Protein 4JA0 (pdb70)

Structure (mmCIF, N/CA/C/O backbone):
data_4JA0
#
_entry.id   4JA0
#
_cell.length_a   138.729
_cell.length_b   219.726
_cell.length_c   60.645
_cell.angle_alpha   90.00
_cell.angle_beta   90.00
_cell.angle_gamma   90.00
#
_symmetry.space_group_name_H-M   'P 21 21 2'
#
loop_
_entity.id
_entity.type
_entity.pdbx_description
1 polymer 'Phosphoribosylaminoimidazole carboxylase'
2 non-polymer 'SULFATE ION'
3 water water
#
loop_
_atom_site.group_PDB
_atom_site.id
_atom_site.type_symbol
_atom_site.label_atom_id
_atom_site.label_alt_id
_atom_site.label_comp_id
_atom_site.label_asym_id
_atom_site.label_entity_id
_atom_site.label_seq_id
_atom_site.pdbx_PDB_ins_code
_atom_site.Cartn_x
_atom_site.Cartn_y
_atom_site.Cartn_z
_atom_site.occupancy
_atom_site.B_iso_or_equiv
_atom_site.auth_seq_id
_atom_site.auth_comp_id
_atom_site.auth_asym_id
_atom_site.auth_atom_id
_atom_site.pdbx_PDB_model_num
ATOM 1 N N . GLY A 1 13 ? 59.656 -18.049 -24.734 1.00 3.57 13 GLY A N 1
ATOM 2 C CA . GLY A 1 13 ? 59.454 -16.600 -24.774 1.00 26.41 13 GLY A CA 1
ATOM 3 C C . GLY A 1 13 ? 60.651 -15.785 -24.286 1.00 53.75 13 GLY A C 1
ATOM 4 O O . GLY A 1 13 ? 61.768 -16.300 -24.208 1.00 68.69 13 GLY A O 1
ATOM 5 N N . LYS A 1 14 ? 60.426 -14.516 -23.944 1.00 35.31 14 LYS A N 1
ATOM 6 C CA . LYS A 1 14 ? 61.514 -13.639 -23.489 1.00 42.02 14 LYS A CA 1
ATOM 7 C C . LYS A 1 14 ? 61.464 -13.419 -21.980 1.00 55.21 14 LYS A C 1
ATOM 8 O O . LYS A 1 14 ? 60.381 -13.333 -21.398 1.00 68.29 14 LYS A O 1
ATOM 10 N N . LEU A 1 15 ? 62.631 -13.335 -21.342 1.00 57.01 15 LEU A N 1
ATOM 11 C CA . LEU A 1 15 ? 62.672 -13.168 -19.891 1.00 42.32 15 LEU A CA 1
ATOM 12 C C . LEU A 1 15 ? 62.291 -11.740 -19.596 1.00 26.80 15 LEU A C 1
ATOM 13 O O . LEU A 1 15 ? 62.635 -10.850 -20.367 1.00 33.66 15 LEU A O 1
ATOM 15 N N . LEU A 1 16 ? 61.598 -11.506 -18.488 1.00 20.29 16 LEU A N 1
ATOM 16 C CA . LEU A 1 16 ? 61.160 -10.150 -18.195 1.00 40.95 16 LEU A CA 1
ATOM 17 C C . LEU A 1 16 ? 61.307 -9.810 -16.716 1.00 38.34 16 LEU A C 1
ATOM 18 O O . LEU A 1 16 ? 61.043 -8.677 -16.302 1.00 57.89 16 LEU A O 1
ATOM 23 N N . ILE A 1 17 ? 61.719 -10.793 -15.923 1.00 27.62 17 ILE A N 1
ATOM 24 C CA . ILE A 1 17 ? 62.085 -10.535 -14.536 1.00 39.75 17 ILE A CA 1
ATOM 25 C C . ILE A 1 17 ? 62.888 -11.693 -13.971 1.00 50.45 17 ILE A C 1
ATOM 26 O O . ILE A 1 17 ? 62.484 -12.858 -14.071 1.00 43.23 17 ILE A O 1
ATOM 31 N N . GLU A 1 18 ? 64.034 -11.352 -13.387 1.00 57.62 18 GLU A N 1
ATOM 32 C CA . GLU A 1 18 ? 64.941 -12.324 -12.805 1.00 36.20 18 GLU A CA 1
ATOM 33 C C . GLU A 1 18 ? 64.783 -12.252 -11.300 1.00 35.84 18 GLU A C 1
ATOM 34 O O . GLU A 1 18 ? 64.511 -11.187 -10.747 1.00 44.79 18 GLU A O 1
ATOM 40 N N . GLY A 1 19 ? 64.952 -13.385 -10.636 1.00 32.67 19 GLY A N 1
ATOM 41 C CA . GLY A 1 19 ? 64.670 -13.457 -9.220 1.00 29.25 19 GLY A CA 1
ATOM 42 C C . GLY A 1 19 ? 65.555 -14.462 -8.537 1.00 27.98 19 GLY A C 1
ATOM 43 O O . GLY A 1 19 ? 65.991 -15.429 -9.163 1.00 17.85 19 GLY A O 1
ATOM 44 N N . LYS A 1 20 ? 65.918 -14.147 -7.299 1.00 32.29 20 LYS A N 1
ATOM 45 C CA . LYS A 1 20 ? 66.629 -15.061 -6.408 1.00 36.55 20 LYS A CA 1
ATOM 46 C C . LYS A 1 20 ? 66.243 -16.522 -6.613 1.00 51.49 20 LYS A C 1
ATOM 47 O O . LYS A 1 20 ? 67.103 -17.381 -6.847 1.00 51.36 20 LYS A O 1
ATOM 53 N N . THR A 1 21 ? 64.937 -16.781 -6.532 1.00 49.07 21 THR A N 1
ATOM 54 C CA . THR A 1 21 ? 64.398 -18.144 -6.549 1.00 32.76 21 THR A CA 1
ATOM 55 C C . THR A 1 21 ? 63.528 -18.512 -7.756 1.00 19.31 21 THR A C 1
ATOM 56 O O . THR A 1 21 ? 63.131 -19.667 -7.900 1.00 23.81 21 THR A O 1
ATOM 60 N N . LYS A 1 22 ? 63.235 -17.545 -8.618 1.00 26.52 22 LYS A N 1
ATOM 61 C CA . LYS A 1 22 ? 62.356 -17.796 -9.758 1.00 24.63 22 LYS A CA 1
ATOM 62 C C . LYS A 1 22 ? 62.673 -16.904 -10.966 1.00 25.05 22 LYS A C 1
ATOM 63 O O . LYS A 1 22 ? 63.194 -15.793 -10.826 1.00 31.39 22 LYS A O 1
ATOM 69 N N . GLN A 1 23 ? 62.330 -17.394 -12.152 1.00 22.58 23 GLN A N 1
ATOM 70 C CA . GLN A 1 23 ? 62.406 -16.600 -13.376 1.00 23.63 23 GLN A CA 1
ATOM 71 C C . GLN A 1 23 ? 61.004 -16.531 -13.947 1.00 23.49 23 GLN A C 1
ATOM 72 O O . GLN A 1 23 ? 60.249 -17.506 -13.871 1.00 20.80 23 GLN A O 1
ATOM 78 N N . VAL A 1 24 ? 60.663 -15.387 -14.529 1.00 24.11 24 VAL A N 1
ATOM 79 C CA . VAL A 1 24 ? 59.366 -15.210 -15.172 1.00 18.58 24 VAL A CA 1
ATOM 80 C C . VAL A 1 24 ? 59.547 -14.839 -16.627 1.00 14.21 24 VAL A C 1
ATOM 81 O O . VAL A 1 24 ? 59.974 -13.729 -16.943 1.00 27.61 24 VAL A O 1
ATOM 85 N N . PHE A 1 25 ? 59.174 -15.752 -17.513 1.00 17.57 25 PHE A N 1
ATOM 86 C CA . PHE A 1 25 ? 59.362 -15.535 -18.936 1.00 20.46 25 PHE A CA 1
ATOM 87 C C . PHE A 1 25 ? 58.030 -15.201 -19.625 1.00 22.95 25 PHE A C 1
ATOM 88 O O . PHE A 1 25 ? 56.964 -15.690 -19.232 1.00 23.66 25 PHE A O 1
ATOM 90 N N . ASP A 1 26 ? 58.108 -14.391 -20.676 1.00 29.35 26 ASP A N 1
ATOM 91 C CA . ASP A 1 26 ? 56.954 -14.073 -21.512 1.00 30.42 26 ASP A CA 1
ATOM 92 C C . ASP A 1 26 ? 56.532 -15.340 -22.246 1.00 24.52 26 ASP A C 1
ATOM 93 O O . ASP A 1 26 ? 57.352 -16.215 -22.484 1.00 32.06 26 ASP A O 1
ATOM 98 N N . VAL A 1 27 ? 55.248 -15.450 -22.571 1.00 32.63 27 VAL A N 1
ATOM 99 C CA . VAL A 1 27 ? 54.747 -16.504 -23.454 1.00 27.46 27 VAL A CA 1
ATOM 100 C C . VAL A 1 27 ? 54.079 -15.795 -24.639 1.00 43.45 27 VAL A C 1
ATOM 101 O O . VAL A 1 27 ? 52.909 -15.411 -24.565 1.00 49.62 27 VAL A O 1
ATOM 105 N N . PRO A 1 28 ? 54.827 -15.616 -25.743 1.00 51.18 28 PRO A N 1
ATOM 106 C CA . PRO A 1 28 ? 54.389 -14.714 -26.821 1.00 54.57 28 PRO A CA 1
ATOM 107 C C . PRO A 1 28 ? 53.217 -15.235 -27.644 1.00 45.59 28 PRO A C 1
ATOM 108 O O . PRO A 1 28 ? 52.514 -14.434 -28.266 1.00 47.65 28 PRO A O 1
ATOM 112 N N . ASP A 1 29 ? 53.006 -16.546 -27.645 1.00 44.26 29 ASP A N 1
ATOM 113 C CA . ASP A 1 29 ? 51.936 -17.129 -28.447 1.00 57.68 29 ASP A CA 1
ATOM 114 C C . ASP A 1 29 ? 50.597 -17.122 -27.720 1.00 49.14 29 ASP A C 1
ATOM 115 O O . ASP A 1 29 ? 49.546 -17.066 -28.352 1.00 55.08 29 ASP A O 1
ATOM 120 N N . GLN A 1 30 ? 50.640 -17.168 -26.392 1.00 61.02 30 GLN A N 1
ATOM 121 C CA . GLN A 1 30 ? 49.429 -17.086 -25.575 1.00 54.01 30 GLN A CA 1
ATOM 122 C C . GLN A 1 30 ? 49.457 -15.765 -24.808 1.00 45.69 30 GLN A C 1
ATOM 123 O O . GLN A 1 30 ? 50.250 -15.600 -23.877 1.00 50.58 30 GLN A O 1
ATOM 125 N N . PRO A 1 31 ? 48.601 -14.807 -25.200 1.00 41.00 31 PRO A N 1
ATOM 126 C CA . PRO A 1 31 ? 48.678 -13.491 -24.548 1.00 46.06 31 PRO A CA 1
ATOM 127 C C . PRO A 1 31 ? 48.299 -13.547 -23.072 1.00 43.94 31 PRO A C 1
ATOM 128 O O . PRO A 1 31 ? 47.113 -13.549 -22.737 1.00 42.75 31 PRO A O 1
ATOM 132 N N . GLY A 1 32 ? 49.314 -13.544 -22.208 1.00 53.52 32 GLY A N 1
ATOM 133 C CA . GLY A 1 32 ? 49.133 -13.745 -20.783 1.00 27.95 32 GLY A CA 1
ATOM 134 C C . GLY A 1 32 ? 48.559 -12.497 -20.155 1.00 14.62 32 GLY A C 1
ATOM 135 O O . GLY A 1 32 ? 48.824 -11.396 -20.626 1.00 52.51 32 GLY A O 1
ATOM 136 N N . LEU A 1 35 ? 52.305 -15.242 -19.807 1.00 13.95 35 LEU A N 1
ATOM 137 C CA . LEU A 1 35 ? 53.355 -15.313 -18.780 1.00 11.63 35 LEU A CA 1
ATOM 138 C C . LEU A 1 35 ? 53.666 -16.739 -18.267 1.00 29.16 35 LEU A C 1
ATOM 139 O O . LEU A 1 35 ? 52.745 -17.515 -17.990 1.00 20.95 35 LEU A O 1
ATOM 144 N N . LEU A 1 36 ? 54.948 -17.069 -18.081 1.00 25.10 36 LEU A N 1
ATOM 145 C CA . LEU A 1 36 ? 55.339 -18.357 -17.469 1.00 12.41 36 LEU A CA 1
ATOM 146 C C . LEU A 1 36 ? 56.279 -18.085 -16.302 1.00 18.38 36 LEU A C 1
ATOM 147 O O . LEU A 1 36 ? 57.262 -17.356 -16.446 1.00 23.61 36 LEU A O 1
ATOM 152 N N . LEU A 1 37 ? 55.989 -18.655 -15.140 1.00 20.11 37 LEU A N 1
ATOM 153 C CA . LEU A 1 37 ? 56.887 -18.473 -14.005 1.00 15.26 37 LEU A CA 1
ATOM 154 C C . LEU A 1 37 ? 57.588 -19.783 -13.776 1.00 20.77 37 LEU A C 1
ATOM 155 O O . LEU A 1 37 ? 56.943 -20.826 -13.693 1.00 17.60 37 LEU A O 1
ATOM 160 N N . ASN A 1 38 ? 58.913 -19.723 -13.730 1.00 22.61 38 ASN A N 1
ATOM 161 C CA . ASN A 1 38 ? 59.745 -20.909 -13.564 1.00 21.54 38 ASN A CA 1
ATOM 162 C C . ASN A 1 38 ? 60.519 -20.863 -12.244 1.00 24.44 38 ASN A C 1
ATOM 163 O O . ASN A 1 38 ? 61.348 -19.966 -12.048 1.00 39.16 38 ASN A O 1
ATOM 168 N N . LYS A 1 39 ? 60.244 -21.787 -11.327 1.00 13.27 39 LYS A N 1
ATOM 169 C CA . LYS A 1 39 ? 60.968 -21.779 -10.053 1.00 21.67 39 LYS A CA 1
ATOM 170 C C . LYS A 1 39 ? 62.313 -22.506 -10.128 1.00 23.08 39 LYS A C 1
ATOM 171 O O . LYS A 1 39 ? 62.419 -23.577 -10.721 1.00 22.14 39 LYS A O 1
ATOM 177 N N . ASP A 1 40 ? 63.331 -21.922 -9.497 1.00 44.10 40 ASP A N 1
ATOM 178 C CA . ASP A 1 40 ? 64.696 -22.447 -9.556 1.00 32.62 40 ASP A CA 1
ATOM 179 C C . ASP A 1 40 ? 65.053 -23.175 -8.269 1.00 28.86 40 ASP A C 1
ATOM 180 O O . ASP A 1 40 ? 64.489 -22.885 -7.215 1.00 24.94 40 ASP A O 1
ATOM 182 N N . ARG A 1 41 ? 66.002 -24.105 -8.351 1.00 26.85 41 ARG A N 1
ATOM 183 C CA . ARG A 1 41 ? 66.340 -24.932 -7.194 1.00 37.82 41 ARG A CA 1
ATOM 184 C C . ARG A 1 41 ? 67.356 -24.273 -6.265 1.00 33.24 41 ARG A C 1
ATOM 185 O O . ARG A 1 41 ? 68.378 -24.874 -5.926 1.00 47.20 41 ARG A O 1
ATOM 193 N N . ILE A 1 42 ? 67.063 -23.039 -5.858 1.00 32.69 42 ILE A N 1
ATOM 194 C CA . ILE A 1 42 ? 67.929 -22.295 -4.949 1.00 38.36 42 ILE A CA 1
ATOM 195 C C . ILE A 1 42 ? 67.142 -21.830 -3.719 1.00 25.73 42 ILE A C 1
ATOM 196 O O . ILE A 1 42 ? 65.934 -21.605 -3.789 1.00 39.67 42 ILE A O 1
ATOM 198 N N . THR A 1 43 ? 67.841 -21.641 -2.608 1.00 22.49 43 THR A N 1
ATOM 199 C CA . THR A 1 43 ? 67.219 -21.159 -1.379 1.00 27.20 43 THR A CA 1
ATOM 200 C C . THR A 1 43 ? 68.046 -19.957 -0.882 1.00 39.10 43 THR A C 1
ATOM 201 O O . THR A 1 43 ? 69.219 -20.087 -0.507 1.00 41.91 43 THR A O 1
ATOM 205 N N . ALA A 1 44 ? 67.414 -18.785 -0.886 1.00 32.72 44 ALA A N 1
ATOM 206 C CA . ALA A 1 44 ? 68.106 -17.523 -0.657 1.00 35.47 44 ALA A CA 1
ATOM 207 C C . ALA A 1 44 ? 67.656 -16.915 0.649 1.00 42.76 44 ALA A C 1
ATOM 208 O O . ALA A 1 44 ? 66.849 -15.984 0.667 1.00 50.76 44 ALA A O 1
ATOM 210 N N . GLY A 1 45 ? 68.179 -17.460 1.739 1.00 29.73 45 GLY A N 1
ATOM 211 C CA . GLY A 1 45 ? 67.940 -16.920 3.060 1.00 29.31 45 GLY A CA 1
ATOM 212 C C . GLY A 1 45 ? 68.384 -15.484 3.119 1.00 41.37 45 GLY A C 1
ATOM 213 O O . GLY A 1 45 ? 69.558 -15.172 2.873 1.00 26.32 45 GLY A O 1
ATOM 214 N N . ASP A 1 46 ? 67.418 -14.627 3.448 1.00 56.06 46 ASP A N 1
ATOM 215 C CA . ASP A 1 46 ? 67.557 -13.176 3.417 1.00 70.76 46 ASP A CA 1
ATOM 216 C C . ASP A 1 46 ? 68.900 -12.676 3.947 1.00 66.66 46 ASP A C 1
ATOM 217 O O . ASP A 1 46 ? 69.385 -13.126 4.988 1.00 40.44 46 ASP A O 1
ATOM 222 N N . GLY A 1 47 ? 69.497 -11.748 3.208 1.00 63.88 47 GLY A N 1
ATOM 223 C CA . GLY A 1 47 ? 70.789 -11.193 3.562 1.00 58.01 47 GLY A CA 1
ATOM 224 C C . GLY A 1 47 ? 71.436 -10.676 2.300 1.00 53.38 47 GLY A C 1
ATOM 225 O O . GLY A 1 47 ? 70.821 -10.757 1.237 1.00 63.46 47 GLY A O 1
ATOM 226 N N . ALA A 1 50 ? 73.433 -15.184 2.570 1.00 15.83 50 ALA A N 1
ATOM 227 C CA . ALA A 1 50 ? 73.384 -16.653 2.511 1.00 19.08 50 ALA A CA 1
ATOM 228 C C . ALA A 1 50 ? 72.478 -17.182 1.385 1.00 40.21 50 ALA A C 1
ATOM 229 O O . ALA A 1 50 ? 71.313 -16.785 1.263 1.00 55.43 50 ALA A O 1
ATOM 231 N N . HIS A 1 51 ? 73.029 -18.093 0.585 1.00 24.60 51 HIS A N 1
ATOM 232 C CA . HIS A 1 51 ? 72.329 -18.735 -0.527 1.00 35.84 51 HIS A CA 1
ATOM 233 C C . HIS A 1 51 ? 73.009 -20.057 -0.849 1.00 35.18 51 HIS A C 1
ATOM 234 O O . HIS A 1 51 ? 74.226 -20.112 -0.999 1.00 49.97 51 HIS A O 1
ATOM 236 N N . ASP A 1 52 ? 72.224 -21.126 -0.932 1.00 37.48 52 ASP A N 1
ATOM 237 C CA . ASP A 1 52 ? 72.756 -22.453 -1.249 1.00 28.18 52 ASP A CA 1
ATOM 238 C C . ASP A 1 52 ? 71.826 -23.091 -2.294 1.00 22.74 52 ASP A C 1
ATOM 239 O O . ASP A 1 52 ? 70.916 -22.422 -2.783 1.00 27.58 52 ASP A O 1
ATOM 244 N N . LEU A 1 53 ? 72.066 -24.350 -2.661 1.00 35.89 53 LEU A N 1
ATOM 245 C CA . LEU A 1 53 ? 71.322 -25.020 -3.749 1.00 35.97 53 LEU A CA 1
ATOM 246 C C . LEU A 1 53 ? 70.594 -26.270 -3.246 1.00 42.30 53 LEU A C 1
ATOM 247 O O . LEU A 1 53 ? 71.003 -26.842 -2.238 1.00 44.93 53 LEU A O 1
ATOM 252 N N . GLU A 1 54 ? 69.523 -26.684 -3.937 1.00 48.18 54 GLU A N 1
ATOM 253 C CA . GLU A 1 54 ? 68.725 -27.855 -3.522 1.00 55.63 54 GLU A CA 1
ATOM 254 C C . GLU A 1 54 ? 67.958 -28.588 -4.637 1.00 52.06 54 GLU A C 1
ATOM 255 O O . GLU A 1 54 ? 68.221 -28.375 -5.814 1.00 72.87 54 GLU A O 1
ATOM 261 N N . GLY A 1 55 ? 67.005 -29.441 -4.258 1.00 37.74 55 GLY A N 1
ATOM 262 C CA . GLY A 1 55 ? 66.110 -30.070 -5.221 1.00 26.04 55 GLY A CA 1
ATOM 263 C C . GLY A 1 55 ? 64.676 -29.553 -5.071 1.00 67.08 55 GLY A C 1
ATOM 264 O O . GLY A 1 55 ? 63.719 -30.303 -5.260 1.00 33.67 55 GLY A O 1
ATOM 265 N N . LYS A 1 56 ? 64.520 -28.256 -4.782 1.00 67.62 56 LYS A N 1
ATOM 266 C CA . LYS A 1 56 ? 63.260 -27.732 -4.229 1.00 29.98 56 LYS A CA 1
ATOM 267 C C . LYS A 1 56 ? 62.308 -26.950 -5.169 1.00 30.61 56 LYS A C 1
ATOM 268 O O . LYS A 1 56 ? 61.258 -26.471 -4.730 1.00 20.49 56 LYS A O 1
ATOM 274 N N . ALA A 1 57 ? 62.654 -26.803 -6.441 1.00 30.79 57 ALA A N 1
ATOM 275 C CA . ALA A 1 57 ? 61.781 -26.073 -7.353 1.00 18.19 57 ALA A CA 1
ATOM 276 C C . ALA A 1 57 ? 60.427 -26.770 -7.521 1.00 23.67 57 ALA A C 1
ATOM 277 O O . ALA A 1 57 ? 59.393 -26.112 -7.670 1.00 32.66 57 ALA A O 1
ATOM 279 N N . ALA A 1 58 ? 60.428 -28.099 -7.504 1.00 33.28 58 ALA A N 1
ATOM 280 C CA . ALA A 1 58 ? 59.179 -28.843 -7.632 1.00 21.73 58 ALA A CA 1
ATOM 281 C C . ALA A 1 58 ? 58.310 -28.680 -6.394 1.00 14.75 58 ALA A C 1
ATOM 282 O O . ALA A 1 58 ? 57.101 -28.510 -6.509 1.00 21.64 58 ALA A O 1
ATOM 284 N N . ILE A 1 59 ? 58.941 -28.668 -5.220 1.00 15.45 59 ILE A N 1
ATOM 285 C CA . ILE A 1 59 ? 58.230 -28.554 -3.953 1.00 14.47 59 ILE A CA 1
ATOM 286 C C . ILE A 1 59 ? 57.490 -27.224 -3.877 1.00 18.07 59 ILE A C 1
ATOM 287 O O . ILE A 1 59 ? 56.305 -27.166 -3.536 1.00 16.75 59 ILE A O 1
ATOM 292 N N . SER A 1 60 ? 58.194 -26.152 -4.212 1.00 16.02 60 SER A N 1
ATOM 293 C CA . SER A 1 60 ? 57.596 -24.827 -4.201 1.00 14.64 60 SER A CA 1
ATOM 294 C C . SER A 1 60 ? 56.436 -24.700 -5.169 1.00 15.01 60 SER A C 1
ATOM 295 O O . SER A 1 60 ? 55.356 -24.286 -4.769 1.00 19.25 60 SER A O 1
ATOM 298 N N . ASN A 1 61 ? 56.641 -25.115 -6.415 1.00 8.50 61 ASN A N 1
ATOM 299 C CA . ASN A 1 61 ? 55.625 -24.971 -7.452 1.00 9.92 61 ASN A CA 1
ATOM 300 C C . ASN A 1 61 ? 54.333 -25.663 -7.016 1.00 18.27 61 ASN A C 1
ATOM 301 O O . ASN A 1 61 ? 53.227 -25.109 -7.143 1.00 9.82 61 ASN A O 1
ATOM 306 N N . GLN A 1 62 ? 54.471 -26.858 -6.455 1.00 19.90 62 GLN A N 1
ATOM 307 C CA . GLN A 1 62 ? 53.286 -27.567 -5.996 1.00 30.15 62 GLN A CA 1
ATOM 308 C C . GLN A 1 62 ? 52.664 -26.895 -4.772 1.00 14.54 62 GLN A C 1
ATOM 309 O O . GLN A 1 62 ? 51.443 -26.776 -4.687 1.00 9.83 62 GLN A O 1
ATOM 315 N N . THR A 1 63 ? 53.503 -26.431 -3.850 1.00 10.01 63 THR A N 1
ATOM 316 C CA . THR A 1 63 ? 52.995 -25.762 -2.664 1.00 13.59 63 THR A CA 1
ATOM 317 C C . THR A 1 63 ? 52.174 -24.568 -3.123 1.00 14.16 63 THR A C 1
ATOM 318 O O . THR A 1 63 ? 51.009 -24.400 -2.772 1.00 14.63 63 THR A O 1
ATOM 322 N N . ASN A 1 64 ? 52.789 -23.782 -3.986 1.00 17.29 64 ASN A N 1
ATOM 323 C CA . ASN A 1 64 ? 52.178 -22.590 -4.520 1.00 9.44 64 ASN A CA 1
ATOM 324 C C . ASN A 1 64 ? 50.850 -22.815 -5.243 1.00 10.88 64 ASN A C 1
ATOM 325 O O . ASN A 1 64 ? 49.868 -22.141 -4.964 1.00 10.76 64 ASN A O 1
ATOM 330 N N . ALA A 1 65 ? 50.842 -23.749 -6.186 1.00 12.49 65 ALA A N 1
ATOM 331 C CA . ALA A 1 65 ? 49.663 -24.024 -6.999 1.00 9.49 65 ALA A CA 1
ATOM 332 C C . ALA A 1 65 ? 48.480 -24.422 -6.133 1.00 10.22 65 ALA A C 1
ATOM 333 O O . ALA A 1 65 ? 47.313 -24.113 -6.443 1.00 10.01 65 ALA A O 1
ATOM 335 N N . LYS A 1 66 ? 48.792 -25.119 -5.047 1.00 6.12 66 LYS A N 1
ATOM 336 C CA . LYS A 1 66 ? 47.770 -25.595 -4.136 1.00 11.01 66 LYS A CA 1
ATOM 337 C C . LYS A 1 66 ? 47.142 -24.420 -3.381 1.00 9.66 66 LYS A C 1
ATOM 338 O O . LYS A 1 66 ? 45.909 -24.309 -3.294 1.00 17.54 66 LYS A O 1
ATOM 340 N N . VAL A 1 67 ? 47.986 -23.524 -2.883 1.00 10.11 67 VAL A N 1
ATOM 341 C CA . VAL A 1 67 ? 47.519 -22.341 -2.174 1.00 4.34 67 VAL A CA 1
ATOM 342 C C . VAL A 1 67 ? 46.633 -21.498 -3.075 1.00 4.43 67 VAL A C 1
ATOM 343 O O . VAL A 1 67 ? 45.526 -21.137 -2.691 1.00 15.48 67 VAL A O 1
ATOM 347 N N . PHE A 1 68 ? 47.087 -21.231 -4.293 1.00 5.48 68 PHE A N 1
ATOM 348 C CA . PHE A 1 68 ? 46.337 -20.367 -5.200 1.00 10.21 68 PHE A CA 1
ATOM 349 C C . PHE A 1 68 ? 45.003 -21.006 -5.560 1.00 8.04 68 PHE A C 1
ATOM 350 O O . PHE A 1 68 ? 44.010 -20.309 -5.710 1.00 6.36 68 PHE A O 1
ATOM 358 N N . GLU A 1 69 ? 44.967 -22.334 -5.612 1.00 9.99 69 GLU A N 1
ATOM 359 C CA . GLU A 1 69 ? 43.720 -23.042 -5.872 1.00 10.43 69 GLU A CA 1
ATOM 360 C C . GLU A 1 69 ? 42.760 -22.820 -4.711 1.00 8.39 69 GLU A C 1
ATOM 361 O O . GLU A 1 69 ? 41.550 -22.611 -4.916 1.00 10.28 69 GLU A O 1
ATOM 363 N N . ILE A 1 70 ? 43.290 -22.817 -3.497 1.00 1.37 70 ILE A N 1
ATOM 364 C CA . ILE A 1 70 ? 42.438 -22.585 -2.352 1.00 1.82 70 ILE A CA 1
ATOM 365 C C . ILE A 1 70 ? 41.900 -21.159 -2.397 1.00 14.83 70 ILE A C 1
ATOM 366 O O . ILE A 1 70 ? 40.709 -20.925 -2.121 1.00 13.08 70 ILE A O 1
ATOM 371 N N . LEU A 1 71 ? 42.745 -20.215 -2.816 1.00 5.97 71 LEU A N 1
ATOM 372 C CA . LEU A 1 71 ? 42.339 -18.810 -2.783 1.00 11.37 71 LEU A CA 1
ATOM 373 C C . LEU A 1 71 ? 41.403 -18.440 -3.918 1.00 7.42 71 LEU A C 1
ATOM 374 O O . LEU A 1 71 ? 40.559 -17.552 -3.761 1.00 7.21 71 LEU A O 1
ATOM 379 N N . LYS A 1 72 ? 41.552 -19.116 -5.052 1.00 2.88 72 LYS A N 1
ATOM 380 C CA . LYS A 1 72 ? 40.671 -18.892 -6.182 1.00 4.03 72 LYS A CA 1
ATOM 381 C C . LYS A 1 72 ? 39.275 -19.377 -5.815 1.00 10.54 72 LYS A C 1
ATOM 382 O O . LYS A 1 72 ? 38.262 -18.744 -6.132 1.00 9.29 72 LYS A O 1
ATOM 388 N N . SER A 1 73 ? 39.245 -20.479 -5.078 1.00 5.23 73 SER A N 1
ATOM 389 C CA . SER A 1 73 ? 37.997 -21.115 -4.722 1.00 7.51 73 SER A CA 1
ATOM 390 C C . SER A 1 73 ? 37.247 -20.278 -3.680 1.00 10.20 73 SER A C 1
ATOM 391 O O . SER A 1 73 ? 36.027 -20.390 -3.538 1.00 10.81 73 SER A O 1
ATOM 394 N N . ALA A 1 74 ? 37.968 -19.420 -2.964 1.00 14.61 74 ALA A N 1
ATOM 395 C CA . ALA A 1 74 ? 37.326 -18.500 -2.024 1.00 4.97 74 ALA A CA 1
ATOM 396 C C . ALA A 1 74 ? 36.773 -17.297 -2.762 1.00 4.47 74 ALA A C 1
ATOM 397 O O . ALA A 1 74 ? 35.852 -16.642 -2.291 1.00 10.06 74 ALA A O 1
ATOM 399 N N . GLY A 1 75 ? 37.340 -17.014 -3.928 1.00 3.20 75 GLY A N 1
ATOM 400 C CA . GLY A 1 75 ? 36.858 -15.931 -4.770 1.00 2.15 75 GLY A CA 1
ATOM 401 C C . GLY A 1 75 ? 37.861 -14.795 -4.889 1.00 7.07 75 GLY A C 1
ATOM 402 O O . GLY A 1 75 ? 37.619 -13.845 -5.629 1.00 3.62 75 GLY A O 1
ATOM 403 N N . ILE A 1 76 ? 38.989 -14.905 -4.183 1.00 5.99 76 ILE A N 1
ATOM 404 C CA . ILE A 1 76 ? 40.074 -13.933 -4.292 1.00 4.65 76 ILE A CA 1
ATOM 405 C C . ILE A 1 76 ? 40.582 -13.941 -5.738 1.00 5.43 76 ILE A C 1
ATOM 406 O O . ILE A 1 76 ? 40.687 -15.000 -6.355 1.00 17.13 76 ILE A O 1
ATOM 411 N N . LYS A 1 77 ? 40.870 -12.769 -6.289 1.00 6.07 77 LYS A N 1
ATOM 412 C CA . LYS A 1 77 ? 41.353 -12.657 -7.667 1.00 10.75 77 LYS A CA 1
ATOM 413 C C . LYS A 1 77 ? 42.886 -12.774 -7.794 1.00 11.03 77 LYS A C 1
ATOM 414 O O . LYS A 1 77 ? 43.635 -12.005 -7.174 1.00 6.01 77 LYS A O 1
ATOM 420 N N . THR A 1 78 ? 43.349 -13.740 -8.587 1.00 15.22 78 THR A N 1
ATOM 421 C CA . THR A 1 78 ? 44.793 -14.006 -8.700 1.00 13.52 78 THR A CA 1
ATOM 422 C C . THR A 1 78 ? 45.292 -14.019 -10.146 1.00 8.64 78 THR A C 1
ATOM 423 O O . THR A 1 78 ? 44.510 -14.105 -11.092 1.00 15.78 78 THR A O 1
ATOM 427 N N . ALA A 1 79 ? 46.604 -13.927 -10.306 1.00 13.39 79 ALA A N 1
ATOM 428 C CA . ALA A 1 79 ? 47.213 -13.998 -11.622 1.00 14.01 79 ALA A CA 1
ATOM 429 C C . ALA A 1 79 ? 47.381 -15.468 -12.003 1.00 17.57 79 ALA A C 1
ATOM 430 O O . ALA A 1 79 ? 47.698 -15.794 -13.147 1.00 15.96 79 ALA A O 1
ATOM 432 N N . PHE A 1 80 ? 47.158 -16.361 -11.043 1.00 10.70 80 PHE A N 1
ATOM 433 C CA . PHE A 1 80 ? 47.461 -17.771 -11.267 1.00 16.25 80 PHE A CA 1
ATOM 434 C C . PHE A 1 80 ? 46.407 -18.465 -12.133 1.00 21.58 80 PHE A C 1
ATOM 435 O O . PHE A 1 80 ? 45.197 -18.382 -11.861 1.00 17.50 80 PHE A O 1
ATOM 443 N N . VAL A 1 81 ? 46.879 -19.185 -13.149 1.00 14.83 81 VAL A N 1
ATOM 444 C CA . VAL A 1 81 ? 45.984 -19.873 -14.074 1.00 16.55 81 VAL A CA 1
ATOM 445 C C . VAL A 1 81 ? 46.018 -21.390 -13.894 1.00 12.85 81 VAL A C 1
ATOM 446 O O . VAL A 1 81 ? 45.024 -22.009 -13.539 1.00 34.63 81 VAL A O 1
ATOM 450 N N . LYS A 1 82 ? 47.179 -21.976 -14.148 1.00 19.76 82 LYS A N 1
ATOM 451 C CA . LYS A 1 82 ? 47.370 -23.414 -14.032 1.00 15.91 82 LYS A CA 1
ATOM 452 C C . LYS A 1 82 ? 48.846 -23.778 -14.031 1.00 14.82 82 LYS A C 1
ATOM 453 O O . LYS A 1 82 ? 49.696 -23.027 -14.527 1.00 10.63 82 LYS A O 1
ATOM 459 N N . ILE A 1 83 ? 49.133 -24.965 -13.510 1.00 21.54 83 ILE A N 1
ATOM 460 C CA . ILE A 1 83 ? 50.481 -25.513 -13.547 1.00 20.83 83 ILE A CA 1
ATOM 461 C C . ILE A 1 83 ? 50.884 -25.801 -14.995 1.00 19.74 83 ILE A C 1
ATOM 462 O O . ILE A 1 83 ? 50.075 -26.291 -15.792 1.00 18.07 83 ILE A O 1
ATOM 467 N N . ALA A 1 84 ? 52.112 -25.438 -15.351 1.00 17.43 84 ALA A N 1
ATOM 468 C CA . ALA A 1 84 ? 52.609 -25.712 -16.692 1.00 25.53 84 ALA A CA 1
ATOM 469 C C . ALA A 1 84 ? 53.402 -27.006 -16.648 1.00 29.56 84 ALA A C 1
ATOM 470 O O . ALA A 1 84 ? 53.270 -27.867 -17.520 1.00 28.27 84 ALA A O 1
ATOM 472 N N . SER A 1 85 ? 54.199 -27.146 -15.593 1.00 32.16 85 SER A N 1
ATOM 473 C CA . SER A 1 85 ? 54.984 -28.346 -15.369 1.00 26.18 85 SER A CA 1
ATOM 474 C C . SER A 1 85 ? 55.220 -28.523 -13.883 1.00 26.78 85 SER A C 1
ATOM 475 O O . SER A 1 85 ? 54.557 -27.926 -13.045 1.00 31.01 85 SER A O 1
ATOM 478 N N . GLU A 1 86 ? 56.219 -29.325 -13.573 1.00 33.95 86 GLU A N 1
ATOM 479 C CA . GLU A 1 86 ? 56.492 -29.734 -12.211 1.00 40.01 86 GLU A CA 1
ATOM 480 C C . GLU A 1 86 ? 57.223 -28.631 -11.459 1.00 33.90 86 GLU A C 1
ATOM 481 O O . GLU A 1 86 ? 57.255 -28.619 -10.223 1.00 28.78 86 GLU A O 1
ATOM 487 N N . THR A 1 87 ? 57.790 -27.696 -12.218 1.00 23.23 87 THR A N 1
ATOM 488 C CA . THR A 1 87 ? 58.575 -26.618 -11.636 1.00 30.54 87 THR A CA 1
ATOM 489 C C . THR A 1 87 ? 58.088 -25.235 -12.051 1.00 18.64 87 THR A C 1
ATOM 490 O O . THR A 1 87 ? 58.553 -24.220 -11.523 1.00 19.89 87 THR A O 1
ATOM 494 N N . ALA A 1 88 ? 57.119 -25.201 -12.962 1.00 15.61 88 ALA A N 1
ATOM 495 C CA . ALA A 1 88 ? 56.636 -23.936 -13.513 1.00 19.46 88 ALA A CA 1
ATOM 496 C C . ALA A 1 88 ? 55.109 -23.820 -13.539 1.00 13.68 88 ALA A C 1
ATOM 497 O O . ALA A 1 88 ? 54.397 -24.818 -13.463 1.00 11.50 88 ALA A O 1
ATOM 499 N N . PHE A 1 89 ? 54.616 -22.589 -13.630 1.00 16.59 89 PHE A N 1
ATOM 500 C CA . PHE A 1 89 ? 53.186 -22.359 -13.803 1.00 17.57 89 PHE A CA 1
ATOM 501 C C . PHE A 1 89 ? 52.845 -21.159 -14.689 1.00 14.91 89 PHE A C 1
ATOM 502 O O . PHE A 1 89 ? 53.658 -20.248 -14.868 1.00 15.38 89 PHE A O 1
ATOM 510 N N . LEU A 1 90 ? 51.614 -21.157 -15.193 1.00 14.69 90 LEU A N 1
ATOM 511 C CA . LEU A 1 90 ? 51.102 -20.084 -16.024 1.00 15.86 90 LEU A CA 1
ATOM 512 C C . LEU A 1 90 ? 50.365 -19.051 -15.208 1.00 27.90 90 LEU A C 1
ATOM 513 O O . LEU A 1 90 ? 49.482 -19.370 -14.403 1.00 19.62 90 LEU A O 1
ATOM 518 N N . SER A 1 91 ? 50.713 -17.800 -15.473 1.00 26.10 91 SER A N 1
ATOM 519 C CA . SER A 1 91 ? 50.220 -16.668 -14.722 1.00 14.51 91 SER A CA 1
ATOM 520 C C . SER A 1 91 ? 49.657 -15.643 -15.689 1.00 15.05 91 SER A C 1
ATOM 521 O O . SER A 1 91 ? 50.162 -15.486 -16.805 1.00 16.30 91 SER A O 1
ATOM 524 N N . LYS A 1 92 ? 48.609 -14.941 -15.267 1.00 27.54 92 LYS A N 1
ATOM 525 C CA . LYS A 1 92 ? 48.115 -13.801 -16.033 1.00 18.92 92 LYS A CA 1
ATOM 526 C C . LYS A 1 92 ? 49.161 -12.680 -15.928 1.00 18.12 92 LYS A C 1
ATOM 527 O O . LYS A 1 92 ? 49.628 -12.371 -14.830 1.00 23.96 92 LYS A O 1
ATOM 529 N N . LYS A 1 93 ? 49.536 -12.076 -17.055 1.00 15.35 93 LYS A N 1
ATOM 530 C CA . LYS A 1 93 ? 50.595 -11.059 -17.044 1.00 23.65 93 LYS A CA 1
ATOM 531 C C . LYS A 1 93 ? 50.143 -9.707 -16.467 1.00 20.23 93 LYS A C 1
ATOM 532 O O . LYS A 1 93 ? 49.111 -9.154 -16.876 1.00 20.50 93 LYS A O 1
ATOM 538 N N . CYS A 1 94 ? 50.930 -9.184 -15.520 1.00 12.12 94 CYS A N 1
ATOM 539 C CA . CYS A 1 94 ? 50.608 -7.920 -14.848 1.00 23.91 94 CYS A CA 1
ATOM 540 C C . CYS A 1 94 ? 51.824 -7.195 -14.247 1.00 23.78 94 CYS A C 1
ATOM 541 O O . CYS A 1 94 ? 52.816 -7.837 -13.892 1.00 38.31 94 CYS A O 1
ATOM 544 N N . GLU A 1 95 ? 51.746 -5.867 -14.124 1.00 19.20 95 GLU A N 1
ATOM 545 C CA . GLU A 1 95 ? 52.875 -5.099 -13.573 1.00 23.50 95 GLU A CA 1
ATOM 546 C C . GLU A 1 95 ? 52.866 -5.059 -12.055 1.00 12.41 95 GLU A C 1
ATOM 547 O O . GLU A 1 95 ? 51.922 -4.574 -11.433 1.00 13.96 95 GLU A O 1
ATOM 553 N N . MET A 1 96 ? 53.953 -5.520 -11.463 1.00 9.09 96 MET A N 1
ATOM 554 C CA . MET A 1 96 ? 53.992 -5.696 -10.025 1.00 17.02 96 MET A CA 1
ATOM 555 C C . MET A 1 96 ? 54.121 -4.382 -9.254 1.00 11.47 96 MET A C 1
ATOM 556 O O . MET A 1 96 ? 54.828 -3.459 -9.677 1.00 10.76 96 MET A O 1
ATOM 561 N N . ILE A 1 97 ? 53.402 -4.308 -8.136 1.00 6.00 97 ILE A N 1
ATOM 562 C CA . ILE A 1 97 ? 53.601 -3.239 -7.181 1.00 6.96 97 ILE A CA 1
ATOM 563 C C . ILE A 1 97 ? 54.771 -3.695 -6.321 1.00 8.35 97 ILE A C 1
ATOM 564 O O . ILE A 1 97 ? 54.729 -4.771 -5.732 1.00 11.82 97 ILE A O 1
ATOM 569 N N . PRO A 1 98 ? 55.823 -2.877 -6.245 1.00 16.81 98 PRO A N 1
ATOM 570 C CA . PRO A 1 98 ? 57.030 -3.232 -5.491 1.00 10.48 98 PRO A CA 1
ATOM 571 C C . PRO A 1 98 ? 56.850 -3.109 -3.976 1.00 10.68 98 PRO A C 1
ATOM 572 O O . PRO A 1 98 ? 57.669 -2.469 -3.314 1.00 16.82 98 PRO A O 1
ATOM 576 N N . ILE A 1 99 ? 55.785 -3.692 -3.445 1.00 7.75 99 ILE A N 1
ATOM 577 C CA . ILE A 1 99 ? 55.563 -3.741 -2.008 1.00 6.50 99 ILE A CA 1
ATOM 578 C C . ILE A 1 99 ? 55.400 -5.185 -1.584 1.00 8.63 99 ILE A C 1
ATOM 579 O O . ILE A 1 99 ? 54.680 -5.952 -2.228 1.00 11.14 99 ILE A O 1
ATOM 584 N N . GLU A 1 100 ? 56.080 -5.568 -0.513 1.00 8.56 100 GLU A N 1
ATOM 585 C CA . GLU A 1 100 ? 55.755 -6.817 0.153 1.00 12.25 100 GLU A CA 1
ATOM 586 C C . GLU A 1 100 ? 54.690 -6.562 1.228 1.00 5.98 100 GLU A C 1
ATOM 587 O O . GLU A 1 100 ? 54.896 -5.774 2.149 1.00 3.17 100 GLU A O 1
ATOM 593 N N . TRP A 1 101 ? 53.545 -7.226 1.088 1.00 4.28 101 TRP A N 1
ATOM 594 C CA . TRP A 1 101 ? 52.450 -7.095 2.043 1.00 3.94 101 TRP A CA 1
ATOM 595 C C . TRP A 1 101 ? 52.504 -8.212 3.089 1.00 1.13 101 TRP A C 1
ATOM 596 O O . TRP A 1 101 ? 52.319 -9.384 2.766 1.00 4.27 101 TRP A O 1
ATOM 607 N N . VAL A 1 102 ? 52.793 -7.842 4.331 1.00 0.88 102 VAL A N 1
ATOM 608 C CA . VAL A 1 102 ? 53.065 -8.805 5.394 1.00 4.52 102 VAL A CA 1
ATOM 609 C C . VAL A 1 102 ? 51.959 -8.794 6.449 1.00 2.46 102 VAL A C 1
ATOM 610 O O . VAL A 1 102 ? 51.464 -7.733 6.819 1.00 2.64 102 VAL A O 1
ATOM 614 N N . THR A 1 103 ? 51.526 -9.972 6.883 1.00 4.06 103 THR A N 1
ATOM 615 C CA . THR A 1 103 ? 50.508 -10.097 7.941 1.00 8.00 103 THR A CA 1
ATOM 616 C C . THR A 1 103 ? 51.034 -10.969 9.065 1.00 4.56 103 THR A C 1
ATOM 617 O O . THR A 1 103 ? 51.640 -12.001 8.799 1.00 4.38 103 THR A O 1
ATOM 621 N N . ARG A 1 104 ? 50.776 -10.565 10.306 1.00 1.95 104 ARG A N 1
ATOM 622 C CA . ARG A 1 104 ? 51.185 -11.324 11.484 1.00 3.92 104 ARG A CA 1
ATOM 623 C C . ARG A 1 104 ? 50.024 -11.578 12.411 1.00 3.43 104 ARG A C 1
ATOM 624 O O . ARG A 1 104 ? 49.202 -10.698 12.620 1.00 4.87 104 ARG A O 1
ATOM 632 N N . ARG A 1 105 ? 49.986 -12.756 13.018 1.00 4.36 105 ARG A N 1
ATOM 633 C CA . ARG A 1 105 ? 49.006 -13.028 14.063 1.00 3.44 105 ARG A CA 1
ATOM 634 C C . ARG A 1 105 ? 49.708 -12.932 15.413 1.00 4.67 105 ARG A C 1
ATOM 635 O O . ARG A 1 105 ? 49.121 -12.492 16.397 1.00 2.71 105 ARG A O 1
ATOM 643 N N . LEU A 1 106 ? 50.987 -13.296 15.427 1.00 3.46 106 LEU A N 1
ATOM 644 C CA . LEU A 1 106 ? 51.800 -13.306 16.633 1.00 1.66 106 LEU A CA 1
ATOM 645 C C . LEU A 1 106 ? 52.981 -12.401 16.427 1.00 4.64 106 LEU A C 1
ATOM 646 O O . LEU A 1 106 ? 53.348 -12.115 15.289 1.00 6.73 106 LEU A O 1
ATOM 651 N N . ALA A 1 107 ? 53.598 -11.964 17.520 1.00 6.99 107 ALA A N 1
ATOM 652 C CA . ALA A 1 107 ? 54.867 -11.244 17.424 1.00 4.20 107 ALA A CA 1
ATOM 653 C C . ALA A 1 107 ? 56.043 -12.233 17.358 1.00 12.33 107 ALA A C 1
ATOM 654 O O . ALA A 1 107 ? 56.274 -13.031 18.284 1.00 8.33 107 ALA A O 1
ATOM 656 N N . THR A 1 108 ? 56.774 -12.193 16.248 1.00 8.23 108 THR A N 1
ATOM 657 C CA . THR A 1 108 ? 57.982 -12.994 16.120 1.00 14.85 108 THR A CA 1
ATOM 658 C C . THR A 1 108 ? 58.813 -12.416 14.994 1.00 17.87 108 THR A C 1
ATOM 659 O O . THR A 1 108 ? 58.364 -11.494 14.311 1.00 23.78 108 THR A O 1
ATOM 663 N N . GLY A 1 109 ? 60.016 -12.956 14.802 1.00 19.41 109 GLY A N 1
ATOM 664 C CA . GLY A 1 109 ? 60.874 -12.534 13.709 1.00 18.38 109 GLY A CA 1
ATOM 665 C C . GLY A 1 109 ? 61.467 -11.148 13.863 1.00 24.83 109 GLY A C 1
ATOM 666 O O . GLY A 1 109 ? 61.818 -10.701 14.964 1.00 16.72 109 GLY A O 1
ATOM 667 N N . SER A 1 110 ? 61.569 -10.450 12.742 1.00 27.26 110 SER A N 1
ATOM 668 C CA . SER A 1 110 ? 62.171 -9.133 12.746 1.00 27.88 110 SER A CA 1
ATOM 669 C C . SER A 1 110 ? 61.313 -8.101 13.481 1.00 25.50 110 SER A C 1
ATOM 670 O O . SER A 1 110 ? 61.821 -7.041 13.865 1.00 38.58 110 SER A O 1
ATOM 673 N N . PHE A 1 111 ? 60.032 -8.412 13.696 1.00 29.29 111 PHE A N 1
ATOM 674 C CA . PHE A 1 111 ? 59.109 -7.483 14.372 1.00 26.72 111 PHE A CA 1
ATOM 675 C C . PHE A 1 111 ? 59.563 -7.206 15.797 1.00 22.41 111 PHE A C 1
ATOM 676 O O . PHE A 1 111 ? 59.419 -6.082 16.291 1.00 13.08 111 PHE A O 1
ATOM 684 N N . LEU A 1 112 ? 60.097 -8.243 16.445 1.00 14.19 112 LEU A N 1
ATOM 685 C CA . LEU A 1 112 ? 60.541 -8.155 17.829 1.00 15.34 112 LEU A CA 1
ATOM 686 C C . LEU A 1 112 ? 61.699 -7.161 17.951 1.00 12.54 112 LEU A C 1
ATOM 687 O O . LEU A 1 112 ? 61.768 -6.372 18.904 1.00 11.35 112 LEU A O 1
ATOM 692 N N . LYS A 1 113 ? 62.589 -7.182 16.964 1.00 13.38 113 LYS A N 1
ATOM 693 C CA . LYS A 1 113 ? 63.720 -6.267 16.959 1.00 25.39 113 LYS A CA 1
ATOM 694 C C . LYS A 1 113 ? 63.225 -4.843 16.725 1.00 14.74 113 LYS A C 1
ATOM 695 O O . LYS A 1 113 ? 63.647 -3.917 17.402 1.00 17.85 113 LYS A O 1
ATOM 697 N N . ARG A 1 114 ? 62.284 -4.674 15.804 1.00 15.44 114 ARG A N 1
ATOM 698 C CA . ARG A 1 114 ? 61.798 -3.334 15.500 1.00 15.28 114 ARG A CA 1
ATOM 699 C C . ARG A 1 114 ? 60.925 -2.773 16.625 1.00 9.00 114 ARG A C 1
ATOM 700 O O . ARG A 1 114 ? 60.777 -1.563 16.734 1.00 11.73 114 ARG A O 1
ATOM 702 N N . ASN A 1 115 ? 60.384 -3.639 17.480 1.00 14.11 115 ASN A N 1
ATOM 703 C CA . ASN A 1 115 ? 59.504 -3.188 18.569 1.00 13.86 115 ASN A CA 1
ATOM 704 C C . ASN A 1 115 ? 59.901 -3.724 19.937 1.00 12.55 115 ASN A C 1
ATOM 705 O O . ASN A 1 115 ? 59.134 -4.475 20.544 1.00 13.96 115 ASN A O 1
ATOM 710 N N . PRO A 1 116 ? 61.072 -3.302 20.454 1.00 14.52 116 PRO A N 1
ATOM 711 C CA . PRO A 1 116 ? 61.577 -3.831 21.733 1.00 9.70 116 PRO A CA 1
ATOM 712 C C . PRO A 1 116 ? 60.625 -3.661 22.934 1.00 7.82 116 PRO A C 1
ATOM 713 O O . PRO A 1 116 ? 60.106 -2.558 23.149 1.00 7.80 116 PRO A O 1
ATOM 717 N N . GLY A 1 117 ? 60.415 -4.744 23.697 1.00 2.05 117 GLY A N 1
ATOM 718 C CA . GLY A 1 117 ? 59.523 -4.730 24.852 1.00 3.75 117 GLY A CA 1
ATOM 719 C C . GLY A 1 117 ? 58.268 -5.590 24.662 1.00 14.52 117 GLY A C 1
ATOM 720 O O . GLY A 1 117 ? 57.633 -6.035 25.628 1.00 9.24 117 GLY A O 1
ATOM 721 N N . VAL A 1 118 ? 57.907 -5.790 23.396 1.00 6.60 118 VAL A N 1
ATOM 722 C CA . VAL A 1 118 ? 56.833 -6.679 22.986 1.00 5.23 118 VAL A CA 1
ATOM 723 C C . VAL A 1 118 ? 57.369 -8.101 22.920 1.00 8.41 118 VAL A C 1
ATOM 724 O O . VAL A 1 118 ? 58.281 -8.377 22.138 1.00 23.50 118 VAL A O 1
ATOM 728 N N . PRO A 1 119 ? 56.825 -9.008 23.746 1.00 12.96 119 PRO A N 1
ATOM 729 C CA . PRO A 1 119 ? 57.344 -10.384 23.815 1.00 5.26 119 PRO A CA 1
ATOM 730 C C . PRO A 1 119 ? 56.897 -11.269 22.661 1.00 7.62 119 PRO A C 1
ATOM 731 O O . PRO A 1 119 ? 55.833 -11.045 22.067 1.00 9.12 119 PRO A O 1
ATOM 735 N N . GLU A 1 120 ? 57.726 -12.257 22.334 1.00 11.48 120 GLU A N 1
ATOM 736 C CA . GLU A 1 120 ? 57.393 -13.224 21.297 1.00 11.60 120 GLU A CA 1
ATOM 737 C C . GLU A 1 120 ? 56.095 -13.914 21.679 1.00 14.27 120 GLU A C 1
ATOM 738 O O . GLU A 1 120 ? 55.910 -14.295 22.837 1.00 14.82 120 GLU A O 1
ATOM 744 N N . GLY A 1 121 ? 55.178 -14.023 20.720 1.00 11.89 121 GLY A N 1
ATOM 745 C CA . GLY A 1 121 ? 53.904 -14.685 20.939 1.00 2.93 121 GLY A CA 1
ATOM 746 C C . GLY A 1 121 ? 52.765 -13.729 21.249 1.00 6.33 121 GLY A C 1
ATOM 747 O O . GLY A 1 121 ? 51.623 -14.173 21.371 1.00 9.08 121 GLY A O 1
ATOM 748 N N . PHE A 1 122 ? 53.063 -12.428 21.351 1.00 7.39 122 PHE A N 1
ATOM 749 C CA . PHE A 1 122 ? 52.033 -11.404 21.542 1.00 4.68 122 PHE A CA 1
ATOM 750 C C . PHE A 1 122 ? 51.066 -11.403 20.380 1.00 7.22 122 PHE A C 1
ATOM 751 O O . PHE A 1 122 ? 51.482 -11.235 19.226 1.00 5.53 122 PHE A O 1
ATOM 759 N N . ARG A 1 123 ? 49.774 -11.539 20.689 1.00 8.53 123 ARG A N 1
ATOM 760 C CA . ARG A 1 123 ? 48.767 -11.810 19.658 1.00 6.87 123 ARG A CA 1
ATOM 761 C C . ARG A 1 123 ? 48.150 -10.545 19.050 1.00 5.18 123 ARG A C 1
ATOM 762 O O . ARG A 1 123 ? 47.756 -9.613 19.747 1.00 10.31 123 ARG A O 1
ATOM 770 N N . PHE A 1 124 ? 48.076 -10.535 17.728 1.00 5.24 124 PHE A N 1
ATOM 771 C CA . PHE A 1 124 ? 47.579 -9.384 17.010 1.00 6.08 124 PHE A CA 1
ATOM 772 C C . PHE A 1 124 ? 46.143 -9.592 16.608 1.00 9.95 124 PHE A C 1
ATOM 773 O O . PHE A 1 124 ? 45.813 -10.406 15.737 1.00 8.35 124 PHE A O 1
ATOM 781 N N . THR A 1 125 ? 45.286 -8.820 17.243 1.00 7.46 125 THR A N 1
ATOM 782 C CA . THR A 1 125 ? 43.884 -8.931 16.984 1.00 6.39 125 THR A CA 1
ATOM 783 C C . THR A 1 125 ? 43.290 -7.563 16.673 1.00 4.67 125 THR A C 1
ATOM 784 O O . THR A 1 125 ? 43.137 -6.735 17.571 1.00 8.48 125 THR A O 1
ATOM 788 N N . PRO A 1 126 ? 42.952 -7.306 15.401 1.00 3.37 126 PRO A N 1
ATOM 789 C CA . PRO A 1 126 ? 43.024 -8.171 14.227 1.00 3.57 126 PRO A CA 1
ATOM 790 C C . PRO A 1 126 ? 44.480 -8.355 13.786 1.00 5.85 126 PRO A C 1
ATOM 791 O O . PRO A 1 126 ? 45.373 -7.738 14.378 1.00 3.51 126 PRO A O 1
ATOM 795 N N . PRO A 1 127 ? 44.722 -9.216 12.783 1.00 7.80 127 PRO A N 1
ATOM 796 C CA . PRO A 1 127 ? 46.114 -9.421 12.391 1.00 4.84 127 PRO A CA 1
ATOM 797 C C . PRO A 1 127 ? 46.780 -8.119 11.999 1.00 3.10 127 PRO A C 1
ATOM 798 O O . PRO A 1 127 ? 46.177 -7.290 11.298 1.00 1.21 127 PRO A O 1
ATOM 802 N N . LYS A 1 128 ? 48.015 -7.955 12.470 1.00 4.68 128 LYS A N 1
ATOM 803 C CA . LYS A 1 128 ? 48.856 -6.821 12.126 1.00 1.05 128 LYS A CA 1
ATOM 804 C C . LYS A 1 128 ? 49.188 -6.911 10.650 1.00 4.71 128 LYS A C 1
ATOM 805 O O . LYS A 1 128 ? 49.508 -7.999 10.144 1.00 3.32 128 LYS A O 1
ATOM 811 N N . GLN A 1 129 ? 49.117 -5.787 9.948 1.00 2.48 129 GLN A N 1
ATOM 812 C CA . GLN A 1 129 ? 49.486 -5.795 8.544 1.00 1.61 129 GLN A CA 1
ATOM 813 C C . GLN A 1 129 ? 50.440 -4.639 8.230 1.00 2.39 129 GLN A C 1
ATOM 814 O O . GLN A 1 129 ? 50.141 -3.485 8.521 1.00 15.24 129 GLN A O 1
ATOM 820 N N . GLU A 1 130 ? 51.613 -4.986 7.694 1.00 2.63 130 GLU A N 1
ATOM 821 C CA . GLU A 1 130 ? 52.694 -4.038 7.424 1.00 1.32 130 GLU A CA 1
ATOM 822 C C . GLU A 1 130 ? 53.169 -4.080 5.981 1.00 3.68 130 GLU A C 1
ATOM 823 O O . GLU A 1 130 ? 52.983 -5.065 5.265 1.00 3.55 130 GLU A O 1
ATOM 829 N N . THR A 1 131 ? 53.797 -2.996 5.556 1.00 6.94 131 THR A N 1
ATOM 830 C CA . THR A 1 131 ? 54.242 -2.900 4.177 1.00 9.35 131 THR A CA 1
ATOM 831 C C . THR A 1 131 ? 55.727 -2.631 4.084 1.00 5.84 131 THR A C 1
ATOM 832 O O . THR A 1 131 ? 56.313 -1.964 4.941 1.00 2.27 131 THR A O 1
ATOM 836 N N . PHE A 1 132 ? 56.323 -3.194 3.040 1.00 8.61 132 PHE A N 1
ATOM 837 C CA . PHE A 1 132 ? 57.744 -3.077 2.811 1.00 4.48 132 PHE A CA 1
ATOM 838 C C . PHE A 1 132 ? 58.045 -2.805 1.358 1.00 6.62 132 PHE A C 1
ATOM 839 O O . PHE A 1 132 ? 57.454 -3.402 0.461 1.00 6.17 132 PHE A O 1
ATOM 847 N N . PHE A 1 133 ? 58.997 -1.903 1.156 1.00 7.19 133 PHE A N 1
ATOM 848 C CA . PHE A 1 133 ? 59.454 -1.502 -0.153 1.00 10.01 133 PHE A CA 1
ATOM 849 C C . PHE A 1 133 ? 60.659 -2.352 -0.536 1.00 16.55 133 PHE A C 1
ATOM 850 O O . PHE A 1 133 ? 61.130 -3.156 0.261 1.00 24.71 133 PHE A O 1
ATOM 858 N N . LYS A 1 134 ? 61.150 -2.185 -1.757 1.00 29.26 134 LYS A N 1
ATOM 859 C CA . LYS A 1 134 ? 62.377 -2.852 -2.208 1.00 32.57 134 LYS A CA 1
ATOM 860 C C . LYS A 1 134 ? 63.595 -2.005 -1.671 1.00 47.60 134 LYS A C 1
ATOM 861 O O . LYS A 1 134 ? 63.336 -0.990 -1.038 1.00 62.88 134 LYS A O 1
ATOM 867 N N . ASP A 1 135 ? 64.883 -2.330 -1.866 1.00 43.50 135 ASP A N 1
ATOM 868 C CA . ASP A 1 135 ? 65.484 -2.936 -3.041 1.00 82.93 135 ASP A CA 1
ATOM 869 C C . ASP A 1 135 ? 66.623 -3.898 -2.653 1.00 85.24 135 ASP A C 1
ATOM 870 O O . ASP A 1 135 ? 67.346 -3.695 -1.669 1.00 65.39 135 ASP A O 1
ATOM 875 N N . ASP A 1 140 ? 65.395 -3.309 1.702 1.00 37.10 140 ASP A N 1
ATOM 876 C CA . ASP A 1 140 ? 63.932 -3.478 1.760 1.00 34.54 140 ASP A CA 1
ATOM 877 C C . ASP A 1 140 ? 63.256 -2.856 2.993 1.00 16.12 140 ASP A C 1
ATOM 878 O O . ASP A 1 140 ? 62.776 -3.591 3.846 1.00 14.63 140 ASP A O 1
ATOM 883 N N . PRO A 1 141 ? 63.205 -1.506 3.073 1.00 18.38 141 PRO A N 1
ATOM 884 C CA . PRO A 1 141 ? 62.711 -0.765 4.248 1.00 14.87 141 PRO A CA 1
ATOM 885 C C . PRO A 1 141 ? 61.182 -0.712 4.406 1.00 13.93 141 PRO A C 1
ATOM 886 O O . PRO A 1 141 ? 60.424 -0.809 3.439 1.00 11.51 141 PRO A O 1
ATOM 890 N N . GLN A 1 142 ? 60.748 -0.522 5.647 1.00 9.66 142 GLN A N 1
ATOM 891 C CA . GLN A 1 142 ? 59.340 -0.459 5.970 1.00 4.07 142 GLN A CA 1
ATOM 892 C C . GLN A 1 142 ? 58.768 0.889 5.506 1.00 12.35 142 GLN A C 1
ATOM 893 O O . GLN A 1 142 ? 59.415 1.931 5.629 1.00 11.26 142 GLN A O 1
ATOM 899 N N . TRP A 1 143 ? 57.568 0.852 4.933 1.00 11.91 143 TRP A N 1
ATOM 900 C CA . TRP A 1 143 ? 56.873 2.058 4.516 1.00 5.37 143 TRP A CA 1
ATOM 901 C C . TRP A 1 143 ? 55.548 2.157 5.223 1.00 9.45 143 TRP A C 1
ATOM 902 O O . TRP A 1 143 ? 54.939 1.149 5.566 1.00 9.82 143 TRP A O 1
ATOM 913 N N . SER A 1 144 ? 55.094 3.387 5.402 1.00 10.37 144 SER A N 1
ATOM 914 C CA . SER A 1 144 ? 53.768 3.642 5.891 1.00 5.34 144 SER A CA 1
ATOM 915 C C . SER A 1 144 ? 52.845 3.649 4.680 1.00 12.79 144 SER A C 1
ATOM 916 O O . SER A 1 144 ? 53.317 3.656 3.533 1.00 3.42 144 SER A O 1
ATOM 919 N N . GLU A 1 145 ? 51.537 3.612 4.935 1.00 11.57 145 GLU A N 1
ATOM 920 C CA . GLU A 1 145 ? 50.558 3.726 3.873 1.00 6.40 145 GLU A CA 1
ATOM 921 C C . GLU A 1 145 ? 50.703 5.084 3.230 1.00 8.42 145 GLU A C 1
ATOM 922 O O . GLU A 1 145 ? 50.607 5.205 2.016 1.00 9.06 145 GLU A O 1
ATOM 928 N N . GLU A 1 146 ? 50.977 6.098 4.045 1.00 9.95 146 GLU A N 1
ATOM 929 C CA . GLU A 1 146 ? 51.234 7.445 3.544 1.00 8.99 146 GLU A CA 1
ATOM 930 C C . GLU A 1 146 ? 52.397 7.441 2.550 1.00 8.11 146 GLU A C 1
ATOM 931 O O . GLU A 1 146 ? 52.317 8.062 1.484 1.00 4.12 146 GLU A O 1
ATOM 937 N N . GLN A 1 147 ? 53.470 6.724 2.889 1.00 7.62 147 GLN A N 1
ATOM 938 C CA . GLN A 1 147 ? 54.622 6.622 1.992 1.00 7.67 147 GLN A CA 1
ATOM 939 C C . GLN A 1 147 ? 54.252 5.998 0.649 1.00 10.19 147 GLN A C 1
ATOM 940 O O . GLN A 1 147 ? 54.664 6.483 -0.412 1.00 9.78 147 GLN A O 1
ATOM 946 N N . ILE A 1 148 ? 53.442 4.949 0.684 1.00 9.34 148 ILE A N 1
ATOM 947 C CA . ILE A 1 148 ? 53.021 4.330 -0.554 1.00 6.17 148 ILE A CA 1
ATOM 948 C C . ILE A 1 148 ? 52.207 5.300 -1.411 1.00 9.21 148 ILE A C 1
ATOM 949 O O . ILE A 1 148 ? 52.441 5.420 -2.614 1.00 12.10 148 ILE A O 1
ATOM 954 N N . ILE A 1 149 ? 51.309 6.049 -0.788 1.00 6.56 149 ILE A N 1
ATOM 955 C CA . ILE A 1 149 ? 50.489 6.993 -1.537 1.00 12.51 149 ILE A CA 1
ATOM 956 C C . ILE A 1 149 ? 51.316 8.162 -2.090 1.00 9.05 149 ILE A C 1
ATOM 957 O O . ILE A 1 149 ? 51.160 8.554 -3.246 1.00 10.13 149 ILE A O 1
ATOM 962 N N . SER A 1 150 ? 52.198 8.718 -1.273 1.00 4.97 150 SER A N 1
ATOM 963 C CA . SER A 1 150 ? 52.970 9.855 -1.733 1.00 8.78 150 SER A CA 1
ATOM 964 C C . SER A 1 150 ? 53.975 9.427 -2.810 1.00 6.73 150 SER A C 1
ATOM 965 O O . SER A 1 150 ? 54.415 10.244 -3.612 1.00 9.04 150 SER A O 1
ATOM 968 N N . ALA A 1 151 ? 54.264 8.129 -2.882 1.00 8.08 151 ALA A N 1
ATOM 969 C CA . ALA A 1 151 ? 55.204 7.599 -3.865 1.00 4.36 151 ALA A CA 1
ATOM 970 C C . ALA A 1 151 ? 54.635 7.667 -5.277 1.00 9.38 151 ALA A C 1
ATOM 971 O O . ALA A 1 151 ? 55.383 7.635 -6.259 1.00 4.87 151 ALA A O 1
ATOM 973 N N . LYS A 1 152 ? 53.309 7.767 -5.357 1.00 4.56 152 LYS A N 1
ATOM 974 C CA . LYS A 1 152 ? 52.592 7.862 -6.619 1.00 6.10 152 LYS A CA 1
ATOM 975 C C . LYS A 1 152 ? 52.988 6.810 -7.663 1.00 14.54 152 LYS A C 1
ATOM 976 O O . LYS A 1 152 ? 53.347 7.162 -8.791 1.00 10.30 152 LYS A O 1
ATOM 982 N N . PHE A 1 153 ? 52.941 5.532 -7.272 1.00 12.70 153 PHE A N 1
ATOM 983 C CA . PHE A 1 153 ? 53.171 4.416 -8.186 1.00 6.38 153 PHE A CA 1
ATOM 984 C C . PHE A 1 153 ? 52.078 4.404 -9.261 1.00 15.13 153 PHE A C 1
ATOM 985 O O . PHE A 1 153 ? 50.928 4.770 -9.000 1.00 10.74 153 PHE A O 1
ATOM 993 N N . ASN A 1 154 ? 52.431 3.985 -10.471 1.00 20.88 154 ASN A N 1
ATOM 994 C CA . ASN A 1 154 ? 51.466 3.976 -11.568 1.00 11.83 154 ASN A CA 1
ATOM 995 C C . ASN A 1 154 ? 51.751 2.769 -12.459 1.00 14.15 154 ASN A C 1
ATOM 996 O O . ASN A 1 154 ? 52.818 2.667 -13.064 1.00 17.08 154 ASN A O 1
ATOM 1001 N N . TYR A 1 155 ? 50.792 1.852 -12.522 1.00 13.04 155 TYR A N 1
ATOM 1002 C CA . TYR A 1 155 ? 50.961 0.615 -13.265 1.00 11.52 155 TYR A CA 1
ATOM 1003 C C . TYR A 1 155 ? 49.752 0.328 -14.114 1.00 15.56 155 TYR A C 1
ATOM 1004 O O . TYR A 1 155 ? 48.625 0.464 -13.641 1.00 15.34 155 TYR A O 1
ATOM 1013 N N . ASN A 1 156 ? 49.995 -0.014 -15.378 1.00 13.61 156 ASN A N 1
ATOM 1014 C CA . ASN A 1 156 ? 48.932 -0.346 -16.323 1.00 13.81 156 ASN A CA 1
ATOM 1015 C C . ASN A 1 156 ? 47.755 0.622 -16.258 1.00 17.36 156 ASN A C 1
ATOM 1016 O O . ASN A 1 156 ? 46.597 0.216 -16.377 1.00 24.32 156 ASN A O 1
ATOM 1021 N N . GLY A 1 157 ? 48.065 1.900 -16.033 1.00 19.39 157 GLY A N 1
ATOM 1022 C CA . GLY A 1 157 ? 47.068 2.955 -16.029 1.00 12.76 157 GLY A CA 1
ATOM 1023 C C . GLY A 1 157 ? 46.372 3.114 -14.700 1.00 13.92 157 GLY A C 1
ATOM 1024 O O . GLY A 1 157 ? 45.536 3.994 -14.517 1.00 28.93 157 GLY A O 1
ATOM 1025 N N . LEU A 1 158 ? 46.723 2.256 -13.757 1.00 18.42 158 LEU A N 1
ATOM 1026 C CA . LEU A 1 158 ? 46.150 2.353 -12.429 1.00 16.04 158 LEU A CA 1
ATOM 1027 C C . LEU A 1 158 ? 47.150 3.039 -11.518 1.00 14.26 158 LEU A C 1
ATOM 1028 O O . LEU A 1 158 ? 48.207 2.497 -11.184 1.00 24.12 158 LEU A O 1
ATOM 1033 N N . LEU A 1 159 ? 46.808 4.250 -11.129 1.00 9.51 159 LEU A N 1
ATOM 1034 C CA . LEU A 1 159 ? 47.572 4.955 -10.134 1.00 16.46 159 LEU A CA 1
ATOM 1035 C C . LEU A 1 159 ? 47.130 4.472 -8.742 1.00 14.42 159 LEU A C 1
ATOM 1036 O O . LEU A 1 159 ? 45.930 4.402 -8.435 1.00 17.77 159 LEU A O 1
ATOM 1041 N N . ILE A 1 160 ? 48.102 4.137 -7.903 1.00 9.81 160 ILE A N 1
ATOM 1042 C CA . ILE A 1 160 ? 47.821 3.584 -6.576 1.00 8.08 160 ILE A CA 1
ATOM 1043 C C . ILE A 1 160 ? 47.620 4.652 -5.519 1.00 7.44 160 ILE A C 1
ATOM 1044 O O . ILE A 1 160 ? 48.595 5.251 -5.029 1.00 25.19 160 ILE A O 1
ATOM 1049 N N . GLY A 1 161 ? 46.359 4.893 -5.168 1.00 5.93 161 GLY A N 1
ATOM 1050 C CA . GLY A 1 161 ? 46.020 5.840 -4.114 1.00 5.34 161 GLY A CA 1
ATOM 1051 C C . GLY A 1 161 ? 45.509 5.090 -2.893 1.00 11.77 161 GLY A C 1
ATOM 1052 O O . GLY A 1 161 ? 45.563 3.852 -2.848 1.00 13.47 161 GLY A O 1
ATOM 1053 N N . ARG A 1 162 ? 44.959 5.823 -1.929 1.00 12.94 162 ARG A N 1
ATOM 1054 C CA . ARG A 1 162 ? 44.509 5.214 -0.684 1.00 8.15 162 ARG A CA 1
ATOM 1055 C C . ARG A 1 162 ? 43.438 4.125 -0.928 1.00 10.25 162 ARG A C 1
ATOM 1056 O O . ARG A 1 162 ? 43.373 3.134 -0.212 1.00 12.26 162 ARG A O 1
ATOM 1064 N N . ASP A 1 163 ? 42.632 4.280 -1.966 1.00 6.07 163 ASP A N 1
ATOM 1065 C CA . ASP A 1 163 ? 41.628 3.274 -2.254 1.00 5.98 163 ASP A CA 1
ATOM 1066 C C . ASP A 1 163 ? 42.299 1.953 -2.621 1.00 5.30 163 ASP A C 1
ATOM 1067 O O . ASP A 1 163 ? 41.936 0.890 -2.116 1.00 7.87 163 ASP A O 1
ATOM 1072 N N . GLU A 1 164 ? 43.314 2.028 -3.463 1.00 7.24 164 GLU A N 1
ATOM 1073 C CA . GLU A 1 164 ? 44.034 0.834 -3.877 1.00 3.33 164 GLU A CA 1
ATOM 1074 C C . GLU A 1 164 ? 44.804 0.238 -2.706 1.00 3.40 164 GLU A C 1
ATOM 1075 O O . GLU A 1 164 ? 44.815 -0.972 -2.511 1.00 2.79 164 GLU A O 1
ATOM 1081 N N . VAL A 1 165 ? 45.421 1.089 -1.903 1.00 3.09 165 VAL A N 1
ATOM 1082 C CA . VAL A 1 165 ? 46.082 0.615 -0.696 1.00 4.16 165 VAL A CA 1
ATOM 1083 C C . VAL A 1 165 ? 45.082 0.030 0.302 1.00 5.14 165 VAL A C 1
ATOM 1084 O O . VAL A 1 165 ? 45.375 -0.987 0.941 1.00 4.96 165 VAL A O 1
ATOM 1088 N N . ASP A 1 166 ? 43.898 0.640 0.409 1.00 5.20 166 ASP A N 1
ATOM 1089 C CA . ASP A 1 166 ? 42.849 0.107 1.281 1.00 4.24 166 ASP A CA 1
ATOM 1090 C C . ASP A 1 166 ? 42.507 -1.315 0.858 1.00 3.81 166 ASP A C 1
ATOM 1091 O O . ASP A 1 166 ? 42.516 -2.224 1.684 1.00 2.48 166 ASP A O 1
ATOM 1096 N N . TYR A 1 167 ? 42.280 -1.516 -0.435 1.00 2.79 167 TYR A N 1
ATOM 1097 C CA . TYR A 1 167 ? 41.948 -2.837 -0.956 1.00 1.73 167 TYR A CA 1
ATOM 1098 C C . TYR A 1 167 ? 43.018 -3.898 -0.639 1.00 4.58 167 TYR A C 1
ATOM 1099 O O . TYR A 1 167 ? 42.691 -5.024 -0.241 1.00 1.60 167 TYR A O 1
ATOM 1108 N N . MET A 1 168 ? 44.289 -3.534 -0.834 1.00 8.51 168 MET A N 1
ATOM 1109 C CA . MET A 1 168 ? 45.410 -4.455 -0.620 1.00 1.73 168 MET A CA 1
ATOM 1110 C C . MET A 1 168 ? 45.641 -4.764 0.863 1.00 1.89 168 MET A C 1
ATOM 1111 O O . MET A 1 168 ? 46.059 -5.863 1.213 1.00 1.00 168 MET A O 1
ATOM 1116 N N . ARG A 1 169 ? 45.366 -3.800 1.736 1.00 1.46 169 ARG A N 1
ATOM 1117 C CA . ARG A 1 169 ? 45.453 -4.082 3.153 1.00 1.38 169 ARG A CA 1
ATOM 1118 C C . ARG A 1 169 ? 44.382 -5.065 3.485 1.00 2.47 169 ARG A C 1
ATOM 1119 O O . ARG A 1 169 ? 44.640 -6.080 4.113 1.00 2.35 169 ARG A O 1
ATOM 1127 N N . LYS A 1 170 ? 43.171 -4.781 3.033 1.00 3.34 170 LYS A N 1
ATOM 1128 C CA . LYS A 1 170 ? 42.052 -5.645 3.356 1.00 1.36 170 LYS A CA 1
ATOM 1129 C C . LYS A 1 170 ? 42.235 -7.029 2.744 1.00 0.90 170 LYS A C 1
ATOM 1130 O O . LYS A 1 170 ? 41.960 -8.041 3.398 1.00 1.45 170 LYS A O 1
ATOM 1136 N N . ALA A 1 171 ? 42.755 -7.080 1.523 1.00 1.38 171 ALA A N 1
ATOM 1137 C CA . ALA A 1 171 ? 42.965 -8.360 0.856 1.00 1.51 171 ALA A CA 1
ATOM 1138 C C . ALA A 1 171 ? 44.037 -9.197 1.530 1.00 1.23 171 ALA A C 1
ATOM 1139 O O . ALA A 1 171 ? 43.882 -10.404 1.688 1.00 2.27 171 ALA A O 1
ATOM 1141 N N . THR A 1 172 ? 45.112 -8.547 1.949 1.00 1.67 172 THR A N 1
ATOM 1142 C CA . THR A 1 172 ? 46.219 -9.246 2.583 1.00 1.17 172 THR A CA 1
ATOM 1143 C C . THR A 1 172 ? 45.753 -9.872 3.894 1.00 1.21 172 THR A C 1
ATOM 1144 O O . THR A 1 172 ? 46.027 -11.042 4.161 1.00 2.53 172 THR A O 1
ATOM 1148 N N . ILE A 1 173 ? 45.035 -9.110 4.704 1.00 1.16 173 ILE A N 1
ATOM 1149 C CA . ILE A 1 173 ? 44.531 -9.653 5.954 1.00 1.37 173 ILE A CA 1
ATOM 1150 C C . ILE A 1 173 ? 43.610 -10.830 5.681 1.00 1.85 173 ILE A C 1
ATOM 1151 O O . ILE A 1 173 ? 43.679 -11.848 6.371 1.00 2.59 173 ILE A O 1
ATOM 1156 N N . LEU A 1 174 ? 42.778 -10.703 4.650 1.00 1.70 174 LEU A N 1
ATOM 1157 C CA . LEU A 1 174 ? 41.802 -11.742 4.296 1.00 1.49 174 LEU A CA 1
ATOM 1158 C C . LEU A 1 174 ? 42.441 -13.064 3.877 1.00 1.94 174 LEU A C 1
ATOM 1159 O O . LEU A 1 174 ? 42.029 -14.126 4.328 1.00 1.24 174 LEU A O 1
ATOM 1164 N N . ILE A 1 175 ? 43.474 -12.976 3.044 1.00 1.59 175 ILE A N 1
ATOM 1165 C CA . ILE A 1 175 ? 44.211 -14.140 2.556 1.00 1.72 175 ILE A CA 1
ATOM 1166 C C . ILE A 1 175 ? 44.907 -14.852 3.703 1.00 3.08 175 ILE A C 1
ATOM 1167 O O . ILE A 1 175 ? 44.923 -16.083 3.769 1.00 2.79 175 ILE A O 1
ATOM 1172 N N . PHE A 1 176 ? 45.480 -14.062 4.606 1.00 2.60 176 PHE A N 1
ATOM 1173 C CA . PHE A 1 176 ? 46.031 -14.606 5.821 1.00 0.96 176 PHE A CA 1
ATOM 1174 C C . PHE A 1 176 ? 44.940 -15.342 6.625 1.00 2.60 176 PHE A C 1
ATOM 1175 O O . PHE A 1 176 ? 45.147 -16.464 7.083 1.00 2.74 176 PHE A O 1
ATOM 1183 N N . GLU A 1 177 ? 43.775 -14.728 6.781 1.00 1.74 177 GLU A N 1
ATOM 1184 C CA . GLU A 1 177 ? 42.730 -15.326 7.597 1.00 1.65 177 GLU A CA 1
ATOM 1185 C C . GLU A 1 177 ? 42.227 -16.660 7.020 1.00 3.23 177 GLU A C 1
ATOM 1186 O O . GLU A 1 177 ? 42.028 -17.639 7.756 1.00 4.34 177 GLU A O 1
ATOM 1192 N N . ILE A 1 178 ? 42.086 -16.708 5.698 1.00 1.42 178 ILE A N 1
ATOM 1193 C CA . ILE A 1 178 ? 41.676 -17.916 4.993 1.00 1.50 178 ILE A CA 1
ATOM 1194 C C . ILE A 1 178 ? 42.659 -19.058 5.172 1.00 2.36 178 ILE A C 1
ATOM 1195 O O . ILE A 1 178 ? 42.275 -20.158 5.548 1.00 1.97 178 ILE A O 1
ATOM 1200 N N . LEU A 1 179 ? 43.929 -18.769 4.921 1.00 2.01 179 LEU A N 1
ATOM 1201 C CA . LEU A 1 179 ? 44.995 -19.752 5.043 1.00 1.83 179 LEU A CA 1
ATOM 1202 C C . LEU A 1 179 ? 45.213 -20.141 6.498 1.00 2.06 179 LEU A C 1
ATOM 1203 O O . LEU A 1 179 ? 45.564 -21.291 6.794 1.00 2.91 179 LEU A O 1
ATOM 1208 N N . GLU A 1 180 ? 44.995 -19.183 7.397 1.00 1.15 180 GLU A N 1
ATOM 1209 C CA . GLU A 1 180 ? 45.118 -19.425 8.823 1.00 1.28 180 GLU A CA 1
ATOM 1210 C C . GLU A 1 180 ? 44.118 -20.501 9.177 1.00 6.26 180 GLU A C 1
ATOM 1211 O O . GLU A 1 180 ? 44.417 -21.439 9.931 1.00 6.50 180 GLU A O 1
ATOM 1217 N N . LYS A 1 181 ? 42.925 -20.361 8.598 1.00 9.33 181 LYS A N 1
ATOM 1218 C CA . LYS A 1 181 ? 41.830 -21.284 8.827 1.00 5.69 181 LYS A CA 1
ATOM 1219 C C . LYS A 1 181 ? 42.155 -22.666 8.238 1.00 9.52 181 LYS A C 1
ATOM 1220 O O . LYS A 1 181 ? 42.059 -23.686 8.930 1.00 14.50 181 LYS A O 1
ATOM 1226 N N . ALA A 1 182 ? 42.628 -22.686 6.995 1.00 5.28 182 ALA A N 1
ATOM 1227 C CA . ALA A 1 182 ? 43.013 -23.926 6.334 1.00 5.99 182 ALA A CA 1
ATOM 1228 C C . ALA A 1 182 ? 44.041 -24.714 7.142 1.00 9.12 182 ALA A C 1
ATOM 1229 O O . ALA A 1 182 ? 43.814 -25.876 7.462 1.00 8.14 182 ALA A O 1
ATOM 1231 N N . TRP A 1 183 ? 45.144 -24.070 7.513 1.00 6.06 183 TRP A N 1
ATOM 1232 C CA . TRP A 1 183 ? 46.220 -24.771 8.223 1.00 11.69 183 TRP A CA 1
ATOM 1233 C C . TRP A 1 183 ? 45.821 -25.341 9.580 1.00 8.15 183 TRP A C 1
ATOM 1234 O O . TRP A 1 183 ? 46.485 -26.261 10.075 1.00 8.31 183 TRP A O 1
ATOM 1245 N N . ALA A 1 184 ? 44.750 -24.818 10.173 1.00 4.89 184 ALA A N 1
ATOM 1246 C CA . ALA A 1 184 ? 44.289 -25.338 11.462 1.00 9.22 184 ALA A CA 1
ATOM 1247 C C . ALA A 1 184 ? 43.627 -26.729 11.349 1.00 9.69 184 ALA A C 1
ATOM 1248 O O . ALA A 1 184 ? 43.466 -27.424 12.351 1.00 3.74 184 ALA A O 1
ATOM 1250 N N . LEU A 1 185 ? 43.281 -27.138 10.130 1.00 5.73 185 LEU A N 1
ATOM 1251 C CA . LEU A 1 185 ? 42.725 -28.465 9.895 1.00 8.41 185 LEU A CA 1
ATOM 1252 C C . LEU A 1 185 ? 43.796 -29.534 10.093 1.00 15.18 185 LEU A C 1
ATOM 1253 O O . LEU A 1 185 ? 43.504 -30.669 10.477 1.00 25.98 185 LEU A O 1
ATOM 1258 N N . ARG A 1 186 ? 45.040 -29.175 9.820 1.00 9.17 186 ARG A N 1
ATOM 1259 C CA . ARG A 1 186 ? 46.129 -30.099 10.039 1.00 14.72 186 ARG A CA 1
ATOM 1260 C C . ARG A 1 186 ? 46.931 -29.671 11.280 1.00 9.72 186 ARG A C 1
ATOM 1261 O O . ARG A 1 186 ? 48.115 -29.966 11.397 1.00 11.78 186 ARG A O 1
ATOM 1263 N N . ASP A 1 187 ? 46.284 -28.947 12.185 1.00 10.29 187 ASP A N 1
ATOM 1264 C CA . ASP A 1 187 ? 46.894 -28.571 13.458 1.00 14.23 187 ASP A CA 1
ATOM 1265 C C . ASP A 1 187 ? 48.143 -27.682 13.328 1.00 15.70 187 ASP A C 1
ATOM 1266 O O . ASP A 1 187 ? 49.038 -27.712 14.179 1.00 16.40 187 ASP A O 1
ATOM 1271 N N . CYS A 1 188 ? 48.197 -26.873 12.277 1.00 9.08 188 CYS A N 1
ATOM 1272 C CA . CYS A 1 188 ? 49.307 -25.932 12.133 1.00 10.37 188 CYS A CA 1
ATOM 1273 C C . CYS A 1 188 ? 48.876 -24.482 12.296 1.00 7.63 188 CYS A C 1
ATOM 1274 O O . CYS A 1 188 ? 47.907 -24.027 11.682 1.00 10.51 188 CYS A O 1
ATOM 1277 N N . ALA A 1 189 ? 49.625 -23.759 13.120 1.00 5.26 189 ALA A N 1
ATOM 1278 C CA . ALA A 1 189 ? 49.408 -22.336 13.302 1.00 1.81 189 ALA A CA 1
ATOM 1279 C C . ALA A 1 189 ? 50.134 -21.560 12.224 1.00 1.91 189 ALA A C 1
ATOM 1280 O O . ALA A 1 189 ? 51.348 -21.632 12.120 1.00 6.78 189 ALA A O 1
ATOM 1282 N N . LEU A 1 190 ? 49.384 -20.834 11.404 1.00 3.94 190 LEU A N 1
ATOM 1283 C CA . LEU A 1 190 ? 49.987 -19.914 10.455 1.00 2.11 190 LEU A CA 1
ATOM 1284 C C . LEU A 1 190 ? 50.282 -18.669 11.259 1.00 6.09 190 LEU A C 1
ATOM 1285 O O . LEU A 1 190 ? 49.378 -18.090 11.877 1.00 12.84 190 LEU A O 1
ATOM 1290 N N . ILE A 1 191 ? 51.547 -18.259 11.251 1.00 5.44 191 ILE A N 1
ATOM 1291 C CA . ILE A 1 191 ? 52.034 -17.226 12.165 1.00 6.13 191 ILE A CA 1
ATOM 1292 C C . ILE A 1 191 ? 52.169 -15.902 11.466 1.00 3.68 191 ILE A C 1
ATOM 1293 O O . ILE A 1 191 ? 51.788 -14.873 12.005 1.00 9.40 191 ILE A O 1
ATOM 1298 N N . ASP A 1 192 ? 52.706 -15.931 10.257 1.00 1.97 192 ASP A N 1
ATOM 1299 C CA . ASP A 1 192 ? 52.770 -14.728 9.457 1.00 1.92 192 ASP A CA 1
ATOM 1300 C C . ASP A 1 192 ? 52.883 -15.072 7.990 1.00 1.80 192 ASP A C 1
ATOM 1301 O O . ASP A 1 192 ? 53.004 -16.239 7.645 1.00 2.14 192 ASP A O 1
ATOM 1306 N N . MET A 1 193 ? 52.778 -14.061 7.130 1.00 1.67 193 MET A N 1
ATOM 1307 C CA . MET A 1 193 ? 52.814 -14.275 5.684 1.00 2.68 193 MET A CA 1
ATOM 1308 C C . MET A 1 193 ? 53.302 -13.068 4.940 1.00 3.73 193 MET A C 1
ATOM 1309 O O . MET A 1 193 ? 53.155 -11.955 5.417 1.00 10.27 193 MET A O 1
ATOM 1314 N N . LYS A 1 194 ? 53.778 -13.288 3.721 1.00 5.75 194 LYS A N 1
ATOM 1315 C CA . LYS A 1 194 ? 54.116 -12.194 2.812 1.00 6.40 194 LYS A CA 1
ATOM 1316 C C . LYS A 1 194 ? 53.561 -12.519 1.432 1.00 6.32 194 LYS A C 1
ATOM 1317 O O . LYS A 1 194 ? 53.716 -13.642 0.933 1.00 8.56 194 LYS A O 1
ATOM 1319 N N . ILE A 1 195 ? 52.909 -11.540 0.815 1.00 2.00 195 ILE A N 1
ATOM 1320 C CA . ILE A 1 195 ? 52.402 -11.728 -0.530 1.00 3.44 195 ILE A CA 1
ATOM 1321 C C . ILE A 1 195 ? 52.755 -10.486 -1.310 1.00 2.28 195 ILE A C 1
ATOM 1322 O O . ILE A 1 195 ? 53.195 -9.505 -0.724 1.00 2.49 195 ILE A O 1
ATOM 1327 N N . GLU A 1 196 ? 52.541 -10.527 -2.621 1.00 2.39 196 GLU A N 1
ATOM 1328 C CA . GLU A 1 196 ? 52.793 -9.384 -3.488 1.00 3.28 196 GLU A CA 1
ATOM 1329 C C . GLU A 1 196 ? 51.668 -9.230 -4.514 1.00 3.52 196 GLU A C 1
ATOM 1330 O O . GLU A 1 196 ? 51.077 -10.213 -4.929 1.00 7.24 196 GLU A O 1
ATOM 1336 N N . PHE A 1 197 ? 51.376 -7.999 -4.924 1.00 10.07 197 PHE A N 1
ATOM 1337 C CA . PHE A 1 197 ? 50.296 -7.729 -5.880 1.00 3.92 197 PHE A CA 1
ATOM 1338 C C . PHE A 1 197 ? 50.828 -7.147 -7.190 1.00 6.02 197 PHE A C 1
ATOM 1339 O O . PHE A 1 197 ? 51.936 -6.601 -7.243 1.00 3.76 197 PHE A O 1
ATOM 1347 N N . GLY A 1 198 ? 50.026 -7.260 -8.245 1.00 7.34 198 GLY A N 1
ATOM 1348 C CA . GLY A 1 198 ? 50.352 -6.654 -9.526 1.00 7.27 198 GLY A CA 1
ATOM 1349 C C . GLY A 1 198 ? 49.080 -6.084 -10.127 1.00 7.00 198 GLY A C 1
ATOM 1350 O O . GLY A 1 198 ? 47.991 -6.379 -9.637 1.00 7.59 198 GLY A O 1
ATOM 1351 N N . VAL A 1 199 ? 49.204 -5.277 -11.178 1.00 12.58 199 VAL A N 1
ATOM 1352 C CA . VAL A 1 199 ? 48.037 -4.699 -11.854 1.00 15.71 199 VAL A CA 1
ATOM 1353 C C . VAL A 1 199 ? 47.960 -5.290 -13.262 1.00 19.09 199 VAL A C 1
ATOM 1354 O O . VAL A 1 199 ? 48.937 -5.221 -14.029 1.00 16.88 199 VAL A O 1
ATOM 1358 N N . ASP A 1 200 ? 46.812 -5.884 -13.595 1.00 17.99 200 ASP A N 1
ATOM 1359 C CA . ASP A 1 200 ? 46.651 -6.560 -14.886 1.00 14.05 200 ASP A CA 1
ATOM 1360 C C . ASP A 1 200 ? 46.443 -5.554 -15.995 1.00 14.61 200 ASP A C 1
ATOM 1361 O O . ASP A 1 200 ? 46.423 -4.349 -15.734 1.00 7.68 200 ASP A O 1
ATOM 1366 N N . THR A 1 201 ? 46.305 -6.050 -17.222 1.00 17.99 201 THR A N 1
ATOM 1367 C CA . THR A 1 201 ? 46.133 -5.193 -18.384 1.00 15.01 201 THR A CA 1
ATOM 1368 C C . THR A 1 201 ? 44.920 -4.281 -18.244 1.00 21.06 201 THR A C 1
ATOM 1369 O O . THR A 1 201 ? 44.956 -3.120 -18.657 1.00 29.55 201 THR A O 1
ATOM 1371 N N . GLU A 1 202 ? 43.851 -4.802 -17.649 1.00 20.06 202 GLU A N 1
ATOM 1372 C CA . GLU A 1 202 ? 42.598 -4.059 -17.551 1.00 18.52 202 GLU A CA 1
ATOM 1373 C C . GLU A 1 202 ? 42.523 -3.123 -16.337 1.00 18.84 202 GLU A C 1
ATOM 1374 O O . GLU A 1 202 ? 41.460 -2.569 -16.035 1.00 25.63 202 GLU A O 1
ATOM 1376 N N . GLY A 1 203 ? 43.639 -2.958 -15.634 1.00 15.77 203 GLY A N 1
ATOM 1377 C CA . GLY A 1 203 ? 43.671 -2.050 -14.501 1.00 13.49 203 GLY A CA 1
ATOM 1378 C C . GLY A 1 203 ? 43.211 -2.638 -13.169 1.00 17.57 203 GLY A C 1
ATOM 1379 O O . GLY A 1 203 ? 42.907 -1.890 -12.236 1.00 12.72 203 GLY A O 1
ATOM 1380 N N . SER A 1 204 ? 43.125 -3.968 -13.089 1.00 12.31 204 SER A N 1
ATOM 1381 C CA . SER A 1 204 ? 42.679 -4.663 -11.875 1.00 14.23 204 SER A CA 1
ATOM 1382 C C . SER A 1 204 ? 43.837 -5.208 -11.030 1.00 10.59 204 SER A C 1
ATOM 1383 O O . SER A 1 204 ? 44.813 -5.749 -11.553 1.00 14.86 204 SER A O 1
ATOM 1386 N N . ILE A 1 205 ? 43.720 -5.087 -9.716 1.00 6.12 205 ILE A N 1
ATOM 1387 C CA . ILE A 1 205 ? 44.777 -5.553 -8.827 1.00 10.48 205 ILE A CA 1
ATOM 1388 C C . ILE A 1 205 ? 44.638 -7.042 -8.515 1.00 9.24 205 ILE A C 1
ATOM 1389 O O . ILE A 1 205 ? 43.634 -7.484 -7.948 1.00 8.47 205 ILE A O 1
ATOM 1394 N N . VAL A 1 206 ? 45.652 -7.817 -8.873 1.00 3.35 206 VAL A N 1
ATOM 1395 C CA . VAL A 1 206 ? 45.577 -9.254 -8.663 1.00 8.15 206 VAL A CA 1
ATOM 1396 C C . VAL A 1 206 ? 46.666 -9.720 -7.691 1.00 5.46 206 VAL A C 1
ATOM 1397 O O . VAL A 1 206 ? 47.746 -9.122 -7.628 1.00 9.05 206 VAL A O 1
ATOM 1401 N N . LEU A 1 207 ? 46.360 -10.751 -6.903 1.00 7.56 207 LEU A N 1
ATOM 1402 C CA . LEU A 1 207 ? 47.364 -11.396 -6.049 1.00 7.03 207 LEU A CA 1
ATOM 1403 C C . LEU A 1 207 ? 48.266 -12.185 -6.978 1.00 10.12 207 LEU A C 1
ATOM 1404 O O . LEU A 1 207 ? 47.790 -13.071 -7.698 1.00 11.29 207 LEU A O 1
ATOM 1409 N N . ALA A 1 208 ? 49.562 -11.898 -6.969 1.00 7.07 208 ALA A N 1
ATOM 1410 C CA . ALA A 1 208 ? 50.320 -12.245 -8.157 1.00 10.67 208 ALA A CA 1
ATOM 1411 C C . ALA A 1 208 ? 51.684 -12.897 -8.023 1.00 16.95 208 ALA A C 1
ATOM 1412 O O . ALA A 1 208 ? 52.269 -13.303 -9.037 1.00 27.93 208 ALA A O 1
ATOM 1414 N N . ASP A 1 209 ? 52.213 -13.013 -6.817 1.00 15.76 209 ASP A N 1
ATOM 1415 C CA . ASP A 1 209 ? 53.569 -13.556 -6.715 1.00 27.39 209 ASP A CA 1
ATOM 1416 C C . ASP A 1 209 ? 53.559 -15.076 -6.598 1.00 25.60 209 ASP A C 1
ATOM 1417 O O . ASP A 1 209 ? 53.164 -15.788 -7.517 1.00 16.03 209 ASP A O 1
ATOM 1422 N N . VAL A 1 210 ? 54.030 -15.546 -5.453 1.00 37.73 210 VAL A N 1
ATOM 1423 C CA . VAL A 1 210 ? 54.213 -16.944 -5.167 1.00 15.70 210 VAL A CA 1
ATOM 1424 C C . VAL A 1 210 ? 54.007 -17.070 -3.668 1.00 18.66 210 VAL A C 1
ATOM 1425 O O . VAL A 1 210 ? 54.575 -16.306 -2.896 1.00 29.30 210 VAL A O 1
ATOM 1429 N N . ILE A 1 211 ? 53.177 -18.006 -3.238 1.00 14.07 211 ILE A N 1
ATOM 1430 C CA . ILE A 1 211 ? 53.068 -18.248 -1.815 1.00 15.67 211 ILE A CA 1
ATOM 1431 C C . ILE A 1 211 ? 53.516 -19.685 -1.577 1.00 18.28 211 ILE A C 1
ATOM 1432 O O . ILE A 1 211 ? 52.808 -20.622 -1.943 1.00 20.26 211 ILE A O 1
ATOM 1437 N N . ASP A 1 212 ? 54.708 -19.858 -1.004 1.00 17.53 212 ASP A N 1
ATOM 1438 C CA . ASP A 1 212 ? 55.209 -21.190 -0.672 1.00 16.06 212 ASP A CA 1
ATOM 1439 C C . ASP A 1 212 ? 55.783 -21.191 0.747 1.00 14.66 212 ASP A C 1
ATOM 1440 O O . ASP A 1 212 ? 55.435 -20.320 1.545 1.00 13.79 212 ASP A O 1
ATOM 1445 N N . SER A 1 213 ? 56.654 -22.150 1.067 1.00 19.49 213 SER A N 1
ATOM 1446 C CA . SER A 1 213 ? 57.258 -22.190 2.404 1.00 17.08 213 SER A CA 1
ATOM 1447 C C . SER A 1 213 ? 58.290 -21.108 2.623 1.00 11.30 213 SER A C 1
ATOM 1448 O O . SER A 1 213 ? 58.814 -20.973 3.728 1.00 14.44 213 SER A O 1
ATOM 1451 N N . ASP A 1 214 ? 58.576 -20.331 1.584 1.00 9.16 214 ASP A N 1
ATOM 1452 C CA . ASP A 1 214 ? 59.449 -19.171 1.742 1.00 19.32 214 ASP A CA 1
ATOM 1453 C C . ASP A 1 214 ? 58.627 -17.933 2.107 1.00 13.61 214 ASP A C 1
ATOM 1454 O O . ASP A 1 214 ? 59.148 -16.972 2.639 1.00 9.34 214 ASP A O 1
ATOM 1459 N N . SER A 1 215 ? 57.321 -18.010 1.888 1.00 17.80 215 SER A N 1
ATOM 1460 C CA . SER A 1 215 ? 56.436 -16.875 2.059 1.00 6.29 215 SER A CA 1
ATOM 1461 C C . SER A 1 215 ? 55.873 -16.763 3.468 1.00 7.60 215 SER A C 1
ATOM 1462 O O . SER A 1 215 ? 55.374 -15.704 3.859 1.00 17.08 215 SER A O 1
ATOM 1465 N N . TRP A 1 216 ? 55.970 -17.830 4.245 1.00 5.49 216 TRP A N 1
ATOM 1466 C CA . TRP A 1 216 ? 55.289 -17.842 5.530 1.00 3.00 216 TRP A CA 1
ATOM 1467 C C . TRP A 1 216 ? 56.062 -18.412 6.705 1.00 3.50 216 TRP A C 1
ATOM 1468 O O . TRP A 1 216 ? 57.192 -18.874 6.574 1.00 14.19 216 TRP A O 1
ATOM 1479 N N . ARG A 1 217 ? 55.423 -18.378 7.863 1.00 2.58 217 ARG A N 1
ATOM 1480 C CA . ARG A 1 217 ? 55.993 -18.930 9.075 1.00 3.43 217 ARG A CA 1
ATOM 1481 C C . ARG A 1 217 ? 54.974 -19.910 9.662 1.00 13.46 217 ARG A C 1
ATOM 1482 O O . ARG A 1 217 ? 53.868 -19.523 10.035 1.00 12.42 217 ARG A O 1
ATOM 1490 N N . LEU A 1 218 ? 55.326 -21.191 9.702 1.00 10.49 218 LEU A N 1
ATOM 1491 C CA . LEU A 1 218 ? 54.369 -22.223 10.084 1.00 3.52 218 LEU A CA 1
ATOM 1492 C C . LEU A 1 218 ? 54.746 -22.944 11.354 1.00 5.02 218 LEU A C 1
ATOM 1493 O O . LEU A 1 218 ? 55.822 -23.522 11.429 1.00 18.17 218 LEU A O 1
ATOM 1498 N N . TRP A 1 219 ? 53.852 -22.968 12.339 1.00 3.50 219 TRP A N 1
ATOM 1499 C CA . TRP A 1 219 ? 54.122 -23.772 13.531 1.00 8.36 219 TRP A CA 1
ATOM 1500 C C . TRP A 1 219 ? 53.102 -24.902 13.734 1.00 15.06 219 TRP A C 1
ATOM 1501 O O . TRP A 1 219 ? 51.918 -24.658 13.950 1.00 11.55 219 TRP A O 1
ATOM 1512 N N . PRO A 1 220 ? 53.577 -26.154 13.710 1.00 20.59 220 PRO A N 1
ATOM 1513 C CA . PRO A 1 220 ? 52.697 -27.263 14.089 1.00 14.46 220 PRO A CA 1
ATOM 1514 C C . PRO A 1 220 ? 52.423 -27.220 15.577 1.00 16.59 220 PRO A C 1
ATOM 1515 O O . PRO A 1 220 ? 53.346 -26.951 16.359 1.00 13.70 220 PRO A O 1
ATOM 1519 N N . SER A 1 221 ? 51.161 -27.446 15.949 1.00 16.71 221 SER A N 1
ATOM 1520 C CA . SER A 1 221 ? 50.726 -27.435 17.349 1.00 12.92 221 SER A CA 1
ATOM 1521 C C . SER A 1 221 ? 50.976 -26.092 18.011 1.00 9.79 221 SER A C 1
ATOM 1522 O O . SER A 1 221 ? 50.961 -25.994 19.239 1.00 7.33 221 SER A O 1
ATOM 1525 N N . GLY A 1 222 ? 51.212 -25.065 17.192 1.00 6.22 222 GLY A N 1
ATOM 1526 C CA . GLY A 1 222 ? 51.505 -23.739 17.697 1.00 13.70 222 GLY A CA 1
ATOM 1527 C C . GLY A 1 222 ? 52.835 -23.728 18.426 1.00 23.50 222 GLY A C 1
ATOM 1528 O O . GLY A 1 222 ? 53.134 -22.797 19.185 1.00 24.49 222 GLY A O 1
ATOM 1529 N N . ASP A 1 223 ? 53.641 -24.761 18.171 1.00 9.48 223 ASP A N 1
ATOM 1530 C CA . ASP A 1 223 ? 54.939 -24.912 18.809 1.00 10.99 223 ASP A CA 1
ATOM 1531 C C . ASP A 1 223 ? 56.007 -24.374 17.879 1.00 5.91 223 ASP A C 1
ATOM 1532 O O . ASP A 1 223 ? 56.304 -24.976 16.842 1.00 5.91 223 ASP A O 1
ATOM 1537 N N . LYS A 1 224 ? 56.582 -23.242 18.275 1.00 7.71 224 LYS A N 1
ATOM 1538 C CA . LYS A 1 224 ? 57.617 -22.548 17.503 1.00 15.96 224 LYS A CA 1
ATOM 1539 C C . LYS A 1 224 ? 58.777 -23.483 17.228 1.00 15.23 224 LYS A C 1
ATOM 1540 O O . LYS A 1 224 ? 59.373 -23.479 16.137 1.00 7.21 224 LYS A O 1
ATOM 1546 N N . ARG A 1 225 ? 59.011 -24.342 18.215 1.00 15.34 225 ARG A N 1
ATOM 1547 C CA . ARG A 1 225 ? 60.092 -25.320 18.236 1.00 14.05 225 ARG A CA 1
ATOM 1548 C C . ARG A 1 225 ? 59.938 -26.374 17.121 1.00 12.78 225 ARG A C 1
ATOM 1549 O O . ARG A 1 225 ? 60.902 -27.046 16.754 1.00 17.84 225 ARG A O 1
ATOM 1557 N N . LEU A 1 226 ? 58.719 -26.529 16.604 1.00 17.42 226 LEU A N 1
ATOM 1558 C CA . LEU A 1 226 ? 58.461 -27.466 15.512 1.00 10.82 226 LEU A CA 1
ATOM 1559 C C . LEU A 1 226 ? 58.341 -26.782 14.142 1.00 13.40 226 LEU A C 1
ATOM 1560 O O . LEU A 1 226 ? 57.879 -27.417 13.183 1.00 7.73 226 LEU A O 1
ATOM 1565 N N . MET A 1 227 ? 58.764 -25.512 14.052 1.00 11.27 227 MET A N 1
ATOM 1566 C CA . MET A 1 227 ? 58.638 -24.719 12.813 1.00 6.04 227 MET A CA 1
ATOM 1567 C C . MET A 1 227 ? 59.077 -25.467 11.550 1.00 12.01 227 MET A C 1
ATOM 1568 O O . MET A 1 227 ? 60.032 -26.237 11.569 1.00 30.07 227 MET A O 1
ATOM 1573 N N . VAL A 1 228 ? 58.373 -25.233 10.451 1.00 7.87 228 VAL A N 1
ATOM 1574 C CA . VAL A 1 228 ? 58.581 -26.009 9.230 1.00 13.83 228 VAL A CA 1
ATOM 1575 C C . VAL A 1 228 ? 58.864 -25.093 8.051 1.00 9.10 228 VAL A C 1
ATOM 1576 O O . VAL A 1 228 ? 58.951 -25.536 6.901 1.00 9.25 228 VAL A O 1
ATOM 1580 N N . ASP A 1 229 ? 58.969 -23.802 8.335 1.00 11.55 229 ASP A N 1
ATOM 1581 C CA . ASP A 1 229 ? 59.156 -22.812 7.276 1.00 22.55 229 ASP A CA 1
ATOM 1582 C C . ASP A 1 229 ? 60.635 -22.504 7.031 1.00 16.00 229 ASP A C 1
ATOM 1583 O O . ASP A 1 229 ? 61.529 -23.137 7.593 1.00 21.95 229 ASP A O 1
ATOM 1588 N N . LYS A 1 230 ? 60.868 -21.499 6.199 1.00 30.79 230 LYS A N 1
ATOM 1589 C CA . LYS A 1 230 ? 62.203 -21.023 5.839 1.00 30.46 230 LYS A CA 1
ATOM 1590 C C . LYS A 1 230 ? 62.964 -20.341 7.010 1.00 19.68 230 LYS A C 1
ATOM 1591 O O . LYS A 1 230 ? 64.092 -19.873 6.848 1.00 17.68 230 LYS A O 1
ATOM 1597 N N . GLN A 1 231 ? 62.360 -20.297 8.193 1.00 15.42 231 GLN A N 1
ATOM 1598 C CA . GLN A 1 231 ? 63.058 -19.761 9.352 1.00 19.40 231 GLN A CA 1
ATOM 1599 C C . GLN A 1 231 ? 64.143 -20.743 9.801 1.00 26.56 231 GLN A C 1
ATOM 1600 O O . GLN A 1 231 ? 65.169 -20.345 10.354 1.00 25.06 231 GLN A O 1
ATOM 1606 N N . VAL A 1 232 ? 63.904 -22.029 9.559 1.00 21.41 232 VAL A N 1
ATOM 1607 C CA . VAL A 1 232 ? 64.872 -23.068 9.884 1.00 22.97 232 VAL A CA 1
ATOM 1608 C C . VAL A 1 232 ? 66.175 -22.798 9.147 1.00 33.52 232 VAL A C 1
ATOM 1609 O O . VAL A 1 232 ? 67.274 -22.906 9.716 1.00 14.38 232 VAL A O 1
ATOM 1613 N N . TYR A 1 233 ? 66.040 -22.420 7.879 1.00 17.94 233 TYR A N 1
ATOM 1614 C CA . TYR A 1 233 ? 67.201 -22.104 7.059 1.00 23.49 233 TYR A CA 1
ATOM 1615 C C . TYR A 1 233 ? 67.879 -20.793 7.514 1.00 18.91 233 TYR A C 1
ATOM 1616 O O . TYR A 1 233 ? 69.106 -20.701 7.534 1.00 39.62 233 TYR A O 1
ATOM 1625 N N . ARG A 1 234 ? 67.093 -19.792 7.899 1.00 19.54 234 ARG A N 1
ATOM 1626 C CA . ARG A 1 234 ? 67.658 -18.530 8.376 1.00 28.16 234 ARG A CA 1
ATOM 1627 C C . ARG A 1 234 ? 68.479 -18.705 9.653 1.00 34.69 234 ARG A C 1
ATOM 1628 O O . ARG A 1 234 ? 69.512 -18.054 9.831 1.00 41.07 234 ARG A O 1
ATOM 1636 N N . ASN A 1 235 ? 68.022 -19.597 10.530 1.00 43.40 235 ASN A N 1
ATOM 1637 C CA . ASN A 1 235 ? 68.650 -19.798 11.834 1.00 28.97 235 ASN A CA 1
ATOM 1638 C C . ASN A 1 235 ? 70.034 -20.402 11.729 1.00 37.64 235 ASN A C 1
ATOM 1639 O O . ASN A 1 235 ? 70.831 -20.319 12.667 1.00 61.35 235 ASN A O 1
ATOM 1644 N N . LEU A 1 236 ? 70.321 -21.007 10.584 1.00 21.51 236 LEU A N 1
ATOM 1645 C CA . LEU A 1 236 ? 71.618 -21.627 10.389 1.00 22.21 236 LEU A CA 1
ATOM 1646 C C . LEU A 1 236 ? 72.720 -20.562 10.271 1.00 32.10 236 LEU A C 1
ATOM 1647 O O . LEU A 1 236 ? 72.695 -19.715 9.379 1.00 25.75 236 LEU A O 1
ATOM 1652 N N . THR A 1 237 ? 73.695 -20.615 11.170 1.00 43.01 237 THR A N 1
ATOM 1653 C CA . THR A 1 237 ? 74.872 -19.774 11.032 1.00 37.86 237 THR A CA 1
ATOM 1654 C C . THR A 1 237 ? 75.809 -20.454 10.042 1.00 33.53 237 THR A C 1
ATOM 1655 O O . THR A 1 237 ? 76.335 -19.816 9.129 1.00 23.48 237 THR A O 1
ATOM 1659 N N . THR A 1 238 ? 75.992 -21.759 10.213 1.00 27.37 238 THR A N 1
ATOM 1660 C CA . THR A 1 238 ? 76.762 -22.529 9.255 1.00 34.45 238 THR A CA 1
ATOM 1661 C C . THR A 1 238 ? 75.796 -23.475 8.546 1.00 31.39 238 THR A C 1
ATOM 1662 O O . THR A 1 238 ? 74.766 -23.863 9.104 1.00 21.17 238 THR A O 1
ATOM 1666 N N . VAL A 1 239 ? 76.097 -23.795 7.294 1.00 33.31 239 VAL A N 1
ATOM 1667 C CA . VAL A 1 239 ? 75.172 -24.554 6.470 1.00 13.96 239 VAL A CA 1
ATOM 1668 C C . VAL A 1 239 ? 75.842 -25.772 5.839 1.00 21.78 239 VAL A C 1
ATOM 1669 O O . VAL A 1 239 ? 76.597 -25.640 4.878 1.00 17.57 239 VAL A O 1
ATOM 1673 N N . THR A 1 240 ? 75.536 -26.962 6.346 1.00 40.40 240 THR A N 1
ATOM 1674 C CA . THR A 1 240 ? 76.029 -28.192 5.725 1.00 30.58 240 THR A CA 1
ATOM 1675 C C . THR A 1 240 ? 74.930 -28.738 4.811 1.00 20.33 240 THR A C 1
ATOM 1676 O O . THR A 1 240 ? 73.821 -28.217 4.817 1.00 29.86 240 THR A O 1
ATOM 1680 N N . ALA A 1 241 ? 75.236 -29.756 4.006 1.00 48.96 241 ALA A N 1
ATOM 1681 C CA . ALA A 1 241 ? 74.232 -30.342 3.108 1.00 41.91 241 ALA A CA 1
ATOM 1682 C C . ALA A 1 241 ? 73.207 -31.141 3.896 1.00 42.12 241 ALA A C 1
ATOM 1683 O O . ALA A 1 241 ? 72.070 -31.329 3.461 1.00 34.61 241 ALA A O 1
ATOM 1685 N N . ALA A 1 242 ? 73.630 -31.596 5.069 1.00 39.92 242 ALA A N 1
ATOM 1686 C CA . ALA A 1 242 ? 72.762 -32.310 5.979 1.00 30.02 242 ALA A CA 1
ATOM 1687 C C . ALA A 1 242 ? 71.687 -31.356 6.474 1.00 45.57 242 ALA A C 1
ATOM 1688 O O . ALA A 1 242 ? 70.506 -31.724 6.533 1.00 45.09 242 ALA A O 1
ATOM 1690 N N . ASP A 1 243 ? 72.106 -30.137 6.829 1.00 45.07 243 ASP A N 1
ATOM 1691 C CA . ASP A 1 243 ? 71.191 -29.072 7.244 1.00 29.20 243 ASP A CA 1
ATOM 1692 C C . ASP A 1 243 ? 70.164 -28.760 6.158 1.00 35.83 243 ASP A C 1
ATOM 1693 O O . ASP A 1 243 ? 68.980 -28.582 6.440 1.00 39.80 243 ASP A O 1
ATOM 1698 N N . LEU A 1 244 ? 70.618 -28.701 4.912 1.00 21.33 244 LEU A N 1
ATOM 1699 C CA . LEU A 1 244 ? 69.709 -28.476 3.798 1.00 32.73 244 LEU A CA 1
ATOM 1700 C C . LEU A 1 244 ? 68.729 -29.629 3.621 1.00 39.97 244 LEU A C 1
ATOM 1701 O O . LEU A 1 244 ? 67.602 -29.420 3.175 1.00 37.77 244 LEU A O 1
ATOM 1706 N N . ASP A 1 245 ? 69.149 -30.839 3.984 1.00 44.63 245 ASP A N 1
ATOM 1707 C CA . ASP A 1 245 ? 68.287 -32.008 3.857 1.00 39.39 245 ASP A CA 1
ATOM 1708 C C . ASP A 1 245 ? 67.056 -31.913 4.764 1.00 30.55 245 ASP A C 1
ATOM 1709 O O . ASP A 1 245 ? 65.958 -32.279 4.344 1.00 23.11 245 ASP A O 1
ATOM 1711 N N . THR A 1 246 ? 67.228 -31.438 5.999 1.00 23.70 246 THR A N 1
ATOM 1712 C CA . THR A 1 246 ? 66.081 -31.297 6.902 1.00 26.36 246 THR A CA 1
ATOM 1713 C C . THR A 1 246 ? 65.141 -30.188 6.414 1.00 28.00 246 THR A C 1
ATOM 1714 O O . THR A 1 246 ? 63.935 -30.263 6.621 1.00 25.92 246 THR A O 1
ATOM 1718 N N . VAL A 1 247 ? 65.693 -29.178 5.743 1.00 33.92 247 VAL A N 1
ATOM 1719 C CA . VAL A 1 247 ? 64.887 -28.108 5.152 1.00 21.08 247 VAL A CA 1
ATOM 1720 C C . VAL A 1 247 ? 64.101 -28.601 3.921 1.00 19.87 247 VAL A C 1
ATOM 1721 O O . VAL A 1 247 ? 62.941 -28.228 3.739 1.00 23.52 247 VAL A O 1
ATOM 1725 N N . LYS A 1 248 ? 64.709 -29.455 3.097 1.00 17.98 248 LYS A N 1
ATOM 1726 C CA . LYS A 1 248 ? 63.980 -30.083 1.991 1.00 22.25 248 LYS A CA 1
ATOM 1727 C C . LYS A 1 248 ? 62.903 -31.005 2.529 1.00 24.69 248 LYS A C 1
ATOM 1728 O O . LYS A 1 248 ? 61.800 -31.085 1.980 1.00 17.88 248 LYS A O 1
ATOM 1730 N N . ARG A 1 249 ? 63.237 -31.722 3.595 1.00 18.52 249 ARG A N 1
ATOM 1731 C CA . ARG A 1 249 ? 62.304 -32.669 4.166 1.00 12.79 249 ARG A CA 1
ATOM 1732 C C . ARG A 1 249 ? 61.174 -31.905 4.842 1.00 11.03 249 ARG A C 1
ATOM 1733 O O . ARG A 1 249 ? 60.026 -32.360 4.841 1.00 26.19 249 ARG A O 1
ATOM 1735 N N . ASN A 1 250 ? 61.481 -30.724 5.372 1.00 14.55 250 ASN A N 1
ATOM 1736 C CA . ASN A 1 250 ? 60.441 -29.871 5.942 1.00 17.87 250 ASN A CA 1
ATOM 1737 C C . ASN A 1 250 ? 59.461 -29.328 4.908 1.00 22.28 250 ASN A C 1
ATOM 1738 O O . ASN A 1 250 ? 58.256 -29.373 5.124 1.00 16.34 250 ASN A O 1
ATOM 1743 N N . PHE A 1 251 ? 59.974 -28.856 3.776 1.00 20.14 251 PHE A N 1
ATOM 1744 C CA . PHE A 1 251 ? 59.124 -28.279 2.738 1.00 15.25 251 PHE A CA 1
ATOM 1745 C C . PHE A 1 251 ? 58.274 -29.339 2.048 1.00 15.67 251 PHE A C 1
ATOM 1746 O O . PHE A 1 251 ? 57.173 -29.043 1.583 1.00 19.25 251 PHE A O 1
ATOM 1754 N N . ALA A 1 252 ? 58.795 -30.563 1.958 1.00 25.57 252 ALA A N 1
ATOM 1755 C CA . ALA A 1 252 ? 58.060 -31.670 1.348 1.00 27.44 252 ALA A CA 1
ATOM 1756 C C . ALA A 1 252 ? 56.865 -32.049 2.212 1.00 27.29 252 ALA A C 1
ATOM 1757 O O . ALA A 1 252 ? 55.781 -32.342 1.695 1.00 18.60 252 ALA A O 1
ATOM 1759 N N . TRP A 1 253 ? 57.058 -32.012 3.528 1.00 11.40 253 TRP A N 1
ATOM 1760 C CA . TRP A 1 253 ? 55.974 -32.305 4.458 1.00 14.10 253 TRP A CA 1
ATOM 1761 C C . TRP A 1 253 ? 54.833 -31.309 4.276 1.00 25.74 253 TRP A C 1
ATOM 1762 O O . TRP A 1 253 ? 53.666 -31.692 4.272 1.00 30.11 253 TRP A O 1
ATOM 1773 N N . VAL A 1 254 ? 55.177 -30.034 4.146 1.00 15.47 254 VAL A N 1
ATOM 1774 C CA . VAL A 1 254 ? 54.189 -29.000 3.918 1.00 10.68 254 VAL A CA 1
ATOM 1775 C C . VAL A 1 254 ? 53.470 -29.169 2.573 1.00 16.72 254 VAL A C 1
ATOM 1776 O O . VAL A 1 254 ? 52.250 -29.044 2.516 1.00 15.75 254 VAL A O 1
ATOM 1780 N N . LYS A 1 255 ? 54.211 -29.448 1.496 1.00 19.22 255 LYS A N 1
ATOM 1781 C CA . LYS A 1 255 ? 53.589 -29.693 0.183 1.00 19.15 255 LYS A CA 1
ATOM 1782 C C . LYS A 1 255 ? 52.620 -30.858 0.269 1.00 24.86 255 LYS A C 1
ATOM 1783 O O . LYS A 1 255 ? 51.582 -30.875 -0.395 1.00 17.76 255 LYS A O 1
ATOM 1785 N N . ASP A 1 256 ? 52.976 -31.837 1.093 1.00 16.13 256 ASP A N 1
ATOM 1786 C CA . ASP A 1 256 ? 52.147 -33.016 1.266 1.00 32.69 256 ASP A CA 1
ATOM 1787 C C . ASP A 1 256 ? 50.888 -32.682 2.080 1.00 29.49 256 ASP A C 1
ATOM 1788 O O . ASP A 1 256 ? 49.783 -33.108 1.744 1.00 29.64 256 ASP A O 1
ATOM 1790 N N . GLN A 1 257 ? 51.055 -31.847 3.099 1.00 22.32 257 GLN A N 1
ATOM 1791 C CA . GLN A 1 257 ? 49.972 -31.518 4.005 1.00 12.33 257 GLN A CA 1
ATOM 1792 C C . GLN A 1 257 ? 48.853 -30.728 3.332 1.00 17.88 257 GLN A C 1
ATOM 1793 O O . GLN A 1 257 ? 47.704 -30.769 3.778 1.00 20.07 257 GLN A O 1
ATOM 1799 N N . LEU A 1 258 ? 49.183 -30.039 2.243 1.00 27.30 258 LEU A N 1
ATOM 1800 C CA . LEU A 1 258 ? 48.232 -29.171 1.535 1.00 26.86 258 LEU A CA 1
ATOM 1801 C C . LEU A 1 258 ? 47.144 -29.978 0.828 1.00 17.99 258 LEU A C 1
ATOM 1802 O O . LEU A 1 258 ? 46.118 -29.434 0.422 1.00 30.27 258 LEU A O 1
ATOM 1807 N N . ASP A 1 259 ? 47.381 -31.275 0.668 1.00 19.09 259 ASP A N 1
ATOM 1808 C CA . ASP A 1 259 ? 46.419 -32.130 -0.009 1.00 24.22 259 ASP A CA 1
ATOM 1809 C C . ASP A 1 259 ? 45.229 -32.424 0.895 1.00 20.01 259 ASP A C 1
ATOM 1810 O O . ASP A 1 259 ? 44.200 -32.891 0.427 1.00 18.17 259 ASP A O 1
ATOM 1815 N N . PHE A 1 260 ? 45.379 -32.129 2.185 1.00 20.33 260 PHE A N 1
ATOM 1816 C CA . PHE A 1 260 ? 44.312 -32.301 3.167 1.00 18.74 260 PHE A CA 1
ATOM 1817 C C . PHE A 1 260 ? 43.613 -30.988 3.486 1.00 24.93 260 PHE A C 1
ATOM 1818 O O . PHE A 1 260 ? 42.775 -30.943 4.389 1.00 26.90 260 PHE A O 1
ATOM 1826 N N . LEU A 1 261 ? 43.974 -29.920 2.778 1.00 27.87 261 LEU A N 1
ATOM 1827 C CA . LEU A 1 261 ? 43.495 -28.584 3.132 1.00 27.89 261 LEU A CA 1
ATOM 1828 C C . LEU A 1 261 ? 42.258 -28.148 2.343 1.00 35.36 261 LEU A C 1
ATOM 1829 O O . LEU A 1 261 ? 41.673 -27.107 2.637 1.00 32.07 261 LEU A O 1
ATOM 1834 N N . LYS A 1 262 ? 41.864 -28.928 1.339 1.00 39.96 262 LYS A N 1
ATOM 1835 C CA . LYS A 1 262 ? 40.624 -28.645 0.616 1.00 46.12 262 LYS A CA 1
ATOM 1836 C C . LYS A 1 262 ? 39.653 -29.819 0.687 1.00 63.16 262 LYS A C 1
ATOM 1837 O O . LYS A 1 262 ? 39.402 -30.477 -0.325 1.00 51.67 262 LYS A O 1
ATOM 1839 N N . PRO A 1 263 ? 39.102 -30.089 1.884 1.00 65.28 263 PRO A N 1
ATOM 1840 C CA . PRO A 1 263 ? 38.214 -31.245 2.036 1.00 66.55 263 PRO A CA 1
ATOM 1841 C C . PRO A 1 263 ?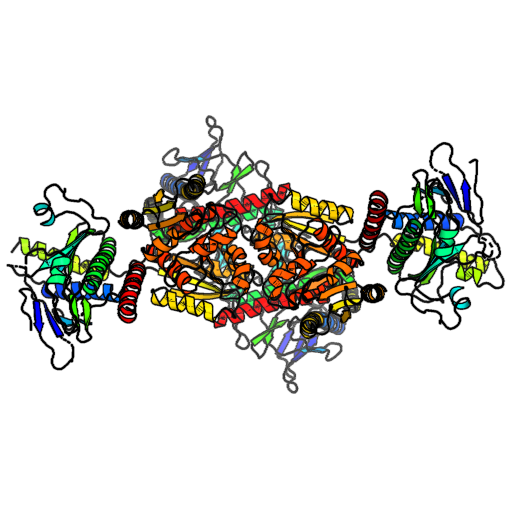 36.755 -30.924 1.700 1.00 49.73 263 PRO A C 1
ATOM 1842 O O . PRO A 1 263 ? 36.311 -29.787 1.887 1.00 62.21 263 PRO A O 1
ATOM 1846 N N . THR A 1 264 ? 36.022 -31.927 1.216 1.00 64.22 264 THR A N 1
ATOM 1847 C CA . THR A 1 264 ? 34.597 -31.775 0.910 1.00 81.49 264 THR A CA 1
ATOM 1848 C C . THR A 1 264 ? 33.743 -32.093 2.137 1.00 66.89 264 THR A C 1
ATOM 1849 O O . THR A 1 264 ? 33.476 -33.259 2.421 1.00 52.81 264 THR A O 1
ATOM 1851 N N . ILE A 1 265 ? 33.291 -31.062 2.847 1.00 65.80 265 ILE A N 1
ATOM 1852 C CA . ILE A 1 265 ? 32.436 -31.269 4.015 1.00 50.89 265 ILE A CA 1
ATOM 1853 C C . ILE A 1 265 ? 30.988 -31.408 3.559 1.00 35.56 265 ILE A C 1
ATOM 1854 O O . ILE A 1 265 ? 30.555 -30.728 2.625 1.00 43.25 265 ILE A O 1
ATOM 1856 N N . HIS A 1 266 ? 30.246 -32.296 4.209 1.00 27.19 266 HIS A N 1
ATOM 1857 C CA . HIS A 1 266 ? 28.901 -32.625 3.757 1.00 23.68 266 HIS A CA 1
ATOM 1858 C C . HIS A 1 266 ? 27.852 -31.824 4.501 1.00 17.13 266 HIS A C 1
ATOM 1859 O O . HIS A 1 266 ? 27.825 -31.791 5.735 1.00 15.79 266 HIS A O 1
ATOM 1866 N N . HIS A 1 267 ? 26.991 -31.168 3.739 1.00 7.43 267 HIS A N 1
ATOM 1867 C CA . HIS A 1 267 ? 25.912 -30.380 4.318 1.00 12.81 267 HIS A CA 1
ATOM 1868 C C . HIS A 1 267 ? 24.779 -30.231 3.343 1.00 13.49 267 HIS A C 1
ATOM 1869 O O . HIS A 1 267 ? 24.934 -30.426 2.141 1.00 15.29 267 HIS A O 1
ATOM 1876 N N . LYS A 1 268 ? 23.613 -29.950 3.891 1.00 9.60 268 LYS A N 1
ATOM 1877 C CA . LYS A 1 268 ? 22.450 -29.714 3.069 1.00 13.24 268 LYS A CA 1
ATOM 1878 C C . LYS A 1 268 ? 21.660 -28.571 3.682 1.00 8.37 268 LYS A C 1
ATOM 1879 O O . LYS A 1 268 ? 21.451 -28.524 4.901 1.00 5.91 268 LYS A O 1
ATOM 1885 N N . VAL A 1 269 ? 21.262 -27.647 2.816 1.00 3.61 269 VAL A N 1
ATOM 1886 C CA . VAL A 1 269 ? 20.307 -26.599 3.131 1.00 1.52 269 VAL A CA 1
ATOM 1887 C C . VAL A 1 269 ? 19.016 -27.010 2.440 1.00 1.37 269 VAL A C 1
ATOM 1888 O O . VAL A 1 269 ? 18.993 -27.236 1.222 1.00 1.02 269 VAL A O 1
ATOM 1892 N N . VAL A 1 270 ? 17.958 -27.184 3.220 1.00 1.15 270 VAL A N 1
ATOM 1893 C CA . VAL A 1 270 ? 16.667 -27.550 2.646 1.00 2.69 270 VAL A CA 1
ATOM 1894 C C . VAL A 1 270 ? 15.686 -26.390 2.794 1.00 1.91 270 VAL A C 1
ATOM 1895 O O . VAL A 1 270 ? 15.462 -25.897 3.907 1.00 1.40 270 VAL A O 1
ATOM 1899 N N . VAL A 1 271 ? 15.108 -25.949 1.680 1.00 1.48 271 VAL A N 1
ATOM 1900 C CA . VAL A 1 271 ? 14.079 -24.924 1.733 1.00 2.72 271 VAL A CA 1
ATOM 1901 C C . VAL A 1 271 ? 12.699 -25.553 1.575 1.00 2.87 271 VAL A C 1
ATOM 1902 O O . VAL A 1 271 ? 12.388 -26.097 0.524 1.00 4.28 271 VAL A O 1
ATOM 1906 N N . PHE A 1 272 ? 11.864 -25.484 2.607 1.00 5.43 272 PHE A N 1
ATOM 1907 C CA . PHE A 1 272 ? 10.479 -25.943 2.476 1.00 6.15 272 PHE A CA 1
ATOM 1908 C C . PHE A 1 272 ? 9.597 -24.760 2.119 1.00 4.50 272 PHE A C 1
ATOM 1909 O O . PHE A 1 272 ? 9.550 -23.781 2.876 1.00 10.41 272 PHE A O 1
ATOM 1917 N N . MET A 1 273 ? 8.900 -24.828 0.987 1.00 2.91 273 MET A N 1
ATOM 1918 C CA . MET A 1 273 ? 7.885 -23.822 0.694 1.00 3.55 273 MET A CA 1
ATOM 1919 C C . MET A 1 273 ? 6.497 -24.451 0.867 1.00 6.00 273 MET A C 1
ATOM 1920 O O . MET A 1 273 ? 6.265 -25.594 0.450 1.00 2.31 273 MET A O 1
ATOM 1925 N N . GLY A 1 274 ? 5.582 -23.706 1.488 1.00 9.53 274 GLY A N 1
ATOM 1926 C CA . GLY A 1 274 ? 4.230 -24.190 1.751 1.00 3.35 274 GLY A CA 1
ATOM 1927 C C . GLY A 1 274 ? 3.335 -24.292 0.527 1.00 4.50 274 GLY A C 1
ATOM 1928 O O . GLY A 1 274 ? 2.323 -24.994 0.539 1.00 8.02 274 GLY A O 1
ATOM 1929 N N . SER A 1 275 ? 3.717 -23.583 -0.532 1.00 7.13 275 SER A N 1
ATOM 1930 C CA . SER A 1 275 ? 2.983 -23.584 -1.800 1.00 7.69 275 SER A CA 1
ATOM 1931 C C . SER A 1 275 ? 3.942 -23.432 -2.978 1.00 10.17 275 SER A C 1
ATOM 1932 O O . SER A 1 275 ? 4.943 -22.729 -2.869 1.0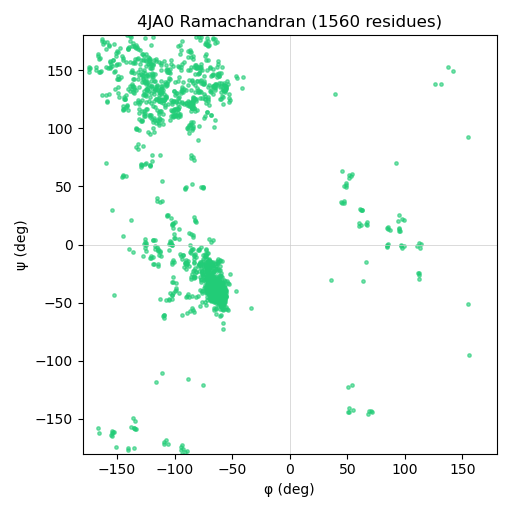0 9.57 275 SER A O 1
ATOM 1935 N N . PRO A 1 276 ? 3.642 -24.098 -4.108 1.00 7.59 276 PRO A N 1
ATOM 1936 C CA . PRO A 1 276 ? 4.460 -23.939 -5.324 1.00 3.33 276 PRO A CA 1
ATOM 1937 C C . PRO A 1 276 ? 4.477 -22.507 -5.886 1.00 6.84 276 PRO A C 1
ATOM 1938 O O . PRO A 1 276 ? 5.302 -22.204 -6.745 1.00 3.50 276 PRO A O 1
ATOM 1942 N N . ALA A 1 277 ? 3.592 -21.633 -5.423 1.00 9.39 277 ALA A N 1
ATOM 1943 C CA . ALA A 1 277 ? 3.631 -20.267 -5.921 1.00 11.41 277 ALA A CA 1
ATOM 1944 C C . ALA A 1 277 ? 4.891 -19.539 -5.422 1.00 18.45 277 ALA A C 1
ATOM 1945 O O . ALA A 1 277 ? 5.333 -18.560 -6.029 1.00 20.89 277 ALA A O 1
ATOM 1947 N N . ASP A 1 278 ? 5.482 -20.035 -4.337 1.00 7.10 278 ASP A N 1
ATOM 1948 C CA . ASP A 1 278 ? 6.640 -19.387 -3.730 1.00 6.81 278 ASP A CA 1
ATOM 1949 C C . ASP A 1 278 ? 7.963 -19.751 -4.428 1.00 9.45 278 ASP A C 1
ATOM 1950 O O . ASP A 1 278 ? 9.051 -19.568 -3.881 1.00 11.93 278 ASP A O 1
ATOM 1955 N N . GLN A 1 279 ? 7.860 -20.219 -5.662 1.00 12.67 279 GLN A N 1
ATOM 1956 C CA . GLN A 1 279 ? 8.968 -20.848 -6.377 1.00 4.67 279 GLN A CA 1
ATOM 1957 C C . GLN A 1 279 ? 10.134 -19.915 -6.698 1.00 15.21 279 GLN A C 1
ATOM 1958 O O . GLN A 1 279 ? 11.285 -20.177 -6.309 1.00 6.88 279 GLN A O 1
ATOM 1964 N N . GLU A 1 280 ? 9.824 -18.822 -7.388 1.00 16.67 280 GLU A N 1
ATOM 1965 C CA . GLU A 1 280 ? 10.810 -17.819 -7.754 1.00 8.50 280 GLU A CA 1
ATOM 1966 C C . GLU A 1 280 ? 11.550 -17.300 -6.514 1.00 11.17 280 GLU A C 1
ATOM 1967 O O . GLU A 1 280 ? 12.781 -17.109 -6.548 1.00 5.76 280 GLU A O 1
ATOM 1973 N N . HIS A 1 281 ? 10.805 -17.106 -5.420 1.00 4.42 281 HIS A N 1
ATOM 1974 C CA . HIS A 1 281 ? 11.400 -16.638 -4.167 1.00 2.45 281 HIS A CA 1
ATOM 1975 C C . HIS A 1 281 ? 12.444 -17.642 -3.694 1.00 4.59 281 HIS A C 1
ATOM 1976 O O . HIS A 1 281 ? 13.547 -17.269 -3.332 1.00 3.39 281 HIS A O 1
ATOM 1983 N N . CYS A 1 282 ? 12.093 -18.923 -3.728 1.00 6.81 282 CYS A N 1
ATOM 1984 C CA . CYS A 1 282 ? 12.992 -19.979 -3.283 1.00 8.94 282 CYS A CA 1
ATOM 1985 C C . CYS A 1 282 ? 14.215 -20.138 -4.173 1.00 3.78 282 CYS A C 1
ATOM 1986 O O . CYS A 1 282 ? 15.317 -20.430 -3.700 1.00 4.12 282 CYS A O 1
ATOM 1989 N N . GLN A 1 283 ? 14.001 -19.955 -5.469 1.00 4.76 283 GLN A N 1
ATOM 1990 C CA . GLN A 1 283 ? 15.082 -20.003 -6.435 1.00 4.50 283 GLN A CA 1
ATOM 1991 C C . GLN A 1 283 ? 16.070 -18.847 -6.208 1.00 5.05 283 GLN A C 1
ATOM 1992 O O . GLN A 1 283 ? 17.268 -19.022 -6.401 1.00 5.19 283 GLN A O 1
ATOM 1998 N N . LYS A 1 284 ? 15.576 -17.695 -5.748 1.00 2.94 284 LYS A N 1
ATOM 1999 C CA . LYS A 1 284 ? 16.462 -16.604 -5.357 1.00 2.54 284 LYS A CA 1
ATOM 2000 C C . LYS A 1 284 ? 17.312 -16.965 -4.145 1.00 5.17 284 LYS A C 1
ATOM 2001 O O . LYS A 1 284 ? 18.467 -16.509 -4.035 1.00 13.85 284 LYS A O 1
ATOM 2007 N N . ILE A 1 285 ? 16.738 -17.731 -3.219 1.00 2.22 285 ILE A N 1
ATOM 2008 C CA . ILE A 1 285 ? 17.498 -18.217 -2.080 1.00 2.93 285 ILE A CA 1
ATOM 2009 C C . ILE A 1 285 ? 18.498 -19.214 -2.585 1.00 5.71 285 ILE A C 1
ATOM 2010 O O . ILE A 1 285 ? 19.687 -19.119 -2.281 1.00 4.27 285 ILE A O 1
ATOM 2015 N N . ALA A 1 286 ? 18.019 -20.146 -3.397 1.00 2.86 286 ALA A N 1
ATOM 2016 C CA . ALA A 1 286 ? 18.878 -21.208 -3.895 1.00 6.35 286 ALA A CA 1
ATOM 2017 C C . ALA A 1 286 ? 20.093 -20.639 -4.632 1.00 9.32 286 ALA A C 1
ATOM 2018 O O . ALA A 1 286 ? 21.248 -21.041 -4.375 1.00 5.10 286 ALA A O 1
ATOM 2020 N N . LYS A 1 287 ? 19.823 -19.678 -5.514 1.00 5.24 287 LYS A N 1
ATOM 2021 C CA . LYS A 1 287 ? 20.850 -19.115 -6.375 1.00 4.51 287 LYS A CA 1
ATOM 2022 C C . LYS A 1 287 ? 21.925 -18.528 -5.507 1.00 7.77 287 LYS A C 1
ATOM 2023 O O . LYS A 1 287 ? 23.096 -18.774 -5.724 1.00 10.71 287 LYS A O 1
ATOM 2029 N N . ALA A 1 288 ? 21.512 -17.796 -4.483 1.00 6.69 288 ALA A N 1
ATOM 2030 C CA . ALA A 1 288 ? 22.453 -17.146 -3.592 1.00 4.85 288 ALA A CA 1
ATOM 2031 C C . ALA A 1 288 ? 23.320 -18.143 -2.818 1.00 6.37 288 ALA A C 1
ATOM 2032 O O . ALA A 1 288 ? 24.520 -17.936 -2.648 1.00 7.25 288 ALA A O 1
ATOM 2034 N N . ALA A 1 289 ? 22.703 -19.211 -2.333 1.00 7.56 289 ALA A N 1
ATOM 2035 C CA . ALA A 1 289 ? 23.388 -20.164 -1.485 1.00 4.48 289 ALA A CA 1
ATOM 2036 C C . ALA A 1 289 ? 24.351 -20.999 -2.291 1.00 8.82 289 ALA A C 1
ATOM 2037 O O . ALA A 1 289 ? 25.458 -21.316 -1.835 1.00 4.49 289 ALA A O 1
ATOM 2039 N N . ARG A 1 290 ? 23.939 -21.344 -3.505 1.00 10.53 290 ARG A N 1
ATOM 2040 C CA . ARG A 1 290 ? 24.795 -22.150 -4.373 1.00 11.79 290 ARG A CA 1
ATOM 2041 C C . ARG A 1 290 ? 26.062 -21.404 -4.771 1.00 7.67 290 ARG A C 1
ATOM 2042 O O . ARG A 1 290 ? 27.129 -22.004 -4.866 1.00 20.59 290 ARG A O 1
ATOM 2050 N N . GLU A 1 291 ? 25.944 -20.094 -4.959 1.00 11.79 291 GLU A N 1
ATOM 2051 C CA . GLU A 1 291 ? 27.092 -19.238 -5.232 1.00 10.98 291 GLU A CA 1
ATOM 2052 C C . GLU A 1 291 ? 28.004 -19.071 -4.014 1.00 14.80 291 GLU A C 1
ATOM 2053 O O . GLU A 1 291 ? 29.202 -18.796 -4.146 1.00 12.40 291 GLU A O 1
ATOM 2059 N N . LEU A 1 292 ? 27.442 -19.241 -2.825 1.00 7.36 292 LEU A N 1
ATOM 2060 C CA . LEU A 1 292 ? 28.263 -19.266 -1.624 1.00 6.16 292 LEU A CA 1
ATOM 2061 C C . LEU A 1 292 ? 28.821 -20.670 -1.419 1.00 10.75 292 LEU A C 1
ATOM 2062 O O . LEU A 1 292 ? 29.587 -20.902 -0.488 1.00 15.09 292 LEU A O 1
ATOM 2067 N N . GLY A 1 293 ? 28.412 -21.603 -2.278 1.00 16.71 293 GLY A N 1
ATOM 2068 C CA . GLY A 1 293 ? 28.939 -22.954 -2.239 1.00 13.99 293 GLY A CA 1
ATOM 2069 C C . GLY A 1 293 ? 28.113 -23.955 -1.452 1.00 9.00 293 GLY A C 1
ATOM 2070 O O . GLY A 1 293 ? 28.657 -24.921 -0.936 1.00 22.44 293 GLY A O 1
ATOM 2071 N N . LEU A 1 294 ? 26.818 -23.712 -1.317 1.00 9.29 294 LEU A N 1
ATOM 2072 C CA . LEU A 1 294 ? 25.958 -24.607 -0.543 1.00 13.08 294 LEU A CA 1
ATOM 2073 C C . LEU A 1 294 ? 25.202 -25.620 -1.415 1.00 10.87 294 LEU A C 1
ATOM 2074 O O . LEU A 1 294 ? 24.951 -25.366 -2.597 1.00 11.14 294 LEU A O 1
ATOM 2079 N N . ASP A 1 295 ? 24.855 -26.766 -0.828 1.00 5.15 295 ASP A N 1
ATOM 2080 C CA . ASP A 1 295 ? 24.015 -27.743 -1.501 1.00 8.02 295 ASP A CA 1
ATOM 2081 C C . ASP A 1 295 ? 22.592 -27.546 -1.029 1.00 7.14 295 ASP A C 1
ATOM 2082 O O . ASP A 1 295 ? 22.273 -27.741 0.154 1.00 6.37 295 ASP A O 1
ATOM 2087 N N . VAL A 1 296 ? 21.735 -27.192 -1.972 1.00 4.10 296 VAL A N 1
ATOM 2088 C CA . VAL A 1 296 ? 20.404 -26.744 -1.668 1.00 3.28 296 VAL A CA 1
ATOM 2089 C C . VAL A 1 296 ? 19.365 -27.632 -2.314 1.00 3.13 296 VAL A C 1
ATOM 2090 O O . VAL A 1 296 ? 19.415 -27.872 -3.519 1.00 2.05 296 VAL A O 1
ATOM 2094 N N . ASP A 1 297 ? 18.391 -28.060 -1.512 1.00 4.31 297 ASP A N 1
ATOM 2095 C CA . ASP A 1 297 ? 17.209 -28.748 -2.012 1.00 5.01 297 ASP A CA 1
ATOM 2096 C C . ASP A 1 297 ? 15.989 -27.867 -1.814 1.00 3.78 297 ASP A C 1
ATOM 2097 O O . ASP A 1 297 ? 15.793 -27.287 -0.740 1.00 2.71 297 ASP A O 1
ATOM 2102 N N . LEU A 1 298 ? 15.173 -27.769 -2.857 1.00 3.67 298 LEU A N 1
ATOM 2103 C CA . LEU A 1 298 ? 13.898 -27.075 -2.772 1.00 1.61 298 LEU A CA 1
ATOM 2104 C C . LEU A 1 298 ? 12.781 -28.102 -2.609 1.00 1.28 298 LEU A C 1
ATOM 2105 O O . LEU A 1 298 ? 12.632 -28.999 -3.438 1.00 4.56 298 LEU A O 1
ATOM 2110 N N . ARG A 1 299 ? 11.991 -27.977 -1.551 1.00 1.06 299 ARG A N 1
ATOM 2111 C CA . ARG A 1 299 ? 10.897 -28.910 -1.345 1.00 5.89 299 ARG A CA 1
ATOM 2112 C C . ARG A 1 299 ? 9.571 -28.183 -1.137 1.00 2.41 299 ARG A C 1
ATOM 2113 O O . ARG A 1 299 ? 9.533 -27.085 -0.605 1.00 4.10 299 ARG A O 1
ATOM 2121 N N . VAL A 1 300 ? 8.484 -28.805 -1.564 1.00 2.89 300 VAL A N 1
ATOM 2122 C CA . VAL A 1 300 ? 7.174 -28.233 -1.364 1.00 2.57 300 VAL A CA 1
ATOM 2123 C C . VAL A 1 300 ? 6.414 -29.106 -0.371 1.00 1.01 300 VAL A C 1
ATOM 2124 O O . VAL A 1 300 ? 6.302 -30.301 -0.571 1.00 4.22 300 VAL A O 1
ATOM 2128 N N . THR A 1 301 ? 5.931 -28.499 0.708 1.00 2.02 301 THR A N 1
ATOM 2129 C CA . THR A 1 301 ? 5.088 -29.156 1.703 1.00 4.40 301 THR A CA 1
ATOM 2130 C C . THR A 1 301 ? 4.424 -28.137 2.619 1.00 5.36 301 THR A C 1
ATOM 2131 O O . THR A 1 301 ? 4.999 -27.090 2.937 1.00 5.19 301 THR A O 1
ATOM 2135 N N . SER A 1 302 ? 3.226 -28.482 3.072 1.00 3.99 302 SER A N 1
ATOM 2136 C CA . SER A 1 302 ? 2.409 -27.619 3.905 1.00 3.07 302 SER A CA 1
ATOM 2137 C C . SER A 1 302 ? 2.397 -28.131 5.340 1.00 2.66 302 SER A C 1
ATOM 2138 O O . SER A 1 302 ? 2.347 -29.329 5.571 1.00 4.93 302 SER A O 1
ATOM 2141 N N . ALA A 1 303 ? 2.474 -27.241 6.319 1.00 2.98 303 ALA A N 1
ATOM 2142 C CA . ALA A 1 303 ? 2.312 -27.693 7.700 1.00 2.74 303 ALA A CA 1
ATOM 2143 C C . ALA A 1 303 ? 0.819 -27.735 8.117 1.00 9.54 303 ALA A C 1
ATOM 2144 O O . ALA A 1 303 ? 0.478 -28.227 9.206 1.00 6.04 303 ALA A O 1
ATOM 2146 N N . HIS A 1 304 ? -0.056 -27.219 7.248 1.00 6.83 304 HIS A N 1
ATOM 2147 C CA . HIS A 1 304 ? -1.488 -27.209 7.504 1.00 5.51 304 HIS A CA 1
ATOM 2148 C C . HIS A 1 304 ? -2.222 -28.264 6.667 1.00 6.40 304 HIS A C 1
ATOM 2149 O O . HIS A 1 304 ? -3.044 -29.021 7.175 1.00 2.31 304 HIS A O 1
ATOM 2156 N N . LYS A 1 305 ? -1.907 -28.307 5.380 1.00 5.71 305 LYS A N 1
ATOM 2157 C CA . LYS A 1 305 ? -2.601 -29.174 4.450 1.00 2.69 305 LYS A CA 1
ATOM 2158 C C . LYS A 1 305 ? -1.992 -30.569 4.374 1.00 7.56 305 LYS A C 1
ATOM 2159 O O . LYS A 1 305 ? -2.631 -31.511 3.883 1.00 17.93 305 LYS A O 1
ATOM 2165 N N . ALA A 1 306 ? -0.752 -30.704 4.828 1.00 5.52 306 ALA A N 1
ATOM 2166 C CA . ALA A 1 306 ? -0.118 -32.017 4.851 1.00 4.66 306 ALA A CA 1
ATOM 2167 C C . ALA A 1 306 ? 0.800 -32.173 6.055 1.00 5.04 306 ALA A C 1
ATOM 2168 O O . ALA A 1 306 ? 2.000 -32.400 5.908 1.00 6.10 306 ALA A O 1
ATOM 2170 N N . THR A 1 307 ? 0.225 -32.053 7.245 1.00 4.46 307 THR A N 1
ATOM 2171 C CA . THR A 1 307 ? 0.993 -32.018 8.486 1.00 4.61 307 THR A CA 1
ATOM 2172 C C . THR A 1 307 ? 1.885 -33.269 8.670 1.00 4.38 307 THR A C 1
ATOM 2173 O O . THR A 1 307 ? 3.080 -33.162 8.959 1.00 4.42 307 THR A O 1
ATOM 2177 N N . GLU A 1 308 ? 1.308 -34.450 8.482 1.00 5.24 308 GLU A N 1
ATOM 2178 C CA . GLU A 1 308 ? 2.036 -35.696 8.679 1.00 3.68 308 GLU A CA 1
ATOM 2179 C C . GLU A 1 308 ? 3.215 -35.863 7.700 1.00 3.34 308 GLU A C 1
ATOM 2180 O O . GLU A 1 308 ? 4.330 -36.207 8.125 1.00 1.94 308 GLU A O 1
ATOM 2186 N N . GLU A 1 309 ? 2.998 -35.548 6.421 1.00 2.15 309 GLU A N 1
ATOM 2187 C CA . GLU A 1 309 ? 4.030 -35.716 5.396 1.00 1.62 309 GLU A CA 1
ATOM 2188 C C . GLU A 1 309 ? 5.128 -34.655 5.547 1.00 12.89 309 GLU A C 1
ATOM 2189 O O . GLU A 1 309 ? 6.285 -34.884 5.190 1.00 14.20 309 GLU A O 1
ATOM 2195 N N . THR A 1 310 ? 4.760 -33.488 6.059 1.00 4.41 310 THR A N 1
ATOM 2196 C CA . THR A 1 310 ? 5.735 -32.457 6.355 1.00 3.22 310 THR A CA 1
ATOM 2197 C C . THR A 1 310 ? 6.809 -32.975 7.340 1.00 6.06 310 THR A C 1
ATOM 2198 O O . THR A 1 310 ? 8.014 -32.873 7.080 1.00 7.37 310 THR A O 1
ATOM 2202 N N . LEU A 1 311 ? 6.370 -33.558 8.451 1.00 5.35 311 LEU A N 1
ATOM 2203 C CA . LEU A 1 311 ? 7.278 -34.176 9.412 1.00 3.02 311 LEU A CA 1
ATOM 2204 C C . LEU A 1 311 ? 8.029 -35.364 8.821 1.00 3.76 311 LEU A C 1
ATOM 2205 O O . LEU A 1 311 ? 9.207 -35.564 9.123 1.00 7.76 311 LEU A O 1
ATOM 2210 N N . ARG A 1 312 ? 7.358 -36.152 7.983 1.00 3.64 312 ARG A N 1
ATOM 2211 C CA . ARG A 1 312 ? 8.007 -37.319 7.390 1.00 11.03 312 ARG A CA 1
ATOM 2212 C C . ARG A 1 312 ? 9.152 -36.878 6.455 1.00 8.39 312 ARG A C 1
ATOM 2213 O O . ARG A 1 312 ? 10.214 -37.488 6.438 1.00 5.11 312 ARG A O 1
ATOM 2215 N N . ILE A 1 313 ? 8.953 -35.789 5.724 1.00 5.90 313 ILE A N 1
ATOM 2216 C CA . ILE A 1 313 ? 9.985 -35.304 4.825 1.00 2.61 313 ILE A CA 1
ATOM 2217 C C . ILE A 1 313 ? 11.165 -34.769 5.613 1.00 5.15 313 ILE A C 1
ATOM 2218 O O . ILE A 1 313 ? 12.319 -35.057 5.295 1.00 3.81 313 ILE A O 1
ATOM 2223 N N . MET A 1 314 ? 10.885 -34.047 6.689 1.00 5.36 314 MET A N 1
ATOM 2224 C CA . MET A 1 314 ? 11.979 -33.493 7.467 1.00 10.95 314 MET A CA 1
ATOM 2225 C C . MET A 1 314 ? 12.723 -34.579 8.241 1.00 11.96 314 MET A C 1
ATOM 2226 O O . MET A 1 314 ? 13.922 -34.448 8.515 1.00 8.40 314 MET A O 1
ATOM 2231 N N . GLN A 1 315 ? 12.025 -35.664 8.564 1.00 9.00 315 GLN A N 1
ATOM 2232 C CA . GLN A 1 315 ? 12.679 -36.762 9.256 1.00 5.18 315 GLN A CA 1
ATOM 2233 C C . GLN A 1 315 ? 13.638 -37.473 8.301 1.00 5.90 315 GLN A C 1
ATOM 2234 O O . GLN A 1 315 ? 14.706 -37.939 8.706 1.00 5.59 315 GLN A O 1
ATOM 2240 N N . GLN A 1 316 ? 13.316 -37.452 7.015 1.00 4.32 316 GLN A N 1
ATOM 2241 C CA . GLN A 1 316 ? 14.173 -38.092 6.034 1.00 3.37 316 GLN A CA 1
ATOM 2242 C C . GLN A 1 316 ? 15.481 -37.347 5.895 1.00 5.27 316 GLN A C 1
ATOM 2243 O O . GLN A 1 316 ? 16.526 -37.974 5.765 1.00 10.18 316 GLN A O 1
ATOM 2249 N N . TYR A 1 317 ? 15.428 -36.020 6.016 1.00 10.05 317 TYR A N 1
ATOM 2250 C CA . TYR A 1 317 ? 16.628 -35.191 5.970 1.00 1.96 317 TYR A CA 1
ATOM 2251 C C . TYR A 1 317 ? 17.446 -35.367 7.250 1.00 3.26 317 TYR A C 1
ATOM 2252 O O . TYR A 1 317 ? 18.668 -35.225 7.242 1.00 1.80 317 TYR A O 1
ATOM 2261 N N . GLU A 1 318 ? 16.755 -35.724 8.332 1.00 2.43 318 GLU A N 1
ATOM 2262 C CA . GLU A 1 318 ? 17.376 -35.936 9.631 1.00 2.66 318 GLU A CA 1
ATOM 2263 C C . GLU A 1 318 ? 18.188 -37.239 9.720 1.00 7.93 318 GLU A C 1
ATOM 2264 O O . GLU A 1 318 ? 18.892 -37.472 10.717 1.00 6.76 318 GLU A O 1
ATOM 2270 N N . ASP A 1 319 ? 18.081 -38.075 8.686 1.00 4.98 319 ASP A N 1
ATOM 2271 C CA . ASP A 1 319 ? 18.928 -39.256 8.526 1.00 3.99 319 ASP A CA 1
ATOM 2272 C C . ASP A 1 319 ? 20.226 -38.855 7.837 1.00 12.01 319 ASP A C 1
ATOM 2273 O O . ASP A 1 319 ? 20.438 -39.166 6.654 1.00 13.13 319 ASP A O 1
ATOM 2278 N N . THR A 1 320 ? 21.104 -38.185 8.581 1.00 8.23 320 THR A N 1
ATOM 2279 C CA . THR A 1 320 ? 22.375 -37.738 8.037 1.00 11.30 320 THR A CA 1
ATOM 2280 C C . THR A 1 320 ? 23.421 -37.726 9.123 1.00 7.02 320 THR A C 1
ATOM 2281 O O . THR A 1 320 ? 23.078 -37.832 10.298 1.00 6.91 320 THR A O 1
ATOM 2285 N N . HIS A 1 321 ? 24.691 -37.618 8.734 1.00 9.68 321 HIS A N 1
ATOM 2286 C CA . HIS A 1 321 ? 25.738 -37.268 9.698 1.00 24.61 321 HIS A CA 1
ATOM 2287 C C . HIS A 1 321 ? 26.406 -35.950 9.302 1.00 22.57 321 HIS A C 1
ATOM 2288 O O . HIS A 1 321 ? 27.335 -35.478 9.958 1.00 22.10 321 HIS A O 1
ATOM 2295 N N . GLY A 1 322 ? 25.882 -35.331 8.251 1.00 17.75 322 GLY A N 1
ATOM 2296 C CA . GLY A 1 322 ? 26.349 -34.022 7.852 1.00 9.75 322 GLY A CA 1
ATOM 2297 C C . GLY A 1 322 ? 25.546 -32.914 8.501 1.00 11.63 322 GLY A C 1
ATOM 2298 O O . GLY A 1 322 ? 24.632 -33.165 9.287 1.00 16.67 322 GLY A O 1
ATOM 2299 N N . ALA A 1 323 ? 25.887 -31.676 8.163 1.00 22.35 323 ALA A N 1
ATOM 2300 C CA . ALA A 1 323 ? 25.202 -30.516 8.715 1.00 9.52 323 ALA A CA 1
ATOM 2301 C C . ALA A 1 323 ? 23.886 -30.265 7.979 1.00 13.91 323 ALA A C 1
ATOM 2302 O O . ALA A 1 323 ? 23.752 -30.551 6.784 1.00 11.75 323 ALA A O 1
ATOM 2304 N N . LEU A 1 324 ? 22.933 -29.669 8.680 1.00 7.30 324 LEU A N 1
ATOM 2305 C CA . LEU A 1 324 ? 21.616 -29.528 8.121 1.00 2.50 324 LEU A CA 1
ATOM 2306 C C . LEU A 1 324 ? 20.984 -28.220 8.538 1.00 1.94 324 LEU A C 1
ATOM 2307 O O . LEU A 1 324 ? 20.885 -27.919 9.728 1.00 5.11 324 LEU A O 1
ATOM 2312 N N . VAL A 1 325 ? 20.552 -27.441 7.554 1.00 2.59 325 VAL A N 1
ATOM 2313 C CA . VAL A 1 325 ? 19.820 -26.203 7.804 1.00 1.54 325 VAL A CA 1
ATOM 2314 C C . VAL A 1 325 ? 18.519 -26.181 7.022 1.00 0.99 325 VAL A C 1
ATOM 2315 O O . VAL A 1 325 ? 18.527 -26.406 5.807 1.00 1.54 325 VAL A O 1
ATOM 2319 N N . PHE A 1 326 ? 17.411 -25.908 7.713 1.00 1.84 326 PHE A N 1
ATOM 2320 C CA . PHE A 1 326 ? 16.100 -25.742 7.071 1.00 1.41 326 PHE A CA 1
ATOM 2321 C C . PHE A 1 326 ? 15.706 -24.285 6.893 1.00 1.90 326 PHE A C 1
ATOM 2322 O O . PHE A 1 326 ? 15.782 -23.489 7.837 1.00 0.74 326 PHE A O 1
ATOM 2330 N N . ILE A 1 327 ? 15.261 -23.947 5.689 1.00 0.74 327 ILE A N 1
ATOM 2331 C CA . ILE A 1 327 ? 14.692 -22.628 5.436 1.00 1.84 327 ILE A CA 1
ATOM 2332 C C . ILE A 1 327 ? 13.207 -22.761 5.163 1.00 1.36 327 ILE A C 1
ATOM 2333 O O . ILE A 1 327 ? 12.806 -23.538 4.286 1.00 0.89 327 ILE A O 1
ATOM 2338 N N . ALA A 1 328 ? 12.404 -22.035 5.951 1.00 1.46 328 ALA A N 1
ATOM 2339 C CA . ALA A 1 328 ? 10.941 -22.089 5.832 1.00 1.75 328 ALA A CA 1
ATOM 2340 C C . ALA A 1 328 ? 10.362 -20.886 5.118 1.00 1.50 328 ALA A C 1
ATOM 2341 O O . ALA A 1 328 ? 10.417 -19.753 5.628 1.00 0.78 328 ALA A O 1
ATOM 2343 N N . VAL A 1 329 ? 9.763 -21.163 3.960 1.00 1.54 329 VAL A N 1
ATOM 2344 C CA . VAL A 1 329 ? 9.124 -20.146 3.128 1.00 2.66 329 VAL A CA 1
ATOM 2345 C C . VAL A 1 329 ? 7.604 -20.339 3.053 1.00 1.43 329 VAL A C 1
ATOM 2346 O O . VAL A 1 329 ? 7.104 -21.203 2.335 1.00 1.59 329 VAL A O 1
ATOM 2350 N N . ALA A 1 330 ? 6.869 -19.525 3.792 1.00 2.42 330 ALA A N 1
ATOM 2351 C CA . ALA A 1 330 ? 5.411 -19.646 3.806 1.00 2.74 330 ALA A CA 1
ATOM 2352 C C . ALA A 1 330 ? 4.753 -18.272 3.842 1.00 1.77 330 ALA A C 1
ATOM 2353 O O . ALA A 1 330 ? 4.972 -17.493 4.775 1.00 2.68 330 ALA A O 1
ATOM 2355 N N . GLY A 1 331 ? 3.961 -17.969 2.821 1.00 0.93 331 GLY A N 1
ATOM 2356 C CA . GLY A 1 331 ? 3.206 -16.728 2.801 1.00 1.58 331 GLY A CA 1
ATOM 2357 C C . GLY A 1 331 ? 2.074 -16.744 3.821 1.00 3.35 331 GLY A C 1
ATOM 2358 O O . GLY A 1 331 ? 1.861 -17.758 4.509 1.00 4.07 331 GLY A O 1
ATOM 2359 N N . ARG A 1 332 ? 1.376 -15.616 3.948 1.00 1.66 332 ARG A N 1
ATOM 2360 C CA . ARG A 1 332 ? 0.307 -15.467 4.928 1.00 1.03 332 ARG A CA 1
ATOM 2361 C C . ARG A 1 332 ? 0.758 -15.890 6.327 1.00 1.13 332 ARG A C 1
ATOM 2362 O O . ARG A 1 332 ? 1.909 -15.685 6.705 1.00 1.05 332 ARG A O 1
ATOM 2370 N N . SER A 1 333 ? -0.137 -16.496 7.095 1.00 2.83 333 SER A N 1
ATOM 2371 C CA . SER A 1 333 ? 0.231 -16.967 8.433 1.00 5.11 333 SER A CA 1
ATOM 2372 C C . SER A 1 333 ? 1.161 -18.198 8.359 1.00 5.20 333 SER A C 1
ATOM 2373 O O . SER A 1 333 ? 0.794 -19.273 7.876 1.00 7.15 333 SER A O 1
ATOM 2376 N N . ASN A 1 334 ? 2.389 -18.001 8.807 1.00 2.17 334 ASN A N 1
ATOM 2377 C CA . ASN A 1 334 ? 3.423 -19.024 8.733 1.00 4.12 334 ASN A CA 1
ATOM 2378 C C . ASN A 1 334 ? 3.385 -19.983 9.919 1.00 10.97 334 ASN A C 1
ATOM 2379 O O . ASN A 1 334 ? 3.781 -19.624 11.039 1.00 13.13 334 ASN A O 1
ATOM 2384 N N . GLY A 1 335 ? 2.866 -21.189 9.681 1.00 5.57 335 GLY A N 1
ATOM 2385 C CA . GLY A 1 335 ? 2.908 -22.231 10.694 1.00 3.16 335 GLY A CA 1
ATOM 2386 C C . GLY A 1 335 ? 3.994 -23.254 10.409 1.00 7.08 335 GLY A C 1
ATOM 2387 O O . GLY A 1 335 ? 4.404 -24.003 11.291 1.00 9.08 335 GLY A O 1
ATOM 2388 N N . LEU A 1 336 ? 4.476 -23.251 9.171 1.00 8.41 336 LEU A N 1
ATOM 2389 C CA . LEU A 1 336 ? 5.489 -24.191 8.684 1.00 2.79 336 LEU A CA 1
ATOM 2390 C C . LEU A 1 336 ? 6.799 -24.096 9.443 1.00 4.43 336 LEU A C 1
ATOM 2391 O O . LEU A 1 336 ? 7.315 -25.102 9.943 1.00 12.66 336 LEU A O 1
ATOM 2396 N N . GLY A 1 337 ? 7.361 -22.893 9.486 1.00 3.55 337 GLY A N 1
ATOM 2397 C CA . GLY A 1 337 ? 8.598 -22.670 10.201 1.00 0.97 337 GLY A CA 1
ATOM 2398 C C . GLY A 1 337 ? 8.509 -23.075 11.652 1.00 1.77 337 GLY A C 1
ATOM 2399 O O . GLY A 1 337 ? 9.311 -23.873 12.109 1.00 2.27 337 GLY A O 1
ATOM 2400 N N . PRO A 1 338 ? 7.531 -22.519 12.387 1.00 7.67 338 PRO A N 1
ATOM 2401 C CA . PRO A 1 338 ? 7.362 -22.878 13.800 1.00 5.66 338 PRO A CA 1
ATOM 2402 C C . PRO A 1 338 ? 7.086 -24.333 14.035 1.00 5.04 338 PRO A C 1
ATOM 2403 O O . PRO A 1 338 ? 7.527 -24.851 15.059 1.00 7.99 338 PRO A O 1
ATOM 2407 N N . VAL A 1 339 ? 6.392 -24.995 13.119 1.00 4.98 339 VAL A N 1
ATOM 2408 C CA . VAL A 1 339 ? 6.145 -26.425 13.294 1.00 5.80 339 VAL A CA 1
ATOM 2409 C C . VAL A 1 339 ? 7.440 -27.231 13.096 1.00 3.50 339 VAL A C 1
ATOM 2410 O O . VAL A 1 339 ? 7.724 -28.132 13.883 1.00 4.49 339 VAL A O 1
ATOM 2414 N N . LEU A 1 340 ? 8.246 -26.880 12.093 1.00 2.06 340 LEU A N 1
ATOM 2415 C CA . LEU A 1 340 ? 9.575 -27.488 11.955 1.00 2.78 340 LEU A CA 1
ATOM 2416 C C . LEU A 1 340 ? 10.402 -27.266 13.201 1.00 2.01 340 LEU A C 1
ATOM 2417 O O . LEU A 1 340 ? 10.988 -28.194 13.765 1.00 4.98 340 LEU A O 1
ATOM 2422 N N . SER A 1 341 ? 10.396 -26.029 13.655 1.00 1.11 341 SER A N 1
ATOM 2423 C CA . SER A 1 341 ? 11.188 -25.636 14.785 1.00 1.71 341 SER A CA 1
ATOM 2424 C C . SER A 1 341 ? 10.813 -26.475 16.008 1.00 2.68 341 SER A C 1
ATOM 2425 O O . SER A 1 341 ? 11.678 -26.824 16.827 1.00 1.10 341 SER A O 1
ATOM 2428 N N . GLY A 1 342 ? 9.533 -26.847 16.096 1.00 2.72 342 GLY A N 1
ATOM 2429 C CA . GLY A 1 342 ? 9.056 -27.639 17.221 1.00 5.00 342 GLY A CA 1
ATOM 2430 C C . GLY A 1 342 ? 9.379 -29.135 17.140 1.00 1.08 342 GLY A C 1
ATOM 2431 O O . GLY A 1 342 ? 9.316 -29.853 18.137 1.00 0.67 342 GLY A O 1
ATOM 2432 N N . ASN A 1 343 ? 9.724 -29.605 15.948 1.00 1.80 343 ASN A N 1
ATOM 2433 C CA . ASN A 1 343 ? 9.941 -31.028 15.748 1.00 4.64 343 ASN A CA 1
ATOM 2434 C C . ASN A 1 343 ? 11.371 -31.400 15.345 1.00 8.38 343 ASN A C 1
ATOM 2435 O O . ASN A 1 343 ? 11.703 -32.581 15.237 1.00 5.77 343 ASN A O 1
ATOM 2440 N N . THR A 1 344 ? 12.231 -30.404 15.150 1.00 9.12 344 THR A N 1
ATOM 2441 C CA . THR A 1 344 ? 13.625 -30.710 14.837 1.00 3.26 344 THR A CA 1
ATOM 2442 C C . THR A 1 344 ? 14.585 -29.952 15.719 1.00 4.75 344 THR A C 1
ATOM 2443 O O . THR A 1 344 ? 14.222 -28.998 16.407 1.00 11.46 344 THR A O 1
ATOM 2447 N N . SER A 1 345 ? 15.838 -30.3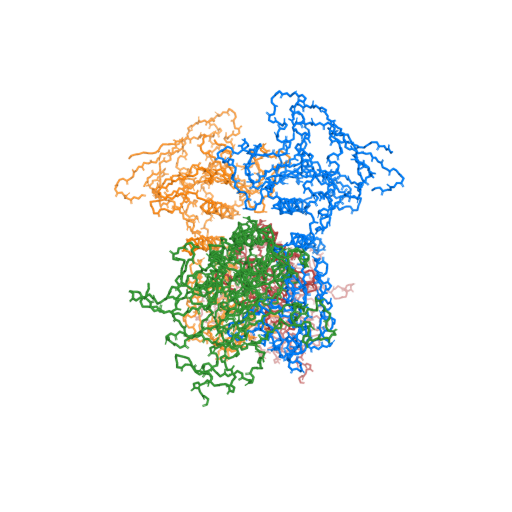62 15.669 1.00 15.30 345 SER A N 1
ATOM 2448 C CA . SER A 1 345 ? 16.839 -29.792 16.534 1.00 4.68 345 SER A CA 1
ATOM 2449 C C . SER A 1 345 ? 17.805 -29.006 15.672 1.00 6.37 345 SER A C 1
ATOM 2450 O O . SER A 1 345 ? 18.625 -28.233 16.177 1.00 4.82 345 SER A O 1
ATOM 2453 N N . TYR A 1 346 ? 17.668 -29.166 14.361 1.00 2.17 346 TYR A N 1
ATOM 2454 C CA . TYR A 1 346 ? 18.479 -28.400 13.428 1.00 3.59 346 TYR A CA 1
ATOM 2455 C C . TYR A 1 346 ? 17.904 -26.982 13.298 1.00 5.33 346 TYR A C 1
ATOM 2456 O O . TYR A 1 346 ? 16.688 -26.772 13.424 1.00 5.80 346 TYR A O 1
ATOM 2465 N N . PRO A 1 347 ? 18.784 -26.004 13.068 1.00 3.95 347 PRO A N 1
ATOM 2466 C CA . PRO A 1 347 ? 18.379 -24.606 12.912 1.00 2.01 347 PRO A CA 1
ATOM 2467 C C . PRO A 1 347 ? 17.336 -24.420 11.818 1.00 1.08 347 PRO A C 1
ATOM 2468 O O . PRO A 1 347 ? 17.461 -24.990 10.728 1.00 0.60 347 PRO A O 1
ATOM 2472 N N . VAL A 1 348 ? 16.310 -23.627 12.118 1.00 1.49 348 VAL A N 1
ATOM 2473 C CA . VAL A 1 348 ? 15.249 -23.343 11.163 1.00 0.65 348 VAL A CA 1
ATOM 2474 C C . VAL A 1 348 ? 15.164 -21.843 10.958 1.00 0.99 348 VAL A C 1
ATOM 2475 O O . VAL A 1 348 ? 14.979 -21.090 11.917 1.00 1.01 348 VAL A O 1
ATOM 2479 N N . ILE A 1 349 ? 15.293 -21.406 9.709 1.00 1.85 349 ILE A N 1
ATOM 2480 C CA . ILE A 1 349 ? 15.187 -19.978 9.373 1.00 1.90 349 ILE A CA 1
ATOM 2481 C C . ILE A 1 349 ? 13.942 -19.706 8.548 1.00 1.22 349 ILE A C 1
ATOM 2482 O O . ILE A 1 349 ? 13.681 -20.412 7.556 1.00 0.89 349 ILE A O 1
ATOM 2487 N N . ASN A 1 350 ? 13.180 -18.696 8.977 1.00 1.12 350 ASN A N 1
ATOM 2488 C CA . ASN A 1 350 ? 11.984 -18.237 8.269 1.00 0.40 350 ASN A CA 1
ATOM 2489 C C . ASN A 1 350 ? 12.248 -17.124 7.270 1.00 1.42 350 ASN A C 1
ATOM 2490 O O . ASN A 1 350 ? 12.650 -16.019 7.656 1.00 5.22 350 ASN A O 1
ATOM 2495 N N . CYS A 1 351 ? 11.928 -17.375 6.007 1.00 1.18 351 CYS A N 1
ATOM 2496 C CA . CYS A 1 351 ? 12.043 -16.346 4.994 1.00 1.14 351 CYS A CA 1
ATOM 2497 C C . CYS A 1 351 ? 10.734 -16.196 4.231 1.00 0.51 351 CYS A C 1
ATOM 2498 O O . CYS A 1 351 ? 10.531 -16.794 3.183 1.00 0.51 351 CYS A O 1
ATOM 2501 N N . PRO A 1 352 ? 9.821 -15.398 4.778 1.00 4.07 352 PRO A N 1
ATOM 2502 C CA . PRO A 1 352 ? 8.556 -15.179 4.077 1.00 1.68 352 PRO A CA 1
ATOM 2503 C C . PRO A 1 352 ? 8.842 -14.519 2.742 1.00 2.44 352 PRO A C 1
ATOM 2504 O O . PRO A 1 352 ? 9.823 -13.783 2.619 1.00 9.88 352 PRO A O 1
ATOM 2508 N N . PRO A 1 353 ? 8.042 -14.843 1.728 1.00 4.19 353 PRO A N 1
ATOM 2509 C CA . PRO A 1 353 ? 8.174 -14.210 0.413 1.00 2.21 353 PRO A CA 1
ATOM 2510 C C . PRO A 1 353 ? 7.648 -12.793 0.500 1.00 9.77 353 PRO A C 1
ATOM 2511 O O . PRO A 1 353 ? 6.951 -12.479 1.469 1.00 10.78 353 PRO A O 1
ATOM 2515 N N . PRO A 1 354 ? 7.999 -11.934 -0.471 1.00 18.97 354 PRO A N 1
ATOM 2516 C CA . PRO A 1 354 ? 7.563 -10.535 -0.476 1.00 8.47 354 PRO A CA 1
ATOM 2517 C C . PRO A 1 354 ? 6.048 -10.418 -0.689 1.00 15.69 354 PRO A C 1
ATOM 2518 O O . PRO A 1 354 ? 5.446 -11.207 -1.421 1.00 13.17 354 PRO A O 1
ATOM 2522 N N . SER A 1 355 ? 5.447 -9.420 -0.056 1.00 22.88 355 SER A N 1
ATOM 2523 C CA . SER A 1 355 ? 4.001 -9.283 -0.021 1.00 16.21 355 SER A CA 1
ATOM 2524 C C . SER A 1 355 ? 3.659 -7.964 0.635 1.00 11.61 355 SER A C 1
ATOM 2525 O O . SER A 1 355 ? 4.390 -7.476 1.489 1.00 9.85 355 SER A O 1
ATOM 2528 N N . ASP A 1 356 ? 2.527 -7.394 0.264 1.00 32.62 356 ASP A N 1
ATOM 2529 C CA . ASP A 1 356 ? 2.084 -6.171 0.910 1.00 28.57 356 ASP A CA 1
ATOM 2530 C C . ASP A 1 356 ? 1.743 -6.494 2.356 1.00 18.90 356 ASP A C 1
ATOM 2531 O O . ASP A 1 356 ? 1.996 -5.699 3.268 1.00 22.03 356 ASP A O 1
ATOM 2536 N N . LYS A 1 357 ? 1.245 -7.712 2.555 1.00 7.26 357 LYS A N 1
ATOM 2537 C CA . LYS A 1 357 ? 0.791 -8.170 3.852 1.00 4.27 357 LYS A CA 1
ATOM 2538 C C . LYS A 1 357 ? 1.912 -8.605 4.785 1.00 6.31 357 LYS A C 1
ATOM 2539 O O . LYS A 1 357 ? 1.640 -8.909 5.944 1.00 3.88 357 LYS A O 1
ATOM 2545 N N . LEU A 1 358 ? 3.161 -8.612 4.302 1.00 10.53 358 LEU A N 1
ATOM 2546 C CA . LEU A 1 358 ? 4.302 -9.031 5.124 1.00 4.08 358 LEU A CA 1
ATOM 2547 C C . LEU A 1 358 ? 4.418 -8.207 6.404 1.00 3.62 358 LEU A C 1
ATOM 2548 O O . LEU A 1 358 ? 4.884 -8.699 7.432 1.00 6.04 358 LEU A O 1
ATOM 2553 N N . VAL A 1 359 ? 3.980 -6.957 6.336 1.00 5.39 359 VAL A N 1
ATOM 2554 C CA . VAL A 1 359 ? 3.943 -6.088 7.502 1.00 4.93 359 VAL A CA 1
ATOM 2555 C C . VAL A 1 359 ? 3.056 -6.616 8.634 1.00 4.07 359 VAL A C 1
ATOM 2556 O O . VAL A 1 359 ? 3.368 -6.409 9.809 1.00 5.07 359 VAL A O 1
ATOM 2560 N N . GLN A 1 360 ? 1.947 -7.273 8.284 1.00 2.26 360 GLN A N 1
ATOM 2561 C CA . GLN A 1 360 ? 1.063 -7.862 9.289 1.00 3.33 360 GLN A CA 1
ATOM 2562 C C . GLN A 1 360 ? 1.492 -9.274 9.605 1.00 3.36 360 GLN A C 1
ATOM 2563 O O . GLN A 1 360 ? 1.560 -9.674 10.772 1.00 4.17 360 GLN A O 1
ATOM 2569 N N . ASP A 1 361 ? 1.802 -10.009 8.543 1.00 2.41 361 ASP A N 1
ATOM 2570 C CA . ASP A 1 361 ? 2.039 -11.446 8.598 1.00 2.48 361 ASP A CA 1
ATOM 2571 C C . ASP A 1 361 ? 3.338 -11.870 9.228 1.00 2.73 361 ASP A C 1
ATOM 2572 O O . ASP A 1 361 ? 3.478 -13.018 9.632 1.00 7.38 361 ASP A O 1
ATOM 2577 N N . ILE A 1 362 ? 4.299 -10.964 9.311 1.00 4.35 362 ILE A N 1
ATOM 2578 C CA . ILE A 1 362 ? 5.601 -11.377 9.791 1.00 3.07 362 ILE A CA 1
ATOM 2579 C C . ILE A 1 362 ? 5.564 -11.804 11.250 1.00 2.51 362 ILE A C 1
ATOM 2580 O O . ILE A 1 362 ? 6.429 -12.543 11.699 1.00 5.38 362 ILE A O 1
ATOM 2585 N N . TRP A 1 363 ? 4.547 -11.377 11.987 1.00 1.86 363 TRP A N 1
ATOM 2586 C CA . TRP A 1 363 ? 4.487 -11.729 13.385 1.00 0.90 363 TRP A CA 1
ATOM 2587 C C . TRP A 1 363 ? 4.111 -13.174 13.573 1.00 1.94 363 TRP A C 1
ATOM 2588 O O . TRP A 1 363 ? 4.237 -13.697 14.662 1.00 5.51 363 TRP A O 1
ATOM 2599 N N . SER A 1 364 ? 3.676 -13.835 12.506 1.00 3.13 364 SER A N 1
ATOM 2600 C CA . SER A 1 364 ? 3.386 -15.269 12.569 1.00 1.39 364 SER A CA 1
ATOM 2601 C C . SER A 1 364 ? 4.687 -16.047 12.552 1.00 2.65 364 SER A C 1
ATOM 2602 O O . SER A 1 364 ? 4.720 -17.202 12.961 1.00 1.91 364 SER A O 1
ATOM 2605 N N . SER A 1 365 ? 5.736 -15.406 12.027 1.00 6.38 365 SER A N 1
ATOM 2606 C CA . SER A 1 365 ? 7.097 -15.944 11.987 1.00 0.95 365 SER A CA 1
ATOM 2607 C C . SER A 1 365 ? 7.827 -15.622 13.272 1.00 1.22 365 SER A C 1
ATOM 2608 O O . SER A 1 365 ? 8.292 -16.507 13.971 1.00 1.80 365 SER A O 1
ATOM 2611 N N . LEU A 1 366 ? 7.917 -14.337 13.586 1.00 2.90 366 LEU A N 1
ATOM 2612 C CA . LEU A 1 366 ? 8.385 -13.886 14.892 1.00 3.83 366 LEU A CA 1
ATOM 2613 C C . LEU A 1 366 ? 7.386 -14.356 15.923 1.00 8.79 366 LEU A C 1
ATOM 2614 O O . LEU A 1 366 ? 6.377 -14.971 15.567 1.00 29.40 366 LEU A O 1
ATOM 2619 N N . SER A 1 367 ? 7.653 -14.098 17.194 1.00 3.16 367 SER A N 1
ATOM 2620 C CA . SER A 1 367 ? 6.659 -14.399 18.249 1.00 33.24 367 SER A CA 1
ATOM 2621 C C . SER A 1 367 ? 6.163 -15.836 18.152 1.00 13.14 367 SER A C 1
ATOM 2622 O O . SER A 1 367 ? 4.971 -16.113 17.946 1.00 3.65 367 SER A O 1
ATOM 2625 N N . VAL A 1 368 ? 7.115 -16.741 18.282 1.00 15.90 368 VAL A N 1
ATOM 2626 C CA . VAL A 1 368 ? 6.819 -18.150 18.343 1.00 13.55 368 VAL A CA 1
ATOM 2627 C C . VAL A 1 368 ? 6.490 -18.523 19.792 1.00 9.88 368 VAL A C 1
ATOM 2628 O O . VAL A 1 368 ? 6.784 -17.770 20.720 1.00 5.20 368 VAL A O 1
ATOM 2632 N N . PRO A 1 369 ? 5.836 -19.674 19.993 1.00 17.10 369 PRO A N 1
ATOM 2633 C CA . PRO A 1 369 ? 5.627 -20.151 21.369 1.00 8.72 369 PRO A CA 1
ATOM 2634 C C . PRO A 1 369 ? 6.941 -20.429 22.094 1.00 7.12 369 PRO A C 1
ATOM 2635 O O . PRO A 1 369 ? 8.006 -20.598 21.476 1.00 4.69 369 PRO A O 1
ATOM 2639 N N . SER A 1 370 ? 6.871 -20.407 23.414 1.00 4.49 370 SER A N 1
ATOM 2640 C CA . SER A 1 370 ? 8.062 -20.587 24.226 1.00 7.83 370 SER A CA 1
ATOM 2641 C C . SER A 1 370 ? 8.773 -21.926 23.987 1.00 12.56 370 SER A C 1
ATOM 2642 O O . SER A 1 370 ? 8.152 -22.998 24.019 1.00 22.34 370 SER A O 1
ATOM 2645 N N . GLY A 1 371 ? 10.087 -21.878 23.790 1.00 14.01 371 GLY A N 1
ATOM 2646 C CA . GLY A 1 371 ? 10.818 -23.115 23.592 1.00 8.64 371 GLY A CA 1
ATOM 2647 C C . GLY A 1 371 ? 11.022 -23.477 22.131 1.00 12.11 371 GLY A C 1
ATOM 2648 O O . GLY A 1 371 ? 11.374 -24.618 21.806 1.00 24.64 371 GLY A O 1
ATOM 2649 N N . LEU A 1 372 ? 10.790 -22.516 21.242 1.00 5.48 372 LEU A N 1
ATOM 2650 C CA . LEU A 1 372 ? 11.102 -22.720 19.830 1.00 5.92 372 LEU A CA 1
ATOM 2651 C C . LEU A 1 372 ? 12.190 -21.743 19.403 1.00 6.05 372 LEU A C 1
ATOM 2652 O O . LEU A 1 372 ? 12.116 -20.566 19.725 1.00 16.96 372 LEU A O 1
ATOM 2657 N N . GLY A 1 373 ? 13.191 -22.248 18.683 1.00 10.69 373 GLY A N 1
ATOM 2658 C CA . GLY A 1 373 ? 14.344 -21.468 18.285 1.00 6.97 373 GLY A CA 1
ATOM 2659 C C . GLY A 1 373 ? 14.322 -20.998 16.843 1.00 9.75 373 GLY A C 1
ATOM 2660 O O . GLY A 1 373 ? 15.353 -20.667 16.265 1.00 19.91 373 GLY A O 1
ATOM 2661 N N . CYS A 1 374 ? 13.150 -21.017 16.240 1.00 7.45 374 CYS A N 1
ATOM 2662 C CA . CYS A 1 374 ? 12.965 -20.469 14.916 1.00 5.07 374 CYS A CA 1
ATOM 2663 C C . CYS A 1 374 ? 13.480 -19.008 14.836 1.00 13.62 374 CYS A C 1
ATOM 2664 O O . CYS A 1 374 ? 13.192 -18.188 15.723 1.00 11.22 374 CYS A O 1
ATOM 2667 N N . ALA A 1 375 ? 14.307 -18.705 13.836 1.00 6.36 375 ALA A N 1
ATOM 2668 C CA . ALA A 1 375 ? 14.800 -17.321 13.610 1.00 4.91 375 ALA A CA 1
ATOM 2669 C C . ALA A 1 375 ? 14.199 -16.775 12.314 1.00 3.40 375 ALA A C 1
ATOM 2670 O O . ALA A 1 375 ? 13.882 -17.538 11.396 1.00 2.05 375 ALA A O 1
ATOM 2672 N N . THR A 1 376 ? 14.084 -15.456 12.221 1.00 1.77 376 THR A N 1
ATOM 2673 C CA . THR A 1 376 ? 13.390 -14.830 11.104 1.00 1.04 376 THR A CA 1
ATOM 2674 C C . THR A 1 376 ? 14.273 -13.818 10.356 1.00 3.50 376 THR A C 1
ATOM 2675 O O . THR A 1 376 ? 15.063 -13.028 10.944 1.00 1.30 376 THR A O 1
ATOM 2679 N N . VAL A 1 377 ? 14.139 -13.885 9.037 1.00 2.63 377 VAL A N 1
ATOM 2680 C CA . VAL A 1 377 ? 14.899 -13.090 8.088 1.00 1.18 377 VAL A CA 1
ATOM 2681 C C . VAL A 1 377 ? 13.865 -12.611 7.057 1.00 2.79 377 VAL A C 1
ATOM 2682 O O . VAL A 1 377 ? 12.808 -13.232 6.915 1.00 2.69 377 VAL A O 1
ATOM 2686 N N . ILE A 1 378 ? 14.128 -11.518 6.352 1.00 8.43 378 ILE A N 1
ATOM 2687 C CA . ILE A 1 378 ? 13.092 -10.923 5.501 1.00 2.11 378 ILE A CA 1
ATOM 2688 C C . ILE A 1 378 ? 13.400 -10.878 3.983 1.00 6.60 378 ILE A C 1
ATOM 2689 O O . ILE A 1 378 ? 12.487 -10.715 3.153 1.00 7.61 378 ILE A O 1
ATOM 2694 N N . TYR A 1 379 ? 14.673 -11.048 3.625 1.00 1.91 379 TYR A N 1
ATOM 2695 C CA . TYR A 1 379 ? 15.092 -11.076 2.226 1.00 1.78 379 TYR A CA 1
ATOM 2696 C C . TYR A 1 379 ? 15.732 -12.412 1.864 1.00 2.78 379 TYR A C 1
ATOM 2697 O O . TYR A 1 379 ? 16.423 -13.019 2.688 1.00 3.11 379 TYR A O 1
ATOM 2706 N N . PRO A 1 380 ? 15.494 -12.884 0.629 1.00 1.36 380 PRO A N 1
ATOM 2707 C CA . PRO A 1 380 ? 16.027 -14.178 0.189 1.00 3.47 380 PRO A CA 1
ATOM 2708 C C . PRO A 1 380 ? 17.549 -14.261 0.233 1.00 5.39 380 PRO A C 1
ATOM 2709 O O . PRO A 1 380 ? 18.079 -15.280 0.696 1.00 4.29 380 PRO A O 1
ATOM 2713 N N . ASP A 1 381 ? 18.240 -13.202 -0.183 1.00 5.96 381 ASP A N 1
ATOM 2714 C CA . ASP A 1 381 ? 19.694 -13.213 -0.122 1.00 4.70 381 ASP A CA 1
ATOM 2715 C C . ASP A 1 381 ? 20.153 -13.347 1.314 1.00 5.07 381 ASP A C 1
ATOM 2716 O O . ASP A 1 381 ? 21.048 -14.124 1.621 1.00 21.44 381 ASP A O 1
ATOM 2721 N N . SER A 1 382 ? 19.507 -12.630 2.211 1.00 2.60 382 SER A N 1
ATOM 2722 C CA . SER A 1 382 ? 19.950 -12.673 3.587 1.00 7.49 382 SER A CA 1
ATOM 2723 C C . SER A 1 382 ? 19.676 -14.015 4.267 1.00 3.63 382 SER A C 1
ATOM 2724 O O . SER A 1 382 ? 20.320 -14.349 5.259 1.00 4.46 382 SER A O 1
ATOM 2727 N N . ALA A 1 383 ? 18.751 -14.800 3.730 1.00 6.42 383 ALA A N 1
ATOM 2728 C CA . ALA A 1 383 ? 18.477 -16.114 4.316 1.00 7.59 383 ALA A CA 1
ATOM 2729 C C . ALA A 1 383 ? 19.565 -17.077 3.894 1.00 2.95 383 ALA A C 1
ATOM 2730 O O . ALA A 1 383 ? 20.024 -17.893 4.691 1.00 1.22 383 ALA A O 1
ATOM 2732 N N . ALA A 1 384 ? 19.997 -16.967 2.641 1.00 5.33 384 ALA A N 1
ATOM 2733 C CA . ALA A 1 384 ? 21.073 -17.830 2.158 1.00 4.17 384 ALA A CA 1
ATOM 2734 C C . ALA A 1 384 ? 22.358 -17.527 2.933 1.00 4.83 384 ALA A C 1
ATOM 2735 O O . ALA A 1 384 ? 23.128 -18.432 3.246 1.00 5.29 384 ALA A O 1
ATOM 2737 N N . LEU A 1 385 ? 22.567 -16.252 3.250 1.00 3.76 385 LEU A N 1
ATOM 2738 C CA . LEU A 1 385 ? 23.724 -15.821 4.011 1.00 2.76 385 LEU A CA 1
ATOM 2739 C C . LEU A 1 385 ? 23.702 -16.384 5.436 1.00 2.86 385 LEU A C 1
ATOM 2740 O O . LEU A 1 385 ? 24.736 -16.814 5.949 1.00 3.91 385 LEU A O 1
ATOM 2745 N N . MET A 1 386 ? 22.544 -16.363 6.086 1.00 1.94 386 MET A N 1
ATOM 2746 C CA . MET A 1 386 ? 22.430 -16.977 7.412 1.00 6.74 386 MET A CA 1
ATOM 2747 C C . MET A 1 386 ? 22.791 -18.466 7.353 1.00 7.23 386 MET A C 1
ATOM 2748 O O . MET A 1 386 ? 23.534 -18.967 8.195 1.00 7.31 386 MET A O 1
ATOM 2753 N N . ALA A 1 387 ? 22.253 -19.165 6.357 1.00 5.91 387 ALA A N 1
ATOM 2754 C CA . ALA A 1 387 ? 22.546 -20.578 6.151 1.00 2.41 387 ALA A CA 1
ATOM 2755 C C . ALA A 1 387 ? 24.037 -20.777 5.904 1.00 2.70 387 ALA A C 1
ATOM 2756 O O . ALA A 1 387 ? 24.660 -21.700 6.455 1.00 3.96 387 ALA A O 1
ATOM 2758 N N . ALA A 1 388 ? 24.609 -19.911 5.076 1.00 2.47 388 ALA A N 1
ATOM 2759 C CA . ALA A 1 388 ? 26.049 -19.961 4.806 1.00 3.74 388 ALA A CA 1
ATOM 2760 C C . ALA A 1 388 ? 26.892 -19.733 6.056 1.00 1.87 388 ALA A C 1
ATOM 2761 O O . ALA A 1 388 ? 27.833 -20.484 6.318 1.00 1.72 388 ALA A O 1
ATOM 2763 N N . GLN A 1 389 ? 26.519 -18.730 6.843 1.00 1.64 389 GLN A N 1
ATOM 2764 C CA . GLN A 1 389 ? 27.254 -18.405 8.056 1.00 2.37 389 GLN A CA 1
ATOM 2765 C C . GLN A 1 389 ? 27.214 -19.564 9.048 1.00 2.42 389 GLN A C 1
ATOM 2766 O O . GLN A 1 389 ? 28.194 -19.811 9.758 1.00 2.81 389 GLN A O 1
ATOM 2772 N N . ILE A 1 390 ? 26.110 -20.306 9.054 1.00 1.94 390 ILE A N 1
ATOM 2773 C CA . ILE A 1 390 ? 25.962 -21.445 9.957 1.00 4.81 390 ILE A CA 1
ATOM 2774 C C . ILE A 1 390 ? 26.855 -22.611 9.519 1.00 3.50 390 ILE A C 1
ATOM 2775 O O . ILE A 1 390 ? 27.566 -23.206 10.333 1.00 1.58 390 ILE A O 1
ATOM 2780 N N . ILE A 1 391 ? 26.795 -22.924 8.227 1.00 1.73 391 ILE A N 1
ATOM 2781 C CA . ILE A 1 391 ? 27.577 -23.989 7.624 1.00 2.43 391 ILE A CA 1
ATOM 2782 C C . ILE A 1 391 ? 29.093 -23.647 7.505 1.00 19.43 391 ILE A C 1
ATOM 2783 O O . ILE A 1 391 ? 29.973 -24.538 7.505 1.00 3.97 391 ILE A O 1
ATOM 2788 N N . GLY A 1 392 ? 29.390 -22.353 7.400 1.00 6.63 392 GLY A N 1
ATOM 2789 C CA . GLY A 1 392 ? 30.757 -21.889 7.378 1.00 1.25 392 GLY A CA 1
ATOM 2790 C C . GLY A 1 392 ? 31.512 -22.185 8.662 1.00 4.32 392 GLY A C 1
ATOM 2791 O O . GLY A 1 392 ? 32.753 -22.132 8.690 1.00 6.93 392 GLY A O 1
ATOM 2792 N N . LEU A 1 393 ? 30.789 -22.517 9.728 1.00 0.93 393 LEU A N 1
ATOM 2793 C CA . LEU A 1 393 ? 31.460 -22.905 10.961 1.00 1.85 393 LEU A CA 1
ATOM 2794 C C . LEU A 1 393 ? 32.146 -24.270 10.779 1.00 9.55 393 LEU A C 1
ATOM 2795 O O . LEU A 1 393 ? 32.996 -24.662 11.569 1.00 7.31 393 LEU A O 1
ATOM 2800 N N . GLN A 1 394 ? 31.794 -24.982 9.717 1.00 9.19 394 GLN A N 1
ATOM 2801 C CA . GLN A 1 394 ? 32.371 -26.291 9.480 1.00 8.82 394 GLN A CA 1
ATOM 2802 C C . GLN A 1 394 ? 33.142 -26.358 8.173 1.00 9.78 394 GLN A C 1
ATOM 2803 O O . GLN A 1 394 ? 33.837 -27.326 7.901 1.00 17.04 394 GLN A O 1
ATOM 2809 N N . ASP A 1 395 ? 33.002 -25.336 7.350 1.00 3.68 395 ASP A N 1
ATOM 2810 C CA . ASP A 1 395 ? 33.587 -25.373 6.034 1.00 2.55 395 ASP A CA 1
ATOM 2811 C C . ASP A 1 395 ? 34.292 -24.061 5.817 1.00 5.67 395 ASP A C 1
ATOM 2812 O O . ASP A 1 395 ? 33.636 -23.078 5.483 1.00 8.03 395 ASP A O 1
ATOM 2817 N N . TYR A 1 396 ? 35.613 -24.026 5.982 1.00 4.43 396 TYR A N 1
ATOM 2818 C CA . TYR A 1 396 ? 36.290 -22.734 5.976 1.00 2.19 396 TYR A CA 1
ATOM 2819 C C . TYR A 1 396 ? 36.134 -22.052 4.628 1.00 2.66 396 TYR A C 1
ATOM 2820 O O . TYR A 1 396 ? 36.198 -20.825 4.530 1.00 2.93 396 TYR A O 1
ATOM 2829 N N . LEU A 1 397 ? 35.874 -22.852 3.601 1.00 3.92 397 LEU A N 1
ATOM 2830 C CA . LEU A 1 397 ? 35.731 -22.330 2.255 1.00 3.12 397 LEU A CA 1
ATOM 2831 C C . LEU A 1 397 ? 34.468 -21.503 2.078 1.00 5.34 397 LEU A C 1
ATOM 2832 O O . LEU A 1 397 ? 34.469 -20.487 1.378 1.00 5.77 397 LEU A O 1
ATOM 2837 N N . VAL A 1 398 ? 33.378 -21.951 2.686 1.00 6.71 398 VAL A N 1
ATOM 2838 C CA . VAL A 1 398 ? 32.155 -21.173 2.652 1.00 5.68 398 VAL A CA 1
ATOM 2839 C C . VAL A 1 398 ? 32.407 -19.894 3.430 1.00 5.81 398 VAL A C 1
ATOM 2840 O O . VAL A 1 398 ? 32.139 -18.788 2.950 1.00 8.39 398 VAL A O 1
ATOM 2844 N N . TRP A 1 399 ? 32.995 -20.055 4.609 1.00 3.32 399 TRP A N 1
ATOM 2845 C CA . TRP A 1 399 ? 33.364 -18.935 5.457 1.00 2.41 399 TRP A CA 1
ATOM 2846 C C . TRP A 1 399 ? 34.293 -17.943 4.734 1.00 5.02 399 TRP A C 1
ATOM 2847 O O . TRP A 1 399 ? 34.129 -16.732 4.867 1.00 3.98 399 TRP A O 1
ATOM 2858 N N . GLY A 1 400 ? 35.243 -18.456 3.951 1.00 6.88 400 GLY A N 1
ATOM 2859 C CA . GLY A 1 400 ? 36.075 -17.607 3.119 1.00 1.52 400 GLY A CA 1
ATOM 2860 C C . GLY A 1 400 ? 35.219 -16.773 2.174 1.00 3.68 400 GLY A C 1
ATOM 2861 O O . GLY A 1 400 ? 35.360 -15.541 2.108 1.00 2.68 400 GLY A O 1
ATOM 2862 N N . ARG A 1 401 ? 34.295 -17.432 1.473 1.00 4.48 401 ARG A N 1
ATOM 2863 C CA . ARG A 1 401 ? 33.468 -16.759 0.459 1.00 3.31 401 ARG A CA 1
ATOM 2864 C C . ARG A 1 401 ? 32.581 -15.664 1.009 1.00 2.67 401 ARG A C 1
ATOM 2865 O O . ARG A 1 401 ? 32.281 -14.704 0.305 1.00 1.71 401 ARG A O 1
ATOM 2873 N N . LEU A 1 402 ? 32.156 -15.817 2.258 1.00 2.67 402 LEU A N 1
ATOM 2874 C CA . LEU A 1 402 ? 31.406 -14.777 2.939 1.00 1.06 402 LEU A CA 1
ATOM 2875 C C . LEU A 1 402 ? 32.292 -13.552 3.148 1.00 3.25 402 LEU A C 1
ATOM 2876 O O . LEU A 1 402 ? 31.869 -12.423 2.905 1.00 4.90 402 LEU A O 1
ATOM 2881 N N . ARG A 1 403 ? 33.537 -13.767 3.575 1.00 8.47 403 ARG A N 1
ATOM 2882 C CA . ARG A 1 403 ? 34.441 -12.645 3.810 1.00 3.25 403 ARG A CA 1
ATOM 2883 C C . ARG A 1 403 ? 34.835 -11.981 2.518 1.00 1.12 403 ARG A C 1
ATOM 2884 O O . ARG A 1 403 ? 34.992 -10.760 2.459 1.00 5.73 403 ARG A O 1
ATOM 2892 N N . SER A 1 404 ? 34.963 -12.781 1.473 1.00 0.41 404 SER A N 1
ATOM 2893 C CA . SER A 1 404 ? 35.330 -12.257 0.174 1.00 0.47 404 SER A CA 1
ATOM 2894 C C . SER A 1 404 ? 34.204 -11.385 -0.366 1.00 1.28 404 SER A C 1
ATOM 2895 O O . SER A 1 404 ? 34.428 -10.330 -0.964 1.00 1.84 404 SER A O 1
ATOM 2898 N N . LYS A 1 405 ? 32.978 -11.798 -0.100 1.00 2.15 405 LYS A N 1
ATOM 2899 C CA . LYS A 1 405 ? 31.836 -11.036 -0.556 1.00 2.64 405 LYS A CA 1
ATOM 2900 C C . LYS A 1 405 ? 31.787 -9.645 0.112 1.00 6.14 405 LYS A C 1
ATOM 2901 O O . LYS A 1 405 ? 31.474 -8.643 -0.537 1.00 1.85 405 LYS A O 1
ATOM 2907 N N . GLN A 1 406 ? 32.138 -9.585 1.396 1.00 3.57 406 GLN A N 1
ATOM 2908 C CA . GLN A 1 406 ? 32.161 -8.322 2.116 1.00 1.21 406 GLN A CA 1
ATOM 2909 C C . GLN A 1 406 ? 33.192 -7.389 1.531 1.00 7.51 406 GLN A C 1
ATOM 2910 O O . GLN A 1 406 ? 32.931 -6.196 1.352 1.00 7.09 406 GLN A O 1
ATOM 2916 N N . LEU A 1 407 ? 34.343 -7.945 1.176 1.00 3.76 407 LEU A N 1
ATOM 2917 C CA . LEU A 1 407 ? 35.382 -7.156 0.548 1.00 3.78 407 LEU A CA 1
ATOM 2918 C C . LEU A 1 407 ? 34.906 -6.681 -0.811 1.00 3.09 407 LEU A C 1
ATOM 2919 O O . LEU A 1 407 ? 35.176 -5.543 -1.207 1.00 2.76 407 LEU A O 1
ATOM 2924 N N . ASP A 1 408 ? 34.196 -7.552 -1.528 1.00 2.33 408 ASP A N 1
ATOM 2925 C CA . ASP A 1 408 ? 33.716 -7.180 -2.859 1.00 4.80 408 ASP A CA 1
ATOM 2926 C C . ASP A 1 408 ? 32.752 -5.985 -2.795 1.00 6.88 408 ASP A C 1
ATOM 2927 O O . ASP A 1 408 ? 32.836 -5.050 -3.603 1.00 2.96 408 ASP A O 1
ATOM 2932 N N . MET A 1 409 ? 31.858 -6.025 -1.813 1.00 4.96 409 MET A N 1
ATOM 2933 C CA . MET A 1 409 ? 30.810 -5.034 -1.652 1.00 2.17 409 MET A CA 1
ATOM 2934 C C . MET A 1 409 ? 31.378 -3.695 -1.236 1.00 3.69 409 MET A C 1
ATOM 2935 O O . MET A 1 409 ? 30.888 -2.638 -1.648 1.00 2.86 409 MET A O 1
ATOM 2940 N N . ALA A 1 410 ? 32.400 -3.741 -0.388 1.00 8.83 410 ALA A N 1
ATOM 2941 C CA . ALA A 1 410 ? 33.039 -2.517 0.076 1.00 1.90 410 ALA A CA 1
ATOM 2942 C C . ALA A 1 410 ? 33.809 -1.898 -1.081 1.00 3.44 410 ALA A C 1
ATOM 2943 O O . ALA A 1 410 ? 33.776 -0.675 -1.270 1.00 5.25 410 ALA A O 1
ATOM 2945 N N . HIS A 1 411 ? 34.461 -2.746 -1.883 1.00 5.11 411 HIS A N 1
ATOM 2946 C CA . HIS A 1 411 ? 35.261 -2.256 -3.006 1.00 11.30 411 HIS A CA 1
ATOM 2947 C C . HIS A 1 411 ? 34.330 -1.684 -4.083 1.00 5.51 411 HIS A C 1
ATOM 2948 O O . HIS A 1 411 ? 34.666 -0.712 -4.759 1.00 16.26 411 HIS A O 1
ATOM 2950 N N . SER A 1 412 ? 33.138 -2.252 -4.207 1.00 5.10 412 SER A N 1
ATOM 2951 C CA . SER A 1 412 ? 32.161 -1.753 -5.175 1.00 8.69 412 SER A CA 1
ATOM 2952 C C . SER A 1 412 ? 31.579 -0.397 -4.803 1.00 5.33 412 SER A C 1
ATOM 2953 O O . SER A 1 412 ? 31.253 0.387 -5.685 1.00 9.59 412 SER A O 1
ATOM 2956 N N . LEU A 1 413 ? 31.421 -0.144 -3.506 1.00 4.45 413 LEU A N 1
ATOM 2957 C CA . LEU A 1 413 ? 30.942 1.148 -3.011 1.00 5.05 413 LEU A CA 1
ATOM 2958 C C . LEU A 1 413 ? 31.873 2.266 -3.401 1.00 11.42 413 LEU A C 1
ATOM 2959 O O . LEU A 1 413 ? 31.430 3.372 -3.714 1.00 12.40 413 LEU A O 1
ATOM 2964 N N . ARG A 1 414 ? 33.169 1.989 -3.339 1.00 4.05 414 ARG A N 1
ATOM 2965 C CA . ARG A 1 414 ? 34.156 2.986 -3.716 1.00 3.62 414 ARG A CA 1
ATOM 2966 C C . ARG A 1 414 ? 34.083 3.249 -5.207 1.00 4.08 414 ARG A C 1
ATOM 2967 O O . ARG A 1 414 ? 34.222 4.396 -5.619 1.00 9.09 414 ARG A O 1
ATOM 2975 N N . GLN A 1 415 ? 33.823 2.217 -6.014 1.00 5.78 415 GLN A N 1
ATOM 2976 C CA . GLN A 1 415 ? 33.651 2.447 -7.444 1.00 6.47 415 GLN A CA 1
ATOM 2977 C C . GLN A 1 415 ? 32.474 3.410 -7.642 1.00 10.89 415 GLN A C 1
ATOM 2978 O O . GLN A 1 415 ? 32.605 4.433 -8.321 1.00 11.27 415 GLN A O 1
ATOM 2984 N N . ALA A 1 416 ? 31.367 3.140 -6.958 1.00 5.55 416 ALA A N 1
ATOM 2985 C CA . ALA A 1 416 ? 30.197 4.003 -7.037 1.00 4.72 416 ALA A CA 1
ATOM 29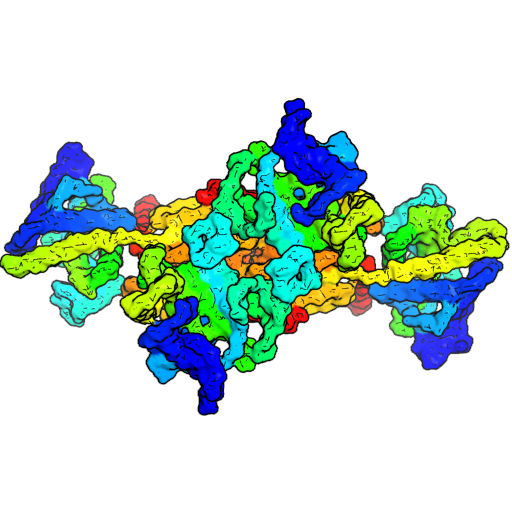86 C C . ALA A 1 416 ? 30.442 5.400 -6.457 1.00 4.13 416 ALA A C 1
ATOM 2987 O O . ALA A 1 416 ? 29.953 6.388 -7.005 1.00 2.57 416 ALA A O 1
ATOM 2989 N N . ASP A 1 417 ? 31.188 5.480 -5.356 1.00 3.76 417 ASP A N 1
ATOM 2990 C CA . ASP A 1 417 ? 31.462 6.773 -4.739 1.00 5.68 417 ASP A CA 1
ATOM 2991 C C . ASP A 1 417 ? 32.260 7.616 -5.726 1.00 10.48 417 ASP A C 1
ATOM 2992 O O . ASP A 1 417 ? 31.983 8.815 -5.898 1.00 4.90 417 ASP A O 1
ATOM 2997 N N . LYS A 1 418 ? 33.231 6.986 -6.388 1.00 4.30 418 LYS A N 1
ATOM 2998 C CA . LYS A 1 418 ? 34.072 7.703 -7.345 1.00 12.69 418 LYS A CA 1
ATOM 2999 C C . LYS A 1 418 ? 33.270 8.288 -8.535 1.00 16.13 418 LYS A C 1
ATOM 3000 O O . LYS A 1 418 ? 33.659 9.317 -9.100 1.00 19.68 418 LYS A O 1
ATOM 3006 N N . LYS A 1 419 ? 32.136 7.671 -8.878 1.00 12.43 419 LYS A N 1
ATOM 3007 C CA . LYS A 1 419 ? 31.298 8.154 -9.989 1.00 17.48 419 LYS A CA 1
ATOM 3008 C C . LYS A 1 419 ? 30.335 9.301 -9.630 1.00 16.22 419 LYS A C 1
ATOM 3009 O O . LYS A 1 419 ? 29.992 10.091 -10.506 1.00 13.27 419 LYS A O 1
ATOM 3015 N N . LEU A 1 420 ? 29.899 9.405 -8.373 1.00 5.85 420 LEU A N 1
ATOM 3016 C CA . LEU A 1 420 ? 28.914 10.441 -8.009 1.00 13.59 420 LEU A CA 1
ATOM 3017 C C . LEU A 1 420 ? 29.577 11.617 -7.310 1.00 14.34 420 LEU A C 1
ATOM 3018 O O . LEU A 1 420 ? 28.922 12.593 -6.961 1.00 17.59 420 LEU A O 1
ATOM 3023 N N . ARG A 1 421 ? 30.887 11.523 -7.140 1.00 9.53 422 ARG A N 1
ATOM 3024 C CA . ARG A 1 421 ? 31.613 12.365 -6.201 1.00 8.67 422 ARG A CA 1
ATOM 3025 C C . ARG A 1 421 ? 31.870 13.784 -6.730 1.00 16.63 422 ARG A C 1
ATOM 3026 O O . ARG A 1 421 ? 31.921 14.017 -7.946 1.00 10.04 422 ARG A O 1
ATOM 3034 N N . LEU B 1 15 ? 58.656 19.724 49.390 1.00 17.11 15 LEU B N 1
ATOM 3035 C CA . LEU B 1 15 ? 59.459 18.679 48.763 1.00 34.68 15 LEU B CA 1
ATOM 3036 C C . LEU B 1 15 ? 59.865 19.071 47.345 1.00 30.10 15 LEU B C 1
ATOM 3037 O O . LEU B 1 15 ? 60.058 20.256 47.083 1.00 50.10 15 LEU B O 1
ATOM 3039 N N . LEU B 1 16 ? 59.943 18.105 46.421 1.00 27.86 16 LEU B N 1
ATOM 3040 C CA . LEU B 1 16 ? 60.424 18.406 45.063 1.00 38.60 16 LEU B CA 1
ATOM 3041 C C . LEU B 1 16 ? 60.223 17.311 43.991 1.00 44.10 16 LEU B C 1
ATOM 3042 O O . LEU B 1 16 ? 60.137 16.124 44.304 1.00 22.53 16 LEU B O 1
ATOM 3047 N N . ILE B 1 17 ? 60.111 17.759 42.732 1.00 51.63 17 ILE B N 1
ATOM 3048 C CA . ILE B 1 17 ? 60.310 16.966 41.503 1.00 45.04 17 ILE B CA 1
ATOM 3049 C C . ILE B 1 17 ? 61.020 17.870 40.469 1.00 44.39 17 ILE B C 1
ATOM 3050 O O . ILE B 1 17 ? 60.562 18.981 40.212 1.00 41.93 17 ILE B O 1
ATOM 3055 N N . GLU B 1 18 ? 62.123 17.406 39.878 1.00 49.52 18 GLU B N 1
ATOM 3056 C CA . GLU B 1 18 ? 62.963 18.276 39.038 1.00 43.93 18 GLU B CA 1
ATOM 3057 C C . GLU B 1 18 ? 62.904 18.068 37.510 1.00 41.97 18 GLU B C 1
ATOM 3058 O O . GLU B 1 18 ? 62.679 16.962 37.026 1.00 52.11 18 GLU B O 1
ATOM 3064 N N . GLY B 1 19 ? 63.094 19.159 36.769 1.00 36.22 19 GLY B N 1
ATOM 3065 C CA . GLY B 1 19 ? 63.044 19.160 35.317 1.00 24.50 19 GLY B CA 1
ATOM 3066 C C . GLY B 1 19 ? 63.902 20.270 34.714 1.00 33.00 19 GLY B C 1
ATOM 3067 O O . GLY B 1 19 ? 64.429 21.131 35.434 1.00 21.24 19 GLY B O 1
ATOM 3068 N N . LYS B 1 20 ? 64.046 20.253 33.388 1.00 40.57 20 LYS B N 1
ATOM 3069 C CA . LYS B 1 20 ? 64.764 21.310 32.669 1.00 32.43 20 LYS B CA 1
ATOM 3070 C C . LYS B 1 20 ? 64.046 22.637 32.808 1.00 34.30 20 LYS B C 1
ATOM 3071 O O . LYS B 1 20 ? 64.600 23.597 33.330 1.00 47.80 20 LYS B O 1
ATOM 3077 N N . THR B 1 21 ? 62.798 22.668 32.353 1.00 48.77 21 THR B N 1
ATOM 3078 C CA . THR B 1 21 ? 61.999 23.892 32.323 1.00 35.89 21 THR B CA 1
ATOM 3079 C C . THR B 1 21 ? 61.117 24.153 33.558 1.00 20.32 21 THR B C 1
ATOM 3080 O O . THR B 1 21 ? 60.596 25.257 33.711 1.00 20.67 21 THR B O 1
ATOM 3084 N N . LYS B 1 22 ? 61.005 23.177 34.460 1.00 21.53 22 LYS B N 1
ATOM 3085 C CA . LYS B 1 22 ? 60.086 23.284 35.600 1.00 23.44 22 LYS B CA 1
ATOM 3086 C C . LYS B 1 22 ? 60.543 22.560 36.876 1.00 25.00 22 LYS B C 1
ATOM 3087 O O . LYS B 1 22 ? 61.340 21.628 36.831 1.00 36.77 22 LYS B O 1
ATOM 3089 N N . GLN B 1 23 ? 60.056 23.020 38.023 1.00 16.59 23 GLN B N 1
ATOM 3090 C CA . GLN B 1 23 ? 60.240 22.304 39.271 1.00 17.04 23 GLN B CA 1
ATOM 3091 C C . GLN B 1 23 ? 58.873 22.057 39.841 1.00 14.44 23 GLN B C 1
ATOM 3092 O O . GLN B 1 23 ? 58.036 22.940 39.798 1.00 20.13 23 GLN B O 1
ATOM 3098 N N . VAL B 1 24 ? 58.645 20.878 40.406 1.00 14.13 24 VAL B N 1
ATOM 3099 C CA . VAL B 1 24 ? 57.351 20.588 41.016 1.00 17.56 24 VAL B CA 1
ATOM 3100 C C . VAL B 1 24 ? 57.548 20.226 42.476 1.00 20.40 24 VAL B C 1
ATOM 3101 O O . VAL B 1 24 ? 58.060 19.157 42.801 1.00 32.37 24 VAL B O 1
ATOM 3105 N N . PHE B 1 25 ? 57.078 21.103 43.352 1.00 20.46 25 PHE B N 1
ATOM 3106 C CA . PHE B 1 25 ? 57.293 20.954 44.775 1.00 21.66 25 PHE B CA 1
ATOM 3107 C C . PHE B 1 25 ? 56.002 20.462 45.380 1.00 16.95 25 PHE B C 1
ATOM 3108 O O . PHE B 1 25 ? 54.942 20.722 44.825 1.00 18.53 25 PHE B O 1
ATOM 3110 N N . ASP B 1 26 ? 56.078 19.710 46.476 1.00 23.70 26 ASP B N 1
ATOM 3111 C CA . ASP B 1 26 ? 54.862 19.364 47.212 1.00 29.18 26 ASP B CA 1
ATOM 3112 C C . ASP B 1 26 ? 54.365 20.628 47.918 1.00 24.28 26 ASP B C 1
ATOM 3113 O O . ASP B 1 26 ? 55.168 21.474 48.305 1.00 30.84 26 ASP B O 1
ATOM 3118 N N . VAL B 1 27 ? 53.050 20.728 48.109 1.00 28.71 27 VAL B N 1
ATOM 3119 C CA . VAL B 1 27 ? 52.422 21.801 48.890 1.00 36.34 27 VAL B CA 1
ATOM 3120 C C . VAL B 1 27 ? 51.703 21.140 50.077 1.00 46.52 27 VAL B C 1
ATOM 3121 O O . VAL B 1 27 ? 50.570 20.665 49.945 1.00 43.89 27 VAL B O 1
ATOM 3125 N N . PRO B 1 28 ? 52.370 21.119 51.247 1.00 49.57 28 PRO B N 1
ATOM 3126 C CA . PRO B 1 28 ? 52.014 20.283 52.405 1.00 49.46 28 PRO B CA 1
ATOM 3127 C C . PRO B 1 28 ? 50.759 20.703 53.149 1.00 43.29 28 PRO B C 1
ATOM 3128 O O . PRO B 1 28 ? 50.178 19.867 53.842 1.00 38.19 28 PRO B O 1
ATOM 3132 N N . ASP B 1 29 ? 50.358 21.965 53.022 1.00 45.22 29 ASP B N 1
ATOM 3133 C CA . ASP B 1 29 ? 49.174 22.453 53.725 1.00 52.33 29 ASP B CA 1
ATOM 3134 C C . ASP B 1 29 ? 47.922 22.143 52.934 1.00 46.11 29 ASP B C 1
ATOM 3135 O O . ASP B 1 29 ? 46.836 22.027 53.495 1.00 49.13 29 ASP B O 1
ATOM 3140 N N . GLN B 1 30 ? 48.079 22.004 51.625 1.00 56.22 30 GLN B N 1
ATOM 3141 C CA . GLN B 1 30 ? 46.949 21.681 50.779 1.00 47.09 30 GLN B CA 1
ATOM 3142 C C . GLN B 1 30 ? 47.127 20.263 50.267 1.00 41.25 30 GLN B C 1
ATOM 3143 O O . GLN B 1 30 ? 47.948 20.006 49.395 1.00 48.89 30 GLN B O 1
ATOM 3149 N N . PRO B 1 31 ? 46.370 19.327 50.844 1.00 41.91 31 PRO B N 1
ATOM 3150 C CA . PRO B 1 31 ? 46.398 17.916 50.466 1.00 40.45 31 PRO B CA 1
ATOM 3151 C C . PRO B 1 31 ? 45.812 17.758 49.079 1.00 37.23 31 PRO B C 1
ATOM 3152 O O . PRO B 1 31 ? 44.623 18.018 48.888 1.00 34.72 31 PRO B O 1
ATOM 3156 N N . GLY B 1 32 ? 46.641 17.399 48.108 1.00 15.42 32 GLY B N 1
ATOM 3157 C CA . GLY B 1 32 ? 46.175 17.367 46.741 1.00 23.21 32 GLY B CA 1
ATOM 3158 C C . GLY B 1 32 ? 47.257 17.548 45.711 1.00 19.89 32 GLY B C 1
ATOM 3159 O O . GLY B 1 32 ? 47.083 17.062 44.602 1.00 21.37 32 GLY B O 1
ATOM 3160 N N . LEU B 1 35 ? 50.046 19.755 44.826 1.00 8.86 35 LEU B N 1
ATOM 3161 C CA . LEU B 1 35 ? 51.303 20.049 44.115 1.00 19.66 35 LEU B CA 1
ATOM 3162 C C . LEU B 1 35 ? 51.353 21.495 43.606 1.00 26.17 35 LEU B C 1
ATOM 3163 O O . LEU B 1 35 ? 50.321 22.081 43.294 1.00 3.22 35 LEU B O 1
ATOM 3165 N N . LEU B 1 36 ? 52.561 22.063 43.540 1.00 36.36 36 LEU B N 1
ATOM 3166 C CA . LEU B 1 36 ? 52.816 23.310 42.806 1.00 13.60 36 LEU B CA 1
ATOM 3167 C C . LEU B 1 36 ? 53.918 23.144 41.778 1.00 13.38 36 LEU B C 1
ATOM 3168 O O . LEU B 1 36 ? 54.981 22.604 42.066 1.00 16.32 36 LEU B O 1
ATOM 3173 N N . LEU B 1 37 ? 53.659 23.640 40.580 1.00 18.66 37 LEU B N 1
ATOM 3174 C CA . LEU B 1 37 ? 54.645 23.637 39.521 1.00 12.73 37 LEU B CA 1
ATOM 3175 C C . LEU B 1 37 ? 55.244 25.049 39.366 1.00 23.31 37 LEU B C 1
ATOM 3176 O O . LEU B 1 37 ? 54.531 26.041 39.171 1.00 16.71 37 LEU B O 1
ATOM 3181 N N . ASN B 1 38 ? 56.568 25.120 39.459 1.00 22.84 38 ASN B N 1
ATOM 3182 C CA . ASN B 1 38 ? 57.306 26.371 39.366 1.00 14.08 38 ASN B CA 1
ATOM 3183 C C . ASN B 1 38 ? 58.102 26.438 38.085 1.00 17.31 38 ASN B C 1
ATOM 3184 O O . ASN B 1 38 ? 59.087 25.721 37.938 1.00 30.68 38 ASN B O 1
ATOM 3189 N N . LYS B 1 39 ? 57.729 27.335 37.183 1.00 11.53 39 LYS B N 1
ATOM 3190 C CA . LYS B 1 39 ? 58.374 27.384 35.874 1.00 16.28 39 LYS B CA 1
ATOM 3191 C C . LYS B 1 39 ? 59.719 28.120 35.881 1.00 23.55 39 LYS B C 1
ATOM 3192 O O . LYS B 1 39 ? 59.881 29.151 36.541 1.00 19.13 39 LYS B O 1
ATOM 3198 N N . ASP B 1 40 ? 60.683 27.588 35.133 1.00 43.78 40 ASP B N 1
ATOM 3199 C CA . ASP B 1 40 ? 62.031 28.143 35.123 1.00 30.77 40 ASP B CA 1
ATOM 3200 C C . ASP B 1 40 ? 62.274 28.994 33.870 1.00 22.26 40 ASP B C 1
ATOM 3201 O O . ASP B 1 40 ? 61.640 28.811 32.833 1.00 24.93 40 ASP B O 1
ATOM 3203 N N . ARG B 1 41 ? 63.181 29.949 33.987 1.00 18.14 41 ARG B N 1
ATOM 3204 C CA . ARG B 1 41 ? 63.485 30.862 32.890 1.00 34.74 41 ARG B CA 1
ATOM 3205 C C . ARG B 1 41 ? 64.598 30.326 31.992 1.00 31.70 41 ARG B C 1
ATOM 3206 O O . ARG B 1 41 ? 65.564 31.029 31.697 1.00 39.75 41 ARG B O 1
ATOM 3214 N N . ILE B 1 42 ? 64.460 29.074 31.567 1.00 37.44 42 ILE B N 1
ATOM 3215 C CA . ILE B 1 42 ? 65.466 28.430 30.725 1.00 44.65 42 ILE B CA 1
ATOM 3216 C C . ILE B 1 42 ? 64.771 27.917 29.478 1.00 28.78 42 ILE B C 1
ATOM 3217 O O . ILE B 1 42 ? 63.559 27.739 29.485 1.00 40.47 42 ILE B O 1
ATOM 3219 N N . THR B 1 43 ? 65.527 27.703 28.405 1.00 28.74 43 THR B N 1
ATOM 3220 C CA . THR B 1 43 ? 64.960 27.141 27.183 1.00 27.34 43 THR B CA 1
ATOM 3221 C C . THR B 1 43 ? 65.838 25.977 26.684 1.00 38.26 43 THR B C 1
ATOM 3222 O O . THR B 1 43 ? 66.989 26.182 26.293 1.00 34.33 43 THR B O 1
ATOM 3226 N N . ALA B 1 44 ? 65.297 24.754 26.722 1.00 37.15 44 ALA B N 1
ATOM 3227 C CA . ALA B 1 44 ? 66.101 23.557 26.451 1.00 40.32 44 ALA B CA 1
ATOM 3228 C C . ALA B 1 44 ? 65.628 22.732 25.254 1.00 44.11 44 ALA B C 1
ATOM 3229 O O . ALA B 1 44 ? 65.131 21.612 25.426 1.00 58.20 44 ALA B O 1
ATOM 3231 N N . GLY B 1 45 ? 65.844 23.248 24.048 1.00 17.98 45 GLY B N 1
ATOM 3232 C CA . GLY B 1 45 ? 65.524 22.511 22.838 1.00 45.30 45 GLY B CA 1
ATOM 3233 C C . GLY B 1 45 ? 66.230 21.171 22.732 1.00 49.95 45 GLY B C 1
ATOM 3234 O O . GLY B 1 45 ? 67.324 21.083 22.177 1.00 45.59 45 GLY B O 1
ATOM 3235 N N . ALA B 1 50 ? 70.645 24.469 22.290 1.00 14.96 50 ALA B N 1
ATOM 3236 C CA . ALA B 1 50 ? 70.644 23.355 23.247 1.00 50.25 50 ALA B CA 1
ATOM 3237 C C . ALA B 1 50 ? 70.083 23.736 24.628 1.00 37.57 50 ALA B C 1
ATOM 3238 O O . ALA B 1 50 ? 69.118 23.129 25.093 1.00 51.05 50 ALA B O 1
ATOM 3240 N N . HIS B 1 51 ? 70.694 24.719 25.285 1.00 24.89 51 HIS B N 1
ATOM 3241 C CA . HIS B 1 51 ? 70.188 25.212 26.567 1.00 37.03 51 HIS B CA 1
ATOM 3242 C C . HIS B 1 51 ? 70.704 26.630 26.880 1.00 30.23 51 HIS B C 1
ATOM 3243 O O . HIS B 1 51 ? 71.908 26.857 26.928 1.00 48.68 51 HIS B O 1
ATOM 3245 N N . ASP B 1 52 ? 69.787 27.575 27.099 1.00 36.09 52 ASP B N 1
ATOM 3246 C CA . ASP B 1 52 ? 70.131 28.977 27.400 1.00 28.44 52 ASP B CA 1
ATOM 3247 C C . ASP B 1 52 ? 69.198 29.559 28.485 1.00 25.90 52 ASP B C 1
ATOM 3248 O O . ASP B 1 52 ? 68.338 28.845 29.005 1.00 33.53 52 ASP B O 1
ATOM 3253 N N . LEU B 1 53 ? 69.347 30.844 28.816 1.00 36.20 53 LEU B N 1
ATOM 3254 C CA . LEU B 1 53 ? 68.524 31.488 29.861 1.00 32.29 53 LEU B CA 1
ATOM 3255 C C . LEU B 1 53 ? 67.698 32.656 29.304 1.00 35.13 53 LEU B C 1
ATOM 3256 O O . LEU B 1 53 ? 68.069 33.232 28.280 1.00 49.12 53 LEU B O 1
ATOM 3261 N N . GLU B 1 54 ? 66.576 32.984 29.960 1.00 36.98 54 GLU B N 1
ATOM 3262 C CA . GLU B 1 54 ? 65.675 34.088 29.537 1.00 41.13 54 GLU B CA 1
ATOM 3263 C C . GLU B 1 54 ? 64.813 34.697 30.655 1.00 28.30 54 GLU B C 1
ATOM 3264 O O . GLU B 1 54 ? 65.089 34.492 31.827 1.00 69.20 54 GLU B O 1
ATOM 3270 N N . GLY B 1 55 ? 63.771 35.448 30.290 1.00 41.28 55 GLY B N 1
ATOM 3271 C CA . GLY B 1 55 ? 62.784 35.921 31.264 1.00 30.96 55 GLY B CA 1
ATOM 3272 C C . GLY B 1 55 ? 61.401 35.287 31.053 1.00 74.55 55 GLY B C 1
ATOM 3273 O O . GLY B 1 55 ? 60.355 35.916 31.272 1.00 37.98 55 GLY B O 1
ATOM 3274 N N . LYS B 1 56 ? 61.392 34.010 30.668 1.00 75.48 56 LYS B N 1
ATOM 3275 C CA . LYS B 1 56 ? 60.211 33.398 30.051 1.00 32.54 56 LYS B CA 1
ATOM 3276 C C . LYS B 1 56 ? 59.371 32.469 30.919 1.00 25.70 56 LYS B C 1
ATOM 3277 O O . LYS B 1 56 ? 58.442 31.845 30.414 1.00 19.99 56 LYS B O 1
ATOM 3283 N N . ALA B 1 57 ? 59.718 32.319 32.191 1.00 24.66 57 ALA B N 1
ATOM 3284 C CA . ALA B 1 57 ? 58.916 31.465 33.059 1.00 18.08 57 ALA B CA 1
ATOM 3285 C C . ALA B 1 57 ? 57.525 32.040 33.213 1.00 17.99 57 ALA B C 1
ATOM 3286 O O . ALA B 1 57 ? 56.546 31.302 33.240 1.00 20.34 57 ALA B O 1
ATOM 3288 N N . ALA B 1 58 ? 57.439 33.366 33.284 1.00 33.51 58 ALA B N 1
ATOM 3289 C CA . ALA B 1 58 ? 56.149 34.035 33.433 1.00 23.32 58 ALA B CA 1
ATOM 3290 C C . ALA B 1 58 ? 55.291 33.911 32.177 1.00 14.71 58 ALA B C 1
ATOM 3291 O O . ALA B 1 58 ? 54.086 33.751 32.273 1.00 20.26 58 ALA B O 1
ATOM 3293 N N . ILE B 1 59 ? 55.920 33.976 31.008 1.00 15.40 59 ILE B N 1
ATOM 3294 C CA . ILE B 1 59 ? 55.216 33.836 29.745 1.00 16.01 59 ILE B CA 1
ATOM 3295 C C . ILE B 1 59 ? 54.664 32.414 29.588 1.00 18.87 59 ILE B C 1
ATOM 3296 O O . ILE B 1 59 ? 53.494 32.217 29.225 1.00 11.25 59 ILE B O 1
ATOM 3301 N N . SER B 1 60 ? 55.513 31.430 29.870 1.00 13.53 60 SER B N 1
ATOM 3302 C CA . SER B 1 60 ? 55.125 30.030 29.781 1.00 14.27 60 SER B CA 1
ATOM 3303 C C . SER B 1 60 ? 53.989 29.727 30.731 1.00 15.14 60 SER B C 1
ATOM 3304 O O . SER B 1 60 ? 52.974 29.168 30.323 1.00 16.99 60 SER B O 1
ATOM 3307 N N . ASN B 1 61 ? 54.144 30.147 31.983 1.00 8.05 61 ASN B N 1
ATOM 3308 C CA . ASN B 1 61 ? 53.131 29.911 33.002 1.00 9.50 61 ASN B CA 1
ATOM 3309 C C . ASN B 1 61 ? 51.777 30.480 32.606 1.00 17.66 61 ASN B C 1
ATOM 3310 O O . ASN B 1 61 ? 50.758 29.801 32.696 1.00 18.78 61 ASN B O 1
ATOM 3315 N N . GLN B 1 62 ? 51.775 31.707 32.114 1.00 15.33 62 GLN B N 1
ATOM 3316 C CA . GLN B 1 62 ? 50.545 32.341 31.684 1.00 20.03 62 GLN B CA 1
ATOM 3317 C C . GLN B 1 62 ? 49.984 31.715 30.414 1.00 13.54 62 GLN B C 1
ATOM 3318 O O . GLN B 1 62 ? 48.772 31.604 30.271 1.00 9.93 62 GLN B O 1
ATOM 3324 N N . THR B 1 63 ? 50.858 31.326 29.491 1.00 12.02 63 THR B N 1
ATOM 3325 C CA . THR B 1 63 ? 50.410 30.652 28.275 1.00 15.26 63 THR B CA 1
ATOM 3326 C C . THR B 1 63 ? 49.674 29.374 28.653 1.00 15.11 63 THR B C 1
ATOM 3327 O O . THR B 1 63 ? 48.579 29.084 28.180 1.00 12.01 63 THR B O 1
ATOM 3331 N N . ASN B 1 64 ? 50.300 28.620 29.536 1.00 16.11 64 ASN B N 1
ATOM 3332 C CA . ASN B 1 64 ? 49.779 27.350 29.979 1.00 6.13 64 ASN B CA 1
ATOM 3333 C C . ASN B 1 64 ? 48.410 27.497 30.601 1.00 10.90 64 ASN B C 1
ATOM 3334 O O . ASN B 1 64 ? 47.462 26.815 30.229 1.00 20.54 64 ASN B O 1
ATOM 3339 N N . ALA B 1 65 ? 48.320 28.410 31.553 1.00 8.69 65 ALA B N 1
ATOM 3340 C CA . ALA B 1 65 ? 47.114 28.605 32.330 1.00 5.96 65 ALA B CA 1
ATOM 3341 C C . ALA B 1 65 ? 45.912 28.956 31.476 1.00 7.54 65 ALA B C 1
ATOM 3342 O O . ALA B 1 65 ? 44.795 28.556 31.788 1.00 9.07 65 ALA B O 1
ATOM 3344 N N . LYS B 1 66 ? 46.139 29.717 30.411 1.00 5.24 66 LYS B N 1
ATOM 3345 C CA . LYS B 1 66 ? 45.056 30.113 29.513 1.00 9.89 66 LYS B CA 1
ATOM 3346 C C . LYS B 1 66 ? 44.607 28.892 28.715 1.00 8.31 66 LYS B C 1
ATOM 3347 O O . LYS B 1 66 ? 43.412 28.680 28.523 1.00 10.72 66 LYS B O 1
ATOM 3349 N N . VAL B 1 67 ? 45.571 28.091 28.266 1.00 9.00 67 VAL B N 1
ATOM 3350 C CA . VAL B 1 67 ? 45.284 26.859 27.544 1.00 4.04 67 VAL B CA 1
ATOM 3351 C C . VAL B 1 67 ? 44.468 25.904 28.405 1.00 6.24 67 VAL B C 1
ATOM 3352 O O . VAL B 1 67 ? 43.491 25.326 27.938 1.00 11.80 67 VAL B O 1
ATOM 3356 N N . PHE B 1 68 ? 44.870 25.721 29.657 1.00 6.72 68 PHE B N 1
ATOM 3357 C CA . PHE B 1 68 ? 44.141 24.808 30.535 1.00 12.08 68 PHE B CA 1
ATOM 3358 C C . PHE B 1 68 ? 42.736 25.301 30.878 1.00 6.71 68 PHE B C 1
ATOM 3359 O O . PHE B 1 68 ? 41.848 24.496 31.138 1.00 4.83 68 PHE B O 1
ATOM 3367 N N . GLU B 1 69 ? 42.538 26.615 30.891 1.00 8.37 69 GLU B N 1
ATOM 3368 C CA . GLU B 1 69 ? 41.212 27.150 31.167 1.00 10.96 69 GLU B CA 1
ATOM 3369 C C . GLU B 1 69 ? 40.281 26.812 30.013 1.00 6.05 69 GLU B C 1
ATOM 3370 O O . GLU B 1 69 ? 39.123 26.451 30.238 1.00 7.55 69 GLU B O 1
ATOM 3372 N N . ILE B 1 70 ? 40.797 26.890 28.789 1.00 1.67 70 ILE B N 1
ATOM 3373 C CA . ILE B 1 70 ? 39.996 26.603 27.617 1.00 1.63 70 ILE B CA 1
ATOM 3374 C C . ILE B 1 70 ? 39.619 25.137 27.573 1.00 9.59 70 ILE B C 1
ATOM 3375 O O . ILE B 1 70 ? 38.506 24.791 27.177 1.00 10.04 70 ILE B O 1
ATOM 3380 N N . LEU B 1 71 ? 40.539 24.271 27.995 1.00 7.32 71 LEU B N 1
ATOM 3381 C CA . LEU B 1 71 ? 40.304 22.831 27.930 1.00 7.20 71 LEU B CA 1
ATOM 3382 C C . LEU B 1 71 ? 39.396 22.409 29.045 1.00 6.21 71 LEU B C 1
ATOM 3383 O O . LEU B 1 71 ? 38.597 21.487 28.890 1.00 10.81 71 LEU B O 1
ATOM 3388 N N . LYS B 1 72 ? 39.501 23.104 30.169 1.00 3.46 72 LYS B N 1
ATOM 3389 C CA . LYS B 1 72 ? 38.603 22.860 31.282 1.00 3.85 72 LYS B CA 1
ATOM 3390 C C . LYS B 1 72 ? 37.214 23.312 30.865 1.00 7.74 72 LYS B C 1
ATOM 3391 O O . LYS B 1 72 ? 36.212 22.706 31.223 1.00 14.84 72 LYS B O 1
ATOM 3397 N N . SER B 1 73 ? 37.163 24.374 30.077 1.00 4.73 73 SER B N 1
ATOM 3398 C CA . SER B 1 73 ? 35.892 24.931 29.667 1.00 8.91 73 SER B CA 1
ATOM 3399 C C . SER B 1 73 ? 35.216 23.972 28.644 1.00 9.81 73 SER B C 1
ATOM 3400 O O . SER B 1 73 ? 33.990 23.922 28.522 1.00 9.33 73 SER B O 1
ATOM 3403 N N . ALA B 1 74 ? 36.023 23.164 27.963 1.00 14.00 74 ALA B N 1
ATOM 3404 C CA . ALA B 1 74 ? 35.519 22.126 27.060 1.00 4.16 74 ALA B CA 1
ATOM 3405 C C . ALA B 1 74 ? 35.133 20.850 27.791 1.00 5.33 74 ALA B C 1
ATOM 3406 O O . ALA B 1 74 ? 34.383 20.046 27.251 1.00 14.56 74 ALA B O 1
ATOM 3408 N N . GLY B 1 75 ? 35.678 20.632 28.986 1.00 3.41 75 GLY B N 1
ATOM 3409 C CA . GLY B 1 75 ? 35.285 19.489 29.788 1.00 1.62 75 GLY B CA 1
ATOM 3410 C C . GLY B 1 75 ? 36.384 18.474 29.997 1.00 7.13 75 GLY B C 1
ATOM 3411 O O . GLY B 1 75 ? 36.172 17.427 30.620 1.00 3.91 75 GLY B O 1
ATOM 3412 N N . ILE B 1 76 ? 37.554 18.765 29.443 1.00 6.96 76 ILE B N 1
ATOM 3413 C CA . ILE B 1 76 ? 38.725 17.907 29.606 1.00 5.54 76 ILE B CA 1
ATOM 3414 C C . ILE B 1 76 ? 39.191 17.847 31.066 1.00 4.72 76 ILE B C 1
ATOM 3415 O O . ILE B 1 76 ? 39.230 18.861 31.760 1.00 12.28 76 ILE B O 1
ATOM 3420 N N . LYS B 1 77 ? 39.536 16.655 31.536 1.00 5.87 77 LYS B N 1
ATOM 3421 C CA . LYS B 1 77 ? 39.986 16.493 32.915 1.00 12.35 77 LYS B CA 1
ATOM 3422 C C . LYS B 1 77 ? 41.493 16.756 33.054 1.00 11.94 77 LYS B C 1
ATOM 3423 O O . LYS B 1 77 ? 42.316 16.055 32.457 1.00 6.24 77 LYS B O 1
ATOM 3429 N N . THR B 1 78 ? 41.846 17.744 33.873 1.00 12.96 78 THR B N 1
ATOM 3430 C CA . THR B 1 78 ? 43.236 18.207 33.978 1.00 11.02 78 THR B CA 1
ATOM 3431 C C . THR B 1 78 ? 43.752 18.180 35.404 1.00 5.46 78 THR B C 1
ATOM 3432 O O . THR B 1 78 ? 42.984 18.100 36.360 1.00 11.80 78 THR B O 1
ATOM 3436 N N . ALA B 1 79 ? 45.059 18.252 35.552 1.00 8.20 79 ALA B N 1
ATOM 3437 C CA . ALA B 1 79 ? 45.647 18.305 36.876 1.00 11.81 79 ALA B CA 1
ATOM 3438 C C . ALA B 1 79 ? 45.612 19.761 37.350 1.00 15.13 79 ALA B C 1
ATOM 3439 O O . ALA B 1 79 ? 45.794 20.056 38.530 1.00 13.41 79 ALA B O 1
ATOM 3441 N N . PHE B 1 80 ? 45.323 20.666 36.424 1.00 7.33 80 PHE B N 1
ATOM 3442 C CA . PHE B 1 80 ? 45.476 22.087 36.676 1.00 11.06 80 PHE B CA 1
ATOM 3443 C C . PHE B 1 80 ? 44.341 22.648 37.500 1.00 15.94 80 PHE B C 1
ATOM 3444 O O . PHE B 1 80 ? 43.172 22.424 37.200 1.00 17.75 80 PHE B O 1
ATOM 3452 N N . VAL B 1 81 ? 44.693 23.412 38.526 1.00 16.07 81 VAL B N 1
ATOM 3453 C CA . VAL B 1 81 ? 43.692 24.021 39.389 1.00 16.15 81 VAL B CA 1
ATOM 3454 C C . VAL B 1 81 ? 43.591 25.535 39.198 1.00 17.58 81 VAL B C 1
ATOM 3455 O O . VAL B 1 81 ? 42.528 26.049 38.851 1.00 29.49 81 VAL B O 1
ATOM 3459 N N . LYS B 1 82 ? 44.692 26.239 39.446 1.00 18.90 82 LYS B N 1
ATOM 3460 C CA . LYS B 1 82 ? 44.718 27.695 39.316 1.00 14.06 82 LYS B CA 1
ATOM 3461 C C . LYS B 1 82 ? 46.130 28.285 39.315 1.00 14.12 82 LYS B C 1
ATOM 3462 O O . LYS B 1 82 ? 47.106 27.650 39.729 1.00 14.62 82 LYS B O 1
ATOM 3468 N N . ILE B 1 83 ? 46.225 29.517 38.840 1.00 16.91 83 ILE B N 1
ATOM 3469 C CA . ILE B 1 83 ? 47.464 30.266 38.908 1.00 13.60 83 ILE B CA 1
ATOM 3470 C C . ILE B 1 83 ? 47.790 30.610 40.372 1.00 15.66 83 ILE B C 1
ATOM 3471 O O . ILE B 1 83 ? 46.914 31.042 41.139 1.00 18.51 83 ILE B O 1
ATOM 3476 N N . ALA B 1 84 ? 49.045 30.376 40.757 1.00 17.35 84 ALA B N 1
ATOM 3477 C CA . ALA B 1 84 ? 49.530 30.639 42.120 1.00 25.87 84 ALA B CA 1
ATOM 3478 C C . ALA B 1 84 ? 50.287 31.947 42.219 1.00 23.76 84 ALA B C 1
ATOM 3479 O O . ALA B 1 84 ? 50.200 32.664 43.219 1.00 19.19 84 ALA B O 1
ATOM 3481 N N . SER B 1 85 ? 51.082 32.211 41.192 1.00 20.65 85 SER B N 1
ATOM 3482 C CA . SER B 1 85 ? 51.803 33.462 41.070 1.00 21.95 85 SER B CA 1
ATOM 3483 C C . SER B 1 85 ? 52.058 33.690 39.596 1.00 24.98 85 SER B C 1
ATOM 3484 O O . SER B 1 85 ? 51.468 33.022 38.746 1.00 24.96 85 SER B O 1
ATOM 3487 N N . GLU B 1 86 ? 52.996 34.573 39.290 1.00 30.61 86 GLU B N 1
ATOM 3488 C CA . GLU B 1 86 ? 53.201 34.962 37.914 1.00 31.67 86 GLU B CA 1
ATOM 3489 C C . GLU B 1 86 ? 53.966 33.864 37.161 1.00 29.83 86 GLU B C 1
ATOM 3490 O O . GLU B 1 86 ? 53.893 33.779 35.933 1.00 26.07 86 GLU B O 1
ATOM 3492 N N . THR B 1 87 ? 54.660 32.998 37.898 1.00 25.23 87 THR B N 1
ATOM 3493 C CA . THR B 1 87 ? 55.482 31.953 37.280 1.00 31.11 87 THR B CA 1
ATOM 3494 C C . THR B 1 87 ? 55.130 30.555 37.767 1.00 13.81 87 THR B C 1
ATOM 3495 O O . THR B 1 87 ? 55.745 29.575 37.353 1.00 16.45 87 THR B O 1
ATOM 3499 N N . ALA B 1 88 ? 54.142 30.459 38.645 1.00 10.72 88 ALA B N 1
ATOM 3500 C CA . ALA B 1 88 ? 53.733 29.164 39.172 1.00 14.63 88 ALA B CA 1
ATOM 3501 C C . ALA B 1 88 ? 52.228 28.966 39.057 1.00 15.89 88 ALA B C 1
ATOM 3502 O O . ALA B 1 88 ? 51.467 29.933 38.938 1.00 10.06 88 ALA B O 1
ATOM 3504 N N . PHE B 1 89 ? 51.812 27.702 39.089 1.00 20.15 89 PHE B N 1
ATOM 3505 C CA . PHE B 1 89 ? 50.402 27.348 39.188 1.00 14.79 89 PHE B CA 1
ATOM 3506 C C . PHE B 1 89 ? 50.206 26.145 40.067 1.00 14.36 89 PHE B C 1
ATOM 3507 O O . PHE B 1 89 ? 51.106 25.320 40.217 1.00 13.45 89 PHE B O 1
ATOM 3515 N N . LEU B 1 90 ? 49.002 26.018 40.603 1.00 16.11 90 LEU B N 1
ATOM 3516 C CA . LEU B 1 90 ? 48.674 24.900 41.471 1.00 15.11 90 LEU B CA 1
ATOM 3517 C C . LEU B 1 90 ? 48.049 23.753 40.663 1.00 21.26 90 LEU B C 1
ATOM 3518 O O . LEU B 1 90 ? 47.170 23.953 39.809 1.00 17.38 90 LEU B O 1
ATOM 3523 N N . SER B 1 91 ? 48.531 22.546 40.917 1.00 20.80 91 SER B N 1
ATOM 3524 C CA . SER B 1 91 ? 48.113 21.389 40.149 1.00 9.39 91 SER B CA 1
ATOM 3525 C C . SER B 1 91 ? 47.720 20.246 41.075 1.00 11.00 91 SER B C 1
ATOM 3526 O O . SER B 1 91 ? 48.322 20.047 42.131 1.00 17.53 91 SER B O 1
ATOM 3529 N N . LYS B 1 92 ? 46.734 19.463 40.665 1.00 19.21 92 LYS B N 1
ATOM 3530 C CA . LYS B 1 92 ? 46.409 18.261 41.410 1.00 16.54 92 LYS B CA 1
ATOM 3531 C C . LYS B 1 92 ? 47.631 17.322 41.300 1.00 15.89 92 LYS B C 1
ATOM 3532 O O . LYS B 1 92 ? 48.245 17.197 40.237 1.00 15.10 92 LYS B O 1
ATOM 3534 N N . LYS B 1 93 ? 48.023 16.717 42.417 1.00 16.99 93 LYS B N 1
ATOM 3535 C CA . LYS B 1 93 ? 49.209 15.864 42.454 1.00 19.18 93 LYS B CA 1
ATOM 3536 C C . LYS B 1 93 ? 48.937 14.536 41.772 1.00 17.01 93 LYS B C 1
ATOM 3537 O O . LYS B 1 93 ? 48.002 13.827 42.137 1.00 22.39 93 LYS B O 1
ATOM 3543 N N . CYS B 1 94 ? 49.760 14.182 40.792 1.00 12.65 94 CYS B N 1
ATOM 3544 C CA . CYS B 1 94 ? 49.561 12.906 40.116 1.00 21.11 94 CYS B CA 1
ATOM 3545 C C . CYS B 1 94 ? 50.830 12.370 39.455 1.00 25.72 94 CYS B C 1
ATOM 3546 O O . CYS B 1 94 ? 51.705 13.136 39.038 1.00 40.22 94 CYS B O 1
ATOM 3549 N N . GLU B 1 95 ? 50.899 11.042 39.356 1.00 23.20 95 GLU B N 1
ATOM 3550 C CA . GLU B 1 95 ? 52.064 10.340 38.831 1.00 18.97 95 GLU B CA 1
ATOM 3551 C C . GLU B 1 95 ? 52.054 10.256 37.310 1.00 15.23 95 GLU B C 1
ATOM 3552 O O . GLU B 1 95 ? 51.095 9.759 36.712 1.00 12.08 95 GLU B O 1
ATOM 3558 N N . MET B 1 96 ? 53.128 10.742 36.689 1.00 13.45 96 MET B N 1
ATOM 3559 C CA . MET B 1 96 ? 53.168 10.875 35.236 1.00 13.96 96 MET B CA 1
ATOM 3560 C C . MET B 1 96 ? 53.419 9.557 34.494 1.00 11.88 96 MET B C 1
ATOM 3561 O O . MET B 1 96 ? 54.190 8.721 34.955 1.00 18.24 96 MET B O 1
ATOM 3566 N N . ILE B 1 97 ? 52.728 9.371 33.370 1.00 5.25 97 ILE B N 1
ATOM 3567 C CA . ILE B 1 97 ? 52.997 8.276 32.452 1.00 4.08 97 ILE B CA 1
ATOM 3568 C C . ILE B 1 97 ? 54.137 8.730 31.579 1.00 6.40 97 ILE B C 1
ATOM 3569 O O . ILE B 1 97 ? 54.064 9.772 30.954 1.00 14.67 97 ILE B O 1
ATOM 3574 N N . PRO B 1 98 ? 55.204 7.951 31.508 1.00 14.23 98 PRO B N 1
ATOM 3575 C CA . PRO B 1 98 ? 56.367 8.462 30.778 1.00 14.35 98 PRO B CA 1
ATOM 3576 C C . PRO B 1 98 ? 56.204 8.386 29.250 1.00 14.48 98 PRO B C 1
ATOM 3577 O O . PRO B 1 98 ? 57.091 7.871 28.554 1.00 17.45 98 PRO B O 1
ATOM 3581 N N . ILE B 1 99 ? 55.075 8.884 28.750 1.00 14.06 99 ILE B N 1
ATOM 3582 C CA . ILE B 1 99 ? 54.828 8.976 27.314 1.00 8.11 99 ILE B CA 1
ATOM 3583 C C . ILE B 1 99 ? 54.502 10.395 26.907 1.00 6.99 99 ILE B C 1
ATOM 3584 O O . ILE B 1 99 ? 53.672 11.056 27.542 1.00 11.36 99 ILE B O 1
ATOM 3589 N N . GLU B 1 100 ? 55.151 10.845 25.837 1.00 9.53 100 GLU B N 1
ATOM 3590 C CA . GLU B 1 100 ? 54.761 12.054 25.126 1.00 11.94 100 GLU B CA 1
ATOM 3591 C C . GLU B 1 100 ? 53.707 11.706 24.070 1.00 6.99 100 GLU B C 1
ATOM 3592 O O . GLU B 1 100 ? 53.949 10.875 23.192 1.00 3.77 100 GLU B O 1
ATOM 3598 N N . TRP B 1 101 ? 52.525 12.310 24.175 1.00 5.10 101 TRP B N 1
ATOM 3599 C CA . TRP B 1 101 ? 51.443 12.058 23.216 1.00 3.32 101 TRP B CA 1
ATOM 3600 C C . TRP B 1 101 ? 51.393 13.167 22.161 1.00 1.13 101 TRP B C 1
ATOM 3601 O O . TRP B 1 101 ? 51.106 14.318 22.462 1.00 3.45 101 TRP B O 1
ATOM 3612 N N . VAL B 1 102 ? 51.733 12.818 20.927 1.00 1.37 102 VAL B N 1
ATOM 3613 C CA . VAL B 1 102 ? 51.917 13.813 19.870 1.00 4.17 102 VAL B CA 1
ATOM 3614 C C . VAL B 1 102 ? 50.860 13.725 18.775 1.00 3.10 102 VAL B C 1
ATOM 3615 O O . VAL B 1 102 ? 50.604 12.657 18.236 1.00 3.60 102 VAL B O 1
ATOM 3619 N N . THR B 1 103 ? 50.283 14.866 18.417 1.00 4.85 103 THR B N 1
ATOM 3620 C CA . THR B 1 103 ? 49.271 14.916 17.375 1.00 5.81 103 THR B CA 1
ATOM 3621 C C . THR B 1 103 ? 49.719 15.853 16.283 1.00 4.83 103 THR B C 1
ATOM 3622 O O . THR B 1 103 ? 50.220 16.932 16.580 1.00 3.50 103 THR B O 1
ATOM 3626 N N . ARG B 1 104 ? 49.511 15.443 15.034 1.00 1.84 104 ARG B N 1
ATOM 3627 C CA . ARG B 1 104 ? 49.849 16.246 13.869 1.00 3.15 104 ARG B CA 1
ATOM 3628 C C . ARG B 1 104 ? 48.659 16.369 12.952 1.00 5.24 104 ARG B C 1
ATOM 3629 O O . ARG B 1 104 ? 47.907 15.410 12.767 1.00 4.55 104 ARG B O 1
ATOM 3637 N N . ARG B 1 105 ? 48.517 17.541 12.348 1.00 2.85 105 ARG B N 1
ATOM 3638 C CA . ARG B 1 105 ? 47.537 17.729 11.310 1.00 2.20 105 ARG B CA 1
ATOM 3639 C C . ARG B 1 105 ? 48.234 17.677 9.949 1.00 4.67 105 ARG B C 1
ATOM 3640 O O . ARG B 1 105 ? 47.678 17.188 8.957 1.00 2.50 105 ARG B O 1
ATOM 3648 N N . LEU B 1 106 ? 49.480 18.144 9.933 1.00 5.14 106 LEU B N 1
ATOM 3649 C CA . LEU B 1 106 ? 50.278 18.259 8.728 1.00 1.53 106 LEU B CA 1
ATOM 3650 C C . LEU B 1 106 ? 51.517 17.472 8.935 1.00 4.82 106 LEU B C 1
ATOM 3651 O O . LEU B 1 106 ? 51.937 17.251 10.070 1.00 7.00 106 LEU B O 1
ATOM 3656 N N . ALA B 1 107 ? 52.142 17.093 7.833 1.00 9.44 107 ALA B N 1
ATOM 3657 C CA . ALA B 1 107 ? 53.459 16.487 7.883 1.00 3.51 107 ALA B CA 1
ATOM 3658 C C . ALA B 1 107 ? 54.534 17.560 7.925 1.00 8.66 107 ALA B C 1
ATOM 3659 O O . ALA B 1 107 ? 54.640 18.362 7.005 1.00 10.85 107 ALA B O 1
ATOM 3661 N N . THR B 1 108 ? 55.299 17.603 9.008 1.00 8.95 108 THR B N 1
ATOM 3662 C CA . THR B 1 108 ? 56.518 18.413 9.064 1.00 11.67 108 THR B CA 1
ATOM 3663 C C . THR B 1 108 ? 57.387 17.931 10.212 1.00 16.81 108 THR B C 1
ATOM 3664 O O . THR B 1 108 ? 56.963 17.093 11.018 1.00 22.18 108 THR B O 1
ATOM 3668 N N . GLY B 1 109 ? 58.594 18.474 10.298 1.00 18.92 109 GLY B N 1
ATOM 3669 C CA . GLY B 1 109 ? 59.510 18.096 11.357 1.00 19.74 109 GLY B CA 1
ATOM 3670 C C . GLY B 1 109 ? 60.094 16.700 11.218 1.00 19.64 109 GLY B C 1
ATOM 3671 O O . GLY B 1 109 ? 60.320 16.200 10.108 1.00 13.52 109 GLY B O 1
ATOM 3672 N N . SER B 1 110 ? 60.281 16.043 12.356 1.00 26.55 110 SER B N 1
ATOM 3673 C CA . SER B 1 110 ? 60.941 14.745 12.386 1.00 25.19 110 SER B CA 1
ATOM 3674 C C . SER B 1 110 ? 60.122 13.657 11.695 1.00 24.07 110 SER B C 1
ATOM 3675 O O . SER B 1 110 ? 60.654 12.589 11.374 1.00 30.84 110 SER B O 1
ATOM 3678 N N . PHE B 1 111 ? 58.841 13.931 11.456 1.00 21.65 111 PHE B N 1
ATOM 3679 C CA . PHE B 1 111 ? 57.974 12.973 10.780 1.00 18.30 111 PHE B CA 1
ATOM 3680 C C . PHE B 1 111 ? 58.536 12.750 9.383 1.00 20.92 111 PHE B C 1
ATOM 3681 O O . PHE B 1 111 ? 58.483 11.631 8.851 1.00 11.11 111 PHE B O 1
ATOM 3689 N N . LEU B 1 112 ? 59.065 13.827 8.793 1.00 16.32 112 LEU B N 1
ATOM 3690 C CA . LEU B 1 112 ? 59.561 13.769 7.427 1.00 10.99 112 LEU B CA 1
ATOM 3691 C C . LEU B 1 112 ? 60.767 12.837 7.397 1.00 12.44 112 LEU B C 1
ATOM 3692 O O . LEU B 1 112 ? 60.895 11.998 6.499 1.00 9.53 112 LEU B O 1
ATOM 3697 N N . LYS B 1 113 ? 61.595 12.911 8.437 1.00 18.11 113 LYS B N 1
ATOM 3698 C CA . LYS B 1 113 ? 62.778 12.056 8.523 1.00 23.53 113 LYS B CA 1
ATOM 3699 C C . LYS B 1 113 ? 62.378 10.598 8.722 1.00 12.24 113 LYS B C 1
ATOM 3700 O O . LYS B 1 113 ? 62.954 9.707 8.099 1.00 18.36 113 LYS B O 1
ATOM 3702 N N . ARG B 1 114 ? 61.380 10.351 9.564 1.00 12.13 114 ARG B N 1
ATOM 3703 C CA . ARG B 1 114 ? 60.914 8.977 9.804 1.00 12.13 114 ARG B CA 1
ATOM 3704 C C . ARG B 1 114 ? 60.083 8.378 8.655 1.00 10.34 114 ARG B C 1
ATOM 3705 O O . ARG B 1 114 ? 59.963 7.159 8.559 1.00 16.88 114 ARG B O 1
ATOM 3713 N N . ASN B 1 115 ? 59.511 9.222 7.793 1.00 13.39 115 ASN B N 1
ATOM 3714 C CA . ASN B 1 115 ? 58.716 8.753 6.644 1.00 12.07 115 ASN B CA 1
ATOM 3715 C C . ASN B 1 115 ? 59.140 9.393 5.341 1.00 10.68 115 ASN B C 1
ATOM 3716 O O . ASN B 1 115 ? 58.373 10.182 4.777 1.00 9.47 115 ASN B O 1
ATOM 3721 N N . PRO B 1 116 ? 60.349 9.068 4.848 1.00 18.16 116 PRO B N 1
ATOM 3722 C CA . PRO B 1 116 ? 60.808 9.667 3.586 1.00 9.42 116 PRO B CA 1
ATOM 3723 C C . PRO B 1 116 ? 59.874 9.460 2.381 1.00 6.25 116 PRO B C 1
ATOM 3724 O O . PRO B 1 116 ? 59.439 8.335 2.101 1.00 5.69 116 PRO B O 1
ATOM 3728 N N . GLY B 1 117 ? 59.589 10.554 1.672 1.00 1.78 117 GLY B N 1
ATOM 3729 C CA . GLY B 1 117 ? 58.734 10.521 0.500 1.00 2.37 117 GLY B CA 1
ATOM 3730 C C . GLY B 1 117 ? 57.438 11.267 0.763 1.00 12.49 117 GLY B C 1
ATOM 3731 O O . GLY B 1 117 ? 56.794 11.800 -0.145 1.00 10.19 117 GLY B O 1
ATOM 3732 N N . VAL B 1 118 ? 57.057 11.326 2.029 1.00 5.71 118 VAL B N 1
ATOM 3733 C CA . VAL B 1 118 ? 55.898 12.103 2.425 1.00 4.97 118 VAL B CA 1
ATOM 3734 C C . VAL B 1 118 ? 56.317 13.561 2.520 1.00 9.68 118 VAL B C 1
ATOM 3735 O O . VAL B 1 118 ? 57.147 13.923 3.355 1.00 24.56 118 VAL B O 1
ATOM 3739 N N . PRO B 1 119 ? 55.743 14.411 1.664 1.00 9.02 119 PRO B N 1
ATOM 3740 C CA . PRO B 1 119 ? 56.161 15.815 1.581 1.00 6.82 119 PRO B CA 1
ATOM 3741 C C . PRO B 1 119 ? 55.619 16.663 2.728 1.00 7.66 119 PRO B C 1
ATOM 3742 O O . PRO B 1 119 ? 54.567 16.343 3.292 1.00 12.26 119 PRO B O 1
ATOM 3746 N N . GLU B 1 120 ? 56.333 17.730 3.062 1.00 7.93 120 GLU B N 1
ATOM 3747 C CA . GLU B 1 120 ? 55.882 18.660 4.082 1.00 11.74 120 GLU B CA 1
ATOM 3748 C C . GLU B 1 120 ? 54.496 19.211 3.721 1.00 13.27 120 GLU B C 1
ATOM 3749 O O . GLU B 1 120 ? 54.221 19.578 2.574 1.00 8.37 120 GLU B O 1
ATOM 3755 N N . GLY B 1 121 ? 53.596 19.205 4.696 1.00 9.83 121 GLY B N 1
ATOM 3756 C CA . GLY B 1 121 ? 52.277 19.747 4.470 1.00 4.60 121 GLY B CA 1
ATOM 3757 C C . GLY B 1 121 ? 51.250 18.708 4.107 1.00 4.75 121 GLY B C 1
ATOM 3758 O O . GLY B 1 121 ? 50.099 19.056 3.906 1.00 11.24 121 GLY B O 1
ATOM 3759 N N . PHE B 1 122 ? 51.665 17.445 4.024 1.00 9.83 122 PHE B N 1
ATOM 3760 C CA . PHE B 1 122 ? 50.747 16.330 3.794 1.00 5.26 122 PHE B CA 1
ATOM 3761 C C . PHE B 1 122 ? 49.741 16.346 4.917 1.00 5.40 122 PHE B C 1
ATOM 3762 O O . PHE B 1 122 ? 50.112 16.451 6.094 1.00 4.04 122 PHE B O 1
ATOM 3770 N N . ARG B 1 123 ? 48.463 16.330 4.552 1.00 7.98 123 ARG B N 1
ATOM 3771 C CA . ARG B 1 123 ? 47.401 16.519 5.539 1.00 6.47 123 ARG B CA 1
ATOM 3772 C C . ARG B 1 123 ? 46.891 15.200 6.122 1.00 5.46 123 ARG B C 1
ATOM 3773 O O . ARG B 1 123 ? 46.683 14.226 5.389 1.00 6.11 123 ARG B O 1
ATOM 3781 N N . PHE B 1 124 ? 46.762 15.173 7.453 1.00 5.01 124 PHE B N 1
ATOM 3782 C CA . PHE B 1 124 ? 46.334 13.986 8.194 1.00 5.04 124 PHE B CA 1
ATOM 3783 C C . PHE B 1 124 ? 44.882 14.091 8.660 1.00 8.16 124 PHE B C 1
ATOM 3784 O O . PHE B 1 124 ? 44.571 14.812 9.623 1.00 4.43 124 PHE B O 1
ATOM 3792 N N . THR B 1 125 ? 43.996 13.335 8.020 1.00 7.97 125 THR B N 1
ATOM 3793 C CA . THR B 1 125 ? 42.578 13.373 8.391 1.00 9.72 125 THR B CA 1
ATOM 3794 C C . THR B 1 125 ? 42.073 11.928 8.614 1.00 5.80 125 THR B C 1
ATOM 3795 O O . THR B 1 125 ? 41.903 11.165 7.666 1.00 10.12 125 THR B O 1
ATOM 3799 N N . PRO B 1 126 ? 41.862 11.534 9.884 1.00 2.67 126 PRO B N 1
ATOM 3800 C CA . PRO B 1 126 ? 41.943 12.304 11.132 1.00 2.86 126 PRO B CA 1
ATOM 3801 C C . PRO B 1 126 ? 43.387 12.681 11.515 1.00 5.84 126 PRO B C 1
ATOM 3802 O O . PRO B 1 126 ? 44.338 12.203 10.875 1.00 5.95 126 PRO B O 1
ATOM 3806 N N . PRO B 1 127 ? 43.562 13.542 12.529 1.00 5.86 127 PRO B N 1
ATOM 3807 C CA . PRO B 1 127 ? 44.948 13.869 12.876 1.00 6.17 127 PRO B CA 1
ATOM 3808 C C . PRO B 1 127 ? 45.749 12.632 13.287 1.00 3.68 127 PRO B C 1
ATOM 3809 O O . PRO B 1 127 ? 45.243 11.773 14.027 1.00 1.68 127 PRO B O 1
ATOM 3813 N N . LYS B 1 128 ? 46.980 12.559 12.783 1.00 5.15 128 LYS B N 1
ATOM 3814 C CA . LYS B 1 128 ? 47.922 11.505 13.094 1.00 0.62 128 LYS B CA 1
ATOM 3815 C C . LYS B 1 128 ? 48.290 11.612 14.555 1.00 3.13 128 LYS B C 1
ATOM 3816 O O . LYS B 1 128 ? 48.493 12.724 15.058 1.00 3.22 128 LYS B O 1
ATOM 3822 N N . GLN B 1 129 ? 48.338 10.486 15.265 1.00 2.93 129 GLN B N 1
ATOM 3823 C CA . GLN B 1 129 ? 48.795 10.525 16.658 1.00 1.37 129 GLN B CA 1
ATOM 3824 C C . GLN B 1 129 ? 49.799 9.420 17.007 1.00 2.19 129 GLN B C 1
ATOM 3825 O O . GLN B 1 129 ? 49.523 8.222 16.872 1.00 15.97 129 GLN B O 1
ATOM 3831 N N . GLU B 1 130 ? 50.973 9.859 17.454 1.00 3.20 130 GLU B N 1
ATOM 3832 C CA . GLU B 1 130 ? 52.105 8.986 17.736 1.00 1.36 130 GLU B CA 1
ATOM 3833 C C . GLU B 1 130 ? 52.534 9.153 19.192 1.00 3.22 130 GLU B C 1
ATOM 3834 O O . GLU B 1 130 ? 52.195 10.141 19.856 1.00 3.60 130 GLU B O 1
ATOM 3840 N N . THR B 1 131 ? 53.258 8.160 19.694 1.00 9.41 131 THR B N 1
ATOM 3841 C CA . THR B 1 131 ? 53.708 8.156 21.087 1.00 10.20 131 THR B CA 1
ATOM 3842 C C . THR B 1 131 ? 55.215 7.965 21.189 1.00 5.42 131 THR B C 1
ATOM 3843 O O . THR B 1 131 ? 55.820 7.291 20.358 1.00 2.62 131 THR B O 1
ATOM 3847 N N . PHE B 1 132 ? 55.796 8.579 22.215 1.00 5.95 132 PHE B N 1
ATOM 3848 C CA . PHE B 1 132 ? 57.234 8.607 22.428 1.00 3.53 132 PHE B CA 1
ATOM 3849 C C . PHE B 1 132 ? 57.539 8.342 23.875 1.00 4.96 132 PHE B C 1
ATOM 3850 O O . PHE B 1 132 ? 56.794 8.775 24.753 1.00 4.03 132 PHE B O 1
ATOM 3858 N N . PHE B 1 133 ? 58.624 7.610 24.121 1.00 7.35 133 PHE B N 1
ATOM 3859 C CA . PHE B 1 133 ? 58.984 7.257 25.477 1.00 9.15 133 PHE B CA 1
ATOM 3860 C C . PHE B 1 133 ? 59.989 8.237 26.079 1.00 15.15 133 PHE B C 1
ATOM 3861 O O . PHE B 1 133 ? 60.834 8.783 25.369 1.00 21.64 133 PHE B O 1
ATOM 3869 N N . LYS B 1 134 ? 59.922 8.403 27.401 1.00 21.63 134 LYS B N 1
ATOM 3870 C CA . LYS B 1 134 ? 60.873 9.222 28.153 1.00 24.06 134 LYS B CA 1
ATOM 3871 C C . LYS B 1 134 ? 62.183 8.499 28.432 1.00 34.06 134 LYS B C 1
ATOM 3872 O O . LYS B 1 134 ? 62.310 7.806 29.447 1.00 38.81 134 LYS B O 1
ATOM 3878 N N . ASP B 1 135 ? 63.132 8.652 27.506 1.00 29.88 135 ASP B N 1
ATOM 3879 C CA . ASP B 1 135 ? 64.475 8.075 27.604 1.00 40.41 135 ASP B CA 1
ATOM 3880 C C . ASP B 1 135 ? 65.371 9.006 26.794 1.00 40.05 135 ASP B C 1
ATOM 3881 O O . ASP B 1 135 ? 65.800 10.059 27.284 1.00 55.76 135 ASP B O 1
ATOM 3886 N N . ASP B 1 140 ? 63.916 9.831 23.936 1.00 35.64 140 ASP B N 1
ATOM 3887 C CA . ASP B 1 140 ? 62.712 9.949 23.136 1.00 19.96 140 ASP B CA 1
ATOM 3888 C C . ASP B 1 140 ? 62.532 9.013 21.952 1.00 13.67 140 ASP B C 1
ATOM 3889 O O . ASP B 1 140 ? 62.248 9.472 20.848 1.00 16.39 140 ASP B O 1
ATOM 3894 N N . PRO B 1 141 ? 62.628 7.692 22.185 1.00 15.90 141 PRO B N 1
ATOM 3895 C CA . PRO B 1 141 ? 62.365 6.829 21.035 1.00 13.79 141 PRO B CA 1
ATOM 3896 C C . PRO B 1 141 ? 60.858 6.655 20.867 1.00 15.95 141 PRO B C 1
ATOM 3897 O O . PRO B 1 141 ? 60.107 6.765 21.837 1.00 13.65 141 PRO B O 1
ATOM 3901 N N . GLN B 1 142 ? 60.424 6.372 19.648 1.00 11.45 142 GLN B N 1
ATOM 3902 C CA . GLN B 1 142 ? 59.019 6.129 19.383 1.00 4.85 142 GLN B CA 1
ATOM 3903 C C . GLN B 1 142 ? 58.568 4.757 19.870 1.00 11.34 142 GLN B C 1
ATOM 3904 O O . GLN B 1 142 ? 59.283 3.767 19.703 1.00 12.74 142 GLN B O 1
ATOM 3910 N N . TRP B 1 143 ? 57.382 4.700 20.470 1.00 9.64 143 TRP B N 1
ATOM 3911 C CA . TRP B 1 143 ? 56.780 3.431 20.866 1.00 4.31 143 TRP B CA 1
ATOM 3912 C C . TRP B 1 143 ? 55.465 3.267 20.156 1.00 7.50 143 TRP B C 1
ATOM 3913 O O . TRP B 1 143 ? 54.791 4.249 19.833 1.00 11.95 143 TRP B O 1
ATOM 3924 N N . SER B 1 144 ? 55.107 2.010 19.937 1.00 12.36 144 SER B N 1
ATOM 3925 C CA . SER B 1 144 ? 53.802 1.620 19.443 1.00 5.62 144 SER B CA 1
ATOM 3926 C C . SER B 1 144 ? 52.871 1.439 20.633 1.00 9.93 144 SER B C 1
ATOM 3927 O O . SER B 1 144 ? 53.319 1.371 21.790 1.00 3.62 144 SER B O 1
ATOM 3930 N N . GLU B 1 145 ? 51.577 1.357 20.354 1.00 6.75 145 GLU B N 1
ATOM 3931 C CA . GLU B 1 145 ? 50.625 1.106 21.417 1.00 8.15 145 GLU B CA 1
ATOM 3932 C C . GLU B 1 145 ? 50.897 -0.246 22.082 1.00 8.36 145 GLU B C 1
ATOM 3933 O O . GLU B 1 145 ? 50.743 -0.396 23.294 1.00 5.82 145 GLU B O 1
ATOM 3939 N N . GLU B 1 146 ? 51.317 -1.217 21.279 1.00 9.14 146 GLU B N 1
ATOM 3940 C CA . GLU B 1 146 ? 51.725 -2.517 21.792 1.00 10.42 146 GLU B CA 1
ATOM 3941 C C . GLU B 1 146 ? 52.843 -2.386 22.818 1.00 7.74 146 GLU B C 1
ATOM 3942 O O . GLU B 1 146 ? 52.764 -2.955 23.908 1.00 4.14 146 GLU B O 1
ATOM 3948 N N . GLN B 1 147 ? 53.860 -1.593 22.484 1.00 7.44 147 GLN B N 1
ATOM 3949 C CA . GLN B 1 147 ? 54.978 -1.383 23.396 1.00 9.20 147 GLN B CA 1
ATOM 3950 C C . GLN B 1 147 ? 54.499 -0.779 24.716 1.00 10.15 147 GLN B C 1
ATOM 3951 O O . GLN B 1 147 ? 54.904 -1.244 25.788 1.00 6.35 147 GLN B O 1
ATOM 3957 N N . ILE B 1 148 ? 53.605 0.213 24.631 1.00 9.24 148 ILE B N 1
ATOM 3958 C CA . ILE B 1 148 ? 53.034 0.840 25.824 1.00 7.14 148 ILE B CA 1
ATOM 3959 C C . ILE B 1 148 ? 52.234 -0.178 26.649 1.00 6.17 148 ILE B C 1
ATOM 3960 O O . ILE B 1 148 ? 52.288 -0.186 27.875 1.00 5.23 148 ILE B O 1
ATOM 3965 N N . ILE B 1 149 ? 51.496 -1.041 25.970 1.00 4.64 149 ILE B N 1
ATOM 3966 C CA . ILE B 1 149 ? 50.752 -2.069 26.669 1.00 11.75 149 ILE B CA 1
ATOM 3967 C C . ILE B 1 149 ? 51.684 -3.111 27.294 1.00 9.02 149 ILE B C 1
ATOM 3968 O O . ILE B 1 149 ? 51.549 -3.429 28.474 1.00 8.79 149 ILE B O 1
ATOM 3973 N N . SER B 1 150 ? 52.652 -3.604 26.526 1.00 5.06 150 SER B N 1
ATOM 3974 C CA . SER B 1 150 ? 53.549 -4.650 27.027 1.00 12.15 150 SER B CA 1
ATOM 3975 C C . SER B 1 150 ? 54.503 -4.124 28.104 1.00 7.16 150 SER B C 1
ATOM 3976 O O . SER B 1 150 ? 55.156 -4.897 28.804 1.00 11.02 150 SER B O 1
ATOM 3979 N N . ALA B 1 151 ? 54.576 -2.808 28.244 1.00 5.61 151 ALA B N 1
ATOM 3980 C CA . ALA B 1 151 ? 55.438 -2.219 29.250 1.00 3.63 151 ALA B CA 1
ATOM 3981 C C . ALA B 1 151 ? 54.866 -2.441 30.642 1.00 10.10 151 ALA B C 1
ATOM 3982 O O . ALA B 1 151 ? 55.582 -2.327 31.642 1.00 11.83 151 ALA B O 1
ATOM 3984 N N . LYS B 1 152 ? 53.573 -2.750 30.697 1.00 7.69 152 LYS B N 1
ATOM 3985 C CA . LYS B 1 152 ? 52.855 -2.930 31.958 1.00 9.06 152 LYS B CA 1
ATOM 3986 C C . LYS B 1 152 ? 53.121 -1.819 32.974 1.00 14.04 152 LYS B C 1
ATOM 3987 O O . LYS B 1 152 ? 53.456 -2.117 34.119 1.00 10.12 152 LYS B O 1
ATOM 3993 N N . PHE B 1 153 ? 52.985 -0.557 32.544 1.00 14.22 153 PHE B N 1
ATOM 3994 C CA . PHE B 1 153 ? 53.087 0.602 33.434 1.00 8.48 153 PHE B CA 1
ATOM 3995 C C . PHE B 1 153 ? 51.985 0.586 34.487 1.00 14.24 153 PHE B C 1
ATOM 3996 O O . PHE B 1 153 ? 50.837 0.245 34.196 1.00 13.76 153 PHE B O 1
ATOM 4004 N N . ASN B 1 154 ? 52.321 1.041 35.689 1.00 17.18 154 ASN B N 1
ATOM 4005 C CA . ASN B 1 154 ? 51.395 1.014 36.804 1.00 9.61 154 ASN B CA 1
ATOM 4006 C C . ASN B 1 154 ? 51.603 2.257 37.652 1.00 13.95 154 ASN B C 1
ATOM 4007 O O . ASN B 1 154 ? 52.693 2.467 38.189 1.00 25.55 154 ASN B O 1
ATOM 4012 N N . TYR B 1 155 ? 50.581 3.104 37.742 1.00 12.49 155 TYR B N 1
ATOM 4013 C CA . TYR B 1 155 ? 50.669 4.350 38.518 1.00 15.29 155 TYR B CA 1
ATOM 4014 C C . TYR B 1 155 ? 49.428 4.563 39.370 1.00 17.68 155 TYR B C 1
ATOM 4015 O O . TYR B 1 155 ? 48.296 4.499 38.864 1.00 14.42 155 TYR B O 1
ATOM 4024 N N . ASN B 1 156 ? 49.646 4.845 40.652 1.00 16.42 156 ASN B N 1
ATOM 4025 C CA . ASN B 1 156 ? 48.540 5.015 41.590 1.00 15.39 156 ASN B CA 1
ATOM 4026 C C . ASN B 1 156 ? 47.493 3.909 41.500 1.00 13.73 156 ASN B C 1
ATOM 4027 O O . ASN B 1 156 ? 46.301 4.170 41.593 1.00 21.92 156 ASN B O 1
ATOM 4032 N N . GLY B 1 157 ? 47.949 2.679 41.275 1.00 20.38 157 GLY B N 1
ATOM 4033 C CA . GLY B 1 157 ? 47.065 1.534 41.263 1.00 12.28 157 GLY B CA 1
ATOM 4034 C C . GLY B 1 157 ? 46.399 1.320 39.930 1.00 14.69 157 GLY B C 1
ATOM 4035 O O . GLY B 1 157 ? 45.622 0.378 39.760 1.00 30.43 157 GLY B O 1
ATOM 4036 N N . LEU B 1 158 ? 46.697 2.197 38.979 1.00 17.26 158 LEU B N 1
ATOM 4037 C CA . LEU B 1 158 ? 46.132 2.067 37.649 1.00 11.20 158 LEU B CA 1
ATOM 4038 C C . LEU B 1 158 ? 47.150 1.459 36.711 1.00 15.06 158 LEU B C 1
ATOM 4039 O O . LEU B 1 158 ? 48.146 2.090 36.368 1.00 23.03 158 LEU B O 1
ATOM 4044 N N . LEU B 1 159 ? 46.912 0.225 36.293 1.00 20.18 159 LEU B N 1
ATOM 4045 C CA . LEU B 1 159 ? 47.791 -0.374 35.304 1.00 19.60 159 LEU B CA 1
ATOM 4046 C C . LEU B 1 159 ? 47.284 0.044 33.914 1.00 18.95 159 LEU B C 1
ATOM 4047 O O . LEU B 1 159 ? 46.081 -0.033 33.623 1.00 22.40 159 LEU B O 1
ATOM 4052 N N . ILE B 1 160 ? 48.201 0.481 33.059 1.00 11.47 160 ILE B N 1
ATOM 4053 C CA . ILE B 1 160 ? 47.843 1.019 31.746 1.00 8.36 160 ILE B CA 1
ATOM 4054 C C . ILE B 1 160 ? 47.666 -0.078 30.710 1.00 5.10 160 ILE B C 1
ATOM 4055 O O . ILE B 1 160 ? 48.644 -0.671 30.241 1.00 26.68 160 ILE B O 1
ATOM 4060 N N . GLY B 1 161 ? 46.422 -0.362 30.358 1.00 3.34 161 GLY B N 1
ATOM 4061 C CA . GLY B 1 161 ? 46.147 -1.362 29.344 1.00 3.90 161 GLY B CA 1
ATOM 4062 C C . GLY B 1 161 ? 45.677 -0.729 28.059 1.00 7.12 161 GLY B C 1
ATOM 4063 O O . GLY B 1 161 ? 45.777 0.480 27.886 1.00 9.07 161 GLY B O 1
ATOM 4064 N N . ARG B 1 162 ? 45.161 -1.541 27.146 1.00 11.25 162 ARG B N 1
ATOM 4065 C CA . ARG B 1 162 ? 44.708 -1.006 25.875 1.00 6.67 162 ARG B CA 1
ATOM 4066 C C . ARG B 1 162 ? 43.584 -0.000 26.050 1.00 9.42 162 ARG B C 1
ATOM 4067 O O . ARG B 1 162 ? 43.492 0.948 25.277 1.00 9.33 162 ARG B O 1
ATOM 4075 N N . ASP B 1 163 ? 42.752 -0.187 27.076 1.00 9.87 163 ASP B N 1
ATOM 4076 C CA . ASP B 1 163 ? 41.663 0.757 27.347 1.00 7.23 163 ASP B CA 1
ATOM 4077 C C . ASP B 1 163 ? 42.206 2.142 27.715 1.00 6.06 163 ASP B C 1
ATOM 4078 O O . ASP B 1 163 ? 41.753 3.165 27.189 1.00 5.85 163 ASP B O 1
ATOM 4083 N N . GLU B 1 164 ? 43.209 2.164 28.584 1.00 5.93 164 GLU B N 1
ATOM 4084 C CA . GLU B 1 164 ? 43.784 3.417 29.035 1.00 3.63 164 GLU B CA 1
ATOM 4085 C C . GLU B 1 164 ? 44.516 4.113 27.884 1.00 6.11 164 GLU B C 1
ATOM 4086 O O . GLU B 1 164 ? 44.413 5.329 27.725 1.00 5.22 164 GLU B O 1
ATOM 4092 N N . VAL B 1 165 ? 45.230 3.341 27.069 1.00 3.99 165 VAL B N 1
ATOM 4093 C CA . VAL B 1 165 ? 45.893 3.867 25.878 1.00 3.25 165 VAL B CA 1
ATOM 4094 C C . VAL B 1 165 ? 44.888 4.417 24.858 1.00 4.39 165 VAL B C 1
ATOM 4095 O O . VAL B 1 165 ? 45.108 5.469 24.247 1.00 4.72 165 VAL B O 1
ATOM 4099 N N . ASP B 1 166 ? 43.767 3.725 24.699 1.00 5.55 166 ASP B N 1
ATOM 4100 C CA . ASP B 1 166 ? 42.696 4.188 23.823 1.00 4.43 166 ASP B CA 1
ATOM 4101 C C . ASP B 1 166 ? 42.212 5.563 24.282 1.00 5.02 166 ASP B C 1
ATOM 4102 O O . ASP B 1 166 ? 42.093 6.508 23.488 1.00 2.41 166 ASP B O 1
ATOM 4107 N N . TYR B 1 167 ? 41.965 5.670 25.585 1.00 3.41 167 TYR B N 1
ATOM 4108 C CA . TYR B 1 167 ? 41.502 6.917 26.159 1.00 1.48 167 TYR B CA 1
ATOM 4109 C C . TYR B 1 167 ? 42.479 8.053 25.898 1.00 3.46 167 TYR B C 1
ATOM 4110 O O . TYR B 1 167 ? 42.072 9.153 25.519 1.00 2.10 167 TYR B O 1
ATOM 4119 N N . MET B 1 168 ? 43.767 7.800 26.101 1.00 9.96 168 MET B N 1
ATOM 4120 C CA . MET B 1 168 ? 44.758 8.853 25.913 1.00 1.50 168 MET B CA 1
ATOM 4121 C C . MET B 1 168 ? 44.906 9.182 24.432 1.00 1.46 168 MET B C 1
ATOM 4122 O O . MET B 1 168 ? 45.078 10.336 24.087 1.00 1.44 168 MET B O 1
ATOM 4127 N N . ARG B 1 169 ? 44.762 8.193 23.550 1.00 1.76 169 ARG B N 1
ATOM 4128 C CA . ARG B 1 169 ? 44.819 8.492 22.126 1.00 2.21 169 ARG B CA 1
ATOM 4129 C C . ARG B 1 169 ? 43.633 9.376 21.741 1.00 3.56 169 ARG B C 1
ATOM 4130 O O . ARG B 1 169 ? 43.794 10.411 21.081 1.00 1.09 169 ARG B O 1
ATOM 4138 N N . LYS B 1 170 ? 42.445 8.965 22.179 1.00 4.31 170 LYS B N 1
ATOM 4139 C CA . LYS B 1 170 ? 41.236 9.679 21.831 1.00 1.22 170 LYS B CA 1
ATOM 4140 C C . LYS B 1 170 ? 41.223 11.073 22.414 1.00 0.76 170 LYS B C 1
ATOM 4141 O O . LYS B 1 170 ? 40.834 12.011 21.730 1.00 1.80 170 LYS B O 1
ATOM 4147 N N . ALA B 1 171 ? 41.680 11.219 23.654 1.00 1.61 171 ALA B N 1
ATOM 4148 C CA . ALA B 1 171 ? 41.721 12.530 24.307 1.00 1.81 171 ALA B CA 1
ATOM 4149 C C . ALA B 1 171 ? 42.759 13.459 23.685 1.00 1.26 171 ALA B C 1
ATOM 4150 O O . ALA B 1 171 ? 42.519 14.658 23.529 1.00 1.91 171 ALA B O 1
ATOM 4152 N N . THR B 1 172 ? 43.902 12.896 23.315 1.00 1.87 172 THR B N 1
ATOM 4153 C CA . THR B 1 172 ? 44.969 13.663 22.696 1.00 1.09 172 THR B CA 1
ATOM 4154 C C . THR B 1 172 ? 44.480 14.279 21.387 1.00 1.19 172 THR B C 1
ATOM 4155 O O . THR B 1 172 ? 44.660 15.479 21.153 1.00 1.87 172 THR B O 1
ATOM 4159 N N . ILE B 1 173 ? 43.834 13.471 20.554 1.00 0.99 173 ILE B N 1
ATOM 4160 C CA . ILE B 1 173 ? 43.262 13.966 19.311 1.00 1.18 173 ILE B CA 1
ATOM 4161 C C . ILE B 1 173 ? 42.196 15.038 19.596 1.00 2.13 173 ILE B C 1
ATOM 4162 O O . ILE B 1 173 ? 42.130 16.069 18.925 1.00 1.14 173 ILE B O 1
ATOM 4167 N N . LEU B 1 174 ? 41.383 14.781 20.617 1.00 2.21 174 LEU B N 1
ATOM 4168 C CA . LEU B 1 174 ? 40.325 15.692 21.029 1.00 1.28 174 LEU B CA 1
ATOM 4169 C C . LEU B 1 174 ? 40.911 17.004 21.501 1.00 1.34 174 LEU B C 1
ATOM 4170 O O . LEU B 1 174 ? 40.437 18.061 21.126 1.00 1.70 174 LEU B O 1
ATOM 4175 N N . ILE B 1 175 ? 41.968 16.941 22.296 1.00 1.31 175 ILE B N 1
ATOM 4176 C CA . ILE B 1 175 ? 42.589 18.168 22.771 1.00 1.97 175 ILE B CA 1
ATOM 4177 C C . ILE B 1 175 ? 43.231 18.970 21.636 1.00 3.33 175 ILE B C 1
ATOM 4178 O O . ILE B 1 175 ? 43.077 20.191 21.585 1.00 1.96 175 ILE B O 1
ATOM 4183 N N . PHE B 1 176 ? 43.914 18.288 20.719 1.00 2.29 176 PHE B N 1
ATOM 4184 C CA . PHE B 1 176 ? 44.450 18.959 19.546 1.00 0.91 176 PHE B CA 1
ATOM 4185 C C . PHE B 1 176 ? 43.335 19.603 18.734 1.00 1.95 176 PHE B C 1
ATOM 4186 O O . PHE B 1 176 ? 43.507 20.702 18.233 1.00 2.65 176 PHE B O 1
ATOM 4194 N N . GLU B 1 177 ? 42.206 18.915 18.573 1.00 2.17 177 GLU B N 1
ATOM 4195 C CA . GLU B 1 177 ? 41.116 19.425 17.736 1.00 1.44 177 GLU B CA 1
ATOM 4196 C C . GLU B 1 177 ? 40.482 20.696 18.316 1.00 1.81 177 GLU B C 1
ATOM 4197 O O . GLU B 1 177 ? 40.132 21.620 17.575 1.00 1.70 177 GLU B O 1
ATOM 4203 N N . ILE B 1 178 ? 40.353 20.735 19.637 1.00 0.95 178 ILE B N 1
ATOM 4204 C CA . ILE B 1 178 ? 39.830 21.899 20.341 1.00 1.27 178 ILE B CA 1
ATOM 4205 C C . ILE B 1 178 ? 40.741 23.128 20.155 1.00 3.25 178 ILE B C 1
ATOM 4206 O O . ILE B 1 178 ? 40.264 24.218 19.804 1.00 2.33 178 ILE B O 1
ATOM 4211 N N . LEU B 1 179 ? 42.047 22.945 20.373 1.00 1.54 179 LEU B N 1
ATOM 4212 C CA . LEU B 1 179 ? 43.012 24.028 20.229 1.00 1.14 179 LEU B CA 1
ATOM 4213 C C . LEU B 1 179 ? 43.189 24.481 18.797 1.00 1.61 179 LEU B C 1
ATOM 4214 O O . LEU B 1 179 ? 43.383 25.676 18.535 1.00 2.69 179 LEU B O 1
ATOM 4219 N N . GLU B 1 180 ? 43.083 23.538 17.872 1.00 0.87 180 GLU B N 1
ATOM 4220 C CA . GLU B 1 180 ? 43.170 23.849 16.458 1.00 1.37 180 GLU B CA 1
ATOM 4221 C C . GLU B 1 180 ? 42.069 24.832 16.113 1.00 6.19 180 GLU B C 1
ATOM 4222 O O . GLU B 1 180 ? 42.302 25.862 15.474 1.00 7.41 180 GLU B O 1
ATOM 4228 N N . LYS B 1 181 ? 40.877 24.530 16.614 1.00 6.36 181 LYS B N 1
ATOM 4229 C CA . LYS B 1 181 ? 39.699 25.331 16.373 1.00 6.15 181 LYS B CA 1
ATOM 4230 C C . LYS B 1 181 ? 39.827 26.709 17.031 1.00 8.94 181 LYS B C 1
ATOM 4231 O O . LYS B 1 181 ? 39.575 27.735 16.402 1.00 8.58 181 LYS B O 1
ATOM 4237 N N . ALA B 1 182 ? 40.256 26.723 18.286 1.00 4.12 182 ALA B N 1
ATOM 4238 C CA . ALA B 1 182 ? 40.495 27.968 18.981 1.00 6.93 182 ALA B CA 1
ATOM 4239 C C . ALA B 1 182 ? 41.544 28.860 18.257 1.00 15.26 182 ALA B C 1
ATOM 4240 O O . ALA B 1 182 ? 41.267 30.035 17.970 1.00 14.76 182 ALA B O 1
ATOM 4242 N N . TRP B 1 183 ? 42.723 28.319 17.934 1.00 5.10 183 TRP B N 1
ATOM 4243 C CA . TRP B 1 183 ? 43.740 29.134 17.261 1.00 6.89 183 TRP B CA 1
ATOM 4244 C C . TRP B 1 183 ? 43.278 29.667 15.919 1.00 7.89 183 TRP B C 1
ATOM 4245 O O . TRP B 1 183 ? 43.859 30.617 15.395 1.00 8.49 183 TRP B O 1
ATOM 4256 N N . ALA B 1 184 ? 42.240 29.058 15.357 1.00 7.37 184 ALA B N 1
ATOM 4257 C CA . ALA B 1 184 ? 41.729 29.497 14.066 1.00 8.30 184 ALA B CA 1
ATOM 4258 C C . ALA B 1 184 ? 40.985 30.843 14.152 1.00 11.14 184 ALA B C 1
ATOM 4259 O O . ALA B 1 184 ? 40.748 31.496 13.132 1.00 7.41 184 ALA B O 1
ATOM 4261 N N . LEU B 1 185 ? 40.639 31.259 15.368 1.00 7.19 185 LEU B N 1
ATOM 4262 C CA . LEU B 1 185 ? 40.011 32.558 15.584 1.00 9.20 185 LEU B CA 1
ATOM 4263 C C . LEU B 1 185 ? 41.000 33.704 15.398 1.00 14.42 185 LEU B C 1
ATOM 4264 O O . LEU B 1 185 ? 40.620 34.806 15.010 1.00 30.33 185 LEU B O 1
ATOM 4269 N N . ARG B 1 186 ? 42.263 33.446 15.703 1.00 9.93 186 ARG B N 1
ATOM 4270 C CA . ARG B 1 186 ? 43.285 34.465 15.567 1.00 16.12 186 ARG B CA 1
ATOM 4271 C C . ARG B 1 186 ? 44.118 34.134 14.339 1.00 10.51 186 ARG B C 1
ATOM 4272 O O . ARG B 1 186 ? 45.297 34.464 14.271 1.00 13.20 186 ARG B O 1
ATOM 4274 N N . ASP B 1 187 ? 43.501 33.419 13.402 1.00 10.77 187 ASP B N 1
ATOM 4275 C CA . ASP B 1 187 ? 44.099 33.158 12.093 1.00 20.27 187 ASP B CA 1
ATOM 4276 C C . ASP B 1 187 ? 45.409 32.386 12.150 1.00 16.88 187 ASP B C 1
ATOM 4277 O O . ASP B 1 187 ? 46.272 32.545 11.291 1.00 18.80 187 ASP B O 1
ATOM 4282 N N . CYS B 1 188 ? 45.548 31.542 13.159 1.00 10.68 188 CYS B N 1
ATOM 4283 C CA . CYS B 1 188 ? 46.737 30.731 13.286 1.00 9.55 188 CYS B CA 1
ATOM 4284 C C . CYS B 1 188 ? 46.434 29.265 13.060 1.00 7.86 188 CYS B C 1
ATOM 4285 O O . CYS B 1 188 ? 45.469 28.721 13.605 1.00 7.95 188 CYS B O 1
ATOM 4288 N N . ALA B 1 189 ? 47.268 28.644 12.230 1.00 6.74 189 ALA B N 1
ATOM 4289 C CA . ALA B 1 189 ? 47.230 27.207 12.006 1.00 1.44 189 ALA B CA 1
ATOM 4290 C C . ALA B 1 189 ? 48.048 26.530 13.076 1.00 2.09 189 ALA B C 1
ATOM 4291 O O . ALA B 1 189 ? 49.242 26.772 13.191 1.00 9.12 189 ALA B O 1
ATOM 4293 N N . LEU B 1 190 ? 47.397 25.706 13.886 1.00 5.25 190 LEU B N 1
ATOM 4294 C CA . LEU B 1 190 ? 48.091 24.829 14.816 1.00 2.59 190 LEU B CA 1
ATOM 4295 C C . LEU B 1 190 ? 48.520 23.613 13.998 1.00 6.63 190 LEU B C 1
ATOM 4296 O O . LEU B 1 190 ? 47.667 22.972 13.365 1.00 17.41 190 LEU B O 1
ATOM 4301 N N . ILE B 1 191 ? 49.808 23.279 14.005 1.00 3.28 191 ILE B N 1
ATOM 4302 C CA . ILE B 1 191 ? 50.292 22.241 13.104 1.00 5.99 191 ILE B CA 1
ATOM 4303 C C . ILE B 1 191 ? 50.491 20.901 13.830 1.00 6.01 191 ILE B C 1
ATOM 4304 O O . ILE B 1 191 ? 50.160 19.831 13.302 1.00 9.02 191 ILE B O 1
ATOM 4309 N N . ASP B 1 192 ? 51.035 20.965 15.039 1.00 2.82 192 ASP B N 1
ATOM 4310 C CA . ASP B 1 192 ? 51.141 19.783 15.878 1.00 2.52 192 ASP B CA 1
ATOM 4311 C C . ASP B 1 192 ? 51.294 20.120 17.353 1.00 2.74 192 ASP B C 1
ATOM 4312 O O . ASP B 1 192 ? 51.439 21.280 17.712 1.00 5.27 192 ASP B O 1
ATOM 4317 N N . MET B 1 193 ? 51.271 19.097 18.198 1.00 2.31 193 MET B N 1
ATOM 4318 C CA . MET B 1 193 ? 51.285 19.281 19.641 1.00 2.50 193 MET B CA 1
ATOM 4319 C C . MET B 1 193 ? 51.934 18.125 20.365 1.00 3.68 193 MET B C 1
ATOM 4320 O O . MET B 1 193 ? 52.082 17.032 19.837 1.00 7.69 193 MET B O 1
ATOM 4325 N N . LYS B 1 194 ? 52.299 18.378 21.604 1.00 4.11 194 LYS B N 1
ATOM 4326 C CA . LYS B 1 194 ? 52.738 17.331 22.482 1.00 2.90 194 LYS B CA 1
ATOM 4327 C C . LYS B 1 194 ? 52.089 17.590 23.830 1.00 5.86 194 LYS B C 1
ATOM 4328 O O . LYS B 1 194 ? 51.993 18.742 24.265 1.00 11.87 194 LYS B O 1
ATOM 4334 N N . ILE B 1 195 ? 51.581 16.539 24.462 1.00 2.07 195 ILE B N 1
ATOM 4335 C CA . ILE B 1 195 ? 51.027 16.662 25.807 1.00 3.67 195 ILE B CA 1
ATOM 4336 C C . ILE B 1 195 ? 51.486 15.489 26.631 1.00 3.05 195 ILE B C 1
ATOM 4337 O O . ILE B 1 195 ? 52.011 14.517 26.088 1.00 3.51 195 ILE B O 1
ATOM 4342 N N . GLU B 1 196 ? 51.233 15.547 27.934 1.00 3.24 196 GLU B N 1
ATOM 4343 C CA . GLU B 1 196 ? 51.583 14.429 28.797 1.00 4.22 196 GLU B CA 1
ATOM 4344 C C . GLU B 1 196 ? 50.453 14.143 29.777 1.00 5.33 196 GLU B C 1
ATOM 4345 O O . GLU B 1 196 ? 49.750 15.058 30.192 1.00 5.91 196 GLU B O 1
ATOM 4351 N N . PHE B 1 197 ? 50.297 12.869 30.153 1.00 15.59 197 PHE B N 1
ATOM 4352 C CA . PHE B 1 197 ? 49.221 12.455 31.052 1.00 4.33 197 PHE B CA 1
ATOM 4353 C C . PHE B 1 197 ? 49.790 11.963 32.377 1.00 6.20 197 PHE B C 1
ATOM 4354 O O . PHE B 1 197 ? 50.954 11.544 32.454 1.00 2.56 197 PHE B O 1
ATOM 4362 N N . GLY B 1 198 ? 48.958 12.012 33.416 1.00 6.24 198 GLY B N 1
ATOM 4363 C CA . GLY B 1 198 ? 49.347 11.536 34.729 1.00 7.00 198 GLY B CA 1
ATOM 4364 C C . GLY B 1 198 ? 48.189 10.808 35.371 1.00 5.76 198 GLY B C 1
ATOM 4365 O O . GLY B 1 198 ? 47.074 10.849 34.845 1.00 5.11 198 GLY B O 1
ATOM 4366 N N . VAL B 1 199 ? 48.452 10.110 36.474 1.00 9.05 199 VAL B N 1
ATOM 4367 C CA . VAL B 1 199 ? 47.388 9.412 37.183 1.00 13.83 199 VAL B CA 1
ATOM 4368 C C . VAL B 1 199 ? 47.208 9.954 38.591 1.00 17.72 199 VAL B C 1
ATOM 4369 O O . VAL B 1 199 ? 48.154 9.946 39.385 1.00 14.09 199 VAL B O 1
ATOM 4373 N N . ASP B 1 200 ? 45.988 10.391 38.908 1.00 15.60 200 ASP B N 1
ATOM 4374 C CA . ASP B 1 200 ? 45.707 10.957 40.223 1.00 11.31 200 ASP B CA 1
ATOM 4375 C C . ASP B 1 200 ? 45.536 9.898 41.299 1.00 14.77 200 ASP B C 1
ATOM 4376 O O . ASP B 1 200 ? 45.507 8.692 41.009 1.00 10.83 200 ASP B O 1
ATOM 4381 N N . THR B 1 201 ? 45.366 10.370 42.531 1.00 21.08 201 THR B N 1
ATOM 4382 C CA . THR B 1 201 ? 45.218 9.499 43.684 1.00 19.11 201 THR B CA 1
ATOM 4383 C C . THR B 1 201 ? 44.054 8.539 43.509 1.00 19.99 201 THR B C 1
ATOM 4384 O O . THR B 1 201 ? 44.141 7.384 43.922 1.00 20.13 201 THR B O 1
ATOM 4386 N N . GLU B 1 202 ? 42.976 9.019 42.884 1.00 21.62 202 GLU B N 1
ATOM 4387 C CA . GLU B 1 202 ? 41.752 8.232 42.743 1.00 18.18 202 GLU B CA 1
ATOM 4388 C C . GLU B 1 202 ? 41.783 7.286 41.538 1.00 17.11 202 GLU B C 1
ATOM 4389 O O . GLU B 1 202 ? 40.789 6.640 41.230 1.00 30.35 202 GLU B O 1
ATOM 4391 N N . GLY B 1 203 ? 42.924 7.188 40.864 1.00 19.58 203 GLY B N 1
ATOM 4392 C CA . GLY B 1 203 ? 43.062 6.244 39.767 1.00 13.46 203 GLY B CA 1
ATOM 4393 C C . GLY B 1 203 ? 42.565 6.788 38.438 1.00 20.31 203 GLY B C 1
ATOM 4394 O O . GLY B 1 203 ? 42.399 6.046 37.457 1.00 11.70 203 GLY B O 1
ATOM 4395 N N . SER B 1 204 ? 42.336 8.095 38.392 1.00 11.86 204 SER B N 1
ATOM 4396 C CA . SER B 1 204 ? 41.854 8.704 37.167 1.00 13.94 204 SER B CA 1
ATOM 4397 C C . SER B 1 204 ? 43.001 9.321 36.344 1.00 12.48 204 SER B C 1
ATOM 4398 O O . SER B 1 204 ? 43.953 9.898 36.891 1.00 11.70 204 SER B O 1
ATOM 4401 N N . ILE B 1 205 ? 42.922 9.170 35.026 1.00 5.93 205 ILE B N 1
ATOM 4402 C CA . ILE B 1 205 ? 43.932 9.737 34.145 1.00 10.67 205 ILE B CA 1
ATOM 4403 C C . ILE B 1 205 ? 43.634 11.207 33.845 1.00 9.98 205 ILE B C 1
ATOM 4404 O O . ILE B 1 205 ? 42.560 11.546 33.338 1.00 6.29 205 ILE B O 1
ATOM 4409 N N . VAL B 1 206 ? 44.565 12.089 34.174 1.00 3.62 206 VAL B N 1
ATOM 4410 C CA . VAL B 1 206 ? 44.335 13.497 33.898 1.00 5.88 206 VAL B CA 1
ATOM 4411 C C . VAL B 1 206 ? 45.387 14.046 32.939 1.00 2.11 206 VAL B C 1
ATOM 4412 O O . VAL B 1 206 ? 46.514 13.607 32.932 1.00 8.44 206 VAL B O 1
ATOM 4416 N N . LEU B 1 207 ? 44.994 14.993 32.102 1.00 9.07 207 LEU B N 1
ATOM 4417 C CA . LEU B 1 207 ? 45.937 15.733 31.266 1.00 6.96 207 LEU B CA 1
ATOM 4418 C C . LEU B 1 207 ? 46.767 16.668 32.135 1.00 10.45 207 LEU B C 1
ATOM 4419 O O . LEU B 1 207 ? 46.233 17.515 32.852 1.00 12.45 207 LEU B O 1
ATOM 4424 N N . ALA B 1 208 ? 48.078 16.519 32.067 1.00 11.15 208 ALA B N 1
ATOM 4425 C CA . ALA B 1 208 ? 48.940 17.110 33.071 1.00 13.94 208 ALA B CA 1
ATOM 4426 C C . ALA B 1 208 ? 50.151 17.812 32.442 1.00 16.02 208 ALA B C 1
ATOM 4427 O O . ALA B 1 208 ? 50.123 18.183 31.262 1.00 16.14 208 ALA B O 1
ATOM 4429 N N . ASP B 1 209 ? 51.201 17.986 33.243 1.00 17.46 209 ASP B N 1
ATOM 4430 C CA . ASP B 1 209 ? 52.392 18.749 32.853 1.00 22.55 209 ASP B CA 1
ATOM 4431 C C . ASP B 1 209 ? 52.048 20.171 32.380 1.00 21.34 209 ASP B C 1
ATOM 4432 O O . ASP B 1 209 ? 51.430 20.948 33.110 1.00 21.52 209 ASP B O 1
ATOM 4434 N N . VAL B 1 210 ? 52.411 20.494 31.147 1.00 27.09 210 VAL B N 1
ATOM 4435 C CA . VAL B 1 210 ? 52.376 21.874 30.673 1.00 13.32 210 VAL B CA 1
ATOM 4436 C C . VAL B 1 210 ? 52.097 21.941 29.179 1.00 14.92 210 VAL B C 1
ATOM 4437 O O . VAL B 1 210 ? 52.623 21.143 28.407 1.00 23.33 210 VAL B O 1
ATOM 4441 N N . ILE B 1 211 ? 51.207 22.837 28.768 1.00 15.30 211 ILE B N 1
ATOM 4442 C CA . ILE B 1 211 ? 51.073 23.132 27.345 1.00 14.75 211 ILE B CA 1
ATOM 4443 C C . ILE B 1 211 ? 51.377 24.598 27.090 1.00 17.87 211 ILE B C 1
ATOM 4444 O O . ILE B 1 211 ? 50.603 25.479 27.481 1.00 22.70 211 ILE B O 1
ATOM 4449 N N . ASP B 1 212 ? 52.523 24.870 26.481 1.00 15.21 212 ASP B N 1
ATOM 4450 C CA . ASP B 1 212 ? 52.856 26.247 26.113 1.00 19.07 212 ASP B CA 1
ATOM 4451 C C . ASP B 1 212 ? 53.463 26.289 24.723 1.00 15.56 212 ASP B C 1
ATOM 4452 O O . ASP B 1 212 ? 53.266 25.361 23.934 1.00 20.90 212 ASP B O 1
ATOM 4457 N N . SER B 1 213 ? 54.223 27.338 24.430 1.00 13.89 213 SER B N 1
ATOM 4458 C CA . SER B 1 213 ? 54.817 27.466 23.101 1.00 19.11 213 SER B CA 1
ATOM 4459 C C . SER B 1 213 ? 55.980 26.480 22.833 1.00 14.18 213 SER B C 1
ATOM 4460 O O . SER B 1 213 ? 56.508 26.416 21.718 1.00 15.58 213 SER B O 1
ATOM 4463 N N . ASP B 1 214 ? 56.385 25.711 23.837 1.00 12.02 214 ASP B N 1
ATOM 4464 C CA . ASP B 1 214 ? 57.372 24.659 23.595 1.00 17.18 214 ASP B CA 1
ATOM 4465 C C . ASP B 1 214 ? 56.646 23.382 23.220 1.00 18.39 214 ASP B C 1
ATOM 4466 O O . ASP B 1 214 ? 57.238 22.480 22.643 1.00 14.29 214 ASP B O 1
ATOM 4471 N N . SER B 1 215 ? 55.342 23.351 23.492 1.00 14.82 215 SER B N 1
ATOM 4472 C CA . SER B 1 215 ? 54.548 22.149 23.364 1.00 3.97 215 SER B CA 1
ATOM 4473 C C . SER B 1 215 ? 53.987 22.000 21.982 1.00 5.14 215 SER B C 1
ATOM 4474 O O . SER B 1 215 ? 53.471 20.944 21.639 1.00 15.74 215 SER B O 1
ATOM 4477 N N . TRP B 1 216 ? 54.032 23.055 21.188 1.00 4.52 216 TRP B N 1
ATOM 4478 C CA . TRP B 1 216 ? 53.363 22.995 19.896 1.00 2.51 216 TRP B CA 1
ATOM 4479 C C . TRP B 1 216 ? 54.114 23.613 18.741 1.00 4.13 216 TRP B C 1
ATOM 4480 O O . TRP B 1 216 ? 55.223 24.133 18.893 1.00 14.67 216 TRP B O 1
ATOM 4491 N N . ARG B 1 217 ? 53.502 23.539 17.571 1.00 2.93 217 ARG B N 1
ATOM 4492 C CA . ARG B 1 217 ? 54.067 24.163 16.397 1.00 3.17 217 ARG B CA 1
ATOM 4493 C C . ARG B 1 217 ? 52.966 25.053 15.809 1.00 13.99 217 ARG B C 1
ATOM 4494 O O . ARG B 1 217 ? 51.951 24.538 15.323 1.00 11.46 217 ARG B O 1
ATOM 4502 N N . LEU B 1 218 ? 53.158 26.380 15.864 1.00 14.38 218 LEU B N 1
ATOM 4503 C CA . LEU B 1 218 ? 52.127 27.361 15.450 1.00 3.91 218 LEU B CA 1
ATOM 4504 C C . LEU B 1 218 ? 52.502 28.162 14.217 1.00 6.15 218 LEU B C 1
ATOM 4505 O O . LEU B 1 218 ? 53.526 28.849 14.225 1.00 25.84 218 LEU B O 1
ATOM 4510 N N . TRP B 1 219 ? 51.666 28.129 13.177 1.00 4.30 219 TRP B N 1
ATOM 4511 C CA . TRP B 1 219 ? 51.922 28.975 12.004 1.00 9.09 219 TRP B CA 1
ATOM 4512 C C . TRP B 1 219 ? 50.794 29.979 11.745 1.00 15.23 219 TRP B C 1
ATOM 4513 O O . TRP B 1 219 ? 49.658 29.591 11.457 1.00 12.32 219 TRP B O 1
ATOM 4524 N N . PRO B 1 220 ? 51.121 31.282 11.791 1.00 13.40 220 PRO B N 1
ATOM 4525 C CA . PRO B 1 220 ? 50.145 32.293 11.388 1.00 13.09 220 PRO B CA 1
ATOM 4526 C C . PRO B 1 220 ? 49.914 32.270 9.888 1.00 17.21 220 PRO B C 1
ATOM 4527 O O . PRO B 1 220 ? 50.874 32.176 9.118 1.00 15.19 220 PRO B O 1
ATOM 4531 N N . SER B 1 221 ? 48.641 32.353 9.499 1.00 14.94 221 SER B N 1
ATOM 4532 C CA . SER B 1 221 ? 48.219 32.304 8.101 1.00 26.34 221 SER B CA 1
ATOM 4533 C C . SER B 1 221 ? 48.586 30.981 7.458 1.00 19.56 221 SER B C 1
ATOM 4534 O O . SER B 1 221 ? 48.596 30.871 6.227 1.00 23.42 221 SER B O 1
ATOM 4537 N N . GLY B 1 222 ? 48.885 29.982 8.289 1.00 0.81 222 GLY B N 1
ATOM 4538 C CA . GLY B 1 222 ? 49.330 28.700 7.777 1.00 10.47 222 GLY B CA 1
ATOM 4539 C C . GLY B 1 222 ? 50.692 28.830 7.114 1.00 27.83 222 GLY B C 1
ATOM 4540 O O . GLY B 1 222 ? 51.096 27.975 6.327 1.00 26.09 222 GLY B O 1
ATOM 4541 N N . ASP B 1 223 ? 51.405 29.905 7.448 1.00 19.69 223 ASP B N 1
ATOM 4542 C CA . ASP B 1 223 ? 52.688 30.203 6.836 1.00 13.12 223 ASP B CA 1
ATOM 4543 C C . ASP B 1 223 ? 53.862 29.716 7.679 1.00 21.76 223 ASP B C 1
ATOM 4544 O O . ASP B 1 223 ? 54.165 30.237 8.756 1.00 19.32 223 ASP B O 1
ATOM 4549 N N . LYS B 1 224 ? 54.539 28.717 7.140 1.00 10.13 224 LYS B N 1
ATOM 4550 C CA . LYS B 1 224 ? 55.695 28.128 7.767 1.00 7.02 224 LYS B CA 1
ATOM 4551 C C . LYS B 1 224 ? 56.733 29.202 8.124 1.00 22.45 224 LYS B C 1
ATOM 4552 O O . LYS B 1 224 ? 57.380 29.116 9.172 1.00 21.37 224 LYS B O 1
ATOM 4558 N N . ARG B 1 225 ? 56.831 30.247 7.297 1.00 9.18 225 ARG B N 1
ATOM 4559 C CA . ARG B 1 225 ? 57.815 31.311 7.507 1.00 10.44 225 ARG B CA 1
ATOM 4560 C C . ARG B 1 225 ? 57.529 32.134 8.756 1.00 21.19 225 ARG B C 1
ATOM 4561 O O . ARG B 1 225 ? 58.441 32.672 9.380 1.00 13.00 225 ARG B O 1
ATOM 4569 N N . LEU B 1 226 ? 56.263 32.200 9.148 1.00 27.45 226 LEU B N 1
ATOM 4570 C CA . LEU B 1 226 ? 55.874 33.068 10.247 1.00 16.43 226 LEU B CA 1
ATOM 4571 C C . LEU B 1 226 ? 55.783 32.350 11.590 1.00 13.51 226 LEU B C 1
ATOM 4572 O O . LEU B 1 226 ? 55.266 32.930 12.551 1.00 4.76 226 LEU B O 1
ATOM 4577 N N . MET B 1 227 ? 56.325 31.125 11.652 1.00 5.89 227 MET B N 1
ATOM 4578 C CA . MET B 1 227 ? 56.236 30.268 12.839 1.00 7.37 227 MET B CA 1
ATOM 4579 C C . MET B 1 227 ? 56.576 31.028 14.123 1.00 7.19 227 MET B C 1
ATOM 4580 O O . MET B 1 227 ? 57.416 31.923 14.118 1.00 29.84 227 MET B O 1
ATOM 4585 N N . VAL B 1 228 ? 55.907 30.679 15.215 1.00 7.24 228 VAL B N 1
ATOM 4586 C CA . VAL B 1 228 ? 56.011 31.442 16.459 1.00 16.14 228 VAL B CA 1
ATOM 4587 C C . VAL B 1 228 ? 56.407 30.579 17.642 1.00 15.32 228 VAL B C 1
ATOM 4588 O O . VAL B 1 228 ? 56.465 31.071 18.773 1.00 24.50 228 VAL B O 1
ATOM 4592 N N . ASP B 1 229 ? 56.646 29.295 17.384 1.00 19.49 229 ASP B N 1
ATOM 4593 C CA . ASP B 1 229 ? 56.899 28.302 18.430 1.00 11.49 229 ASP B CA 1
ATOM 4594 C C . ASP B 1 229 ? 58.391 28.098 18.691 1.00 8.57 229 ASP B C 1
ATOM 4595 O O . ASP B 1 229 ? 59.219 28.740 18.065 1.00 11.65 229 ASP B O 1
ATOM 4600 N N . LYS B 1 230 ? 58.730 27.133 19.546 1.00 32.99 230 LYS B N 1
ATOM 4601 C CA . LYS B 1 230 ? 60.133 26.822 19.873 1.00 18.79 230 LYS B CA 1
ATOM 4602 C C . LYS B 1 230 ? 60.936 26.242 18.708 1.00 22.84 230 LYS B C 1
ATOM 4603 O O . LYS B 1 230 ? 62.101 25.902 18.883 1.00 34.90 230 LYS B O 1
ATOM 4605 N N . GLN B 1 231 ? 60.340 26.142 17.522 1.00 19.86 231 GLN B N 1
ATOM 4606 C CA . GLN B 1 231 ? 61.082 25.648 16.366 1.00 13.92 231 GLN B CA 1
ATOM 4607 C C . GLN B 1 231 ? 62.142 26.651 15.904 1.00 18.02 231 GLN B C 1
ATOM 4608 O O . GLN B 1 231 ? 63.226 26.260 15.459 1.00 16.82 231 GLN B O 1
ATOM 4614 N N . VAL B 1 232 ? 61.848 27.939 16.071 1.00 17.80 232 VAL B N 1
ATOM 4615 C CA . VAL B 1 232 ? 62.789 28.997 15.723 1.00 22.21 232 VAL B CA 1
ATOM 4616 C C . VAL B 1 232 ? 64.089 28.795 16.485 1.00 18.24 232 VAL B C 1
ATOM 4617 O O . VAL B 1 232 ? 65.188 28.938 15.937 1.00 3.48 232 VAL B O 1
ATOM 4621 N N . TYR B 1 233 ? 63.944 28.456 17.758 1.00 10.65 233 TYR B N 1
ATOM 4622 C CA . TYR B 1 233 ? 65.086 28.208 18.610 1.00 16.40 233 TYR B CA 1
ATOM 4623 C C . TYR B 1 233 ? 65.778 26.884 18.238 1.00 28.48 233 TYR B C 1
ATOM 4624 O O . TYR B 1 233 ? 67.006 26.811 18.228 1.00 19.11 233 TYR B O 1
ATOM 4633 N N . ARG B 1 234 ? 64.998 25.852 17.911 1.00 40.83 234 ARG B N 1
ATOM 4634 C CA . ARG B 1 234 ? 65.564 24.533 17.600 1.00 26.28 234 ARG B CA 1
ATOM 4635 C C . ARG B 1 234 ? 66.441 24.572 16.342 1.00 16.79 234 ARG B C 1
ATOM 4636 O O . ARG B 1 234 ? 67.453 23.871 16.272 1.00 30.42 234 ARG B O 1
ATOM 4638 N N . ASN B 1 235 ? 66.054 25.379 15.355 1.00 13.87 235 ASN B N 1
ATOM 4639 C CA . ASN B 1 235 ? 66.825 25.490 14.112 1.00 22.32 235 ASN B CA 1
ATOM 4640 C C . ASN B 1 235 ? 68.180 26.210 14.225 1.00 33.86 235 ASN B C 1
ATOM 4641 O O . ASN B 1 235 ? 69.025 26.069 13.339 1.00 34.89 235 ASN B O 1
ATOM 4646 N N . LEU B 1 236 ? 68.381 26.998 15.285 1.00 20.58 236 LEU B N 1
ATOM 4647 C CA . LEU B 1 236 ? 69.649 27.713 15.469 1.00 17.66 236 LEU B CA 1
ATOM 4648 C C . LEU B 1 236 ? 70.798 26.746 15.837 1.00 46.90 236 LEU B C 1
ATOM 4649 O O . LEU B 1 236 ? 70.659 25.938 16.762 1.00 32.72 236 LEU B O 1
ATOM 4654 N N . THR B 1 237 ? 71.891 26.776 15.069 1.00 58.68 237 THR B N 1
ATOM 4655 C CA . THR B 1 237 ? 73.136 26.093 15.459 1.00 47.37 237 THR B CA 1
ATOM 4656 C C . THR B 1 237 ? 73.922 27.046 16.383 1.00 22.82 237 THR B C 1
ATOM 4657 O O . THR B 1 237 ? 74.441 26.656 17.429 1.00 14.52 237 THR B O 1
ATOM 4659 N N . THR B 1 238 ? 73.987 28.314 15.998 1.00 27.44 238 THR B N 1
ATOM 4660 C CA . THR B 1 238 ? 74.604 29.308 16.859 1.00 23.61 238 THR B CA 1
ATOM 4661 C C . THR B 1 238 ? 73.518 30.279 17.388 1.00 51.49 238 THR B C 1
ATOM 4662 O O . THR B 1 238 ? 72.597 30.674 16.654 1.00 39.38 238 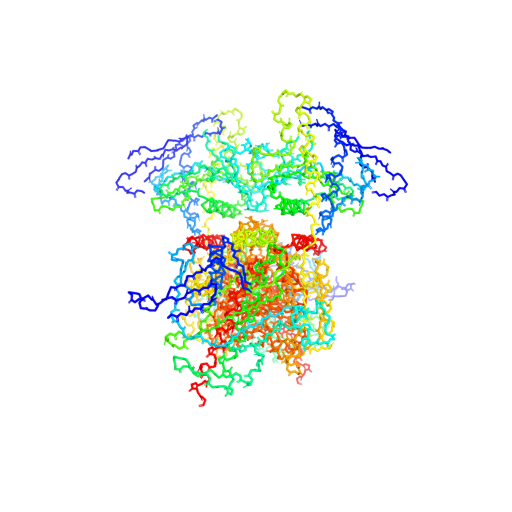THR B O 1
ATOM 4666 N N . VAL B 1 239 ? 73.644 30.663 18.662 1.00 41.23 239 VAL B N 1
ATOM 4667 C CA . VAL B 1 239 ? 72.579 31.372 19.397 1.00 30.22 239 VAL B CA 1
ATOM 4668 C C . VAL B 1 239 ? 73.037 32.696 20.029 1.00 34.73 239 VAL B C 1
ATOM 4669 O O . VAL B 1 239 ? 73.811 32.704 20.990 1.00 38.25 239 VAL B O 1
ATOM 4673 N N . THR B 1 240 ? 72.538 33.809 19.495 1.00 26.34 240 THR B N 1
ATOM 4674 C CA . THR B 1 240 ? 72.829 35.135 20.047 1.00 24.08 240 THR B CA 1
ATOM 4675 C C . THR B 1 240 ? 71.739 35.597 21.009 1.00 19.77 240 THR B C 1
ATOM 4676 O O . THR B 1 240 ? 70.716 34.937 21.155 1.00 43.53 240 THR B O 1
ATOM 4680 N N . ALA B 1 241 ? 71.979 36.710 21.697 1.00 47.54 241 ALA B N 1
ATOM 4681 C CA . ALA B 1 241 ? 70.987 37.286 22.600 1.00 38.94 241 ALA B CA 1
ATOM 4682 C C . ALA B 1 241 ? 69.863 37.945 21.800 1.00 37.69 241 ALA B C 1
ATOM 4683 O O . ALA B 1 241 ? 68.732 38.084 22.274 1.00 26.38 241 ALA B O 1
ATOM 4685 N N . ALA B 1 242 ? 70.182 38.348 20.578 1.00 26.71 242 ALA B N 1
ATOM 4686 C CA . ALA B 1 242 ? 69.186 38.933 19.698 1.00 32.40 242 ALA B CA 1
ATOM 4687 C C . ALA B 1 242 ? 68.189 37.863 19.300 1.00 41.39 242 ALA B C 1
ATOM 4688 O O . ALA B 1 242 ? 66.976 38.077 19.326 1.00 39.34 242 ALA B O 1
ATOM 4690 N N . ASP B 1 243 ? 68.727 36.704 18.940 1.00 44.42 243 ASP B N 1
ATOM 4691 C CA . ASP B 1 243 ? 67.936 35.539 18.592 1.00 32.10 243 ASP B CA 1
ATOM 4692 C C . ASP B 1 243 ? 66.999 35.166 19.748 1.00 42.96 243 ASP B C 1
ATOM 4693 O O . ASP B 1 243 ? 65.836 34.824 19.526 1.00 36.65 243 ASP B O 1
ATOM 4698 N N . LEU B 1 244 ? 67.510 35.233 20.977 1.00 31.76 244 LEU B N 1
ATOM 4699 C CA . LEU B 1 244 ? 66.694 34.971 22.156 1.00 27.95 244 LEU B CA 1
ATOM 4700 C C . LEU B 1 244 ? 65.584 36.007 22.312 1.00 35.03 244 LEU B C 1
ATOM 4701 O O . LEU B 1 244 ? 64.479 35.678 22.736 1.00 31.79 244 LEU B O 1
ATOM 4706 N N . ASP B 1 245 ? 65.866 37.250 21.934 1.00 46.31 245 ASP B N 1
ATOM 4707 C CA . ASP B 1 245 ? 64.876 38.309 22.066 1.00 38.19 245 ASP B CA 1
ATOM 4708 C C . ASP B 1 245 ? 63.706 38.018 21.150 1.00 30.18 245 ASP B C 1
ATOM 4709 O O . ASP B 1 245 ? 62.552 38.080 21.568 1.00 30.93 245 ASP B O 1
ATOM 4711 N N . THR B 1 246 ? 64.006 37.623 19.920 1.00 15.67 246 THR B N 1
ATOM 4712 C CA . THR B 1 246 ? 62.952 37.359 18.954 1.00 29.26 246 THR B CA 1
ATOM 4713 C C . THR B 1 246 ? 62.101 36.167 19.381 1.00 34.67 246 THR B C 1
ATOM 4714 O O . THR B 1 246 ? 60.919 36.090 19.047 1.00 29.92 246 THR B O 1
ATOM 4718 N N . VAL B 1 247 ? 62.700 35.253 20.133 1.00 37.71 247 VAL B N 1
ATOM 4719 C CA . VAL B 1 247 ? 61.972 34.117 20.668 1.00 21.54 247 VAL B CA 1
ATOM 4720 C C . VAL B 1 247 ? 61.027 34.589 21.764 1.00 18.27 247 VAL B C 1
ATOM 4721 O O . VAL B 1 247 ? 59.887 34.146 21.825 1.00 24.54 247 VAL B O 1
ATOM 4725 N N . LYS B 1 248 ? 61.487 35.503 22.613 1.00 11.51 248 LYS B N 1
ATOM 4726 C CA . LYS B 1 248 ? 60.640 36.021 23.688 1.00 9.65 248 LYS B CA 1
ATOM 4727 C C . LYS B 1 248 ? 59.455 36.795 23.127 1.00 25.87 248 LYS B C 1
ATOM 4728 O O . LYS B 1 248 ? 58.333 36.672 23.632 1.00 24.70 248 LYS B O 1
ATOM 4730 N N . ARG B 1 249 ? 59.699 37.596 22.092 1.00 8.65 249 ARG B N 1
ATOM 4731 C CA . ARG B 1 249 ? 58.636 38.403 21.510 1.00 19.93 249 ARG B CA 1
ATOM 4732 C C . ARG B 1 249 ? 57.598 37.527 20.795 1.00 19.18 249 ARG B C 1
ATOM 4733 O O . ARG B 1 249 ? 56.396 37.831 20.794 1.00 22.21 249 ARG B O 1
ATOM 4741 N N . ASN B 1 250 ? 58.062 36.420 20.228 1.00 14.08 250 ASN B N 1
ATOM 4742 C CA . ASN B 1 250 ? 57.174 35.441 19.628 1.00 10.72 250 ASN B CA 1
ATOM 4743 C C . ASN B 1 250 ? 56.316 34.749 20.703 1.00 24.00 250 ASN B C 1
ATOM 4744 O O . ASN B 1 250 ? 55.110 34.589 20.547 1.00 17.68 250 ASN B O 1
ATOM 4749 N N . PHE B 1 251 ? 56.936 34.356 21.810 1.00 23.25 251 PHE B N 1
ATOM 4750 C CA . PHE B 1 251 ? 56.195 33.696 22.875 1.00 16.59 251 PHE B CA 1
ATOM 4751 C C . PHE B 1 251 ? 55.281 34.677 23.583 1.00 13.77 251 PHE B C 1
ATOM 4752 O O . PHE B 1 251 ? 54.203 34.301 24.025 1.00 15.83 251 PHE B O 1
ATOM 4760 N N . ALA B 1 252 ? 55.706 35.934 23.686 1.00 22.66 252 ALA B N 1
ATOM 4761 C CA . ALA B 1 252 ? 54.886 36.941 24.346 1.00 23.41 252 ALA B CA 1
ATOM 4762 C C . ALA B 1 252 ? 53.649 37.219 23.511 1.00 20.89 252 ALA B C 1
ATOM 4763 O O . ALA B 1 252 ? 52.539 37.316 24.046 1.00 11.20 252 ALA B O 1
ATOM 4765 N N . TRP B 1 253 ? 53.836 37.262 22.193 1.00 10.04 253 TRP B N 1
ATOM 4766 C CA . TRP B 1 253 ? 52.723 37.440 21.261 1.00 11.93 253 TRP B CA 1
ATOM 4767 C C . TRP B 1 253 ? 51.664 36.331 21.394 1.00 25.66 253 TRP B C 1
ATOM 4768 O O . TRP B 1 253 ? 50.470 36.612 21.488 1.00 24.09 253 TRP B O 1
ATOM 4779 N N . VAL B 1 254 ? 52.123 35.080 21.439 1.00 20.24 254 VAL B N 1
ATOM 4780 C CA . VAL B 1 254 ? 51.254 33.930 21.590 1.00 9.62 254 VAL B CA 1
ATOM 4781 C C . VAL B 1 254 ? 50.477 34.046 22.886 1.00 19.81 254 VAL B C 1
ATOM 4782 O O . VAL B 1 254 ? 49.251 33.878 22.881 1.00 22.37 254 VAL B O 1
ATOM 4786 N N . LYS B 1 255 ? 51.169 34.376 23.981 1.00 13.56 255 LYS B N 1
ATOM 4787 C CA . LYS B 1 255 ? 50.491 34.561 25.262 1.00 15.73 255 LYS B CA 1
ATOM 4788 C C . LYS B 1 255 ? 49.420 35.622 25.122 1.00 26.61 255 LYS B C 1
ATOM 4789 O O . LYS B 1 255 ? 48.321 35.476 25.662 1.00 20.64 255 LYS B O 1
ATOM 4791 N N . ASP B 1 256 ? 49.723 36.661 24.348 1.00 17.43 256 ASP B N 1
ATOM 4792 C CA . ASP B 1 256 ? 48.792 37.764 24.186 1.00 29.06 256 ASP B CA 1
ATOM 4793 C C . ASP B 1 256 ? 47.609 37.351 23.310 1.00 24.62 256 ASP B C 1
ATOM 4794 O O . ASP B 1 256 ? 46.469 37.707 23.597 1.00 31.98 256 ASP B O 1
ATOM 4796 N N . GLN B 1 257 ? 47.864 36.560 22.275 1.00 19.63 257 GLN B N 1
ATOM 4797 C CA . GLN B 1 257 ? 46.792 36.174 21.362 1.00 16.27 257 GLN B CA 1
ATOM 4798 C C . GLN B 1 257 ? 45.781 35.246 22.025 1.00 16.90 257 GLN B C 1
ATOM 4799 O O . GLN B 1 257 ? 44.637 35.163 21.594 1.00 15.20 257 GLN B O 1
ATOM 4805 N N . LEU B 1 258 ? 46.202 34.576 23.092 1.00 23.55 258 LEU B N 1
ATOM 4806 C CA . LEU B 1 258 ? 45.355 33.605 23.771 1.00 19.10 258 LEU B CA 1
ATOM 4807 C C . LEU B 1 258 ? 44.165 34.251 24.469 1.00 18.40 258 LEU B C 1
ATOM 4808 O O . LEU B 1 258 ? 43.184 33.566 24.794 1.00 20.62 258 LEU B O 1
ATOM 4813 N N . ASP B 1 259 ? 44.240 35.564 24.678 1.00 17.21 259 ASP B N 1
ATOM 4814 C CA . ASP B 1 259 ? 43.183 36.272 25.390 1.00 20.35 259 ASP B CA 1
ATOM 4815 C C . ASP B 1 259 ? 41.948 36.466 24.514 1.00 18.87 259 ASP B C 1
ATOM 4816 O O . ASP B 1 259 ? 40.849 36.688 25.018 1.00 21.02 259 ASP B O 1
ATOM 4821 N N . PHE B 1 260 ? 42.120 36.320 23.209 1.00 14.05 260 PHE B N 1
ATOM 4822 C CA . PHE B 1 260 ? 41.020 36.509 22.289 1.00 14.48 260 PHE B CA 1
ATOM 4823 C C . PHE B 1 260 ? 40.440 35.159 21.886 1.00 20.32 260 PHE B C 1
ATOM 4824 O O . PHE B 1 260 ? 39.544 35.085 21.042 1.00 19.36 260 PHE B O 1
ATOM 4832 N N . LEU B 1 261 ? 40.931 34.090 22.504 1.00 22.45 261 LEU B N 1
ATOM 4833 C CA . LEU B 1 261 ? 40.578 32.746 22.051 1.00 26.74 261 LEU B CA 1
ATOM 4834 C C . LEU B 1 261 ? 39.366 32.179 22.782 1.00 28.94 261 LEU B C 1
ATOM 4835 O O . LEU B 1 261 ? 38.830 31.154 22.380 1.00 26.38 261 LEU B O 1
ATOM 4840 N N . LYS B 1 262 ? 38.917 32.859 23.835 1.00 43.05 262 LYS B N 1
ATOM 4841 C CA . LYS B 1 262 ? 37.688 32.452 24.522 1.00 56.44 262 LYS B CA 1
ATOM 4842 C C . LYS B 1 262 ? 36.606 33.566 24.543 1.00 59.29 262 LYS B C 1
ATOM 4843 O O . LYS B 1 262 ? 36.251 34.081 25.605 1.00 31.23 262 LYS B O 1
ATOM 4845 N N . PRO B 1 263 ? 36.045 33.903 23.362 1.00 57.60 263 PRO B N 1
ATOM 4846 C CA . PRO B 1 263 ? 35.080 35.003 23.213 1.00 64.91 263 PRO B CA 1
ATOM 4847 C C . PRO B 1 263 ? 33.612 34.622 23.501 1.00 51.64 263 PRO B C 1
ATOM 4848 O O . PRO B 1 263 ? 33.223 33.466 23.307 1.00 62.84 263 PRO B O 1
ATOM 4852 N N . THR B 1 264 ? 32.807 35.598 23.927 1.00 58.86 264 THR B N 1
ATOM 4853 C CA . THR B 1 264 ? 31.384 35.369 24.222 1.00 79.60 264 THR B CA 1
ATOM 4854 C C . THR B 1 264 ? 30.510 35.474 22.969 1.00 73.24 264 THR B C 1
ATOM 4855 O O . THR B 1 264 ? 30.113 36.573 22.571 1.00 50.26 264 THR B O 1
ATOM 4857 N N . ILE B 1 265 ? 30.170 34.324 22.384 1.00 68.19 265 ILE B N 1
ATOM 4858 C CA . ILE B 1 265 ? 29.346 34.285 21.177 1.00 48.22 265 ILE B CA 1
ATOM 4859 C C . ILE B 1 265 ? 27.880 34.345 21.556 1.00 29.60 265 ILE B C 1
ATOM 4860 O O . ILE B 1 265 ? 27.460 33.744 22.542 1.00 36.97 265 ILE B O 1
ATOM 4862 N N . HIS B 1 266 ? 27.099 35.083 20.779 1.00 29.66 266 HIS B N 1
ATOM 4863 C CA . HIS B 1 266 ? 25.709 35.329 21.149 1.00 27.13 266 HIS B CA 1
ATOM 4864 C C . HIS B 1 266 ? 24.778 34.365 20.432 1.00 17.18 266 HIS B C 1
ATOM 4865 O O . HIS B 1 266 ? 24.810 34.254 19.200 1.00 14.77 266 HIS B O 1
ATOM 4872 N N . HIS B 1 267 ? 23.955 33.666 21.203 1.00 5.33 267 HIS B N 1
ATOM 4873 C CA . HIS B 1 267 ? 22.966 32.780 20.627 1.00 7.85 267 HIS B CA 1
ATOM 4874 C C . HIS B 1 267 ? 21.841 32.583 21.616 1.00 11.87 267 HIS B C 1
ATOM 4875 O O . HIS B 1 267 ? 22.041 32.764 22.815 1.00 10.74 267 HIS B O 1
ATOM 4882 N N . LYS B 1 268 ? 20.668 32.208 21.111 1.00 5.85 268 LYS B N 1
ATOM 4883 C CA . LYS B 1 268 ? 19.539 31.884 21.970 1.00 8.54 268 LYS B CA 1
ATOM 4884 C C . LYS B 1 268 ? 18.818 30.623 21.474 1.00 8.04 268 LYS B C 1
ATOM 4885 O O . LYS B 1 268 ? 18.564 30.480 20.274 1.00 9.00 268 LYS B O 1
ATOM 4891 N N . VAL B 1 269 ? 18.515 29.701 22.391 1.00 3.03 269 VAL B N 1
ATOM 4892 C CA . VAL B 1 269 ? 17.633 28.569 22.093 1.00 1.61 269 VAL B CA 1
ATOM 4893 C C . VAL B 1 269 ? 16.305 28.773 22.794 1.00 1.19 269 VAL B C 1
ATOM 4894 O O . VAL B 1 269 ? 16.245 28.882 24.021 1.00 1.18 269 VAL B O 1
ATOM 4898 N N . VAL B 1 270 ? 15.239 28.833 22.011 1.00 1.03 270 VAL B N 1
ATOM 4899 C CA . VAL B 1 270 ? 13.917 29.038 22.577 1.00 2.05 270 VAL B CA 1
ATOM 4900 C C . VAL B 1 270 ? 13.070 27.781 22.433 1.00 2.47 270 VAL B C 1
ATOM 4901 O O . VAL B 1 270 ? 12.909 27.234 21.321 1.00 1.37 270 VAL B O 1
ATOM 4905 N N . VAL B 1 271 ? 12.566 27.308 23.575 1.00 2.00 271 VAL B N 1
ATOM 4906 C CA . VAL B 1 271 ? 11.598 26.216 23.603 1.00 4.56 271 VAL B CA 1
ATOM 4907 C C . VAL B 1 271 ? 10.178 26.740 23.805 1.00 2.71 271 VAL B C 1
ATOM 4908 O O . VAL B 1 271 ? 9.864 27.345 24.832 1.00 3.86 271 VAL B O 1
ATOM 4912 N N . PHE B 1 272 ? 9.352 26.528 22.784 1.00 4.59 272 PHE B N 1
ATOM 4913 C CA . PHE B 1 272 ? 7.924 26.821 22.817 1.00 5.45 272 PHE B CA 1
ATOM 4914 C C . PHE B 1 272 ? 7.167 25.572 23.151 1.00 3.00 272 PHE B C 1
ATOM 4915 O O . PHE B 1 272 ? 7.193 24.630 22.373 1.00 9.29 272 PHE B O 1
ATOM 4923 N N . MET B 1 273 ? 6.455 25.569 24.268 1.00 2.03 273 MET B N 1
ATOM 4924 C CA . MET B 1 273 ? 5.574 24.456 24.584 1.00 3.52 273 MET B CA 1
ATOM 4925 C C . MET B 1 273 ? 4.138 24.917 24.350 1.00 6.31 273 MET B C 1
ATOM 4926 O O . MET B 1 273 ? 3.797 26.077 24.606 1.00 2.48 273 MET B O 1
ATOM 4931 N N . GLY B 1 274 ? 3.322 24.023 23.795 1.00 13.33 274 GLY B N 1
ATOM 4932 C CA . GLY B 1 274 ? 1.918 24.308 23.531 1.00 2.71 274 GLY B CA 1
ATOM 4933 C C . GLY B 1 274 ? 1.063 24.329 24.787 1.00 4.00 274 GLY B C 1
ATOM 4934 O O . GLY B 1 274 ? -0.039 24.882 24.772 1.00 13.27 274 GLY B O 1
ATOM 4935 N N . SER B 1 275 ? 1.552 23.707 25.863 1.00 5.01 275 SER B N 1
ATOM 4936 C CA . SER B 1 275 ? 0.842 23.685 27.152 1.00 4.56 275 SER B CA 1
ATOM 4937 C C . SER B 1 275 ? 1.796 23.623 28.344 1.00 9.15 275 SER B C 1
ATOM 4938 O O . SER B 1 275 ? 2.804 22.901 28.309 1.00 8.45 275 SER B O 1
ATOM 4941 N N . PRO B 1 276 ? 1.450 24.326 29.436 1.00 6.43 276 PRO B N 1
ATOM 4942 C CA . PRO B 1 276 ? 2.264 24.282 30.654 1.00 3.26 276 PRO B CA 1
ATOM 4943 C C . PRO B 1 276 ? 2.354 22.880 31.214 1.00 6.38 276 PRO B C 1
ATOM 4944 O O . PRO B 1 276 ? 3.231 22.606 32.038 1.00 5.75 276 PRO B O 1
ATOM 4948 N N . ALA B 1 277 ? 1.486 21.994 30.732 1.00 14.34 277 ALA B N 1
ATOM 4949 C CA . ALA B 1 277 ? 1.494 20.601 31.148 1.00 10.25 277 ALA B CA 1
ATOM 4950 C C . ALA B 1 277 ? 2.763 19.886 30.670 1.00 17.06 277 ALA B C 1
ATOM 4951 O O . ALA B 1 277 ? 3.214 18.925 31.289 1.00 21.11 277 ALA B O 1
ATOM 4953 N N . ASP B 1 278 ? 3.365 20.393 29.601 1.00 7.64 278 ASP B N 1
ATOM 4954 C CA . ASP B 1 278 ? 4.559 19.787 29.017 1.00 8.18 278 ASP B CA 1
ATOM 4955 C C . ASP B 1 278 ? 5.825 20.228 29.756 1.00 13.12 278 ASP B C 1
ATOM 4956 O O . ASP B 1 278 ? 6.925 20.185 29.200 1.00 13.86 278 ASP B O 1
ATOM 4961 N N . GLN B 1 279 ? 5.656 20.632 31.013 1.00 19.72 279 GLN B N 1
ATOM 4962 C CA . GLN B 1 279 ? 6.676 21.339 31.801 1.00 7.51 279 GLN B CA 1
ATOM 4963 C C . GLN B 1 279 ? 7.970 20.547 32.096 1.00 15.67 279 GLN B C 1
ATOM 4964 O O . GLN B 1 279 ? 9.078 21.026 31.806 1.00 8.68 279 GLN B O 1
ATOM 4970 N N . GLU B 1 280 ? 7.847 19.361 32.688 1.00 12.14 280 GLU B N 1
ATOM 4971 C CA . GLU B 1 280 ? 9.036 18.545 32.924 1.00 11.84 280 GLU B CA 1
ATOM 4972 C C . GLU B 1 280 ? 9.827 18.235 31.640 1.00 10.70 280 GLU B C 1
ATOM 4973 O O . GLU B 1 280 ? 11.060 18.216 31.642 1.00 6.71 280 GLU B O 1
ATOM 4979 N N . HIS B 1 281 ? 9.114 17.980 30.549 1.00 6.28 281 HIS B N 1
ATOM 4980 C CA . HIS B 1 281 ? 9.777 17.597 29.310 1.00 3.50 281 HIS B CA 1
ATOM 4981 C C . HIS B 1 281 ? 10.672 18.719 28.851 1.00 3.64 281 HIS B C 1
ATOM 4982 O O . HIS B 1 281 ? 11.835 18.492 28.555 1.00 3.62 281 HIS B O 1
ATOM 4989 N N . CYS B 1 282 ? 10.152 19.941 28.862 1.00 8.04 282 CYS B N 1
ATOM 4990 C CA . CYS B 1 282 ? 10.921 21.100 28.401 1.00 8.11 282 CYS B CA 1
ATOM 4991 C C . CYS B 1 282 ? 12.106 21.397 29.293 1.00 4.04 282 CYS B C 1
ATOM 4992 O O . CYS B 1 282 ? 13.174 21.769 28.814 1.00 5.43 282 CYS B O 1
ATOM 4995 N N . GLN B 1 283 ? 11.919 21.201 30.590 1.00 3.74 283 GLN B N 1
ATOM 4996 C CA . GLN B 1 283 ? 12.998 21.392 31.536 1.00 3.55 283 GLN B CA 1
ATOM 4997 C C . GLN B 1 283 ? 14.139 20.393 31.332 1.00 6.28 283 GLN B C 1
ATOM 4998 O O . GLN B 1 283 ? 15.316 20.733 31.542 1.00 7.46 283 GLN B O 1
ATOM 5004 N N . LYS B 1 284 ? 13.792 19.182 30.893 1.00 3.49 284 LYS B N 1
ATOM 5005 C CA . LYS B 1 284 ? 14.797 18.192 30.550 1.00 2.56 284 LYS B CA 1
ATOM 5006 C C . LYS B 1 284 ? 15.601 18.694 29.364 1.00 4.20 284 LYS B C 1
ATOM 5007 O O . LYS B 1 284 ? 16.818 18.537 29.335 1.00 9.44 284 LYS B O 1
ATOM 5013 N N . ILE B 1 285 ? 14.937 19.338 28.409 1.00 2.21 285 ILE B N 1
ATOM 5014 C CA . ILE B 1 285 ? 15.667 19.934 27.295 1.00 4.33 285 ILE B CA 1
ATOM 5015 C C . ILE B 1 285 ? 16.553 21.059 27.800 1.00 8.29 285 ILE B C 1
ATOM 5016 O O . ILE B 1 285 ? 17.760 21.093 27.496 1.00 5.53 285 ILE B O 1
ATOM 5021 N N . ALA B 1 286 ? 15.970 21.948 28.606 1.00 2.70 286 ALA B N 1
ATOM 5022 C CA . ALA B 1 286 ? 16.718 23.080 29.127 1.00 4.74 286 ALA B CA 1
ATOM 5023 C C . ALA B 1 286 ? 17.964 22.601 29.884 1.00 8.69 286 ALA B C 1
ATOM 5024 O O . ALA B 1 286 ? 19.068 23.086 29.646 1.00 4.68 286 ALA B O 1
ATOM 5026 N N . LYS B 1 287 ? 17.782 21.612 30.755 1.00 7.69 287 LYS B N 1
ATOM 5027 C CA . LYS B 1 287 ? 18.866 21.122 31.589 1.00 5.93 287 LYS B CA 1
ATOM 5028 C C . LYS B 1 287 ? 20.020 20.588 30.739 1.00 9.41 287 LYS B C 1
ATOM 5029 O O . LYS B 1 287 ? 21.187 20.896 30.997 1.00 6.67 287 LYS B O 1
ATOM 5035 N N . ALA B 1 288 ? 19.690 19.812 29.710 1.00 9.59 288 ALA B N 1
ATOM 5036 C CA . ALA B 1 288 ? 20.702 19.213 28.839 1.00 5.64 288 ALA B CA 1
ATOM 5037 C C . ALA B 1 288 ? 21.501 20.264 28.079 1.00 7.59 288 ALA B C 1
ATOM 5038 O O . ALA B 1 288 ? 22.732 20.187 27.998 1.00 6.44 288 ALA B O 1
ATOM 5040 N N . ALA B 1 289 ? 20.789 21.249 27.536 1.00 7.80 289 ALA B N 1
ATOM 5041 C CA . ALA B 1 289 ? 21.393 22.275 26.696 1.00 6.25 289 ALA B CA 1
ATOM 5042 C C . ALA B 1 289 ? 22.248 23.241 27.516 1.00 10.85 289 ALA B C 1
ATOM 5043 O O . ALA B 1 289 ? 23.263 23.761 27.033 1.00 7.42 289 ALA B O 1
ATOM 5045 N N . ARG B 1 290 ? 21.812 23.514 28.744 1.00 10.62 290 ARG B N 1
ATOM 5046 C CA . ARG B 1 290 ? 22.569 24.380 29.638 1.00 7.65 290 ARG B CA 1
ATOM 5047 C C . ARG B 1 290 ? 23.886 23.740 30.036 1.00 8.54 290 ARG B C 1
ATOM 5048 O O . ARG B 1 290 ? 24.872 24.440 30.254 1.00 21.09 290 ARG B O 1
ATOM 5056 N N . GLU B 1 291 ? 23.899 22.409 30.107 1.00 17.52 291 GLU B N 1
ATOM 5057 C CA . GLU B 1 291 ? 25.112 21.643 30.395 1.00 8.82 291 GLU B CA 1
ATOM 5058 C C . GLU B 1 291 ? 26.073 21.738 29.227 1.00 12.36 291 GLU B C 1
ATOM 5059 O O . GLU B 1 291 ? 27.291 21.665 29.400 1.00 11.07 291 GLU B O 1
ATOM 5065 N N . LEU B 1 292 ? 25.518 21.933 28.035 1.00 5.84 292 LEU B N 1
ATOM 5066 C CA . LEU B 1 292 ? 26.333 22.148 26.845 1.00 5.12 292 LEU B CA 1
ATOM 5067 C C . LEU B 1 292 ? 26.709 23.624 26.632 1.00 10.64 292 LEU B C 1
ATOM 5068 O O . LEU B 1 292 ? 27.353 23.960 25.645 1.00 15.26 292 LEU B O 1
ATOM 5073 N N . GLY B 1 293 ? 26.252 24.509 27.514 1.00 10.58 293 GLY B N 1
ATOM 5074 C CA . GLY B 1 293 ? 26.616 25.915 27.446 1.00 9.76 293 GLY B CA 1
ATOM 5075 C C . GLY B 1 293 ? 25.638 26.810 26.694 1.00 12.02 293 GLY B C 1
ATOM 5076 O O . GLY B 1 293 ? 25.993 27.916 26.284 1.00 17.19 293 GLY B O 1
ATOM 5077 N N . LEU B 1 294 ? 24.391 26.365 26.543 1.00 10.17 294 LEU B N 1
ATOM 5078 C CA . LEU B 1 294 ? 23.421 27.143 25.778 1.00 12.54 294 LEU B CA 1
ATOM 5079 C C . LEU B 1 294 ? 22.545 28.030 26.661 1.00 8.94 294 LEU B C 1
ATOM 5080 O O . LEU B 1 294 ? 22.328 27.704 27.826 1.00 5.68 294 LEU B O 1
ATOM 5085 N N . ASP B 1 295 ? 22.048 29.137 26.091 1.00 5.59 295 ASP B N 1
ATOM 5086 C CA . ASP B 1 295 ? 21.104 30.037 26.771 1.00 10.09 295 ASP B CA 1
ATOM 5087 C C . ASP B 1 295 ? 19.666 29.714 26.356 1.00 6.83 295 ASP B C 1
ATOM 5088 O O . ASP B 1 295 ? 19.282 29.864 25.191 1.00 6.62 295 ASP B O 1
ATOM 5093 N N . VAL B 1 296 ? 18.854 29.298 27.311 1.00 2.21 296 VAL B N 1
ATOM 5094 C CA . VAL B 1 296 ? 17.569 28.733 26.962 1.00 3.63 296 VAL B CA 1
ATOM 5095 C C . VAL B 1 296 ? 16.411 29.516 27.556 1.00 3.51 296 VAL B C 1
ATOM 5096 O O . VAL B 1 296 ? 16.443 29.883 28.733 1.00 2.08 296 VAL B O 1
ATOM 5100 N N . ASP B 1 297 ? 15.395 29.766 26.730 1.00 3.80 297 ASP B N 1
ATOM 5101 C CA . ASP B 1 297 ? 14.134 30.330 27.198 1.00 4.88 297 ASP B CA 1
ATOM 5102 C C . ASP B 1 297 ? 13.045 29.312 27.004 1.00 3.77 297 ASP B C 1
ATOM 5103 O O . ASP B 1 297 ? 12.954 28.701 25.938 1.00 3.49 297 ASP B O 1
ATOM 5108 N N . LEU B 1 298 ? 12.235 29.121 28.042 1.00 4.31 298 LEU B N 1
ATOM 5109 C CA . LEU B 1 298 ? 11.053 28.271 27.965 1.00 2.25 298 LEU B CA 1
ATOM 5110 C C . LEU B 1 298 ? 9.842 29.153 27.820 1.00 1.24 298 LEU B C 1
ATOM 5111 O O . LEU B 1 298 ? 9.647 30.053 28.636 1.00 4.43 298 LEU B O 1
ATOM 5116 N N . ARG B 1 299 ? 9.050 28.960 26.768 1.00 1.46 299 ARG B N 1
ATOM 5117 C CA . ARG B 1 299 ? 7.837 29.788 26.611 1.00 5.42 299 ARG B CA 1
ATOM 5118 C C . ARG B 1 299 ? 6.585 28.992 26.309 1.00 2.32 299 ARG B C 1
ATOM 5119 O O . ARG B 1 299 ? 6.640 27.957 25.650 1.00 4.21 299 ARG B O 1
ATOM 5127 N N . VAL B 1 300 ? 5.450 29.504 26.773 1.00 3.91 300 VAL B N 1
ATOM 5128 C CA . VAL B 1 300 ? 4.159 28.856 26.560 1.00 2.83 300 VAL B CA 1
ATOM 5129 C C . VAL B 1 300 ? 3.340 29.637 25.549 1.00 1.13 300 VAL B C 1
ATOM 5130 O O . VAL B 1 300 ? 3.201 30.842 25.700 1.00 3.84 300 VAL B O 1
ATOM 5134 N N . THR B 1 301 ? 2.860 28.957 24.501 1.00 2.65 301 THR B N 1
ATOM 5135 C CA . THR B 1 301 ? 1.943 29.536 23.502 1.00 6.03 301 THR B CA 1
ATOM 5136 C C . THR B 1 301 ? 1.324 28.473 22.589 1.00 5.88 301 THR B C 1
ATOM 5137 O O . THR B 1 301 ? 1.941 27.451 22.309 1.00 7.44 301 THR B O 1
ATOM 5141 N N . SER B 1 302 ? 0.112 28.727 22.109 1.00 6.16 302 SER B N 1
ATOM 5142 C CA . SER B 1 302 ? -0.590 27.794 21.230 1.00 3.48 302 SER B CA 1
ATOM 5143 C C . SER B 1 302 ? -0.638 28.326 19.825 1.00 3.06 302 SER B C 1
ATOM 5144 O O . SER B 1 302 ? -0.911 29.498 19.618 1.00 8.72 302 SER B O 1
ATOM 5147 N N . ALA B 1 303 ? -0.414 27.468 18.844 1.00 3.30 303 ALA B N 1
ATOM 5148 C CA . ALA B 1 303 ? -0.565 27.893 17.459 1.00 2.48 303 ALA B CA 1
ATOM 5149 C C . ALA B 1 303 ? -2.019 27.756 17.023 1.00 5.00 303 ALA B C 1
ATOM 5150 O O . ALA B 1 303 ? -2.362 28.099 15.901 1.00 6.54 303 ALA B O 1
ATOM 5152 N N . HIS B 1 304 ? -2.852 27.201 17.902 1.00 8.23 304 HIS B N 1
ATOM 5153 C CA . HIS B 1 304 ? -4.282 27.016 17.643 1.00 5.94 304 HIS B CA 1
ATOM 5154 C C . HIS B 1 304 ? -5.119 27.996 18.454 1.00 6.56 304 HIS B C 1
ATOM 5155 O O . HIS B 1 304 ? -6.047 28.628 17.941 1.00 3.07 304 HIS B O 1
ATOM 5162 N N . LYS B 1 305 ? -4.803 28.074 19.744 1.00 5.18 305 LYS B N 1
ATOM 5163 C CA . LYS B 1 305 ? -5.572 28.863 20.691 1.00 2.80 305 LYS B CA 1
ATOM 5164 C C . LYS B 1 305 ? -5.050 30.306 20.821 1.00 8.02 305 LYS B C 1
ATOM 5165 O O . LYS B 1 305 ? -5.728 31.182 21.372 1.00 21.04 305 LYS B O 1
ATOM 5171 N N . ALA B 1 306 ? -3.836 30.551 20.340 1.00 6.62 306 ALA B N 1
ATOM 5172 C CA . ALA B 1 306 ? -3.293 31.897 20.356 1.00 3.51 306 ALA B CA 1
ATOM 5173 C C . ALA B 1 306 ? -2.425 32.140 19.135 1.00 5.10 306 ALA B C 1
ATOM 5174 O O . ALA B 1 306 ? -1.247 32.495 19.270 1.00 8.67 306 ALA B O 1
ATOM 5176 N N . THR B 1 307 ? -2.993 31.981 17.947 1.00 3.01 307 THR B N 1
ATOM 5177 C CA . THR B 1 307 ? -2.176 31.970 16.733 1.00 3.63 307 THR B CA 1
ATOM 5178 C C . THR B 1 307 ? -1.330 33.232 16.523 1.00 4.59 307 THR B C 1
ATOM 5179 O O . THR B 1 307 ? -0.115 33.163 16.323 1.00 5.07 307 THR B O 1
ATOM 5183 N N . GLU B 1 308 ? -1.986 34.381 16.588 1.00 5.67 308 GLU B N 1
ATOM 5184 C CA . GLU B 1 308 ? -1.357 35.677 16.362 1.00 3.75 308 GLU B CA 1
ATOM 5185 C C . GLU B 1 308 ? -0.272 35.988 17.415 1.00 2.48 308 GLU B C 1
ATOM 5186 O O . GLU B 1 308 ? 0.749 36.571 17.090 1.00 1.53 308 GLU B O 1
ATOM 5192 N N . GLU B 1 309 ? -0.489 35.608 18.671 1.00 2.39 309 GLU B N 1
ATOM 5193 C CA . GLU B 1 309 ? 0.501 35.858 19.710 1.00 1.59 309 GLU B CA 1
ATOM 5194 C C . GLU B 1 309 ? 1.711 34.911 19.573 1.00 13.71 309 GLU B C 1
ATOM 5195 O O . GLU B 1 309 ? 2.847 35.272 19.927 1.00 9.33 309 GLU B O 1
ATOM 5201 N N . THR B 1 310 ? 1.467 33.698 19.073 1.00 7.02 310 THR B N 1
ATOM 5202 C CA . THR B 1 310 ? 2.562 32.784 18.768 1.00 2.85 310 THR B CA 1
ATOM 5203 C C . THR B 1 310 ? 3.512 33.426 17.773 1.00 5.28 310 THR B C 1
ATOM 5204 O O . THR B 1 310 ? 4.718 33.498 18.021 1.00 5.55 310 THR B O 1
ATOM 5208 N N . LEU B 1 311 ? 2.968 33.952 16.677 1.00 4.48 311 LEU B N 1
ATOM 5209 C CA . LEU B 1 311 ? 3.793 34.669 15.705 1.00 3.49 311 LEU B CA 1
ATOM 5210 C C . LEU B 1 311 ? 4.497 35.869 16.313 1.00 4.13 311 LEU B C 1
ATOM 5211 O O . LEU B 1 311 ? 5.649 36.155 15.984 1.00 7.64 311 LEU B O 1
ATOM 5216 N N . ARG B 1 312 ? 3.801 36.544 17.218 1.00 3.02 312 ARG B N 1
ATOM 5217 C CA . ARG B 1 312 ? 4.305 37.737 17.880 1.00 7.98 312 ARG B CA 1
ATOM 5218 C C . ARG B 1 312 ? 5.513 37.454 18.770 1.00 8.37 312 ARG B C 1
ATOM 5219 O O . ARG B 1 312 ? 6.448 38.253 18.848 1.00 7.31 312 ARG B O 1
ATOM 5227 N N . ILE B 1 313 ? 5.482 36.313 19.442 1.00 6.44 313 ILE B N 1
ATOM 5228 C CA . ILE B 1 313 ? 6.570 35.931 20.325 1.00 3.06 313 ILE B CA 1
ATOM 5229 C C . ILE B 1 313 ? 7.810 35.567 19.513 1.00 6.22 313 ILE B C 1
ATOM 5230 O O . ILE B 1 313 ? 8.925 35.947 19.887 1.00 5.80 313 ILE B O 1
ATOM 5235 N N . MET B 1 314 ? 7.642 34.889 18.377 1.00 3.95 314 MET B N 1
ATOM 5236 C CA . MET B 1 314 ? 8.829 34.541 17.596 1.00 9.78 314 MET B CA 1
ATOM 5237 C C . MET B 1 314 ? 9.475 35.752 16.896 1.00 12.78 314 MET B C 1
ATOM 5238 O O . MET B 1 314 ? 10.689 35.771 16.673 1.00 12.45 314 MET B O 1
ATOM 5243 N N . GLN B 1 315 ? 8.684 36.777 16.589 1.00 8.81 315 GLN B N 1
ATOM 5244 C CA . GLN B 1 315 ? 9.227 37.999 15.992 1.00 4.76 315 GLN B CA 1
ATOM 5245 C C . GLN B 1 315 ? 10.024 38.790 17.011 1.00 3.68 315 GLN B C 1
ATOM 5246 O O . GLN B 1 315 ? 10.896 39.577 16.658 1.00 3.64 315 GLN B O 1
ATOM 5252 N N . GLN B 1 316 ? 9.718 38.587 18.282 1.00 2.88 316 GLN B N 1
ATOM 5253 C CA . GLN B 1 316 ? 10.485 39.228 19.330 1.00 3.09 316 GLN B CA 1
ATOM 5254 C C . GLN B 1 316 ? 11.849 38.568 19.458 1.00 4.73 316 GLN B C 1
ATOM 5255 O O . GLN B 1 316 ? 12.860 39.227 19.680 1.00 11.51 316 GLN B O 1
ATOM 5261 N N . TYR B 1 317 ? 11.895 37.266 19.239 1.00 11.59 317 TYR B N 1
ATOM 5262 C CA . TYR B 1 317 ? 13.171 36.568 19.258 1.00 2.42 317 TYR B CA 1
ATOM 5263 C C . TYR B 1 317 ? 13.978 36.843 17.998 1.00 3.84 317 TYR B C 1
ATOM 5264 O O . TYR B 1 317 ? 15.222 36.796 18.028 1.00 6.47 317 TYR B O 1
ATOM 5273 N N . GLU B 1 318 ? 13.282 37.166 16.908 1.00 2.32 318 GLU B N 1
ATOM 5274 C CA . GLU B 1 318 ? 13.938 37.459 15.635 1.00 2.21 318 GLU B CA 1
ATOM 5275 C C . GLU B 1 318 ? 14.650 38.814 15.580 1.00 7.88 318 GLU B C 1
ATOM 5276 O O . GLU B 1 318 ? 15.404 39.081 14.636 1.00 6.71 318 GLU B O 1
ATOM 5282 N N . ASP B 1 319 ? 14.422 39.652 16.590 1.00 5.78 319 ASP B N 1
ATOM 5283 C CA . ASP B 1 319 ? 15.169 40.888 16.741 1.00 4.70 319 ASP B CA 1
ATOM 5284 C C . ASP B 1 319 ? 16.505 40.577 17.443 1.00 9.78 319 ASP B C 1
ATOM 5285 O O . ASP B 1 319 ? 16.682 40.875 18.623 1.00 12.36 319 ASP B O 1
ATOM 5290 N N . THR B 1 320 ? 17.420 39.936 16.707 1.00 8.59 320 THR B N 1
ATOM 5291 C CA . THR B 1 320 ? 18.793 39.652 17.157 1.00 11.80 320 THR B CA 1
ATOM 5292 C C . THR B 1 320 ? 19.749 39.618 15.988 1.00 8.67 320 THR B C 1
ATOM 5293 O O . THR B 1 320 ? 19.339 39.494 14.831 1.00 6.31 320 THR B O 1
ATOM 5297 N N . HIS B 1 321 ? 21.038 39.654 16.300 1.00 15.54 321 HIS B N 1
ATOM 5298 C CA . HIS B 1 321 ? 22.040 39.408 15.280 1.00 26.62 321 HIS B CA 1
ATOM 5299 C C . HIS B 1 321 ? 22.822 38.152 15.653 1.00 25.26 321 HIS B C 1
ATOM 5300 O O . HIS B 1 321 ? 23.744 37.732 14.945 1.00 22.64 321 HIS B O 1
ATOM 5307 N N . GLY B 1 322 ? 22.382 37.518 16.739 1.00 24.21 322 GLY B N 1
ATOM 5308 C CA . GLY B 1 322 ? 22.965 36.269 17.180 1.00 12.18 322 GLY B CA 1
ATOM 5309 C C . GLY B 1 322 ? 22.256 35.098 16.540 1.00 13.06 322 GLY B C 1
ATOM 5310 O O . GLY B 1 322 ? 21.357 35.282 15.709 1.00 18.40 322 GLY B O 1
ATOM 5311 N N . ALA B 1 323 ? 22.680 33.892 16.903 1.00 17.31 323 ALA B N 1
ATOM 5312 C CA . ALA B 1 323 ? 22.059 32.691 16.376 1.00 8.34 323 ALA B CA 1
ATOM 5313 C C . ALA B 1 323 ? 20.776 32.377 17.153 1.00 11.20 323 ALA B C 1
ATOM 5314 O O . ALA B 1 323 ? 20.633 32.701 18.348 1.00 6.08 323 ALA B O 1
ATOM 5316 N N . LEU B 1 324 ? 19.856 31.702 16.481 1.00 5.15 324 LEU B N 1
ATOM 5317 C CA . LEU B 1 324 ? 18.567 31.424 17.077 1.00 3.07 324 LEU B CA 1
ATOM 5318 C C . LEU B 1 324 ? 18.062 30.041 16.683 1.00 2.32 324 LEU B C 1
ATOM 5319 O O . LEU B 1 324 ? 17.956 29.702 15.501 1.00 4.23 324 LEU B O 1
ATOM 5324 N N . VAL B 1 325 ? 17.745 29.234 17.684 1.00 2.34 325 VAL B N 1
ATOM 5325 C CA . VAL B 1 325 ? 17.125 27.943 17.422 1.00 2.66 325 VAL B CA 1
ATOM 5326 C C . VAL B 1 325 ? 15.828 27.823 18.193 1.00 1.18 325 VAL B C 1
ATOM 5327 O O . VAL B 1 325 ? 15.778 28.041 19.411 1.00 1.41 325 VAL B O 1
ATOM 5331 N N . PHE B 1 326 ? 14.779 27.475 17.457 1.00 1.89 326 PHE B N 1
ATOM 5332 C CA . PHE B 1 326 ? 13.480 27.199 18.051 1.00 2.03 326 PHE B CA 1
ATOM 5333 C C . PHE B 1 326 ? 13.262 25.700 18.196 1.00 2.47 326 PHE B C 1
ATOM 5334 O O . PHE B 1 326 ? 13.426 24.924 17.239 1.00 0.71 326 PHE B O 1
ATOM 5342 N N . ILE B 1 327 ? 12.888 25.312 19.408 1.00 0.91 327 ILE B N 1
ATOM 5343 C CA . ILE B 1 327 ? 12.471 23.960 19.685 1.00 1.12 327 ILE B CA 1
ATOM 5344 C C . ILE B 1 327 ? 11.007 24.023 19.999 1.00 0.92 327 ILE B C 1
ATOM 5345 O O . ILE B 1 327 ? 10.609 24.747 20.903 1.00 0.86 327 ILE B O 1
ATOM 5350 N N . ALA B 1 328 ? 10.210 23.282 19.235 1.00 1.38 328 ALA B N 1
ATOM 5351 C CA . ALA B 1 328 ? 8.758 23.210 19.433 1.00 1.62 328 ALA B CA 1
ATOM 5352 C C . ALA B 1 328 ? 8.337 21.930 20.125 1.00 1.71 328 ALA B C 1
ATOM 5353 O O . ALA B 1 328 ? 8.570 20.822 19.614 1.00 1.10 328 ALA B O 1
ATOM 5355 N N . VAL B 1 329 ? 7.699 22.090 21.278 1.00 2.23 329 VAL B N 1
ATOM 5356 C CA . VAL B 1 329 ? 7.180 20.968 22.065 1.00 2.71 329 VAL B CA 1
ATOM 5357 C C . VAL B 1 329 ? 5.647 20.960 22.046 1.00 1.44 329 VAL B C 1
ATOM 5358 O O . VAL B 1 329 ? 4.994 21.817 22.649 1.00 0.90 329 VAL B O 1
ATOM 5362 N N . ALA B 1 330 ? 5.058 20.023 21.323 1.00 2.93 330 ALA B N 1
ATOM 5363 C CA . ALA B 1 330 ? 3.595 20.000 21.268 1.00 2.57 330 ALA B CA 1
ATOM 5364 C C . ALA B 1 330 ? 3.031 18.588 21.291 1.00 1.59 330 ALA B C 1
ATOM 5365 O O . ALA B 1 330 ? 3.331 17.764 20.424 1.00 2.85 330 ALA B O 1
ATOM 5367 N N . GLY B 1 331 ? 2.218 18.307 22.304 1.00 2.10 331 GLY B N 1
ATOM 5368 C CA . GLY B 1 331 ? 1.523 17.038 22.367 1.00 1.60 331 GLY B CA 1
ATOM 5369 C C . GLY B 1 331 ? 0.436 16.960 21.318 1.00 2.33 331 GLY B C 1
ATOM 5370 O O . GLY B 1 331 ? 0.145 17.947 20.620 1.00 2.30 331 GLY B O 1
ATOM 5371 N N . ARG B 1 332 ? -0.138 15.769 21.185 1.00 1.72 332 ARG B N 1
ATOM 5372 C CA . ARG B 1 332 ? -1.179 15.517 20.201 1.00 1.41 332 ARG B CA 1
ATOM 5373 C C . ARG B 1 332 ? -0.799 15.950 18.792 1.00 0.93 332 ARG B C 1
ATOM 5374 O O . ARG B 1 332 ? 0.315 15.751 18.357 1.00 1.06 332 ARG B O 1
ATOM 5382 N N . SER B 1 333 ? -1.753 16.512 18.063 1.00 4.76 333 SER B N 1
ATOM 5383 C CA . SER B 1 333 ? -1.449 17.015 16.732 1.00 5.50 333 SER B CA 1
ATOM 5384 C C . SER B 1 333 ? -0.643 18.299 16.851 1.00 6.37 333 SER B C 1
ATOM 5385 O O . SER B 1 333 ? -1.158 19.363 17.259 1.00 8.25 333 SER B O 1
ATOM 5388 N N . ASN B 1 334 ? 0.620 18.185 16.465 1.00 1.75 334 ASN B N 1
ATOM 5389 C CA . ASN B 1 334 ? 1.564 19.280 16.548 1.00 2.75 334 ASN B CA 1
ATOM 5390 C C . ASN B 1 334 ? 1.450 20.184 15.333 1.00 7.70 334 ASN B C 1
ATOM 5391 O O . ASN B 1 334 ? 1.931 19.854 14.242 1.00 9.36 334 ASN B O 1
ATOM 5396 N N . GLY B 1 335 ? 0.782 21.314 15.523 1.00 5.33 335 GLY B N 1
ATOM 5397 C CA . GLY B 1 335 ? 0.698 22.318 14.488 1.00 3.25 335 GLY B CA 1
ATOM 5398 C C . GLY B 1 335 ? 1.673 23.414 14.834 1.00 7.72 335 GLY B C 1
ATOM 5399 O O . GLY B 1 335 ? 2.011 24.241 13.988 1.00 14.43 335 GLY B O 1
ATOM 5400 N N . LEU B 1 336 ? 2.142 23.403 16.079 1.00 4.54 336 LEU B N 1
ATOM 5401 C CA . LEU B 1 336 ? 3.056 24.424 16.567 1.00 2.43 336 LEU B CA 1
ATOM 5402 C C . LEU B 1 336 ? 4.342 24.462 15.763 1.00 3.41 336 LEU B C 1
ATOM 5403 O O . LEU B 1 336 ? 4.652 25.460 15.114 1.00 7.30 336 LEU B O 1
ATOM 5408 N N . GLY B 1 337 ? 5.057 23.349 15.761 1.00 2.75 337 GLY B N 1
ATOM 5409 C CA . GLY B 1 337 ? 6.310 23.275 15.047 1.00 1.40 337 GLY B CA 1
ATOM 5410 C C . GLY B 1 337 ? 6.184 23.674 13.593 1.00 3.03 337 GLY B C 1
ATOM 5411 O O . GLY B 1 337 ? 6.886 24.571 13.131 1.00 4.08 337 GLY B O 1
ATOM 5412 N N . PRO B 1 338 ? 5.288 23.008 12.856 1.00 10.60 338 PRO B N 1
ATOM 5413 C CA . PRO B 1 338 ? 5.112 23.408 11.458 1.00 6.36 338 PRO B CA 1
ATOM 5414 C C . PRO B 1 338 ? 4.678 24.843 11.266 1.00 5.90 338 PRO B C 1
ATOM 5415 O O . PRO B 1 338 ? 5.096 25.444 10.277 1.00 8.80 338 PRO B O 1
ATOM 5419 N N . VAL B 1 339 ? 3.904 25.407 12.185 1.00 6.46 339 VAL B N 1
ATOM 5420 C CA . VAL B 1 339 ? 3.485 26.804 12.023 1.00 5.59 339 VAL B CA 1
ATOM 5421 C C . VAL B 1 339 ? 4.653 27.780 12.197 1.00 3.91 339 VAL B C 1
ATOM 5422 O O . VAL B 1 339 ? 4.789 28.727 11.427 1.00 7.01 339 VAL B O 1
ATOM 5426 N N . LEU B 1 340 ? 5.519 27.527 13.177 1.00 3.18 340 LEU B N 1
ATOM 5427 C CA . LEU B 1 340 ? 6.739 28.324 13.347 1.00 3.48 340 LEU B CA 1
ATOM 5428 C C . LEU B 1 340 ? 7.577 28.273 12.082 1.00 2.67 340 LEU B C 1
ATOM 5429 O O . LEU B 1 340 ? 8.001 29.303 11.563 1.00 6.36 340 LEU B O 1
ATOM 5434 N N . SER B 1 341 ? 7.779 27.063 11.577 1.00 1.47 341 SER B N 1
ATOM 5435 C CA . SER B 1 341 ? 8.607 26.840 10.413 1.00 1.93 341 SER B CA 1
ATOM 5436 C C . SER B 1 341 ? 8.100 27.580 9.177 1.00 2.19 341 SER B C 1
ATOM 5437 O O . SER B 1 341 ? 8.885 28.076 8.370 1.00 0.91 341 SER B O 1
ATOM 5440 N N . GLY B 1 342 ? 6.786 27.695 9.054 1.00 1.59 342 GLY B N 1
ATOM 5441 C CA . GLY B 1 342 ? 6.233 28.336 7.886 1.00 2.73 342 GLY B CA 1
ATOM 5442 C C . GLY B 1 342 ? 6.358 29.831 7.993 1.00 0.78 342 GLY B C 1
ATOM 5443 O O . GLY B 1 342 ? 6.245 30.534 6.998 1.00 0.44 342 GLY B O 1
ATOM 5444 N N . ASN B 1 343 ? 6.609 30.306 9.208 1.00 1.42 343 ASN B N 1
ATOM 5445 C CA . ASN B 1 343 ? 6.672 31.731 9.484 1.00 3.70 343 ASN B CA 1
ATOM 5446 C C . ASN B 1 343 ? 8.050 32.273 9.859 1.00 7.65 343 ASN B C 1
ATOM 5447 O O . ASN B 1 343 ? 8.213 33.484 10.005 1.00 8.37 343 ASN B O 1
ATOM 5452 N N . THR B 1 344 ? 9.042 31.401 10.015 1.00 6.17 344 THR B N 1
ATOM 5453 C CA . THR B 1 344 ? 10.390 31.881 10.283 1.00 3.65 344 THR B CA 1
ATOM 5454 C C . THR B 1 344 ? 11.405 31.223 9.384 1.00 4.05 344 THR B C 1
ATOM 5455 O O . THR B 1 344 ? 11.113 30.254 8.698 1.00 7.48 344 THR B O 1
ATOM 5459 N N . SER B 1 345 ? 12.607 31.768 9.390 1.00 13.17 345 SER B N 1
ATOM 5460 C CA . SER B 1 345 ? 13.659 31.280 8.525 1.00 4.62 345 SER B CA 1
ATOM 5461 C C . SER B 1 345 ? 14.765 30.691 9.390 1.00 5.83 345 SER B C 1
ATOM 5462 O O . SER B 1 345 ? 15.748 30.174 8.864 1.00 6.03 345 SER B O 1
ATOM 5465 N N . TYR B 1 346 ? 14.624 30.810 10.712 1.00 1.96 346 TYR B N 1
ATOM 5466 C CA . TYR B 1 346 ? 15.517 30.126 11.651 1.00 2.26 346 TYR B CA 1
ATOM 5467 C C . TYR B 1 346 ? 15.123 28.646 11.825 1.00 4.73 346 TYR B C 1
ATOM 5468 O O . TYR B 1 346 ? 13.939 28.308 11.772 1.00 7.88 346 TYR B O 1
ATOM 5477 N N . PRO B 1 347 ? 16.111 27.761 12.037 1.00 4.91 347 PRO B N 1
ATOM 5478 C CA . PRO B 1 347 ? 15.822 26.335 12.234 1.00 2.28 347 PRO B CA 1
ATOM 5479 C C . PRO B 1 347 ? 14.834 26.063 13.365 1.00 0.96 347 PRO B C 1
ATOM 5480 O O . PRO B 1 347 ? 14.929 26.666 14.441 1.00 0.29 347 PRO B O 1
ATOM 5484 N N . VAL B 1 348 ? 13.890 25.162 13.106 1.00 1.27 348 VAL B N 1
ATOM 5485 C CA . VAL B 1 348 ? 12.894 24.747 14.098 1.00 1.01 348 VAL B CA 1
ATOM 5486 C C . VAL B 1 348 ? 12.977 23.221 14.330 1.00 1.46 348 VAL B C 1
ATOM 5487 O O . VAL B 1 348 ? 12.982 22.421 13.385 1.00 1.21 348 VAL B O 1
ATOM 5491 N N . ILE B 1 349 ? 13.102 22.818 15.587 1.00 1.74 349 ILE B N 1
ATOM 5492 C CA . ILE B 1 349 ? 13.122 21.398 15.906 1.00 1.72 349 ILE B CA 1
ATOM 5493 C C . ILE B 1 349 ? 11.857 21.007 16.646 1.00 2.10 349 ILE B C 1
ATOM 5494 O O . ILE B 1 349 ? 11.415 21.724 17.561 1.00 2.18 349 ILE B O 1
ATOM 5499 N N . ASN B 1 350 ? 11.271 19.884 16.220 1.00 2.10 350 ASN B N 1
ATOM 5500 C CA . ASN B 1 350 ? 10.151 19.256 16.907 1.00 0.68 350 ASN B CA 1
ATOM 5501 C C . ASN B 1 350 ? 10.640 18.266 17.932 1.00 1.20 350 ASN B C 1
ATOM 5502 O O . ASN B 1 350 ? 11.367 17.332 17.585 1.00 4.89 350 ASN B O 1
ATOM 5507 N N . CYS B 1 351 ? 10.261 18.475 19.190 1.00 1.23 351 CYS B N 1
ATOM 5508 C CA . CYS B 1 351 ? 10.507 17.482 20.232 1.00 1.08 351 CYS B CA 1
ATOM 5509 C C . CYS B 1 351 ? 9.248 17.211 21.055 1.00 0.52 351 CYS B C 1
ATOM 5510 O O . CYS B 1 351 ? 9.107 17.733 22.161 1.00 0.57 351 CYS B O 1
ATOM 5513 N N . PRO B 1 352 ? 8.352 16.343 20.534 1.00 7.22 352 PRO B N 1
ATOM 5514 C CA . PRO B 1 352 ? 7.080 16.019 21.201 1.00 1.55 352 PRO B CA 1
ATOM 5515 C C . PRO B 1 352 ? 7.331 15.389 22.547 1.00 1.91 352 PRO B C 1
ATOM 5516 O O . PRO B 1 352 ? 8.297 14.647 22.685 1.00 10.17 352 PRO B O 1
ATOM 5520 N N . PRO B 1 353 ? 6.470 15.672 23.532 1.00 5.77 353 PRO B N 1
ATOM 5521 C CA . PRO B 1 353 ? 6.639 15.027 24.845 1.00 3.74 353 PRO B CA 1
ATOM 5522 C C . PRO B 1 353 ? 6.274 13.534 24.768 1.00 8.28 353 PRO B C 1
ATOM 5523 O O . PRO B 1 353 ? 5.533 13.119 23.866 1.00 6.63 353 PRO B O 1
ATOM 5527 N N . PRO B 1 354 ? 6.777 12.726 25.715 1.00 15.35 354 PRO B N 1
ATOM 5528 C CA . PRO B 1 354 ? 6.534 11.273 25.650 1.00 9.81 354 PRO B CA 1
ATOM 5529 C C . PRO B 1 354 ? 5.063 10.930 25.846 1.00 14.23 354 PRO B C 1
ATOM 5530 O O . PRO B 1 354 ? 4.367 11.640 26.578 1.00 16.24 354 PRO B O 1
ATOM 5534 N N . SER B 1 355 ? 4.589 9.878 25.182 1.00 17.68 355 SER B N 1
ATOM 5535 C CA . SER B 1 355 ? 3.161 9.563 25.199 1.00 15.32 355 SER B CA 1
ATOM 5536 C C . SER B 1 355 ? 2.890 8.235 24.470 1.00 16.27 355 SER B C 1
ATOM 5537 O O . SER B 1 355 ? 3.599 7.873 23.521 1.00 9.08 355 SER B O 1
ATOM 5540 N N . ASP B 1 356 ? 1.833 7.535 24.878 1.00 36.89 356 ASP B N 1
ATOM 5541 C CA . ASP B 1 356 ? 1.455 6.293 24.213 1.00 29.14 356 ASP B CA 1
ATOM 5542 C C . ASP B 1 356 ? 1.027 6.586 22.786 1.00 16.52 356 ASP B C 1
ATOM 5543 O O . ASP B 1 356 ? 1.270 5.804 21.864 1.00 21.49 356 ASP B O 1
ATOM 5548 N N . LYS B 1 357 ? 0.438 7.753 22.605 1.00 5.58 357 LYS B N 1
ATOM 5549 C CA . LYS B 1 357 ? -0.077 8.137 21.317 1.00 3.89 357 LYS B CA 1
ATOM 5550 C C . LYS B 1 357 ? 1.017 8.633 20.357 1.00 6.73 357 LYS B C 1
ATOM 5551 O O . LYS B 1 357 ? 0.732 8.900 19.184 1.00 3.55 357 LYS B O 1
ATOM 5557 N N . LEU B 1 358 ? 2.264 8.729 20.828 1.00 9.44 358 LEU B N 1
ATOM 5558 C CA . LEU B 1 358 ? 3.332 9.288 19.995 1.00 2.67 358 LEU B CA 1
ATOM 5559 C C . LEU B 1 358 ? 3.514 8.529 18.680 1.00 3.10 358 LEU B C 1
ATOM 5560 O O . LEU B 1 358 ? 3.833 9.127 17.652 1.00 2.87 358 LEU B O 1
ATOM 5565 N N . VAL B 1 359 ? 3.270 7.219 18.711 1.00 5.18 359 VAL B N 1
ATOM 5566 C CA . VAL B 1 359 ? 3.308 6.399 17.504 1.00 3.66 359 VAL B CA 1
ATOM 5567 C C . VAL B 1 359 ? 2.308 6.886 16.452 1.00 3.01 359 VAL B C 1
ATOM 5568 O O . VAL B 1 359 ? 2.546 6.770 15.251 1.00 3.29 359 VAL B O 1
ATOM 5572 N N . GLN B 1 360 ? 1.178 7.414 16.902 1.00 2.45 360 GLN B N 1
ATOM 5573 C CA . GLN B 1 360 ? 0.212 7.966 15.976 1.00 3.54 360 GLN B CA 1
ATOM 5574 C C . GLN B 1 360 ? 0.496 9.452 15.738 1.00 3.48 360 GLN B C 1
ATOM 5575 O O . GLN B 1 360 ? 0.523 9.905 14.588 1.00 2.77 360 GLN B O 1
ATOM 5581 N N . ASP B 1 361 ? 0.754 10.190 16.818 1.00 1.30 361 ASP B N 1
ATOM 5582 C CA . ASP B 1 361 ? 0.833 11.643 16.746 1.00 1.28 361 ASP B CA 1
ATOM 5583 C C . ASP B 1 361 ? 2.056 12.154 16.002 1.00 3.56 361 ASP B C 1
ATOM 5584 O O . ASP B 1 361 ? 2.074 13.301 15.544 1.00 8.93 361 ASP B O 1
ATOM 5589 N N . ILE B 1 362 ? 3.073 11.312 15.860 1.00 4.56 362 ILE B N 1
ATOM 5590 C CA . ILE B 1 362 ? 4.325 11.804 15.335 1.00 2.97 362 ILE B CA 1
ATOM 5591 C C . ILE B 1 362 ? 4.277 12.245 13.888 1.00 2.80 362 ILE B C 1
ATOM 5592 O O . ILE B 1 362 ? 5.056 13.108 13.466 1.00 11.65 362 ILE B O 1
ATOM 5597 N N . TRP B 1 363 ? 3.333 11.730 13.128 1.00 1.71 363 TRP B N 1
ATOM 5598 C CA . TRP B 1 363 ? 3.283 12.126 11.738 1.00 1.49 363 TRP B CA 1
ATOM 5599 C C . TRP B 1 363 ? 2.772 13.556 11.588 1.00 2.98 363 TRP B C 1
ATOM 5600 O O . TRP B 1 363 ? 2.847 14.122 10.509 1.00 7.95 363 TRP B O 1
ATOM 5611 N N . SER B 1 364 ? 2.279 14.164 12.661 1.00 1.80 364 SER B N 1
ATOM 5612 C CA . SER B 1 364 ? 1.890 15.561 12.545 1.00 1.23 364 SER B CA 1
ATOM 5613 C C . SER B 1 364 ? 3.136 16.439 12.543 1.00 4.04 364 SER B C 1
ATOM 5614 O O . SER B 1 364 ? 3.098 17.556 12.011 1.00 2.63 364 SER B O 1
ATOM 5617 N N . SER B 1 365 ? 4.231 15.926 13.121 1.00 6.26 365 SER B N 1
ATOM 5618 C CA . SER B 1 365 ? 5.535 16.611 13.138 1.00 1.08 365 SER B CA 1
ATOM 5619 C C . SER B 1 365 ? 6.301 16.332 11.864 1.00 1.92 365 SER B C 1
ATOM 5620 O O . SER B 1 365 ? 6.728 17.258 11.159 1.00 1.33 365 SER B O 1
ATOM 5623 N N . LEU B 1 366 ? 6.484 15.047 11.568 1.00 3.19 366 LEU B N 1
ATOM 5624 C CA . LEU B 1 366 ? 6.989 14.662 10.259 1.00 5.01 366 LEU B CA 1
ATOM 5625 C C . LEU B 1 366 ? 5.931 15.072 9.245 1.00 10.21 366 LEU B C 1
ATOM 5626 O O . LEU B 1 366 ? 4.830 15.466 9.634 1.00 36.19 366 LEU B O 1
ATOM 5631 N N . SER B 1 367 ? 6.218 14.943 7.955 1.00 2.78 367 SER B N 1
ATOM 5632 C CA . SER B 1 367 ? 5.188 15.201 6.925 1.00 23.09 367 SER B CA 1
ATOM 5633 C C . SER B 1 367 ? 4.545 16.579 7.070 1.00 12.83 367 SER B C 1
ATOM 5634 O O . SER B 1 367 ? 3.348 16.732 7.288 1.00 2.44 367 SER B O 1
ATOM 5637 N N . VAL B 1 368 ? 5.397 17.580 6.961 1.00 20.39 368 VAL B N 1
ATOM 5638 C CA . VAL B 1 368 ? 4.966 18.946 6.934 1.00 12.10 368 VAL B CA 1
ATOM 5639 C C . VAL B 1 368 ? 4.607 19.197 5.480 1.00 12.20 368 VAL B C 1
ATOM 5640 O O . VAL B 1 368 ? 5.042 18.439 4.595 1.00 11.78 368 VAL B O 1
ATOM 5644 N N . PRO B 1 369 ? 3.794 20.235 5.211 1.00 16.32 369 PRO B N 1
ATOM 5645 C CA . PRO B 1 369 ? 3.549 20.572 3.803 1.00 9.40 369 PRO B CA 1
ATOM 5646 C C . PRO B 1 369 ? 4.843 20.984 3.133 1.00 7.18 369 PRO B C 1
ATOM 5647 O O . PRO B 1 369 ? 5.773 21.415 3.809 1.00 6.69 369 PRO B O 1
ATOM 5651 N N . SER B 1 370 ? 4.905 20.827 1.820 1.00 6.87 370 SER B N 1
ATOM 5652 C CA . SER B 1 370 ? 6.112 21.136 1.070 1.00 8.92 370 SER B CA 1
ATOM 5653 C C . SER B 1 370 ? 6.577 22.565 1.349 1.00 11.21 370 SER B C 1
ATOM 5654 O O . SER B 1 370 ? 5.776 23.465 1.533 1.00 22.80 370 SER B O 1
ATOM 5657 N N . GLY B 1 371 ? 7.879 22.752 1.467 1.00 13.77 371 GLY B N 1
ATOM 5658 C CA . GLY B 1 371 ? 8.409 24.081 1.668 1.00 8.69 371 GLY B CA 1
ATOM 5659 C C . GLY B 1 371 ? 8.640 24.420 3.122 1.00 13.73 371 GLY B C 1
ATOM 5660 O O . GLY B 1 371 ? 8.910 25.580 3.447 1.00 34.11 371 GLY B O 1
ATOM 5661 N N . LEU B 1 372 ? 8.560 23.422 4.000 1.00 4.71 372 LEU B N 1
ATOM 5662 C CA . LEU B 1 372 ? 8.893 23.643 5.400 1.00 5.13 372 LEU B CA 1
ATOM 5663 C C . LEU B 1 372 ? 10.109 22.839 5.790 1.00 5.42 372 LEU B C 1
ATOM 5664 O O . LEU B 1 372 ? 10.245 21.694 5.392 1.00 18.51 372 LEU B O 1
ATOM 5669 N N . GLY B 1 373 ? 11.013 23.461 6.538 1.00 11.60 373 GLY B N 1
ATOM 5670 C CA . GLY B 1 373 ? 12.251 22.806 6.931 1.00 10.09 373 GLY B CA 1
ATOM 5671 C C . GLY B 1 373 ? 12.272 22.299 8.365 1.00 8.61 373 GLY B C 1
ATOM 5672 O O . GLY B 1 373 ? 13.319 22.039 8.924 1.00 22.16 373 GLY B O 1
ATOM 5673 N N . CYS B 1 374 ? 11.100 22.201 8.962 1.00 8.36 374 CYS B N 1
ATOM 5674 C CA . CYS B 1 374 ? 10.901 21.618 10.275 1.00 6.20 374 CYS B CA 1
ATOM 5675 C C . CYS B 1 374 ? 11.539 20.192 10.318 1.00 14.33 374 CYS B C 1
ATOM 5676 O O . CYS B 1 374 ? 11.258 19.360 9.449 1.00 11.92 374 CYS B O 1
ATOM 5679 N N . ALA B 1 375 ? 12.421 19.941 11.290 1.00 6.46 375 ALA B N 1
ATOM 5680 C CA . ALA B 1 375 ? 13.091 18.634 11.501 1.00 3.83 375 ALA B CA 1
ATOM 5681 C C . ALA B 1 375 ? 12.567 18.038 12.793 1.00 3.65 375 ALA B C 1
ATOM 5682 O O . ALA B 1 375 ? 12.114 18.786 13.666 1.00 2.47 375 ALA B O 1
ATOM 5684 N N . THR B 1 376 ? 12.637 16.713 12.943 1.00 2.59 376 THR B N 1
ATOM 5685 C CA . THR B 1 376 ? 12.001 16.045 14.091 1.00 1.63 376 THR B CA 1
ATOM 5686 C C . THR B 1 376 ? 12.926 15.157 14.922 1.00 2.50 376 THR B C 1
ATOM 5687 O O . THR B 1 376 ? 13.801 14.453 14.390 1.00 1.15 376 THR B O 1
ATOM 5691 N N . VAL B 1 377 ? 12.735 15.233 16.239 1.00 2.25 377 VAL B N 1
ATOM 5692 C CA . VAL B 1 377 ? 13.505 14.461 17.214 1.00 1.49 377 VAL B CA 1
ATOM 5693 C C . VAL B 1 377 ? 12.507 13.969 18.268 1.00 2.36 377 VAL B C 1
ATOM 5694 O O . VAL B 1 377 ? 11.442 14.540 18.408 1.00 2.41 377 VAL B O 1
ATOM 5698 N N . ILE B 1 378 ? 12.830 12.904 18.990 1.00 8.09 378 ILE B N 1
ATOM 5699 C CA . ILE B 1 378 ? 11.864 12.229 19.867 1.00 2.59 378 ILE B CA 1
ATOM 5700 C C . ILE B 1 378 ? 12.234 12.216 21.364 1.00 7.69 378 ILE B C 1
ATOM 5701 O O . ILE B 1 378 ? 11.391 11.976 22.241 1.00 5.59 378 ILE B O 1
ATOM 5706 N N . TYR B 1 379 ? 13.499 12.496 21.653 1.00 2.61 379 TYR B N 1
ATOM 5707 C CA . TYR B 1 379 ? 13.958 12.522 23.030 1.00 2.19 379 TYR B CA 1
ATOM 5708 C C . TYR B 1 379 ? 14.440 13.905 23.401 1.00 4.35 379 TYR B C 1
ATOM 5709 O O . TYR B 1 379 ? 15.048 14.595 22.579 1.00 8.63 379 TYR B O 1
ATOM 5718 N N . PRO B 1 380 ? 14.134 14.336 24.631 1.00 1.44 380 PRO B N 1
ATOM 5719 C CA . PRO B 1 380 ? 14.516 15.682 25.068 1.00 2.97 380 PRO B CA 1
ATOM 5720 C C . PRO B 1 380 ? 16.026 15.930 25.077 1.00 3.73 380 PRO B C 1
ATOM 5721 O O . PRO B 1 380 ? 16.432 17.001 24.645 1.00 2.97 380 PRO B O 1
ATOM 5725 N N . ASP B 1 381 ? 16.834 14.957 25.494 1.00 6.42 381 ASP B N 1
ATOM 5726 C CA . ASP B 1 381 ? 18.284 15.129 25.445 1.00 4.03 381 ASP B CA 1
ATOM 5727 C C . ASP B 1 381 ? 18.700 15.364 24.006 1.00 6.48 381 ASP B C 1
ATOM 5728 O O . ASP B 1 381 ? 19.476 16.284 23.716 1.00 21.07 381 ASP B O 1
ATOM 5733 N N . SER B 1 382 ? 18.131 14.580 23.096 1.00 3.58 382 SER B N 1
ATOM 5734 C CA . SER B 1 382 ? 18.521 14.660 21.691 1.00 8.09 382 SER B CA 1
ATOM 5735 C C . SER B 1 382 ? 18.075 15.955 20.990 1.00 4.70 382 SER B C 1
ATOM 5736 O O . SER B 1 382 ? 18.629 16.319 19.946 1.00 5.22 382 SER B O 1
ATOM 5739 N N . ALA B 1 383 ? 17.110 16.673 21.550 1.00 4.62 383 ALA B N 1
ATOM 5740 C CA . ALA B 1 383 ? 16.771 17.958 20.941 1.00 7.40 383 ALA B CA 1
ATOM 5741 C C . ALA B 1 383 ? 17.838 18.969 21.317 1.00 2.88 383 ALA B C 1
ATOM 5742 O O . ALA B 1 383 ? 18.265 19.777 20.497 1.00 1.28 383 ALA B O 1
ATOM 5744 N N . ALA B 1 384 ? 18.279 18.894 22.564 1.00 3.85 384 ALA B N 1
ATOM 5745 C CA . ALA B 1 384 ? 19.277 19.807 23.073 1.00 3.10 384 ALA B CA 1
ATOM 5746 C C . ALA B 1 384 ? 20.587 19.634 22.310 1.00 4.03 384 ALA B C 1
ATOM 5747 O O . ALA B 1 384 ? 21.315 20.594 22.095 1.00 2.33 384 ALA B O 1
ATOM 5749 N N . LEU B 1 385 ? 20.892 18.402 21.915 1.00 5.66 385 LEU B N 1
ATOM 5750 C CA . LEU B 1 385 ? 22.110 18.129 21.153 1.00 2.72 385 LEU B CA 1
ATOM 5751 C C . LEU B 1 385 ? 22.056 18.734 19.752 1.00 3.81 385 LEU B C 1
ATOM 5752 O O . LEU B 1 385 ? 23.014 19.405 19.323 1.00 4.57 385 LEU B O 1
ATOM 5757 N N . MET B 1 386 ? 20.926 18.541 19.062 1.00 2.75 386 MET B N 1
ATOM 5758 C CA . MET B 1 386 ? 20.731 19.151 17.743 1.00 6.21 386 MET B CA 1
ATOM 5759 C C . MET B 1 386 ? 20.930 20.651 17.850 1.00 6.77 386 MET B C 1
ATOM 5760 O O . MET B 1 386 ? 21.608 21.257 17.016 1.00 5.74 386 MET B O 1
ATOM 5765 N N . ALA B 1 387 ? 20.332 21.243 18.882 1.00 4.33 387 ALA B N 1
ATOM 5766 C CA . ALA B 1 387 ? 20.449 22.671 19.100 1.00 1.65 387 ALA B CA 1
ATOM 5767 C C . ALA B 1 387 ? 21.909 23.023 19.272 1.00 3.24 387 ALA B C 1
ATOM 5768 O O . ALA B 1 387 ? 22.401 23.915 18.592 1.00 5.76 387 ALA B O 1
ATOM 5770 N N . ALA B 1 388 ? 22.617 22.283 20.127 1.00 3.68 388 ALA B N 1
ATOM 5771 C CA . ALA B 1 388 ? 24.057 22.514 20.346 1.00 3.70 388 ALA B CA 1
ATOM 5772 C C . ALA B 1 388 ? 24.898 22.257 19.108 1.00 1.48 388 ALA B C 1
ATOM 5773 O O . ALA B 1 388 ? 25.855 22.962 18.859 1.00 1.46 388 ALA B O 1
ATOM 5775 N N . GLN B 1 389 ? 24.566 21.223 18.352 1.00 1.86 389 GLN B N 1
ATOM 5776 C CA . GLN B 1 389 ? 25.334 20.952 17.144 1.00 3.09 389 GLN B CA 1
ATOM 5777 C C . GLN B 1 389 ? 25.211 22.110 16.153 1.00 2.70 389 GLN B C 1
ATOM 5778 O O . GLN B 1 389 ? 26.147 22.428 15.434 1.00 5.35 389 GLN B O 1
ATOM 5784 N N . ILE B 1 390 ? 24.069 22.774 16.152 1.00 3.81 390 ILE B N 1
ATOM 5785 C CA . ILE B 1 390 ? 23.865 23.882 15.247 1.00 6.25 390 ILE B CA 1
ATOM 5786 C C . ILE B 1 390 ? 24.671 25.075 15.734 1.00 3.28 390 ILE B C 1
ATOM 5787 O O . ILE B 1 390 ? 25.459 25.648 14.988 1.00 1.81 390 ILE B O 1
ATOM 5792 N N . ILE B 1 391 ? 24.523 25.385 17.014 1.00 1.67 391 ILE B N 1
ATOM 5793 C CA . ILE B 1 391 ? 25.202 26.511 17.631 1.00 3.08 391 ILE B CA 1
ATOM 5794 C C . ILE B 1 391 ? 26.736 26.375 17.690 1.00 16.97 391 ILE B C 1
ATOM 5795 O O . ILE B 1 391 ? 27.469 27.364 17.547 1.00 5.69 391 ILE B O 1
ATOM 5800 N N . GLY B 1 392 ? 27.219 25.145 17.831 1.00 5.86 392 GLY B N 1
ATOM 5801 C CA . GLY B 1 392 ? 28.640 24.886 17.828 1.00 1.69 392 GLY B CA 1
ATOM 5802 C C . GLY B 1 392 ? 29.326 25.238 16.519 1.00 5.21 392 GLY B C 1
ATOM 5803 O O . GLY B 1 392 ? 30.559 25.323 16.479 1.00 7.19 392 GLY B O 1
ATOM 5804 N N . LEU B 1 393 ? 28.561 25.458 15.449 1.00 1.11 393 LEU B N 1
ATOM 5805 C CA . LEU B 1 393 ? 29.181 25.854 14.189 1.00 2.14 393 LEU B CA 1
ATOM 5806 C C . LEU B 1 393 ? 29.752 27.260 14.323 1.00 11.00 393 LEU B C 1
ATOM 5807 O O . LEU B 1 393 ? 30.599 27.667 13.525 1.00 6.02 393 LEU B O 1
ATOM 5812 N N . GLN B 1 394 ? 29.304 27.965 15.367 1.00 10.17 394 GLN B N 1
ATOM 5813 C CA . GLN B 1 394 ? 29.694 29.349 15.654 1.00 8.22 394 GLN B CA 1
ATOM 5814 C C . GLN B 1 394 ? 30.368 29.526 17.017 1.00 11.50 394 GLN B C 1
ATOM 5815 O O . GLN B 1 394 ? 30.886 30.592 17.335 1.00 24.85 394 GLN B O 1
ATOM 5821 N N . ASP B 1 395 ? 30.335 28.483 17.829 1.00 3.98 395 ASP B N 1
ATOM 5822 C CA . ASP B 1 395 ? 30.877 28.523 19.174 1.00 2.93 395 ASP B CA 1
ATOM 5823 C C . ASP B 1 395 ? 31.719 27.277 19.372 1.00 6.01 395 ASP B C 1
ATOM 5824 O O . ASP B 1 395 ? 31.162 26.209 19.645 1.00 11.13 395 ASP B O 1
ATOM 5829 N N . TYR B 1 396 ? 33.045 27.394 19.231 1.00 5.94 396 TYR B N 1
ATOM 5830 C CA . TYR B 1 396 ? 33.884 26.195 19.220 1.00 2.46 396 TYR B CA 1
ATOM 5831 C C . TYR B 1 396 ? 33.859 25.510 20.572 1.00 2.63 396 TYR B C 1
ATOM 5832 O O . TYR B 1 396 ? 33.952 24.293 20.659 1.00 2.46 396 TYR B O 1
ATOM 5841 N N . LEU B 1 397 ? 33.630 26.294 21.616 1.00 4.08 397 LEU B N 1
ATOM 5842 C CA . LEU B 1 397 ? 33.578 25.757 22.966 1.00 10.14 397 LEU B CA 1
ATOM 5843 C C . LEU B 1 397 ? 32.367 24.849 23.175 1.00 7.06 397 LEU B C 1
ATOM 5844 O O . LEU B 1 397 ? 32.467 23.846 23.881 1.00 13.02 397 LEU B O 1
ATOM 5849 N N . VAL B 1 398 ? 31.217 25.219 22.608 1.00 6.62 398 VAL B N 1
ATOM 5850 C CA . VAL B 1 398 ? 30.063 24.323 22.598 1.00 6.90 398 VAL B CA 1
ATOM 5851 C C . VAL B 1 398 ? 30.361 23.094 21.738 1.00 7.45 398 VAL B C 1
ATOM 5852 O O . VAL B 1 398 ? 30.088 21.940 22.129 1.00 8.48 398 VAL B O 1
ATOM 5856 N N . TRP B 1 399 ? 30.936 23.344 20.567 1.00 4.74 399 TRP B N 1
ATOM 5857 C CA . TRP B 1 399 ? 31.385 22.261 19.701 1.00 3.66 399 TRP B CA 1
ATOM 5858 C C . TRP B 1 399 ? 32.349 21.351 20.468 1.00 4.39 399 TRP B C 1
ATOM 5859 O O . TRP B 1 399 ? 32.226 20.147 20.403 1.00 3.84 399 TRP B O 1
ATOM 5870 N N . GLY B 1 400 ? 33.245 21.943 21.257 1.00 7.17 400 GLY B N 1
ATOM 5871 C CA . GLY B 1 400 ? 34.154 21.190 22.098 1.00 1.51 400 GLY B CA 1
ATOM 5872 C C . GLY B 1 400 ? 33.433 20.241 23.035 1.00 3.09 400 GLY B C 1
ATOM 5873 O O . GLY B 1 400 ? 33.755 19.052 23.097 1.00 4.33 400 GLY B O 1
ATOM 5874 N N . ARG B 1 401 ? 32.430 20.738 23.742 1.00 3.11 401 ARG B N 1
ATOM 5875 C CA . ARG B 1 401 ? 31.728 19.925 24.738 1.00 3.47 401 ARG B CA 1
ATOM 5876 C C . ARG B 1 401 ? 30.973 18.704 24.177 1.00 3.25 401 ARG B C 1
ATOM 5877 O O . ARG B 1 401 ? 30.797 17.696 24.868 1.00 1.50 401 ARG B O 1
ATOM 5885 N N . LEU B 1 402 ? 30.511 18.813 22.935 1.00 3.32 402 LEU B N 1
ATOM 5886 C CA . LEU B 1 402 ? 29.827 17.723 22.261 1.00 1.28 402 LEU B CA 1
ATOM 5887 C C . LEU B 1 402 ? 30.799 16.595 22.025 1.00 3.82 402 LEU B C 1
ATOM 5888 O O . LEU B 1 402 ? 30.483 15.421 22.269 1.00 5.62 402 LEU B O 1
ATOM 5893 N N . ARG B 1 403 ? 31.990 16.950 21.557 1.00 4.71 403 ARG B N 1
ATOM 5894 C CA . ARG B 1 403 ? 33.025 15.956 21.318 1.00 2.89 403 ARG B CA 1
ATOM 5895 C C . ARG B 1 403 ? 33.501 15.389 22.626 1.00 1.07 403 ARG B C 1
ATOM 5896 O O . ARG B 1 403 ? 33.834 14.208 22.723 1.00 4.42 403 ARG B O 1
ATOM 5904 N N . SER B 1 404 ? 33.523 16.237 23.638 1.00 0.43 404 SER B N 1
ATOM 5905 C CA . SER B 1 404 ? 34.033 15.844 24.935 1.00 0.86 404 SER B CA 1
ATOM 5906 C C . SER B 1 404 ? 33.060 14.828 25.567 1.00 1.49 404 SER B C 1
ATOM 5907 O O . SER B 1 404 ? 33.477 13.838 26.174 1.00 2.11 404 SER B O 1
ATOM 5910 N N . LYS B 1 405 ? 31.764 15.051 25.356 1.00 2.74 405 LYS B N 1
ATOM 5911 C CA . LYS B 1 405 ? 30.697 14.163 25.826 1.00 2.41 405 LYS B CA 1
ATOM 5912 C C . LYS B 1 405 ? 30.713 12.806 25.131 1.00 3.93 405 LYS B C 1
ATOM 5913 O O . LYS B 1 405 ? 30.399 11.791 25.747 1.00 2.41 405 LYS B O 1
ATOM 5919 N N . GLN B 1 406 ? 31.039 12.796 23.842 1.00 3.33 406 GLN B N 1
ATOM 5920 C CA . GLN B 1 406 ? 31.201 11.543 23.106 1.00 1.44 406 GLN B CA 1
ATOM 5921 C C . GLN B 1 406 ? 32.356 10.747 23.705 1.00 7.86 406 GLN B C 1
ATOM 5922 O O . GLN B 1 406 ? 32.300 9.509 23.787 1.00 7.35 406 GLN B O 1
ATOM 5928 N N . LEU B 1 407 ? 33.399 11.453 24.130 1.00 3.39 407 LEU B N 1
ATOM 5929 C CA . LEU B 1 407 ? 34.500 10.783 24.785 1.00 3.39 407 LEU B CA 1
ATOM 5930 C C . LEU B 1 407 ? 34.050 10.244 26.140 1.00 4.67 407 LEU B C 1
ATOM 5931 O O . LEU B 1 407 ? 34.365 9.098 26.477 1.00 5.12 407 LEU B O 1
ATOM 5936 N N . ASP B 1 408 ? 33.280 11.028 26.897 1.00 2.16 408 ASP B N 1
ATOM 5937 C CA . ASP B 1 408 ? 32.834 10.557 28.211 1.00 3.96 408 ASP B CA 1
ATOM 5938 C C . ASP B 1 408 ? 32.003 9.279 28.065 1.00 8.20 408 ASP B C 1
ATOM 5939 O O . ASP B 1 408 ? 32.177 8.322 28.823 1.00 3.12 408 ASP B O 1
ATOM 5944 N N . MET B 1 409 ? 31.121 9.260 27.067 1.00 7.41 409 MET B N 1
ATOM 5945 C CA . MET B 1 409 ? 30.186 8.158 26.895 1.00 2.51 409 MET B CA 1
ATOM 5946 C C . MET B 1 409 ? 30.889 6.882 26.513 1.00 3.53 409 MET B C 1
ATOM 5947 O O . MET B 1 409 ? 30.546 5.816 27.009 1.00 5.08 409 MET B O 1
ATOM 5952 N N . ALA B 1 410 ? 31.897 6.989 25.658 1.00 6.61 410 ALA B N 1
ATOM 5953 C CA . ALA B 1 410 ? 32.628 5.806 25.236 1.00 1.92 410 ALA B CA 1
ATOM 5954 C C . ALA B 1 410 ? 33.464 5.222 26.382 1.00 2.76 410 ALA B C 1
ATOM 5955 O O . ALA B 1 410 ? 33.542 3.994 26.526 1.00 4.88 410 ALA B O 1
ATOM 5957 N N . HIS B 1 411 ? 34.068 6.085 27.204 1.00 5.76 411 HIS B N 1
ATOM 5958 C CA . HIS B 1 411 ? 34.884 5.621 28.331 1.00 12.03 411 HIS B CA 1
ATOM 5959 C C . HIS B 1 411 ? 33.971 4.993 29.401 1.00 5.68 411 HIS B C 1
ATOM 5960 O O . HIS B 1 411 ? 34.378 4.085 30.126 1.00 15.11 411 HIS B O 1
ATOM 5962 N N . SER B 1 412 ? 32.729 5.451 29.476 1.00 4.75 412 SER B N 1
ATOM 5963 C CA . SER B 1 412 ? 31.756 4.872 30.411 1.00 8.18 412 SER B CA 1
ATOM 5964 C C . SER B 1 412 ? 31.340 3.469 30.016 1.00 8.82 412 SER B C 1
ATOM 5965 O O . SER B 1 412 ? 31.189 2.590 30.870 1.00 13.00 412 SER B O 1
ATOM 5968 N N . LEU B 1 413 ? 31.179 3.251 28.717 1.00 4.42 413 LEU B N 1
ATOM 5969 C CA . LEU B 1 413 ? 30.830 1.935 28.246 1.00 4.68 413 LEU B CA 1
ATOM 5970 C C . LEU B 1 413 ? 31.883 0.884 28.624 1.00 9.90 413 LEU B C 1
ATOM 5971 O O . LEU B 1 413 ? 31.529 -0.220 29.049 1.00 10.25 413 LEU B O 1
ATOM 5976 N N . ARG B 1 414 ? 33.164 1.232 28.518 1.00 3.28 414 ARG B N 1
ATOM 5977 C CA . ARG B 1 414 ? 34.222 0.281 28.838 1.00 3.22 414 ARG B CA 1
ATOM 5978 C C . ARG B 1 414 ? 34.194 -0.096 30.308 1.00 2.89 414 ARG B C 1
ATOM 5979 O O . ARG B 1 414 ? 34.334 -1.258 30.652 1.00 5.34 414 ARG B O 1
ATOM 5987 N N . GLN B 1 415 ? 33.948 0.882 31.168 1.00 6.89 415 GLN B N 1
ATOM 5988 C CA . GLN B 1 415 ? 33.829 0.629 32.597 1.00 7.25 415 GLN B CA 1
ATOM 5989 C C . GLN B 1 415 ? 32.648 -0.286 32.857 1.00 12.58 415 GLN B C 1
ATOM 5990 O O . GLN B 1 415 ? 32.761 -1.256 33.613 1.00 17.80 415 GLN B O 1
ATOM 5996 N N . ALA B 1 416 ? 31.530 -0.012 32.192 1.00 5.05 416 ALA B N 1
ATOM 5997 C CA . ALA B 1 416 ? 30.356 -0.851 32.354 1.00 3.68 416 ALA B CA 1
ATOM 5998 C C . ALA B 1 416 ? 30.639 -2.256 31.824 1.00 5.15 416 ALA B C 1
ATOM 5999 O O . ALA B 1 416 ? 30.204 -3.246 32.410 1.00 3.03 416 ALA B O 1
ATOM 6001 N N . ASP B 1 417 ? 31.370 -2.332 30.713 1.00 4.75 417 ASP B N 1
ATOM 6002 C CA . ASP B 1 417 ? 31.742 -3.614 30.133 1.00 5.19 417 ASP B CA 1
ATOM 6003 C C . ASP B 1 417 ? 32.654 -4.405 31.060 1.00 8.69 417 ASP B C 1
ATOM 6004 O O . ASP B 1 417 ? 32.428 -5.608 31.272 1.00 5.32 417 ASP B O 1
ATOM 6009 N N . LYS B 1 418 ? 33.639 -3.727 31.649 1.00 3.80 418 LYS B N 1
ATOM 6010 C CA . LYS B 1 418 ? 34.560 -4.376 32.581 1.00 10.33 418 LYS B CA 1
ATOM 6011 C C . LYS B 1 418 ? 33.851 -5.010 33.785 1.00 13.42 418 LYS B C 1
ATOM 6012 O O . LYS B 1 418 ? 34.332 -5.992 34.349 1.00 15.40 418 LYS B O 1
ATOM 6018 N N . LYS B 1 419 ? 32.700 -4.466 34.157 1.00 8.16 419 LYS B N 1
ATOM 6019 C CA . LYS B 1 419 ? 31.941 -4.988 35.293 1.00 15.90 419 LYS B CA 1
ATOM 6020 C C . LYS B 1 419 ? 31.051 -6.205 34.920 1.00 18.82 419 LYS B C 1
ATOM 6021 O O . LYS B 1 419 ? 30.776 -7.054 35.771 1.00 15.21 419 LYS B O 1
ATOM 6027 N N . LEU B 1 420 ? 30.616 -6.307 33.663 1.00 7.37 420 LEU B N 1
ATOM 6028 C CA . LEU B 1 420 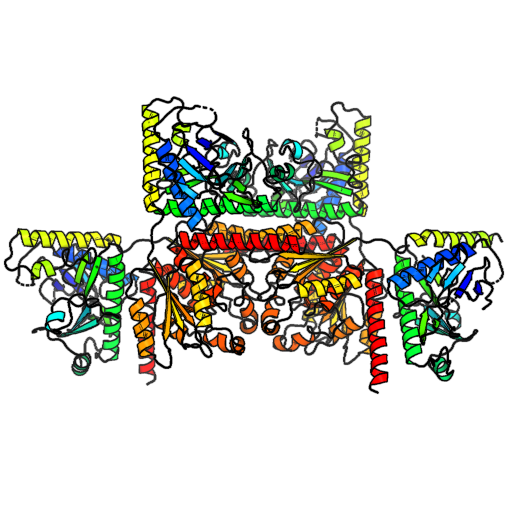? 29.703 -7.392 33.281 1.00 11.10 420 LEU B CA 1
ATOM 6029 C C . LEU B 1 420 ? 30.422 -8.502 32.524 1.00 19.95 420 LEU B C 1
ATOM 6030 O O . LEU B 1 420 ? 29.795 -9.501 32.154 1.00 19.27 420 LEU B O 1
ATOM 6035 N N . ARG B 1 421 ? 31.733 -8.327 32.336 1.00 8.61 422 ARG B N 1
ATOM 6036 C CA . ARG B 1 421 ? 32.531 -9.082 31.370 1.00 7.03 422 ARG B CA 1
ATOM 6037 C C . ARG B 1 421 ? 32.902 -10.520 31.787 1.00 15.43 422 ARG B C 1
ATOM 6038 O O . ARG B 1 421 ? 32.891 -10.882 32.966 1.00 13.16 422 ARG B O 1
ATOM 6046 N N . GLY C 1 13 ? 24.518 -57.489 49.443 1.00 1.54 13 GLY C N 1
ATOM 6047 C CA . GLY C 1 13 ? 23.350 -58.359 49.454 1.00 27.47 13 GLY C CA 1
ATOM 6048 C C . GLY C 1 13 ? 22.143 -57.567 49.913 1.00 57.18 13 GLY C C 1
ATOM 6049 O O . GLY C 1 13 ? 22.250 -56.355 50.012 1.00 75.40 13 GLY C O 1
ATOM 6050 N N . LYS C 1 14 ? 21.028 -58.218 50.250 1.00 36.78 14 LYS C N 1
ATOM 6051 C CA . LYS C 1 14 ? 20.895 -59.674 50.226 1.00 71.65 14 LYS C CA 1
ATOM 6052 C C . LYS C 1 14 ? 19.919 -60.161 49.149 1.00 58.36 14 LYS C C 1
ATOM 6053 O O . LYS C 1 14 ? 20.223 -61.096 48.407 1.00 56.43 14 LYS C O 1
ATOM 6055 N N . LEU C 1 15 ? 18.746 -59.531 49.083 1.00 44.66 15 LEU C N 1
ATOM 6056 C CA . LEU C 1 15 ? 17.670 -59.936 48.164 1.00 60.45 15 LEU C CA 1
ATOM 6057 C C . LEU C 1 15 ? 18.061 -59.795 46.678 1.00 58.66 15 LEU C C 1
ATOM 6058 O O . LEU C 1 15 ? 19.145 -59.294 46.369 1.00 42.71 15 LEU C O 1
ATOM 6060 N N . LEU C 1 16 ? 17.202 -60.244 45.756 1.00 38.05 16 LEU C N 1
ATOM 6061 C CA . LEU C 1 16 ? 17.630 -60.350 44.355 1.00 39.20 16 LEU C CA 1
ATOM 6062 C C . LEU C 1 16 ? 16.773 -59.852 43.170 1.00 49.32 16 LEU C C 1
ATOM 6063 O O . LEU C 1 16 ? 15.997 -58.879 43.253 1.00 10.83 16 LEU C O 1
ATOM 6068 N N . ILE C 1 17 ? 17.039 -60.547 42.058 1.00 51.17 17 ILE C N 1
ATOM 6069 C CA . ILE C 1 17 ? 16.434 -60.451 40.724 1.00 45.90 17 ILE C CA 1
ATOM 6070 C C . ILE C 1 17 ? 17.525 -60.987 39.780 1.00 47.11 17 ILE C C 1
ATOM 6071 O O . ILE C 1 17 ? 18.416 -60.241 39.380 1.00 45.06 17 ILE C O 1
ATOM 6073 N N . GLU C 1 18 ? 17.504 -62.280 39.465 1.00 54.05 18 GLU C N 1
ATOM 6074 C CA . GLU C 1 18 ? 18.583 -62.862 38.656 1.00 48.30 18 GLU C CA 1
ATOM 6075 C C . GLU C 1 18 ? 18.163 -63.159 37.217 1.00 42.66 18 GLU C C 1
ATOM 6076 O O . GLU C 1 18 ? 17.000 -63.454 36.944 1.00 50.18 18 GLU C O 1
ATOM 6082 N N . GLY C 1 19 ? 19.130 -63.042 36.310 1.00 38.30 19 GLY C N 1
ATOM 6083 C CA . GLY C 1 19 ? 18.959 -63.289 34.892 1.00 28.93 19 GLY C CA 1
ATOM 6084 C C . GLY C 1 19 ? 20.311 -63.753 34.373 1.00 34.04 19 GLY C C 1
ATOM 6085 O O . GLY C 1 19 ? 21.247 -63.971 35.155 1.00 23.15 19 GLY C O 1
ATOM 6086 N N . LYS C 1 20 ? 20.431 -63.930 33.064 1.00 35.87 20 LYS C N 1
ATOM 6087 C CA . LYS C 1 20 ? 21.728 -64.246 32.485 1.00 29.04 20 LYS C CA 1
ATOM 6088 C C . LYS C 1 20 ? 22.511 -62.945 32.335 1.00 54.99 20 LYS C C 1
ATOM 6089 O O . LYS C 1 20 ? 21.919 -61.867 32.204 1.00 63.85 20 LYS C O 1
ATOM 6091 N N . THR C 1 21 ? 23.836 -63.055 32.389 1.00 52.26 21 THR C N 1
ATOM 6092 C CA . THR C 1 21 ? 24.786 -61.928 32.286 1.00 30.12 21 THR C CA 1
ATOM 6093 C C . THR C 1 21 ? 24.780 -60.894 33.420 1.00 17.65 21 THR C C 1
ATOM 6094 O O . THR C 1 21 ? 25.743 -60.147 33.560 1.00 24.55 21 THR C O 1
ATOM 6098 N N . LYS C 1 22 ? 23.745 -60.876 34.257 1.00 31.09 22 LYS C N 1
ATOM 6099 C CA . LYS C 1 22 ? 23.657 -59.871 35.323 1.00 27.46 22 LYS C CA 1
ATOM 6100 C C . LYS C 1 22 ? 22.852 -60.351 36.531 1.00 23.77 22 LYS C C 1
ATOM 6101 O O . LYS C 1 22 ? 21.896 -61.118 36.391 1.00 31.65 22 LYS C O 1
ATOM 6103 N N . GLN C 1 23 ? 23.225 -59.864 37.712 1.00 14.98 23 GLN C N 1
ATOM 6104 C CA . GLN C 1 23 ? 22.445 -60.074 38.927 1.00 20.67 23 GLN C CA 1
ATOM 6105 C C . GLN C 1 23 ? 22.137 -58.724 39.534 1.00 18.10 23 GLN C C 1
ATOM 6106 O O . GLN C 1 23 ? 22.999 -57.849 39.533 1.00 25.91 23 GLN C O 1
ATOM 6112 N N . VAL C 1 24 ? 20.936 -58.554 40.084 1.00 16.05 24 VAL C N 1
ATOM 6113 C CA . VAL C 1 24 ? 20.571 -57.289 40.736 1.00 18.05 24 VAL C CA 1
ATOM 6114 C C . VAL C 1 24 ? 20.207 -57.495 42.202 1.00 19.18 24 VAL C C 1
ATOM 6115 O O . VAL C 1 24 ? 19.163 -58.066 42.524 1.00 33.12 24 VAL C O 1
ATOM 6119 N N . PHE C 1 25 ? 21.053 -56.997 43.092 1.00 20.22 25 PHE C N 1
ATOM 6120 C CA . PHE C 1 25 ? 20.847 -57.216 44.516 1.00 21.74 25 PHE C CA 1
ATOM 6121 C C . PHE C 1 25 ? 20.361 -55.912 45.146 1.00 24.79 25 PHE C C 1
ATOM 6122 O O . PHE C 1 25 ? 20.658 -54.818 44.643 1.00 19.24 25 PHE C O 1
ATOM 6124 N N . ASP C 1 26 ? 19.580 -56.028 46.218 1.00 33.53 26 ASP C N 1
ATOM 6125 C CA . ASP C 1 26 ? 19.169 -54.857 46.980 1.00 29.95 26 ASP C CA 1
ATOM 6126 C C . ASP C 1 26 ? 20.410 -54.326 47.686 1.00 23.84 26 ASP C C 1
ATOM 6127 O O . ASP C 1 26 ? 21.343 -55.068 47.942 1.00 29.44 26 ASP C O 1
ATOM 6132 N N . VAL C 1 27 ? 20.428 -53.033 47.967 1.00 32.81 27 VAL C N 1
ATOM 6133 C CA . VAL C 1 27 ? 21.450 -52.456 48.825 1.00 37.47 27 VAL C CA 1
ATOM 6134 C C . VAL C 1 27 ? 20.703 -51.864 50.022 1.00 46.21 27 VAL C C 1
ATOM 6135 O O . VAL C 1 27 ? 20.075 -50.804 49.924 1.00 48.57 27 VAL C O 1
ATOM 6139 N N . PRO C 1 28 ? 20.705 -52.604 51.141 1.00 51.22 28 PRO C N 1
ATOM 6140 C CA . PRO C 1 28 ? 19.888 -52.297 52.318 1.00 52.71 28 PRO C CA 1
ATOM 6141 C C . PRO C 1 28 ? 20.373 -51.077 53.106 1.00 38.98 28 PRO C C 1
ATOM 6142 O O . PRO C 1 28 ? 19.582 -50.499 53.841 1.00 45.46 28 PRO C O 1
ATOM 6146 N N . ASP C 1 29 ? 21.634 -50.688 52.960 1.00 46.11 29 ASP C N 1
ATOM 6147 C CA . ASP C 1 29 ? 22.159 -49.547 53.717 1.00 60.61 29 ASP C CA 1
ATOM 6148 C C . ASP C 1 29 ? 21.912 -48.194 53.047 1.00 49.32 29 ASP C C 1
ATOM 6149 O O . ASP C 1 29 ? 21.777 -47.173 53.721 1.00 55.32 29 ASP C O 1
ATOM 6154 N N . GLN C 1 30 ? 21.858 -48.190 51.720 1.00 62.50 30 GLN C N 1
ATOM 6155 C CA . GLN C 1 30 ? 21.542 -46.977 50.978 1.00 56.11 30 GLN C CA 1
ATOM 6156 C C . GLN C 1 30 ? 20.196 -47.189 50.290 1.00 45.94 30 GLN C C 1
ATOM 6157 O O . GLN C 1 30 ? 20.091 -47.987 49.358 1.00 44.95 30 GLN C O 1
ATOM 6159 N N . PRO C 1 31 ? 19.154 -46.495 50.772 1.00 45.41 31 PRO C N 1
ATOM 6160 C CA . PRO C 1 31 ? 17.795 -46.661 50.241 1.00 47.84 31 PRO C CA 1
ATOM 6161 C C . PRO C 1 31 ? 17.740 -46.193 48.799 1.00 36.31 31 PRO C C 1
ATOM 6162 O O . PRO C 1 31 ? 17.799 -44.991 48.529 1.00 28.89 31 PRO C O 1
ATOM 6166 N N . GLY C 1 32 ? 17.635 -47.156 47.890 1.00 30.56 32 GLY C N 1
ATOM 6167 C CA . GLY C 1 32 ? 17.771 -46.894 46.475 1.00 37.55 32 GLY C CA 1
ATOM 6168 C C . GLY C 1 32 ? 16.472 -47.060 45.733 1.00 23.03 32 GLY C C 1
ATOM 6169 O O . GLY C 1 32 ? 16.423 -46.816 44.530 1.00 22.15 32 GLY C O 1
ATOM 6170 N N . LEU C 1 35 ? 19.736 -50.174 44.948 1.00 9.42 35 LEU C N 1
ATOM 6171 C CA . LEU C 1 35 ? 20.127 -51.471 44.358 1.00 19.61 35 LEU C CA 1
ATOM 6172 C C . LEU C 1 35 ? 21.477 -51.496 43.610 1.00 7.88 35 LEU C C 1
ATOM 6173 O O . LEU C 1 35 ? 21.915 -50.503 43.025 1.00 5.85 35 LEU C O 1
ATOM 6178 N N . LEU C 1 36 ? 22.086 -52.678 43.591 1.00 20.49 36 LEU C N 1
ATOM 6179 C CA . LEU C 1 36 ? 23.370 -52.929 42.933 1.00 10.99 36 LEU C CA 1
ATOM 6180 C C . LEU C 1 36 ? 23.188 -53.960 41.821 1.00 16.10 36 LEU C C 1
ATOM 6181 O O . LEU C 1 36 ? 22.525 -54.989 42.011 1.00 21.77 36 LEU C O 1
ATOM 6186 N N . LEU C 1 37 ? 23.734 -53.661 40.644 1.00 21.02 37 LEU C N 1
ATOM 6187 C CA . LEU C 1 37 ? 23.723 -54.596 39.506 1.00 15.75 37 LEU C CA 1
ATOM 6188 C C . LEU C 1 37 ? 25.129 -55.175 39.287 1.00 23.34 37 LEU C C 1
ATOM 6189 O O . LEU C 1 37 ? 26.118 -54.441 39.106 1.00 14.88 37 LEU C O 1
ATOM 6194 N N . ASN C 1 38 ? 25.195 -56.499 39.270 1.00 25.39 38 ASN C N 1
ATOM 6195 C CA . ASN C 1 38 ? 26.453 -57.220 39.169 1.00 17.49 38 ASN C CA 1
ATOM 6196 C C . ASN C 1 38 ? 26.568 -57.961 37.845 1.00 18.22 38 ASN C C 1
ATOM 6197 O O . ASN C 1 38 ? 25.804 -58.888 37.588 1.00 29.32 38 ASN C O 1
ATOM 6202 N N . LYS C 1 39 ? 27.529 -57.559 37.015 1.00 15.93 39 LYS C N 1
ATOM 6203 C CA . LYS C 1 39 ? 27.682 -58.132 35.677 1.00 18.90 39 LYS C CA 1
ATOM 6204 C C . LYS C 1 39 ? 28.407 -59.478 35.709 1.00 24.46 39 LYS C C 1
ATOM 6205 O O . LYS C 1 39 ? 29.328 -59.674 36.506 1.00 23.60 39 LYS C O 1
ATOM 6211 N N . ASP C 1 40 ? 27.955 -60.413 34.873 1.00 39.32 40 ASP C N 1
ATOM 6212 C CA . ASP C 1 40 ? 28.522 -61.761 34.846 1.00 28.70 40 ASP C CA 1
ATOM 6213 C C . ASP C 1 40 ? 29.404 -61.968 33.623 1.00 31.59 40 ASP C C 1
ATOM 6214 O O . ASP C 1 40 ? 29.159 -61.379 32.561 1.00 32.14 40 ASP C O 1
ATOM 6216 N N . ARG C 1 41 ? 30.412 -62.828 33.765 1.00 31.38 41 ARG C N 1
ATOM 6217 C CA . ARG C 1 41 ? 31.368 -63.064 32.680 1.00 44.46 41 ARG C CA 1
ATOM 6218 C C . ARG C 1 41 ? 30.911 -64.208 31.785 1.00 38.83 41 ARG C C 1
ATOM 6219 O O . ARG C 1 41 ? 31.682 -65.131 31.503 1.00 54.41 41 ARG C O 1
ATOM 6227 N N . ILE C 1 42 ? 29.655 -64.163 31.361 1.00 31.24 42 ILE C N 1
ATOM 6228 C CA . ILE C 1 42 ? 29.131 -65.208 30.510 1.00 38.09 42 ILE C CA 1
ATOM 6229 C C . ILE C 1 42 ? 28.526 -64.526 29.307 1.00 17.11 42 ILE C C 1
ATOM 6230 O O . ILE C 1 42 ? 28.213 -63.355 29.366 1.00 33.61 42 ILE C O 1
ATOM 6232 N N . THR C 1 43 ? 28.385 -65.266 28.218 1.00 27.22 43 THR C N 1
ATOM 6233 C CA . THR C 1 43 ? 27.764 -64.769 26.997 1.00 31.10 43 THR C CA 1
ATOM 6234 C C . THR C 1 43 ? 26.710 -65.788 26.521 1.00 27.19 43 THR C C 1
ATOM 6235 O O . THR C 1 43 ? 27.036 -66.932 26.229 1.00 33.54 43 THR C O 1
ATOM 6239 N N . ALA C 1 44 ? 25.442 -65.390 26.498 1.00 35.37 44 ALA C N 1
ATOM 6240 C CA . ALA C 1 44 ? 24.357 -66.348 26.243 1.00 39.14 44 ALA C CA 1
ATOM 6241 C C . ALA C 1 44 ? 23.481 -66.085 25.012 1.00 29.76 44 ALA C C 1
ATOM 6242 O O . ALA C 1 44 ? 22.355 -65.605 25.148 1.00 50.44 44 ALA C O 1
ATOM 6244 N N . GLY C 1 45 ? 23.987 -66.408 23.826 1.00 11.80 45 GLY C N 1
ATOM 6245 C CA . GLY C 1 45 ? 23.176 -66.376 22.620 1.00 8.21 45 GLY C CA 1
ATOM 6246 C C . GLY C 1 45 ? 21.970 -67.299 22.764 1.00 27.99 45 GLY C C 1
ATOM 6247 O O . GLY C 1 45 ? 21.670 -68.138 21.911 1.00 16.38 45 GLY C O 1
ATOM 6248 N N . ALA C 1 50 ? 25.329 -70.763 22.258 1.00 5.93 50 ALA C N 1
ATOM 6249 C CA . ALA C 1 50 ? 24.271 -70.894 23.271 1.00 32.13 50 ALA C CA 1
ATOM 6250 C C . ALA C 1 50 ? 24.705 -70.367 24.646 1.00 21.44 50 ALA C C 1
ATOM 6251 O O . ALA C 1 50 ? 24.086 -69.449 25.179 1.00 24.81 50 ALA C O 1
ATOM 6253 N N . HIS C 1 51 ? 25.748 -70.955 25.227 1.00 22.35 51 HIS C N 1
ATOM 6254 C CA . HIS C 1 51 ? 26.296 -70.431 26.480 1.00 30.91 51 HIS C CA 1
ATOM 6255 C C . HIS C 1 51 ? 27.745 -70.868 26.716 1.00 36.28 51 HIS C C 1
ATOM 6256 O O . HIS C 1 51 ? 28.044 -72.060 26.734 1.00 54.40 51 HIS C O 1
ATOM 6258 N N . ASP C 1 52 ? 28.628 -69.883 26.898 1.00 35.63 52 ASP C N 1
ATOM 6259 C CA . ASP C 1 52 ? 30.053 -70.087 27.165 1.00 24.66 52 ASP C CA 1
ATOM 6260 C C . ASP C 1 52 ? 30.510 -69.055 28.212 1.00 28.57 52 ASP C C 1
ATOM 6261 O O . ASP C 1 52 ? 29.679 -68.324 28.745 1.00 35.28 52 ASP C O 1
ATOM 6266 N N . LEU C 1 53 ? 31.804 -68.998 28.538 1.00 40.20 53 LEU C N 1
ATOM 6267 C CA . LEU C 1 53 ? 32.281 -67.995 29.510 1.00 33.34 53 LEU C CA 1
ATOM 6268 C C . LEU C 1 53 ? 33.348 -67.064 28.895 1.00 47.20 53 LEU C C 1
ATOM 6269 O O . LEU C 1 53 ? 33.822 -67.325 27.788 1.00 53.60 53 LEU C O 1
ATOM 6274 N N . GLU C 1 54 ? 33.737 -66.003 29.616 1.00 37.72 54 GLU C N 1
ATOM 6275 C CA . GLU C 1 54 ? 34.754 -65.046 29.137 1.00 31.97 54 GLU C CA 1
ATOM 6276 C C . GLU C 1 54 ? 35.283 -64.134 30.259 1.00 43.30 54 GLU C C 1
ATOM 6277 O O . GLU C 1 54 ? 35.114 -64.441 31.432 1.00 60.57 54 GLU C O 1
ATOM 6279 N N . GLY C 1 55 ? 35.910 -63.012 29.904 1.00 43.65 55 GLY C N 1
ATOM 6280 C CA . GLY C 1 55 ? 36.362 -62.044 30.898 1.00 31.55 55 GLY C CA 1
ATOM 6281 C C . GLY C 1 55 ? 35.632 -60.713 30.753 1.00 60.47 55 GLY C C 1
ATOM 6282 O O . GLY C 1 55 ? 36.200 -59.637 30.956 1.00 25.94 55 GLY C O 1
ATOM 6283 N N . LYS C 1 56 ? 34.344 -60.782 30.435 1.00 55.95 56 LYS C N 1
ATOM 6284 C CA . LYS C 1 56 ? 33.659 -59.622 29.879 1.00 33.73 56 LYS C CA 1
ATOM 6285 C C . LYS C 1 56 ? 32.772 -58.840 30.832 1.00 26.69 56 LYS C C 1
ATOM 6286 O O . LYS C 1 56 ? 32.164 -57.860 30.421 1.00 22.51 56 LYS C O 1
ATOM 6292 N N . ALA C 1 57 ? 32.673 -59.257 32.085 1.00 29.23 57 ALA C N 1
ATOM 6293 C CA . ALA C 1 57 ? 31.846 -58.506 33.027 1.00 22.65 57 ALA C CA 1
ATOM 6294 C C . ALA C 1 57 ? 32.419 -57.102 33.256 1.00 21.91 57 ALA C C 1
ATOM 6295 O O . ALA C 1 57 ? 31.682 -56.127 33.423 1.00 30.27 57 ALA C O 1
ATOM 6297 N N . ALA C 1 58 ? 33.738 -56.999 33.259 1.00 24.25 58 ALA C N 1
ATOM 6298 C CA . ALA C 1 58 ? 34.378 -55.708 33.426 1.00 21.81 58 ALA C CA 1
ATOM 6299 C C . ALA C 1 58 ? 34.166 -54.825 32.194 1.00 18.77 58 ALA C C 1
ATOM 6300 O O . ALA C 1 58 ? 34.027 -53.602 32.298 1.00 22.44 58 ALA C O 1
ATOM 6302 N N . ILE C 1 59 ? 34.171 -55.457 31.027 1.00 20.70 59 ILE C N 1
ATOM 6303 C CA . ILE C 1 59 ? 33.999 -54.760 29.758 1.00 19.76 59 ILE C CA 1
ATOM 6304 C C . ILE C 1 59 ? 32.570 -54.226 29.650 1.00 14.80 59 ILE C C 1
ATOM 6305 O O . ILE C 1 59 ? 32.352 -53.049 29.340 1.00 9.05 59 ILE C O 1
ATOM 6310 N N . SER C 1 60 ? 31.605 -55.091 29.945 1.00 11.05 60 SER C N 1
ATOM 6311 C CA . SER C 1 60 ? 30.195 -54.711 29.930 1.00 17.44 60 SER C CA 1
ATOM 6312 C C . SER C 1 60 ? 29.912 -53.583 30.912 1.00 22.39 60 SER C C 1
ATOM 6313 O O . SER C 1 60 ? 29.199 -52.630 30.586 1.00 24.64 60 SER C O 1
ATOM 6316 N N . ASN C 1 61 ? 30.450 -53.709 32.121 1.00 10.28 61 ASN C N 1
ATOM 6317 C CA . ASN C 1 61 ? 30.221 -52.706 33.139 1.00 9.75 61 ASN C CA 1
ATOM 6318 C C . ASN C 1 61 ? 30.742 -51.339 32.716 1.00 16.32 61 ASN C C 1
ATOM 6319 O O . ASN C 1 61 ? 30.050 -50.331 32.863 1.00 20.21 61 ASN C O 1
ATOM 6324 N N . GLN C 1 62 ? 31.948 -51.299 32.166 1.00 18.56 62 GLN C N 1
ATOM 6325 C CA . GLN C 1 62 ? 32.518 -50.028 31.717 1.00 22.65 62 GLN C CA 1
ATOM 6326 C C . GLN C 1 62 ? 31.795 -49.475 30.503 1.00 13.17 62 GLN C C 1
ATOM 6327 O O . GLN C 1 62 ? 31.649 -48.266 30.385 1.00 16.27 62 GLN C O 1
ATOM 6333 N N . THR C 1 63 ? 31.361 -50.350 29.600 1.00 10.60 63 THR C N 1
ATOM 6334 C CA . THR C 1 63 ? 30.609 -49.917 28.427 1.00 12.64 63 THR C CA 1
ATOM 6335 C C . THR C 1 63 ? 29.316 -49.215 28.839 1.00 13.11 63 THR C C 1
ATOM 6336 O O . THR C 1 63 ? 29.029 -48.112 28.369 1.00 10.25 63 THR C O 1
ATOM 6340 N N . ASN C 1 64 ? 28.550 -49.845 29.727 1.00 15.67 64 ASN C N 1
ATOM 6341 C CA . ASN C 1 64 ? 27.305 -49.264 30.219 1.00 6.88 64 ASN C CA 1
ATOM 6342 C C . ASN C 1 64 ? 27.538 -47.928 30.853 1.00 13.25 64 ASN C C 1
ATOM 6343 O O . ASN C 1 64 ? 26.863 -46.946 30.533 1.00 22.56 64 ASN C O 1
ATOM 6348 N N . ALA C 1 65 ? 28.503 -47.899 31.762 1.00 9.05 65 ALA C N 1
ATOM 6349 C CA . ALA C 1 65 ? 28.755 -46.711 32.546 1.00 8.43 65 ALA C CA 1
ATOM 6350 C C . ALA C 1 65 ? 29.014 -45.532 31.634 1.00 7.94 65 ALA C C 1
ATOM 6351 O O . ALA C 1 65 ? 28.557 -44.423 31.897 1.00 9.65 65 ALA C O 1
ATOM 6353 N N . LYS C 1 66 ? 29.706 -45.785 30.532 1.00 5.28 66 LYS C N 1
ATOM 6354 C CA . LYS C 1 66 ? 29.998 -44.720 29.591 1.00 10.87 66 LYS C CA 1
ATOM 6355 C C . LYS C 1 66 ? 28.719 -44.324 28.857 1.00 10.30 66 LYS C C 1
ATOM 6356 O O . LYS C 1 66 ? 28.426 -43.134 28.735 1.00 14.60 66 LYS C O 1
ATOM 6358 N N . VAL C 1 67 ? 27.944 -45.314 28.410 1.00 9.20 67 VAL C N 1
ATOM 6359 C CA . VAL C 1 67 ? 26.717 -45.041 27.661 1.00 4.57 67 VAL C CA 1
ATOM 6360 C C . VAL C 1 67 ? 25.721 -44.244 28.487 1.00 6.70 67 VAL C C 1
ATOM 6361 O O . VAL C 1 67 ? 25.165 -43.260 28.004 1.00 12.93 67 VAL C O 1
ATOM 6365 N N . PHE C 1 68 ? 25.491 -44.662 29.728 1.00 8.24 68 PHE C N 1
ATOM 6366 C CA . PHE C 1 68 ? 24.539 -43.961 30.590 1.00 9.88 68 PHE C CA 1
ATOM 6367 C C . PHE C 1 68 ? 25.049 -42.569 30.940 1.00 10.21 68 PHE C C 1
ATOM 6368 O O . PHE C 1 68 ? 24.268 -41.616 31.027 1.00 9.80 68 PHE C O 1
ATOM 6376 N N . GLU C 1 69 ? 26.368 -42.436 31.068 1.00 9.06 69 GLU C N 1
ATOM 6377 C CA . GLU C 1 69 ? 26.947 -41.141 31.385 1.00 9.97 69 GLU C CA 1
ATOM 6378 C C . GLU C 1 69 ? 26.706 -40.187 30.216 1.00 9.88 69 GLU C C 1
ATOM 6379 O O . GLU C 1 69 ? 26.400 -39.005 30.425 1.00 10.28 69 GLU C O 1
ATOM 6381 N N . ILE C 1 70 ? 26.810 -40.714 28.996 1.00 3.88 70 ILE C N 1
ATOM 6382 C CA . ILE C 1 70 ? 26.556 -39.931 27.800 1.00 2.32 70 ILE C CA 1
ATOM 6383 C C . ILE C 1 70 ? 25.093 -39.564 27.757 1.00 7.24 70 ILE C C 1
ATOM 6384 O O . ILE C 1 70 ? 24.726 -38.454 27.383 1.00 8.73 70 ILE C O 1
ATOM 6389 N N . LEU C 1 71 ? 24.254 -40.498 28.174 1.00 5.83 71 LEU C N 1
ATOM 6390 C CA . LEU C 1 71 ? 22.822 -40.276 28.131 1.00 9.19 71 LEU C CA 1
ATOM 6391 C C . LEU C 1 71 ? 22.376 -39.395 29.279 1.00 7.20 71 LEU C C 1
ATOM 6392 O O . LEU C 1 71 ? 21.368 -38.689 29.161 1.00 7.06 71 LEU C O 1
ATOM 6397 N N . LYS C 1 72 ? 23.111 -39.440 30.391 1.00 2.96 72 LYS C N 1
ATOM 6398 C CA . LYS C 1 72 ? 22.780 -38.568 31.511 1.00 4.07 72 LYS C CA 1
ATOM 6399 C C . LYS C 1 72 ? 23.075 -37.108 31.189 1.00 7.24 72 LYS C C 1
ATOM 6400 O O . LYS C 1 72 ? 22.304 -36.235 31.550 1.00 18.21 72 LYS C O 1
ATOM 6406 N N . SER C 1 73 ? 24.169 -36.841 30.487 1.00 5.41 73 SER C N 1
ATOM 6407 C CA . SER C 1 73 ? 24.536 -35.462 30.163 1.00 9.65 73 SER C CA 1
ATOM 6408 C C . SER C 1 73 ? 23.669 -34.884 29.041 1.00 7.30 73 SER C C 1
ATOM 6409 O O . SER C 1 73 ? 23.628 -33.666 28.845 1.00 6.51 73 SER C O 1
ATOM 6412 N N . ALA C 1 74 ? 22.990 -35.754 28.297 1.00 10.52 74 ALA C N 1
ATOM 6413 C CA . ALA C 1 74 ? 22.003 -35.290 27.315 1.00 4.85 74 ALA C CA 1
ATOM 6414 C C . ALA C 1 74 ? 20.697 -34.916 28.022 1.00 6.00 74 ALA C C 1
ATOM 6415 O O . ALA C 1 74 ? 19.901 -34.138 27.490 1.00 11.67 74 ALA C O 1
ATOM 6417 N N . GLY C 1 75 ? 20.470 -35.478 29.212 1.00 3.58 75 GLY C N 1
ATOM 6418 C CA . GLY C 1 75 ? 19.324 -35.093 30.016 1.00 2.38 75 GLY C CA 1
ATOM 6419 C C . GLY C 1 75 ? 18.294 -36.191 30.157 1.00 8.51 75 GLY C C 1
ATOM 6420 O O . GLY C 1 75 ? 17.230 -35.981 30.748 1.00 2.42 75 GLY C O 1
ATOM 6421 N N . ILE C 1 76 ? 18.591 -37.347 29.563 1.00 8.36 76 ILE C N 1
ATOM 6422 C CA . ILE C 1 76 ? 17.724 -38.522 29.661 1.00 6.27 76 ILE C CA 1
ATOM 6423 C C . ILE C 1 76 ? 17.630 -38.983 31.119 1.00 5.71 76 ILE C C 1
ATOM 6424 O O . ILE C 1 76 ? 18.636 -39.016 31.844 1.00 16.74 76 ILE C O 1
ATOM 6429 N N . LYS C 1 77 ? 16.423 -39.326 31.553 1.00 4.89 77 LYS C N 1
ATOM 6430 C CA . LYS C 1 77 ? 16.227 -39.740 32.931 1.00 11.52 77 LYS C CA 1
ATOM 6431 C C . LYS C 1 77 ? 16.513 -41.251 33.072 1.00 10.38 77 LYS C C 1
ATOM 6432 O O . LYS C 1 77 ? 15.843 -42.084 32.455 1.00 8.02 77 LYS C O 1
ATOM 6434 N N . THR C 1 78 ? 17.512 -41.593 33.889 1.00 13.35 78 THR C N 1
ATOM 6435 C CA . THR C 1 78 ? 18.027 -42.973 33.985 1.00 11.12 78 THR C CA 1
ATOM 6436 C C . THR C 1 78 ? 18.092 -43.506 35.409 1.00 9.19 78 THR C C 1
ATOM 6437 O O . THR C 1 78 ? 18.068 -42.728 36.371 1.00 15.64 78 THR C O 1
ATOM 6441 N N . ALA C 1 79 ? 18.220 -44.827 35.533 1.00 13.42 79 ALA C N 1
ATOM 6442 C CA . ALA C 1 79 ? 18.320 -45.489 36.836 1.00 12.90 79 ALA C CA 1
ATOM 6443 C C . ALA C 1 79 ? 19.755 -45.464 37.380 1.00 15.47 79 ALA C C 1
ATOM 6444 O O . ALA C 1 79 ? 19.990 -45.648 38.575 1.00 12.00 79 ALA C O 1
ATOM 6446 N N . PHE C 1 80 ? 20.703 -45.177 36.493 1.00 12.09 80 PHE C N 1
ATOM 6447 C CA . PHE C 1 80 ? 22.120 -45.368 36.768 1.00 10.70 80 PHE C CA 1
ATOM 6448 C C . PHE C 1 80 ? 22.672 -44.244 37.608 1.00 15.95 80 PHE C C 1
ATOM 6449 O O . PHE C 1 80 ? 22.497 -43.078 37.276 1.00 22.58 80 PHE C O 1
ATOM 6457 N N . VAL C 1 81 ? 23.392 -44.594 38.661 1.00 12.48 81 VAL C N 1
ATOM 6458 C CA . VAL C 1 81 ? 23.956 -43.598 39.559 1.00 11.54 81 VAL C CA 1
ATOM 6459 C C . VAL C 1 81 ? 25.471 -43.512 39.410 1.00 16.23 81 VAL C C 1
ATOM 6460 O O . VAL C 1 81 ? 26.011 -42.466 39.048 1.00 31.03 81 VAL C O 1
ATOM 6464 N N . LYS C 1 82 ? 26.150 -44.620 39.683 1.00 19.43 82 LYS C N 1
ATOM 6465 C CA . LYS C 1 82 ? 27.596 -44.662 39.562 1.00 17.40 82 LYS C CA 1
ATOM 6466 C C . LYS C 1 82 ? 28.107 -46.089 39.555 1.00 12.85 82 LYS C C 1
ATOM 6467 O O . LYS C 1 82 ? 27.416 -47.007 39.997 1.00 19.06 82 LYS C O 1
ATOM 6473 N N . ILE C 1 83 ? 29.326 -46.254 39.059 1.00 7.72 83 ILE C N 1
ATOM 6474 C CA . ILE C 1 83 ? 30.044 -47.522 39.105 1.00 16.35 83 ILE C CA 1
ATOM 6475 C C . ILE C 1 83 ? 30.406 -47.924 40.549 1.00 17.62 83 ILE C C 1
ATOM 6476 O O . ILE C 1 83 ? 30.822 -47.084 41.345 1.00 24.60 83 ILE C O 1
ATOM 6481 N N . ALA C 1 84 ? 30.202 -49.190 40.905 1.00 19.95 84 ALA C N 1
ATOM 6482 C CA . ALA C 1 84 ? 30.545 -49.667 42.252 1.00 27.35 84 ALA C CA 1
ATOM 6483 C C . ALA C 1 84 ? 31.895 -50.379 42.274 1.00 28.22 84 ALA C C 1
ATOM 6484 O O . ALA C 1 84 ? 32.669 -50.258 43.230 1.00 22.12 84 ALA C O 1
ATOM 6486 N N . SER C 1 85 ? 32.145 -51.154 41.222 1.00 27.61 85 SER C N 1
ATOM 6487 C CA . SER C 1 85 ? 33.405 -51.850 41.040 1.00 20.97 85 SER C CA 1
ATOM 6488 C C . SER C 1 85 ? 33.640 -52.074 39.554 1.00 24.54 85 SER C C 1
ATOM 6489 O O . SER C 1 85 ? 33.005 -51.450 38.716 1.00 27.00 85 SER C O 1
ATOM 6492 N N . GLU C 1 86 ? 34.521 -53.005 39.227 1.00 34.04 86 GLU C N 1
ATOM 6493 C CA . GLU C 1 86 ? 34.939 -53.200 37.849 1.00 33.33 86 GLU C CA 1
ATOM 6494 C C . GLU C 1 86 ? 33.858 -53.948 37.116 1.00 37.21 86 GLU C C 1
ATOM 6495 O O . GLU C 1 86 ? 33.802 -53.935 35.884 1.00 35.58 86 GLU C O 1
ATOM 6501 N N . THR C 1 87 ? 32.993 -54.595 37.889 1.00 25.26 87 THR C N 1
ATOM 6502 C CA . THR C 1 87 ? 31.952 -55.444 37.335 1.00 31.21 87 THR C CA 1
ATOM 6503 C C . THR C 1 87 ? 30.565 -55.051 37.816 1.00 18.42 87 THR C C 1
ATOM 6504 O O . THR C 1 87 ? 29.565 -55.668 37.431 1.00 20.71 87 THR C O 1
ATOM 6508 N N . ALA C 1 88 ? 30.495 -54.029 38.658 1.00 8.26 88 ALA C N 1
ATOM 6509 C CA . ALA C 1 88 ? 29.206 -53.642 39.209 1.00 17.57 88 ALA C CA 1
ATOM 6510 C C . ALA C 1 88 ? 28.920 -52.140 39.130 1.00 18.44 88 ALA C C 1
ATOM 6511 O O . ALA C 1 88 ? 29.825 -51.325 38.962 1.00 15.54 88 ALA C O 1
ATOM 6513 N N . PHE C 1 89 ? 27.646 -51.779 39.226 1.00 22.59 89 PHE C N 1
ATOM 6514 C CA . PHE C 1 89 ? 27.283 -50.373 39.368 1.00 18.89 89 PHE C CA 1
ATOM 6515 C C . PHE C 1 89 ? 26.046 -50.180 40.249 1.00 16.15 89 PHE C C 1
ATOM 6516 O O . PHE C 1 89 ? 25.279 -51.116 40.495 1.00 9.74 89 PHE C O 1
ATOM 6524 N N . LEU C 1 90 ? 25.872 -48.955 40.725 1.00 17.88 90 LEU C N 1
ATOM 6525 C CA . LEU C 1 90 ? 24.737 -48.620 41.559 1.00 16.94 90 LEU C CA 1
ATOM 6526 C C . LEU C 1 90 ? 23.610 -48.057 40.722 1.00 26.33 90 LEU C C 1
ATOM 6527 O O . LEU C 1 90 ? 23.809 -47.127 39.926 1.00 19.95 90 LEU C O 1
ATOM 6532 N N . SER C 1 91 ? 22.417 -48.603 40.919 1.00 23.14 91 SER C N 1
ATOM 6533 C CA . SER C 1 91 ? 21.274 -48.190 40.124 1.00 18.61 91 SER C CA 1
ATOM 6534 C C . SER C 1 91 ? 20.126 -47.840 41.051 1.00 19.32 91 SER C C 1
ATOM 6535 O O . SER C 1 91 ? 19.952 -48.477 42.102 1.00 23.42 91 SER C O 1
ATOM 6538 N N . LYS C 1 92 ? 19.324 -46.857 40.647 1.00 21.41 92 LYS C N 1
ATOM 6539 C CA . LYS C 1 92 ? 18.109 -46.529 41.388 1.00 16.04 92 LYS C CA 1
ATOM 6540 C C . LYS C 1 92 ? 17.165 -47.730 41.298 1.00 19.64 92 LYS C C 1
ATOM 6541 O O . LYS C 1 92 ? 16.962 -48.304 40.227 1.00 21.16 92 LYS C O 1
ATOM 6543 N N . LYS C 1 93 ? 16.604 -48.120 42.436 1.00 19.19 93 LYS C N 1
ATOM 6544 C CA . LYS C 1 93 ? 15.781 -49.309 42.486 1.00 15.15 93 LYS C CA 1
ATOM 6545 C C . LYS C 1 93 ? 14.462 -48.996 41.808 1.00 18.65 93 LYS C C 1
ATOM 6546 O O . LYS C 1 93 ? 13.829 -47.981 42.106 1.00 26.37 93 LYS C O 1
ATOM 6552 N N . CYS C 1 94 ? 14.070 -49.835 40.859 1.00 14.00 94 CYS C N 1
ATOM 6553 C CA . CYS C 1 94 ? 12.794 -49.638 40.184 1.00 22.54 94 CYS C CA 1
ATOM 6554 C C . CYS C 1 94 ? 12.253 -50.920 39.549 1.00 19.47 94 CYS C C 1
ATOM 6555 O O . CYS C 1 94 ? 13.011 -51.809 39.165 1.00 30.37 94 CYS C O 1
ATOM 6558 N N . GLU C 1 95 ? 10.933 -50.994 39.434 1.00 18.41 95 GLU C N 1
ATOM 6559 C CA . GLU C 1 95 ? 10.285 -52.176 38.885 1.00 23.24 95 GLU C CA 1
ATOM 6560 C C . GLU C 1 95 ? 10.264 -52.127 37.361 1.00 13.75 95 GLU C C 1
ATOM 6561 O O . GLU C 1 95 ? 9.828 -51.144 36.771 1.00 13.39 95 GLU C O 1
ATOM 6567 N N . MET C 1 96 ? 10.768 -53.184 36.731 1.00 12.69 96 MET C N 1
ATOM 6568 C CA . MET C 1 96 ? 10.917 -53.213 35.280 1.00 17.88 96 MET C CA 1
ATOM 6569 C C . MET C 1 96 ? 9.606 -53.470 34.526 1.00 12.00 96 MET C C 1
ATOM 6570 O O . MET C 1 96 ? 8.743 -54.217 34.997 1.00 13.04 96 MET C O 1
ATOM 6575 N N . ILE C 1 97 ? 9.458 -52.783 33.391 1.00 5.77 97 ILE C N 1
ATOM 6576 C CA . ILE C 1 97 ? 8.404 -53.048 32.429 1.00 5.01 97 ILE C CA 1
ATOM 6577 C C . ILE C 1 97 ? 8.899 -54.147 31.515 1.00 7.47 97 ILE C C 1
ATOM 6578 O O . ILE C 1 97 ? 9.907 -53.969 30.840 1.00 12.75 97 ILE C O 1
ATOM 6583 N N . PRO C 1 98 ? 8.169 -55.276 31.446 1.00 19.34 98 PRO C N 1
ATOM 6584 C CA . PRO C 1 98 ? 8.630 -56.455 30.696 1.00 10.52 98 PRO C CA 1
ATOM 6585 C C . PRO C 1 98 ? 8.502 -56.301 29.183 1.00 12.10 98 PRO C C 1
ATOM 6586 O O . PRO C 1 98 ? 7.974 -57.185 28.503 1.00 14.19 98 PRO C O 1
ATOM 6590 N N . ILE C 1 99 ? 8.993 -55.174 28.674 1.00 15.42 99 ILE C N 1
ATOM 6591 C CA . ILE C 1 99 ? 9.045 -54.913 27.242 1.00 11.60 99 ILE C CA 1
ATOM 6592 C C . ILE C 1 99 ? 10.475 -54.599 26.862 1.00 8.23 99 ILE C C 1
ATOM 6593 O O . ILE C 1 99 ? 11.155 -53.828 27.543 1.00 6.33 99 ILE C O 1
ATOM 6598 N N . GLU C 1 100 ? 10.928 -55.217 25.784 1.00 7.30 100 GLU C N 1
ATOM 6599 C CA . GLU C 1 100 ? 12.147 -54.784 25.131 1.00 12.33 100 GLU C CA 1
ATOM 6600 C C . GLU C 1 100 ? 11.769 -53.746 24.085 1.00 7.73 100 GLU C C 1
ATOM 6601 O O . GLU C 1 100 ? 10.917 -54.021 23.213 1.00 3.43 100 GLU C O 1
ATOM 6607 N N . TRP C 1 101 ? 12.343 -52.542 24.216 1.00 3.73 101 TRP C N 1
ATOM 6608 C CA . TRP C 1 101 ? 12.110 -51.456 23.254 1.00 2.87 101 TRP C CA 1
ATOM 6609 C C . TRP C 1 101 ? 13.251 -51.420 22.225 1.00 0.94 101 TRP C C 1
ATOM 6610 O O . TRP C 1 101 ? 14.407 -51.173 22.558 1.00 1.62 101 TRP C O 1
ATOM 6621 N N . VAL C 1 102 ? 12.927 -51.739 20.980 1.00 1.06 102 VAL C N 1
ATOM 6622 C CA . VAL C 1 102 ? 13.953 -51.924 19.952 1.00 6.43 102 VAL C CA 1
ATOM 6623 C C . VAL C 1 102 ? 13.917 -50.858 18.864 1.00 4.14 102 VAL C C 1
ATOM 6624 O O . VAL C 1 102 ? 12.857 -50.579 18.301 1.00 3.17 102 VAL C O 1
ATOM 6628 N N . THR C 1 103 ? 15.077 -50.310 18.517 1.00 2.70 103 THR C N 1
ATOM 6629 C CA . THR C 1 103 ? 15.104 -49.282 17.494 1.00 5.48 103 THR C CA 1
ATOM 6630 C C . THR C 1 103 ? 15.965 -49.720 16.327 1.00 4.95 103 THR C C 1
ATOM 6631 O O . THR C 1 103 ? 17.061 -50.252 16.533 1.00 5.53 103 THR C O 1
ATOM 6635 N N . ARG C 1 104 ? 15.490 -49.483 15.107 1.00 1.79 104 ARG C N 1
ATOM 6636 C CA . ARG C 1 104 ? 16.281 -49.816 13.927 1.00 4.29 104 ARG C CA 1
ATOM 6637 C C . ARG C 1 104 ? 16.394 -48.645 12.985 1.00 4.38 104 ARG C C 1
ATOM 6638 O O . ARG C 1 104 ? 15.405 -47.971 12.716 1.00 3.47 104 ARG C O 1
ATOM 6646 N N . ARG C 1 105 ? 17.587 -48.471 12.425 1.00 4.70 105 ARG C N 1
ATOM 6647 C CA . ARG C 1 105 ? 17.819 -47.496 11.372 1.00 2.48 105 ARG C CA 1
ATOM 6648 C C . ARG C 1 105 ? 17.792 -48.217 10.026 1.00 5.32 105 ARG C C 1
ATOM 6649 O O . ARG C 1 105 ? 17.324 -47.679 9.017 1.00 2.26 105 ARG C O 1
ATOM 6657 N N . LEU C 1 106 ? 18.252 -49.468 10.047 1.00 7.78 106 LEU C N 1
ATOM 6658 C CA . LEU C 1 106 ? 18.330 -50.315 8.864 1.00 2.08 106 LEU C CA 1
ATOM 6659 C C . LEU C 1 106 ? 17.531 -51.572 9.078 1.00 4.40 106 LEU C C 1
ATOM 6660 O O . LEU C 1 106 ? 17.360 -52.027 10.214 1.00 6.91 106 LEU C O 1
ATOM 6665 N N . ALA C 1 107 ? 17.102 -52.172 7.975 1.00 8.81 107 ALA C N 1
ATOM 6666 C CA . ALA C 1 107 ? 16.476 -53.494 8.008 1.00 4.85 107 ALA C CA 1
ATOM 6667 C C . ALA C 1 107 ? 17.578 -54.555 8.015 1.00 11.02 107 ALA C C 1
ATOM 6668 O O . ALA C 1 107 ? 18.387 -54.617 7.083 1.00 9.83 107 ALA C O 1
ATOM 6670 N N . THR C 1 108 ? 17.623 -55.345 9.092 1.00 9.42 108 THR C N 1
ATOM 6671 C CA . THR C 1 108 ? 18.557 -56.463 9.252 1.00 14.53 108 THR C CA 1
ATOM 6672 C C . THR C 1 108 ? 18.039 -57.348 10.369 1.00 18.88 108 THR C C 1
ATOM 6673 O O . THR C 1 108 ? 17.012 -57.041 10.980 1.00 22.21 108 THR C O 1
ATOM 6677 N N . GLY C 1 109 ? 18.728 -58.457 10.621 1.00 22.62 109 GLY C N 1
ATOM 6678 C CA . GLY C 1 109 ? 18.368 -59.342 11.716 1.00 19.53 109 GLY C CA 1
ATOM 6679 C C . GLY C 1 109 ? 17.047 -60.060 11.505 1.00 22.97 109 GLY C C 1
ATOM 6680 O O . GLY C 1 109 ? 16.653 -60.353 10.369 1.00 16.90 109 GLY C O 1
ATOM 6681 N N . SER C 1 110 ? 16.334 -60.283 12.608 1.00 31.67 110 SER C N 1
ATOM 6682 C CA . SER C 1 110 ? 15.070 -61.009 12.584 1.00 24.11 110 SER C CA 1
ATOM 6683 C C . SER C 1 110 ? 14.007 -60.195 11.868 1.00 26.19 110 SER C C 1
ATOM 6684 O O . SER C 1 110 ? 12.957 -60.723 11.487 1.00 36.75 110 SER C O 1
ATOM 6687 N N . PHE C 1 111 ? 14.277 -58.910 11.677 1.00 19.20 111 PHE C N 1
ATOM 6688 C CA . PHE C 1 111 ? 13.320 -58.075 10.979 1.00 25.15 111 PHE C CA 1
ATOM 6689 C C . PHE C 1 111 ? 13.086 -58.588 9.558 1.00 21.12 111 PHE C C 1
ATOM 6690 O O . PHE C 1 111 ? 11.954 -58.557 9.054 1.00 13.05 111 PHE C O 1
ATOM 6698 N N . LEU C 1 112 ? 14.150 -59.066 8.918 1.00 15.15 112 LEU C N 1
ATOM 6699 C CA . LEU C 1 112 ? 14.044 -59.498 7.540 1.00 10.25 112 LEU C CA 1
ATOM 6700 C C . LEU C 1 112 ? 13.121 -60.694 7.439 1.00 13.22 112 LEU C C 1
ATOM 6701 O O . LEU C 1 112 ? 12.263 -60.746 6.560 1.00 12.91 112 LEU C O 1
ATOM 6706 N N . LYS C 1 113 ? 13.224 -61.606 8.398 1.00 16.66 113 LYS C N 1
ATOM 6707 C CA . LYS C 1 113 ? 12.393 -62.805 8.369 1.00 27.14 113 LYS C CA 1
ATOM 6708 C C . LYS C 1 113 ? 10.903 -62.457 8.570 1.00 15.36 113 LYS C C 1
ATOM 6709 O O . LYS C 1 113 ? 10.039 -63.009 7.885 1.00 17.26 113 LYS C O 1
ATOM 6711 N N . ARG C 1 114 ? 10.602 -61.520 9.467 1.00 16.24 114 ARG C N 1
ATOM 6712 C CA . ARG C 1 114 ? 9.205 -61.127 9.693 1.00 13.01 114 ARG C CA 1
ATOM 6713 C C . ARG C 1 114 ? 8.690 -60.323 8.503 1.00 11.64 114 ARG C C 1
ATOM 6714 O O . ARG C 1 114 ? 7.487 -60.237 8.279 1.00 14.55 114 ARG C O 1
ATOM 6722 N N . ASN C 1 115 ? 9.606 -59.764 7.718 1.00 15.33 115 ASN C N 1
ATOM 6723 C CA . ASN C 1 115 ? 9.209 -58.968 6.556 1.00 17.48 115 ASN C CA 1
ATOM 6724 C C . ASN C 1 115 ? 9.881 -59.387 5.253 1.00 14.95 115 ASN C C 1
ATOM 6725 O O . ASN C 1 115 ? 10.696 -58.636 4.695 1.00 18.55 115 ASN C O 1
ATOM 6730 N N . PRO C 1 116 ? 9.531 -60.581 4.755 1.00 14.90 116 PRO C N 1
ATOM 6731 C CA . PRO C 1 116 ? 10.082 -61.062 3.488 1.00 7.81 116 PRO C CA 1
ATOM 6732 C C . PRO C 1 116 ? 9.788 -60.046 2.411 1.00 6.63 116 PRO C C 1
ATOM 6733 O O . PRO C 1 116 ? 8.658 -59.560 2.344 1.00 7.90 116 PRO C O 1
ATOM 6737 N N . GLY C 1 117 ? 10.788 -59.710 1.608 1.00 2.61 117 GLY C N 1
ATOM 6738 C CA . GLY C 1 117 ? 10.605 -58.768 0.520 1.00 3.74 117 GLY C CA 1
ATOM 6739 C C . GLY C 1 117 ? 11.368 -57.483 0.783 1.00 17.09 117 GLY C C 1
ATOM 6740 O O . GLY C 1 117 ? 11.845 -56.822 -0.152 1.00 13.52 117 GLY C O 1
ATOM 6741 N N . VAL C 1 118 ? 11.533 -57.151 2.061 1.00 6.18 118 VAL C N 1
ATOM 6742 C CA . VAL C 1 118 ? 12.320 -55.986 2.437 1.00 4.98 118 VAL C CA 1
ATOM 6743 C C . VAL C 1 118 ? 13.787 -56.354 2.451 1.00 7.33 118 VAL C C 1
ATOM 6744 O O . VAL C 1 118 ? 14.219 -57.139 3.288 1.00 17.34 118 VAL C O 1
ATOM 6748 N N . PRO C 1 119 ? 14.576 -55.756 1.550 1.00 16.35 119 PRO C N 1
ATOM 6749 C CA . PRO C 1 119 ? 15.985 -56.170 1.454 1.00 5.61 119 PRO C CA 1
ATOM 6750 C C . PRO C 1 119 ? 16.813 -55.609 2.587 1.00 7.08 119 PRO C C 1
ATOM 6751 O O . PRO C 1 119 ? 16.536 -54.511 3.088 1.00 11.37 119 PRO C O 1
ATOM 6755 N N . GLU C 1 120 ? 17.850 -56.342 2.961 1.00 9.36 120 GLU C N 1
ATOM 6756 C CA . GLU C 1 120 ? 18.745 -55.904 4.021 1.00 14.78 120 GLU C CA 1
ATOM 6757 C C . GLU C 1 120 ? 19.310 -54.535 3.679 1.00 16.13 120 GLU C C 1
ATOM 6758 O O . GLU C 1 120 ? 19.713 -54.294 2.538 1.00 13.65 120 GLU C O 1
ATOM 6764 N N . GLY C 1 121 ? 19.272 -53.627 4.656 1.00 14.41 121 GLY C N 1
ATOM 6765 C CA . GLY C 1 121 ? 19.827 -52.287 4.501 1.00 4.78 121 GLY C CA 1
ATOM 6766 C C . GLY C 1 121 ? 18.784 -51.243 4.176 1.00 6.54 121 GLY C C 1
ATOM 6767 O O . GLY C 1 121 ? 19.096 -50.066 4.081 1.00 13.64 121 GLY C O 1
ATOM 6768 N N . PHE C 1 122 ? 17.537 -51.673 4.047 1.00 9.31 122 PHE C N 1
ATOM 6769 C CA . PHE C 1 122 ? 16.434 -50.751 3.846 1.00 4.92 122 PHE C CA 1
ATOM 6770 C C . PHE C 1 122 ? 16.420 -49.779 5.021 1.00 7.83 122 PHE C C 1
ATOM 6771 O O . PHE C 1 122 ? 16.503 -50.204 6.189 1.00 5.55 122 PHE C O 1
ATOM 6779 N N . ARG C 1 123 ? 16.420 -48.480 4.708 1.00 7.66 123 ARG C N 1
ATOM 6780 C CA . ARG C 1 123 ? 16.595 -47.443 5.730 1.00 6.26 123 ARG C CA 1
ATOM 6781 C C . ARG C 1 123 ? 15.289 -46.906 6.297 1.00 6.32 123 ARG C C 1
ATOM 6782 O O . ARG C 1 123 ? 14.388 -46.496 5.558 1.00 12.15 123 ARG C O 1
ATOM 6790 N N . PHE C 1 124 ? 15.234 -46.849 7.622 1.00 5.93 124 PHE C N 1
ATOM 6791 C CA . PHE C 1 124 ? 14.042 -46.427 8.341 1.00 5.60 124 PHE C CA 1
ATOM 6792 C C . PHE C 1 124 ? 14.157 -44.970 8.761 1.00 8.87 124 PHE C C 1
ATOM 6793 O O . PHE C 1 124 ? 14.970 -44.604 9.612 1.00 5.25 124 PHE C O 1
ATOM 6801 N N . THR C 1 125 ? 13.343 -44.131 8.136 1.00 9.01 125 THR C N 1
ATOM 6802 C CA . THR C 1 125 ? 13.350 -42.717 8.457 1.00 8.92 125 THR C CA 1
ATOM 6803 C C . THR C 1 125 ? 11.913 -42.229 8.693 1.00 6.32 125 THR C C 1
ATOM 6804 O O . THR C 1 125 ? 11.126 -42.110 7.749 1.00 14.21 125 THR C O 1
ATOM 6808 N N . PRO C 1 126 ? 11.557 -41.946 9.958 1.00 3.43 126 PRO C N 1
ATOM 6809 C CA . PRO C 1 126 ? 12.396 -41.968 11.163 1.00 3.58 126 PRO C CA 1
ATOM 6810 C C . PRO C 1 126 ? 12.719 -43.402 11.569 1.00 4.22 126 PRO C C 1
ATOM 6811 O O . PRO C 1 126 ? 12.166 -44.325 10.971 1.00 3.23 126 PRO C O 1
ATOM 6815 N N . PRO C 1 127 ? 13.598 -43.595 12.566 1.00 5.63 127 PRO C N 1
ATOM 6816 C CA . PRO C 1 127 ? 13.902 -44.976 12.945 1.00 6.61 127 PRO C CA 1
ATOM 6817 C C . PRO C 1 127 ? 12.660 -45.794 13.344 1.00 2.97 127 PRO C C 1
ATOM 6818 O O . PRO C 1 127 ? 11.779 -45.286 14.039 1.00 0.94 127 PRO C O 1
ATOM 6822 N N . LYS C 1 128 ? 12.590 -47.039 12.880 1.00 4.70 128 LYS C N 1
ATOM 6823 C CA . LYS C 1 128 ? 11.541 -47.939 13.318 1.00 1.15 128 LYS C CA 1
ATOM 6824 C C . LYS C 1 128 ? 11.727 -48.261 14.786 1.00 5.10 128 LYS C C 1
ATOM 6825 O O . LYS C 1 128 ? 12.859 -48.517 15.248 1.00 3.29 128 LYS C O 1
ATOM 6831 N N . GLN C 1 129 ? 10.628 -48.246 15.533 1.00 2.50 129 GLN C N 1
ATOM 6832 C CA . GLN C 1 129 ? 10.725 -48.689 16.901 1.00 1.61 129 GLN C CA 1
ATOM 6833 C C . GLN C 1 129 ? 9.617 -49.700 17.175 1.00 2.22 129 GLN C C 1
ATOM 6834 O O . GLN C 1 129 ? 8.437 -49.430 16.964 1.00 22.04 129 GLN C O 1
ATOM 6840 N N . GLU C 1 130 ? 10.041 -50.889 17.597 1.00 2.48 130 GLU C N 1
ATOM 6841 C CA . GLU C 1 130 ? 9.163 -52.034 17.820 1.00 1.94 130 GLU C CA 1
ATOM 6842 C C . GLU C 1 130 ? 9.287 -52.487 19.269 1.00 3.86 130 GLU C C 1
ATOM 6843 O O . GLU C 1 130 ? 10.297 -52.220 19.939 1.00 3.66 130 GLU C O 1
ATOM 6849 N N . THR C 1 131 ? 8.263 -53.191 19.740 1.00 6.45 131 THR C N 1
ATOM 6850 C CA . THR C 1 131 ? 8.242 -53.664 21.118 1.00 10.75 131 THR C CA 1
ATOM 6851 C C . THR C 1 131 ? 8.079 -55.183 21.153 1.00 8.35 131 THR C C 1
ATOM 6852 O O . THR C 1 131 ? 7.335 -55.760 20.352 1.00 2.83 131 THR C O 1
ATOM 6856 N N . PHE C 1 132 ? 8.725 -55.810 22.133 1.00 10.57 132 PHE C N 1
ATOM 6857 C CA . PHE C 1 132 ? 8.660 -57.254 22.296 1.00 5.58 132 PHE C CA 1
ATOM 6858 C C . PHE C 1 132 ? 8.352 -57.556 23.753 1.00 6.16 132 PHE C C 1
ATOM 6859 O O . PHE C 1 132 ? 8.812 -56.830 24.643 1.00 8.48 132 PHE C O 1
ATOM 6867 N N . PHE C 1 133 ? 7.542 -58.587 23.997 1.00 4.96 133 PHE C N 1
ATOM 6868 C CA . PHE C 1 133 ? 7.178 -58.932 25.360 1.00 7.82 133 PHE C CA 1
ATOM 6869 C C . PHE C 1 133 ? 8.144 -59.951 25.914 1.00 12.96 133 PHE C C 1
ATOM 6870 O O . PHE C 1 133 ? 8.739 -60.714 25.161 1.00 20.19 133 PHE C O 1
ATOM 6878 N N . LYS C 1 134 ? 8.249 -60.008 27.236 1.00 20.90 134 LYS C N 1
ATOM 6879 C CA . LYS C 1 134 ? 9.095 -60.993 27.893 1.00 26.19 134 LYS C CA 1
ATOM 6880 C C . LYS C 1 134 ? 8.427 -62.372 27.950 1.00 39.32 134 LYS C C 1
ATOM 6881 O O . LYS C 1 134 ? 8.183 -62.926 29.021 1.00 48.38 134 LYS C O 1
ATOM 6887 N N . HIS C 1 139 ? 9.382 -67.267 24.493 1.00 72.31 139 HIS C N 1
ATOM 6888 C CA . HIS C 1 139 ? 9.185 -66.968 23.075 1.00 48.87 139 HIS C CA 1
ATOM 6889 C C . HIS C 1 139 ? 9.655 -65.559 22.673 1.00 33.49 139 HIS C C 1
ATOM 6890 O O . HIS C 1 139 ? 10.104 -65.364 21.542 1.00 23.84 139 HIS C O 1
ATOM 6892 N N . ASP C 1 140 ? 9.578 -64.611 23.617 1.00 36.67 140 ASP C N 1
ATOM 6893 C CA . ASP C 1 140 ? 9.766 -63.155 23.383 1.00 25.05 140 ASP C CA 1
ATOM 6894 C C . ASP C 1 140 ? 9.042 -62.579 22.164 1.00 12.35 140 ASP C C 1
ATOM 6895 O O . ASP C 1 140 ? 9.673 -62.037 21.263 1.00 15.91 140 ASP C O 1
ATOM 6900 N N . PRO C 1 141 ? 7.702 -62.631 22.176 1.00 14.67 141 PRO C N 1
ATOM 6901 C CA . PRO C 1 141 ? 6.878 -62.205 21.038 1.00 14.08 141 PRO C CA 1
ATOM 6902 C C . PRO C 1 141 ? 6.687 -60.704 20.925 1.00 13.73 141 PRO C C 1
ATOM 6903 O O . PRO C 1 141 ? 6.684 -59.980 21.923 1.00 14.74 141 PRO C O 1
ATOM 6907 N N . GLN C 1 142 ? 6.465 -60.259 19.698 1.00 11.47 142 GLN C N 1
ATOM 6908 C CA . GLN C 1 142 ? 6.243 -58.853 19.409 1.00 6.18 142 GLN C CA 1
ATOM 6909 C C . GLN C 1 142 ? 4.836 -58.411 19.833 1.00 14.60 142 GLN C C 1
ATOM 6910 O O . GLN C 1 142 ? 3.855 -59.141 19.643 1.00 18.69 142 GLN C O 1
ATOM 6916 N N . TRP C 1 143 ? 4.737 -57.220 20.413 1.00 9.74 143 TRP C N 1
ATOM 6917 C CA . TRP C 1 143 ? 3.437 -56.665 20.768 1.00 6.40 143 TRP C CA 1
ATOM 6918 C C . TRP C 1 143 ? 3.203 -55.368 20.022 1.00 8.44 143 TRP C C 1
ATOM 6919 O O . TRP C 1 143 ? 4.151 -54.686 19.628 1.00 8.10 143 TRP C O 1
ATOM 6930 N N . SER C 1 144 ? 1.935 -55.043 19.819 1.00 7.07 144 SER C N 1
ATOM 6931 C CA . SER C 1 144 ? 1.568 -53.751 19.298 1.00 4.72 144 SER C CA 1
ATOM 6932 C C . SER C 1 144 ? 1.461 -52.851 20.516 1.00 14.16 144 SER C C 1
ATOM 6933 O O . SER C 1 144 ? 1.417 -53.349 21.656 1.00 5.47 144 SER C O 1
ATOM 6936 N N . GLU C 1 145 ? 1.426 -51.541 20.282 1.00 6.86 145 GLU C N 1
ATOM 6937 C CA . GLU C 1 145 ? 1.249 -50.606 21.362 1.00 6.99 145 GLU C CA 1
ATOM 6938 C C . GLU C 1 145 ? -0.112 -50.872 22.021 1.00 10.56 145 GLU C C 1
ATOM 6939 O O . GLU C 1 145 ? -0.249 -50.794 23.251 1.00 8.34 145 GLU C O 1
ATOM 6945 N N . GLU C 1 146 ? -1.097 -51.219 21.187 1.00 10.63 146 GLU C N 1
ATOM 6946 C CA . GLU C 1 146 ? -2.437 -51.593 21.633 1.00 8.30 146 GLU C CA 1
ATOM 6947 C C . GLU C 1 146 ? -2.377 -52.729 22.638 1.00 8.55 146 GLU C C 1
ATOM 6948 O O . GLU C 1 146 ? -3.040 -52.687 23.669 1.00 6.15 146 GLU C O 1
ATOM 6954 N N . GLN C 1 147 ? -1.557 -53.732 22.344 1.00 7.70 147 GLN C N 1
ATOM 6955 C CA . GLN C 1 147 ? -1.363 -54.843 23.254 1.00 7.15 147 GLN C CA 1
ATOM 6956 C C . GLN C 1 147 ? -0.772 -54.397 24.596 1.00 7.92 147 GLN C C 1
ATOM 6957 O O . GLN C 1 147 ? -1.220 -54.853 25.656 1.00 6.14 147 GLN C O 1
ATOM 6963 N N . ILE C 1 148 ? 0.219 -53.501 24.550 1.00 8.68 148 ILE C N 1
ATOM 6964 C CA . ILE C 1 148 ? 0.866 -53.012 25.771 1.00 6.31 148 ILE C CA 1
ATOM 6965 C C . ILE C 1 148 ? -0.113 -52.269 26.667 1.00 11.56 148 ILE C C 1
ATOM 6966 O O . ILE C 1 148 ? -0.107 -52.458 27.891 1.00 13.62 148 ILE C O 1
ATOM 6971 N N . ILE C 1 149 ? -0.971 -51.454 26.057 1.00 7.15 149 ILE C N 1
ATOM 6972 C CA . ILE C 1 149 ? -1.992 -50.735 26.803 1.00 10.63 149 ILE C CA 1
ATOM 6973 C C . ILE C 1 149 ? -3.038 -51.702 27.387 1.00 11.78 149 ILE C C 1
ATOM 6974 O O . ILE C 1 149 ? -3.337 -51.643 28.587 1.00 12.66 149 ILE C O 1
ATOM 6979 N N . SER C 1 150 ? -3.530 -52.630 26.560 1.00 5.20 150 SER C N 1
ATOM 6980 C CA . SER C 1 150 ? -4.555 -53.591 26.985 1.00 10.89 150 SER C CA 1
ATOM 6981 C C . SER C 1 150 ? -4.064 -54.556 28.066 1.00 7.21 150 SER C C 1
ATOM 6982 O O . SER C 1 150 ? -4.866 -55.182 28.748 1.00 12.73 150 SER C O 1
ATOM 6985 N N . ALA C 1 151 ? -2.753 -54.657 28.235 1.00 8.57 151 ALA C N 1
ATOM 6986 C CA . ALA C 1 151 ? -2.186 -55.524 29.255 1.00 6.08 151 ALA C CA 1
ATOM 6987 C C . ALA C 1 151 ? -2.382 -54.909 30.644 1.00 11.91 151 ALA C C 1
ATOM 6988 O O . ALA C 1 151 ? -2.250 -55.592 31.669 1.00 8.65 151 ALA C O 1
ATOM 6990 N N . LYS C 1 152 ? -2.679 -53.611 30.662 1.00 8.14 152 LYS C N 1
ATOM 6991 C CA . LYS C 1 152 ? -2.894 -52.880 31.908 1.00 11.06 152 LYS C CA 1
ATOM 6992 C C . LYS C 1 152 ? -1.798 -53.119 32.946 1.00 12.23 152 LYS C C 1
ATOM 6993 O O . LYS C 1 152 ? -2.081 -53.455 34.093 1.00 8.92 152 LYS C O 1
ATOM 6999 N N . PHE C 1 153 ? -0.549 -52.943 32.526 1.00 14.41 153 PHE C N 1
ATOM 7000 C CA . PHE C 1 153 ? 0.588 -53.071 33.425 1.00 8.49 153 PHE C CA 1
ATOM 7001 C C . PHE C 1 153 ? 0.504 -52.021 34.521 1.00 13.82 153 PHE C C 1
ATOM 7002 O O . PHE C 1 153 ? 0.020 -50.905 34.310 1.00 13.94 153 PHE C O 1
ATOM 7010 N N . ASN C 1 154 ? 0.977 -52.393 35.697 1.00 14.18 154 ASN C N 1
ATOM 7011 C CA . ASN C 1 154 ? 0.926 -51.516 36.840 1.00 12.96 154 ASN C CA 1
ATOM 7012 C C . ASN C 1 154 ? 2.188 -51.779 37.644 1.00 15.96 154 ASN C C 1
ATOM 7013 O O . ASN C 1 154 ? 2.468 -52.916 38.049 1.00 17.73 154 ASN C O 1
ATOM 7018 N N . TYR C 1 155 ? 3.000 -50.745 37.787 1.00 11.24 155 TYR C N 1
ATOM 7019 C CA . TYR C 1 155 ? 4.245 -50.883 38.510 1.00 16.19 155 TYR C CA 1
ATOM 7020 C C . TYR C 1 155 ? 4.460 -49.667 39.372 1.00 16.16 155 TYR C C 1
ATOM 7021 O O . TYR C 1 155 ? 4.305 -48.548 38.892 1.00 23.21 155 TYR C O 1
ATOM 7030 N N . ASN C 1 156 ? 4.799 -49.887 40.641 1.00 19.49 156 ASN C N 1
ATOM 7031 C CA . ASN C 1 156 ? 5.004 -48.792 41.587 1.00 18.49 156 ASN C CA 1
ATOM 7032 C C . ASN C 1 156 ? 3.906 -47.736 41.507 1.00 19.34 156 ASN C C 1
ATOM 7033 O O . ASN C 1 156 ? 4.172 -46.538 41.632 1.00 24.27 156 ASN C O 1
ATOM 7038 N N . GLY C 1 157 ? 2.679 -48.198 41.257 1.00 20.45 157 GLY C N 1
ATOM 7039 C CA . GLY C 1 157 ? 1.518 -47.328 41.217 1.00 13.24 157 GLY C CA 1
ATOM 7040 C C . GLY C 1 157 ? 1.269 -46.628 39.894 1.00 15.49 157 GLY C C 1
ATOM 7041 O O . GLY C 1 157 ? 0.295 -45.882 39.763 1.00 33.42 157 GLY C O 1
ATOM 7042 N N . LEU C 1 158 ? 2.140 -46.855 38.914 1.00 16.32 158 LEU C N 1
ATOM 7043 C CA . LEU C 1 158 ? 1.964 -46.247 37.601 1.00 10.18 158 LEU C CA 1
ATOM 7044 C C . LEU C 1 158 ? 1.399 -47.244 36.635 1.00 12.12 158 LEU C C 1
ATOM 7045 O O . LEU C 1 158 ? 2.085 -48.186 36.249 1.00 21.57 158 LEU C O 1
ATOM 7050 N N . LEU C 1 159 ? 0.153 -47.022 36.226 1.00 17.62 159 LEU C N 1
ATOM 7051 C CA . LEU C 1 159 ? -0.478 -47.871 35.228 1.00 21.73 159 LEU C CA 1
ATOM 7052 C C . LEU C 1 159 ? 0.042 -47.387 33.885 1.00 14.29 159 LEU C C 1
ATOM 7053 O O . LEU C 1 159 ? 0.133 -46.185 33.643 1.00 12.19 159 LEU C O 1
ATOM 7055 N N . ILE C 1 160 ? 0.430 -48.317 33.028 1.00 7.71 160 ILE C N 1
ATOM 7056 C CA . ILE C 1 160 ? 1.016 -47.926 31.761 1.00 8.72 160 ILE C CA 1
ATOM 7057 C C . ILE C 1 160 ? -0.070 -47.677 30.731 1.00 5.92 160 ILE C C 1
ATOM 7058 O O . ILE C 1 160 ? -0.675 -48.616 30.205 1.00 24.19 160 ILE C O 1
ATOM 7063 N N . GLY C 1 161 ? -0.324 -46.406 30.438 1.00 4.45 161 GLY C N 1
ATOM 7064 C CA . GLY C 1 161 ? -1.332 -46.070 29.443 1.00 5.84 161 GLY C CA 1
ATOM 7065 C C . GLY C 1 161 ? -0.668 -45.610 28.168 1.00 8.44 161 GLY C C 1
ATOM 7066 O O . GLY C 1 161 ? 0.554 -45.690 28.060 1.00 14.46 161 GLY C O 1
ATOM 7067 N N . ARG C 1 162 ? -1.448 -45.109 27.215 1.00 9.74 162 ARG C N 1
ATOM 7068 C CA . ARG C 1 162 ? -0.876 -44.723 25.936 1.00 4.37 162 ARG C CA 1
ATOM 7069 C C . ARG C 1 162 ? 0.138 -43.616 26.107 1.00 8.36 162 ARG C C 1
ATOM 7070 O O . ARG C 1 162 ? 1.141 -43.580 25.396 1.00 11.54 162 ARG C O 1
ATOM 7078 N N . ASP C 1 163 ? -0.086 -42.756 27.094 1.00 8.22 163 ASP C N 1
ATOM 7079 C CA . ASP C 1 163 ? 0.848 -41.675 27.377 1.00 5.80 163 ASP C CA 1
ATOM 7080 C C . ASP C 1 163 ? 2.216 -42.224 27.764 1.00 4.48 163 ASP C C 1
ATOM 7081 O O . ASP C 1 163 ? 3.246 -41.749 27.279 1.00 4.76 163 ASP C O 1
ATOM 7086 N N . GLU C 1 164 ? 2.216 -43.244 28.612 1.00 5.54 164 GLU C N 1
ATOM 7087 C CA . GLU C 1 164 ? 3.454 -43.865 29.066 1.00 4.26 164 GLU C CA 1
ATOM 7088 C C . GLU C 1 164 ? 4.124 -44.586 27.927 1.00 6.43 164 GLU C C 1
ATOM 7089 O O . GLU C 1 164 ? 5.361 -44.582 27.810 1.00 3.18 164 GLU C O 1
ATOM 7095 N N . VAL C 1 165 ? 3.308 -45.216 27.091 1.00 4.57 165 VAL C N 1
ATOM 7096 C CA . VAL C 1 165 ? 3.833 -45.871 25.907 1.00 3.99 165 VAL C CA 1
ATOM 7097 C C . VAL C 1 165 ? 4.439 -44.840 24.960 1.00 4.57 165 VAL C C 1
ATOM 7098 O O . VAL C 1 165 ? 5.554 -45.017 24.471 1.00 5.29 165 VAL C O 1
ATOM 7102 N N . ASP C 1 166 ? 3.746 -43.719 24.786 1.00 6.71 166 ASP C N 1
ATOM 7103 C CA . ASP C 1 166 ? 4.225 -42.641 23.924 1.00 4.69 166 ASP C CA 1
ATOM 7104 C C . ASP C 1 166 ? 5.561 -42.096 24.390 1.00 4.89 166 ASP C C 1
ATOM 7105 O O . ASP C 1 166 ? 6.470 -41.890 23.583 1.00 2.56 166 ASP C O 1
ATOM 7110 N N . TYR C 1 167 ? 5.672 -41.858 25.692 1.00 4.00 167 TYR C N 1
ATOM 7111 C CA . TYR C 1 167 ? 6.918 -41.370 26.254 1.00 1.43 167 TYR C CA 1
ATOM 7112 C C . TYR C 1 167 ? 8.021 -42.349 25.951 1.00 3.53 167 TYR C C 1
ATOM 7113 O O . TYR C 1 167 ? 9.089 -41.957 25.475 1.00 2.76 167 TYR C O 1
ATOM 7122 N N . MET C 1 168 ? 7.750 -43.635 26.179 1.00 10.09 168 MET C N 1
ATOM 7123 C CA . MET C 1 168 ? 8.778 -44.662 25.999 1.00 1.75 168 MET C CA 1
ATOM 7124 C C . MET C 1 168 ? 9.158 -44.844 24.533 1.00 2.13 168 MET C C 1
ATOM 7125 O O . MET C 1 168 ? 10.340 -44.994 24.215 1.00 1.29 168 MET C O 1
ATOM 7130 N N . ARG C 1 169 ? 8.185 -44.725 23.633 1.00 1.94 169 ARG C N 1
ATOM 7131 C CA . ARG C 1 169 ? 8.509 -44.804 22.215 1.00 2.34 169 ARG C CA 1
ATOM 7132 C C . ARG C 1 169 ? 9.401 -43.626 21.852 1.00 3.87 169 ARG C C 1
ATOM 7133 O O . ARG C 1 169 ? 10.443 -43.780 21.217 1.00 1.68 169 ARG C O 1
ATOM 7141 N N . LYS C 1 170 ? 8.981 -42.447 22.285 1.00 4.17 170 LYS C N 1
ATOM 7142 C CA . LYS C 1 170 ? 9.694 -41.244 21.957 1.00 1.51 170 LYS C CA 1
ATOM 7143 C C . LYS C 1 170 ? 11.064 -41.273 22.578 1.00 0.75 170 LYS C C 1
ATOM 7144 O O . LYS C 1 170 ? 12.042 -40.910 21.931 1.00 1.48 170 LYS C O 1
ATOM 7150 N N . ALA C 1 171 ? 11.148 -41.748 23.813 1.00 1.92 171 ALA C N 1
ATOM 7151 C CA . ALA C 1 171 ? 12.439 -41.787 24.513 1.00 2.57 171 ALA C CA 1
ATOM 7152 C C . ALA C 1 171 ? 13.415 -42.810 23.924 1.00 1.29 171 ALA C C 1
ATOM 7153 O O . ALA C 1 171 ? 14.598 -42.550 23.823 1.00 2.33 171 ALA C O 1
ATOM 7155 N N . THR C 1 172 ? 12.896 -43.962 23.524 1.00 1.51 172 THR C N 1
ATOM 7156 C CA . THR C 1 172 ? 13.697 -44.999 22.914 1.00 0.90 172 THR C CA 1
ATOM 7157 C C . THR C 1 172 ? 14.326 -44.524 21.616 1.00 0.97 172 THR C C 1
ATOM 7158 O O . THR C 1 172 ? 15.520 -44.745 21.402 1.00 1.99 172 THR C O 1
ATOM 7162 N N . ILE C 1 173 ? 13.538 -43.878 20.759 1.00 0.75 173 ILE C N 1
ATOM 7163 C CA . ILE C 1 173 ? 14.055 -43.307 19.515 1.00 1.09 173 ILE C CA 1
ATOM 7164 C C . ILE C 1 173 ? 15.122 -42.250 19.773 1.00 1.76 173 ILE C C 1
ATOM 7165 O O . ILE C 1 173 ? 16.180 -42.227 19.137 1.00 1.57 173 ILE C O 1
ATOM 7170 N N . LEU C 1 174 ? 14.857 -41.422 20.765 1.00 1.38 174 LEU C N 1
ATOM 7171 C CA . LEU C 1 174 ? 15.746 -40.348 21.111 1.00 1.18 174 LEU C CA 1
ATOM 7172 C C . LEU C 1 174 ? 17.105 -40.917 21.534 1.00 2.18 174 LEU C C 1
ATOM 7173 O O . LEU C 1 174 ? 18.149 -40.428 21.106 1.00 2.65 174 LEU C O 1
ATOM 7178 N N . ILE C 1 175 ? 17.099 -41.976 22.330 1.00 1.02 175 ILE C N 1
ATOM 7179 C CA . ILE C 1 175 ? 18.344 -42.582 22.776 1.00 1.36 175 ILE C CA 1
ATOM 7180 C C . ILE C 1 175 ? 19.125 -43.200 21.630 1.00 3.98 175 ILE C C 1
ATOM 7181 O O . ILE C 1 175 ? 20.357 -43.069 21.555 1.00 5.30 175 ILE C O 1
ATOM 7186 N N . PHE C 1 176 ? 18.418 -43.876 20.733 1.00 2.11 176 PHE C N 1
ATOM 7187 C CA . PHE C 1 176 ? 19.070 -44.392 19.555 1.00 0.94 176 PHE C CA 1
ATOM 7188 C C . PHE C 1 176 ? 19.681 -43.239 18.745 1.00 2.99 176 PHE C C 1
ATOM 7189 O O . PHE C 1 176 ? 20.812 -43.340 18.276 1.00 2.99 176 PHE C O 1
ATOM 7197 N N . GLU C 1 177 ? 18.949 -42.136 18.603 1.00 2.56 177 GLU C N 1
ATOM 7198 C CA . GLU C 1 177 ? 19.443 -41.013 17.806 1.00 2.02 177 GLU C CA 1
ATOM 7199 C C . GLU C 1 177 ? 20.693 -40.378 18.419 1.00 1.85 177 GLU C C 1
ATOM 7200 O O . GLU C 1 177 ? 21.599 -39.970 17.695 1.00 2.29 177 GLU C O 1
ATOM 7206 N N . ILE C 1 178 ? 20.721 -40.288 19.744 1.00 0.89 178 ILE C N 1
ATOM 7207 C CA . ILE C 1 178 ? 21.872 -39.773 20.459 1.00 1.05 178 ILE C CA 1
ATOM 7208 C C . ILE C 1 178 ? 23.080 -40.659 20.276 1.00 3.40 178 ILE C C 1
ATOM 7209 O O . ILE C 1 178 ? 24.154 -40.193 19.896 1.00 3.17 178 ILE C O 1
ATOM 7214 N N . LEU C 1 179 ? 22.900 -41.957 20.501 1.00 3.05 179 LEU C N 1
ATOM 7215 C CA . LEU C 1 179 ? 24.014 -42.887 20.372 1.00 1.77 179 LEU C CA 1
ATOM 7216 C C . LEU C 1 179 ? 24.492 -43.029 18.933 1.00 1.38 179 LEU C C 1
ATOM 7217 O O . LEU C 1 179 ? 25.680 -43.133 18.689 1.00 1.70 179 LEU C O 1
ATOM 7222 N N . GLU C 1 180 ? 23.567 -42.958 17.984 1.00 1.12 180 GLU C N 1
ATOM 7223 C CA . GLU C 1 180 ? 23.906 -43.012 16.562 1.00 1.79 180 GLU C CA 1
ATOM 7224 C C . GLU C 1 180 ? 24.837 -41.860 16.236 1.00 6.40 180 GLU C C 1
ATOM 7225 O O . GLU C 1 180 ? 25.890 -42.039 15.609 1.00 6.89 180 GLU C O 1
ATOM 7231 N N . LYS C 1 181 ? 24.481 -40.692 16.747 1.00 6.76 181 LYS C N 1
ATOM 7232 C CA . LYS C 1 181 ? 25.254 -39.491 16.513 1.00 7.48 181 LYS C CA 1
ATOM 7233 C C . LYS C 1 181 ? 26.623 -39.644 17.162 1.00 10.34 181 LYS C C 1
ATOM 7234 O O . LYS C 1 181 ? 27.647 -39.332 16.542 1.00 11.83 181 LYS C O 1
ATOM 7240 N N . ALA C 1 182 ? 26.639 -40.147 18.396 1.00 5.85 182 ALA C N 1
ATOM 7241 C CA . ALA C 1 182 ? 27.902 -40.408 19.089 1.00 8.01 182 ALA C CA 1
ATOM 7242 C C . ALA C 1 182 ? 28.797 -41.405 18.351 1.00 7.60 182 ALA C C 1
ATOM 7243 O O . ALA C 1 182 ? 29.933 -41.090 18.063 1.00 13.54 182 ALA C O 1
ATOM 7245 N N . TRP C 1 183 ? 28.291 -42.580 18.005 1.00 5.34 183 TRP C N 1
ATOM 7246 C CA . TRP C 1 183 ? 29.139 -43.580 17.337 1.00 10.41 183 TRP C CA 1
ATOM 7247 C C . TRP C 1 183 ? 29.675 -43.103 15.997 1.00 9.42 183 TRP C C 1
ATOM 7248 O O . TRP C 1 183 ? 30.708 -43.576 15.528 1.00 6.67 183 TRP C O 1
ATOM 7259 N N . ALA C 1 184 ? 28.995 -42.120 15.418 1.00 8.78 184 ALA C N 1
ATOM 7260 C CA . ALA C 1 184 ? 29.383 -41.587 14.124 1.00 8.54 184 ALA C CA 1
ATOM 7261 C C . ALA C 1 184 ? 30.678 -40.775 14.196 1.00 10.05 184 ALA C C 1
ATOM 7262 O O . ALA C 1 184 ? 31.285 -40.468 13.162 1.00 8.13 184 ALA C O 1
ATOM 7264 N N . LEU C 1 185 ? 31.088 -40.420 15.411 1.00 5.60 185 LEU C N 1
ATOM 7265 C CA . LEU C 1 185 ? 32.372 -39.755 15.621 1.00 8.34 185 LEU C CA 1
ATOM 7266 C C . LEU C 1 185 ? 33.544 -40.707 15.458 1.00 11.43 185 LEU C C 1
ATOM 7267 O O . LEU C 1 185 ? 34.631 -40.286 15.103 1.00 27.26 185 LEU C O 1
ATOM 7272 N N . ARG C 1 186 ? 33.331 -41.983 15.760 1.00 10.93 186 ARG C N 1
ATOM 7273 C CA . ARG C 1 186 ? 34.388 -42.969 15.655 1.00 11.63 186 ARG C CA 1
ATOM 7274 C C . ARG C 1 186 ? 34.129 -43.846 14.435 1.00 9.29 186 ARG C C 1
ATOM 7275 O O . ARG C 1 186 ? 34.536 -45.006 14.379 1.00 10.09 186 ARG C O 1
ATOM 7277 N N . ASP C 1 187 ? 33.400 -43.285 13.479 1.00 11.42 187 ASP C N 1
ATOM 7278 C CA . ASP C 1 187 ? 33.180 -43.918 12.174 1.00 24.00 187 ASP C CA 1
ATOM 7279 C C . ASP C 1 187 ? 32.443 -45.269 12.248 1.00 18.40 187 ASP C C 1
ATOM 7280 O O . ASP C 1 187 ? 32.643 -46.141 11.405 1.00 20.70 187 ASP C O 1
ATOM 7285 N N . CYS C 1 188 ? 31.586 -45.427 13.255 1.00 14.22 188 CYS C N 1
ATOM 7286 C CA . CYS C 1 188 ? 30.796 -46.643 13.424 1.00 9.62 188 CYS C CA 1
ATOM 7287 C C . CYS C 1 188 ? 29.319 -46.340 13.227 1.00 8.83 188 CYS C C 1
ATOM 7288 O O . CYS C 1 188 ? 28.780 -45.431 13.871 1.00 10.19 188 CYS C O 1
ATOM 7291 N N . ALA C 1 189 ? 28.659 -47.119 12.373 1.00 4.16 189 ALA C N 1
ATOM 7292 C CA . ALA C 1 189 ? 27.219 -46.995 12.193 1.00 2.74 189 ALA C CA 1
ATOM 7293 C C . ALA C 1 189 ? 26.509 -47.814 13.235 1.00 3.67 189 ALA C C 1
ATOM 7294 O O . ALA C 1 189 ? 26.736 -49.020 13.344 1.00 8.67 189 ALA C O 1
ATOM 7296 N N . LEU C 1 190 ? 25.676 -47.144 14.026 1.00 6.06 190 LEU C N 1
ATOM 7297 C CA . LEU C 1 190 ? 24.787 -47.832 14.938 1.00 2.51 190 LEU C CA 1
ATOM 7298 C C . LEU C 1 190 ? 23.597 -48.272 14.104 1.00 5.37 190 LEU C C 1
ATOM 7299 O O . LEU C 1 190 ? 22.973 -47.450 13.430 1.00 11.67 190 LEU C O 1
ATOM 7304 N N . ILE C 1 191 ? 23.294 -49.564 14.138 1.00 6.46 191 ILE C N 1
ATOM 7305 C CA . ILE C 1 191 ? 22.261 -50.137 13.276 1.00 6.87 191 ILE C CA 1
ATOM 7306 C C . ILE C 1 191 ? 20.955 -50.430 14.023 1.00 5.58 191 ILE C C 1
ATOM 7307 O O . ILE C 1 191 ? 19.849 -50.185 13.507 1.00 12.04 191 ILE C O 1
ATOM 7312 N N . ASP C 1 192 ? 21.073 -50.965 15.233 1.00 1.72 192 ASP C N 1
ATOM 7313 C CA . ASP C 1 192 ? 19.884 -51.169 16.050 1.00 2.85 192 ASP C CA 1
ATOM 7314 C C . ASP C 1 192 ? 20.188 -51.255 17.528 1.00 2.26 192 ASP C C 1
ATOM 7315 O O . ASP C 1 192 ? 21.345 -51.299 17.920 1.00 2.93 192 ASP C O 1
ATOM 7320 N N . MET C 1 193 ? 19.139 -51.250 18.341 1.00 1.58 193 MET C N 1
ATOM 7321 C CA . MET C 1 193 ? 19.283 -51.254 19.792 1.00 1.95 193 MET C CA 1
ATOM 7322 C C . MET C 1 193 ? 18.089 -51.867 20.467 1.00 4.69 193 MET C C 1
ATOM 7323 O O . MET C 1 193 ? 16.986 -51.900 19.922 1.00 12.40 193 MET C O 1
ATOM 7328 N N . LYS C 1 194 ? 18.295 -52.302 21.693 1.00 5.86 194 LYS C N 1
ATOM 7329 C CA . LYS C 1 194 ? 17.178 -52.684 22.539 1.00 8.45 194 LYS C CA 1
ATOM 7330 C C . LYS C 1 194 ? 17.456 -52.081 23.912 1.00 6.31 194 LYS C C 1
ATOM 7331 O O . LYS C 1 194 ? 18.594 -52.099 24.387 1.00 9.93 194 LYS C O 1
ATOM 7333 N N . ILE C 1 195 ? 16.429 -51.501 24.520 1.00 1.90 195 ILE C N 1
ATOM 7334 C CA . ILE C 1 195 ? 16.564 -50.975 25.857 1.00 2.55 195 ILE C CA 1
ATOM 7335 C C . ILE C 1 195 ? 15.388 -51.440 26.684 1.00 2.95 195 ILE C C 1
ATOM 7336 O O . ILE C 1 195 ? 14.408 -51.957 26.147 1.00 4.66 195 ILE C O 1
ATOM 7341 N N . GLU C 1 196 ? 15.457 -51.215 27.987 1.00 3.03 196 GLU C N 1
ATOM 7342 C CA . GLU C 1 196 ? 14.350 -51.570 28.858 1.00 3.63 196 GLU C CA 1
ATOM 7343 C C . GLU C 1 196 ? 14.083 -50.423 29.828 1.00 3.74 196 GLU C C 1
ATOM 7344 O O . GLU C 1 196 ? 14.996 -49.692 30.208 1.00 2.77 196 GLU C O 1
ATOM 7350 N N . PHE C 1 197 ? 12.820 -50.251 30.206 1.00 9.30 197 PHE C N 1
ATOM 7351 C CA . PHE C 1 197 ? 12.453 -49.182 31.127 1.00 4.43 197 PHE C CA 1
ATOM 7352 C C . PHE C 1 197 ? 11.906 -49.769 32.423 1.00 6.33 197 PHE C C 1
ATOM 7353 O O . PHE C 1 197 ? 11.433 -50.906 32.449 1.00 3.24 197 PHE C O 1
ATOM 7361 N N . GLY C 1 198 ? 11.968 -48.980 33.492 1.00 8.14 198 GLY C N 1
ATOM 7362 C CA . GLY C 1 198 ? 11.411 -49.376 34.768 1.00 5.10 198 GLY C CA 1
ATOM 7363 C C . GLY C 1 198 ? 10.744 -48.180 35.410 1.00 6.64 198 GLY C C 1
ATOM 7364 O O . GLY C 1 198 ? 10.928 -47.041 34.957 1.00 5.11 198 GLY C O 1
ATOM 7365 N N . VAL C 1 199 ? 9.985 -48.427 36.477 1.00 12.05 199 VAL C N 1
ATOM 7366 C CA . VAL C 1 199 ? 9.286 -47.360 37.193 1.00 15.72 199 VAL C CA 1
ATOM 7367 C C . VAL C 1 199 ? 9.853 -47.208 38.601 1.00 14.77 199 VAL C C 1
ATOM 7368 O O . VAL C 1 199 ? 9.900 -48.184 39.351 1.00 17.19 199 VAL C O 1
ATOM 7372 N N . ASP C 1 200 ? 10.286 -45.998 38.956 1.00 6.51 200 ASP C N 1
ATOM 7373 C CA . ASP C 1 200 ? 10.870 -45.738 40.283 1.00 15.21 200 ASP C CA 1
ATOM 7374 C C . ASP C 1 200 ? 9.857 -45.572 41.424 1.00 21.65 200 ASP C C 1
ATOM 7375 O O . ASP C 1 200 ? 8.639 -45.575 41.203 1.00 13.58 200 ASP C O 1
ATOM 7380 N N . THR C 1 201 ? 10.382 -45.374 42.635 1.00 28.60 201 THR C N 1
ATOM 7381 C CA . THR C 1 201 ? 9.551 -45.178 43.822 1.00 26.44 201 THR C CA 1
ATOM 7382 C C . THR C 1 201 ? 8.572 -44.016 43.642 1.00 21.54 201 THR C C 1
ATOM 7383 O O . THR C 1 201 ? 7.405 -44.115 44.026 1.00 33.06 201 THR C O 1
ATOM 7385 N N . GLU C 1 202 ? 9.035 -42.941 43.009 1.00 21.41 202 GLU C N 1
ATOM 7386 C CA . GLU C 1 202 ? 8.224 -41.732 42.875 1.00 22.32 202 GLU C CA 1
ATOM 7387 C C . GLU C 1 202 ? 7.278 -41.816 41.676 1.00 16.52 202 GLU C C 1
ATOM 7388 O O . GLU C 1 202 ? 6.638 -40.835 41.319 1.00 22.32 202 GLU C O 1
ATOM 7390 N N . GLY C 1 203 ? 7.197 -42.983 41.046 1.00 16.29 203 GLY C N 1
ATOM 7391 C CA . GLY C 1 203 ? 6.262 -43.166 39.955 1.00 8.76 203 GLY C CA 1
ATOM 7392 C C . GLY C 1 203 ? 6.795 -42.690 38.614 1.00 18.32 203 GLY C C 1
ATOM 7393 O O . GLY C 1 203 ? 6.041 -42.544 37.653 1.00 13.00 203 GLY C O 1
ATOM 7394 N N . SER C 1 204 ? 8.097 -42.444 38.535 1.00 13.82 204 SER C N 1
ATOM 7395 C CA . SER C 1 204 ? 8.691 -41.960 37.298 1.00 15.54 204 SER C CA 1
ATOM 7396 C C . SER C 1 204 ? 9.303 -43.079 36.443 1.00 12.04 204 SER C C 1
ATOM 7397 O O . SER C 1 204 ? 9.816 -44.073 36.970 1.00 9.11 204 SER C O 1
ATOM 7400 N N . ILE C 1 205 ? 9.189 -42.944 35.122 1.00 7.91 205 ILE C N 1
ATOM 7401 C CA . ILE C 1 205 ? 9.782 -43.924 34.211 1.00 11.84 205 ILE C CA 1
ATOM 7402 C C . ILE C 1 205 ? 11.255 -43.613 33.885 1.00 13.85 205 ILE C C 1
ATOM 7403 O O . ILE C 1 205 ? 11.583 -42.536 33.351 1.00 9.05 205 ILE C O 1
ATOM 7408 N N . VAL C 1 206 ? 12.145 -44.543 34.217 1.00 4.03 206 VAL C N 1
ATOM 7409 C CA . VAL C 1 206 ? 13.560 -44.332 33.949 1.00 6.21 206 VAL C CA 1
ATOM 7410 C C . VAL C 1 206 ? 14.122 -45.416 33.017 1.00 4.68 206 VAL C C 1
ATOM 7411 O O . VAL C 1 206 ? 13.716 -46.577 33.062 1.00 8.06 206 VAL C O 1
ATOM 7415 N N . LEU C 1 207 ? 15.068 -45.020 32.177 1.00 8.85 207 LEU C N 1
ATOM 7416 C CA . LEU C 1 207 ? 15.827 -45.956 31.372 1.00 5.83 207 LEU C CA 1
ATOM 7417 C C . LEU C 1 207 ? 16.763 -46.709 32.311 1.00 12.64 207 LEU C C 1
ATOM 7418 O O . LEU C 1 207 ? 17.492 -46.100 33.111 1.00 14.45 207 LEU C O 1
ATOM 7423 N N . ALA C 1 208 ? 16.701 -48.036 32.244 1.00 11.73 208 ALA C N 1
ATOM 7424 C CA . ALA C 1 208 ? 17.271 -48.894 33.273 1.00 13.23 208 ALA C CA 1
ATOM 7425 C C . ALA C 1 208 ? 18.042 -50.065 32.676 1.00 16.98 208 ALA C C 1
ATOM 7426 O O . ALA C 1 208 ? 18.602 -49.978 31.575 1.00 11.86 208 ALA C O 1
ATOM 7428 N N . ASP C 1 209 ? 18.039 -51.165 33.423 1.00 21.61 209 ASP C N 1
ATOM 7429 C CA . ASP C 1 209 ? 18.713 -52.383 33.025 1.00 19.42 209 ASP C CA 1
ATOM 7430 C C . ASP C 1 209 ? 20.153 -52.090 32.621 1.00 17.98 209 ASP C C 1
ATOM 7431 O O . ASP C 1 209 ? 20.894 -51.478 33.379 1.00 16.79 209 ASP C O 1
ATOM 7436 N N . VAL C 1 210 ? 20.512 -52.453 31.397 1.00 26.38 210 VAL C N 1
ATOM 7437 C CA . VAL C 1 210 ? 21.900 -52.418 30.959 1.00 17.40 210 VAL C CA 1
ATOM 7438 C C . VAL C 1 210 ? 21.994 -52.193 29.441 1.00 18.26 210 VAL C C 1
ATOM 7439 O O . VAL C 1 210 ? 21.247 -52.808 28.680 1.00 24.38 210 VAL C O 1
ATOM 7443 N N . ILE C 1 211 ? 22.868 -51.283 29.006 1.00 15.82 211 ILE C N 1
ATOM 7444 C CA . ILE C 1 211 ? 23.183 -51.138 27.581 1.00 14.33 211 ILE C CA 1
ATOM 7445 C C . ILE C 1 211 ? 24.670 -51.391 27.254 1.00 22.60 211 ILE C C 1
ATOM 7446 O O . ILE C 1 211 ? 25.519 -50.541 27.536 1.00 23.77 211 ILE C O 1
ATOM 7451 N N . ASP C 1 212 ? 24.976 -52.544 26.648 1.00 19.23 212 ASP C N 1
ATOM 7452 C CA . ASP C 1 212 ? 26.353 -52.888 26.264 1.00 13.48 212 ASP C CA 1
ATOM 7453 C C . ASP C 1 212 ? 26.445 -53.469 24.845 1.00 16.91 212 ASP C C 1
ATOM 7454 O O . ASP C 1 212 ? 25.529 -53.295 24.034 1.00 24.18 212 ASP C O 1
ATOM 7459 N N . SER C 1 213 ? 27.514 -54.210 24.561 1.00 19.33 213 SER C N 1
ATOM 7460 C CA . SER C 1 213 ? 27.704 -54.783 23.219 1.00 20.90 213 SER C CA 1
ATOM 7461 C C . SER C 1 213 ? 26.730 -55.909 22.900 1.00 17.68 213 SER C C 1
ATOM 7462 O O . SER C 1 213 ? 26.670 -56.385 21.764 1.00 21.78 213 SER C O 1
ATOM 7465 N N . ASP C 1 214 ? 25.956 -56.327 23.892 1.00 12.72 214 ASP C N 1
ATOM 7466 C CA . ASP C 1 214 ? 24.928 -57.315 23.647 1.00 20.07 214 ASP C CA 1
ATOM 7467 C C . ASP C 1 214 ? 23.646 -56.587 23.276 1.00 20.22 214 ASP C C 1
ATOM 7468 O O . ASP C 1 214 ? 22.715 -57.189 22.753 1.00 17.29 214 ASP C O 1
ATOM 7473 N N . SER C 1 215 ? 23.612 -55.282 23.539 1.00 20.24 215 SER C N 1
ATOM 7474 C CA . SER C 1 215 ? 22.396 -54.491 23.385 1.00 7.44 215 SER C CA 1
ATOM 7475 C C . SER C 1 215 ? 22.257 -53.868 22.013 1.00 8.64 215 SER C C 1
ATOM 7476 O O . SER C 1 215 ? 21.179 -53.404 21.650 1.00 18.44 215 SER C O 1
ATOM 7479 N N . TRP C 1 216 ? 23.342 -53.828 21.250 1.00 9.97 216 TRP C N 1
ATOM 7480 C CA . TRP C 1 216 ? 23.287 -53.139 19.967 1.00 4.32 216 TRP C CA 1
ATOM 7481 C C . TRP C 1 216 ? 23.953 -53.894 18.832 1.00 3.99 216 TRP C C 1
ATOM 7482 O O . TRP C 1 216 ? 24.601 -54.915 19.035 1.00 17.75 216 TRP C O 1
ATOM 7493 N N . ARG C 1 217 ? 23.803 -53.357 17.635 1.00 2.69 217 ARG C N 1
ATOM 7494 C CA . ARG C 1 217 ? 24.390 -53.939 16.453 1.00 2.85 217 ARG C CA 1
ATOM 7495 C C . ARG C 1 217 ? 25.202 -52.807 15.820 1.00 17.96 217 ARG C C 1
ATOM 7496 O O . ARG C 1 217 ? 24.643 -51.791 15.371 1.00 10.74 217 ARG C O 1
ATOM 7504 N N . LEU C 1 218 ? 26.525 -52.969 15.821 1.00 12.22 218 LEU C N 1
ATOM 7505 C CA . LEU C 1 218 ? 27.435 -51.896 15.417 1.00 3.89 218 LEU C CA 1
ATOM 7506 C C . LEU C 1 218 ? 28.228 -52.268 14.176 1.00 5.02 218 LEU C C 1
ATOM 7507 O O . LEU C 1 218 ? 28.910 -53.288 14.159 1.00 29.64 218 LEU C O 1
ATOM 7512 N N . TRP C 1 219 ? 28.176 -51.438 13.146 1.00 3.14 219 TRP C N 1
ATOM 7513 C CA . TRP C 1 219 ? 28.979 -51.698 11.957 1.00 7.34 219 TRP C CA 1
ATOM 7514 C C . TRP C 1 219 ? 29.995 -50.612 11.668 1.00 14.71 219 TRP C C 1
ATOM 7515 O O . TRP C 1 219 ? 29.631 -49.535 11.180 1.00 13.31 219 TRP C O 1
ATOM 7526 N N . PRO C 1 220 ? 31.283 -50.924 11.870 1.00 16.39 220 PRO C N 1
ATOM 7527 C CA . PRO C 1 220 ? 32.294 -49.942 11.485 1.00 14.43 220 PRO C CA 1
ATOM 7528 C C . PRO C 1 220 ? 32.278 -49.705 9.996 1.00 18.43 220 PRO C C 1
ATOM 7529 O O . PRO C 1 220 ? 32.068 -50.645 9.204 1.00 19.59 220 PRO C O 1
ATOM 7533 N N . SER C 1 221 ? 32.411 -48.427 9.648 1.00 6.81 221 SER C N 1
ATOM 7534 C CA . SER C 1 221 ? 32.459 -47.958 8.264 1.00 12.80 221 SER C CA 1
ATOM 7535 C C . SER C 1 221 ? 31.203 -48.315 7.508 1.00 8.25 221 SER C C 1
ATOM 7536 O O . SER C 1 221 ? 31.196 -48.335 6.273 1.00 16.48 221 SER C O 1
ATOM 7539 N N . GLY C 1 222 ? 30.151 -48.622 8.264 1.00 5.70 222 GLY C N 1
ATOM 7540 C CA . GLY C 1 222 ? 28.884 -49.029 7.696 1.00 10.73 222 GLY C CA 1
ATOM 7541 C C . GLY C 1 222 ? 28.989 -50.369 7.001 1.00 29.54 222 GLY C C 1
ATOM 7542 O O . GLY C 1 222 ? 28.114 -50.732 6.209 1.00 26.27 222 GLY C O 1
ATOM 7543 N N . ASP C 1 223 ? 30.059 -51.107 7.304 1.00 9.76 223 ASP C N 1
ATOM 7544 C CA . ASP C 1 223 ? 30.274 -52.409 6.699 1.00 13.14 223 ASP C CA 1
ATOM 7545 C C . ASP C 1 223 ? 29.837 -53.534 7.638 1.00 34.40 223 ASP C C 1
ATOM 7546 O O . ASP C 1 223 ? 30.465 -53.772 8.679 1.00 21.12 223 ASP C O 1
ATOM 7551 N N . LYS C 1 224 ? 28.769 -54.229 7.247 1.00 25.62 224 LYS C N 1
ATOM 7552 C CA . LYS C 1 224 ? 28.252 -55.365 7.995 1.00 12.87 224 LYS C CA 1
ATOM 7553 C C . LYS C 1 224 ? 29.372 -56.395 8.228 1.00 31.69 224 LYS C C 1
ATOM 7554 O O . LYS C 1 224 ? 29.402 -57.070 9.255 1.00 12.09 224 LYS C O 1
ATOM 7560 N N . ARG C 1 225 ? 30.315 -56.486 7.291 1.00 35.37 225 ARG C N 1
ATOM 7561 C CA . ARG C 1 225 ? 31.420 -57.438 7.413 1.00 25.80 225 ARG C CA 1
ATOM 7562 C C . ARG C 1 225 ? 32.379 -57.150 8.571 1.00 31.60 225 ARG C C 1
ATOM 7563 O O . ARG C 1 225 ? 33.134 -58.034 8.975 1.00 47.57 225 ARG C O 1
ATOM 7571 N N . LEU C 1 226 ? 32.394 -55.916 9.072 1.00 29.46 226 LEU C N 1
ATOM 7572 C CA . LEU C 1 226 ? 33.318 -55.567 10.156 1.00 26.62 226 LEU C CA 1
ATOM 7573 C C . LEU C 1 226 ? 32.674 -55.529 11.540 1.00 14.16 226 LEU C C 1
ATOM 7574 O O . LEU C 1 226 ? 33.273 -54.978 12.468 1.00 9.45 226 LEU C O 1
ATOM 7579 N N . MET C 1 227 ? 31.498 -56.149 11.670 1.00 10.78 227 MET C N 1
ATOM 7580 C CA . MET C 1 227 ? 30.708 -56.175 12.905 1.00 11.60 227 MET C CA 1
ATOM 7581 C C . MET C 1 227 ? 31.514 -56.350 14.188 1.00 19.68 227 MET C C 1
ATOM 7582 O O . MET C 1 227 ? 32.506 -57.078 14.206 1.00 22.61 227 MET C O 1
ATOM 7587 N N . VAL C 1 228 ? 31.082 -55.701 15.271 1.00 35.88 228 VAL C N 1
ATOM 7588 C CA . VAL C 1 228 ? 31.836 -55.764 16.529 1.00 33.49 228 VAL C CA 1
ATOM 7589 C C . VAL C 1 228 ? 30.936 -56.215 17.681 1.00 21.44 228 VAL C C 1
ATOM 7590 O O . VAL C 1 228 ? 31.381 -56.315 18.829 1.00 18.39 228 VAL C O 1
ATOM 7594 N N . ASP C 1 229 ? 29.670 -56.479 17.360 1.00 18.85 229 ASP C N 1
ATOM 7595 C CA . ASP C 1 229 ? 28.645 -56.815 18.352 1.00 22.56 229 ASP C CA 1
ATOM 7596 C C . ASP C 1 229 ? 28.489 -58.326 18.530 1.00 17.42 229 ASP C C 1
ATOM 7597 O O . ASP C 1 229 ? 29.191 -59.097 17.884 1.00 19.84 229 ASP C O 1
ATOM 7602 N N . LYS C 1 230 ? 27.536 -58.748 19.366 1.00 33.42 230 LYS C N 1
ATOM 7603 C CA . LYS C 1 230 ? 27.281 -60.182 19.597 1.00 29.89 230 LYS C CA 1
ATOM 7604 C C . LYS C 1 230 ? 26.651 -60.895 18.391 1.00 31.65 230 LYS C C 1
ATOM 7605 O O . LYS C 1 230 ? 26.302 -62.072 18.481 1.00 30.26 230 LYS C O 1
ATOM 7607 N N . GLN C 1 231 ? 26.499 -60.193 17.271 1.00 14.53 231 GLN C N 1
ATOM 7608 C CA . GLN C 1 231 ? 26.035 -60.851 16.062 1.00 29.64 231 GLN C CA 1
ATOM 7609 C C . GLN C 1 231 ? 27.126 -61.803 15.572 1.00 49.67 231 GLN C C 1
ATOM 7610 O O . GLN C 1 231 ? 26.827 -62.854 14.994 1.00 28.46 231 GLN C O 1
ATOM 7616 N N . VAL C 1 232 ? 28.383 -61.438 15.832 1.00 41.21 232 VAL C N 1
ATOM 7617 C CA . VAL C 1 232 ? 29.524 -62.288 15.508 1.00 32.86 232 VAL C CA 1
ATOM 7618 C C . VAL C 1 232 ? 29.411 -63.642 16.223 1.00 53.49 232 VAL C C 1
ATOM 7619 O O . VAL C 1 232 ? 29.553 -64.704 15.603 1.00 43.19 232 VAL C O 1
ATOM 7623 N N . TYR C 1 233 ? 29.097 -63.597 17.516 1.00 39.23 233 TYR C N 1
ATOM 7624 C CA . TYR C 1 233 ? 28.950 -64.808 18.322 1.00 36.28 233 TYR C CA 1
ATOM 7625 C C . TYR C 1 233 ? 27.705 -65.605 17.951 1.00 37.11 233 TYR C C 1
ATOM 7626 O O . TYR C 1 233 ? 27.734 -66.829 17.912 1.00 47.69 233 TYR C O 1
ATOM 7635 N N . ARG C 1 234 ? 26.612 -64.909 17.672 1.00 48.10 234 ARG C N 1
ATOM 7636 C CA . ARG C 1 234 ? 25.369 -65.578 17.319 1.00 40.92 234 ARG C CA 1
ATOM 7637 C C . ARG C 1 234 ? 25.517 -66.344 16.004 1.00 42.04 234 ARG C C 1
ATOM 7638 O O . ARG C 1 234 ? 24.989 -67.447 15.859 1.00 50.86 234 ARG C O 1
ATOM 7640 N N . ASN C 1 235 ? 26.253 -65.754 15.062 1.00 55.44 235 ASN C N 1
ATOM 7641 C CA . ASN C 1 235 ? 26.455 -66.329 13.728 1.00 59.35 235 ASN C CA 1
ATOM 7642 C C . ASN C 1 235 ? 27.332 -67.579 13.695 1.00 64.25 235 ASN C C 1
ATOM 7643 O O . ASN C 1 235 ? 27.392 -68.265 12.676 1.00 66.64 235 ASN C O 1
ATOM 7648 N N . LEU C 1 236 ? 28.025 -67.852 14.799 1.00 69.09 236 LEU C N 1
ATOM 7649 C CA . LEU C 1 236 ? 28.878 -69.037 14.920 1.00 39.94 236 LEU C CA 1
ATOM 7650 C C . LEU C 1 236 ? 28.071 -70.328 14.914 1.00 51.04 236 LEU C C 1
ATOM 7651 O O . LEU C 1 236 ? 27.098 -70.473 15.661 1.00 51.84 236 LEU C O 1
ATOM 7656 N N . THR C 1 237 ? 28.479 -71.262 14.063 1.00 68.39 237 THR C N 1
ATOM 7657 C CA . THR C 1 237 ? 27.873 -72.586 14.041 1.00 81.52 237 THR C CA 1
ATOM 7658 C C . THR C 1 237 ? 28.407 -73.441 15.190 1.00 57.87 237 THR C C 1
ATOM 7659 O O . THR C 1 237 ? 27.639 -74.003 15.976 1.00 39.68 237 THR C O 1
ATOM 7663 N N . THR C 1 238 ? 29.730 -73.519 15.276 1.00 46.51 238 THR C N 1
ATOM 7664 C CA . THR C 1 238 ? 30.419 -74.175 16.377 1.00 35.34 238 THR C CA 1
ATOM 7665 C C . THR C 1 238 ? 31.334 -73.132 17.061 1.00 38.87 238 THR C C 1
ATOM 7666 O O . THR C 1 238 ? 31.727 -72.139 16.434 1.00 32.33 238 THR C O 1
ATOM 7670 N N . VAL C 1 239 ? 31.660 -73.335 18.336 1.00 17.07 239 VAL C N 1
ATOM 7671 C CA . VAL C 1 239 ? 32.350 -72.305 19.108 1.00 15.83 239 VAL C CA 1
ATOM 7672 C C . VAL C 1 239 ? 33.712 -72.746 19.683 1.00 41.85 239 VAL C C 1
ATOM 7673 O O . VAL C 1 239 ? 33.789 -73.549 20.623 1.00 20.85 239 VAL C O 1
ATOM 7677 N N . THR C 1 240 ? 34.787 -72.184 19.125 1.00 42.83 240 THR C N 1
ATOM 7678 C CA . THR C 1 240 ? 36.138 -72.449 19.621 1.00 28.88 240 THR C CA 1
ATOM 7679 C C . THR C 1 240 ? 36.528 -71.367 20.614 1.00 37.45 240 THR C C 1
ATOM 7680 O O . THR C 1 240 ? 35.867 -70.330 20.690 1.00 60.17 240 THR C O 1
ATOM 7684 N N . ALA C 1 241 ? 37.615 -71.584 21.351 1.00 51.73 241 ALA C N 1
ATOM 7685 C CA . ALA C 1 241 ? 38.082 -70.589 22.317 1.00 40.27 241 ALA C CA 1
ATOM 7686 C C . ALA C 1 241 ? 38.685 -69.395 21.586 1.00 43.11 241 ALA C C 1
ATOM 7687 O O . ALA C 1 241 ? 38.791 -68.304 22.150 1.00 36.87 241 ALA C O 1
ATOM 7689 N N . ALA C 1 242 ? 39.120 -69.627 20.348 1.00 36.47 242 ALA C N 1
ATOM 7690 C CA . ALA C 1 242 ? 39.612 -68.567 19.475 1.00 34.38 242 ALA C CA 1
ATOM 7691 C C . ALA C 1 242 ? 38.453 -67.663 19.027 1.00 50.83 242 ALA C C 1
ATOM 7692 O O . ALA C 1 242 ? 38.578 -66.428 19.000 1.00 38.59 242 ALA C O 1
ATOM 7694 N N . ASP C 1 243 ? 37.335 -68.292 18.659 1.00 49.14 243 ASP C N 1
ATOM 7695 C CA . ASP C 1 243 ? 36.114 -67.570 18.313 1.00 32.04 243 ASP C CA 1
ATOM 7696 C C . ASP C 1 243 ? 35.665 -66.681 19.469 1.00 39.70 243 ASP C C 1
ATOM 7697 O O . ASP C 1 243 ? 35.285 -65.528 19.264 1.00 37.73 243 ASP C O 1
ATOM 7702 N N . LEU C 1 244 ? 35.717 -67.211 20.687 1.00 31.90 244 LEU C N 1
ATOM 7703 C CA . LEU C 1 244 ? 35.398 -66.407 21.865 1.00 35.51 244 LEU C CA 1
ATOM 7704 C C . LEU C 1 244 ? 36.418 -65.282 22.024 1.00 36.94 244 LEU C C 1
ATOM 7705 O O . LEU C 1 244 ? 36.076 -64.192 22.468 1.00 35.41 244 LEU C O 1
ATOM 7710 N N . ASP C 1 245 ? 37.665 -65.547 21.638 1.00 42.46 245 ASP C N 1
ATOM 7711 C CA . ASP C 1 245 ? 38.725 -64.558 21.778 1.00 46.90 245 ASP C CA 1
ATOM 7712 C C . ASP C 1 245 ? 38.476 -63.357 20.879 1.00 45.80 245 ASP C C 1
ATOM 7713 O O . ASP C 1 245 ? 38.630 -62.207 21.319 1.00 30.28 245 ASP C O 1
ATOM 7715 N N . THR C 1 246 ? 38.062 -63.612 19.636 1.00 31.20 246 THR C N 1
ATOM 7716 C CA . THR C 1 246 ? 37.814 -62.511 18.713 1.00 26.77 246 THR C CA 1
ATOM 7717 C C . THR C 1 246 ? 36.623 -61.703 19.226 1.00 30.91 246 THR C C 1
ATOM 7718 O O . THR C 1 246 ? 36.607 -60.476 19.125 1.00 26.55 246 THR C O 1
ATOM 7722 N N . VAL C 1 247 ? 35.687 -62.393 19.874 1.00 35.42 247 VAL C N 1
ATOM 7723 C CA . VAL C 1 247 ? 34.526 -61.760 20.476 1.00 20.11 247 VAL C CA 1
ATOM 7724 C C . VAL C 1 247 ? 34.942 -60.942 21.692 1.00 20.77 247 VAL C C 1
ATOM 7725 O O . VAL C 1 247 ? 34.443 -59.838 21.893 1.00 34.99 247 VAL C O 1
ATOM 7729 N N . LYS C 1 248 ? 35.854 -61.467 22.501 1.00 17.37 248 LYS C N 1
ATOM 7730 C CA . LYS C 1 248 ? 36.350 -60.716 23.650 1.00 29.94 248 LYS C CA 1
ATOM 7731 C C . LYS C 1 248 ? 37.111 -59.502 23.174 1.00 33.52 248 LYS C C 1
ATOM 7732 O O . LYS C 1 248 ? 36.931 -58.396 23.696 1.00 24.79 248 LYS C O 1
ATOM 7734 N N . ARG C 1 249 ? 37.958 -59.719 22.171 1.00 32.19 249 ARG C N 1
ATOM 7735 C CA . ARG C 1 249 ? 38.790 -58.656 21.637 1.00 35.86 249 ARG C CA 1
ATOM 7736 C C . ARG C 1 249 ? 37.953 -57.573 20.975 1.00 22.47 249 ARG C C 1
ATOM 7737 O O . ARG C 1 249 ? 38.327 -56.402 20.998 1.00 20.45 249 ARG C O 1
ATOM 7739 N N . ASN C 1 250 ? 36.782 -57.944 20.468 1.00 20.84 250 ASN C N 1
ATOM 7740 C CA . ASN C 1 250 ? 35.877 -56.953 19.886 1.00 22.09 250 ASN C CA 1
ATOM 7741 C C . ASN C 1 250 ? 35.222 -56.084 20.950 1.00 25.86 250 ASN C C 1
ATOM 7742 O O . ASN C 1 250 ? 35.123 -54.869 20.795 1.00 22.95 250 ASN C O 1
ATOM 7747 N N . PHE C 1 251 ? 34.803 -56.707 22.043 1.00 22.53 251 PHE C N 1
ATOM 7748 C CA . PHE C 1 251 ? 34.147 -55.983 23.103 1.00 17.16 251 PHE C CA 1
ATOM 7749 C C . PHE C 1 251 ? 35.108 -55.038 23.805 1.00 16.70 251 PHE C C 1
ATOM 7750 O O . PHE C 1 251 ? 34.705 -53.954 24.208 1.00 22.41 251 PHE C O 1
ATOM 7758 N N . ALA C 1 252 ? 36.378 -55.412 23.920 1.00 21.98 252 ALA C N 1
ATOM 7759 C CA . ALA C 1 252 ? 37.351 -54.514 24.549 1.00 33.34 252 ALA C CA 1
ATOM 7760 C C . ALA C 1 252 ? 37.583 -53.260 23.677 1.00 31.18 252 ALA C C 1
ATOM 7761 O O . ALA C 1 252 ? 37.666 -52.140 24.196 1.00 22.26 252 ALA C O 1
ATOM 7763 N N . TRP C 1 253 ? 37.618 -53.456 22.358 1.00 9.23 253 TRP C N 1
ATOM 7764 C CA . TRP C 1 253 ? 37.749 -52.375 21.392 1.00 9.00 253 TRP C CA 1
ATOM 7765 C C . TRP C 1 253 ? 36.623 -51.345 21.486 1.00 32.17 253 TRP C C 1
ATOM 7766 O O . TRP C 1 253 ? 36.872 -50.128 21.472 1.00 23.75 253 TRP C O 1
ATOM 7777 N N . VAL C 1 254 ? 35.389 -51.843 21.564 1.00 20.06 254 VAL C N 1
ATOM 7778 C CA . VAL C 1 254 ? 34.223 -51.000 21.733 1.00 8.58 254 VAL C CA 1
ATOM 7779 C C . VAL C 1 254 ? 34.339 -50.219 23.020 1.00 12.25 254 VAL C C 1
ATOM 7780 O O . VAL C 1 254 ? 34.144 -49.001 23.036 1.00 18.89 254 VAL C O 1
ATOM 7784 N N . LYS C 1 255 ? 34.706 -50.920 24.088 1.00 13.69 255 LYS C N 1
ATOM 7785 C CA . LYS C 1 255 ? 34.869 -50.312 25.397 1.00 16.61 255 LYS C CA 1
ATOM 7786 C C . LYS C 1 255 ? 35.870 -49.166 25.316 1.00 30.01 255 LYS C C 1
ATOM 7787 O O . LYS C 1 255 ? 35.675 -48.096 25.911 1.00 22.41 255 LYS C O 1
ATOM 7793 N N . ASP C 1 256 ? 36.918 -49.382 24.529 1.00 21.64 256 ASP C N 1
ATOM 7794 C CA . ASP C 1 256 ? 37.959 -48.382 24.377 1.00 32.26 256 ASP C CA 1
ATOM 7795 C C . ASP C 1 256 ? 37.489 -47.212 23.506 1.00 24.07 256 ASP C C 1
ATOM 7796 O O . ASP C 1 256 ? 37.803 -46.062 23.789 1.00 38.29 256 ASP C O 1
ATOM 7801 N N . GLN C 1 257 ? 36.707 -47.505 22.477 1.00 19.34 257 GLN C N 1
ATOM 7802 C CA . GLN C 1 257 ? 36.256 -46.488 21.536 1.00 13.99 257 GLN C CA 1
ATOM 7803 C C . GLN C 1 257 ? 35.325 -45.485 22.205 1.00 17.01 257 GLN C C 1
ATOM 7804 O O . GLN C 1 257 ? 35.192 -44.348 21.762 1.00 16.04 257 GLN C O 1
ATOM 7810 N N . LEU C 1 258 ? 34.715 -45.899 23.303 1.00 23.87 258 LEU C N 1
ATOM 7811 C CA . LEU C 1 258 ? 33.724 -45.075 23.975 1.00 22.55 258 LEU C CA 1
ATOM 7812 C C . LEU C 1 258 ? 34.302 -43.841 24.662 1.00 14.00 258 LEU C C 1
ATOM 7813 O O . LEU C 1 258 ? 33.575 -42.904 24.971 1.00 38.12 258 LEU C O 1
ATOM 7818 N N . ASP C 1 259 ? 35.602 -43.825 24.890 1.00 13.98 259 ASP C N 1
ATOM 7819 C CA . ASP C 1 259 ? 36.231 -42.712 25.585 1.00 20.01 259 ASP C CA 1
ATOM 7820 C C . ASP C 1 259 ? 36.392 -41.503 24.659 1.00 20.91 259 ASP C C 1
ATOM 7821 O O . ASP C 1 259 ? 36.597 -40.369 25.114 1.00 21.82 259 ASP C O 1
ATOM 7826 N N . PHE C 1 260 ? 36.245 -41.745 23.362 1.00 16.05 260 PHE C N 1
ATOM 7827 C CA . PHE C 1 260 ? 36.403 -40.695 22.376 1.00 16.74 260 PHE C CA 1
ATOM 7828 C C . PHE C 1 260 ? 35.038 -40.127 22.009 1.00 22.55 260 PHE C C 1
ATOM 7829 O O . PHE C 1 260 ? 34.934 -39.256 21.147 1.00 21.95 260 PHE C O 1
ATOM 7837 N N . LEU C 1 261 ? 33.995 -40.594 22.691 1.00 22.08 261 LEU C N 1
ATOM 7838 C CA . LEU C 1 261 ? 32.624 -40.211 22.353 1.00 30.40 261 LEU C CA 1
ATOM 7839 C C . LEU C 1 261 ? 32.096 -39.014 23.171 1.00 37.23 261 LEU C C 1
ATOM 7840 O O . LEU C 1 261 ? 31.033 -38.471 22.864 1.00 31.25 261 LEU C O 1
ATOM 7845 N N . LYS C 1 262 ? 32.826 -38.598 24.203 1.00 37.95 262 LYS C N 1
ATOM 7846 C CA . LYS C 1 262 ? 32.434 -37.405 24.953 1.00 49.76 262 LYS C CA 1
ATOM 7847 C C . LYS C 1 262 ? 33.533 -36.338 24.936 1.00 62.37 262 LYS C C 1
ATOM 7848 O O . LYS C 1 262 ? 34.133 -36.063 25.976 1.00 44.40 262 LYS C O 1
ATOM 7850 N N . PRO C 1 263 ? 33.797 -35.734 23.752 1.00 71.99 263 PRO C N 1
ATOM 7851 C CA . PRO C 1 263 ? 34.891 -34.767 23.605 1.00 62.01 263 PRO C CA 1
ATOM 7852 C C . PRO C 1 263 ? 34.473 -33.325 23.916 1.00 42.59 263 PRO C C 1
ATOM 7853 O O . PRO C 1 263 ? 33.320 -32.959 23.694 1.00 66.64 263 PRO C O 1
ATOM 7857 N N . THR C 1 264 ? 35.411 -32.516 24.399 1.00 49.82 264 THR C N 1
ATOM 7858 C CA . THR C 1 264 ? 35.145 -31.104 24.688 1.00 76.75 264 THR C CA 1
ATOM 7859 C C . THR C 1 264 ? 35.384 -30.223 23.456 1.00 66.48 264 THR C C 1
ATOM 7860 O O . THR C 1 264 ? 36.525 -29.891 23.127 1.00 42.35 264 THR C O 1
ATOM 7862 N N . ILE C 1 265 ? 34.303 -29.847 22.781 1.00 59.86 265 ILE C N 1
ATOM 7863 C CA . ILE C 1 265 ? 34.385 -29.005 21.591 1.00 42.22 265 ILE C CA 1
ATOM 7864 C C . ILE C 1 265 ? 34.366 -27.523 21.930 1.00 34.51 265 ILE C C 1
ATOM 7865 O O . ILE C 1 265 ? 33.633 -27.096 22.823 1.00 40.35 265 ILE C O 1
ATOM 7870 N N . HIS C 1 266 ? 35.160 -26.737 21.208 1.00 32.98 266 HIS C N 1
ATOM 7871 C CA . HIS C 1 266 ? 35.345 -25.331 21.562 1.00 29.02 266 HIS C CA 1
ATOM 7872 C C . HIS C 1 266 ? 34.419 -24.426 20.761 1.00 22.74 266 HIS C C 1
ATOM 7873 O O . HIS C 1 266 ? 34.435 -24.418 19.522 1.00 17.18 266 HIS C O 1
ATOM 7880 N N . HIS C 1 267 ? 33.626 -23.641 21.482 1.00 8.69 267 HIS C N 1
ATOM 7881 C CA . HIS C 1 267 ? 32.710 -22.743 20.835 1.00 9.88 267 HIS C CA 1
ATOM 7882 C C . HIS C 1 267 ? 32.457 -21.622 21.815 1.00 17.52 267 HIS C C 1
ATOM 7883 O O . HIS C 1 267 ? 32.517 -21.831 23.030 1.00 14.96 267 HIS C O 1
ATOM 7890 N N . LYS C 1 268 ? 32.107 -20.450 21.302 1.00 10.47 268 LYS C N 1
ATOM 7891 C CA . LYS C 1 268 ? 31.805 -19.352 22.186 1.00 9.75 268 LYS C CA 1
ATOM 7892 C C . LYS C 1 268 ? 30.546 -18.676 21.681 1.00 7.94 268 LYS C C 1
ATOM 7893 O O . LYS C 1 268 ? 30.360 -18.511 20.469 1.00 6.57 268 LYS C O 1
ATOM 7899 N N . VAL C 1 269 ? 29.645 -18.365 22.609 1.00 3.14 269 VAL C N 1
ATOM 7900 C CA . VAL C 1 269 ? 28.521 -17.501 22.298 1.00 1.74 269 VAL C CA 1
ATOM 7901 C C . VAL C 1 269 ? 28.748 -16.159 22.980 1.00 1.10 269 VAL C C 1
ATOM 7902 O O . VAL C 1 269 ? 28.814 -16.073 24.212 1.00 0.97 269 VAL C O 1
ATOM 7906 N N . VAL C 1 270 ? 28.854 -15.112 22.173 1.00 0.75 270 VAL C N 1
ATOM 7907 C CA . VAL C 1 270 ? 29.054 -13.774 22.704 1.00 2.45 270 VAL C CA 1
ATOM 7908 C C . VAL C 1 270 ? 27.791 -12.950 22.515 1.00 1.84 270 VAL C C 1
ATOM 7909 O O . VAL C 1 270 ? 27.274 -12.796 21.402 1.00 1.51 270 VAL C O 1
ATOM 7913 N N . VAL C 1 271 ? 27.303 -12.429 23.632 1.00 1.78 271 VAL C N 1
ATOM 7914 C CA . VAL C 1 271 ? 26.188 -11.506 23.648 1.00 3.53 271 VAL C CA 1
ATOM 7915 C C . VAL C 1 271 ? 26.743 -10.100 23.777 1.00 2.70 271 VAL C C 1
ATOM 7916 O O . VAL C 1 271 ? 27.444 -9.801 24.744 1.00 3.10 271 VAL C O 1
ATOM 7920 N N . PHE C 1 272 ? 26.505 -9.274 22.758 1.00 4.91 272 PHE C N 1
ATOM 7921 C CA . PHE C 1 272 ? 26.797 -7.837 22.815 1.00 5.60 272 PHE C CA 1
ATOM 7922 C C . PHE C 1 272 ? 25.523 -7.086 23.164 1.00 4.28 272 PHE C C 1
ATOM 7923 O O . PHE C 1 272 ? 24.531 -7.212 22.458 1.00 10.58 272 PHE C O 1
ATOM 7931 N N . MET C 1 273 ? 25.526 -6.338 24.255 1.00 3.31 273 MET C N 1
ATOM 7932 C CA . MET C 1 273 ? 24.430 -5.423 24.538 1.00 4.15 273 MET C CA 1
ATOM 7933 C C . MET C 1 273 ? 24.917 -3.981 24.327 1.00 5.97 273 MET C C 1
ATOM 7934 O O . MET C 1 273 ? 26.055 -3.647 24.674 1.00 2.65 273 MET C O 1
ATOM 7939 N N . GLY C 1 274 ? 24.065 -3.138 23.738 1.00 12.65 274 GLY C N 1
ATOM 7940 C CA . GLY C 1 274 ? 24.400 -1.738 23.498 1.00 2.81 274 GLY C CA 1
ATOM 7941 C C . GLY C 1 274 ? 24.414 -0.923 24.782 1.00 3.82 274 GLY C C 1
ATOM 7942 O O . GLY C 1 274 ? 25.053 0.119 24.864 1.00 10.89 274 GLY C O 1
ATOM 7943 N N . SER C 1 275 ? 23.736 -1.413 25.810 1.00 4.91 275 SER C N 1
ATOM 7944 C CA . SER C 1 275 ? 23.670 -0.691 27.075 1.00 5.36 275 SER C CA 1
ATOM 7945 C C . SER C 1 275 ? 23.560 -1.607 28.283 1.00 9.22 275 SER C C 1
ATOM 7946 O O . SER C 1 275 ? 22.840 -2.611 28.247 1.00 6.84 275 SER C O 1
ATOM 7949 N N . PRO C 1 276 ? 24.235 -1.228 29.379 1.00 6.36 276 PRO C N 1
ATOM 7950 C CA . PRO C 1 276 ? 24.200 -1.979 30.641 1.00 3.01 276 PRO C CA 1
ATOM 7951 C C . PRO C 1 276 ? 22.808 -2.102 31.254 1.00 6.88 276 PRO C C 1
ATOM 7952 O O . PRO C 1 276 ? 22.605 -2.909 32.163 1.00 5.15 276 PRO C O 1
ATOM 7956 N N . ALA C 1 277 ? 21.854 -1.316 30.771 1.00 15.96 277 ALA C N 1
ATOM 7957 C CA . ALA C 1 277 ? 20.475 -1.453 31.231 1.00 11.71 277 ALA C CA 1
ATOM 7958 C C . ALA C 1 277 ? 19.840 -2.731 30.676 1.00 14.84 277 ALA C C 1
ATOM 7959 O O . ALA C 1 277 ? 18.887 -3.244 31.251 1.00 18.53 277 ALA C O 1
ATOM 7961 N N . ASP C 1 278 ? 20.375 -3.251 29.572 1.00 6.02 278 ASP C N 1
ATOM 7962 C CA . ASP C 1 278 ? 19.805 -4.441 28.941 1.00 8.83 278 ASP C CA 1
ATOM 7963 C C . ASP C 1 278 ? 20.261 -5.741 29.611 1.00 11.75 278 ASP C C 1
ATOM 7964 O O . ASP C 1 278 ? 20.103 -6.838 29.073 1.00 13.01 278 ASP C O 1
ATOM 7969 N N . GLN C 1 279 ? 20.733 -5.601 30.837 1.00 14.28 279 GLN C N 1
ATOM 7970 C CA . GLN C 1 279 ? 21.429 -6.645 31.567 1.00 5.22 279 GLN C CA 1
ATOM 7971 C C . GLN C 1 279 ? 20.622 -7.892 31.892 1.00 13.49 279 GLN C C 1
ATOM 7972 O O . GLN C 1 279 ? 21.021 -9.011 31.570 1.00 8.83 279 GLN C O 1
ATOM 7978 N N . GLU C 1 280 ? 19.495 -7.690 32.557 1.00 16.45 280 GLU C N 1
ATOM 7979 C CA . GLU C 1 280 ? 18.637 -8.792 32.946 1.00 11.31 280 GLU C CA 1
ATOM 7980 C C . GLU C 1 280 ? 18.220 -9.620 31.725 1.00 13.28 280 GLU C C 1
ATOM 7981 O O . GLU C 1 280 ? 18.197 -10.863 31.770 1.00 11.59 280 GLU C O 1
ATOM 7987 N N . HIS C 1 281 ? 17.927 -8.928 30.628 1.00 4.39 281 HIS C N 1
ATOM 7988 C CA . HIS C 1 281 ? 17.514 -9.595 29.406 1.00 2.42 281 HIS C CA 1
ATOM 7989 C C . HIS C 1 281 ? 18.622 -10.490 28.929 1.00 3.88 281 HIS C C 1
ATOM 7990 O O . HIS C 1 281 ? 18.387 -11.657 28.630 1.00 4.14 281 HIS C O 1
ATOM 7997 N N . CYS C 1 282 ? 19.840 -9.960 28.916 1.00 6.35 282 CYS C N 1
ATOM 7998 C CA . CYS C 1 282 ? 20.992 -10.732 28.466 1.00 8.35 282 CYS C CA 1
ATOM 7999 C C . CYS C 1 282 ? 21.256 -11.899 29.377 1.00 4.22 282 CYS C C 1
ATOM 8000 O O . CYS C 1 282 ? 21.614 -12.988 28.916 1.00 6.85 282 CYS C O 1
ATOM 8003 N N . GLN C 1 283 ? 21.041 -11.690 30.666 1.00 4.13 283 GLN C N 1
ATOM 8004 C CA . GLN C 1 283 ? 21.235 -12.767 31.615 1.00 4.75 283 GLN C CA 1
ATOM 8005 C C . GLN C 1 283 ? 20.273 -13.924 31.385 1.00 4.78 283 GLN C C 1
ATOM 8006 O O . GLN C 1 283 ? 20.673 -15.086 31.505 1.00 4.76 283 GLN C O 1
ATOM 8012 N N . LYS C 1 284 ? 19.055 -13.612 30.948 1.00 3.23 284 LYS C N 1
ATOM 8013 C CA . LYS C 1 284 ? 18.086 -14.644 30.632 1.00 1.74 284 LYS C CA 1
ATOM 8014 C C . LYS C 1 284 ? 18.597 -15.488 29.475 1.00 4.49 284 LYS C C 1
ATOM 8015 O O . LYS C 1 284 ? 18.544 -16.718 29.525 1.00 7.87 284 LYS C O 1
ATOM 8021 N N . ILE C 1 285 ? 19.185 -14.830 28.481 1.00 3.24 285 ILE C N 1
ATOM 8022 C CA . ILE C 1 285 ? 19.746 -15.543 27.349 1.00 3.29 285 ILE C CA 1
ATOM 8023 C C . ILE C 1 285 ? 20.860 -16.414 27.846 1.00 7.39 285 ILE C C 1
ATOM 8024 O O . ILE C 1 285 ? 20.894 -17.616 27.559 1.00 6.13 285 ILE C O 1
ATOM 8029 N N . ALA C 1 286 ? 21.739 -15.810 28.640 1.00 3.39 286 ALA C N 1
ATOM 8030 C CA . ALA C 1 286 ? 22.908 -16.498 29.155 1.00 4.36 286 ALA C CA 1
ATOM 8031 C C . ALA C 1 286 ? 22.505 -17.754 29.912 1.00 7.21 286 ALA C C 1
ATOM 8032 O O . ALA C 1 286 ? 23.025 -18.847 29.657 1.00 3.10 286 ALA C O 1
ATOM 8034 N N . LYS C 1 287 ? 21.522 -17.589 30.794 1.00 8.62 287 LYS C N 1
ATOM 8035 C CA . LYS C 1 287 ? 21.098 -18.656 31.684 1.00 7.84 287 LYS C CA 1
ATOM 8036 C C . LYS C 1 287 ? 20.631 -19.874 30.890 1.00 11.43 287 LYS C C 1
ATOM 8037 O O . LYS C 1 287 ? 21.060 -21.005 31.157 1.00 10.51 287 LYS C O 1
ATOM 8043 N N . ALA C 1 288 ? 19.808 -19.629 29.876 1.00 9.30 288 ALA C N 1
ATOM 8044 C CA . ALA C 1 288 ? 19.286 -20.702 29.036 1.00 6.78 288 ALA C CA 1
ATOM 8045 C C . ALA C 1 288 ? 20.411 -21.407 28.273 1.00 7.01 288 ALA C C 1
ATOM 8046 O O . ALA C 1 288 ? 20.451 -22.639 28.201 1.00 4.16 288 ALA C O 1
ATOM 8048 N N . ALA C 1 289 ? 21.348 -20.620 27.750 1.00 8.43 289 ALA C N 1
ATOM 8049 C CA . ALA C 1 289 ? 22.411 -21.156 26.904 1.00 6.98 289 ALA C CA 1
ATOM 8050 C C . ALA C 1 289 ? 23.338 -22.058 27.704 1.00 12.10 289 ALA C C 1
ATOM 8051 O O . ALA C 1 289 ? 23.773 -23.120 27.229 1.00 5.58 289 ALA C O 1
ATOM 8053 N N . ARG C 1 290 ? 23.615 -21.647 28.934 1.00 11.63 290 ARG C N 1
ATOM 8054 C CA . ARG C 1 290 ? 24.455 -22.442 29.813 1.00 10.20 290 ARG C CA 1
ATOM 8055 C C . ARG C 1 290 ? 23.763 -23.761 30.176 1.00 9.95 290 ARG C C 1
ATOM 8056 O O . ARG C 1 290 ? 24.419 -24.806 30.283 1.00 13.28 290 ARG C O 1
ATOM 8064 N N . GLU C 1 291 ? 22.433 -23.715 30.303 1.00 13.44 291 GLU C N 1
ATOM 8065 C CA . GLU C 1 291 ? 21.654 -24.921 30.574 1.00 11.22 291 GLU C CA 1
ATOM 8066 C C . GLU C 1 291 ? 21.662 -25.875 29.381 1.00 15.22 291 GLU C C 1
ATOM 8067 O O . GLU C 1 291 ? 21.531 -27.085 29.545 1.00 14.88 291 GLU C O 1
ATOM 8073 N N . LEU C 1 292 ? 21.840 -25.335 28.179 1.00 7.90 292 LEU C N 1
ATOM 8074 C CA . LEU C 1 292 ? 21.938 -26.180 26.999 1.00 5.08 292 LEU C CA 1
ATOM 8075 C C . LEU C 1 292 ? 23.381 -26.638 26.773 1.00 13.35 292 LEU C C 1
ATOM 8076 O O . LEU C 1 292 ? 23.646 -27.493 25.925 1.00 19.94 292 LEU C O 1
ATOM 8081 N N . GLY C 1 293 ? 24.298 -26.108 27.581 1.00 16.36 293 GLY C N 1
ATOM 8082 C CA . GLY C 1 293 ? 25.704 -26.477 27.520 1.00 13.18 293 GLY C CA 1
ATOM 8083 C C . GLY C 1 293 ? 26.619 -25.528 26.763 1.00 11.56 293 GLY C C 1
ATOM 8084 O O . GLY C 1 293 ? 27.740 -25.881 26.390 1.00 18.45 293 GLY C O 1
ATOM 8085 N N . LEU C 1 294 ? 26.185 -24.287 26.609 1.00 9.09 294 LEU C N 1
ATOM 8086 C CA . LEU C 1 294 ? 26.986 -23.343 25.864 1.00 11.82 294 LEU C CA 1
ATOM 8087 C C . LEU C 1 294 ? 27.894 -22.548 26.782 1.00 8.91 294 LEU C C 1
ATOM 8088 O O . LEU C 1 294 ? 27.643 -22.431 27.983 1.00 5.43 294 LEU C O 1
ATOM 8093 N N . ASP C 1 295 ? 28.982 -22.062 26.192 1.00 6.26 295 ASP C N 1
ATOM 8094 C CA . ASP C 1 295 ? 29.941 -21.214 26.856 1.00 8.68 295 ASP C CA 1
ATOM 8095 C C . ASP C 1 295 ? 29.660 -19.744 26.491 1.00 4.52 295 ASP C C 1
ATOM 8096 O O . ASP C 1 295 ? 29.787 -19.354 25.328 1.00 4.03 295 ASP C O 1
ATOM 8101 N N . VAL C 1 296 ? 29.291 -18.922 27.472 1.00 2.68 296 VAL C N 1
ATOM 8102 C CA . VAL C 1 296 ? 28.738 -17.600 27.147 1.00 4.84 296 VAL C CA 1
ATOM 8103 C C . VAL C 1 296 ? 29.482 -16.413 27.746 1.00 2.98 296 VAL C C 1
ATOM 8104 O O . VAL C 1 296 ? 29.766 -16.402 28.940 1.00 2.54 296 VAL C O 1
ATOM 8108 N N . ASP C 1 297 ? 29.767 -15.402 26.927 1.00 2.54 297 ASP C N 1
ATOM 8109 C CA . ASP C 1 297 ? 30.327 -14.148 27.445 1.00 7.61 297 ASP C CA 1
ATOM 8110 C C . ASP C 1 297 ? 29.379 -12.977 27.206 1.00 2.69 297 ASP C C 1
ATOM 8111 O O . ASP C 1 297 ? 28.904 -12.790 26.084 1.00 1.74 297 ASP C O 1
ATOM 8116 N N . LEU C 1 298 ? 29.153 -12.171 28.244 1.00 2.87 298 LEU C N 1
ATOM 8117 C CA . LEU C 1 298 ? 28.340 -10.947 28.127 1.00 2.18 298 LEU C CA 1
ATOM 8118 C C . LEU C 1 298 ? 29.209 -9.722 27.981 1.00 0.95 298 LEU C C 1
ATOM 8119 O O . LEU C 1 298 ? 30.071 -9.452 28.808 1.00 3.62 298 LEU C O 1
ATOM 8124 N N . ARG C 1 299 ? 29.007 -8.969 26.921 1.00 1.15 299 ARG C N 1
ATOM 8125 C CA . ARG C 1 299 ? 29.821 -7.775 26.744 1.00 6.37 299 ARG C CA 1
ATOM 8126 C C . ARG C 1 299 ? 28.993 -6.534 26.449 1.00 1.57 299 ARG C C 1
ATOM 8127 O O . ARG C 1 299 ? 27.912 -6.623 25.883 1.00 1.49 299 ARG C O 1
ATOM 8135 N N . VAL C 1 300 ? 29.516 -5.383 26.855 1.00 3.02 300 VAL C N 1
ATOM 8136 C CA . VAL C 1 300 ? 28.859 -4.093 26.636 1.00 3.16 300 VAL C CA 1
ATOM 8137 C C . VAL C 1 300 ? 29.587 -3.252 25.601 1.00 1.05 300 VAL C C 1
ATOM 8138 O O . VAL C 1 300 ? 30.771 -2.970 25.754 1.00 3.69 300 VAL C O 1
ATOM 8142 N N . THR C 1 301 ? 28.871 -2.829 24.564 1.00 1.72 301 THR C N 1
ATOM 8143 C CA . THR C 1 301 ? 29.478 -1.975 23.552 1.00 9.42 301 THR C CA 1
ATOM 8144 C C . THR C 1 301 ? 28.411 -1.297 22.668 1.00 6.72 301 THR C C 1
ATOM 8145 O O . THR C 1 301 ? 27.334 -1.841 22.464 1.00 4.68 301 THR C O 1
ATOM 8149 N N . SER C 1 302 ? 28.696 -0.094 22.182 1.00 4.34 302 SER C N 1
ATOM 8150 C CA . SER C 1 302 ? 27.746 0.595 21.313 1.00 5.20 302 SER C CA 1
ATOM 8151 C C . SER C 1 302 ? 28.303 0.667 19.908 1.00 3.80 302 SER C C 1
ATOM 8152 O O . SER C 1 302 ? 29.453 1.046 19.725 1.00 8.95 302 SER C O 1
ATOM 8155 N N . ALA C 1 303 ? 27.472 0.395 18.912 1.00 2.90 303 ALA C N 1
ATOM 8156 C CA . ALA C 1 303 ? 27.903 0.528 17.527 1.00 2.42 303 ALA C CA 1
ATOM 8157 C C . ALA C 1 303 ? 27.801 1.986 17.081 1.00 6.92 303 ALA C C 1
ATOM 8158 O O . ALA C 1 303 ? 28.266 2.346 16.004 1.00 5.62 303 ALA C O 1
ATOM 8160 N N . HIS C 1 304 ? 27.200 2.816 17.934 1.00 8.75 304 HIS C N 1
ATOM 8161 C CA . HIS C 1 304 ? 26.994 4.229 17.658 1.00 5.15 304 HIS C CA 1
ATOM 8162 C C . HIS C 1 304 ? 27.968 5.055 18.461 1.00 4.95 304 HIS C C 1
ATOM 8163 O O . HIS C 1 304 ? 28.602 5.965 17.942 1.00 2.96 304 HIS C O 1
ATOM 8170 N N . LYS C 1 305 ? 28.058 4.747 19.746 1.00 4.66 305 LYS C N 1
ATOM 8171 C CA . LYS C 1 305 ? 28.882 5.529 20.654 1.00 3.22 305 LYS C CA 1
ATOM 8172 C C . LYS C 1 305 ? 30.314 5.023 20.767 1.00 3.42 305 LYS C C 1
ATOM 8173 O O . LYS C 1 305 ? 31.168 5.726 21.283 1.00 13.56 305 LYS C O 1
ATOM 8179 N N . ALA C 1 306 ? 30.562 3.786 20.348 1.00 6.24 306 ALA C N 1
ATOM 8180 C CA . ALA C 1 306 ? 31.917 3.221 20.374 1.00 5.33 306 ALA C CA 1
ATOM 8181 C C . ALA C 1 306 ? 32.145 2.304 19.178 1.00 5.63 306 ALA C C 1
ATOM 8182 O O . ALA C 1 306 ? 32.420 1.104 19.336 1.00 8.10 306 ALA C O 1
ATOM 8184 N N . THR C 1 307 ? 32.007 2.871 17.986 1.00 3.38 307 THR C N 1
ATOM 8185 C CA . THR C 1 307 ? 32.020 2.110 16.743 1.00 5.10 307 THR C CA 1
ATOM 8186 C C . THR C 1 307 ? 33.322 1.338 16.517 1.00 5.14 307 THR C C 1
ATOM 8187 O O . THR C 1 307 ? 33.327 0.114 16.305 1.00 3.51 307 THR C O 1
ATOM 8191 N N . GLU C 1 308 ? 34.423 2.071 16.609 1.00 6.78 308 GLU C N 1
ATOM 8192 C CA . GLU C 1 308 ? 35.737 1.523 16.369 1.00 2.85 308 GLU C CA 1
ATOM 8193 C C . GLU C 1 308 ? 36.013 0.437 17.382 1.00 1.72 308 GLU C C 1
ATOM 8194 O O . GLU C 1 308 ? 36.448 -0.630 17.004 1.00 2.56 308 GLU C O 1
ATOM 8200 N N . GLU C 1 309 ? 35.661 0.656 18.642 1.00 1.39 309 GLU C N 1
ATOM 8201 C CA . GLU C 1 309 ? 35.960 -0.318 19.671 1.00 1.26 309 GLU C CA 1
ATOM 8202 C C . GLU C 1 309 ? 35.095 -1.566 19.570 1.00 13.22 309 GLU C C 1
ATOM 8203 O O . GLU C 1 309 ? 35.579 -2.673 19.851 1.00 11.48 309 GLU C O 1
ATOM 8209 N N . THR C 1 310 ? 33.840 -1.403 19.143 1.00 6.49 310 THR C N 1
ATOM 8210 C CA . THR C 1 310 ? 32.948 -2.544 18.908 1.00 3.09 310 THR C CA 1
ATOM 8211 C C . THR C 1 310 ? 33.564 -3.498 17.892 1.00 5.12 310 THR C C 1
ATOM 8212 O O . THR C 1 310 ? 33.556 -4.719 18.082 1.00 7.15 310 THR C O 1
ATOM 8216 N N . LEU C 1 311 ? 34.084 -2.941 16.800 1.00 3.79 311 LEU C N 1
ATOM 8217 C CA . LEU C 1 311 ? 34.821 -3.756 15.844 1.00 4.12 311 LEU C CA 1
ATOM 8218 C C . LEU C 1 311 ? 36.056 -4.415 16.480 1.00 3.21 311 LEU C C 1
ATOM 8219 O O . LEU C 1 311 ? 36.333 -5.576 16.216 1.00 8.24 311 LEU C O 1
ATOM 8224 N N . ARG C 1 312 ? 36.777 -3.699 17.336 1.00 2.35 312 ARG C N 1
ATOM 8225 C CA . ARG C 1 312 ? 37.979 -4.274 17.927 1.00 11.07 312 ARG C CA 1
ATOM 8226 C C . ARG C 1 312 ? 37.627 -5.440 18.847 1.00 8.77 312 ARG C C 1
ATOM 8227 O O . ARG C 1 312 ? 38.328 -6.458 18.877 1.00 8.44 312 ARG C O 1
ATOM 8229 N N . ILE C 1 313 ? 36.515 -5.320 19.556 1.00 5.08 313 ILE C N 1
ATOM 8230 C CA . ILE C 1 313 ? 36.127 -6.367 20.484 1.00 2.79 313 ILE C CA 1
ATOM 8231 C C . ILE C 1 313 ? 35.743 -7.648 19.744 1.00 5.30 313 ILE C C 1
ATOM 8232 O O . ILE C 1 313 ? 36.094 -8.752 20.176 1.00 3.02 313 ILE C O 1
ATOM 8237 N N . MET C 1 314 ? 35.049 -7.508 18.617 1.00 5.13 314 MET C N 1
ATOM 8238 C CA . MET C 1 314 ? 34.621 -8.694 17.882 1.00 10.63 314 MET C CA 1
ATOM 8239 C C . MET C 1 314 ? 35.751 -9.383 17.126 1.00 10.93 314 MET C C 1
ATOM 8240 O O . MET C 1 314 ? 35.709 -10.598 16.911 1.00 11.16 314 MET C O 1
ATOM 8245 N N . GLN C 1 315 ? 36.759 -8.618 16.731 1.00 5.88 315 GLN C N 1
ATOM 8246 C CA . GLN C 1 315 ? 37.916 -9.194 16.061 1.00 6.29 315 GLN C CA 1
ATOM 8247 C C . GLN C 1 315 ? 38.724 -10.014 17.059 1.00 4.50 315 GLN C C 1
ATOM 8248 O O . GLN C 1 315 ? 39.490 -10.900 16.687 1.00 2.72 315 GLN C O 1
ATOM 8254 N N . GLN C 1 316 ? 38.559 -9.687 18.334 1.00 3.87 316 GLN C N 1
ATOM 8255 C CA . GLN C 1 316 ? 39.195 -10.442 19.393 1.00 3.29 316 GLN C CA 1
ATOM 8256 C C . GLN C 1 316 ? 38.586 -11.802 19.540 1.00 4.32 316 GLN C C 1
ATOM 8257 O O . GLN C 1 316 ? 39.294 -12.765 19.781 1.00 10.33 316 GLN C O 1
ATOM 8263 N N . TYR C 1 317 ? 37.283 -11.892 19.335 1.00 7.00 317 TYR C N 1
ATOM 8264 C CA . TYR C 1 317 ? 36.623 -13.176 19.371 1.00 2.45 317 TYR C CA 1
ATOM 8265 C C . TYR C 1 317 ? 36.915 -13.934 18.086 1.00 2.85 317 TYR C C 1
ATOM 8266 O O . TYR C 1 317 ? 36.933 -15.168 18.077 1.00 5.31 317 TYR C O 1
ATOM 8275 N N . GLU C 1 318 ? 37.202 -13.199 17.019 1.00 1.67 318 GLU C N 1
ATOM 8276 C CA . GLU C 1 318 ? 37.488 -13.821 15.735 1.00 2.45 318 GLU C CA 1
ATOM 8277 C C . GLU C 1 318 ? 38.841 -14.511 15.717 1.00 7.04 318 GLU C C 1
ATOM 8278 O O . GLU C 1 318 ? 39.139 -15.297 14.812 1.00 6.97 318 GLU C O 1
ATOM 8284 N N . ASP C 1 319 ? 39.645 -14.243 16.738 1.00 6.40 319 ASP C N 1
ATOM 8285 C CA . ASP C 1 319 ? 40.877 -14.984 16.942 1.00 4.99 319 ASP C CA 1
ATOM 8286 C C . ASP C 1 319 ? 40.561 -16.281 17.693 1.00 9.48 319 ASP C C 1
ATOM 8287 O O . ASP C 1 319 ? 40.786 -16.355 18.903 1.00 12.40 319 ASP C O 1
ATOM 8292 N N . THR C 1 320 ? 39.987 -17.266 16.982 1.00 9.28 320 THR C N 1
ATOM 8293 C CA . THR C 1 320 ? 39.735 -18.629 17.508 1.00 13.26 320 THR C CA 1
ATOM 8294 C C . THR C 1 320 ? 39.851 -19.668 16.415 1.00 9.63 320 THR C C 1
ATOM 8295 O O . THR C 1 320 ? 39.885 -19.349 15.226 1.00 7.98 320 THR C O 1
ATOM 8299 N N . HIS C 1 321 ? 39.863 -20.927 16.836 1.00 20.08 321 HIS C N 1
ATOM 8300 C CA . HIS C 1 321 ? 39.804 -22.041 15.904 1.00 27.53 321 HIS C CA 1
ATOM 8301 C C . HIS C 1 321 ? 38.511 -22.809 16.192 1.00 20.47 321 HIS C C 1
ATOM 8302 O O . HIS C 1 321 ? 38.155 -23.755 15.492 1.00 21.35 321 HIS C O 1
ATOM 8309 N N . GLY C 1 322 ? 37.781 -22.327 17.199 1.00 21.25 322 GLY C N 1
ATOM 8310 C CA . GLY C 1 322 ? 36.494 -22.876 17.598 1.00 11.08 322 GLY C CA 1
ATOM 8311 C C . GLY C 1 322 ? 35.289 -22.214 16.954 1.00 10.08 322 GLY C C 1
ATOM 8312 O O . GLY C 1 322 ? 35.426 -21.347 16.088 1.00 13.79 322 GLY C O 1
ATOM 8313 N N . ALA C 1 323 ? 34.097 -22.635 17.354 1.00 13.61 323 ALA C N 1
ATOM 8314 C CA . ALA C 1 323 ? 32.889 -22.059 16.779 1.00 7.64 323 ALA C CA 1
ATOM 8315 C C . ALA C 1 323 ? 32.555 -20.748 17.471 1.00 11.73 323 ALA C C 1
ATOM 8316 O O . ALA C 1 323 ? 32.909 -20.527 18.631 1.00 11.19 323 ALA C O 1
ATOM 8318 N N . LEU C 1 324 ? 31.851 -19.880 16.763 1.00 7.22 324 LEU C N 1
ATOM 8319 C CA . LEU C 1 324 ? 31.549 -18.577 17.307 1.00 2.75 324 LEU C CA 1
ATOM 8320 C C . LEU C 1 324 ? 30.137 -18.111 16.895 1.00 2.71 324 LEU C C 1
ATOM 8321 O O . LEU C 1 324 ? 29.797 -18.067 15.705 1.00 3.76 324 LEU C O 1
ATOM 8326 N N . VAL C 1 325 ? 29.319 -17.766 17.886 1.00 1.57 325 VAL C N 1
ATOM 8327 C CA . VAL C 1 325 ? 28.032 -17.162 17.609 1.00 2.29 325 VAL C CA 1
ATOM 8328 C C . VAL C 1 325 ? 27.896 -15.838 18.346 1.00 1.21 325 VAL C C 1
ATOM 8329 O O . VAL C 1 325 ? 28.140 -15.776 19.551 1.00 1.88 325 VAL C O 1
ATOM 8333 N N . PHE C 1 326 ? 27.510 -14.791 17.612 1.00 1.18 326 PHE C N 1
ATOM 8334 C CA . PHE C 1 326 ? 27.187 -13.486 18.202 1.00 1.65 326 PHE C CA 1
ATOM 8335 C C . PHE C 1 326 ? 25.660 -13.247 18.386 1.00 3.37 326 PHE C C 1
ATOM 8336 O O . PHE C 1 326 ? 24.839 -13.430 17.459 1.00 0.50 326 PHE C O 1
ATOM 8344 N N . ILE C 1 327 ? 25.277 -12.825 19.583 1.00 0.97 327 ILE C N 1
ATOM 8345 C CA . ILE C 1 327 ? 23.919 -12.373 19.773 1.00 1.03 327 ILE C CA 1
ATOM 8346 C C . ILE C 1 327 ? 23.983 -10.886 20.065 1.00 0.87 327 ILE C C 1
ATOM 8347 O O . ILE C 1 327 ? 24.653 -10.468 21.001 1.00 1.16 327 ILE C O 1
ATOM 8352 N N . ALA C 1 328 ? 23.294 -10.085 19.263 1.00 1.22 328 ALA C N 1
ATOM 8353 C CA . ALA C 1 328 ? 23.266 -8.631 19.461 1.00 2.01 328 ALA C CA 1
ATOM 8354 C C . ALA C 1 328 ? 21.991 -8.194 20.197 1.00 1.84 328 ALA C C 1
ATOM 8355 O O . ALA C 1 328 ? 20.868 -8.511 19.777 1.00 1.10 328 ALA C O 1
ATOM 8357 N N . VAL C 1 329 ? 22.178 -7.525 21.328 1.00 1.29 329 VAL C N 1
ATOM 8358 C CA . VAL C 1 329 ? 21.068 -7.029 22.136 1.00 2.71 329 VAL C CA 1
ATOM 8359 C C . VAL C 1 329 ? 21.036 -5.486 22.151 1.00 2.24 329 VAL C C 1
ATOM 8360 O O . VAL C 1 329 ? 21.822 -4.824 22.835 1.00 1.47 329 VAL C O 1
ATOM 8364 N N . ALA C 1 330 ? 20.114 -4.905 21.403 1.00 5.05 330 ALA C N 1
ATOM 8365 C CA . ALA C 1 330 ? 20.085 -3.451 21.310 1.00 2.91 330 ALA C CA 1
ATOM 8366 C C . ALA C 1 330 ? 18.652 -2.937 21.312 1.00 1.47 330 ALA C C 1
ATOM 8367 O O . ALA C 1 330 ? 17.870 -3.224 20.396 1.00 1.44 330 ALA C O 1
ATOM 8369 N N . GLY C 1 331 ? 18.306 -2.180 22.348 1.00 1.69 331 GLY C N 1
ATOM 8370 C CA . GLY C 1 331 ? 17.007 -1.521 22.381 1.00 2.30 331 GLY C CA 1
ATOM 8371 C C . GLY C 1 331 ? 16.944 -0.360 21.393 1.00 3.44 331 GLY C C 1
ATOM 8372 O O . GLY C 1 331 ? 17.977 0.051 20.805 1.00 5.14 331 GLY C O 1
ATOM 8373 N N . ARG C 1 332 ? 15.750 0.189 21.222 1.00 5.09 332 ARG C N 1
ATOM 8374 C CA . ARG C 1 332 ? 15.536 1.236 20.233 1.00 1.16 332 ARG C CA 1
ATOM 8375 C C . ARG C 1 332 ? 15.958 0.855 18.814 1.00 1.50 332 ARG C C 1
ATOM 8376 O O . ARG C 1 332 ? 15.751 -0.272 18.379 1.00 1.52 332 ARG C O 1
ATOM 8384 N N . SER C 1 333 ? 16.525 1.814 18.086 1.00 3.94 333 SER C N 1
ATOM 8385 C CA . SER C 1 333 ? 17.000 1.556 16.731 1.00 3.95 333 SER C CA 1
ATOM 8386 C C . SER C 1 333 ? 18.288 0.752 16.789 1.00 5.54 333 SER C C 1
ATOM 8387 O O . SER C 1 333 ? 19.350 1.261 17.164 1.00 9.78 333 SER C O 1
ATOM 8390 N N . ASN C 1 334 ? 18.174 -0.506 16.390 1.00 2.60 334 ASN C N 1
ATOM 8391 C CA . ASN C 1 334 ? 19.267 -1.453 16.450 1.00 2.87 334 ASN C CA 1
ATOM 8392 C C . ASN C 1 334 ? 20.181 -1.374 15.238 1.00 7.32 334 ASN C C 1
ATOM 8393 O O . ASN C 1 334 ? 19.876 -1.918 14.169 1.00 8.59 334 ASN C O 1
ATOM 8398 N N . GLY C 1 335 ? 21.314 -0.698 15.432 1.00 7.13 335 GLY C N 1
ATOM 8399 C CA . GLY C 1 335 ? 22.382 -0.639 14.449 1.00 3.27 335 GLY C CA 1
ATOM 8400 C C . GLY C 1 335 ? 23.497 -1.599 14.834 1.00 6.53 335 GLY C C 1
ATOM 8401 O O . GLY C 1 335 ? 24.376 -1.891 14.023 1.00 11.38 335 GLY C O 1
ATOM 8402 N N . LEU C 1 336 ? 23.462 -2.087 16.073 1.00 3.84 336 LEU C N 1
ATOM 8403 C CA . LEU C 1 336 ? 24.479 -3.000 16.578 1.00 2.22 336 LEU C CA 1
ATOM 8404 C C . LEU C 1 336 ? 24.558 -4.286 15.784 1.00 4.23 336 LEU C C 1
ATOM 8405 O O . LEU C 1 336 ? 25.579 -4.574 15.155 1.00 8.95 336 LEU C O 1
ATOM 8410 N N . GLY C 1 337 ? 23.456 -5.028 15.773 1.00 3.89 337 GLY C N 1
ATOM 8411 C CA . GLY C 1 337 ? 23.383 -6.279 15.044 1.00 1.26 337 GLY C CA 1
ATOM 8412 C C . GLY C 1 337 ? 23.750 -6.129 13.585 1.00 2.44 337 GLY C C 1
ATOM 8413 O O . GLY C 1 337 ? 24.656 -6.810 13.105 1.00 4.18 337 GLY C O 1
ATOM 8414 N N . PRO C 1 338 ? 23.066 -5.228 12.868 1.00 7.18 338 PRO C N 1
ATOM 8415 C CA . PRO C 1 338 ? 23.460 -5.074 11.467 1.00 6.06 338 PRO C CA 1
ATOM 8416 C C . PRO C 1 338 ? 24.904 -4.653 11.307 1.00 5.99 338 PRO C C 1
ATOM 8417 O O . PRO C 1 338 ? 25.554 -5.125 10.378 1.00 9.04 338 PRO C O 1
ATOM 8421 N N . VAL C 1 339 ? 25.436 -3.849 12.216 1.00 5.30 339 VAL C N 1
ATOM 8422 C CA . VAL C 1 339 ? 26.838 -3.473 12.066 1.00 6.30 339 VAL C CA 1
ATOM 8423 C C . VAL C 1 339 ? 27.777 -4.657 12.305 1.00 5.13 339 VAL C C 1
ATOM 8424 O O . VAL C 1 339 ? 28.734 -4.851 11.550 1.00 7.16 339 VAL C O 1
ATOM 8428 N N . LEU C 1 340 ? 27.489 -5.469 13.321 1.00 3.32 340 LEU C N 1
ATOM 8429 C CA . LEU C 1 340 ? 28.247 -6.696 13.517 1.00 2.96 340 LEU C CA 1
ATOM 8430 C C . LEU C 1 340 ? 28.160 -7.560 12.272 1.00 2.40 340 LEU C C 1
ATOM 8431 O O . LEU C 1 340 ? 29.162 -8.103 11.833 1.00 3.85 340 LEU C O 1
ATOM 8436 N N . SER C 1 341 ? 26.961 -7.690 11.713 1.00 1.69 341 SER C N 1
ATOM 8437 C CA . SER C 1 341 ? 26.748 -8.532 10.537 1.00 2.16 341 SER C CA 1
ATOM 8438 C C . SER C 1 341 ? 27.547 -8.060 9.296 1.00 2.73 341 SER C C 1
ATOM 8439 O O . SER C 1 341 ? 28.046 -8.863 8.500 1.00 1.41 341 SER C O 1
ATOM 8442 N N . GLY C 1 342 ? 27.713 -6.751 9.160 1.00 3.29 342 GLY C N 1
ATOM 8443 C CA . GLY C 1 342 ? 28.421 -6.215 8.017 1.00 4.47 342 GLY C CA 1
ATOM 8444 C C . GLY C 1 342 ? 29.915 -6.354 8.166 1.00 0.85 342 GLY C C 1
ATOM 8445 O O . GLY C 1 342 ? 30.660 -6.191 7.207 1.00 0.36 342 GLY C O 1
ATOM 8446 N N . ASN C 1 343 ? 30.365 -6.629 9.379 1.00 1.46 343 ASN C N 1
ATOM 8447 C CA . ASN C 1 343 ? 31.799 -6.700 9.608 1.00 4.98 343 ASN C CA 1
ATOM 8448 C C . ASN C 1 343 ? 32.332 -8.083 9.988 1.00 7.15 343 ASN C C 1
ATOM 8449 O O . ASN C 1 343 ? 33.533 -8.259 10.113 1.00 8.53 343 ASN C O 1
ATOM 8454 N N . THR C 1 344 ? 31.454 -9.066 10.148 1.00 5.00 344 THR C N 1
ATOM 8455 C CA . THR C 1 344 ? 31.923 -10.408 10.426 1.00 3.16 344 THR C CA 1
ATOM 8456 C C . THR C 1 344 ? 31.218 -11.447 9.560 1.00 3.88 344 THR C C 1
ATOM 8457 O O . THR C 1 344 ? 30.248 -11.135 8.874 1.00 4.37 344 THR C O 1
ATOM 8461 N N . SER C 1 345 ? 31.740 -12.672 9.585 1.00 11.38 345 SER C N 1
ATOM 8462 C CA . SER C 1 345 ? 31.273 -13.761 8.738 1.00 3.46 345 SER C CA 1
ATOM 8463 C C . SER C 1 345 ? 30.632 -14.856 9.593 1.00 5.76 345 SER C C 1
ATOM 8464 O O . SER C 1 345 ? 29.996 -15.797 9.092 1.00 3.28 345 SER C O 1
ATOM 8467 N N . TYR C 1 346 ? 30.784 -14.706 10.900 1.00 2.16 346 TYR C N 1
ATOM 8468 C CA . TYR C 1 346 ? 30.098 -15.569 11.838 1.00 2.75 346 TYR C CA 1
ATOM 8469 C C . TYR C 1 346 ? 28.630 -15.124 11.999 1.00 5.23 346 TYR C C 1
ATOM 8470 O O . TYR C 1 346 ? 28.307 -13.941 11.881 1.00 5.16 346 TYR C O 1
ATOM 8479 N N . PRO C 1 347 ? 27.733 -16.082 12.243 1.00 4.22 347 PRO C N 1
ATOM 8480 C CA . PRO C 1 347 ? 26.318 -15.779 12.462 1.00 1.72 347 PRO C CA 1
ATOM 8481 C C . PRO C 1 347 ? 26.086 -14.747 13.563 1.00 1.01 347 PRO C C 1
ATOM 8482 O O . PRO C 1 347 ? 26.769 -14.749 14.594 1.00 0.39 347 PRO C O 1
ATOM 8486 N N . VAL C 1 348 ? 25.160 -13.830 13.289 1.00 2.24 348 VAL C N 1
ATOM 8487 C CA . VAL C 1 348 ? 24.743 -12.794 14.231 1.00 0.95 348 VAL C CA 1
ATOM 8488 C C . VAL C 1 348 ? 23.216 -12.873 14.407 1.00 1.11 348 VAL C C 1
ATOM 8489 O O . VAL C 1 348 ? 22.459 -12.764 13.439 1.00 0.73 348 VAL C O 1
ATOM 8493 N N . ILE C 1 349 ? 22.773 -13.049 15.647 1.00 1.78 349 ILE C N 1
ATOM 8494 C CA . ILE C 1 349 ? 21.351 -13.094 15.953 1.00 0.99 349 ILE C CA 1
ATOM 8495 C C . ILE C 1 349 ? 20.935 -11.845 16.708 1.00 1.00 349 ILE C C 1
ATOM 8496 O O . ILE C 1 349 ? 21.524 -11.509 17.723 1.00 1.60 349 ILE C O 1
ATOM 8501 N N . ASN C 1 350 ? 19.881 -11.192 16.238 1.00 1.25 350 ASN C N 1
ATOM 8502 C CA . ASN C 1 350 ? 19.307 -10.044 16.916 1.00 0.49 350 ASN C CA 1
ATOM 8503 C C . ASN C 1 350 ? 18.269 -10.494 17.919 1.00 1.57 350 ASN C C 1
ATOM 8504 O O . ASN C 1 350 ? 17.347 -11.230 17.561 1.00 5.79 350 ASN C O 1
ATOM 8509 N N . CYS C 1 351 ? 18.443 -10.108 19.181 1.00 1.70 351 CYS C N 1
ATOM 8510 C CA . CYS C 1 351 ? 17.413 -10.312 20.210 1.00 0.99 351 CYS C CA 1
ATOM 8511 C C . CYS C 1 351 ? 17.183 -9.049 21.050 1.00 0.59 351 CYS C C 1
ATOM 8512 O O . CYS C 1 351 ? 17.743 -8.926 22.145 1.00 0.82 351 CYS C O 1
ATOM 8515 N N . PRO C 1 352 ? 16.336 -8.124 20.552 1.00 7.89 352 PRO C N 1
ATOM 8516 C CA . PRO C 1 352 ? 16.002 -6.869 21.247 1.00 1.34 352 PRO C CA 1
ATOM 8517 C C . PRO C 1 352 ? 15.384 -7.168 22.601 1.00 2.79 352 PRO C C 1
ATOM 8518 O O . PRO C 1 352 ? 14.741 -8.221 22.753 1.00 10.13 352 PRO C O 1
ATOM 8522 N N . PRO C 1 353 ? 15.623 -6.298 23.595 1.00 3.87 353 PRO C N 1
ATOM 8523 C CA . PRO C 1 353 ? 15.001 -6.490 24.916 1.00 3.59 353 PRO C CA 1
ATOM 8524 C C . PRO C 1 353 ? 13.482 -6.172 24.887 1.00 10.26 353 PRO C C 1
ATOM 8525 O O . PRO C 1 353 ? 13.014 -5.448 23.994 1.00 6.54 353 PRO C O 1
ATOM 8529 N N . PRO C 1 354 ? 12.717 -6.699 25.863 1.00 16.03 354 PRO C N 1
ATOM 8530 C CA . PRO C 1 354 ? 11.267 -6.473 25.844 1.00 8.29 354 PRO C CA 1
ATOM 8531 C C . PRO C 1 354 ? 10.999 -4.996 26.070 1.00 14.23 354 PRO C C 1
ATOM 8532 O O . PRO C 1 354 ? 11.738 -4.344 26.815 1.00 11.63 354 PRO C O 1
ATOM 8536 N N . SER C 1 355 ? 9.956 -4.483 25.431 1.00 21.22 355 SER C N 1
ATOM 8537 C CA . SER C 1 355 ? 9.695 -3.054 25.392 1.00 16.21 355 SER C CA 1
ATOM 8538 C C . SER C 1 355 ? 8.359 -2.870 24.702 1.00 12.82 355 SER C C 1
ATOM 8539 O O . SER C 1 355 ? 8.016 -3.651 23.820 1.00 10.26 355 SER C O 1
ATOM 8542 N N . ASP C 1 356 ? 7.611 -1.837 25.071 1.00 30.19 356 ASP C N 1
ATOM 8543 C CA . ASP C 1 356 ? 6.359 -1.550 24.378 1.00 23.14 356 ASP C CA 1
ATOM 8544 C C . ASP C 1 356 ? 6.665 -1.065 22.977 1.00 15.80 356 ASP C C 1
ATOM 8545 O O . ASP C 1 356 ? 5.889 -1.275 22.051 1.00 21.47 356 ASP C O 1
ATOM 8550 N N . LYS C 1 357 ? 7.824 -0.437 22.829 1.00 6.63 357 LYS C N 1
ATOM 8551 C CA . LYS C 1 357 ? 8.246 0.097 21.547 1.00 4.60 357 LYS C CA 1
ATOM 8552 C C . LYS C 1 357 ? 8.768 -0.957 20.567 1.00 5.48 357 LYS C C 1
ATOM 8553 O O . LYS C 1 357 ? 9.094 -0.626 19.429 1.00 2.82 357 LYS C O 1
ATOM 8559 N N . LEU C 1 358 ? 8.823 -2.221 20.993 1.00 8.63 358 LEU C N 1
ATOM 8560 C CA . LEU C 1 358 ? 9.306 -3.301 20.123 1.00 3.97 358 LEU C CA 1
ATOM 8561 C C . LEU C 1 358 ? 8.507 -3.470 18.834 1.00 3.01 358 LEU C C 1
ATOM 8562 O O . LEU C 1 358 ? 9.073 -3.788 17.794 1.00 5.24 358 LEU C O 1
ATOM 8567 N N . VAL C 1 359 ? 7.208 -3.214 18.886 1.00 3.99 359 VAL C N 1
ATOM 8568 C CA . VAL C 1 359 ? 6.396 -3.292 17.685 1.00 3.43 359 VAL C CA 1
ATOM 8569 C C . VAL C 1 359 ? 6.880 -2.337 16.606 1.00 2.89 359 VAL C C 1
ATOM 8570 O O . VAL C 1 359 ? 6.826 -2.640 15.408 1.00 1.70 359 VAL C O 1
ATOM 8574 N N . GLN C 1 360 ? 7.384 -1.189 17.042 1.00 3.34 360 GLN C N 1
ATOM 8575 C CA . GLN C 1 360 ? 7.921 -0.207 16.112 1.00 4.94 360 GLN C CA 1
ATOM 8576 C C . GLN C 1 360 ? 9.391 -0.469 15.814 1.00 2.84 360 GLN C C 1
ATOM 8577 O O . GLN C 1 360 ? 9.790 -0.472 14.655 1.00 3.56 360 GLN C O 1
ATOM 8583 N N . ASP C 1 361 ? 10.173 -0.737 16.853 1.00 1.80 361 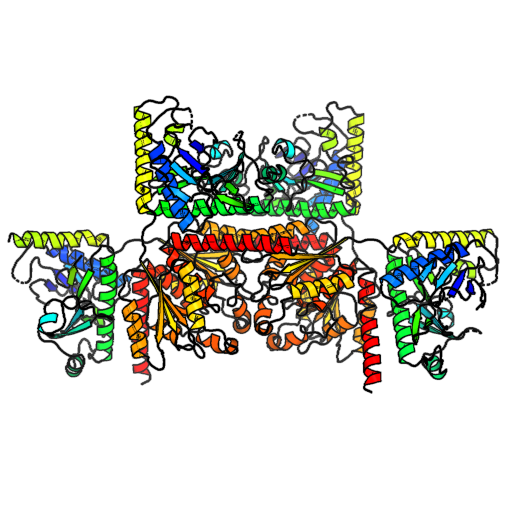ASP C N 1
ATOM 8584 C CA . ASP C 1 361 ? 11.626 -0.837 16.732 1.00 1.61 361 ASP C CA 1
ATOM 8585 C C . ASP C 1 361 ? 12.138 -2.067 16.005 1.00 2.74 361 ASP C C 1
ATOM 8586 O O . ASP C 1 361 ? 13.239 -2.059 15.479 1.00 6.94 361 ASP C O 1
ATOM 8591 N N . ILE C 1 362 ? 11.339 -3.118 15.928 1.00 4.46 362 ILE C N 1
ATOM 8592 C CA . ILE C 1 362 ? 11.866 -4.356 15.400 1.00 3.02 362 ILE C CA 1
ATOM 8593 C C . ILE C 1 362 ? 12.292 -4.274 13.932 1.00 3.36 362 ILE C C 1
ATOM 8594 O O . ILE C 1 362 ? 13.054 -5.115 13.449 1.00 12.32 362 ILE C O 1
ATOM 8599 N N . TRP C 1 363 ? 11.819 -3.282 13.203 1.00 1.64 363 TRP C N 1
ATOM 8600 C CA . TRP C 1 363 ? 12.164 -3.251 11.800 1.00 1.10 363 TRP C CA 1
ATOM 8601 C C . TRP C 1 363 ? 13.600 -2.795 11.602 1.00 2.12 363 TRP C C 1
ATOM 8602 O O . TRP C 1 363 ? 14.120 -2.889 10.505 1.00 5.93 363 TRP C O 1
ATOM 8613 N N . SER C 1 364 ? 14.249 -2.320 12.663 1.00 1.54 364 SER C N 1
ATOM 8614 C CA . SER C 1 364 ? 15.665 -1.972 12.578 1.00 1.18 364 SER C CA 1
ATOM 8615 C C . SER C 1 364 ? 16.500 -3.240 12.587 1.00 3.31 364 SER C C 1
ATOM 8616 O O . SER C 1 364 ? 17.621 -3.251 12.083 1.00 3.05 364 SER C O 1
ATOM 8619 N N . SER C 1 365 ? 15.938 -4.308 13.154 1.00 4.35 365 SER C N 1
ATOM 8620 C CA . SER C 1 365 ? 16.584 -5.602 13.181 1.00 0.77 365 SER C CA 1
ATOM 8621 C C . SER C 1 365 ? 16.342 -6.334 11.886 1.00 1.58 365 SER C C 1
ATOM 8622 O O . SER C 1 365 ? 17.292 -6.678 11.176 1.00 1.59 365 SER C O 1
ATOM 8625 N N . LEU C 1 366 ? 15.071 -6.541 11.550 1.00 2.71 366 LEU C N 1
ATOM 8626 C CA . LEU C 1 366 ? 14.703 -7.059 10.231 1.00 4.42 366 LEU C CA 1
ATOM 8627 C C . LEU C 1 366 ? 15.085 -5.974 9.234 1.00 7.88 366 LEU C C 1
ATOM 8628 O O . LEU C 1 366 ? 15.539 -4.904 9.636 1.00 34.21 366 LEU C O 1
ATOM 8633 N N . SER C 1 367 ? 14.911 -6.216 7.946 1.00 2.66 367 SER C N 1
ATOM 8634 C CA . SER C 1 367 ? 15.153 -5.151 6.953 1.00 27.94 367 SER C CA 1
ATOM 8635 C C . SER C 1 367 ? 16.534 -4.516 7.089 1.00 12.13 367 SER C C 1
ATOM 8636 O O . SER C 1 367 ? 16.680 -3.316 7.333 1.00 4.33 367 SER C O 1
ATOM 8639 N N . VAL C 1 368 ? 17.547 -5.350 6.957 1.00 14.85 368 VAL C N 1
ATOM 8640 C CA . VAL C 1 368 ? 18.904 -4.875 6.923 1.00 11.51 368 VAL C CA 1
ATOM 8641 C C . VAL C 1 368 ? 19.254 -4.560 5.476 1.00 10.17 368 VAL C C 1
ATOM 8642 O O . VAL C 1 368 ? 18.589 -5.052 4.559 1.00 8.78 368 VAL C O 1
ATOM 8646 N N . PRO C 1 369 ? 20.308 -3.756 5.257 1.00 14.94 369 PRO C N 1
ATOM 8647 C CA . PRO C 1 369 ? 20.738 -3.553 3.870 1.00 7.97 369 PRO C CA 1
ATOM 8648 C C . PRO C 1 369 ? 21.105 -4.860 3.199 1.00 7.00 369 PRO C C 1
ATOM 8649 O O . PRO C 1 369 ? 21.487 -5.836 3.864 1.00 5.04 369 PRO C O 1
ATOM 8653 N N . SER C 1 370 ? 20.958 -4.864 1.879 1.00 6.78 370 SER C N 1
ATOM 8654 C CA . SER C 1 370 ? 21.164 -6.060 1.079 1.00 9.27 370 SER C CA 1
ATOM 8655 C C . SER C 1 370 ? 22.538 -6.572 1.350 1.00 10.20 370 SER C C 1
ATOM 8656 O O . SER C 1 370 ? 23.479 -5.780 1.418 1.00 26.07 370 SER C O 1
ATOM 8659 N N . GLY C 1 371 ? 22.663 -7.881 1.525 1.00 13.34 371 GLY C N 1
ATOM 8660 C CA . GLY C 1 371 ? 23.977 -8.479 1.723 1.00 10.78 371 GLY C CA 1
ATOM 8661 C C . GLY C 1 371 ? 24.369 -8.683 3.173 1.00 12.60 371 GLY C C 1
ATOM 8662 O O . GLY C 1 371 ? 25.540 -8.918 3.461 1.00 28.54 371 GLY C O 1
ATOM 8663 N N . LEU C 1 372 ? 23.403 -8.568 4.082 1.00 3.84 372 LEU C N 1
ATOM 8664 C CA . LEU C 1 372 ? 23.636 -8.903 5.477 1.00 4.64 372 LEU C CA 1
ATOM 8665 C C . LEU C 1 372 ? 22.776 -10.081 5.911 1.00 7.14 372 LEU C C 1
ATOM 8666 O O . LEU C 1 372 ? 21.584 -10.115 5.624 1.00 25.55 372 LEU C O 1
ATOM 8671 N N . GLY C 1 373 ? 23.379 -11.028 6.628 1.00 13.10 373 GLY C N 1
ATOM 8672 C CA . GLY C 1 373 ? 22.701 -12.251 7.030 1.00 8.41 373 GLY C CA 1
ATOM 8673 C C . GLY C 1 373 ? 22.207 -12.222 8.468 1.00 9.93 373 GLY C C 1
ATOM 8674 O O . GLY C 1 373 ? 21.976 -13.253 9.080 1.00 21.57 373 GLY C O 1
ATOM 8675 N N . CYS C 1 374 ? 22.095 -11.026 9.016 1.00 7.72 374 CYS C N 1
ATOM 8676 C CA . CYS C 1 374 ? 21.551 -10.793 10.338 1.00 5.02 374 CYS C CA 1
ATOM 8677 C C . CYS C 1 374 ? 20.147 -11.450 10.490 1.00 18.69 374 CYS C C 1
ATOM 8678 O O . CYS C 1 374 ? 19.224 -11.129 9.727 1.00 15.37 374 CYS C O 1
ATOM 8681 N N . ALA C 1 375 ? 19.965 -12.341 11.468 1.00 5.92 375 ALA C N 1
ATOM 8682 C CA . ALA C 1 375 ? 18.649 -12.986 11.703 1.00 4.53 375 ALA C CA 1
ATOM 8683 C C . ALA C 1 375 ? 18.058 -12.455 12.992 1.00 3.94 375 ALA C C 1
ATOM 8684 O O . ALA C 1 375 ? 18.789 -11.930 13.834 1.00 1.71 375 ALA C O 1
ATOM 8686 N N . THR C 1 376 ? 16.740 -12.561 13.145 1.00 2.62 376 THR C N 1
ATOM 8687 C CA . THR C 1 376 ? 16.077 -11.955 14.303 1.00 1.77 376 THR C CA 1
ATOM 8688 C C . THR C 1 376 ? 15.212 -12.911 15.118 1.00 2.26 376 THR C C 1
ATOM 8689 O O . THR C 1 376 ? 14.523 -13.782 14.579 1.00 1.24 376 THR C O 1
ATOM 8693 N N . VAL C 1 377 ? 15.279 -12.750 16.429 1.00 1.20 377 VAL C N 1
ATOM 8694 C CA . VAL C 1 377 ? 14.473 -13.524 17.340 1.00 1.09 377 VAL C CA 1
ATOM 8695 C C . VAL C 1 377 ? 13.929 -12.515 18.362 1.00 3.32 377 VAL C C 1
ATOM 8696 O O . VAL C 1 377 ? 14.488 -11.438 18.534 1.00 3.03 377 VAL C O 1
ATOM 8700 N N . ILE C 1 378 ? 12.824 -12.839 19.017 1.00 11.07 378 ILE C N 1
ATOM 8701 C CA . ILE C 1 378 ? 12.112 -11.856 19.832 1.00 2.76 378 ILE C CA 1
ATOM 8702 C C . ILE C 1 378 ? 12.113 -12.170 21.344 1.00 9.30 378 ILE C C 1
ATOM 8703 O O . ILE C 1 378 ? 11.856 -11.289 22.178 1.00 6.04 378 ILE C O 1
ATOM 8708 N N . TYR C 1 379 ? 12.436 -13.420 21.684 1.00 2.93 379 TYR C N 1
ATOM 8709 C CA . TYR C 1 379 ? 12.503 -13.850 23.070 1.00 2.22 379 TYR C CA 1
ATOM 8710 C C . TYR C 1 379 ? 13.898 -14.366 23.454 1.00 3.87 379 TYR C C 1
ATOM 8711 O O . TYR C 1 379 ? 14.522 -15.083 22.676 1.00 5.43 379 TYR C O 1
ATOM 8720 N N . PRO C 1 380 ? 14.368 -14.044 24.677 1.00 1.64 380 PRO C N 1
ATOM 8721 C CA . PRO C 1 380 ? 15.723 -14.419 25.113 1.00 3.42 380 PRO C CA 1
ATOM 8722 C C . PRO C 1 380 ? 15.991 -15.934 25.114 1.00 6.02 380 PRO C C 1
ATOM 8723 O O . PRO C 1 380 ? 17.092 -16.360 24.734 1.00 4.14 380 PRO C O 1
ATOM 8727 N N . ASP C 1 381 ? 15.010 -16.735 25.530 1.00 8.37 381 ASP C N 1
ATOM 8728 C CA . ASP C 1 381 ? 15.156 -18.188 25.476 1.00 4.86 381 ASP C CA 1
ATOM 8729 C C . ASP C 1 381 ? 15.279 -18.663 24.032 1.00 5.81 381 ASP C C 1
ATOM 8730 O O . ASP C 1 381 ? 16.133 -19.484 23.702 1.00 16.95 381 ASP C O 1
ATOM 8735 N N . SER C 1 382 ? 14.460 -18.118 23.150 1.00 2.93 382 SER C N 1
ATOM 8736 C CA . SER C 1 382 ? 14.536 -18.572 21.777 1.00 8.43 382 SER C CA 1
ATOM 8737 C C . SER C 1 382 ? 15.858 -18.129 21.108 1.00 3.09 382 SER C C 1
ATOM 8738 O O . SER C 1 382 ? 16.289 -18.712 20.119 1.00 3.28 382 SER C O 1
ATOM 8741 N N . ALA C 1 383 ? 16.542 -17.149 21.677 1.00 4.12 383 ALA C N 1
ATOM 8742 C CA . ALA C 1 383 ? 17.833 -16.754 21.114 1.00 7.93 383 ALA C CA 1
ATOM 8743 C C . ALA C 1 383 ? 18.896 -17.778 21.483 1.00 3.92 383 ALA C C 1
ATOM 8744 O O . ALA C 1 383 ? 19.746 -18.128 20.669 1.00 1.33 383 ALA C O 1
ATOM 8746 N N . ALA C 1 384 ? 18.838 -18.258 22.720 1.00 6.01 384 ALA C N 1
ATOM 8747 C CA . ALA C 1 384 ? 19.797 -19.239 23.177 1.00 2.76 384 ALA C CA 1
ATOM 8748 C C . ALA C 1 384 ? 19.604 -20.499 22.365 1.00 3.99 384 ALA C C 1
ATOM 8749 O O . ALA C 1 384 ? 20.570 -21.118 21.948 1.00 4.44 384 ALA C O 1
ATOM 8751 N N . LEU C 1 385 ? 18.354 -20.843 22.074 1.00 5.27 385 LEU C N 1
ATOM 8752 C CA . LEU C 1 385 ? 18.104 -22.052 21.306 1.00 3.13 385 LEU C CA 1
ATOM 8753 C C . LEU C 1 385 ? 18.695 -21.952 19.902 1.00 3.31 385 LEU C C 1
ATOM 8754 O O . LEU C 1 385 ? 19.332 -22.907 19.450 1.00 5.89 385 LEU C O 1
ATOM 8759 N N . MET C 1 386 ? 18.518 -20.812 19.233 1.00 1.84 386 MET C N 1
ATOM 8760 C CA . MET C 1 386 ? 19.105 -20.621 17.910 1.00 5.38 386 MET C CA 1
ATOM 8761 C C . MET C 1 386 ? 20.616 -20.819 17.934 1.00 7.07 386 MET C C 1
ATOM 8762 O O . MET C 1 386 ? 21.182 -21.489 17.055 1.00 5.21 386 MET C O 1
ATOM 8767 N N . ALA C 1 387 ? 21.263 -20.234 18.942 1.00 5.78 387 ALA C N 1
ATOM 8768 C CA . ALA C 1 387 ? 22.696 -20.379 19.102 1.00 1.99 387 ALA C CA 1
ATOM 8769 C C . ALA C 1 387 ? 23.006 -21.859 19.262 1.00 3.16 387 ALA C C 1
ATOM 8770 O O . ALA C 1 387 ? 23.796 -22.419 18.490 1.00 5.14 387 ALA C O 1
ATOM 8772 N N . ALA C 1 388 ? 22.286 -22.507 20.177 1.00 2.74 388 ALA C N 1
ATOM 8773 C CA . ALA C 1 388 ? 22.466 -23.930 20.451 1.00 3.10 388 ALA C CA 1
ATOM 8774 C C . ALA C 1 388 ? 22.233 -24.809 19.223 1.00 2.02 388 ALA C C 1
ATOM 8775 O O . ALA C 1 388 ? 23.033 -25.696 18.941 1.00 2.37 388 ALA C O 1
ATOM 8777 N N . GLN C 1 389 ? 21.178 -24.538 18.464 1.00 1.69 389 GLN C N 1
ATOM 8778 C CA . GLN C 1 389 ? 20.905 -25.323 17.265 1.00 1.96 389 GLN C CA 1
ATOM 8779 C C . GLN C 1 389 ? 22.040 -25.193 16.259 1.00 2.72 389 GLN C C 1
ATOM 8780 O O . GLN C 1 389 ? 22.279 -26.097 15.464 1.00 3.89 389 GLN C O 1
ATOM 8786 N N . ILE C 1 390 ? 22.720 -24.048 16.279 1.00 4.47 390 ILE C N 1
ATOM 8787 C CA . ILE C 1 390 ? 23.850 -23.822 15.395 1.00 5.48 390 ILE C CA 1
ATOM 8788 C C . ILE C 1 390 ? 25.072 -24.571 15.902 1.00 3.79 390 ILE C C 1
ATOM 8789 O O . ILE C 1 390 ? 25.711 -25.317 15.156 1.00 2.16 390 ILE C O 1
ATOM 8794 N N . ILE C 1 391 ? 25.369 -24.405 17.185 1.00 2.53 391 ILE C N 1
ATOM 8795 C CA . ILE C 1 391 ? 26.532 -25.043 17.770 1.00 3.14 391 ILE C CA 1
ATOM 8796 C C . ILE C 1 391 ? 26.367 -26.570 17.809 1.00 19.07 391 ILE C C 1
ATOM 8797 O O . ILE C 1 391 ? 27.339 -27.331 17.668 1.00 4.04 391 ILE C O 1
ATOM 8802 N N . GLY C 1 392 ? 25.120 -27.012 17.940 1.00 6.95 392 GLY C N 1
ATOM 8803 C CA . GLY C 1 392 ? 24.834 -28.425 17.942 1.00 1.81 392 GLY C CA 1
ATOM 8804 C C . GLY C 1 392 ? 25.196 -29.121 16.640 1.00 5.88 392 GLY C C 1
ATOM 8805 O O . GLY C 1 392 ? 25.339 -30.349 16.635 1.00 9.41 392 GLY C O 1
ATOM 8806 N N . LEU C 1 393 ? 25.410 -28.383 15.551 1.00 1.01 393 LEU C N 1
ATOM 8807 C CA . LEU C 1 393 ? 25.819 -29.072 14.334 1.00 2.17 393 LEU C CA 1
ATOM 8808 C C . LEU C 1 393 ? 27.192 -29.675 14.494 1.00 9.10 393 LEU C C 1
ATOM 8809 O O . LEU C 1 393 ? 27.587 -30.566 13.726 1.00 7.24 393 LEU C O 1
ATOM 8814 N N . GLN C 1 394 ? 27.895 -29.220 15.524 1.00 8.72 394 GLN C N 1
ATOM 8815 C CA . GLN C 1 394 ? 29.265 -29.643 15.775 1.00 7.88 394 GLN C CA 1
ATOM 8816 C C . GLN C 1 394 ? 29.421 -30.299 17.130 1.00 8.36 394 GLN C C 1
ATOM 8817 O O . GLN C 1 394 ? 30.451 -30.868 17.404 1.00 18.18 394 GLN C O 1
ATOM 8823 N N . ASP C 1 395 ? 28.411 -30.193 17.986 1.00 3.80 395 ASP C N 1
ATOM 8824 C CA . ASP C 1 395 ? 28.490 -30.762 19.327 1.00 2.79 395 ASP C CA 1
ATOM 8825 C C . ASP C 1 395 ? 27.228 -31.559 19.551 1.00 5.77 395 ASP C C 1
ATOM 8826 O O . ASP C 1 395 ? 26.192 -31.009 19.917 1.00 8.90 395 ASP C O 1
ATOM 8831 N N . TYR C 1 396 ? 27.322 -32.871 19.356 1.00 7.56 396 TYR C N 1
ATOM 8832 C CA . TYR C 1 396 ? 26.130 -33.696 19.354 1.00 2.30 396 TYR C CA 1
ATOM 8833 C C . TYR C 1 396 ? 25.443 -33.677 20.715 1.00 2.94 396 TYR C C 1
ATOM 8834 O O . TYR C 1 396 ? 24.226 -33.809 20.807 1.00 3.81 396 TYR C O 1
ATOM 8843 N N . LEU C 1 397 ? 26.211 -33.451 21.772 1.00 3.47 397 LEU C N 1
ATOM 8844 C CA A LEU C 1 397 ? 25.636 -33.428 23.103 0.36 5.04 397 LEU C CA 1
ATOM 8845 C CA B LEU C 1 397 ? 25.628 -33.429 23.102 0.64 5.13 397 LEU C CA 1
ATOM 8846 C C . LEU C 1 397 ? 24.703 -32.238 23.261 1.00 6.10 397 LEU C C 1
ATOM 8847 O O . LEU C 1 397 ? 23.609 -32.373 23.804 1.00 4.84 397 LEU C O 1
ATOM 8856 N N . VAL C 1 398 ? 25.127 -31.084 22.756 1.00 5.36 398 VAL C N 1
ATOM 8857 C CA . VAL C 1 398 ? 24.266 -29.907 22.790 1.00 6.16 398 VAL C CA 1
ATOM 8858 C C . VAL C 1 398 ? 23.013 -30.233 21.985 1.00 5.40 398 VAL C C 1
ATOM 8859 O O . VAL C 1 398 ? 21.902 -29.992 22.436 1.00 8.06 398 VAL C O 1
ATOM 8863 N N . TRP C 1 399 ? 23.215 -30.817 20.808 1.00 3.73 399 TRP C N 1
ATOM 8864 C CA . TRP C 1 399 ? 22.144 -31.284 19.940 1.00 2.37 399 TRP C CA 1
ATOM 8865 C C . TRP C 1 399 ? 21.236 -32.285 20.652 1.00 4.89 399 TRP C C 1
ATOM 8866 O O . TRP C 1 399 ? 20.017 -32.229 20.505 1.00 4.13 399 TRP C O 1
ATOM 8877 N N . GLY C 1 400 ? 21.833 -33.185 21.432 1.00 6.31 400 GLY C N 1
ATOM 8878 C CA . GLY C 1 400 ? 21.073 -34.092 22.265 1.00 1.29 400 GLY C CA 1
ATOM 8879 C C . GLY C 1 400 ? 20.158 -33.327 23.215 1.00 3.47 400 GLY C C 1
ATOM 8880 O O . GLY C 1 400 ? 18.948 -33.582 23.262 1.00 4.06 400 GLY C O 1
ATOM 8881 N N . ARG C 1 401 ? 20.701 -32.346 23.931 1.00 3.19 401 ARG C N 1
ATOM 8882 C CA . ARG C 1 401 ? 19.913 -31.621 24.918 1.00 2.52 401 ARG C CA 1
ATOM 8883 C C . ARG C 1 401 ? 18.729 -30.879 24.319 1.00 3.85 401 ARG C C 1
ATOM 8884 O O . ARG C 1 401 ? 17.662 -30.794 24.936 1.00 2.69 401 ARG C O 1
ATOM 8892 N N . LEU C 1 402 ? 18.891 -30.408 23.090 1.00 3.38 402 LEU C N 1
ATOM 8893 C CA . LEU C 1 402 ? 17.798 -29.769 22.382 1.00 1.38 402 LEU C CA 1
ATOM 8894 C C . LEU C 1 402 ? 16.645 -30.739 22.140 1.00 3.59 402 LEU C C 1
ATOM 8895 O O . LEU C 1 402 ? 15.483 -30.373 22.325 1.00 5.40 402 LEU C O 1
ATOM 8900 N N . ARG C 1 403 ? 16.944 -31.966 21.721 1.00 6.19 403 ARG C N 1
ATOM 8901 C CA . ARG C 1 403 ? 15.875 -32.938 21.493 1.00 3.01 403 ARG C CA 1
ATOM 8902 C C . ARG C 1 403 ? 15.273 -33.404 22.807 1.00 1.49 403 ARG C C 1
ATOM 8903 O O . ARG C 1 403 ? 14.065 -33.641 22.897 1.00 5.20 403 ARG C O 1
ATOM 8911 N N . SER C 1 404 ? 16.095 -33.534 23.839 1.00 1.76 404 SER C N 1
ATOM 8912 C CA A SER C 1 404 ? 15.580 -33.952 25.139 0.58 4.70 404 SER C CA 1
ATOM 8913 C CA B SER C 1 404 ? 15.567 -33.961 25.121 0.42 4.21 404 SER C CA 1
ATOM 8914 C C . SER C 1 404 ? 14.641 -32.871 25.653 1.00 3.08 404 SER C C 1
ATOM 8915 O O . SER C 1 404 ? 13.607 -33.159 26.248 1.00 5.98 404 SER C O 1
ATOM 8920 N N . LYS C 1 405 ? 14.991 -31.618 25.390 1.00 2.26 405 LYS C N 1
ATOM 8921 C CA . LYS C 1 405 ? 14.185 -30.511 25.873 1.00 3.26 405 LYS C CA 1
ATOM 8922 C C . LYS C 1 405 ? 12.798 -30.576 25.215 1.00 7.10 405 LYS C C 1
ATOM 8923 O O . LYS C 1 405 ? 11.767 -30.383 25.881 1.00 3.07 405 LYS C O 1
ATOM 8929 N N . GLN C 1 406 ? 12.773 -30.918 23.927 1.00 3.39 406 GLN C N 1
ATOM 8930 C CA . GLN C 1 406 ? 11.520 -31.075 23.221 1.00 0.76 406 GLN C CA 1
ATOM 8931 C C . GLN C 1 406 ? 10.692 -32.178 23.829 1.00 5.96 406 GLN C C 1
ATOM 8932 O O . GLN C 1 406 ? 9.470 -32.048 23.958 1.00 9.23 406 GLN C O 1
ATOM 8938 N N . LEU C 1 407 ? 11.348 -33.261 24.230 1.00 4.84 407 LEU C N 1
ATOM 8939 C CA . LEU C 1 407 ? 10.624 -34.372 24.845 1.00 5.38 407 LEU C CA 1
ATOM 8940 C C . LEU C 1 407 ? 10.035 -33.982 26.198 1.00 5.23 407 LEU C C 1
ATOM 8941 O O . LEU C 1 407 ? 8.900 -34.369 26.514 1.00 5.03 407 LEU C O 1
ATOM 8946 N N . ASP C 1 408 ? 10.793 -33.214 26.983 1.00 2.31 408 ASP C N 1
ATOM 8947 C CA . ASP C 1 408 ? 10.329 -32.792 28.299 1.00 3.77 408 ASP C CA 1
ATOM 8948 C C . ASP C 1 408 ? 9.068 -31.944 28.153 1.00 6.76 408 ASP C C 1
ATOM 8949 O O . ASP C 1 408 ? 8.140 -32.051 28.946 1.00 2.23 408 ASP C O 1
ATOM 8954 N N . MET C 1 409 ? 9.068 -31.085 27.139 1.00 6.05 409 MET C N 1
ATOM 8955 C CA . MET C 1 409 ? 7.985 -30.150 26.908 1.00 2.55 409 MET C CA 1
ATOM 8956 C C . MET C 1 409 ? 6.727 -30.870 26.463 1.00 4.60 409 MET C C 1
ATOM 8957 O O . MET C 1 409 ? 5.614 -30.495 26.846 1.00 7.38 409 MET C O 1
ATOM 8962 N N . ALA C 1 410 ? 6.879 -31.898 25.646 1.00 6.03 410 ALA C N 1
ATOM 8963 C CA . ALA C 1 410 ? 5.693 -32.591 25.193 1.00 2.32 410 ALA C CA 1
ATOM 8964 C C . ALA C 1 410 ? 5.083 -33.340 26.362 1.00 3.09 410 ALA C C 1
ATOM 8965 O O . ALA C 1 410 ? 3.867 -33.289 26.583 1.00 5.67 410 ALA C O 1
ATOM 8967 N N . HIS C 1 411 ? 5.943 -33.961 27.161 1.00 4.86 411 HIS C N 1
ATOM 8968 C CA . HIS C 1 411 ? 5.473 -34.773 28.265 1.00 10.93 411 HIS C CA 1
ATOM 8969 C C . HIS C 1 411 ? 4.829 -33.883 29.328 1.00 5.98 411 HIS C C 1
ATOM 8970 O O . HIS C 1 411 ? 3.819 -34.264 29.933 1.00 14.08 411 HIS C O 1
ATOM 8972 N N . SER C 1 412 ? 5.345 -32.667 29.494 1.00 4.09 412 SER C N 1
ATOM 8973 C CA . SER C 1 412 ? 4.769 -31.737 30.471 1.00 8.99 412 SER C CA 1
ATOM 8974 C C . SER C 1 412 ? 3.364 -31.283 30.063 1.00 8.43 412 SER C C 1
ATOM 8975 O O . SER C 1 412 ? 2.506 -31.064 30.916 1.00 7.41 412 SER C O 1
ATOM 8978 N N . LEU C 1 413 ? 3.150 -31.137 28.760 1.00 4.75 413 LEU C N 1
ATOM 8979 C CA . LEU C 1 413 ? 1.848 -30.797 28.242 1.00 5.28 413 LEU C CA 1
ATOM 8980 C C . LEU C 1 413 ? 0.791 -31.846 28.608 1.00 11.17 413 LEU C C 1
ATOM 8981 O O . LEU C 1 413 ? -0.334 -31.493 28.981 1.00 11.24 413 LEU C O 1
ATOM 8986 N N . ARG C 1 414 ? 1.149 -33.125 28.534 1.00 3.99 414 ARG C N 1
ATOM 8987 C CA . ARG C 1 414 ? 0.189 -34.186 28.835 1.00 3.48 414 ARG C CA 1
ATOM 8988 C C . ARG C 1 414 ? -0.190 -34.212 30.303 1.00 3.97 414 ARG C C 1
ATOM 8989 O O . ARG C 1 414 ? -1.346 -34.415 30.652 1.00 6.17 414 ARG C O 1
ATOM 8997 N N . GLN C 1 415 ? 0.784 -33.987 31.170 1.00 7.75 415 GLN C N 1
ATOM 8998 C CA . GLN C 1 415 ? 0.484 -33.915 32.584 1.00 7.23 415 GLN C CA 1
ATOM 8999 C C . GLN C 1 415 ? -0.438 -32.737 32.841 1.00 11.37 415 GLN C C 1
ATOM 9000 O O . GLN C 1 415 ? -1.379 -32.840 33.627 1.00 22.89 415 GLN C O 1
ATOM 9006 N N . ALA C 1 416 ? -0.194 -31.631 32.150 1.00 5.30 416 ALA C N 1
ATOM 9007 C CA . ALA C 1 416 ? -1.062 -30.477 32.275 1.00 3.94 416 ALA C CA 1
ATOM 9008 C C . ALA C 1 416 ? -2.454 -30.808 31.765 1.00 6.40 416 ALA C C 1
ATOM 9009 O O . ALA C 1 416 ? -3.444 -30.479 32.431 1.00 4.63 416 ALA C O 1
ATOM 9011 N N . ASP C 1 417 ? -2.526 -31.517 30.633 1.00 4.93 417 ASP C N 1
ATOM 9012 C CA . ASP C 1 417 ? -3.810 -31.871 30.026 1.00 3.94 417 ASP C CA 1
ATOM 9013 C C . ASP C 1 417 ? -4.609 -32.779 30.952 1.00 8.28 417 ASP C C 1
ATOM 9014 O O . ASP C 1 417 ? -5.796 -32.530 31.208 1.00 4.26 417 ASP C O 1
ATOM 9019 N N . LYS C 1 418 ? -3.938 -33.795 31.497 1.00 6.22 418 LYS C N 1
ATOM 9020 C CA . LYS C 1 418 ? -4.577 -34.780 32.388 1.00 13.02 418 LYS C CA 1
ATOM 9021 C C . LYS C 1 418 ? -5.166 -34.127 33.630 1.00 16.18 418 LYS C C 1
ATOM 9022 O O . LYS C 1 418 ? -6.108 -34.642 34.238 1.00 17.12 418 LYS C O 1
ATOM 9028 N N . LYS C 1 419 ? -4.607 -32.975 33.983 1.00 12.28 419 LYS C N 1
ATOM 9029 C CA . LYS C 1 419 ? -5.027 -32.237 35.161 1.00 15.15 419 LYS C CA 1
ATOM 9030 C C . LYS C 1 419 ? -6.292 -31.365 34.865 1.00 18.53 419 LYS C C 1
ATOM 9031 O O . LYS C 1 419 ? -7.108 -31.107 35.753 1.00 9.05 419 LYS C O 1
ATOM 9037 N N . LEU C 1 420 ? -6.464 -30.947 33.608 1.00 10.49 420 LEU C N 1
ATOM 9038 C CA . LEU C 1 420 ? -7.580 -30.078 33.220 1.00 10.95 420 LEU C CA 1
ATOM 9039 C C . LEU C 1 420 ? -8.711 -30.763 32.447 1.00 14.73 420 LEU C C 1
ATOM 9040 O O . LEU C 1 420 ? -9.704 -30.127 32.097 1.00 19.76 420 LEU C O 1
ATOM 9045 N N . ARG C 1 421 ? -8.569 -32.059 32.211 1.00 10.25 422 ARG C N 1
ATOM 9046 C CA . ARG C 1 421 ? -9.343 -32.786 31.203 1.00 7.84 422 ARG C CA 1
ATOM 9047 C C . ARG C 1 421 ? -10.781 -33.145 31.628 1.00 16.70 422 ARG C C 1
ATOM 9048 O O . ARG C 1 421 ? -11.181 -32.975 32.786 1.00 12.11 422 ARG C O 1
ATOM 9056 N N . LEU D 1 16 ? 10.115 60.143 -18.999 1.00 41.16 16 LEU D N 1
ATOM 9057 C CA . LEU D 1 16 ? 10.925 61.037 -18.186 1.00 35.12 16 LEU D CA 1
ATOM 9058 C C . LEU D 1 16 ? 10.342 61.260 -16.788 1.00 44.99 16 LEU D C 1
ATOM 9059 O O . LEU D 1 16 ? 9.140 61.101 -16.567 1.00 41.40 16 LEU D O 1
ATOM 9064 N N . ILE D 1 17 ? 11.213 61.628 -15.852 1.00 44.74 17 ILE D N 1
ATOM 9065 C CA . ILE D 1 17 ? 10.819 61.952 -14.483 1.00 42.75 17 ILE D CA 1
ATOM 9066 C C . ILE D 1 17 ? 11.910 62.783 -13.829 1.00 45.06 17 ILE D C 1
ATOM 9067 O O . ILE D 1 17 ? 13.085 62.406 -13.854 1.00 41.30 17 ILE D O 1
ATOM 9069 N N . GLU D 1 18 ? 11.521 63.913 -13.244 1.00 51.49 18 GLU D N 1
ATOM 9070 C CA . GLU D 1 18 ? 12.483 64.816 -12.624 1.00 40.48 18 GLU D CA 1
ATOM 9071 C C . GLU D 1 18 ? 12.412 64.667 -11.105 1.00 42.05 18 GLU D C 1
ATOM 9072 O O . GLU D 1 18 ? 11.328 64.480 -10.542 1.00 47.23 18 GLU D O 1
ATOM 9078 N N . GLY D 1 19 ? 13.560 64.747 -10.435 1.00 40.54 19 GLY D N 1
ATOM 9079 C CA . GLY D 1 19 ? 13.583 64.481 -9.007 1.00 39.33 19 GLY D CA 1
ATOM 9080 C C . GLY D 1 19 ? 14.669 65.094 -8.144 1.00 33.87 19 GLY D C 1
ATOM 9081 O O . GLY D 1 19 ? 15.068 64.476 -7.148 1.00 29.01 19 GLY D O 1
ATOM 9082 N N . LYS D 1 20 ? 15.167 66.270 -8.526 1.00 26.43 20 LYS D N 1
ATOM 9083 C CA . LYS D 1 20 ? 16.108 67.041 -7.692 1.00 36.42 20 LYS D CA 1
ATOM 9084 C C . LYS D 1 20 ? 17.446 66.346 -7.438 1.00 52.78 20 LYS D C 1
ATOM 9085 O O . LYS D 1 20 ? 18.486 67.006 -7.278 1.00 55.69 20 LYS D O 1
ATOM 9087 N N . THR D 1 21 ? 17.416 65.019 -7.386 1.00 48.71 21 THR D N 1
ATOM 9088 C CA . THR D 1 21 ? 18.604 64.238 -7.100 1.00 30.85 21 THR D CA 1
ATOM 9089 C C . THR D 1 21 ? 18.792 63.177 -8.175 1.00 18.43 21 THR D C 1
ATOM 9090 O O . THR D 1 21 ? 19.837 62.529 -8.255 1.00 19.97 21 THR D O 1
ATOM 9094 N N . LYS D 1 22 ? 17.776 63.030 -9.024 1.00 28.43 22 LYS D N 1
ATOM 9095 C CA . LYS D 1 22 ? 17.811 62.045 -10.101 1.00 27.92 22 LYS D CA 1
ATOM 9096 C C . LYS D 1 22 ? 16.960 62.455 -11.300 1.00 21.79 22 LYS D C 1
ATOM 9097 O O . LYS D 1 22 ? 15.938 63.117 -11.162 1.00 35.51 22 LYS D O 1
ATOM 9099 N N . GLN D 1 23 ? 17.380 62.026 -12.479 1.00 17.76 23 GLN D N 1
ATOM 9100 C CA . GLN D 1 23 ? 16.562 62.151 -13.670 1.00 20.11 23 GLN D CA 1
ATOM 9101 C C . GLN D 1 23 ? 16.429 60.747 -14.253 1.00 26.30 23 GLN D C 1
ATOM 9102 O O . GLN D 1 23 ? 17.353 59.934 -14.132 1.00 20.66 23 GLN D O 1
ATOM 9108 N N . VAL D 1 24 ? 15.270 60.449 -14.838 1.00 24.66 24 VAL D N 1
ATOM 9109 C CA . VAL D 1 24 ? 15.023 59.149 -15.454 1.00 16.37 24 VAL D CA 1
ATOM 9110 C C . VAL D 1 24 ? 14.609 59.337 -16.909 1.00 12.13 24 VAL D C 1
ATOM 9111 O O . VAL D 1 24 ? 13.597 59.958 -17.177 1.00 24.14 24 VAL D O 1
ATOM 9115 N N . PHE D 1 25 ? 15.408 58.840 -17.847 1.00 16.50 25 PHE D N 1
ATOM 9116 C CA . PHE D 1 25 ? 15.116 58.992 -19.278 1.00 16.98 25 PHE D CA 1
ATOM 9117 C C . PHE D 1 25 ? 14.673 57.691 -19.904 1.00 19.93 25 PHE D C 1
ATOM 9118 O O . PHE D 1 25 ? 15.118 56.613 -19.498 1.00 22.27 25 PHE D O 1
ATOM 9126 N N . ASP D 1 26 ? 13.837 57.795 -20.929 1.00 26.97 26 ASP D N 1
ATOM 9127 C CA . ASP D 1 26 ? 13.479 56.638 -21.744 1.00 29.09 26 ASP D CA 1
ATOM 9128 C C . ASP D 1 26 ? 14.721 56.245 -22.529 1.00 24.70 26 ASP D C 1
ATOM 9129 O O . ASP D 1 26 ? 15.571 57.081 -22.804 1.00 27.38 26 ASP D O 1
ATOM 9134 N N . VAL D 1 27 ? 14.834 54.965 -22.859 1.00 33.96 27 VAL D N 1
ATOM 9135 C CA . VAL D 1 27 ? 15.870 54.493 -23.763 1.00 31.58 27 VAL D CA 1
ATOM 9136 C C . VAL D 1 27 ? 15.177 53.785 -24.929 1.00 44.71 27 VAL D C 1
ATOM 9137 O O . VAL D 1 27 ? 14.818 52.614 -24.823 1.00 47.54 27 VAL D O 1
ATOM 9141 N N . PRO D 1 28 ? 14.977 54.500 -26.046 1.00 55.39 28 PRO D N 1
ATOM 9142 C CA . PRO D 1 28 ? 14.132 54.000 -27.143 1.00 50.96 28 PRO D CA 1
ATOM 9143 C C . PRO D 1 28 ? 14.735 52.832 -27.927 1.00 36.29 28 PRO D C 1
ATOM 9144 O O . PRO D 1 28 ? 14.000 52.104 -28.601 1.00 37.61 28 PRO D O 1
ATOM 9148 N N . ASP D 1 29 ? 16.048 52.658 -27.841 1.00 42.93 29 ASP D N 1
ATOM 9149 C CA . ASP D 1 29 ? 16.726 51.602 -28.585 1.00 50.70 29 ASP D CA 1
ATOM 9150 C C . ASP D 1 29 ? 16.668 50.276 -27.827 1.00 45.24 29 ASP D C 1
ATOM 9151 O O . ASP D 1 29 ? 16.845 49.206 -28.410 1.00 41.50 29 ASP D O 1
ATOM 9156 N N . GLN D 1 30 ? 16.477 50.366 -26.513 1.00 61.45 30 GLN D N 1
ATOM 9157 C CA . GLN D 1 30 ? 16.291 49.193 -25.663 1.00 48.69 30 GLN D CA 1
ATOM 9158 C C . GLN D 1 30 ? 14.886 49.184 -25.073 1.00 42.50 30 GLN D C 1
ATOM 9159 O O . GLN D 1 30 ? 14.584 49.967 -24.181 1.00 47.98 30 GLN D O 1
ATOM 9165 N N . PRO D 1 31 ? 14.022 48.293 -25.579 1.00 49.81 31 PRO D N 1
ATOM 9166 C CA . PRO D 1 31 ? 12.616 48.208 -25.168 1.00 42.08 31 PRO D CA 1
ATOM 9167 C C . PRO D 1 31 ? 12.502 47.716 -23.728 1.00 39.50 31 PRO D C 1
ATOM 9168 O O . PRO D 1 31 ? 12.859 46.569 -23.457 1.00 32.35 31 PRO D O 1
ATOM 9172 N N . GLY D 1 32 ? 12.059 48.585 -22.822 1.00 43.75 32 GLY D N 1
ATOM 9173 C CA . GLY D 1 32 ? 12.044 48.283 -21.399 1.00 16.89 32 GLY D CA 1
ATOM 9174 C C . GLY D 1 32 ? 13.316 48.733 -20.693 1.00 43.92 32 GLY D C 1
ATOM 9175 O O . GLY D 1 32 ? 13.683 49.916 -20.713 1.00 48.57 32 GLY D O 1
ATOM 9176 N N . LEU D 1 35 ? 14.809 51.868 -19.785 1.00 20.96 35 LEU D N 1
ATOM 9177 C CA . LEU D 1 35 ? 14.945 53.001 -18.857 1.00 26.44 35 LEU D CA 1
ATOM 9178 C C . LEU D 1 35 ? 16.383 53.290 -18.393 1.00 26.46 35 LEU D C 1
ATOM 9179 O O . LEU D 1 35 ? 17.116 52.372 -18.029 1.00 33.40 35 LEU D O 1
ATOM 9184 N N . LEU D 1 36 ? 16.754 54.568 -18.331 1.00 31.86 36 LEU D N 1
ATOM 9185 C CA . LEU D 1 36 ? 18.079 54.986 -17.835 1.00 15.22 36 LEU D CA 1
ATOM 9186 C C . LEU D 1 36 ? 17.893 56.004 -16.714 1.00 16.90 36 LEU D C 1
ATOM 9187 O O . LEU D 1 36 ? 17.191 57.003 -16.878 1.00 22.18 36 LEU D O 1
ATOM 9192 N N . LEU D 1 37 ? 18.535 55.763 -15.579 1.00 21.50 37 LEU D N 1
ATOM 9193 C CA . LEU D 1 37 ? 18.417 56.676 -14.447 1.00 15.29 37 LEU D CA 1
ATOM 9194 C C . LEU D 1 37 ? 19.707 57.448 -14.214 1.00 21.43 37 LEU D C 1
ATOM 9195 O O . LEU D 1 37 ? 20.765 56.856 -14.015 1.00 14.97 37 LEU D O 1
ATOM 9200 N N . ASN D 1 38 ? 19.626 58.772 -14.205 1.00 25.32 38 ASN D N 1
ATOM 9201 C CA . ASN D 1 38 ? 20.838 59.542 -14.003 1.00 19.44 38 ASN D CA 1
ATOM 9202 C C . ASN D 1 38 ? 20.832 60.256 -12.662 1.00 23.22 38 ASN D C 1
ATOM 9203 O O . ASN D 1 38 ? 20.001 61.139 -12.397 1.00 24.75 38 ASN D O 1
ATOM 9208 N N . LYS D 1 39 ? 21.768 59.833 -11.814 1.00 19.65 39 LYS D N 1
ATOM 9209 C CA . LYS D 1 39 ? 21.885 60.365 -10.465 1.00 30.98 39 LYS D CA 1
ATOM 9210 C C . LYS D 1 39 ? 22.668 61.688 -10.506 1.00 32.97 39 LYS D C 1
ATOM 9211 O O . LYS D 1 39 ? 23.682 61.804 -11.210 1.00 25.84 39 LYS D O 1
ATOM 9213 N N . ASP D 1 40 ? 22.183 62.675 -9.751 1.00 47.84 40 ASP D N 1
ATOM 9214 C CA . ASP D 1 40 ? 22.757 64.026 -9.722 1.00 37.12 40 ASP D CA 1
ATOM 9215 C C . ASP D 1 40 ? 23.576 64.215 -8.443 1.00 34.36 40 ASP D C 1
ATOM 9216 O O . ASP D 1 40 ? 23.398 63.446 -7.481 1.00 34.06 40 ASP D O 1
ATOM 9218 N N . ARG D 1 41 ? 24.509 65.178 -8.446 1.00 34.67 41 ARG D N 1
ATOM 9219 C CA . ARG D 1 41 ? 25.391 65.394 -7.279 1.00 45.65 41 ARG D CA 1
ATOM 9220 C C . ARG D 1 41 ? 24.856 66.405 -6.246 1.00 32.14 41 ARG D C 1
ATOM 9221 O O . ARG D 1 41 ? 25.613 67.236 -5.748 1.00 47.46 41 ARG D O 1
ATOM 9223 N N . ILE D 1 42 ? 23.587 66.256 -5.857 1.00 31.16 42 ILE D N 1
ATOM 9224 C CA . ILE D 1 42 ? 22.888 67.216 -4.998 1.00 43.87 42 ILE D CA 1
ATOM 9225 C C . ILE D 1 42 ? 22.326 66.603 -3.714 1.00 34.30 42 ILE D C 1
ATOM 9226 O O . ILE D 1 42 ? 22.185 65.387 -3.613 1.00 46.18 42 ILE D O 1
ATOM 9228 N N . THR D 1 43 ? 22.024 67.457 -2.733 1.00 36.93 43 THR D N 1
ATOM 9229 C CA . THR D 1 43 ? 21.404 67.027 -1.473 1.00 36.14 43 THR D CA 1
ATOM 9230 C C . THR D 1 43 ? 20.201 67.916 -1.101 1.00 43.78 43 THR D C 1
ATOM 9231 O O . THR D 1 43 ? 20.324 69.144 -1.029 1.00 43.52 43 THR D O 1
ATOM 9235 N N . ALA D 1 44 ? 19.037 67.294 -0.903 1.00 40.39 44 ALA D N 1
ATOM 9236 C CA . ALA D 1 44 ? 17.791 68.032 -0.677 1.00 46.61 44 ALA D CA 1
ATOM 9237 C C . ALA D 1 44 ? 17.255 67.819 0.743 1.00 55.96 44 ALA D C 1
ATOM 9238 O O . ALA D 1 44 ? 16.552 68.676 1.294 1.00 58.83 44 ALA D O 1
ATOM 9240 N N . HIS D 1 51 ? 18.584 72.673 0.394 1.00 32.23 51 HIS D N 1
ATOM 9241 C CA . HIS D 1 51 ? 19.213 72.153 -0.823 1.00 52.48 51 HIS D CA 1
ATOM 9242 C C . HIS D 1 51 ? 20.702 72.533 -0.928 1.00 53.30 51 HIS D C 1
ATOM 9243 O O . HIS D 1 51 ? 21.050 73.720 -0.866 1.00 60.77 51 HIS D O 1
ATOM 9245 N N . ASP D 1 52 ? 21.576 71.534 -1.078 1.00 42.14 52 ASP D N 1
ATOM 9246 C CA . ASP D 1 52 ? 23.011 71.791 -1.265 1.00 36.81 52 ASP D CA 1
ATOM 9247 C C . ASP D 1 52 ? 23.627 70.798 -2.289 1.00 44.12 52 ASP D C 1
ATOM 9248 O O . ASP D 1 52 ? 22.913 69.944 -2.833 1.00 52.54 52 ASP D O 1
ATOM 9253 N N . LEU D 1 53 ? 24.930 70.914 -2.561 1.00 37.84 53 LEU D N 1
ATOM 9254 C CA . LEU D 1 53 ? 25.619 70.021 -3.510 1.00 38.48 53 LEU D CA 1
ATOM 9255 C C . LEU D 1 53 ? 26.845 69.333 -2.897 1.00 59.06 53 LEU D C 1
ATOM 9256 O O . LEU D 1 53 ? 27.173 69.562 -1.725 1.00 66.05 53 LEU D O 1
ATOM 9261 N N . GLU D 1 54 ? 27.484 68.468 -3.693 1.00 65.04 54 GLU D N 1
ATOM 9262 C CA . GLU D 1 54 ? 28.699 67.737 -3.308 1.00 40.08 54 GLU D CA 1
ATOM 9263 C C . GLU D 1 54 ? 29.348 67.093 -4.535 1.00 52.95 54 GLU D C 1
ATOM 9264 O O . GLU D 1 54 ? 29.104 67.523 -5.661 1.00 63.92 54 GLU D O 1
ATOM 9266 N N . GLY D 1 55 ? 30.163 66.061 -4.309 1.00 40.10 55 GLY D N 1
ATOM 9267 C CA . GLY D 1 55 ? 30.745 65.264 -5.383 1.00 32.86 55 GLY D CA 1
ATOM 9268 C C . GLY D 1 55 ? 30.250 63.810 -5.356 1.00 75.56 55 GLY D C 1
ATOM 9269 O O . GLY D 1 55 ? 31.029 62.869 -5.594 1.00 42.53 55 GLY D O 1
ATOM 9270 N N . LYS D 1 56 ? 28.953 63.629 -5.073 1.00 66.83 56 LYS D N 1
ATOM 9271 C CA . LYS D 1 56 ? 28.400 62.336 -4.635 1.00 37.11 56 LYS D CA 1
ATOM 9272 C C . LYS D 1 56 ? 27.568 61.478 -5.619 1.00 36.38 56 LYS D C 1
ATOM 9273 O O . LYS D 1 56 ? 27.204 60.339 -5.280 1.00 24.07 56 LYS D O 1
ATOM 9279 N N . ALA D 1 57 ? 27.285 61.978 -6.820 1.00 30.32 57 ALA D N 1
ATOM 9280 C CA . ALA D 1 57 ? 26.413 61.237 -7.729 1.00 19.75 57 ALA D CA 1
ATOM 9281 C C . ALA D 1 57 ? 26.993 59.873 -8.051 1.00 20.52 57 ALA D C 1
ATOM 9282 O O . ALA D 1 57 ? 26.262 58.903 -8.234 1.00 26.60 57 ALA D O 1
ATOM 9284 N N . ALA D 1 58 ? 28.313 59.790 -8.106 1.00 30.09 58 ALA D N 1
ATOM 9285 C CA . ALA D 1 58 ? 28.939 58.511 -8.367 1.00 25.06 58 ALA D CA 1
ATOM 9286 C C . ALA D 1 58 ? 28.685 57.577 -7.187 1.00 20.17 58 ALA D C 1
ATOM 9287 O O . ALA D 1 58 ? 28.445 56.380 -7.375 1.00 25.79 58 ALA D O 1
ATOM 9289 N N . ILE D 1 59 ? 28.699 58.141 -5.979 1.00 22.95 59 ILE D N 1
ATOM 9290 C CA . ILE D 1 59 ? 28.538 57.361 -4.756 1.00 19.07 59 ILE D CA 1
ATOM 9291 C C . ILE D 1 59 ? 27.154 56.745 -4.686 1.00 24.27 59 ILE D C 1
ATOM 9292 O O . ILE D 1 59 ? 27.022 55.534 -4.449 1.00 19.46 59 ILE D O 1
ATOM 9297 N N . SER D 1 60 ? 26.132 57.556 -4.953 1.00 14.88 60 SER D N 1
ATOM 9298 C CA . SER D 1 60 ? 24.765 57.059 -4.918 1.00 19.13 60 SER D CA 1
ATOM 9299 C C . SER D 1 60 ? 24.591 55.889 -5.886 1.00 18.43 60 SER D C 1
ATOM 9300 O O . SER D 1 60 ? 24.065 54.837 -5.516 1.00 23.12 60 SER D O 1
ATOM 9303 N N . ASN D 1 61 ? 25.073 56.073 -7.110 1.00 9.43 61 ASN D N 1
ATOM 9304 C CA . ASN D 1 61 ? 24.957 55.066 -8.141 1.00 9.09 61 ASN D CA 1
ATOM 9305 C C . ASN D 1 61 ? 25.644 53.813 -7.635 1.00 20.02 61 ASN D C 1
ATOM 9306 O O . ASN D 1 61 ? 25.104 52.704 -7.745 1.00 18.28 61 ASN D O 1
ATOM 9311 N N . GLN D 1 62 ? 26.807 54.010 -7.015 1.00 18.89 62 GLN D N 1
ATOM 9312 C CA . GLN D 1 62 ? 27.633 52.909 -6.517 1.00 24.66 62 GLN D CA 1
ATOM 9313 C C . GLN D 1 62 ? 26.934 52.173 -5.359 1.00 21.00 62 GLN D C 1
ATOM 9314 O O . GLN D 1 62 ? 26.871 50.927 -5.342 1.00 16.27 62 GLN D O 1
ATOM 9320 N N . THR D 1 63 ? 26.357 52.954 -4.441 1.00 17.80 63 THR D N 1
ATOM 9321 C CA . THR D 1 63 ? 25.601 52.434 -3.299 1.00 14.48 63 THR D CA 1
ATOM 9322 C C . THR D 1 63 ? 24.378 51.659 -3.726 1.00 15.50 63 THR D C 1
ATOM 9323 O O . THR D 1 63 ? 24.137 50.528 -3.296 1.00 17.57 63 THR D O 1
ATOM 9327 N N . ASN D 1 64 ? 23.585 52.295 -4.567 1.00 17.78 64 ASN D N 1
ATOM 9328 C CA . ASN D 1 64 ? 22.375 51.674 -5.038 1.00 9.38 64 ASN D CA 1
ATOM 9329 C C . ASN D 1 64 ? 22.642 50.374 -5.775 1.00 11.70 64 ASN D C 1
ATOM 9330 O O . ASN D 1 64 ? 22.027 49.360 -5.464 1.00 23.11 64 ASN D O 1
ATOM 9335 N N . ALA D 1 65 ? 23.563 50.399 -6.737 1.00 13.98 65 ALA D N 1
ATOM 9336 C CA . ALA D 1 65 ? 23.847 49.219 -7.549 1.00 9.99 65 ALA D CA 1
ATOM 9337 C C . ALA D 1 65 ? 24.245 48.049 -6.647 1.00 10.33 65 ALA D C 1
ATOM 9338 O O . ALA D 1 65 ? 23.856 46.895 -6.888 1.00 8.94 65 ALA D O 1
ATOM 9340 N N . LYS D 1 66 ? 24.960 48.368 -5.570 1.00 5.54 66 LYS D N 1
ATOM 9341 C CA . LYS D 1 66 ? 25.393 47.359 -4.617 1.00 10.92 66 LYS D CA 1
ATOM 9342 C C . LYS D 1 66 ? 24.197 46.781 -3.860 1.00 10.48 66 LYS D C 1
ATOM 9343 O O . LYS D 1 66 ? 24.035 45.556 -3.746 1.00 11.91 66 LYS D O 1
ATOM 9349 N N . VAL D 1 67 ? 23.335 47.675 -3.391 1.00 10.94 67 VAL D N 1
ATOM 9350 C CA . VAL D 1 67 ? 22.150 47.274 -2.660 1.00 5.42 67 VAL D CA 1
ATOM 9351 C C . VAL D 1 67 ? 21.250 46.401 -3.510 1.00 8.51 67 VAL D C 1
ATOM 9352 O O . VAL D 1 67 ? 20.899 45.285 -3.096 1.00 21.18 67 VAL D O 1
ATOM 9356 N N . PHE D 1 68 ? 20.932 46.855 -4.719 1.00 5.95 68 PHE D N 1
ATOM 9357 C CA . PHE D 1 68 ? 19.966 46.109 -5.518 1.00 12.93 68 PHE D CA 1
ATOM 9358 C C . PHE D 1 68 ? 20.496 44.746 -5.891 1.00 9.27 68 PHE D C 1
ATOM 9359 O O . PHE D 1 68 ? 19.738 43.784 -5.965 1.00 8.60 68 PHE D O 1
ATOM 9367 N N . GLU D 1 69 ? 21.806 44.653 -6.059 1.00 8.78 69 GLU D N 1
ATOM 9368 C CA . GLU D 1 69 ? 22.404 43.384 -6.429 1.00 11.89 69 GLU D CA 1
ATOM 9369 C C . GLU D 1 69 ? 22.282 42.365 -5.291 1.00 8.38 69 GLU D C 1
ATOM 9370 O O . GLU D 1 69 ? 22.068 41.176 -5.533 1.00 6.66 69 GLU D O 1
ATOM 9376 N N . ILE D 1 70 ? 22.396 42.847 -4.056 1.00 4.51 70 ILE D N 1
ATOM 9377 C CA . ILE D 1 70 ? 22.254 42.011 -2.872 1.00 2.59 70 ILE D CA 1
ATOM 9378 C C . ILE D 1 70 ? 20.828 41.504 -2.753 1.00 12.41 70 ILE D C 1
ATOM 9379 O O . ILE D 1 70 ? 20.592 40.356 -2.355 1.00 9.58 70 ILE D O 1
ATOM 9384 N N . LEU D 1 71 ? 19.874 42.360 -3.111 1.00 7.58 71 LEU D N 1
ATOM 9385 C CA . LEU D 1 71 ? 18.481 41.974 -3.004 1.00 7.88 71 LEU D CA 1
ATOM 9386 C C . LEU D 1 71 ? 18.122 41.052 -4.139 1.00 8.15 71 LEU D C 1
ATOM 9387 O O . LEU D 1 71 ? 17.242 40.194 -3.992 1.00 16.12 71 LEU D O 1
ATOM 9392 N N . LYS D 1 72 ? 18.790 41.227 -5.274 1.00 3.08 72 LYS D N 1
ATOM 9393 C CA . LYS D 1 72 ? 18.576 40.334 -6.394 1.00 3.88 72 LYS D CA 1
ATOM 9394 C C . LYS D 1 72 ? 19.100 38.942 -6.023 1.00 10.34 72 LYS D C 1
ATOM 9395 O O . LYS D 1 72 ? 18.467 37.934 -6.330 1.00 20.62 72 LYS D O 1
ATOM 9401 N N . SER D 1 73 ? 20.222 38.899 -5.309 1.00 5.98 73 SER D N 1
ATOM 9402 C CA . SER D 1 73 ? 20.835 37.646 -4.898 1.00 6.40 73 SER D CA 1
ATOM 9403 C C . SER D 1 73 ? 20.000 36.999 -3.785 1.00 7.00 73 SER D C 1
ATOM 9404 O O . SER D 1 73 ? 20.055 35.797 -3.572 1.00 8.53 73 SER D O 1
ATOM 9407 N N . ALA D 1 74 ? 19.213 37.801 -3.081 1.00 10.70 74 ALA D N 1
ATOM 9408 C CA . ALA D 1 74 ? 18.286 37.257 -2.099 1.00 4.95 74 ALA D CA 1
ATOM 9409 C C . ALA D 1 74 ? 17.042 36.772 -2.822 1.00 6.03 74 ALA D C 1
ATOM 9410 O O . ALA D 1 74 ? 16.305 35.926 -2.308 1.00 10.47 74 ALA D O 1
ATOM 9412 N N . GLY D 1 75 ? 16.793 37.328 -4.005 1.00 3.33 75 GLY D N 1
ATOM 9413 C CA . GLY D 1 75 ? 15.703 36.847 -4.835 1.00 2.25 75 GLY D CA 1
ATOM 9414 C C . GLY D 1 75 ? 14.575 37.849 -4.933 1.00 9.40 75 GLY D C 1
ATOM 9415 O O . GLY D 1 75 ? 13.574 37.604 -5.616 1.00 4.02 75 GLY D O 1
ATOM 9416 N N . ILE D 1 76 ? 14.736 38.980 -4.250 1.00 6.96 76 ILE D N 1
ATOM 9417 C CA . ILE D 1 76 ? 13.773 40.065 -4.357 1.00 6.20 76 ILE D CA 1
ATOM 9418 C C . ILE D 1 76 ? 13.681 40.552 -5.806 1.00 5.29 76 ILE D C 1
ATOM 9419 O O . ILE D 1 76 ? 14.692 40.678 -6.496 1.00 16.89 76 ILE D O 1
ATOM 9424 N N . LYS D 1 77 ? 12.477 40.825 -6.274 1.00 4.91 77 LYS D N 1
ATOM 9425 C CA . LYS D 1 77 ? 12.287 41.296 -7.641 1.00 12.02 77 LYS D CA 1
ATOM 9426 C C . LYS D 1 77 ? 12.458 42.824 -7.779 1.00 11.01 77 LYS D C 1
ATOM 9427 O O . LYS D 1 77 ? 11.766 43.597 -7.111 1.00 10.91 77 LYS D O 1
ATOM 9433 N N . THR D 1 78 ? 13.392 43.252 -8.630 1.00 11.07 78 THR D N 1
ATOM 9434 C CA . THR D 1 78 ? 13.728 44.683 -8.769 1.00 16.23 78 THR D CA 1
ATOM 9435 C C . THR D 1 78 ? 13.657 45.213 -10.198 1.00 10.91 78 THR D C 1
ATOM 9436 O O . THR D 1 78 ? 13.731 44.449 -11.164 1.00 18.62 78 THR D O 1
ATOM 9440 N N . ALA D 1 79 ? 13.586 46.535 -10.322 1.00 16.55 79 ALA D N 1
ATOM 9441 C CA . ALA D 1 79 ? 13.586 47.175 -11.638 1.00 18.53 79 ALA D CA 1
ATOM 9442 C C . ALA D 1 79 ? 15.028 47.281 -12.120 1.00 20.09 79 ALA D C 1
ATOM 9443 O O . ALA D 1 79 ? 15.299 47.601 -13.281 1.00 20.52 79 ALA D O 1
ATOM 9445 N N . PHE D 1 80 ? 15.960 47.003 -11.222 1.00 8.53 80 PHE D N 1
ATOM 9446 C CA . PHE D 1 80 ? 17.345 47.295 -11.513 1.00 14.56 80 PHE D CA 1
ATOM 9447 C C . PHE D 1 80 ? 17.971 46.235 -12.421 1.00 22.58 80 PHE D C 1
ATOM 9448 O O . PHE D 1 80 ? 17.876 45.025 -12.151 1.00 15.53 80 PHE D O 1
ATOM 9456 N N . VAL D 1 81 ? 18.651 46.695 -13.472 1.00 15.93 81 VAL D N 1
ATOM 9457 C CA . VAL D 1 81 ? 19.277 45.773 -14.406 1.00 13.46 81 VAL D CA 1
ATOM 9458 C C . VAL D 1 81 ? 20.806 45.811 -14.302 1.00 19.09 81 VAL D C 1
ATOM 9459 O O . VAL D 1 81 ? 21.426 44.795 -13.988 1.00 42.94 81 VAL D O 1
ATOM 9463 N N . LYS D 1 82 ? 21.416 46.961 -14.581 1.00 16.59 82 LYS D N 1
ATOM 9464 C CA . LYS D 1 82 ? 22.875 47.074 -14.510 1.00 14.59 82 LYS D CA 1
ATOM 9465 C C . LYS D 1 82 ? 23.361 48.513 -14.544 1.00 16.78 82 LYS D C 1
ATOM 9466 O O . LYS D 1 82 ? 22.612 49.436 -14.891 1.00 18.97 82 LYS D O 1
ATOM 9472 N N . ILE D 1 83 ? 24.620 48.698 -14.157 1.00 18.94 83 ILE D N 1
ATOM 9473 C CA . ILE D 1 83 ? 25.273 49.999 -14.241 1.00 18.45 83 ILE D CA 1
ATOM 9474 C C . ILE D 1 83 ? 25.516 50.424 -15.700 1.00 16.05 83 ILE D C 1
ATOM 9475 O O . ILE D 1 83 ? 26.019 49.651 -16.515 1.00 15.30 83 ILE D O 1
ATOM 9480 N N . ALA D 1 84 ? 25.135 51.654 -16.027 1.00 19.64 84 ALA D N 1
ATOM 9481 C CA . ALA D 1 84 ? 25.334 52.196 -17.371 1.00 26.72 84 ALA D CA 1
ATOM 9482 C C . ALA D 1 84 ? 26.587 53.061 -17.382 1.00 24.41 84 ALA D C 1
ATOM 9483 O O . ALA D 1 84 ? 27.317 53.110 -18.368 1.00 19.02 84 ALA D O 1
ATOM 9485 N N . SER D 1 85 ? 26.792 53.778 -16.281 1.00 24.88 85 SER D N 1
ATOM 9486 C CA . SER D 1 85 ? 27.970 54.611 -16.089 1.00 23.06 85 SER D CA 1
ATOM 9487 C C . SER D 1 85 ? 28.271 54.799 -14.603 1.00 29.76 85 SER D C 1
ATOM 9488 O O . SER D 1 85 ? 27.825 54.030 -13.754 1.00 33.64 85 SER D O 1
ATOM 9491 N N . GLU D 1 86 ? 29.037 55.834 -14.294 1.00 35.79 86 GLU D N 1
ATOM 9492 C CA . GLU D 1 86 ? 29.496 56.080 -12.934 1.00 35.82 86 GLU D CA 1
ATOM 9493 C C . GLU D 1 86 ? 28.418 56.784 -12.130 1.00 30.84 86 GLU D C 1
ATOM 9494 O O . GLU D 1 86 ? 28.412 56.755 -10.899 1.00 29.33 86 GLU D O 1
ATOM 9500 N N . THR D 1 87 ? 27.496 57.407 -12.848 1.00 19.51 87 THR D N 1
ATOM 9501 C CA . THR D 1 87 ? 26.474 58.230 -12.223 1.00 34.96 87 THR D CA 1
ATOM 9502 C C . THR D 1 87 ? 25.057 57.797 -12.631 1.00 20.35 87 THR D C 1
ATOM 9503 O O . THR D 1 87 ? 24.053 58.342 -12.150 1.00 20.22 87 THR D O 1
ATOM 9507 N N . ALA D 1 88 ? 24.993 56.806 -13.513 1.00 13.14 88 ALA D N 1
ATOM 9508 C CA . ALA D 1 88 ? 23.729 56.329 -14.032 1.00 18.88 88 ALA D CA 1
ATOM 9509 C C . ALA D 1 88 ? 23.643 54.799 -14.034 1.00 15.95 88 ALA D C 1
ATOM 9510 O O . ALA D 1 88 ? 24.665 54.112 -13.981 1.00 7.60 88 ALA D O 1
ATOM 9512 N N . PHE D 1 89 ? 22.417 54.277 -14.087 1.00 18.82 89 PHE D N 1
ATOM 9513 C CA . PHE D 1 89 ? 22.209 52.842 -14.267 1.00 22.62 89 PHE D CA 1
ATOM 9514 C C . PHE D 1 89 ? 20.974 52.555 -15.119 1.00 17.30 89 PHE D C 1
ATOM 9515 O O . PHE D 1 89 ? 20.071 53.397 -15.213 1.00 12.33 89 PHE D O 1
ATOM 9523 N N . LEU D 1 90 ? 20.932 51.356 -15.702 1.00 14.73 90 LEU D N 1
ATOM 9524 C CA . LEU D 1 90 ? 19.810 50.929 -16.539 1.00 18.91 90 LEU D CA 1
ATOM 9525 C C . LEU D 1 90 ? 18.772 50.139 -15.724 1.00 22.52 90 LEU D C 1
ATOM 9526 O O . LEU D 1 90 ? 19.107 49.212 -14.982 1.00 21.48 90 LEU D O 1
ATOM 9528 N N . SER D 1 91 ? 17.507 50.499 -15.891 1.00 18.96 91 SER D N 1
ATOM 9529 C CA . SER D 1 91 ? 16.424 49.943 -15.083 1.00 16.51 91 SER D CA 1
ATOM 9530 C C . SER D 1 91 ? 15.276 49.443 -15.948 1.00 18.12 91 SER D C 1
ATOM 9531 O O . SER D 1 91 ? 15.110 49.905 -17.076 1.00 27.72 91 SER D O 1
ATOM 9534 N N . LYS D 1 92 ? 14.495 48.492 -15.438 1.00 22.52 92 LYS D N 1
ATOM 9535 C CA . LYS D 1 92 ? 13.247 48.101 -16.111 1.00 17.90 92 LYS D CA 1
ATOM 9536 C C . LYS D 1 92 ? 12.258 49.270 -16.108 1.00 19.98 92 LYS D C 1
ATOM 9537 O O . LYS D 1 92 ? 12.104 49.964 -15.092 1.00 24.03 92 LYS D O 1
ATOM 9543 N N . LYS D 1 93 ? 11.622 49.526 -17.250 1.00 17.51 93 LYS D N 1
ATOM 9544 C CA . LYS D 1 93 ? 10.699 50.658 -17.324 1.00 22.83 93 LYS D CA 1
ATOM 9545 C C . LYS D 1 93 ? 9.394 50.297 -16.627 1.00 22.71 93 LYS D C 1
ATOM 9546 O O . LYS D 1 93 ? 8.806 49.253 -16.931 1.00 33.11 93 LYS D O 1
ATOM 9552 N N . CYS D 1 94 ? 8.952 51.119 -15.673 1.00 12.93 94 CYS D N 1
ATOM 9553 C CA . CYS D 1 94 ? 7.690 50.823 -14.989 1.00 21.01 94 CYS D CA 1
ATOM 9554 C C . CYS D 1 94 ? 7.036 52.012 -14.298 1.00 21.51 94 CYS D C 1
ATOM 9555 O O . CYS D 1 94 ? 7.721 52.932 -13.853 1.00 35.28 94 CYS D O 1
ATOM 9558 N N . GLU D 1 95 ? 5.707 51.956 -14.176 1.00 22.75 95 GLU D N 1
ATOM 9559 C CA . GLU D 1 95 ? 4.933 53.048 -13.575 1.00 26.12 95 GLU D CA 1
ATOM 9560 C C . GLU D 1 95 ? 4.903 52.955 -12.052 1.00 14.96 95 GLU D C 1
ATOM 9561 O O . GLU D 1 95 ? 4.477 51.951 -11.487 1.00 14.74 95 GLU D O 1
ATOM 9567 N N . MET D 1 96 ? 5.354 54.023 -11.401 1.00 15.33 96 MET D N 1
ATOM 9568 C CA . MET D 1 96 ? 5.549 54.037 -9.952 1.00 21.03 96 MET D CA 1
ATOM 9569 C C . MET D 1 96 ? 4.243 54.191 -9.169 1.00 13.12 96 MET D C 1
ATOM 9570 O O . MET D 1 96 ? 3.379 54.974 -9.556 1.00 19.85 96 MET D O 1
ATOM 9575 N N . ILE D 1 97 ? 4.108 53.446 -8.071 1.00 7.73 97 ILE D N 1
ATOM 9576 C CA . ILE D 1 97 ? 2.976 53.613 -7.164 1.00 7.14 97 ILE D CA 1
ATOM 9577 C C . ILE D 1 97 ? 3.400 54.767 -6.264 1.00 11.55 97 ILE D C 1
ATOM 9578 O O . ILE D 1 97 ? 4.499 54.726 -5.696 1.00 15.65 97 ILE D O 1
ATOM 9583 N N . PRO D 1 98 ? 2.556 55.810 -6.146 1.00 14.76 98 PRO D N 1
ATOM 9584 C CA . PRO D 1 98 ? 2.929 57.021 -5.395 1.00 12.37 98 PRO D CA 1
ATOM 9585 C C . PRO D 1 98 ? 2.894 56.836 -3.862 1.00 14.91 98 PRO D C 1
ATOM 9586 O O . PRO D 1 98 ? 2.325 57.664 -3.132 1.00 19.70 98 PRO D O 1
ATOM 9590 N N . ILE D 1 99 ? 3.507 55.760 -3.385 1.00 10.81 99 ILE D N 1
ATOM 9591 C CA . ILE D 1 99 ? 3.624 55.526 -1.962 1.00 7.97 99 ILE D CA 1
ATOM 9592 C C . ILE D 1 99 ? 5.061 55.348 -1.584 1.00 8.90 99 ILE D C 1
ATOM 9593 O O . ILE D 1 99 ? 5.785 54.584 -2.226 1.00 14.15 99 ILE D O 1
ATOM 9598 N N . GLU D 1 100 ? 5.464 56.042 -0.522 1.00 15.16 100 GLU D N 1
ATOM 9599 C CA . GLU D 1 100 ? 6.734 55.766 0.149 1.00 19.61 100 GLU D CA 1
ATOM 9600 C C . GLU D 1 100 ? 6.465 54.659 1.208 1.00 9.47 100 GLU D C 1
ATOM 9601 O O . GLU D 1 100 ? 5.648 54.838 2.128 1.00 3.98 100 GLU D O 1
ATOM 9607 N N . TRP D 1 101 ? 7.138 53.520 1.062 1.00 3.49 101 TRP D N 1
ATOM 9608 C CA . TRP D 1 101 ? 6.978 52.430 2.009 1.00 3.76 101 TRP D CA 1
ATOM 9609 C C . TRP D 1 101 ? 8.060 52.487 3.059 1.00 1.20 101 TRP D C 1
ATOM 9610 O O . TRP D 1 101 ? 9.233 52.250 2.767 1.00 3.23 101 TRP D O 1
ATOM 9621 N N . VAL D 1 102 ? 7.666 52.814 4.284 1.00 1.31 102 VAL D N 1
ATOM 9622 C CA . VAL D 1 102 ? 8.649 53.086 5.330 1.00 6.98 102 VAL D CA 1
ATOM 9623 C C . VAL D 1 102 ? 8.700 51.996 6.422 1.00 3.94 102 VAL D C 1
ATOM 9624 O O . VAL D 1 102 ? 7.661 51.555 6.912 1.00 3.36 102 VAL D O 1
ATOM 9628 N N . THR D 1 103 ? 9.908 51.548 6.776 1.00 4.24 103 THR D N 1
ATOM 9629 C CA . THR D 1 103 ? 10.064 50.531 7.820 1.00 6.18 103 THR D CA 1
ATOM 9630 C C . THR D 1 103 ? 10.980 51.036 8.929 1.00 5.52 103 THR D C 1
ATOM 9631 O O . THR D 1 103 ? 12.048 51.574 8.649 1.00 4.13 103 THR D O 1
ATOM 9635 N N . ARG D 1 104 ? 10.581 50.815 10.180 1.00 2.23 104 ARG D N 1
ATOM 9636 C CA . ARG D 1 104 ? 11.385 51.207 11.332 1.00 4.02 104 ARG D CA 1
ATOM 9637 C C . ARG D 1 104 ? 11.596 50.040 12.274 1.00 5.02 104 ARG D C 1
ATOM 9638 O O . ARG D 1 104 ? 10.704 49.217 12.463 1.00 4.38 104 ARG D O 1
ATOM 9646 N N . ARG D 1 105 ? 12.769 49.989 12.895 1.00 5.41 105 ARG D N 1
ATOM 9647 C CA . ARG D 1 105 ? 13.004 49.031 13.972 1.00 3.93 105 ARG D CA 1
ATOM 9648 C C . ARG D 1 105 ? 12.896 49.761 15.316 1.00 3.96 105 ARG D C 1
ATOM 9649 O O . ARG D 1 105 ? 12.557 49.166 16.337 1.00 2.38 105 ARG D O 1
ATOM 9657 N N . LEU D 1 106 ? 13.209 51.054 15.290 1.00 2.86 106 LEU D N 1
ATOM 9658 C CA . LEU D 1 106 ? 13.207 51.898 16.476 1.00 1.84 106 LEU D CA 1
ATOM 9659 C C . LEU D 1 106 ? 12.296 53.116 16.333 1.00 7.51 106 LEU D C 1
ATOM 9660 O O . LEU D 1 106 ? 12.052 53.620 15.220 1.00 9.74 106 LEU D O 1
ATOM 9665 N N . ALA D 1 107 ? 11.839 53.643 17.463 1.00 8.04 107 ALA D N 1
ATOM 9666 C CA . ALA D 1 107 ? 11.123 54.908 17.424 1.00 4.73 107 ALA D CA 1
ATOM 9667 C C . ALA D 1 107 ? 12.133 56.048 17.471 1.00 10.47 107 ALA D C 1
ATOM 9668 O O . ALA D 1 107 ? 12.835 56.225 18.467 1.00 8.64 107 ALA D O 1
ATOM 9670 N N . THR D 1 108 ? 12.207 56.818 16.389 1.00 10.25 108 THR D N 1
ATOM 9671 C CA . THR D 1 108 ? 13.077 57.987 16.353 1.00 13.55 108 THR D CA 1
ATOM 9672 C C . THR D 1 108 ? 12.645 58.874 15.196 1.00 17.45 108 THR D C 1
ATOM 9673 O O . THR D 1 108 ? 11.738 58.505 14.444 1.00 23.53 108 THR D O 1
ATOM 9677 N N . GLY D 1 109 ? 13.265 60.046 15.069 1.00 22.64 109 GLY D N 1
ATOM 9678 C CA . GLY D 1 109 ? 12.959 60.954 13.976 1.00 16.90 109 GLY D CA 1
ATOM 9679 C C . GLY D 1 109 ? 11.572 61.569 14.069 1.00 24.07 109 GLY D C 1
ATOM 9680 O O . GLY D 1 109 ? 11.056 61.849 15.161 1.00 20.20 109 GLY D O 1
ATOM 9681 N N . SER D 1 110 ? 10.947 61.746 12.910 1.00 29.33 110 SER D N 1
ATOM 9682 C CA . SER D 1 110 ? 9.624 62.345 12.836 1.00 28.03 110 SER D CA 1
ATOM 9683 C C . SER D 1 110 ? 8.575 61.412 13.432 1.00 23.57 110 SER D C 1
ATOM 9684 O O . SER D 1 110 ? 7.440 61.820 13.699 1.00 30.58 110 SER D O 1
ATOM 9687 N N . PHE D 1 111 ? 8.942 60.152 13.626 1.00 21.33 111 PHE D N 1
ATOM 9688 C CA . PHE D 1 111 ? 7.990 59.223 14.196 1.00 22.84 111 PHE D CA 1
ATOM 9689 C C . PHE D 1 111 ? 7.583 59.681 15.584 1.00 24.08 111 PHE D C 1
ATOM 9690 O O . PHE D 1 111 ? 6.409 59.585 15.958 1.00 16.68 111 PHE D O 1
ATOM 9698 N N . LEU D 1 112 ? 8.558 60.203 16.325 1.00 17.66 112 LEU D N 1
ATOM 9699 C CA . LEU D 1 112 ? 8.356 60.586 17.715 1.00 13.81 112 LEU D CA 1
ATOM 9700 C C . LEU D 1 112 ? 7.344 61.730 17.873 1.00 10.93 112 LEU D C 1
ATOM 9701 O O . LEU D 1 112 ? 6.578 61.755 18.838 1.00 10.30 112 LEU D O 1
ATOM 9706 N N . LYS D 1 113 ? 7.333 62.670 16.929 1.00 17.54 113 LYS D N 1
ATOM 9707 C CA . LYS D 1 113 ? 6.400 63.802 17.000 1.00 23.90 113 LYS D CA 1
ATOM 9708 C C . LYS D 1 113 ? 4.970 63.323 16.796 1.00 18.98 113 LYS D C 1
ATOM 9709 O O . LYS D 1 113 ? 4.054 63.738 17.519 1.00 22.18 113 LYS D O 1
ATOM 9711 N N . ARG D 1 114 ? 4.789 62.418 15.837 1.00 12.61 114 ARG D N 1
ATOM 9712 C CA . ARG D 1 114 ? 3.461 61.909 15.509 1.00 13.47 114 ARG D CA 1
ATOM 9713 C C . ARG D 1 114 ? 2.923 60.963 16.569 1.00 12.75 114 ARG D C 1
ATOM 9714 O O . ARG D 1 114 ? 1.720 60.686 16.609 1.00 16.79 114 ARG D O 1
ATOM 9722 N N . ASN D 1 115 ? 3.809 60.450 17.417 1.00 12.32 115 ASN D N 1
ATOM 9723 C CA . ASN D 1 115 ? 3.371 59.543 18.468 1.00 11.67 115 ASN D CA 1
ATOM 9724 C C . ASN D 1 115 ? 3.892 59.961 19.824 1.00 9.85 115 ASN D C 1
ATOM 9725 O O . ASN D 1 115 ? 4.727 59.279 20.398 1.00 18.11 115 ASN D O 1
ATOM 9730 N N . PRO D 1 116 ? 3.392 61.086 20.348 1.00 18.51 116 PRO D N 1
ATOM 9731 C CA . PRO D 1 116 ? 3.867 61.592 21.637 1.00 10.90 116 PRO D CA 1
ATOM 9732 C C . PRO D 1 116 ? 3.726 60.527 22.688 1.00 6.40 116 PRO D C 1
ATOM 9733 O O . PRO D 1 116 ? 2.686 59.864 22.713 1.00 7.49 116 PRO D O 1
ATOM 9737 N N . GLY D 1 117 ? 4.754 60.327 23.504 1.00 2.09 117 GLY D N 1
ATOM 9738 C CA . GLY D 1 117 ? 4.655 59.342 24.568 1.00 4.59 117 GLY D CA 1
ATOM 9739 C C . GLY D 1 117 ? 5.552 58.141 24.348 1.00 12.15 117 GLY D C 1
ATOM 9740 O O . GLY D 1 117 ? 5.913 57.444 25.293 1.00 15.16 117 GLY D O 1
ATOM 9741 N N . VAL D 1 118 ? 5.878 57.885 23.086 1.00 5.60 118 VAL D N 1
ATOM 9742 C CA . VAL D 1 118 ? 6.816 56.834 22.723 1.00 6.48 118 VAL D CA 1
ATOM 9743 C C . VAL D 1 118 ? 8.254 57.356 22.814 1.00 10.29 118 VAL D C 1
ATOM 9744 O O . VAL D 1 118 ? 8.614 58.306 22.110 1.00 24.66 118 VAL D O 1
ATOM 9748 N N . PRO D 1 119 ? 9.081 56.747 23.679 1.00 13.28 119 PRO D N 1
ATOM 9749 C CA . PRO D 1 119 ? 10.461 57.226 23.853 1.00 7.78 119 PRO D CA 1
ATOM 9750 C C . PRO D 1 119 ? 11.377 56.773 22.713 1.00 9.64 119 PRO D C 1
ATOM 9751 O O . PRO D 1 119 ? 11.156 55.694 22.149 1.00 9.08 119 PRO D O 1
ATOM 9755 N N . GLU D 1 120 ? 12.398 57.577 22.403 1.00 14.67 120 GLU D N 1
ATOM 9756 C CA . GLU D 1 120 ? 13.370 57.239 21.371 1.00 10.03 120 GLU D CA 1
ATOM 9757 C C . GLU D 1 120 ? 14.029 55.915 21.719 1.00 12.74 120 GLU D C 1
ATOM 9758 O O . GLU D 1 120 ? 14.392 55.689 22.872 1.00 14.93 120 GLU D O 1
ATOM 9764 N N . GLY D 1 121 ? 14.137 55.025 20.739 1.00 7.21 121 GLY D N 1
ATOM 9765 C CA . GLY D 1 121 ? 14.784 53.750 20.950 1.00 2.02 121 GLY D CA 1
ATOM 9766 C C . GLY D 1 121 ? 13.780 52.656 21.250 1.00 7.60 121 GLY D C 1
ATOM 9767 O O . GLY D 1 121 ? 14.149 51.494 21.413 1.00 16.01 121 GLY D O 1
ATOM 9768 N N . PHE D 1 122 ? 12.502 53.013 21.310 1.00 9.62 122 PHE D N 1
ATOM 9769 C CA . PHE D 1 122 ? 11.465 52.013 21.471 1.00 4.85 122 PHE D CA 1
ATOM 9770 C C . PHE D 1 122 ? 11.555 51.074 20.291 1.00 5.37 122 PHE D C 1
ATOM 9771 O O . PHE D 1 122 ? 11.540 51.506 19.136 1.00 4.05 122 PHE D O 1
ATOM 9779 N N . ARG D 1 123 ? 11.678 49.789 20.590 1.00 9.48 123 ARG D N 1
ATOM 9780 C CA . ARG D 1 123 ? 11.961 48.800 19.559 1.00 8.07 123 ARG D CA 1
ATOM 9781 C C . ARG D 1 123 ? 10.688 48.176 19.013 1.00 5.20 123 ARG D C 1
ATOM 9782 O O . ARG D 1 123 ? 9.780 47.820 19.769 1.00 9.69 123 ARG D O 1
ATOM 9790 N N . PHE D 1 124 ? 10.634 48.062 17.689 1.00 5.17 124 PHE D N 1
ATOM 9791 C CA . PHE D 1 124 ? 9.486 47.496 16.989 1.00 6.09 124 PHE D CA 1
ATOM 9792 C C . PHE D 1 124 ? 9.751 46.058 16.556 1.00 11.73 124 PHE D C 1
ATOM 9793 O O . PHE D 1 124 ? 10.560 45.811 15.646 1.00 7.34 124 PHE D O 1
ATOM 9801 N N . THR D 1 125 ? 9.063 45.111 17.190 1.00 9.15 125 THR D N 1
ATOM 9802 C CA . THR D 1 125 ? 9.176 43.699 16.803 1.00 7.88 125 THR D CA 1
ATOM 9803 C C . THR D 1 125 ? 7.747 43.200 16.561 1.00 6.87 125 THR D C 1
ATOM 9804 O O . THR D 1 125 ? 6.927 43.181 17.486 1.00 15.25 125 THR D O 1
ATOM 9808 N N . PRO D 1 126 ? 7.397 42.909 15.291 1.00 4.24 126 PRO D N 1
ATOM 9809 C CA . PRO D 1 126 ? 8.209 42.958 14.068 1.00 3.46 126 PRO D CA 1
ATOM 9810 C C . PRO D 1 126 ? 8.442 44.406 13.635 1.00 5.11 126 PRO D C 1
ATOM 9811 O O . PRO D 1 126 ? 7.875 45.326 14.230 1.00 3.77 126 PRO D O 1
ATOM 9815 N N . PRO D 1 127 ? 9.291 44.621 12.628 1.00 6.50 127 PRO D N 1
ATOM 9816 C CA . PRO D 1 127 ? 9.519 46.027 12.288 1.00 4.12 127 PRO D CA 1
ATOM 9817 C C . PRO D 1 127 ? 8.252 46.750 11.850 1.00 2.98 127 PRO D C 1
ATOM 9818 O O . PRO D 1 127 ? 7.485 46.219 11.048 1.00 2.44 127 PRO D O 1
ATOM 9822 N N . LYS D 1 128 ? 8.048 47.963 12.348 1.00 4.17 128 LYS D N 1
ATOM 9823 C CA . LYS D 1 128 ? 6.910 48.756 11.928 1.00 1.11 128 LYS D CA 1
ATOM 9824 C C . LYS D 1 128 ? 7.021 49.101 10.467 1.00 5.59 128 LYS D C 1
ATOM 9825 O O . LYS D 1 128 ? 8.108 49.433 9.983 1.00 3.47 128 LYS D O 1
ATOM 9831 N N . GLN D 1 129 ? 5.898 49.020 9.753 1.00 4.39 129 GLN D N 1
ATOM 9832 C CA . GLN D 1 129 ? 5.894 49.463 8.368 1.00 2.12 129 GLN D CA 1
ATOM 9833 C C . GLN D 1 129 ? 4.715 50.404 8.081 1.00 1.95 129 GLN D C 1
ATOM 9834 O O . GLN D 1 129 ? 3.557 50.037 8.246 1.00 19.12 129 GLN D O 1
ATOM 9840 N N . GLU D 1 130 ? 5.039 51.619 7.641 1.00 3.15 130 GLU D N 1
ATOM 9841 C CA . GLU D 1 130 ? 4.061 52.694 7.427 1.00 1.66 130 GLU D CA 1
ATOM 9842 C C . GLU D 1 130 ? 4.081 53.192 5.991 1.00 3.61 130 GLU D C 1
ATOM 9843 O O . GLU D 1 130 ? 5.091 53.084 5.293 1.00 5.42 130 GLU D O 1
ATOM 9849 N N . THR D 1 131 ? 2.988 53.804 5.566 1.00 5.27 131 THR D N 1
ATOM 9850 C CA . THR D 1 131 ? 2.891 54.258 4.186 1.00 8.22 131 THR D CA 1
ATOM 9851 C C . THR D 1 131 ? 2.638 55.763 4.088 1.00 7.33 131 THR D C 1
ATOM 9852 O O . THR D 1 131 ? 1.958 56.348 4.940 1.00 4.59 131 THR D O 1
ATOM 9856 N N . PHE D 1 132 ? 3.185 56.386 3.048 1.00 9.01 132 PHE D N 1
ATOM 9857 C CA . PHE D 1 132 ? 3.018 57.826 2.846 1.00 6.17 132 PHE D CA 1
ATOM 9858 C C . PHE D 1 132 ? 2.684 58.159 1.381 1.00 7.41 132 PHE D C 1
ATOM 9859 O O . PHE D 1 132 ? 3.183 57.504 0.460 1.00 9.07 132 PHE D O 1
ATOM 9867 N N . PHE D 1 133 ? 1.818 59.151 1.180 1.00 7.48 133 PHE D N 1
ATOM 9868 C CA . PHE D 1 133 ? 1.392 59.580 -0.156 1.00 11.05 133 PHE D CA 1
ATOM 9869 C C . PHE D 1 133 ? 2.216 60.769 -0.655 1.00 15.34 133 PHE D C 1
ATOM 9870 O O . PHE D 1 133 ? 2.949 61.384 0.122 1.00 26.03 133 PHE D O 1
ATOM 9878 N N . LYS D 1 134 ? 2.155 61.050 -1.957 1.00 29.27 134 LYS D N 1
ATOM 9879 C CA . LYS D 1 134 ? 2.699 62.306 -2.517 1.00 34.34 134 LYS D CA 1
ATOM 9880 C C . LYS D 1 134 ? 1.671 63.474 -2.499 1.00 39.62 134 LYS D C 1
ATOM 9881 O O . LYS D 1 134 ? 1.891 64.557 -1.922 1.00 37.25 134 LYS D O 1
ATOM 9887 N N . ASP D 1 140 ? 3.362 65.412 1.836 1.00 30.15 140 ASP D N 1
ATOM 9888 C CA . ASP D 1 140 ? 3.549 63.954 1.857 1.00 35.02 140 ASP D CA 1
ATOM 9889 C C . ASP D 1 140 ? 2.921 63.286 3.086 1.00 16.98 140 ASP D C 1
ATOM 9890 O O . ASP D 1 140 ? 3.651 62.795 3.955 1.00 13.80 140 ASP D O 1
ATOM 9895 N N . PRO D 1 141 ? 1.568 63.262 3.151 1.00 13.05 141 PRO D N 1
ATOM 9896 C CA . PRO D 1 141 ? 0.785 62.748 4.300 1.00 16.75 141 PRO D CA 1
ATOM 9897 C C . PRO D 1 141 ? 0.670 61.206 4.416 1.00 21.01 141 PRO D C 1
ATOM 9898 O O . PRO D 1 141 ? 0.703 60.469 3.408 1.00 16.26 141 PRO D O 1
ATOM 9902 N N . GLN D 1 142 ? 0.489 60.736 5.651 1.00 12.53 142 GLN D N 1
ATOM 9903 C CA . GLN D 1 142 ? 0.403 59.303 5.944 1.00 4.58 142 GLN D CA 1
ATOM 9904 C C . GLN D 1 142 ? -0.940 58.717 5.515 1.00 13.27 142 GLN D C 1
ATOM 9905 O O . GLN D 1 142 ? -1.979 59.359 5.671 1.00 17.90 142 GLN D O 1
ATOM 9911 N N . TRP D 1 143 ? -0.914 57.520 4.933 1.00 9.84 143 TRP D N 1
ATOM 9912 C CA . TRP D 1 143 ? -2.143 56.829 4.554 1.00 6.71 143 TRP D CA 1
ATOM 9913 C C . TRP D 1 143 ? -2.215 55.486 5.245 1.00 10.58 143 TRP D C 1
ATOM 9914 O O . TRP D 1 143 ? -1.191 54.850 5.515 1.00 8.18 143 TRP D O 1
ATOM 9925 N N . SER D 1 144 ? -3.438 55.034 5.468 1.00 9.93 144 SER D N 1
ATOM 9926 C CA . SER D 1 144 ? -3.663 53.694 5.952 1.00 6.99 144 SER D CA 1
ATOM 9927 C C . SER D 1 144 ? -3.704 52.779 4.748 1.00 11.71 144 SER D C 1
ATOM 9928 O O . SER D 1 144 ? -3.833 53.250 3.601 1.00 3.07 144 SER D O 1
ATOM 9931 N N . GLU D 1 145 ? -3.599 51.478 5.018 1.00 8.37 145 GLU D N 1
ATOM 9932 C CA . GLU D 1 145 ? -3.728 50.480 3.973 1.00 7.91 145 GLU D CA 1
ATOM 9933 C C . GLU D 1 145 ? -5.108 50.573 3.357 1.00 9.37 145 GLU D C 1
ATOM 9934 O O . GLU D 1 145 ? -5.251 50.423 2.140 1.00 7.25 145 GLU D O 1
ATOM 9940 N N . GLU D 1 146 ? -6.112 50.834 4.203 1.00 12.55 146 GLU D N 1
ATOM 9941 C CA . GLU D 1 146 ? -7.493 51.063 3.754 1.00 12.65 146 GLU D CA 1
ATOM 9942 C C . GLU D 1 146 ? -7.550 52.194 2.734 1.00 10.90 146 GLU D C 1
ATOM 9943 O O . GLU D 1 146 ? -8.214 52.073 1.696 1.00 7.17 146 GLU D O 1
ATOM 9949 N N . GLN D 1 147 ? -6.835 53.279 3.024 1.00 6.63 147 GLN D N 1
ATOM 9950 C CA . GLN D 1 147 ? -6.773 54.400 2.103 1.00 8.05 147 GLN D CA 1
ATOM 9951 C C . GLN D 1 147 ? -6.151 54.022 0.754 1.00 10.24 147 GLN D C 1
ATOM 9952 O O . GLN D 1 147 ? -6.706 54.357 -0.290 1.00 10.81 147 GLN D O 1
ATOM 9958 N N . ILE D 1 148 ? -5.050 53.269 0.765 1.00 11.91 148 ILE D N 1
ATOM 9959 C CA . ILE D 1 148 ? -4.387 52.877 -0.493 1.00 7.93 148 ILE D CA 1
ATOM 9960 C C . ILE D 1 148 ? -5.325 52.059 -1.391 1.00 10.93 148 ILE D C 1
ATOM 9961 O O . ILE D 1 148 ? -5.340 52.232 -2.615 1.00 9.52 148 ILE D O 1
ATOM 9966 N N . ILE D 1 149 ? -6.112 51.187 -0.765 1.00 9.31 149 ILE D N 1
ATOM 9967 C CA . ILE D 1 149 ? -7.089 50.361 -1.470 1.00 17.28 149 ILE D CA 1
ATOM 9968 C C . ILE D 1 149 ? -8.241 51.197 -2.019 1.00 14.38 149 ILE D C 1
ATOM 9969 O O . ILE D 1 149 ? -8.634 51.051 -3.191 1.00 11.67 149 ILE D O 1
ATOM 9974 N N . SER D 1 150 ? -8.769 52.083 -1.182 1.00 6.79 150 SER D N 1
ATOM 9975 C CA . SER D 1 150 ? -9.917 52.873 -1.603 1.00 12.26 150 SER D CA 1
ATOM 9976 C C . SER D 1 150 ? -9.486 53.868 -2.674 1.00 6.64 150 SER D C 1
ATOM 9977 O O . SER D 1 150 ? -10.308 54.368 -3.419 1.00 16.15 150 SER D O 1
ATOM 9980 N N . ALA D 1 151 ? -8.185 54.102 -2.796 1.00 7.16 151 ALA D N 1
ATOM 9981 C CA . ALA D 1 151 ? -7.682 55.042 -3.793 1.00 5.57 151 ALA D CA 1
ATOM 9982 C C . ALA D 1 151 ? -7.794 54.470 -5.207 1.00 12.28 151 ALA D C 1
ATOM 9983 O O . ALA D 1 151 ? -7.719 55.209 -6.196 1.00 12.62 151 ALA D O 1
ATOM 9985 N N . LYS D 1 152 ? -7.943 53.153 -5.292 1.00 7.08 152 LYS D N 1
ATOM 9986 C CA . LYS D 1 152 ? -8.059 52.456 -6.569 1.00 10.26 152 LYS D CA 1
ATOM 9987 C C . LYS D 1 152 ? -6.991 52.829 -7.624 1.00 11.97 152 LYS D C 1
ATOM 9988 O O . LYS D 1 152 ? -7.316 53.065 -8.790 1.00 6.06 152 LYS D O 1
ATOM 9994 N N . PHE D 1 153 ? -5.718 52.813 -7.214 1.00 13.27 153 PHE D N 1
ATOM 9995 C CA . PHE D 1 153 ? -4.593 53.044 -8.132 1.00 8.91 153 PHE D CA 1
ATOM 9996 C C . PHE D 1 153 ? -4.587 51.965 -9.210 1.00 18.02 153 PHE D C 1
ATOM 9997 O O . PHE D 1 153 ? -4.955 50.820 -8.949 1.00 18.87 153 PHE D O 1
ATOM 10005 N N . ASN D 1 154 ? -4.153 52.324 -10.415 1.00 25.69 154 ASN D N 1
ATOM 10006 C CA . ASN D 1 154 ? -4.166 51.401 -11.550 1.00 11.52 154 ASN D CA 1
ATOM 10007 C C . ASN D 1 154 ? -2.956 51.655 -12.433 1.00 14.92 154 ASN D C 1
ATOM 10008 O O . ASN D 1 154 ? -2.795 52.734 -13.009 1.00 17.19 154 ASN D O 1
ATOM 10013 N N . TYR D 1 155 ? -2.082 50.668 -12.521 1.00 12.16 155 TYR D N 1
ATOM 10014 C CA . TYR D 1 155 ? -0.882 50.845 -13.304 1.00 14.89 155 TYR D CA 1
ATOM 10015 C C . TYR D 1 155 ? -0.650 49.619 -14.129 1.00 14.62 155 TYR D C 1
ATOM 10016 O O . TYR D 1 155 ? -0.726 48.515 -13.608 1.00 28.66 155 TYR D O 1
ATOM 10025 N N . ASN D 1 156 ? -0.396 49.813 -15.416 1.00 12.21 156 ASN D N 1
ATOM 10026 C CA . ASN D 1 156 ? -0.149 48.709 -16.331 1.00 14.53 156 ASN D CA 1
ATOM 10027 C C . ASN D 1 156 ? -1.155 47.576 -16.205 1.00 15.17 156 ASN D C 1
ATOM 10028 O O . ASN D 1 156 ? -0.795 46.405 -16.335 1.00 25.47 156 ASN D O 1
ATOM 10033 N N . GLY D 1 157 ? -2.412 47.924 -15.934 1.00 18.52 157 GLY D N 1
ATOM 10034 C CA . GLY D 1 157 ? -3.471 46.933 -15.862 1.00 15.11 157 GLY D CA 1
ATOM 10035 C C . GLY D 1 157 ? -3.597 46.264 -14.510 1.00 13.73 157 GLY D C 1
ATOM 10036 O O . GLY D 1 157 ? -4.417 45.372 -14.310 1.00 35.49 157 GLY D O 1
ATOM 10037 N N . LEU D 1 158 ? -2.748 46.666 -13.584 1.00 11.55 158 LEU D N 1
ATOM 10038 C CA . LEU D 1 158 ? -2.808 46.130 -12.241 1.00 12.66 158 LEU D CA 1
ATOM 10039 C C . LEU D 1 158 ? -3.463 47.133 -11.305 1.00 17.07 158 LEU D C 1
ATOM 10040 O O . LEU D 1 158 ? -2.875 48.175 -10.977 1.00 20.99 158 LEU D O 1
ATOM 10045 N N . LEU D 1 159 ? -4.668 46.803 -10.852 1.00 18.56 159 LEU D N 1
ATOM 10046 C CA . LEU D 1 159 ? -5.333 47.621 -9.857 1.00 16.45 159 LEU D CA 1
ATOM 10047 C C . LEU D 1 159 ? -4.724 47.235 -8.525 1.00 12.75 159 LEU D C 1
ATOM 10048 O O . LEU D 1 159 ? -4.553 46.052 -8.218 1.00 19.37 159 LEU D O 1
ATOM 10050 N N . ILE D 1 160 ? -4.354 48.228 -7.740 1.00 11.21 160 ILE D N 1
ATOM 10051 C CA . ILE D 1 160 ? -3.689 47.930 -6.489 1.00 10.53 160 ILE D CA 1
ATOM 10052 C C . ILE D 1 160 ? -4.708 47.721 -5.385 1.00 5.93 160 ILE D C 1
ATOM 10053 O O . ILE D 1 160 ? -5.314 48.663 -4.855 1.00 15.90 160 ILE D O 1
ATOM 10058 N N . GLY D 1 161 ? -4.906 46.442 -5.082 1.00 5.70 161 GLY D N 1
ATOM 10059 C CA . GLY D 1 161 ? -5.799 46.014 -4.025 1.00 5.11 161 GLY D CA 1
ATOM 10060 C C . GLY D 1 161 ? -5.034 45.449 -2.846 1.00 11.61 161 GLY D C 1
ATOM 10061 O O . GLY D 1 161 ? -3.789 45.473 -2.812 1.00 16.32 161 GLY D O 1
ATOM 10062 N N . ARG D 1 162 ? -5.777 44.872 -1.911 1.00 12.26 162 ARG D N 1
ATOM 10063 C CA . ARG D 1 162 ? -5.203 44.448 -0.655 1.00 5.82 162 ARG D CA 1
ATOM 10064 C C . ARG D 1 162 ? -4.120 43.382 -0.888 1.00 10.67 162 ARG D C 1
ATOM 10065 O O . ARG D 1 162 ? -3.110 43.379 -0.178 1.00 11.81 162 ARG D O 1
ATOM 10073 N N . ASP D 1 163 ? -4.266 42.542 -1.916 1.00 6.69 163 ASP D N 1
ATOM 10074 C CA . ASP D 1 163 ? -3.204 41.565 -2.206 1.00 6.15 163 ASP D CA 1
ATOM 10075 C C . ASP D 1 163 ? -1.921 42.282 -2.539 1.00 4.81 163 ASP D C 1
ATOM 10076 O O . ASP D 1 163 ? -0.865 41.964 -1.998 1.00 6.06 163 ASP D O 1
ATOM 10081 N N . GLU D 1 164 ? -2.043 43.297 -3.389 1.00 6.63 164 GLU D N 1
ATOM 10082 C CA . GLU D 1 164 ? -0.902 44.064 -3.850 1.00 4.38 164 GLU D CA 1
ATOM 10083 C C . GLU D 1 164 ? -0.278 44.770 -2.686 1.00 6.72 164 GLU D C 1
ATOM 10084 O O . GLU D 1 164 ? 0.952 44.716 -2.481 1.00 2.33 164 GLU D O 1
ATOM 10090 N N . VAL D 1 165 ? -1.147 45.352 -1.869 1.00 4.49 165 VAL D N 1
ATOM 10091 C CA . VAL D 1 165 ? -0.691 46.004 -0.660 1.00 5.46 165 VAL D CA 1
ATOM 10092 C C . VAL D 1 165 ? -0.032 45.022 0.330 1.00 5.31 165 VAL D C 1
ATOM 10093 O O . VAL D 1 165 ? 1.018 45.330 0.924 1.00 3.35 165 VAL D O 1
ATOM 10097 N N . ASP D 1 166 ? -0.617 43.831 0.456 1.00 7.38 166 ASP D N 1
ATOM 10098 C CA . ASP D 1 166 ? -0.058 42.786 1.305 1.00 4.67 166 ASP D CA 1
ATOM 10099 C C . ASP D 1 166 ? 1.350 42.428 0.849 1.00 3.42 166 ASP D C 1
ATOM 10100 O O . ASP D 1 166 ? 2.276 42.371 1.665 1.00 1.50 166 ASP D O 1
ATOM 10105 N N . TYR D 1 167 ? 1.499 42.206 -0.455 1.00 2.57 167 TYR D N 1
ATOM 10106 C CA . TYR D 1 167 ? 2.791 41.872 -1.026 1.00 1.47 167 TYR D CA 1
ATOM 10107 C C . TYR D 1 167 ? 3.819 42.987 -0.758 1.00 4.76 167 TYR D C 1
ATOM 10108 O O . TYR D 1 167 ? 4.968 42.713 -0.379 1.00 1.89 167 TYR D O 1
ATOM 10117 N N . MET D 1 168 ? 3.418 44.243 -0.964 1.00 8.05 168 MET D N 1
ATOM 10118 C CA . MET D 1 168 ? 4.354 45.359 -0.768 1.00 2.60 168 MET D CA 1
ATOM 10119 C C . MET D 1 168 ? 4.705 45.570 0.701 1.00 2.43 168 MET D C 1
ATOM 10120 O O . MET D 1 168 ? 5.838 45.954 1.029 1.00 1.40 168 MET D O 1
ATOM 10125 N N . ARG D 1 169 ? 3.751 45.288 1.587 1.00 2.36 169 ARG D N 1
ATOM 10126 C CA . ARG D 1 169 ? 4.047 45.393 3.003 1.00 3.09 169 ARG D CA 1
ATOM 10127 C C . ARG D 1 169 ? 5.074 44.346 3.369 1.00 3.40 169 ARG D C 1
ATOM 10128 O O . ARG D 1 169 ? 6.107 44.649 3.977 1.00 1.69 169 ARG D O 1
ATOM 10136 N N . LYS D 1 170 ? 4.811 43.118 2.945 1.00 5.53 170 LYS D N 1
ATOM 10137 C CA . LYS D 1 170 ? 5.679 42.006 3.304 1.00 1.53 170 LYS D CA 1
ATOM 10138 C C . LYS D 1 170 ? 7.042 42.184 2.689 1.00 0.83 170 LYS D C 1
ATOM 10139 O O . LYS D 1 170 ? 8.039 41.918 3.337 1.00 1.32 170 LYS D O 1
ATOM 10145 N N . ALA D 1 171 ? 7.079 42.670 1.450 1.00 2.99 171 ALA D N 1
ATOM 10146 C CA . ALA D 1 171 ? 8.343 42.883 0.741 1.00 2.46 171 ALA D CA 1
ATOM 10147 C C . ALA D 1 171 ? 9.159 44.023 1.351 1.00 1.86 171 ALA D C 1
ATOM 10148 O O . ALA D 1 171 ? 10.388 43.923 1.470 1.00 3.84 171 ALA D O 1
ATOM 10150 N N . THR D 1 172 ? 8.492 45.102 1.744 1.00 1.63 172 THR D N 1
ATOM 10151 C CA . THR D 1 172 ? 9.218 46.182 2.395 1.00 1.14 172 THR D CA 1
ATOM 10152 C C . THR D 1 172 ? 9.823 45.697 3.698 1.00 1.19 172 THR D C 1
ATOM 10153 O O . THR D 1 172 ? 10.997 45.909 3.938 1.00 3.01 172 THR D O 1
ATOM 10157 N N . ILE D 1 173 ? 9.040 45.015 4.525 1.00 1.10 173 ILE D N 1
ATOM 10158 C CA . ILE D 1 173 ? 9.577 44.481 5.772 1.00 1.44 173 ILE D CA 1
ATOM 10159 C C . ILE D 1 173 ? 10.781 43.532 5.531 1.00 2.38 173 ILE D C 1
ATOM 10160 O O . ILE D 1 173 ? 11.794 43.593 6.234 1.00 2.22 173 ILE D O 1
ATOM 10165 N N . LEU D 1 174 ? 10.678 42.697 4.506 1.00 1.74 174 LEU D N 1
ATOM 10166 C CA . LEU D 1 174 ? 11.723 41.743 4.174 1.00 1.40 174 LEU D CA 1
ATOM 10167 C C . LEU D 1 174 ? 13.029 42.414 3.757 1.00 3.04 174 LEU D C 1
ATOM 10168 O O . LEU D 1 174 ? 14.133 41.990 4.155 1.00 2.37 174 LEU D O 1
ATOM 10173 N N . ILE D 1 175 ? 12.891 43.457 2.943 1.00 1.86 175 ILE D N 1
ATOM 10174 C CA . ILE D 1 175 ? 14.040 44.175 2.413 1.00 1.90 175 ILE D CA 1
ATOM 10175 C C . ILE D 1 175 ? 14.774 44.872 3.533 1.00 3.50 175 ILE D C 1
ATOM 10176 O O . ILE D 1 175 ? 16.015 44.845 3.593 1.00 3.33 175 ILE D O 1
ATOM 10181 N N . PHE D 1 176 ? 13.995 45.465 4.433 1.00 1.59 176 PHE D N 1
ATOM 10182 C CA . PHE D 1 176 ? 14.552 46.068 5.616 1.00 0.95 176 PHE D CA 1
ATOM 10183 C C . PHE D 1 176 ? 15.321 45.025 6.403 1.00 2.56 176 PHE D C 1
ATOM 10184 O O . PHE D 1 176 ? 16.470 45.267 6.795 1.00 2.21 176 PHE D O 1
ATOM 10192 N N . GLU D 1 177 ? 14.711 43.850 6.590 1.00 2.43 177 GLU D N 1
ATOM 10193 C CA . GLU D 1 177 ? 15.331 42.800 7.388 1.00 1.40 177 GLU D CA 1
ATOM 10194 C C . GLU D 1 177 ? 16.650 42.310 6.762 1.00 2.69 177 GLU D C 1
ATOM 10195 O O . GLU D 1 177 ? 17.651 42.125 7.466 1.00 4.03 177 GLU D O 1
ATOM 10201 N N . ILE D 1 178 ? 16.678 42.156 5.443 1.00 1.29 178 ILE D N 1
ATOM 10202 C CA . ILE D 1 178 ? 17.906 41.746 4.762 1.00 1.60 178 ILE D CA 1
ATOM 10203 C C . ILE D 1 178 ? 19.021 42.756 4.935 1.00 3.34 178 ILE D C 1
ATOM 10204 O O . ILE D 1 178 ? 20.126 42.405 5.342 1.00 3.25 178 ILE D O 1
ATOM 10209 N N . LEU D 1 179 ? 18.721 44.023 4.674 1.00 2.57 179 LEU D N 1
ATOM 10210 C CA . LEU D 1 179 ? 19.741 45.056 4.769 1.00 1.91 179 LEU D CA 1
ATOM 10211 C C . LEU D 1 179 ? 20.199 45.270 6.213 1.00 2.49 179 LEU D C 1
ATOM 10212 O O . LEU D 1 179 ? 21.396 45.507 6.467 1.00 3.25 179 LEU D O 1
ATOM 10217 N N . GLU D 1 180 ? 19.256 45.117 7.147 1.00 1.38 180 GLU D N 1
ATOM 10218 C CA . GLU D 1 180 ? 19.525 45.277 8.569 1.00 1.51 180 GLU D CA 1
ATOM 10219 C C . GLU D 1 180 ? 20.604 44.286 8.916 1.00 4.78 180 GLU D C 1
ATOM 10220 O O . GLU D 1 180 ? 21.567 44.593 9.622 1.00 5.93 180 GLU D O 1
ATOM 10226 N N . LYS D 1 181 ? 20.447 43.098 8.357 1.00 7.83 181 LYS D N 1
ATOM 10227 C CA . LYS D 1 181 ? 21.376 42.004 8.569 1.00 7.49 181 LYS D CA 1
ATOM 10228 C C . LYS D 1 181 ? 22.747 42.314 7.960 1.00 9.91 181 LYS D C 1
ATOM 10229 O O . LYS D 1 181 ? 23.790 42.112 8.594 1.00 10.90 181 LYS D O 1
ATOM 10235 N N . ALA D 1 182 ? 22.744 42.833 6.737 1.00 6.86 182 ALA D N 1
ATOM 10236 C CA . ALA D 1 182 ? 23.995 43.171 6.068 1.00 7.71 182 ALA D CA 1
ATOM 10237 C C . ALA D 1 182 ? 24.825 44.203 6.840 1.00 10.89 182 ALA D C 1
ATOM 10238 O O . ALA D 1 182 ? 25.997 43.974 7.129 1.00 12.51 182 ALA D O 1
ATOM 10240 N N . TRP D 1 183 ? 24.217 45.331 7.185 1.00 5.86 183 TRP D N 1
ATOM 10241 C CA . TRP D 1 183 ? 24.959 46.405 7.847 1.00 9.54 183 TRP D CA 1
ATOM 10242 C C . TRP D 1 183 ? 25.482 45.991 9.216 1.00 9.06 183 TRP D C 1
ATOM 10243 O O . TRP D 1 183 ? 26.372 46.639 9.768 1.00 8.13 183 TRP D O 1
ATOM 10254 N N . ALA D 1 184 ? 24.905 44.931 9.772 1.00 6.63 184 ALA D N 1
ATOM 10255 C CA . ALA D 1 184 ? 25.334 44.449 11.071 1.00 7.90 184 ALA D CA 1
ATOM 10256 C C . ALA D 1 184 ? 26.714 43.800 10.968 1.00 12.94 184 ALA D C 1
ATOM 10257 O O . ALA D 1 184 ? 27.385 43.572 11.978 1.00 9.72 184 ALA D O 1
ATOM 10259 N N . LEU D 1 185 ? 27.136 43.498 9.746 1.00 7.00 185 LEU D N 1
ATOM 10260 C CA . LEU D 1 185 ? 28.458 42.958 9.533 1.00 8.42 185 LEU D CA 1
ATOM 10261 C C . LEU D 1 185 ? 29.465 44.075 9.697 1.00 13.69 185 LEU D C 1
ATOM 10262 O O . LEU D 1 185 ? 30.593 43.856 10.134 1.00 30.91 185 LEU D O 1
ATOM 10267 N N . ARG D 1 186 ? 29.034 45.282 9.359 1.00 9.08 186 ARG D N 1
ATOM 10268 C CA . ARG D 1 186 ? 29.904 46.452 9.423 1.00 18.96 186 ARG D CA 1
ATOM 10269 C C . ARG D 1 186 ? 29.565 47.288 10.652 1.00 13.84 186 ARG D C 1
ATOM 10270 O O . ARG D 1 186 ? 29.815 48.494 10.689 1.00 15.52 186 ARG D O 1
ATOM 10278 N N . ASP D 1 187 ? 28.960 46.628 11.635 1.00 13.61 187 ASP D N 1
ATOM 10279 C CA . ASP D 1 187 ? 28.749 47.200 12.959 1.00 19.77 187 ASP D CA 1
ATOM 10280 C C . ASP D 1 187 ? 27.836 48.440 12.921 1.00 16.68 187 ASP D C 1
ATOM 10281 O O . ASP D 1 187 ? 27.940 49.352 13.751 1.00 16.88 187 ASP D O 1
ATOM 10286 N N . CYS D 1 188 ? 26.928 48.459 11.951 1.00 13.42 188 CYS D N 1
ATOM 10287 C CA . CYS D 1 188 ? 25.947 49.536 11.851 1.00 12.39 188 CYS D CA 1
ATOM 10288 C C . CYS D 1 188 ? 24.559 49.008 12.114 1.00 8.60 188 CYS D C 1
ATOM 10289 O O . CYS D 1 188 ? 24.146 48.004 11.524 1.00 12.72 188 CYS D O 1
ATOM 10292 N N . ALA D 1 189 ? 23.826 49.687 12.979 1.00 4.94 189 ALA D N 1
ATOM 10293 C CA . ALA D 1 189 ? 22.433 49.352 13.158 1.00 1.31 189 ALA D CA 1
ATOM 10294 C C . ALA D 1 189 ? 21.654 50.107 12.103 1.00 2.79 189 ALA D C 1
ATOM 10295 O O . ALA D 1 189 ? 21.739 51.330 12.024 1.00 8.43 189 ALA D O 1
ATOM 10297 N N . LEU D 1 190 ? 20.922 49.384 11.265 1.00 4.91 190 LEU D N 1
ATOM 10298 C CA . LEU D 1 190 ? 19.978 50.022 10.356 1.00 2.45 190 LEU D CA 1
ATOM 10299 C C . LEU D 1 190 ? 18.755 50.378 11.179 1.00 5.41 190 LEU D C 1
ATOM 10300 O O . LEU D 1 190 ? 18.183 49.513 11.850 1.00 7.31 190 LEU D O 1
ATOM 10305 N N . ILE D 1 191 ? 18.352 51.645 11.143 1.00 5.21 191 ILE D N 1
ATOM 10306 C CA . ILE D 1 191 ? 17.290 52.105 12.039 1.00 6.85 191 ILE D CA 1
ATOM 10307 C C . ILE D 1 191 ? 15.953 52.225 11.327 1.00 6.60 191 ILE D C 1
ATOM 10308 O O . ILE D 1 191 ? 14.909 51.817 11.866 1.00 11.46 191 ILE D O 1
ATOM 10313 N N . ASP D 1 192 ? 15.982 52.783 10.121 1.00 2.57 192 ASP D N 1
ATOM 10314 C CA . ASP D 1 192 ? 14.784 52.804 9.312 1.00 2.88 192 ASP D CA 1
ATOM 10315 C C . ASP D 1 192 ? 15.068 53.007 7.834 1.00 2.86 192 ASP D C 1
ATOM 10316 O O . ASP D 1 192 ? 16.177 53.379 7.465 1.00 3.74 192 ASP D O 1
ATOM 10321 N N . MET D 1 193 ? 14.045 52.797 7.006 1.00 2.12 193 MET D N 1
ATOM 10322 C CA . MET D 1 193 ? 14.182 52.865 5.555 1.00 2.50 193 MET D CA 1
ATOM 10323 C C . MET D 1 193 ? 12.908 53.299 4.879 1.00 5.98 193 MET D C 1
ATOM 10324 O O . MET D 1 193 ? 11.806 52.986 5.346 1.00 11.10 193 MET D O 1
ATOM 10329 N N . LYS D 1 194 ? 13.077 53.858 3.685 1.00 7.99 194 LYS D N 1
ATOM 10330 C CA . LYS D 1 194 ? 11.971 54.140 2.787 1.00 6.80 194 LYS D CA 1
ATOM 10331 C C . LYS D 1 194 ? 12.362 53.589 1.414 1.00 6.99 194 LYS D C 1
ATOM 10332 O O . LYS D 1 194 ? 13.514 53.747 0.972 1.00 7.46 194 LYS D O 1
ATOM 10334 N N . ILE D 1 195 ? 11.406 52.905 0.779 1.00 2.06 195 ILE D N 1
ATOM 10335 C CA . ILE D 1 195 ? 11.547 52.399 -0.587 1.00 3.78 195 ILE D CA 1
ATOM 10336 C C . ILE D 1 195 ? 10.299 52.715 -1.406 1.00 2.86 195 ILE D C 1
ATOM 10337 O O . ILE D 1 195 ? 9.283 53.145 -0.861 1.00 4.20 195 ILE D O 1
ATOM 10342 N N . GLU D 1 196 ? 10.365 52.456 -2.709 1.00 3.45 196 GLU D N 1
ATOM 10343 C CA . GLU D 1 196 ? 9.220 52.674 -3.598 1.00 5.05 196 GLU D CA 1
ATOM 10344 C C . GLU D 1 196 ? 9.035 51.529 -4.589 1.00 4.65 196 GLU D C 1
ATOM 10345 O O . GLU D 1 196 ? 9.991 50.864 -4.969 1.00 7.03 196 GLU D O 1
ATOM 10351 N N . PHE D 1 197 ? 7.796 51.284 -4.990 1.00 9.41 197 PHE D N 1
ATOM 10352 C CA . PHE D 1 197 ? 7.504 50.211 -5.936 1.00 4.66 197 PHE D CA 1
ATOM 10353 C C . PHE D 1 197 ? 6.903 50.752 -7.214 1.00 6.62 197 PHE D C 1
ATOM 10354 O O . PHE D 1 197 ? 6.331 51.848 -7.236 1.00 4.55 197 PHE D O 1
ATOM 10362 N N . GLY D 1 198 ? 7.012 49.959 -8.273 1.00 10.12 198 GLY D N 1
ATOM 10363 C CA . GLY D 1 198 ? 6.396 50.273 -9.550 1.00 7.16 198 GLY D CA 1
ATOM 10364 C C . GLY D 1 198 ? 5.834 48.996 -10.140 1.00 6.64 198 GLY D C 1
ATOM 10365 O O . GLY D 1 198 ? 6.105 47.893 -9.644 1.00 7.48 198 GLY D O 1
ATOM 10366 N N . VAL D 1 199 ? 5.053 49.144 -11.204 1.00 13.54 199 VAL D N 1
ATOM 10367 C CA . VAL D 1 199 ? 4.443 48.016 -11.902 1.00 13.97 199 VAL D CA 1
ATOM 10368 C C . VAL D 1 199 ? 5.056 47.912 -13.292 1.00 16.83 199 VAL D C 1
ATOM 10369 O O . VAL D 1 199 ? 4.847 48.791 -14.121 1.00 19.12 199 VAL D O 1
ATOM 10373 N N . ASP D 1 200 ? 5.811 46.849 -13.545 1.00 14.69 200 ASP D N 1
ATOM 10374 C CA . ASP D 1 200 ? 6.456 46.648 -14.843 1.00 11.19 200 ASP D CA 1
ATOM 10375 C C . ASP D 1 200 ? 5.442 46.322 -15.919 1.00 19.04 200 ASP D C 1
ATOM 10376 O O . ASP D 1 200 ? 4.270 46.064 -15.620 1.00 14.19 200 ASP D O 1
ATOM 10378 N N . THR D 1 201 ? 5.914 46.293 -17.164 1.00 23.89 201 THR D N 1
ATOM 10379 C CA . THR D 1 201 ? 5.074 46.003 -18.329 1.00 25.27 201 THR D CA 1
ATOM 10380 C C . THR D 1 201 ? 4.127 44.796 -18.194 1.00 23.40 201 THR D C 1
ATOM 10381 O O . THR D 1 201 ? 2.980 44.851 -18.646 1.00 29.02 201 THR D O 1
ATOM 10383 N N . GLU D 1 202 ? 4.603 43.714 -17.578 1.00 23.35 202 GLU D N 1
ATOM 10384 C CA . GLU D 1 202 ? 3.824 42.470 -17.487 1.00 21.08 202 GLU D CA 1
ATOM 10385 C C . GLU D 1 202 ? 2.877 42.398 -16.280 1.00 19.59 202 GLU D C 1
ATOM 10386 O O . GLU D 1 202 ? 2.317 41.337 -15.975 1.00 23.60 202 GLU D O 1
ATOM 10392 N N . GLY D 1 203 ? 2.726 43.529 -15.588 1.00 25.83 203 GLY D N 1
ATOM 10393 C CA . GLY D 1 203 ? 1.830 43.638 -14.446 1.00 15.68 203 GLY D CA 1
ATOM 10394 C C . GLY D 1 203 ? 2.484 43.222 -13.138 1.00 19.51 203 GLY D C 1
ATOM 10395 O O . GLY D 1 203 ? 1.821 43.096 -12.104 1.00 11.70 203 GLY D O 1
ATOM 10396 N N . SER D 1 204 ? 3.804 43.079 -13.161 1.00 15.99 204 SER D N 1
ATOM 10397 C CA . SER D 1 204 ? 4.502 42.600 -11.986 1.00 15.60 204 SER D CA 1
ATOM 10398 C C . SER D 1 204 ? 4.983 43.775 -11.132 1.00 11.38 204 SER D C 1
ATOM 10399 O O . SER D 1 204 ? 5.429 44.814 -11.637 1.00 9.97 204 SER D O 1
ATOM 10402 N N . ILE D 1 205 ? 4.854 43.617 -9.824 1.00 5.22 205 ILE D N 1
ATOM 10403 C CA . ILE D 1 205 ? 5.301 44.646 -8.919 1.00 11.54 205 ILE D CA 1
ATOM 10404 C C . ILE D 1 205 ? 6.797 44.449 -8.688 1.00 12.32 205 ILE D C 1
ATOM 10405 O O . ILE D 1 205 ? 7.243 43.366 -8.273 1.00 8.48 205 ILE D O 1
ATOM 10410 N N . VAL D 1 206 ? 7.576 45.470 -9.034 1.00 3.43 206 VAL D N 1
ATOM 10411 C CA . VAL D 1 206 ? 9.023 45.395 -8.866 1.00 6.81 206 VAL D CA 1
ATOM 10412 C C . VAL D 1 206 ? 9.490 46.512 -7.921 1.00 6.19 206 VAL D C 1
ATOM 10413 O O . VAL D 1 206 ? 8.850 47.567 -7.843 1.00 11.76 206 VAL D O 1
ATOM 10417 N N . LEU D 1 207 ? 10.547 46.253 -7.149 1.00 7.37 207 LEU D N 1
ATOM 10418 C CA . LEU D 1 207 ? 11.173 47.290 -6.325 1.00 6.48 207 LEU D CA 1
ATOM 10419 C C . LEU D 1 207 ? 11.924 48.180 -7.290 1.00 10.96 207 LEU D C 1
ATOM 10420 O O . LEU D 1 207 ? 12.737 47.692 -8.085 1.00 15.08 207 LEU D O 1
ATOM 10425 N N . ALA D 1 208 ? 11.638 49.480 -7.241 1.00 10.21 208 ALA D N 1
ATOM 10426 C CA . ALA D 1 208 ? 11.920 50.326 -8.395 1.00 17.51 208 ALA D CA 1
ATOM 10427 C C . ALA D 1 208 ? 12.528 51.721 -8.202 1.00 19.42 208 ALA D C 1
ATOM 10428 O O . ALA D 1 208 ? 12.407 52.554 -9.102 1.00 29.58 208 ALA D O 1
ATOM 10430 N N . ASP D 1 209 ? 13.179 52.016 -7.089 1.00 12.63 209 ASP D N 1
ATOM 10431 C CA . ASP D 1 209 ? 13.669 53.389 -6.979 1.00 23.64 209 ASP D CA 1
ATOM 10432 C C . ASP D 1 209 ? 15.202 53.498 -6.910 1.00 24.78 209 ASP D C 1
ATOM 10433 O O . ASP D 1 209 ? 15.919 53.144 -7.846 1.00 19.32 209 ASP D O 1
ATOM 10438 N N . VAL D 1 210 ? 15.685 54.037 -5.802 1.00 34.16 210 VAL D N 1
ATOM 10439 C CA . VAL D 1 210 ? 17.094 54.213 -5.556 1.00 19.46 210 VAL D CA 1
ATOM 10440 C C . VAL D 1 210 ? 17.158 54.060 -4.050 1.00 19.11 210 VAL D C 1
ATOM 10441 O O . VAL D 1 210 ? 16.441 54.745 -3.319 1.00 24.01 210 VAL D O 1
ATOM 10445 N N . ILE D 1 211 ? 18.021 53.172 -3.581 1.00 15.81 211 ILE D N 1
ATOM 10446 C CA . ILE D 1 211 ? 18.233 53.040 -2.155 1.00 18.12 211 ILE D CA 1
ATOM 10447 C C . ILE D 1 211 ? 19.668 53.441 -1.865 1.00 18.99 211 ILE D C 1
ATOM 10448 O O . ILE D 1 211 ? 20.606 52.741 -2.233 1.00 20.67 211 ILE D O 1
ATOM 10453 N N . ASP D 1 212 ? 19.829 54.611 -1.257 1.00 21.74 212 ASP D N 1
ATOM 10454 C CA . ASP D 1 212 ? 21.148 55.097 -0.875 1.00 21.45 212 ASP D CA 1
ATOM 10455 C C . ASP D 1 212 ? 21.137 55.662 0.533 1.00 20.20 212 ASP D C 1
ATOM 10456 O O . ASP D 1 212 ? 20.236 55.364 1.325 1.00 27.88 212 ASP D O 1
ATOM 10461 N N . SER D 1 213 ? 22.111 56.516 0.822 1.00 17.75 213 SER D N 1
ATOM 10462 C CA . SER D 1 213 ? 22.254 57.052 2.159 1.00 16.10 213 SER D CA 1
ATOM 10463 C C . SER D 1 213 ? 21.178 58.070 2.527 1.00 14.83 213 SER D C 1
ATOM 10464 O O . SER D 1 213 ? 21.090 58.487 3.681 1.00 19.11 213 SER D O 1
ATOM 10467 N N . ASP D 1 214 ? 20.349 58.456 1.564 1.00 10.45 214 ASP D N 1
ATOM 10468 C CA . ASP D 1 214 ? 19.211 59.320 1.869 1.00 22.81 214 ASP D CA 1
ATOM 10469 C C . ASP D 1 214 ? 17.961 58.513 2.124 1.00 18.46 214 ASP D C 1
ATOM 10470 O O . ASP D 1 214 ? 16.951 59.040 2.592 1.00 12.54 214 ASP D O 1
ATOM 10475 N N . SER D 1 215 ? 18.032 57.231 1.790 1.00 17.02 215 SER D N 1
ATOM 10476 C CA . SER D 1 215 ? 16.874 56.361 1.868 1.00 8.37 215 SER D CA 1
ATOM 10477 C C . SER D 1 215 ? 16.804 55.727 3.244 1.00 11.27 215 SER D C 1
ATOM 10478 O O . SER D 1 215 ? 15.787 55.110 3.606 1.00 17.37 215 SER D O 1
ATOM 10481 N N . TRP D 1 216 ? 17.896 55.839 4.001 1.00 9.29 216 TRP D N 1
ATOM 10482 C CA . TRP D 1 216 ? 17.942 55.173 5.297 1.00 4.16 216 TRP D CA 1
ATOM 10483 C C . TRP D 1 216 ? 18.568 55.989 6.431 1.00 5.08 216 TRP D C 1
ATOM 10484 O O . TRP D 1 216 ? 19.090 57.089 6.238 1.00 15.15 216 TRP D O 1
ATOM 10495 N N . ARG D 1 217 ? 18.502 55.410 7.617 1.00 4.35 217 ARG D N 1
ATOM 10496 C CA . ARG D 1 217 ? 19.060 55.962 8.838 1.00 3.45 217 ARG D CA 1
ATOM 10497 C C . ARG D 1 217 ? 19.986 54.894 9.400 1.00 13.82 217 ARG D C 1
ATOM 10498 O O . ARG D 1 217 ? 19.550 53.779 9.710 1.00 11.86 217 ARG D O 1
ATOM 10506 N N . LEU D 1 218 ? 21.272 55.211 9.470 1.00 14.30 218 LEU D N 1
ATOM 10507 C CA . LEU D 1 218 ? 22.279 54.249 9.891 1.00 3.37 218 LEU D CA 1
ATOM 10508 C C . LEU D 1 218 ? 22.929 54.783 11.158 1.00 5.31 218 LEU D C 1
ATOM 10509 O O . LEU D 1 218 ? 23.287 55.958 11.214 1.00 26.30 218 LEU D O 1
ATOM 10514 N N . TRP D 1 219 ? 23.015 53.969 12.198 1.00 3.23 219 TRP D N 1
ATOM 10515 C CA . TRP D 1 219 ? 23.810 54.325 13.376 1.00 6.91 219 TRP D CA 1
ATOM 10516 C C . TRP D 1 219 ? 24.928 53.297 13.576 1.00 14.32 219 TRP D C 1
ATOM 10517 O O . TRP D 1 219 ? 25.091 52.385 12.767 1.00 12.49 219 TRP D O 1
ATOM 10528 N N . PRO D 1 220 ? 25.768 53.488 14.599 1.00 20.66 220 PRO D N 1
ATOM 10529 C CA . PRO D 1 220 ? 26.668 52.407 15.041 1.00 15.99 220 PRO D CA 1
ATOM 10530 C C . PRO D 1 220 ? 25.944 51.364 15.913 1.00 21.44 220 PRO D C 1
ATOM 10531 O O . PRO D 1 220 ? 26.506 50.836 16.882 1.00 16.25 220 PRO D O 1
ATOM 10535 N N . ALA D 1 241 ? 29.135 74.803 3.754 1.00 54.58 241 ALA D N 1
ATOM 10536 C CA . ALA D 1 241 ? 29.893 73.960 2.829 1.00 57.00 241 ALA D CA 1
ATOM 10537 C C . ALA D 1 241 ? 30.942 73.125 3.575 1.00 55.37 241 ALA D C 1
ATOM 10538 O O . ALA D 1 241 ? 31.322 72.033 3.120 1.00 40.61 241 ALA D O 1
ATOM 10540 N N . ALA D 1 242 ? 31.374 73.632 4.734 1.00 50.09 242 ALA D N 1
ATOM 10541 C CA . ALA D 1 242 ? 32.331 72.933 5.593 1.00 42.96 242 ALA D CA 1
ATOM 10542 C C . ALA D 1 242 ? 31.696 71.669 6.170 1.00 55.84 242 ALA D C 1
ATOM 10543 O O . ALA D 1 242 ? 32.289 70.579 6.134 1.00 47.53 242 ALA D O 1
ATOM 10545 N N . ASP D 1 243 ? 30.483 71.831 6.698 1.00 55.38 243 ASP D N 1
ATOM 10546 C CA . ASP D 1 243 ? 29.670 70.708 7.166 1.00 47.05 243 ASP D CA 1
ATOM 10547 C C . ASP D 1 243 ? 29.400 69.716 6.026 1.00 51.37 243 ASP D C 1
ATOM 10548 O O . ASP D 1 243 ? 29.348 68.502 6.252 1.00 47.73 243 ASP D O 1
ATOM 10553 N N . LEU D 1 244 ? 29.217 70.235 4.810 1.00 36.92 244 LEU D N 1
ATOM 10554 C CA . LEU D 1 244 ? 29.023 69.387 3.625 1.00 46.78 244 LEU D CA 1
ATOM 10555 C C . LEU D 1 244 ? 30.222 68.456 3.349 1.00 49.91 244 LEU D C 1
ATOM 10556 O O . LEU D 1 244 ? 30.054 67.383 2.755 1.00 44.99 244 LEU D O 1
ATOM 10561 N N . ASP D 1 245 ? 31.426 68.861 3.758 1.00 53.11 245 ASP D N 1
ATOM 10562 C CA . ASP D 1 245 ? 32.600 68.001 3.581 1.00 54.86 245 ASP D CA 1
ATOM 10563 C C . ASP D 1 245 ? 32.462 66.736 4.433 1.00 49.74 245 ASP D C 1
ATOM 10564 O O . ASP D 1 245 ? 32.720 65.614 3.968 1.00 41.67 245 ASP D O 1
ATOM 10566 N N . THR D 1 246 ? 32.034 66.935 5.680 1.00 39.48 246 THR D N 1
ATOM 10567 C CA . THR D 1 246 ? 31.817 65.842 6.633 1.00 38.60 246 THR D CA 1
ATOM 10568 C C . THR D 1 246 ? 30.623 64.967 6.212 1.00 40.42 246 THR D C 1
ATOM 10569 O O . THR D 1 246 ? 30.523 63.806 6.617 1.00 37.92 246 THR D O 1
ATOM 10573 N N . VAL D 1 247 ? 29.695 65.551 5.453 1.00 42.99 247 VAL D N 1
ATOM 10574 C CA . VAL D 1 247 ? 28.589 64.802 4.849 1.00 32.34 247 VAL D CA 1
ATOM 10575 C C . VAL D 1 247 ? 29.116 63.944 3.692 1.00 36.54 247 VAL D C 1
ATOM 10576 O O . VAL D 1 247 ? 28.705 62.784 3.513 1.00 38.45 247 VAL D O 1
ATOM 10580 N N . LYS D 1 248 ? 30.027 64.526 2.909 1.00 60.38 248 LYS D N 1
ATOM 10581 C CA . LYS D 1 248 ? 30.676 63.815 1.811 1.00 72.90 248 LYS D CA 1
ATOM 10582 C C . LYS D 1 248 ? 31.510 62.691 2.402 1.00 63.77 248 LYS D C 1
ATOM 10583 O O . LYS D 1 248 ? 31.501 61.550 1.914 1.00 43.66 248 LYS D O 1
ATOM 10585 N N . ARG D 1 249 ? 32.191 63.022 3.495 1.00 51.37 249 ARG D N 1
ATOM 10586 C CA . ARG D 1 249 ? 33.029 62.074 4.207 1.00 66.04 249 ARG D CA 1
ATOM 10587 C C . ARG D 1 249 ? 32.204 60.885 4.715 1.00 61.01 249 ARG D C 1
ATOM 10588 O O . ARG D 1 249 ? 32.766 59.815 4.992 1.00 41.57 249 ARG D O 1
ATOM 10590 N N . ASN D 1 250 ? 30.887 61.092 4.854 1.00 23.83 250 ASN D N 1
ATOM 10591 C CA . ASN D 1 250 ? 29.944 60.037 5.229 1.00 22.93 250 ASN D CA 1
ATOM 10592 C C . ASN D 1 250 ? 29.573 59.138 4.057 1.00 33.94 250 ASN D C 1
ATOM 10593 O O . ASN D 1 250 ? 29.516 57.914 4.197 1.00 31.59 250 ASN D O 1
ATOM 10598 N N . PHE D 1 251 ? 29.297 59.744 2.902 1.00 35.60 251 PHE D N 1
ATOM 10599 C CA . PHE D 1 251 ? 28.921 58.956 1.731 1.00 26.67 251 PHE D CA 1
ATOM 10600 C C . PHE D 1 251 ? 30.181 58.213 1.308 1.00 27.62 251 PHE D C 1
ATOM 10601 O O . PHE D 1 251 ? 30.121 57.062 0.838 1.00 27.75 251 PHE D O 1
ATOM 10603 N N . ALA D 1 252 ? 31.326 58.859 1.533 1.00 31.64 252 ALA D N 1
ATOM 10604 C CA . ALA D 1 252 ? 32.607 58.223 1.266 1.00 35.37 252 ALA D CA 1
ATOM 10605 C C . ALA D 1 252 ? 32.751 57.061 2.234 1.00 36.62 252 ALA D C 1
ATOM 10606 O O . ALA D 1 252 ? 33.277 56.000 1.868 1.00 34.54 252 ALA D O 1
ATOM 10608 N N . TRP D 1 253 ? 32.268 57.250 3.466 1.00 17.61 253 TRP D N 1
ATOM 10609 C CA . TRP D 1 253 ? 32.345 56.173 4.451 1.00 19.64 253 TRP D CA 1
ATOM 10610 C C . TRP D 1 253 ? 31.529 54.978 3.996 1.00 27.96 253 TRP D C 1
ATOM 10611 O O . TRP D 1 253 ? 32.005 53.842 4.065 1.00 28.99 253 TRP D O 1
ATOM 10622 N N . VAL D 1 254 ? 30.309 55.248 3.530 1.00 21.66 254 VAL D N 1
ATOM 10623 C CA . VAL D 1 254 ? 29.430 54.207 3.012 1.00 15.21 254 VAL D CA 1
ATOM 10624 C C . VAL D 1 254 ? 30.043 53.539 1.773 1.00 19.44 254 VAL D C 1
ATOM 10625 O O . VAL D 1 254 ? 30.001 52.310 1.637 1.00 23.37 254 VAL D O 1
ATOM 10629 N N . LYS D 1 255 ? 30.622 54.342 0.884 1.00 14.84 255 LYS D N 1
ATOM 10630 C CA . LYS D 1 255 ? 31.317 53.806 -0.293 1.00 27.92 255 LYS D CA 1
ATOM 10631 C C . LYS D 1 255 ? 32.382 52.771 0.097 1.00 35.41 255 LYS D C 1
ATOM 10632 O O . LYS D 1 255 ? 32.629 51.802 -0.631 1.00 31.12 255 LYS D O 1
ATOM 10634 N N . ASP D 1 256 ? 33.003 52.967 1.253 1.00 23.26 256 ASP D N 1
ATOM 10635 C CA . ASP D 1 256 ? 34.026 52.035 1.696 1.00 37.06 256 ASP D CA 1
ATOM 10636 C C . ASP D 1 256 ? 33.426 50.676 2.102 1.00 29.35 256 ASP D C 1
ATOM 10637 O O . ASP D 1 256 ? 33.983 49.618 1.773 1.00 35.67 256 ASP D O 1
ATOM 10639 N N . GLN D 1 257 ? 32.273 50.706 2.771 1.00 20.52 257 GLN D N 1
ATOM 10640 C CA . GLN D 1 257 ? 31.631 49.485 3.278 1.00 17.07 257 GLN D CA 1
ATOM 10641 C C . GLN D 1 257 ? 31.045 48.570 2.207 1.00 18.69 257 GLN D C 1
ATOM 10642 O O . GLN D 1 257 ? 30.878 47.372 2.436 1.00 17.26 257 GLN D O 1
ATOM 10648 N N . LEU D 1 258 ? 30.790 49.125 1.028 1.00 29.00 258 LEU D N 1
ATOM 10649 C CA . LEU D 1 258 ? 30.008 48.438 0.008 1.00 27.55 258 LEU D CA 1
ATOM 10650 C C . LEU D 1 258 ? 30.628 47.153 -0.493 1.00 19.05 258 LEU D C 1
ATOM 10651 O O . LEU D 1 258 ? 29.918 46.236 -0.906 1.00 36.34 258 LEU D O 1
ATOM 10656 N N . ASP D 1 259 ? 31.947 47.083 -0.452 1.00 17.72 259 ASP D N 1
ATOM 10657 C CA . ASP D 1 259 ? 32.636 45.898 -0.926 1.00 25.42 259 ASP D CA 1
ATOM 10658 C C . ASP D 1 259 ? 32.666 44.826 0.163 1.00 23.00 259 ASP D C 1
ATOM 10659 O O . ASP D 1 259 ? 32.926 43.650 -0.109 1.00 25.90 259 ASP D O 1
ATOM 10664 N N . PHE D 1 260 ? 32.363 45.243 1.392 1.00 20.26 260 PHE D N 1
ATOM 10665 C CA . PHE D 1 260 ? 32.383 44.353 2.550 1.00 22.56 260 PHE D CA 1
ATOM 10666 C C . PHE D 1 260 ? 30.988 43.866 2.953 1.00 22.83 260 PHE D C 1
ATOM 10667 O O . PHE D 1 260 ? 30.818 43.231 4.005 1.00 23.27 260 PHE D O 1
ATOM 10675 N N . LEU D 1 261 ? 29.999 44.153 2.112 1.00 27.15 261 LEU D N 1
ATOM 10676 C CA . LEU D 1 261 ? 28.604 43.856 2.434 1.00 32.58 261 LEU D CA 1
ATOM 10677 C C . LEU D 1 261 ? 28.129 42.496 1.952 1.00 32.26 261 LEU D C 1
ATOM 10678 O O . LEU D 1 261 ? 27.157 41.964 2.482 1.00 31.41 261 LEU D O 1
ATOM 10683 N N . LYS D 1 262 ? 28.841 41.916 0.989 1.00 38.32 262 LYS D N 1
ATOM 10684 C CA . LYS D 1 262 ? 28.515 40.580 0.490 1.00 51.07 262 LYS D CA 1
ATOM 10685 C C . LYS D 1 262 ? 29.716 39.643 0.585 1.00 62.01 262 LYS D C 1
ATOM 10686 O O . LYS D 1 262 ? 30.278 39.251 -0.438 1.00 46.20 262 LYS D O 1
ATOM 10688 N N . PRO D 1 263 ? 30.094 39.258 1.817 1.00 63.49 263 PRO D N 1
ATOM 10689 C CA . PRO D 1 263 ? 31.307 38.469 2.058 1.00 60.77 263 PRO D CA 1
ATOM 10690 C C . PRO D 1 263 ? 31.101 36.976 1.848 1.00 40.83 263 PRO D C 1
ATOM 10691 O O . PRO D 1 263 ? 29.985 36.478 1.977 1.00 52.01 263 PRO D O 1
ATOM 10695 N N . THR D 1 264 ? 32.176 36.278 1.502 1.00 51.65 264 THR D N 1
ATOM 10696 C CA . THR D 1 264 ? 32.117 34.839 1.272 1.00 72.18 264 THR D CA 1
ATOM 10697 C C . THR D 1 264 ? 32.362 33.987 2.524 1.00 65.88 264 THR D C 1
ATOM 10698 O O . THR D 1 264 ? 33.505 33.797 2.942 1.00 50.81 264 THR D O 1
ATOM 10700 N N . ILE D 1 265 ? 31.287 33.487 3.126 1.00 63.31 265 ILE D N 1
ATOM 10701 C CA . ILE D 1 265 ? 31.413 32.539 4.228 1.00 46.64 265 ILE D CA 1
ATOM 10702 C C . ILE D 1 265 ? 31.475 31.133 3.637 1.00 31.87 265 ILE D C 1
ATOM 10703 O O . ILE D 1 265 ? 30.708 30.805 2.734 1.00 39.21 265 ILE D O 1
ATOM 10705 N N . HIS D 1 266 ? 32.372 30.303 4.154 1.00 28.15 266 HIS D N 1
ATOM 10706 C CA . HIS D 1 266 ? 32.588 28.965 3.603 1.00 25.04 266 HIS D CA 1
ATOM 10707 C C . HIS D 1 266 ? 31.860 27.872 4.367 1.00 16.56 266 HIS D C 1
ATOM 10708 O O . HIS D 1 266 ? 31.922 27.785 5.598 1.00 13.19 266 HIS D O 1
ATOM 10715 N N . HIS D 1 267 ? 31.156 27.045 3.609 1.00 7.42 267 HIS D N 1
ATOM 10716 C CA . HIS D 1 267 ? 30.383 25.956 4.176 1.00 12.91 267 HIS D CA 1
ATOM 10717 C C . HIS D 1 267 ? 30.194 24.851 3.157 1.00 19.16 267 HIS D C 1
ATOM 10718 O O . HIS D 1 267 ? 30.228 25.099 1.945 1.00 20.35 267 HIS D O 1
ATOM 10725 N N . LYS D 1 268 ? 29.973 23.640 3.662 1.00 9.13 268 LYS D N 1
ATOM 10726 C CA . LYS D 1 268 ? 29.708 22.484 2.830 1.00 9.21 268 LYS D CA 1
ATOM 10727 C C . LYS D 1 268 ? 28.610 21.655 3.464 1.00 6.34 268 LYS D C 1
ATOM 10728 O O . LYS D 1 268 ? 28.570 21.501 4.684 1.00 5.96 268 LYS D O 1
ATOM 10734 N N . VAL D 1 269 ? 27.679 21.200 2.634 1.00 2.42 269 VAL D N 1
ATOM 10735 C CA . VAL D 1 269 ? 26.722 20.183 3.018 1.00 0.94 269 VAL D CA 1
ATOM 10736 C C . VAL D 1 269 ? 27.065 18.903 2.259 1.00 0.90 269 VAL D C 1
ATOM 10737 O O . VAL D 1 269 ? 27.111 18.865 1.024 1.00 0.73 269 VAL D O 1
ATOM 10741 N N . VAL D 1 270 ? 27.328 17.850 3.007 1.00 0.76 270 VAL D N 1
ATOM 10742 C CA . VAL D 1 270 ? 27.680 16.579 2.412 1.00 1.88 270 VAL D CA 1
ATOM 10743 C C . VAL D 1 270 ? 26.524 15.625 2.561 1.00 1.68 270 VAL D C 1
ATOM 10744 O O . VAL D 1 270 ? 25.994 15.458 3.677 1.00 1.14 270 VAL D O 1
ATOM 10748 N N . VAL D 1 271 ? 26.103 15.027 1.447 1.00 1.61 271 VAL D N 1
ATOM 10749 C CA . VAL D 1 271 ? 25.054 14.001 1.502 1.00 4.78 271 VAL D CA 1
ATOM 10750 C C . VAL D 1 271 ? 25.650 12.592 1.406 1.00 2.67 271 VAL D C 1
ATOM 10751 O O . VAL D 1 271 ? 26.201 12.230 0.381 1.00 3.24 271 VAL D O 1
ATOM 10755 N N . PHE D 1 272 ? 25.527 11.794 2.461 1.00 4.50 272 PHE D N 1
ATOM 10756 C CA . PHE D 1 272 ? 25.933 10.394 2.387 1.00 4.44 272 PHE D CA 1
ATOM 10757 C C . PHE D 1 272 ? 24.723 9.538 2.016 1.00 4.85 272 PHE D C 1
ATOM 10758 O O . PHE D 1 272 ? 23.691 9.585 2.712 1.00 8.93 272 PHE D O 1
ATOM 10766 N N . MET D 1 273 ? 24.822 8.790 0.913 1.00 2.55 273 MET D N 1
ATOM 10767 C CA . MET D 1 273 ? 23.823 7.762 0.607 1.00 3.83 273 MET D CA 1
ATOM 10768 C C . MET D 1 273 ? 24.444 6.389 0.834 1.00 6.06 273 MET D C 1
ATOM 10769 O O . MET D 1 273 ? 25.609 6.173 0.483 1.00 3.77 273 MET D O 1
ATOM 10774 N N . GLY D 1 274 ? 23.687 5.470 1.431 1.00 5.98 274 GLY D N 1
ATOM 10775 C CA . GLY D 1 274 ? 24.204 4.147 1.716 1.00 2.24 274 GLY D CA 1
ATOM 10776 C C . GLY D 1 274 ? 24.357 3.335 0.446 1.00 3.96 274 GLY D C 1
ATOM 10777 O O . GLY D 1 274 ? 25.089 2.341 0.380 1.00 10.10 274 GLY D O 1
ATOM 10778 N N . SER D 1 275 ? 23.651 3.766 -0.584 1.00 4.74 275 SER D N 1
ATOM 10779 C CA . SER D 1 275 ? 23.662 3.056 -1.848 1.00 4.75 275 SER D CA 1
ATOM 10780 C C . SER D 1 275 ? 23.442 3.962 -3.034 1.00 8.18 275 SER D C 1
ATOM 10781 O O . SER D 1 275 ? 22.596 4.847 -2.977 1.00 9.93 275 SER D O 1
ATOM 10784 N N . PRO D 1 276 ? 24.132 3.685 -4.148 1.00 4.74 276 PRO D N 1
ATOM 10785 C CA . PRO D 1 276 ? 23.978 4.415 -5.411 1.00 2.82 276 PRO D CA 1
ATOM 10786 C C . PRO D 1 276 ? 22.558 4.376 -5.964 1.00 7.63 276 PRO D C 1
ATOM 10787 O O . PRO D 1 276 ? 22.237 5.158 -6.859 1.00 5.18 276 PRO D O 1
ATOM 10791 N N . ALA D 1 277 ? 21.713 3.494 -5.439 1.00 14.06 277 ALA D N 1
ATOM 10792 C CA . ALA D 1 277 ? 20.322 3.455 -5.869 1.00 11.20 277 ALA D CA 1
ATOM 10793 C C . ALA D 1 277 ? 19.558 4.685 -5.365 1.00 18.34 277 ALA D C 1
ATOM 10794 O O . ALA D 1 277 ? 18.555 5.096 -5.967 1.00 19.75 277 ALA D O 1
ATOM 10796 N N . ASP D 1 278 ? 20.049 5.292 -4.285 1.00 7.51 278 ASP D N 1
ATOM 10797 C CA . ASP D 1 278 ? 19.377 6.445 -3.685 1.00 7.97 278 ASP D CA 1
ATOM 10798 C C . ASP D 1 278 ? 19.734 7.747 -4.423 1.00 11.45 278 ASP D C 1
ATOM 10799 O O . ASP D 1 278 ? 19.584 8.851 -3.899 1.00 11.65 278 ASP D O 1
ATOM 10804 N N . GLN D 1 279 ? 20.177 7.591 -5.665 1.00 16.22 279 GLN D N 1
ATOM 10805 C CA . GLN D 1 279 ? 20.784 8.653 -6.465 1.00 6.03 279 GLN D CA 1
ATOM 10806 C C . GLN D 1 279 ? 19.863 9.804 -6.829 1.00 12.26 279 GLN D C 1
ATOM 10807 O O . GLN D 1 279 ? 20.187 10.971 -6.589 1.00 8.22 279 GLN D O 1
ATOM 10813 N N . GLU D 1 280 ? 18.731 9.481 -7.436 1.00 13.08 280 GLU D N 1
ATOM 10814 C CA . GLU D 1 280 ? 17.763 10.505 -7.762 1.00 8.43 280 GLU D CA 1
ATOM 10815 C C . GLU D 1 280 ? 17.312 11.323 -6.547 1.00 9.37 280 GLU D C 1
ATOM 10816 O O . GLU D 1 280 ? 17.238 12.558 -6.618 1.00 6.82 280 GLU D O 1
ATOM 10822 N N . HIS D 1 281 ? 17.063 10.642 -5.430 1.00 4.25 281 HIS D N 1
ATOM 10823 C CA . HIS D 1 281 ? 16.596 11.303 -4.208 1.00 2.35 281 HIS D CA 1
ATOM 10824 C C . HIS D 1 281 ? 17.633 12.320 -3.741 1.00 5.09 281 HIS D C 1
ATOM 10825 O O . HIS D 1 281 ? 17.293 13.442 -3.388 1.00 4.05 281 HIS D O 1
ATOM 10832 N N . CYS D 1 282 ? 18.899 11.928 -3.750 1.00 5.94 282 CYS D N 1
ATOM 10833 C CA . CYS D 1 282 ? 19.942 12.819 -3.299 1.00 6.94 282 CYS D CA 1
ATOM 10834 C C . CYS D 1 282 ? 20.099 14.000 -4.233 1.00 4.52 282 CYS D C 1
ATOM 10835 O O . CYS D 1 282 ? 20.355 15.125 -3.792 1.00 6.94 282 CYS D O 1
ATOM 10838 N N . GLN D 1 283 ? 19.936 13.750 -5.527 1.00 3.37 283 GLN D N 1
ATOM 10839 C CA . GLN D 1 283 ? 20.038 14.820 -6.501 1.00 3.31 283 GLN D CA 1
ATOM 10840 C C . GLN D 1 283 ? 18.947 15.865 -6.309 1.00 5.94 283 GLN D C 1
ATOM 10841 O O . GLN D 1 283 ? 19.165 17.045 -6.586 1.00 6.99 283 GLN D O 1
ATOM 10847 N N . LYS D 1 284 ? 17.785 15.428 -5.826 1.00 3.21 284 LYS D N 1
ATOM 10848 C CA . LYS D 1 284 ? 16.711 16.335 -5.468 1.00 1.71 284 LYS D CA 1
ATOM 10849 C C . LYS D 1 284 ? 17.064 17.199 -4.261 1.00 3.58 284 LYS D C 1
ATOM 10850 O O . LYS D 1 284 ? 16.708 18.379 -4.213 1.00 10.84 284 LYS D O 1
ATOM 10856 N N . ILE D 1 285 ? 17.758 16.624 -3.285 1.00 2.14 285 ILE D N 1
ATOM 10857 C CA . ILE D 1 285 ? 18.222 17.404 -2.138 1.00 4.22 285 ILE D CA 1
ATOM 10858 C C . ILE D 1 285 ? 19.261 18.413 -2.615 1.00 7.82 285 ILE D C 1
ATOM 10859 O O . ILE D 1 285 ? 19.214 19.595 -2.238 1.00 4.17 285 ILE D O 1
ATOM 10864 N N . ALA D 1 286 ? 20.196 17.939 -3.439 1.00 3.08 286 ALA D N 1
ATOM 10865 C CA . ALA D 1 286 ? 21.242 18.805 -3.949 1.00 6.17 286 ALA D CA 1
ATOM 10866 C C . ALA D 1 286 ? 20.649 19.993 -4.704 1.00 8.33 286 ALA D C 1
ATOM 10867 O O . ALA D 1 286 ? 20.998 21.143 -4.425 1.00 6.39 286 ALA D O 1
ATOM 10869 N N . LYS D 1 287 ? 19.719 19.718 -5.615 1.00 5.83 287 LYS D N 1
ATOM 10870 C CA . LYS D 1 287 ? 19.148 20.768 -6.447 1.00 6.32 287 LYS D CA 1
ATOM 10871 C C . LYS D 1 287 ? 18.490 21.810 -5.571 1.00 9.14 287 LYS D C 1
ATOM 10872 O O . LYS D 1 287 ? 18.654 23.011 -5.786 1.00 9.41 287 LYS D O 1
ATOM 10878 N N . ALA D 1 288 ? 17.759 21.347 -4.568 1.00 7.44 288 ALA D N 1
ATOM 10879 C CA . ALA D 1 288 ? 17.063 22.260 -3.675 1.00 7.48 288 ALA D CA 1
ATOM 10880 C C . ALA D 1 288 ? 18.047 23.143 -2.907 1.00 8.05 288 ALA D C 1
ATOM 10881 O O . ALA D 1 288 ? 17.831 24.352 -2.755 1.00 6.72 288 ALA D O 1
ATOM 10883 N N . ALA D 1 289 ? 19.123 22.534 -2.424 1.00 7.27 289 ALA D N 1
ATOM 10884 C CA . ALA D 1 289 ? 20.073 23.241 -1.588 1.00 4.57 289 ALA D CA 1
ATOM 10885 C C . ALA D 1 289 ? 20.921 24.204 -2.402 1.00 8.18 289 ALA D C 1
ATOM 10886 O O . ALA D 1 289 ? 21.257 25.301 -1.940 1.00 4.76 289 ALA D O 1
ATOM 10888 N N . ARG D 1 290 ? 21.261 23.799 -3.620 1.00 7.88 290 ARG D N 1
ATOM 10889 C CA . ARG D 1 290 ? 22.033 24.668 -4.501 1.00 7.62 290 ARG D CA 1
ATOM 10890 C C . ARG D 1 290 ? 21.269 25.930 -4.887 1.00 8.30 290 ARG D C 1
ATOM 10891 O O . ARG D 1 290 ? 21.860 27.000 -4.973 1.00 12.60 290 ARG D O 1
ATOM 10899 N N . GLU D 1 291 ? 19.951 25.798 -5.051 1.00 13.18 291 GLU D N 1
ATOM 10900 C CA . GLU D 1 291 ? 19.075 26.918 -5.370 1.00 11.19 291 GLU D CA 1
ATOM 10901 C C . GLU D 1 291 ? 18.999 27.879 -4.193 1.00 13.91 291 GLU D C 1
ATOM 10902 O O . GLU D 1 291 ? 18.802 29.087 -4.365 1.00 15.79 291 GLU D O 1
ATOM 10908 N N . LEU D 1 292 ? 19.201 27.354 -2.996 1.00 4.60 292 LEU D N 1
ATOM 10909 C CA . LEU D 1 292 ? 19.231 28.209 -1.828 1.00 4.71 292 LEU D CA 1
ATOM 10910 C C . LEU D 1 292 ? 20.616 28.810 -1.621 1.00 11.69 292 LEU D C 1
ATOM 10911 O O . LEU D 1 292 ? 20.816 29.637 -0.735 1.00 14.75 292 LEU D O 1
ATOM 10916 N N . GLY D 1 293 ? 21.566 28.400 -2.461 1.00 19.68 293 GLY D N 1
ATOM 10917 C CA . GLY D 1 293 ? 22.909 28.955 -2.441 1.00 11.92 293 GLY D CA 1
ATOM 10918 C C . GLY D 1 293 ? 23.922 28.139 -1.661 1.00 10.36 293 GLY D C 1
ATOM 10919 O O . GLY D 1 293 ? 24.964 28.651 -1.261 1.00 20.95 293 GLY D O 1
ATOM 10920 N N . LEU D 1 294 ? 23.642 26.859 -1.477 1.00 5.78 294 LEU D N 1
ATOM 10921 C CA . LEU D 1 294 ? 24.535 26.010 -0.718 1.00 9.35 294 LEU D CA 1
ATOM 10922 C C . LEU D 1 294 ? 25.513 25.272 -1.615 1.00 7.83 294 LEU D C 1
ATOM 10923 O O . LEU D 1 294 ? 25.230 25.029 -2.786 1.00 7.89 294 LEU D O 1
ATOM 10928 N N . ASP D 1 295 ? 26.675 24.947 -1.050 1.00 6.16 295 ASP D N 1
ATOM 10929 C CA . ASP D 1 295 ? 27.692 24.124 -1.702 1.00 10.56 295 ASP D CA 1
ATOM 10930 C C . ASP D 1 295 ? 27.548 22.677 -1.221 1.00 5.54 295 ASP D C 1
ATOM 10931 O O . ASP D 1 295 ? 27.734 22.366 -0.039 1.00 3.46 295 ASP D O 1
ATOM 10936 N N . VAL D 1 296 ? 27.224 21.787 -2.143 1.00 2.65 296 VAL D N 1
ATOM 10937 C CA . VAL D 1 296 ? 26.825 20.453 -1.760 1.00 3.97 296 VAL D CA 1
ATOM 10938 C C . VAL D 1 296 ? 27.733 19.386 -2.349 1.00 3.70 296 VAL D C 1
ATOM 10939 O O . VAL D 1 296 ? 28.116 19.485 -3.512 1.00 2.81 296 VAL D O 1
ATOM 10943 N N . ASP D 1 297 ? 28.101 18.391 -1.540 1.00 3.05 297 ASP D N 1
ATOM 10944 C CA . ASP D 1 297 ? 28.782 17.195 -2.054 1.00 4.85 297 ASP D CA 1
ATOM 10945 C C . ASP D 1 297 ? 27.927 15.939 -1.859 1.00 3.69 297 ASP D C 1
ATOM 10946 O O . ASP D 1 297 ? 27.292 15.755 -0.802 1.00 2.39 297 ASP D O 1
ATOM 10951 N N . LEU D 1 298 ? 27.883 15.101 -2.895 1.00 2.94 298 LEU D N 1
ATOM 10952 C CA . LEU D 1 298 ? 27.231 13.796 -2.806 1.00 1.91 298 LEU D CA 1
ATOM 10953 C C . LEU D 1 298 ? 28.248 12.660 -2.654 1.00 1.06 298 LEU D C 1
ATOM 10954 O O . LEU D 1 298 ? 29.106 12.459 -3.503 1.00 3.86 298 LEU D O 1
ATOM 10959 N N . ARG D 1 299 ? 28.119 11.886 -1.593 1.00 0.94 299 ARG D N 1
ATOM 10960 C CA . ARG D 1 299 ? 29.036 10.788 -1.369 1.00 4.78 299 ARG D CA 1
ATOM 10961 C C . ARG D 1 299 ? 28.301 9.466 -1.149 1.00 2.36 299 ARG D C 1
ATOM 10962 O O . ARG D 1 299 ? 27.170 9.450 -0.679 1.00 4.87 299 ARG D O 1
ATOM 10970 N N . VAL D 1 300 ? 28.920 8.357 -1.528 1.00 3.04 300 VAL D N 1
ATOM 10971 C CA . VAL D 1 300 ? 28.323 7.059 -1.271 1.00 2.45 300 VAL D CA 1
ATOM 10972 C C . VAL D 1 300 ? 29.146 6.266 -0.269 1.00 1.13 300 VAL D C 1
ATOM 10973 O O . VAL D 1 300 ? 30.333 6.068 -0.467 1.00 3.15 300 VAL D O 1
ATOM 10977 N N . THR D 1 301 ? 28.510 5.805 0.797 1.00 2.56 301 THR D N 1
ATOM 10978 C CA . THR D 1 301 ? 29.185 4.951 1.768 1.00 7.14 301 THR D CA 1
ATOM 10979 C C . THR D 1 301 ? 28.221 4.212 2.710 1.00 5.81 301 THR D C 1
ATOM 10980 O O . THR D 1 301 ? 27.141 4.704 3.032 1.00 5.80 301 THR D O 1
ATOM 10984 N N . SER D 1 302 ? 28.619 3.023 3.145 1.00 4.79 302 SER D N 1
ATOM 10985 C CA . SER D 1 302 ? 27.772 2.225 4.020 1.00 5.08 302 SER D CA 1
ATOM 10986 C C . SER D 1 302 ? 28.303 2.199 5.447 1.00 3.54 302 SER D C 1
ATOM 10987 O O . SER D 1 302 ? 29.483 1.993 5.675 1.00 6.77 302 SER D O 1
ATOM 10990 N N . ALA D 1 303 ? 27.418 2.351 6.416 1.00 3.00 303 ALA D N 1
ATOM 10991 C CA . ALA D 1 303 ? 27.842 2.228 7.792 1.00 2.47 303 ALA D CA 1
ATOM 10992 C C . ALA D 1 303 ? 27.859 0.745 8.155 1.00 10.33 303 ALA D C 1
ATOM 10993 O O . ALA D 1 303 ? 28.400 0.351 9.197 1.00 9.58 303 ALA D O 1
ATOM 10995 N N . HIS D 1 304 ? 27.321 -0.086 7.263 1.00 9.91 304 HIS D N 1
ATOM 10996 C CA . HIS D 1 304 ? 27.275 -1.520 7.508 1.00 5.80 304 HIS D CA 1
ATOM 10997 C C . HIS D 1 304 ? 28.369 -2.230 6.712 1.00 5.53 304 HIS D C 1
ATOM 10998 O O . HIS D 1 304 ? 29.092 -3.058 7.252 1.00 3.69 304 HIS D O 1
ATOM 11005 N N . LYS D 1 305 ? 28.494 -1.903 5.434 1.00 4.02 305 LYS D N 1
ATOM 11006 C CA . LYS D 1 305 ? 29.422 -2.601 4.561 1.00 2.94 305 LYS D CA 1
ATOM 11007 C C . LYS D 1 305 ? 30.819 -1.974 4.535 1.00 7.14 305 LYS D C 1
ATOM 11008 O O . LYS D 1 305 ? 31.814 -2.616 4.175 1.00 19.78 305 LYS D O 1
ATOM 11014 N N . ALA D 1 306 ? 30.892 -0.710 4.916 1.00 7.95 306 ALA D N 1
ATOM 11015 C CA . ALA D 1 306 ? 32.157 0.011 4.897 1.00 5.06 306 ALA D CA 1
ATOM 11016 C C . ALA D 1 306 ? 32.228 0.928 6.098 1.00 5.11 306 ALA D C 1
ATOM 11017 O O . ALA D 1 306 ? 32.333 2.151 5.961 1.00 7.80 306 ALA D O 1
ATOM 11019 N N . THR D 1 307 ? 32.129 0.322 7.272 1.00 3.37 307 THR D N 1
ATOM 11020 C CA . THR D 1 307 ? 32.041 1.059 8.515 1.00 4.19 307 THR D CA 1
ATOM 11021 C C . THR D 1 307 ? 33.262 1.964 8.738 1.00 4.22 307 THR D C 1
ATOM 11022 O O . THR D 1 307 ? 33.118 3.180 8.847 1.00 3.11 307 THR D O 1
ATOM 11026 N N . GLU D 1 308 ? 34.461 1.386 8.712 1.00 6.77 308 GLU D N 1
ATOM 11027 C CA . GLU D 1 308 ? 35.672 2.160 8.971 1.00 4.89 308 GLU D CA 1
ATOM 11028 C C . GLU D 1 308 ? 35.853 3.241 7.909 1.00 3.09 308 GLU D C 1
ATOM 11029 O O . GLU D 1 308 ? 36.155 4.390 8.237 1.00 2.22 308 GLU D O 1
ATOM 11031 N N . GLU D 1 309 ? 35.585 2.909 6.649 1.00 2.36 309 GLU D N 1
ATOM 11032 C CA . GLU D 1 309 ? 35.797 3.893 5.595 1.00 1.86 309 GLU D CA 1
ATOM 11033 C C . GLU D 1 309 ? 34.802 5.055 5.676 1.00 14.51 309 GLU D C 1
ATOM 11034 O O . GLU D 1 309 ? 35.154 6.207 5.363 1.00 14.11 309 GLU D O 1
ATOM 11040 N N . THR D 1 310 ? 33.579 4.760 6.114 1.00 4.89 310 THR D N 1
ATOM 11041 C CA . THR D 1 310 ? 32.583 5.794 6.342 1.00 4.04 310 THR D CA 1
ATOM 11042 C C . THR D 1 310 ? 33.099 6.816 7.364 1.00 5.75 310 THR D C 1
ATOM 11043 O O . THR D 1 310 ? 33.066 8.036 7.121 1.00 6.41 310 THR D O 1
ATOM 11047 N N . LEU D 1 311 ? 33.616 6.313 8.483 1.00 3.56 311 LEU D N 1
ATOM 11048 C CA . LEU D 1 311 ? 34.201 7.174 9.499 1.00 3.05 311 LEU D CA 1
ATOM 11049 C C . LEU D 1 311 ? 35.357 7.992 8.924 1.00 4.01 311 LEU D C 1
ATOM 11050 O O . LEU D 1 311 ? 35.465 9.183 9.224 1.00 5.70 311 LEU D O 1
ATOM 11055 N N . ARG D 1 312 ? 36.191 7.382 8.073 1.00 4.29 312 ARG D N 1
ATOM 11056 C CA . ARG D 1 312 ? 37.316 8.114 7.472 1.00 9.70 312 ARG D CA 1
ATOM 11057 C C . ARG D 1 312 ? 36.830 9.198 6.492 1.00 7.76 312 ARG D C 1
ATOM 11058 O O . ARG D 1 312 ? 37.452 10.264 6.414 1.00 6.71 312 ARG D O 1
ATOM 11060 N N . ILE D 1 313 ? 35.734 8.956 5.764 1.00 4.04 313 ILE D N 1
ATOM 11061 C CA . ILE D 1 313 ? 35.239 9.972 4.828 1.00 2.13 313 ILE D CA 1
ATOM 11062 C C . ILE D 1 313 ? 34.708 11.202 5.575 1.00 5.45 313 ILE D C 1
ATOM 11063 O O . ILE D 1 313 ? 34.992 12.346 5.195 1.00 3.64 313 ILE D O 1
ATOM 11068 N N . MET D 1 314 ? 34.002 10.998 6.678 1.00 4.64 314 MET D N 1
ATOM 11069 C CA . MET D 1 314 ? 33.538 12.170 7.398 1.00 9.28 314 MET D CA 1
ATOM 11070 C C . MET D 1 314 ? 34.682 12.900 8.106 1.00 10.45 314 MET D C 1
ATOM 11071 O O . MET D 1 314 ? 34.634 14.123 8.266 1.00 8.55 314 MET D O 1
ATOM 11076 N N . GLN D 1 315 ? 35.725 12.171 8.489 1.00 6.27 315 GLN D N 1
ATOM 11077 C CA . GLN D 1 315 ? 36.848 12.815 9.142 1.00 4.01 315 GLN D CA 1
ATOM 11078 C C . GLN D 1 315 ? 37.604 13.697 8.148 1.00 6.05 315 GLN D C 1
ATOM 11079 O O . GLN D 1 315 ? 38.183 14.726 8.520 1.00 4.45 315 GLN D O 1
ATOM 11085 N N . GLN D 1 316 ? 37.547 13.338 6.872 1.00 4.40 316 GLN D N 1
ATOM 11086 C CA . GLN D 1 316 ? 38.160 14.171 5.846 1.00 3.22 316 GLN D CA 1
ATOM 11087 C C . GLN D 1 316 ? 37.365 15.467 5.711 1.00 6.79 316 GLN D C 1
ATOM 11088 O O . GLN D 1 316 ? 37.923 16.521 5.430 1.00 8.88 316 GLN D O 1
ATOM 11094 N N . TYR D 1 317 ? 36.057 15.396 5.938 1.00 12.94 317 TYR D N 1
ATOM 11095 C CA . TYR D 1 317 ? 35.264 16.611 5.944 1.00 1.99 317 TYR D CA 1
ATOM 11096 C C . TYR D 1 317 ? 35.485 17.418 7.229 1.00 2.44 317 TYR D C 1
ATOM 11097 O O . TYR D 1 317 ? 35.389 18.641 7.229 1.00 3.78 317 TYR D O 1
ATOM 11106 N N . GLU D 1 318 ? 35.839 16.736 8.310 1.00 2.59 318 GLU D N 1
ATOM 11107 C CA . GLU D 1 318 ? 36.054 17.402 9.593 1.00 3.03 318 GLU D CA 1
ATOM 11108 C C . GLU D 1 318 ? 37.331 18.238 9.676 1.00 5.23 318 GLU D C 1
ATOM 11109 O O . GLU D 1 318 ? 37.527 18.965 10.648 1.00 3.88 318 GLU D O 1
ATOM 11115 N N . ASP D 1 319 ? 38.195 18.109 8.671 1.00 4.94 319 ASP D N 1
ATOM 11116 C CA . ASP D 1 319 ? 39.342 18.994 8.497 1.00 4.45 319 ASP D CA 1
ATOM 11117 C C . ASP D 1 319 ? 38.885 20.223 7.731 1.00 7.73 319 ASP D C 1
ATOM 11118 O O . ASP D 1 319 ? 39.072 20.344 6.522 1.00 8.25 319 ASP D O 1
ATOM 11123 N N . THR D 1 320 ? 38.210 21.112 8.433 1.00 9.83 320 THR D N 1
ATOM 11124 C CA . THR D 1 320 ? 37.778 22.347 7.825 1.00 12.99 320 THR D CA 1
ATOM 11125 C C . THR D 1 320 ? 37.700 23.434 8.869 1.00 8.40 320 THR D C 1
ATOM 11126 O O . THR D 1 320 ? 37.706 23.158 10.072 1.00 6.99 320 THR D O 1
ATOM 11130 N N . HIS D 1 321 ? 37.618 24.677 8.419 1.00 17.53 321 HIS D N 1
ATOM 11131 C CA . HIS D 1 321 ? 37.324 25.738 9.357 1.00 27.06 321 HIS D CA 1
ATOM 11132 C C . HIS D 1 321 ? 36.024 26.428 8.976 1.00 21.32 321 HIS D C 1
ATOM 11133 O O . HIS D 1 321 ? 35.602 27.372 9.638 1.00 27.96 321 HIS D O 1
ATOM 11140 N N . GLY D 1 322 ? 35.367 25.908 7.939 1.00 20.04 322 GLY D N 1
ATOM 11141 C CA . GLY D 1 322 ? 34.047 26.384 7.552 1.00 9.63 322 GLY D CA 1
ATOM 11142 C C . GLY D 1 322 ? 32.930 25.568 8.187 1.00 14.99 322 GLY D C 1
ATOM 11143 O O . GLY D 1 322 ? 33.192 24.608 8.915 1.00 18.77 322 GLY D O 1
ATOM 11144 N N . ALA D 1 323 ? 31.681 25.928 7.891 1.00 24.00 323 ALA D N 1
ATOM 11145 C CA . ALA D 1 323 ? 30.538 25.224 8.466 1.00 8.77 323 ALA D CA 1
ATOM 11146 C C . ALA D 1 323 ? 30.327 23.951 7.702 1.00 14.02 323 ALA D C 1
ATOM 11147 O O . ALA D 1 323 ? 30.631 23.874 6.507 1.00 10.68 323 ALA D O 1
ATOM 11149 N N . LEU D 1 324 ? 29.753 22.971 8.393 1.00 11.30 324 LEU D N 1
ATOM 11150 C CA . LEU D 1 324 ? 29.582 21.638 7.851 1.00 3.11 324 LEU D CA 1
ATOM 11151 C C . LEU D 1 324 ? 28.264 21.028 8.315 1.00 2.38 324 LEU D C 1
ATOM 11152 O O . LEU D 1 324 ? 27.964 20.999 9.514 1.00 3.10 324 LEU D O 1
ATOM 11157 N N . VAL D 1 325 ? 27.468 20.567 7.357 1.00 2.20 325 VAL D N 1
ATOM 11158 C CA . VAL D 1 325 ? 26.248 19.822 7.655 1.00 2.83 325 VAL D CA 1
ATOM 11159 C C . VAL D 1 325 ? 26.234 18.495 6.910 1.00 1.24 325 VAL D C 1
ATOM 11160 O O . VAL D 1 325 ? 26.520 18.456 5.714 1.00 2.42 325 VAL D O 1
ATOM 11164 N N . PHE D 1 326 ? 25.931 17.413 7.622 1.00 1.79 326 PHE D N 1
ATOM 11165 C CA . PHE D 1 326 ? 25.753 16.098 6.998 1.00 1.31 326 PHE D CA 1
ATOM 11166 C C . PHE D 1 326 ? 24.290 15.717 6.808 1.00 2.20 326 PHE D C 1
ATOM 11167 O O . PHE D 1 326 ? 23.460 15.840 7.728 1.00 0.79 326 PHE D O 1
ATOM 11175 N N . ILE D 1 327 ? 23.963 15.254 5.612 1.00 0.88 327 ILE D N 1
ATOM 11176 C CA . ILE D 1 327 ? 22.643 14.680 5.394 1.00 1.37 327 ILE D CA 1
ATOM 11177 C C . ILE D 1 327 ? 22.797 13.188 5.161 1.00 1.15 327 ILE D C 1
ATOM 11178 O O . ILE D 1 327 ? 23.577 12.765 4.296 1.00 0.60 327 ILE D O 1
ATOM 11183 N N . ALA D 1 328 ? 22.075 12.404 5.965 1.00 1.05 328 ALA D N 1
ATOM 11184 C CA . ALA D 1 328 ? 22.124 10.942 5.884 1.00 1.64 328 ALA D CA 1
ATOM 11185 C C . ALA D 1 328 ? 20.924 10.363 5.131 1.00 1.83 328 ALA D C 1
ATOM 11186 O O . ALA D 1 328 ? 19.766 10.503 5.554 1.00 0.80 328 ALA D O 1
ATOM 11188 N N . VAL D 1 329 ? 21.218 9.719 4.006 1.00 1.71 329 VAL D N 1
ATOM 11189 C CA . VAL D 1 329 ? 20.178 9.112 3.189 1.00 2.24 329 VAL D CA 1
ATOM 11190 C C . VAL D 1 329 ? 20.347 7.596 3.121 1.00 2.59 329 VAL D C 1
ATOM 11191 O O . VAL D 1 329 ? 21.230 7.075 2.427 1.00 1.85 329 VAL D O 1
ATOM 11195 N N . ALA D 1 330 ? 19.499 6.893 3.861 1.00 4.58 330 ALA D N 1
ATOM 11196 C CA . ALA D 1 330 ? 19.585 5.447 3.924 1.00 2.53 330 ALA D CA 1
ATOM 11197 C C . ALA D 1 330 ? 18.191 4.807 3.980 1.00 2.52 330 ALA D C 1
ATOM 11198 O O . ALA D 1 330 ? 17.403 5.064 4.906 1.00 2.19 330 ALA D O 1
ATOM 11200 N N . GLY D 1 331 ? 17.888 3.998 2.966 1.00 1.93 331 GLY D N 1
ATOM 11201 C CA . GLY D 1 331 ? 16.670 3.203 2.938 1.00 2.11 331 GLY D CA 1
ATOM 11202 C C . GLY D 1 331 ? 16.771 2.065 3.937 1.00 1.98 331 GLY D C 1
ATOM 11203 O O . GLY D 1 331 ? 17.798 1.933 4.610 1.00 4.91 331 GLY D O 1
ATOM 11204 N N . ARG D 1 332 ? 15.709 1.278 4.061 1.00 3.76 332 ARG D N 1
ATOM 11205 C CA . ARG D 1 332 ? 15.640 0.189 5.036 1.00 1.28 332 ARG D CA 1
ATOM 11206 C C . ARG D 1 332 ? 15.998 0.627 6.448 1.00 1.15 332 ARG D C 1
ATOM 11207 O O . ARG D 1 332 ? 15.667 1.736 6.859 1.00 0.90 332 ARG D O 1
ATOM 11215 N N . SER D 1 333 ? 16.664 -0.244 7.198 1.00 1.71 333 SER D N 1
ATOM 11216 C CA . SER D 1 333 ? 17.119 0.160 8.521 1.00 3.75 333 SER D CA 1
ATOM 11217 C C . SER D 1 333 ? 18.281 1.139 8.380 1.00 5.60 333 SER D C 1
ATOM 11218 O O . SER D 1 333 ? 19.360 0.801 7.888 1.00 10.97 333 SER D O 1
ATOM 11221 N N . ASN D 1 334 ? 18.037 2.368 8.794 1.00 2.56 334 ASN D N 1
ATOM 11222 C CA . ASN D 1 334 ? 19.025 3.418 8.690 1.00 4.39 334 ASN D CA 1
ATOM 11223 C C . ASN D 1 334 ? 19.994 3.413 9.863 1.00 8.39 334 ASN D C 1
ATOM 11224 O O . ASN D 1 334 ? 19.689 3.938 10.944 1.00 10.23 334 ASN D O 1
ATOM 11229 N N . GLY D 1 335 ? 21.173 2.840 9.629 1.00 4.36 335 GLY D N 1
ATOM 11230 C CA . GLY D 1 335 ? 22.243 2.895 10.607 1.00 2.25 335 GLY D CA 1
ATOM 11231 C C . GLY D 1 335 ? 23.238 3.973 10.205 1.00 6.93 335 GLY D C 1
ATOM 11232 O O . GLY D 1 335 ? 24.067 4.399 11.008 1.00 9.59 335 GLY D O 1
ATOM 11233 N N . LEU D 1 336 ? 23.142 4.426 8.956 1.00 8.59 336 LEU D N 1
ATOM 11234 C CA . LEU D 1 336 ? 24.062 5.431 8.422 1.00 2.84 336 LEU D CA 1
ATOM 11235 C C . LEU D 1 336 ? 24.019 6.693 9.248 1.00 4.49 336 LEU D C 1
ATOM 11236 O O . LEU D 1 336 ? 25.055 7.159 9.731 1.00 10.89 336 LEU D O 1
ATOM 11241 N N . GLY D 1 337 ? 22.822 7.250 9.387 1.00 2.99 337 GLY D N 1
ATOM 11242 C CA . GLY D 1 337 ? 22.625 8.454 10.167 1.00 1.19 337 GLY D CA 1
ATOM 11243 C C . GLY D 1 337 ? 23.057 8.373 11.613 1.00 1.84 337 GLY D C 1
ATOM 11244 O O . GLY D 1 337 ? 23.832 9.206 12.080 1.00 1.91 337 GLY D O 1
ATOM 11245 N N . PRO D 1 338 ? 22.524 7.388 12.348 1.00 7.45 338 PRO D N 1
ATOM 11246 C CA . PRO D 1 338 ? 22.903 7.224 13.757 1.00 6.71 338 PRO D CA 1
ATOM 11247 C C . PRO D 1 338 ? 24.382 6.938 13.985 1.00 9.71 338 PRO D C 1
ATOM 11248 O O . PRO D 1 338 ? 24.905 7.369 15.026 1.00 11.78 338 PRO D O 1
ATOM 11252 N N . VAL D 1 339 ? 25.048 6.247 13.058 1.00 5.87 339 VAL D N 1
ATOM 11253 C CA . VAL D 1 339 ? 26.471 6.019 13.229 1.00 4.32 339 VAL D CA 1
ATOM 11254 C C . VAL D 1 339 ? 27.252 7.329 13.054 1.00 3.42 339 VAL D C 1
ATOM 11255 O O . VAL D 1 339 ? 28.129 7.622 13.864 1.00 7.33 339 VAL D O 1
ATOM 11259 N N . LEU D 1 340 ? 26.910 8.143 12.053 1.00 2.01 340 LEU D N 1
ATOM 11260 C CA . LEU D 1 340 ? 27.532 9.477 11.916 1.00 3.38 340 LEU D CA 1
ATOM 11261 C C . LEU D 1 340 ? 27.323 10.340 13.152 1.00 2.09 340 LEU D C 1
ATOM 11262 O O . LEU D 1 340 ? 28.266 10.905 13.694 1.00 4.75 340 LEU D O 1
ATOM 11267 N N . SER D 1 341 ? 26.092 10.409 13.622 1.00 1.69 341 SER D N 1
ATOM 11268 C CA . SER D 1 341 ? 25.777 11.222 14.781 1.00 2.30 341 SER D CA 1
ATOM 11269 C C . SER D 1 341 ? 26.570 10.758 16.009 1.00 1.74 341 SER D C 1
ATOM 11270 O O . SER D 1 341 ? 26.832 11.523 16.931 1.00 1.60 341 SER D O 1
ATOM 11273 N N . GLY D 1 342 ? 26.928 9.490 16.045 1.00 1.93 342 GLY D N 1
ATOM 11274 C CA . GLY D 1 342 ? 27.690 9.014 17.182 1.00 5.19 342 GLY D CA 1
ATOM 11275 C C . GLY D 1 342 ? 29.174 9.331 17.141 1.00 1.01 342 GLY D C 1
ATOM 11276 O O . GLY D 1 342 ? 29.836 9.301 18.177 1.00 0.40 342 GLY D O 1
ATOM 11277 N N . ASN D 1 343 ? 29.677 9.649 15.952 1.00 1.30 343 ASN D N 1
ATOM 11278 C CA . ASN D 1 343 ? 31.106 9.847 15.718 1.00 3.68 343 ASN D CA 1
ATOM 11279 C C . ASN D 1 343 ? 31.511 11.256 15.317 1.00 8.10 343 ASN D C 1
ATOM 11280 O O . ASN D 1 343 ? 32.687 11.513 15.087 1.00 5.34 343 ASN D O 1
ATOM 11285 N N . THR D 1 344 ? 30.539 12.154 15.174 1.00 8.46 344 THR D N 1
ATOM 11286 C CA . THR D 1 344 ? 30.857 13.557 14.911 1.00 3.10 344 THR D CA 1
ATOM 11287 C C . THR D 1 344 ? 30.072 14.567 15.745 1.00 3.22 344 THR D C 1
ATOM 11288 O O . THR D 1 344 ? 29.125 14.239 16.449 1.00 4.57 344 THR D O 1
ATOM 11292 N N . SER D 1 345 ? 30.491 15.814 15.664 1.00 12.48 345 SER D N 1
ATOM 11293 C CA . SER D 1 345 ? 29.914 16.860 16.493 1.00 6.06 345 SER D CA 1
ATOM 11294 C C . SER D 1 345 ? 29.136 17.839 15.613 1.00 5.09 345 SER D C 1
ATOM 11295 O O . SER D 1 345 ? 28.482 18.752 16.109 1.00 4.16 345 SER D O 1
ATOM 11298 N N . TYR D 1 346 ? 29.233 17.649 14.302 1.00 1.60 346 TYR D N 1
ATOM 11299 C CA . TYR D 1 346 ? 28.456 18.415 13.350 1.00 2.06 346 TYR D CA 1
ATOM 11300 C C . TYR D 1 346 ? 27.032 17.850 13.190 1.00 4.19 346 TYR D C 1
ATOM 11301 O O . TYR D 1 346 ? 26.823 16.639 13.296 1.00 4.89 346 TYR D O 1
ATOM 11310 N N . PRO D 1 347 ? 26.042 18.735 12.944 1.00 5.98 347 PRO D N 1
ATOM 11311 C CA . PRO D 1 347 ? 24.646 18.302 12.761 1.00 2.54 347 PRO D CA 1
ATOM 11312 C C . PRO D 1 347 ? 24.445 17.260 11.669 1.00 0.82 347 PRO D C 1
ATOM 11313 O O . PRO D 1 347 ? 24.925 17.389 10.549 1.00 0.57 347 PRO D O 1
ATOM 11317 N N . VAL D 1 348 ? 23.670 16.245 12.007 1.00 1.44 348 VAL D N 1
ATOM 11318 C CA . VAL D 1 348 ? 23.349 15.177 11.081 1.00 1.02 348 VAL D CA 1
ATOM 11319 C C . VAL D 1 348 ? 21.826 15.108 10.878 1.00 1.39 348 VAL D C 1
ATOM 11320 O O . VAL D 1 348 ? 21.062 14.919 11.835 1.00 0.95 348 VAL D O 1
ATOM 11324 N N . ILE D 1 349 ? 21.384 15.248 9.633 1.00 2.76 349 ILE D N 1
ATOM 11325 C CA . ILE D 1 349 ? 19.951 15.151 9.333 1.00 1.72 349 ILE D CA 1
ATOM 11326 C C . ILE D 1 349 ? 19.646 13.921 8.529 1.00 1.16 349 ILE D C 1
ATOM 11327 O O . ILE D 1 349 ? 20.256 13.700 7.471 1.00 1.27 349 ILE D O 1
ATOM 11332 N N . ASN D 1 350 ? 18.653 13.167 9.002 1.00 2.23 350 ASN D N 1
ATOM 11333 C CA . ASN D 1 350 ? 18.186 11.939 8.345 1.00 0.40 350 ASN D CA 1
ATOM 11334 C C . ASN D 1 350 ? 17.142 12.214 7.293 1.00 0.92 350 ASN D C 1
ATOM 11335 O O . ASN D 1 350 ? 16.115 12.820 7.578 1.00 3.81 350 ASN D O 1
ATOM 11340 N N . CYS D 1 351 ? 17.420 11.800 6.067 1.00 0.83 351 CYS D N 1
ATOM 11341 C CA . CYS D 1 351 ? 16.425 11.906 5.015 1.00 0.98 351 CYS D CA 1
ATOM 11342 C C . CYS D 1 351 ? 16.290 10.606 4.225 1.00 0.60 351 CYS D C 1
ATOM 11343 O O . CYS D 1 351 ? 16.930 10.420 3.187 1.00 0.61 351 CYS D O 1
ATOM 11346 N N . PRO D 1 352 ? 15.446 9.698 4.720 1.00 5.10 352 PRO D N 1
ATOM 11347 C CA . PRO D 1 352 ? 15.200 8.419 4.039 1.00 1.65 352 PRO D CA 1
ATOM 11348 C C . PRO D 1 352 ? 14.601 8.662 2.659 1.00 2.07 352 PRO D C 1
ATOM 11349 O O . PRO D 1 352 ? 13.867 9.631 2.472 1.00 8.45 352 PRO D O 1
ATOM 11353 N N . PRO D 1 353 ? 14.948 7.825 1.681 1.00 3.60 353 PRO D N 1
ATOM 11354 C CA . PRO D 1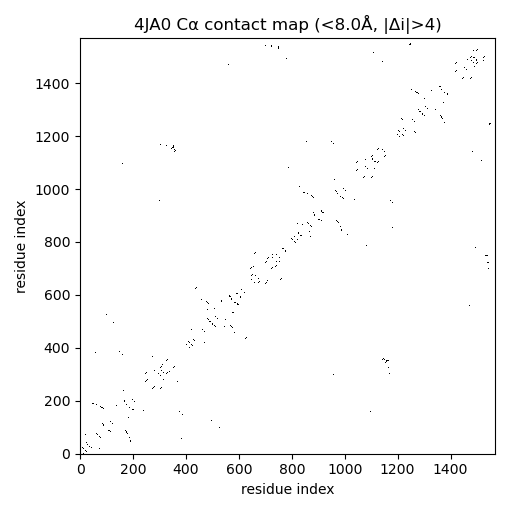 353 ? 14.338 7.997 0.358 1.00 2.23 353 PRO D CA 1
ATOM 11355 C C . PRO D 1 353 ? 12.877 7.542 0.403 1.00 11.55 353 PRO D C 1
ATOM 11356 O O . PRO D 1 353 ? 12.477 6.913 1.394 1.00 10.57 353 PRO D O 1
ATOM 11360 N N . PRO D 1 354 ? 12.066 7.923 -0.604 1.00 17.10 354 PRO D N 1
ATOM 11361 C CA . PRO D 1 354 ? 10.644 7.564 -0.619 1.00 8.09 354 PRO D CA 1
ATOM 11362 C C . PRO D 1 354 ? 10.464 6.063 -0.827 1.00 16.48 354 PRO D C 1
ATOM 11363 O O . PRO D 1 354 ? 11.236 5.456 -1.573 1.00 16.98 354 PRO D O 1
ATOM 11367 N N . SER D 1 355 ? 9.443 5.486 -0.198 1.00 19.98 355 SER D N 1
ATOM 11368 C CA . SER D 1 355 ? 9.319 4.038 -0.121 1.00 13.87 355 SER D CA 1
ATOM 11369 C C . SER D 1 355 ? 8.007 3.628 0.530 1.00 11.56 355 SER D C 1
ATOM 11370 O O . SER D 1 355 ? 7.470 4.358 1.358 1.00 7.79 355 SER D O 1
ATOM 11373 N N . ASP D 1 356 ? 7.505 2.449 0.180 1.00 29.91 356 ASP D N 1
ATOM 11374 C CA . ASP D 1 356 ? 6.303 1.923 0.828 1.00 27.29 356 ASP D CA 1
ATOM 11375 C C . ASP D 1 356 ? 6.614 1.613 2.277 1.00 19.24 356 ASP D C 1
ATOM 11376 O O . ASP D 1 356 ? 5.792 1.844 3.165 1.00 18.16 356 ASP D O 1
ATOM 11381 N N . LYS D 1 357 ? 7.837 1.136 2.508 1.00 8.29 357 LYS D N 1
ATOM 11382 C CA . LYS D 1 357 ? 8.236 0.688 3.823 1.00 3.68 357 LYS D CA 1
ATOM 11383 C C . LYS D 1 357 ? 8.624 1.802 4.770 1.00 5.71 357 LYS D C 1
ATOM 11384 O O . LYS D 1 357 ? 8.851 1.524 5.941 1.00 3.86 357 LYS D O 1
ATOM 11390 N N . LEU D 1 358 ? 8.651 3.052 4.292 1.00 8.71 358 LEU D N 1
ATOM 11391 C CA . LEU D 1 358 ? 9.057 4.183 5.132 1.00 3.56 358 LEU D CA 1
ATOM 11392 C C . LEU D 1 358 ? 8.209 4.298 6.409 1.00 3.17 358 LEU D C 1
ATOM 11393 O O . LEU D 1 358 ? 8.702 4.721 7.452 1.00 4.18 358 LEU D O 1
ATOM 11398 N N . VAL D 1 359 ? 6.946 3.891 6.334 1.00 6.48 359 VAL D N 1
ATOM 11399 C CA . VAL D 1 359 ? 6.079 3.887 7.511 1.00 4.74 359 VAL D CA 1
ATOM 11400 C C . VAL D 1 359 ? 6.611 2.978 8.620 1.00 3.81 359 VAL D C 1
ATOM 11401 O O . VAL D 1 359 ? 6.441 3.292 9.800 1.00 4.60 359 VAL D O 1
ATOM 11405 N N . GLN D 1 360 ? 7.255 1.867 8.244 1.00 3.41 360 GLN D N 1
ATOM 11406 C CA . GLN D 1 360 ? 7.906 0.973 9.214 1.00 4.00 360 GLN D CA 1
ATOM 11407 C C . GLN D 1 360 ? 9.357 1.430 9.467 1.00 2.82 360 GLN D C 1
ATOM 11408 O O . GLN D 1 360 ? 9.820 1.461 10.605 1.00 2.65 360 GLN D O 1
ATOM 11414 N N . ASP D 1 361 ? 10.061 1.793 8.398 1.00 1.89 361 ASP D N 1
ATOM 11415 C CA . ASP D 1 361 ? 11.493 2.070 8.466 1.00 1.78 361 ASP D CA 1
ATOM 11416 C C . ASP D 1 361 ? 11.867 3.355 9.203 1.00 3.08 361 ASP D C 1
ATOM 11417 O O . ASP D 1 361 ? 12.999 3.518 9.647 1.00 7.27 361 ASP D O 1
ATOM 11422 N N . ILE D 1 362 ? 10.935 4.283 9.344 1.00 6.36 362 ILE D N 1
ATOM 11423 C CA . ILE D 1 362 ? 11.316 5.588 9.872 1.00 3.30 362 ILE D CA 1
ATOM 11424 C C . ILE D 1 362 ? 11.749 5.582 11.339 1.00 2.81 362 ILE D C 1
ATOM 11425 O O . ILE D 1 362 ? 12.377 6.528 11.819 1.00 5.92 362 ILE D O 1
ATOM 11430 N N . TRP D 1 363 ? 11.401 4.531 12.067 1.00 2.37 363 TRP D N 1
ATOM 11431 C CA . TRP D 1 363 ? 11.773 4.486 13.465 1.00 1.32 363 TRP D CA 1
ATOM 11432 C C . TRP D 1 363 ? 13.247 4.161 13.660 1.00 2.30 363 TRP D C 1
ATOM 11433 O O . TRP D 1 363 ? 13.774 4.343 14.745 1.00 4.33 363 TRP D O 1
ATOM 11444 N N . SER D 1 364 ? 13.926 3.722 12.605 1.00 2.75 364 SER D N 1
ATOM 11445 C CA . SER D 1 364 ? 15.355 3.448 12.714 1.00 1.48 364 SER D CA 1
ATOM 11446 C C . SER D 1 364 ? 16.119 4.763 12.704 1.00 3.98 364 SER D C 1
ATOM 11447 O O . SER D 1 364 ? 17.242 4.822 13.205 1.00 2.40 364 SER D O 1
ATOM 11450 N N . SER D 1 365 ? 15.485 5.800 12.135 1.00 5.77 365 SER D N 1
ATOM 11451 C CA . SER D 1 365 ? 16.003 7.172 12.083 1.00 1.02 365 SER D CA 1
ATOM 11452 C C . SER D 1 365 ? 15.676 7.919 13.362 1.00 1.72 365 SER D C 1
ATOM 11453 O O . SER D 1 365 ? 16.560 8.452 14.027 1.00 1.85 365 SER D O 1
ATOM 11456 N N . LEU D 1 366 ? 14.395 7.973 13.702 1.00 4.05 366 LEU D N 1
ATOM 11457 C CA . LEU D 1 366 ? 13.974 8.452 15.018 1.00 6.39 366 LEU D CA 1
ATOM 11458 C C . LEU D 1 366 ? 14.481 7.422 16.013 1.00 7.35 366 LEU D C 1
ATOM 11459 O O . LEU D 1 366 ? 15.081 6.428 15.613 1.00 26.27 366 LEU D O 1
ATOM 11464 N N . SER D 1 367 ? 14.271 7.646 17.299 1.00 3.64 367 SER D N 1
ATOM 11465 C CA . SER D 1 367 ? 14.585 6.604 18.311 1.00 34.29 367 SER D CA 1
ATOM 11466 C C . SER D 1 367 ? 15.992 6.072 18.158 1.00 13.26 367 SER D C 1
ATOM 11467 O O . SER D 1 367 ? 16.218 4.877 18.000 1.00 3.20 367 SER D O 1
ATOM 11470 N N . VAL D 1 368 ? 16.922 7.007 18.229 1.00 18.61 368 VAL D N 1
ATOM 11471 C CA . VAL D 1 368 ? 18.326 6.729 18.250 1.00 9.45 368 VAL D CA 1
ATOM 11472 C C . VAL D 1 368 ? 18.667 6.437 19.700 1.00 6.60 368 VAL D C 1
ATOM 11473 O O . VAL D 1 368 ? 17.889 6.739 20.590 1.00 8.13 368 VAL D O 1
ATOM 11477 N N . PRO D 1 369 ? 19.814 5.811 19.953 1.00 13.60 369 PRO D N 1
ATOM 11478 C CA . PRO D 1 369 ? 20.223 5.655 21.356 1.00 7.96 369 PRO D CA 1
ATOM 11479 C C . PRO D 1 369 ? 20.472 7.002 22.039 1.00 7.18 369 PRO D C 1
ATOM 11480 O O . PRO D 1 369 ? 20.847 7.969 21.372 1.00 5.73 369 PRO D O 1
ATOM 11484 N N . SER D 1 370 ? 20.294 7.051 23.354 1.00 5.07 370 SER D N 1
ATOM 11485 C CA . SER D 1 370 ? 20.452 8.293 24.091 1.00 5.48 370 SER D CA 1
ATOM 11486 C C . SER D 1 370 ? 21.842 8.916 23.891 1.00 12.36 370 SER D C 1
ATOM 11487 O O . SER D 1 370 ? 22.849 8.222 23.825 1.00 17.99 370 SER D O 1
ATOM 11490 N N . GLY D 1 371 ? 21.877 10.235 23.740 1.00 18.28 371 GLY D N 1
ATOM 11491 C CA . GLY D 1 371 ? 23.126 10.956 23.610 1.00 7.89 371 GLY D CA 1
ATOM 11492 C C . GLY D 1 371 ? 23.487 11.203 22.170 1.00 10.34 371 GLY D C 1
ATOM 11493 O O . GLY D 1 371 ? 24.609 11.626 21.872 1.00 31.07 371 GLY D O 1
ATOM 11494 N N . LEU D 1 372 ? 22.538 10.951 21.275 1.00 3.52 372 LEU D N 1
ATOM 11495 C CA . LEU D 1 372 ? 22.717 11.281 19.865 1.00 5.42 372 LEU D CA 1
ATOM 11496 C C . LEU D 1 372 ? 21.695 12.317 19.428 1.00 7.14 372 LEU D C 1
ATOM 11497 O O . LEU D 1 372 ? 20.508 12.183 19.712 1.00 20.31 372 LEU D O 1
ATOM 11502 N N . GLY D 1 373 ? 22.160 13.332 18.710 1.00 11.31 373 GLY D N 1
ATOM 11503 C CA . GLY D 1 373 ? 21.312 14.429 18.285 1.00 7.84 373 GLY D CA 1
ATOM 11504 C C . GLY D 1 373 ? 20.841 14.374 16.841 1.00 7.78 373 GLY D C 1
ATOM 11505 O O . GLY D 1 373 ? 20.460 15.377 16.268 1.00 18.92 373 GLY D O 1
ATOM 11506 N N . CYS D 1 374 ? 20.908 13.206 16.239 1.00 5.82 374 CYS D N 1
ATOM 11507 C CA . CYS D 1 374 ? 20.368 12.990 14.915 1.00 4.13 374 CYS D CA 1
ATOM 11508 C C . CYS D 1 374 ? 18.899 13.451 14.803 1.00 18.43 374 CYS D C 1
ATOM 11509 O O . CYS D 1 374 ? 18.014 12.986 15.552 1.00 11.92 374 CYS D O 1
ATOM 11512 N N . ALA D 1 375 ? 18.634 14.334 13.846 1.00 6.50 375 ALA D N 1
ATOM 11513 C CA . ALA D 1 375 ? 17.282 14.837 13.605 1.00 4.64 375 ALA D CA 1
ATOM 11514 C C . ALA D 1 375 ? 16.770 14.213 12.313 1.00 4.08 375 ALA D C 1
ATOM 11515 O O . ALA D 1 375 ? 17.567 13.832 11.452 1.00 1.65 375 ALA D O 1
ATOM 11517 N N . THR D 1 376 ? 15.451 14.093 12.169 1.00 2.60 376 THR D N 1
ATOM 11518 C CA . THR D 1 376 ? 14.901 13.428 10.991 1.00 1.59 376 THR D CA 1
ATOM 11519 C C . THR D 1 376 ? 13.863 14.301 10.247 1.00 2.14 376 THR D C 1
ATOM 11520 O O . THR D 1 376 ? 13.052 15.010 10.852 1.00 1.00 376 THR D O 1
ATOM 11524 N N . VAL D 1 377 ? 13.942 14.240 8.924 1.00 1.49 377 VAL D N 1
ATOM 11525 C CA . VAL D 1 377 ? 13.077 14.952 8.001 1.00 0.96 377 VAL D CA 1
ATOM 11526 C C . VAL D 1 377 ? 12.669 13.924 6.938 1.00 3.20 377 VAL D C 1
ATOM 11527 O O . VAL D 1 377 ? 13.387 12.942 6.714 1.00 3.82 377 VAL D O 1
ATOM 11531 N N . ILE D 1 378 ? 11.542 14.131 6.267 1.00 10.53 378 ILE D N 1
ATOM 11532 C CA . ILE D 1 378 ? 10.971 13.076 5.421 1.00 1.97 378 ILE D CA 1
ATOM 11533 C C . ILE D 1 378 ? 10.947 13.402 3.923 1.00 7.37 378 ILE D C 1
ATOM 11534 O O . ILE D 1 378 ? 10.859 12.505 3.078 1.00 4.68 378 ILE D O 1
ATOM 11539 N N . TYR D 1 379 ? 11.080 14.688 3.598 1.00 4.10 379 TYR D N 1
ATOM 11540 C CA . TYR D 1 379 ? 11.136 15.115 2.206 1.00 2.88 379 TYR D CA 1
ATOM 11541 C C . TYR D 1 379 ? 12.469 15.778 1.864 1.00 4.67 379 TYR D C 1
ATOM 11542 O O . TYR D 1 379 ? 13.012 16.551 2.665 1.00 7.56 379 TYR D O 1
ATOM 11551 N N . PRO D 1 380 ? 12.997 15.489 0.661 1.00 1.95 380 PRO D N 1
ATOM 11552 C CA . PRO D 1 380 ? 14.284 16.054 0.239 1.00 3.87 380 PRO D CA 1
ATOM 11553 C C . PRO D 1 380 ? 14.302 17.581 0.213 1.00 4.25 380 PRO D C 1
ATOM 11554 O O . PRO D 1 380 ? 15.315 18.153 0.551 1.00 5.54 380 PRO D O 1
ATOM 11558 N N . ASP D 1 381 ? 13.219 18.238 -0.168 1.00 7.57 381 ASP D N 1
ATOM 11559 C CA . ASP D 1 381 ? 13.229 19.698 -0.142 1.00 5.27 381 ASP D CA 1
ATOM 11560 C C . ASP D 1 381 ? 13.413 20.151 1.296 1.00 5.67 381 ASP D C 1
ATOM 11561 O O . ASP D 1 381 ? 14.207 21.039 1.573 1.00 23.73 381 ASP D O 1
ATOM 11566 N N . SER D 1 382 ? 12.718 19.502 2.219 1.00 3.29 382 SER D N 1
ATOM 11567 C CA . SER D 1 382 ? 12.809 19.898 3.614 1.00 8.48 382 SER D CA 1
ATOM 11568 C C . SER D 1 382 ? 14.171 19.565 4.238 1.00 3.47 382 SER D C 1
ATOM 11569 O O . SER D 1 382 ? 14.537 20.127 5.267 1.00 3.78 382 SER D O 1
ATOM 11572 N N . ALA D 1 383 ? 14.937 18.680 3.614 1.00 5.76 383 ALA D N 1
ATOM 11573 C CA . ALA D 1 383 ? 16.281 18.405 4.129 1.00 7.52 383 ALA D CA 1
ATOM 11574 C C . ALA D 1 383 ? 17.189 19.566 3.745 1.00 3.14 383 ALA D C 1
ATOM 11575 O O . ALA D 1 383 ? 17.980 20.048 4.556 1.00 1.65 383 ALA D O 1
ATOM 11577 N N . ALA D 1 384 ? 17.031 20.045 2.515 1.00 5.50 384 ALA D N 1
ATOM 11578 C CA . ALA D 1 384 ? 17.822 21.170 2.030 1.00 4.73 384 ALA D CA 1
ATOM 11579 C C . ALA D 1 384 ? 17.516 22.414 2.840 1.00 5.18 384 ALA D C 1
ATOM 11580 O O . ALA D 1 384 ? 18.430 23.151 3.195 1.00 6.44 384 ALA D O 1
ATOM 11582 N N . LEU D 1 385 ? 16.243 22.617 3.168 1.00 3.08 385 LEU D N 1
ATOM 11583 C CA . LEU D 1 385 ? 15.847 23.767 3.947 1.00 1.71 385 LEU D CA 1
ATOM 11584 C C . LEU D 1 385 ? 16.447 23.717 5.336 1.00 2.69 385 LEU D C 1
ATOM 11585 O O . LEU D 1 385 ? 16.959 24.729 5.823 1.00 4.74 385 LEU D O 1
ATOM 11590 N N . MET D 1 386 ? 16.407 22.552 5.975 1.00 2.96 386 MET D N 1
ATOM 11591 C CA . MET D 1 386 ? 17.002 22.419 7.311 1.00 6.69 386 MET D CA 1
ATOM 11592 C C . MET D 1 386 ? 18.470 22.788 7.313 1.00 7.05 386 MET D C 1
ATOM 11593 O O . MET D 1 386 ? 18.918 23.501 8.210 1.00 5.90 386 MET D O 1
ATOM 11598 N N . ALA D 1 387 ? 19.206 22.276 6.325 1.00 4.40 387 ALA D N 1
ATOM 11599 C CA . ALA D 1 387 ? 20.628 22.566 6.170 1.00 2.51 387 ALA D CA 1
ATOM 11600 C C . ALA D 1 387 ? 20.859 24.059 5.943 1.00 3.04 387 ALA D C 1
ATOM 11601 O O . ALA D 1 387 ? 21.724 24.679 6.570 1.00 3.42 387 ALA D O 1
ATOM 11603 N N . ALA D 1 388 ? 20.069 24.621 5.040 1.00 2.36 388 ALA D N 1
ATOM 11604 C CA . ALA D 1 388 ? 20.100 26.039 4.745 1.00 2.56 388 ALA D CA 1
ATOM 11605 C C . ALA D 1 388 ? 19.739 26.891 5.967 1.00 2.29 388 ALA D C 1
ATOM 11606 O O . ALA D 1 388 ? 20.342 27.944 6.196 1.00 2.00 388 ALA D O 1
ATOM 11608 N N . GLN D 1 389 ? 18.741 26.466 6.735 1.00 1.78 389 GLN D N 1
ATOM 11609 C CA . GLN D 1 389 ? 18.393 27.212 7.934 1.00 2.30 389 GLN D CA 1
ATOM 11610 C C . GLN D 1 389 ? 19.525 27.212 8.939 1.00 2.08 389 GLN D C 1
ATOM 11611 O O . GLN D 1 389 ? 19.696 28.174 9.681 1.00 4.33 389 GLN D O 1
ATOM 11617 N N . ILE D 1 390 ? 20.307 26.141 8.955 1.00 4.25 390 ILE D N 1
ATOM 11618 C CA . ILE D 1 390 ? 21.447 26.040 9.871 1.00 6.80 390 ILE D CA 1
ATOM 11619 C C . ILE D 1 390 ? 22.574 26.955 9.414 1.00 4.28 390 ILE D C 1
ATOM 11620 O O . ILE D 1 390 ? 23.037 27.809 10.178 1.00 2.90 390 ILE D O 1
ATOM 11625 N N . ILE D 1 391 ? 22.940 26.814 8.140 1.00 2.36 391 ILE D N 1
ATOM 11626 C CA . ILE D 1 391 ? 23.984 27.601 7.497 1.00 2.64 391 ILE D CA 1
ATOM 11627 C C . ILE D 1 391 ? 23.574 29.090 7.365 1.00 14.60 391 ILE D C 1
ATOM 11628 O O . ILE D 1 391 ? 24.413 30.007 7.372 1.00 4.68 391 ILE D O 1
ATOM 11633 N N . GLY D 1 392 ? 22.270 29.318 7.261 1.00 5.42 392 GLY D N 1
ATOM 11634 C CA . GLY D 1 392 ? 21.735 30.655 7.214 1.00 1.87 392 GLY D CA 1
ATOM 11635 C C . GLY D 1 392 ? 22.024 31.424 8.485 1.00 3.28 392 GLY D C 1
ATOM 11636 O O . GLY D 1 392 ? 21.888 32.647 8.514 1.00 7.09 392 GLY D O 1
ATOM 11637 N N . LEU D 1 393 ? 22.425 30.728 9.537 1.00 0.81 393 LEU D N 1
ATOM 11638 C CA . LEU D 1 393 ? 22.821 31.410 10.760 1.00 2.19 393 LEU D CA 1
ATOM 11639 C C . LEU D 1 393 ? 24.145 32.160 10.612 1.00 9.68 393 LEU D C 1
ATOM 11640 O O . LEU D 1 393 ? 24.497 32.968 11.467 1.00 8.11 393 LEU D O 1
ATOM 11645 N N . GLN D 1 394 ? 24.880 31.870 9.541 1.00 8.99 394 GLN D N 1
ATOM 11646 C CA . GLN D 1 394 ? 26.192 32.472 9.297 1.00 9.33 394 GLN D CA 1
ATOM 11647 C C . GLN D 1 394 ? 26.261 33.219 7.977 1.00 13.67 394 GLN D C 1
ATOM 11648 O O . GLN D 1 394 ? 27.238 33.929 7.700 1.00 16.73 394 GLN D O 1
ATOM 11654 N N . ASP D 1 395 ? 25.245 33.021 7.146 1.00 3.35 395 ASP D N 1
ATOM 11655 C CA . ASP D 1 395 ? 25.251 33.582 5.811 1.00 2.79 395 ASP D CA 1
ATOM 11656 C C . ASP D 1 395 ? 23.911 34.249 5.553 1.00 5.57 395 ASP D C 1
ATOM 11657 O O . ASP D 1 395 ? 22.926 33.574 5.238 1.00 9.67 395 ASP D O 1
ATOM 11662 N N . TYR D 1 396 ? 23.864 35.573 5.692 1.00 5.06 396 TYR D N 1
ATOM 11663 C CA . TYR D 1 396 ? 22.576 36.260 5.645 1.00 2.88 396 TYR D CA 1
ATOM 11664 C C . TYR D 1 396 ? 21.914 36.122 4.271 1.00 2.65 396 TYR D C 1
ATOM 11665 O O . TYR D 1 396 ? 20.702 36.231 4.144 1.00 3.47 396 TYR D O 1
ATOM 11674 N N . LEU D 1 397 ? 22.705 35.829 3.253 1.00 4.38 397 LEU D N 1
ATOM 11675 C CA . LEU D 1 397 ? 22.155 35.669 1.920 1.00 6.33 397 LEU D CA 1
ATOM 11676 C C . LEU D 1 397 ? 21.290 34.408 1.792 1.00 6.62 397 LEU D C 1
ATOM 11677 O O . LEU D 1 397 ? 20.225 34.439 1.164 1.00 5.94 397 LEU D O 1
ATOM 11682 N N . VAL D 1 398 ? 21.741 33.307 2.388 1.00 6.33 398 VAL D N 1
ATOM 11683 C CA . VAL D 1 398 ? 20.958 32.073 2.418 1.00 5.94 398 VAL D CA 1
ATOM 11684 C C . VAL D 1 398 ? 19.689 32.317 3.236 1.00 7.54 398 VAL D C 1
ATOM 11685 O O . VAL D 1 398 ? 18.561 31.999 2.809 1.00 7.01 398 VAL D O 1
ATOM 11689 N N . TRP D 1 399 ? 19.890 32.932 4.397 1.00 3.86 399 TRP D N 1
ATOM 11690 C CA . TRP D 1 399 ? 18.802 33.340 5.269 1.00 3.18 399 TRP D CA 1
ATOM 11691 C C . TRP D 1 399 ? 17.822 34.289 4.558 1.00 6.75 399 TRP D C 1
ATOM 11692 O O . TRP D 1 399 ? 16.603 34.196 4.744 1.00 5.17 399 TRP D O 1
ATOM 11703 N N . GLY D 1 400 ? 18.359 35.204 3.747 1.00 9.82 400 GLY D N 1
ATOM 11704 C CA . GLY D 1 400 ? 17.527 36.061 2.927 1.00 1.52 400 GLY D CA 1
ATOM 11705 C C . GLY D 1 400 ? 16.694 35.201 2.001 1.00 3.57 400 GLY D C 1
ATOM 11706 O O . GLY D 1 400 ? 15.459 35.264 2.056 1.00 3.65 400 GLY D O 1
ATOM 11707 N N . ARG D 1 401 ? 17.348 34.320 1.237 1.00 4.30 401 ARG D N 1
ATOM 11708 C CA . ARG D 1 401 ? 16.648 33.533 0.205 1.00 3.23 401 ARG D CA 1
ATOM 11709 C C . ARG D 1 401 ? 15.596 32.653 0.799 1.00 3.08 401 ARG D C 1
ATOM 11710 O O . ARG D 1 401 ? 14.576 32.410 0.163 1.00 2.27 401 ARG D O 1
ATOM 11718 N N . LEU D 1 402 ? 15.815 32.199 2.029 1.00 3.38 402 LEU D N 1
ATOM 11719 C CA . LEU D 1 402 ? 14.782 31.424 2.706 1.00 1.20 402 LEU D CA 1
ATOM 11720 C C . LEU D 1 402 ? 13.534 32.278 2.974 1.00 4.11 402 LEU D C 1
ATOM 11721 O O . LEU D 1 402 ? 12.400 31.827 2.694 1.00 5.01 402 LEU D O 1
ATOM 11726 N N . ARG D 1 403 ? 13.721 33.511 3.461 1.00 4.52 403 ARG D N 1
ATOM 11727 C CA . ARG D 1 403 ? 12.567 34.370 3.737 1.00 2.88 403 ARG D CA 1
ATOM 11728 C C . ARG D 1 403 ? 11.851 34.771 2.468 1.00 1.11 403 ARG D C 1
ATOM 11729 O O . ARG D 1 403 ? 10.614 34.864 2.433 1.00 2.48 403 ARG D O 1
ATOM 11737 N N . SER D 1 404 ? 12.633 34.964 1.417 1.00 0.61 404 SER D N 1
ATOM 11738 C CA . SER D 1 404 ? 12.077 35.359 0.139 1.00 3.27 404 SER D CA 1
ATOM 11739 C C . SER D 1 404 ? 11.237 34.213 -0.427 1.00 4.27 404 SER D C 1
ATOM 11740 O O . SER D 1 404 ? 10.162 34.415 -0.986 1.00 1.38 404 SER D O 1
ATOM 11743 N N . LYS D 1 405 ? 11.708 32.997 -0.200 1.00 4.01 405 LYS D N 1
ATOM 11744 C CA . LYS D 1 405 ? 11.007 31.821 -0.667 1.00 2.51 405 LYS D CA 1
ATOM 11745 C C . LYS D 1 405 ? 9.613 31.747 -0.013 1.00 5.92 405 LYS D C 1
ATOM 11746 O O . LYS D 1 405 ? 8.619 31.405 -0.674 1.00 2.34 405 LYS D O 1
ATOM 11752 N N . GLN D 1 406 ? 9.529 32.116 1.266 1.00 4.88 406 GLN D N 1
ATOM 11753 C CA . GLN D 1 406 ? 8.251 32.126 1.969 1.00 1.05 406 GLN D CA 1
ATOM 11754 C C . GLN D 1 406 ? 7.314 33.138 1.350 1.00 8.17 406 GLN D C 1
ATOM 11755 O O . GLN D 1 406 ? 6.118 32.863 1.179 1.00 8.21 406 GLN D O 1
ATOM 11761 N N . LEU D 1 407 ? 7.863 34.293 0.971 1.00 6.05 407 LEU D N 1
ATOM 11762 C CA . LEU D 1 407 ? 7.054 35.331 0.343 1.00 4.15 407 LEU D CA 1
ATOM 11763 C C . LEU D 1 407 ? 6.533 34.835 -0.994 1.00 1.91 407 LEU D C 1
ATOM 11764 O O . LEU D 1 407 ? 5.380 35.041 -1.336 1.00 2.72 407 LEU D O 1
ATOM 11769 N N . ASP D 1 408 ? 7.385 34.138 -1.729 1.00 2.89 408 ASP D N 1
ATOM 11770 C CA . ASP D 1 408 ? 7.001 33.630 -3.036 1.00 5.37 408 ASP D CA 1
ATOM 11771 C C . ASP D 1 408 ? 5.833 32.655 -2.898 1.00 7.38 408 ASP D C 1
ATOM 11772 O O . ASP D 1 408 ? 4.832 32.778 -3.609 1.00 2.58 408 ASP D O 1
ATOM 11777 N N . MET D 1 409 ? 5.932 31.745 -1.932 1.00 5.08 409 MET D N 1
ATOM 11778 C CA . MET D 1 409 ? 4.947 30.681 -1.782 1.00 2.32 409 MET D CA 1
ATOM 11779 C C . MET D 1 409 ? 3.610 31.264 -1.384 1.00 3.50 409 MET D C 1
ATOM 11780 O O . MET D 1 409 ? 2.554 30.830 -1.862 1.00 5.64 409 MET D O 1
ATOM 11785 N N . ALA D 1 410 ? 3.662 32.269 -0.522 1.00 4.69 410 ALA D N 1
ATOM 11786 C CA . ALA D 1 410 ? 2.454 32.913 -0.047 1.00 2.08 410 ALA D CA 1
ATOM 11787 C C . ALA D 1 410 ? 1.790 33.711 -1.157 1.00 2.59 410 ALA D C 1
ATOM 11788 O O . ALA D 1 410 ? 0.572 33.681 -1.293 1.00 6.36 410 ALA D O 1
ATOM 11790 N N . HIS D 1 411 ? 2.580 34.396 -1.973 1.00 4.60 411 HIS D N 1
ATOM 11791 C CA . HIS D 1 411 ? 1.991 35.195 -3.041 1.00 12.52 411 HIS D CA 1
ATOM 11792 C C . HIS D 1 411 ? 1.421 34.242 -4.100 1.00 4.82 411 HIS D C 1
ATOM 11793 O O . HIS D 1 411 ? 0.402 34.537 -4.725 1.00 14.24 411 HIS D O 1
ATOM 11795 N N . SER D 1 412 ? 2.028 33.071 -4.253 1.00 4.71 412 SER D N 1
ATOM 11796 C CA . SER D 1 412 ? 1.523 32.093 -5.226 1.00 10.82 412 SER D CA 1
ATOM 11797 C C . SER D 1 412 ? 0.167 31.532 -4.848 1.00 10.59 412 SER D C 1
ATOM 11798 O O . SER D 1 412 ? -0.681 31.299 -5.715 1.00 15.06 412 SER D O 1
ATOM 11801 N N . LEU D 1 413 ? -0.038 31.343 -3.550 1.00 6.25 413 LEU D N 1
ATOM 11802 C CA . LEU D 1 413 ? -1.302 30.850 -3.033 1.00 5.88 413 LEU D CA 1
ATOM 11803 C C . LEU D 1 413 ? -2.436 31.787 -3.412 1.00 12.15 413 LEU D C 1
ATOM 11804 O O . LEU D 1 413 ? -3.529 31.343 -3.788 1.00 9.39 413 LEU D O 1
ATOM 11809 N N . ARG D 1 414 ? -2.167 33.089 -3.326 1.00 3.77 414 ARG D N 1
ATOM 11810 C CA . ARG D 1 414 ? -3.179 34.071 -3.662 1.00 3.65 414 ARG D CA 1
ATOM 11811 C C . ARG D 1 414 ? -3.457 34.012 -5.151 1.00 4.59 414 ARG D C 1
ATOM 11812 O O . ARG D 1 414 ? -4.614 34.080 -5.555 1.00 7.29 414 ARG D O 1
ATOM 11820 N N . GLN D 1 415 ? -2.417 33.809 -5.961 1.00 5.44 415 GLN D N 1
ATOM 11821 C CA . GLN D 1 415 ? -2.638 33.702 -7.396 1.00 5.55 415 GLN D CA 1
ATOM 11822 C C . GLN D 1 415 ? -3.578 32.540 -7.646 1.00 13.98 415 GLN D C 1
ATOM 11823 O O . GLN D 1 415 ? -4.608 32.706 -8.312 1.00 16.44 415 GLN D O 1
ATOM 11829 N N . ALA D 1 416 ? -3.289 31.404 -7.012 1.00 5.92 416 ALA D N 1
ATOM 11830 C CA . ALA D 1 416 ? -4.145 30.245 -7.135 1.00 4.33 416 ALA D CA 1
ATOM 11831 C C . ALA D 1 416 ? -5.532 30.496 -6.541 1.00 6.68 416 ALA D C 1
ATOM 11832 O O . ALA D 1 416 ? -6.531 30.105 -7.150 1.00 3.62 416 ALA D O 1
ATOM 11834 N N . ASP D 1 417 ? -5.605 31.175 -5.391 1.00 6.01 417 ASP D N 1
ATOM 11835 C CA . ASP D 1 417 ? -6.909 31.410 -4.758 1.00 6.90 417 ASP D CA 1
ATOM 11836 C C . ASP D 1 417 ? -7.785 32.249 -5.669 1.00 8.28 417 ASP D C 1
ATOM 11837 O O . ASP D 1 417 ? -8.984 31.994 -5.787 1.00 5.18 417 ASP D O 1
ATOM 11842 N N . LYS D 1 418 ? -7.184 33.246 -6.309 1.00 4.33 418 LYS D N 1
ATOM 11843 C CA . LYS D 1 418 ? -7.920 34.105 -7.237 1.00 12.09 418 LYS D CA 1
ATOM 11844 C C . LYS D 1 418 ? -8.496 33.281 -8.394 1.00 13.51 418 LYS D C 1
ATOM 11845 O O . LYS D 1 418 ? -9.507 33.660 -8.980 1.00 22.39 418 LYS D O 1
ATOM 11851 N N . LYS D 1 419 ? -7.856 32.151 -8.697 1.00 9.90 419 LYS D N 1
ATOM 11852 C CA . LYS D 1 419 ? -8.275 31.270 -9.790 1.00 14.59 419 LYS D CA 1
ATOM 11853 C C . LYS D 1 419 ? -9.406 30.264 -9.449 1.00 20.20 419 LYS D C 1
ATOM 11854 O O . LYS D 1 419 ? -10.163 29.876 -10.338 1.00 16.48 419 LYS D O 1
ATOM 11860 N N . LEU D 1 420 ? -9.522 29.832 -8.189 1.00 7.11 420 LEU D N 1
ATOM 11861 C CA . LEU D 1 420 ? -10.557 28.861 -7.818 1.00 10.79 420 LEU D CA 1
ATOM 11862 C C . LEU D 1 420 ? -11.734 29.509 -7.085 1.00 16.56 420 LEU D C 1
ATOM 11863 O O . LEU D 1 420 ? -12.676 28.832 -6.672 1.00 20.09 420 LEU D O 1
ATOM 11868 N N . ARG D 1 421 ? -11.670 30.822 -6.931 1.00 8.38 422 ARG D N 1
ATOM 11869 C CA . ARG D 1 421 ? -12.544 31.544 -6.018 1.00 9.84 422 ARG D CA 1
ATOM 11870 C C . ARG D 1 421 ? -13.952 31.776 -6.594 1.00 18.11 422 ARG D C 1
ATOM 11871 O O . ARG D 1 421 ? -14.132 31.878 -7.813 1.00 13.22 422 ARG D O 1
#

Solvent-accessible surface area: 63941 Å² total; per-residue (Å²): 84,64,82,88,80,129,26,151,23,33,78,10,29,34,36,97,141,56,133,46,18,35,9,55,9,37,133,22,0,17,5,88,109,92,75,42,144,32,57,2,1,35,35,3,0,101,1,0,12,28,0,2,54,8,0,93,49,2,27,15,132,22,2,16,76,121,76,52,42,127,34,5,2,45,8,36,74,19,85,62,1,27,0,50,0,18,0,15,10,17,0,5,28,81,6,46,85,71,21,89,61,7,73,75,30,46,112,6,39,54,6,57,35,21,6,34,52,56,164,92,74,95,40,31,43,12,9,0,33,25,40,151,28,91,43,58,77,36,93,1,17,88,47,33,0,8,52,0,64,55,1,3,32,10,0,0,19,1,2,12,35,0,1,36,101,24,95,3,26,4,1,14,4,32,4,31,3,0,0,31,90,92,24,58,20,11,2,12,28,8,1,6,4,34,16,6,25,0,12,21,75,44,40,88,205,96,23,9,0,17,31,32,6,82,93,48,146,97,44,70,85,71,39,18,56,79,0,36,66,38,4,41,98,0,17,50,35,8,118,136,1,75,78,90,42,146,17,69,0,0,0,0,1,23,45,97,92,20,67,133,13,0,82,129,0,2,126,16,0,122,108,16,27,6,70,10,44,51,76,77,10,15,8,128,187,28,64,125,87,0,43,30,11,2,50,96,35,17,36,46,110,23,6,2,0,1,0,0,0,11,35,213,78,6,16,3,0,18,52,0,1,27,59,0,1,5,0,0,0,0,0,8,17,106,63,138,138,21,43,124,38,0,71,34,2,5,48,11,89,108,12,17,0,5,0,2,4,18,41,19,74,4,0,0,9,0,0,0,7,3,0,6,26,69,21,17,39,5,7,0,73,5,25,6,68,32,14,78,26,9,27,59,15,35,117,19,5,127,179,47,136,106,101,111,114,38,155,38,18,67,35,30,50,32,117,127,108,134,52,10,39,14,61,4,22,113,23,5,30,77,102,78,43,142,34,59,1,0,30,35,2,0,91,2,0,12,30,0,2,54,7,0,91,48,1,34,15,138,20,3,16,67,124,83,53,58,66,27,5,2,36,15,37,104,26,88,70,1,28,0,28,1,15,1,14,10,19,0,7,28,53,3,50,84,111,16,88,57,6,77,70,30,48,124,6,36,56,6,64,34,23,6,15,40,86,138,91,63,78,39,30,44,15,10,0,32,18,40,136,29,89,42,58,74,35,91,1,20,90,47,36,0,7,51,0,57,42,1,2,32,10,0,0,19,0,0,10,31,0,0,37,97,21,99,4,34,4,1,13,4,56,2,21,2,0,0,30,92,92,26,57,20,14,2,4,33,24,0,2,4,61,10,9,43,0,12,21,81,43,33,103,214,97,32,8,4,22,34,38,7,65,104,56,114,110,48,70,82,69,40,27,49,70,2,31,179,39,4,42,96,0,22,50,41,6,112,135,0,72,82,91,44,146,18,65,0,0,0,0,2,26,40,91,90,23,73,129,11,0,84,120,0,1,128,12,0,125,105,13,27,6,74,11,45,57,81,80,9,14,10,127,183,28,61,121,81,0,46,116,8,2,52,83,26,13,33,50,110,22,7,1,0,0,0,1,0,10,35,203,77,5,17,4,0,16,49,0,2,30,64,0,2,6,0,0,0,0,0,8,17,98,58,136,138,18,41,123,40,0,75,35,1,5,48,9,93,101,11,15,1,4,0,2,4,14,48,18,75,2,0,0,9,0,0,0,7,2,1,6,28,72,24,21,36,4,8,0,71,6,24,6,69,32,16,84,29,6,27,66,17,25,120,23,5,137,178,38,136,75,85,64,110,64,128,48,76,34,21,76,33,23,43,35,102,139,58,137,44,23,36,7,62,9,28,122,30,8,58,77,100,79,41,136,38,52,4,0,34,24,4,0,69,1,0,12,26,0,2,54,8,0,92,53,2,46,14,52,22,3,16,82,121,75,52,44,117,30,7,2,45,11,33,88,18,86,66,0,27,0,46,0,16,1,15,10,16,0,6,30,70,7,43,86,89,48,116,80,45,92,81,30,103,121,15,38,54,6,86,33,16,6,24,58,103,146,71,60,75,46,46,42,100,85,0,45,88,41,172,26,96,45,60,71,38,64,4,25,104,40,25,0,12,50,0,66,54,1,1,32,10,0,0,21,0,0,15,35,0,0,31,95,22,99,3,32,3,2,14,4,31,6,26,4,0,0,29,97,92,25,57,21,13,1,4,62,22,0,4,4,64,20,9,43,1,15,19,76,45,46,96,216,101,26,7,4,27,46,35,9,62,95,48,144,102,53,67,86,67,38,31,53,77,8,35,66,36,4,33,91,1,54,69,42,5,108,138,0,66,54,94,70,136,19,59,0,0,0,0,0,19,42,55,92,22,36,130,12,0,86,119,0,1,124,14,0,123,107,14,30,9,80,11,54,15,21,3,2,6,1,10,46,4,0,75,26,0,24,31,7,2,50,89,20,14,30,31,124,24,8,0,0,0,0,1,0,12,32,81,5,2,3,3,0,0,0,0,1,6,38,0,1,9,0,1,0,0,0,10,16,102,61,138,123,22,85,37,14,0,25,4,1,6,8,4,24,63,12,1,1,5,0,1,5,17,87,18,74,3,0,0,8,0,0,0,7,2,1,5,27,50,16,16,27,4,8,0,78,6,23,6,70,34,14,86,60,36,29,66,127,77,101,48,76,117,174,146,182,169,57,133,38,77,54,21,66,27,82,64,40,118,129,122,137,52,29,36,10,53,13,40,35,18,39,115,123,72,120,42,71,24,9,46,34,9,3,97,1,0,9,55,1,2,74,4,0,82,47,2,24,9,124,6,3,5,64,134,82,61,39,131,48,6,3,26,9,103,97,21,90,69,0,27,0,48,0,16,1,15,10,16,0,5,32,70,5,49,86,98,50,116,82,45,87,115,31,102,124,18,30,30,6,84,35,19,6,21,58,102,112,77,87,46,46,43,107,87,0,42,88,42,173,28,97,42,65,76,35,66,3,24,94,47,32,0,17,46,0,59,60,1,1,32,11,0,0,19,1,2,11,30,0,1,33,88,83,119,9,44,4,1,16,3,34,5,33,3,0,0,13,87,167,22,60,21,8,1,16,50,30,1,14,44,106,18,22,85,41,97,148,114,86,113,43,61,86,76,36,59,95,11,51,112,10,33,52,14,4,117,107,2,53,78,89,47,145,26,78,0,0,0,1,0,20,41,59,91,21,39,129,11,0,85,125,0,0,140,12,0,129,115,16,28,9,76,8,47,18,26,3,2,6,1,9,46,12,1,69,36,0,20,28,7,1,54,91,24,15,33,40,115,22,6,3,0,0,0,1,0,10,33,80,5,3,2,4,0,0,0,0,2,6,35,0,1,8,0,0,0,0,0,7,16,105,61,134,118,22,88,36,14,0,23,5,1,6,7,4,24,62,10,2,1,4,0,1,4,18,89,19,75,3,0,0,10,0,0,0,8,3,0,6,24,73,25,20,38,2,9,0,68,7,26,4,70,37,13,76,64,34,24,64,127,80,120,50,76,133,166,145,186

InterPro domains:
  IPR000031 PurE domain [PF00731] (268-410)
  IPR000031 PurE domain [SM01001] (267-413)
  IPR018236 SAICAR synthetase, conserved site [PS01057] (96-110)
  IPR018236 SAICAR synthetase, conserved site [PS01058] (190-198)
  IPR028923 SAICAR synthetase/ADE2, N-terminal [MF_00137] (13-302)
  IPR028923 SAICAR synthetase/ADE2, N-terminal [PF01259] (16-239)
  IPR033626 Class II PurE [MF_02045] (267-421)

Secondary structure (DSSP, 8-state):
--EEEE-SSEEEE--SSS---EEEE-SEE------EE-S-HHHHHHHHHHHHHHHHHHT--BSEEEE-SSSEEEE--EEEPS-EEEEEEE--THHHHHSTTPPTT-EEEEEEEEEE-----EE-HHHHHHTT-EETTEE--HHHHHHHHHHHHHHHHHHHHHHGGGTEEEEEEEE-EEEETTS-EEE-S--STTTEEEEETT-GGG--STHHHHH-SS--HHHHHHHHHHHHHHHHHGGGSS----EEEEEEESSGGGHHHHHHHHHHHHHTT--EEEEE--SSSSHHHHHHHHHHHTS-SSEEEEEEE--SS--HHHHHHHH-SS-EEE-PPP-TTHHHHGGGTSSPPTT---EE--SHHHHHHHHHHHHTTT-HHHHHHHHHHHHHHHHHHHHHHHHH-/---B-SSEEEE--TTS---EEEE-SEE----EE-S-HHHHHHHHHHHHHHHHHHT--BSEEEE-SSSEEEE--EEEEEEEEEEEEE--THHHHHSTT--TT-EEEEEEEEEEE----EE-HHHHHHTT-EETTEE--HHHHHHHHHHHHHHHHHHHHHHGGGTEEEEEEEEEEEEETTS-EEEES--STTSEEEEETT-GGG--STHHHHT-SS--HHHHHHHHHHHHHHHHHGGGSS----EEEEEEES-GGGHHHHHHHHHHHHHTT--EEEEE--TTTSHHHHHHHHHHHTS-SSEEEEEEE--SS--HHHHHHHH-SS-EEE-PPP-TTHHHHGGGTSSPPTT---EE--SHHHHHHHHHHHHTTT-HHHHHHHHHHHHHHHHHHHHHHHHH-/-----B-SSEEEE--SSS---EEEE-SEE----EE-S-HHHHHHHHHHHHHHHHHHT--BSEEEE-SSSEEEE--EEEPSEEEEEEEE--THHHHHSTT--TT-EEEEEEEEEEE----EE-HHHHHHTT-EETTEE--HHHHHHHHHHHHHHHHHHHHHHGGGTEEEEEEEE-EEEETTS-EEE-S--STTTEEEEETT-GGG--STHHHHT-SS--HHHHHHHHHHHHHHHHHGGGSS----EEEEEEESSGGGHHHHHHHHHHHHHHT--EEEEE--TTTSHHHHHHHHHHHTS-SSEEEEEEE--SS--HHHHHHHH-SS-EEE-PPP-TTHHHHGGGTSSPPTT---EE-SSHHHHHHHHHHHHTTT-HHHHHHHHHHHHHHHHHHHHHHHHH-/-EE-SSEEEE--TTS---EEEE-SEE--EE-S-HHHHHHHHHHHHHHHHHHT--BSEEEE-SSSEEEE--EEEPSEEEEEEEE--THHHHHSTTPPTT-EEEEEEEEEEE---EE-HHHHHHTT-EETTEE--HHHHHHHHHHHHHHHHHHHHHHGGGT-EEEEEEE-EEEETTS-EEE-S--STTTEEEE--HHHHHHHHHHHHHHHHGGGSS----EEEEEEESSGGGHHHHHHHHHHHHHTT--EEEEE--TTTSHHHHHHHHHHHTS-SSEEEEEEE--SS--HHHHHHHH-SS-EEE-PPP-TTHHHHGGGTSSPPTT---EE-SSHHHHHHHHHHHHTTT-HHHHHHHHHHHHHHHHHHHHHHHHH-

Organism: Bombyx mori (NCBI:txid7091)

CATH classification: 3.40.50.1970

B-factor: mean 15.43, std 16.12, range [0.06, 133.96]

Sequence (1570 aa):
GKLLIEGKTKQVFDVPDQPGLLLNKDRITAGDGAHDLEGKAAISNQTNAKVFEILKSAGIKTAFVKIASETAFLSKKCEMIPIEWVTRRLATGSFLKRNPGVPEGFRFTPPKQETFFKDDPQWSEEQIISAKFNYNGLLIGRDEVDYMRKATILIFEILEKAWALRDCALIDMKIEFGVDTEGSIVLADVIDSDSWRLWPSGDKRLMVDKQVYRNLTTVTAADLDTVKRNFAWVKDQLDFLKPTIHHKVVVFMGSPADQEHCQKIAKAARELGLDVDLRVTSAHKATEETLRIMQQYEDTHGALVFIAVAGRSNGLGPVLSGNTSYPVINCPPPSDKLVQDIWSSLSVPSGLGCATVIYPDSAALMAAQIIGLQDYLVWGRLRSKQLDMAHSLRQADKKLRLLIEGKTKQVFDVPDQPGLLLNKDRITAGAHDLEGKAAISNQTNAKVFEILKSAGIKTAFVKIASETAFLSKKCEMIPIEWVTRRLATGSFLKRNPGVPEGFRFTPPKQETFFKDDPQWSEEQIISAKFNYNGLLIGRDEVDYMRKATILIFEILEKAWALRDCALIDMKIEFGVDTEGSIVLADVIDSDSWRLWPSGDKRLMVDKQVYRNLTTVTAADLDTVKRNFAWVKDQLDFLKPTIHHKVVVFMGSPADQEHCQKIAKAARELGLDVDLRVTSAHKATEETLRIMQQYEDTHGALVFIAVAGRSNGLGPVLSGNTSYPVINCPPPSDKLVQDIWSSLSVPSGLGCATVIYPDSAALMAAQIIGLQDYLVWGRLRSKQLDMAHSLRQADKKLRGKLLIEGKTKQVFDVPDQPGLLLNKDRITAGAHDLEGKAAISNQTNAKVFEILKSAGIKTAFVKIASETAFLSKKCEMIPIEWVTRRLATGSFLKRNPGVPEGFRFTPPKQETFFKHDPQWSEEQIISAKFNYNGLLIGRDEVDYMRKATILIFEILEKAWALRDCALIDMKIEFGVDTEGSIVLADVIDSDSWRLWPSGDKRLMVDKQVYRNLTTVTAADLDTVKRNFAWVKDQLDFLKPTIHHKVVVFMGSPADQEHCQKIAKAARELGLDVDLRVTSAHKATEETLRIMQQYEDTHGALVFIAVAGRSNGLGPVLSGNTSYPVINCPPPSDKLVQDIWSSLSVPSGLGCATVIYPDSAALMAAQIIGLQDYLLVWGRLRSSKQLDMAHSLRQADKKLRLIEGKTKQVFDVPDQPGLLLNKDRITAHDLEGKAAISNQTNAKVFEILKSAGIKTAFVKIASETAFLSKKCEMIPIEWVTRRLATGSFLKRNPGVPEGFRFTPPKQETFFKDPQWSEEQIISAKFNYNGLLIGRDEVDYMRKATILIFEILEKAWALRDCALIDMKIEFGVDTEGSIVLADVIDSDSWRLWPAADLDTVKRNFAWVKDQLDFLKPTIHHKVVVFMGSPADQEHCQKIAKAARELGLDVDLRVTSAHKATEETLRIMQQYEDTHGALVFIAVAGRSNGLGPVLSGNTSYPVINCPPPSDKLVQDIWSSLSVPSGLGCATVIYPDSAALMAAQIIGLQDYLVWGRLRSKQLDMAHSLRQADKKLR

Nearest PDB structures (foldseek):
  4ja0-assembly1_D-2  TM=1.003E+00  e=4.211E-77  Bombyx mori
  4ja0-assembly1_C-2  TM=9.997E-01  e=2.659E-70  Bombyx mori
  4ja0-assembly1_B-2  TM=9.983E-01  e=3.593E-70  Bombyx mori
  4ja0-assembly1_A-2  TM=9.993E-01  e=2.324E-69  Bombyx mori
  2h31-assembly1_A  TM=9.361E-01  e=7.011E-49  Homo sapiens

Radius of gyration: 41.64 Å; Cα contacts (8 Å, |Δi|>4): 3297; chains: 4; bounding box: 89×148×82 Å

Foldseek 3Di:
DAWDDDDQFWTKGDDVVDQFIKIFGAQKDDQPVDIDGHPCLLLQLLQFQLLVVLVVLLVAFAQFDACPDSRMGTGGDFAWDQKKKKWFQWDDDCNCVVPPPRDTGHGDVQIDIFIFGPPTDTDDLVRQQVVQDAILNATDHVLNVVLVNLVQSLSQVLVCVLVVVVQKGWGMFIWIWGAHNVGDIHGYDGGALAGTWIGHNPDSVRILGCVQVNPDPDDDVVSVVSNSVSSNVSSVVSVVRQDDADEEEEEEEQDCVCPVQVVLLVVLLVVLPHHYHYHYHHCPPCVPVLLVVVVVVVPDPGAYEYEYEYPAQDPSQLSCQVRDDHAYEYEYDDDPCCVVRVVSQPPHPPPGDYYYDYHSNVVSVVVLVVNCVPHVSSVSNNSVVVSVVVSVVVVVVVVVD/DWDDDQFWIKDDDVVDPFIKIFGAQWDVLPIDGHPCLLLQLLQFQLLVVLVVLLPAFAQFDACDDSRMGHGGDFAWDQKKKKWFQWDDDCNCVVDPPRDTGHGDVQIDIWMAGVVGDTDDLVRQQVVQDATLRATDHPLNVVLCNLVLSLSQVLVQVLVVVVQKGWGMFIWIWGAHNVRDIHTYDGGALQGTWIGHNPDPVRILGCVLVSPDPDDDVVSVVSNNVSSNVSSVVSVVSQDDADEEEEEEEQDCVCVVQVVLLVVLLVVLVHHYHYHYHHCPPHVVVLLVVVVVVVPDPGAYEYEYEYPAQDPSQLSVQVRDDHAYEYEYRDDPCCVVNVVSQPPRPPPGPYYYDHHSSVVSVVVLVVNCVPHVSSVSNSSVVVSVVVSVVVVVVVVVD/DDDWDDDPQWIWDDDVVDQFIKIFGAQWDVPPIDGHDCLLLQLLQQQLLVVLVVLLPAFAQFDAADDSRMGHGGDFAWDQKKKKWFQWDDDCNCVVPPPRDTGHGDVVIDIWIFGNVGHTDDLVRQQVVQDATLRATCHVLNVVLVNLSSSLSLVLVQVLVVVVQKGWGMFIWIWGAHNVRDIHTYDGDALAGTWIGHNPDSVRTLGCVQVSPDPDDDVVSVVSNSVSSNVSSVSSVVRQDDADEEEEEEEQDCVCPVQLVLLVVLLVVLPHHYDYYYHHCVPHVVVLLVVVVVVVPDPGHYEYEYEYPAQDPPQLSVQVRDDHAYEYEYGDDPCCVVRVVSQPDHPPPGPYHYDHHSNVVSVVVLVVNCVPVVSSVSNSSVVVSVVVSVVVVVVVVVD/DDDDQQKDKDDDVVDQFTKIFGHQADPDDGDPPLLLLLLFQQLLVVLLVLLVAFAQFDACPDSRMGHGGDFAWDQKKKKWFQWQDDPNCVVPPPGDTGHGDVVIDIFIAGVHHTDDLVRQAVVQDAILRATCHPLNVVLVNLSLSLSQVLVCVLCVLVQKGWGMFIFIWGQGNVRDIHGYDGGAPVGTDIGNVVVVVVVVVVSVVVSVCSVVRQDDADEEEEEEEQDCVCVVQVVLLVVLLVSLPHHYHYYYHHCPPHVVVLLVVVVVVVPDPGAYEYEYEYEAQGPSQLSVQVRDDHAYEYEYGDDPCCVVRVVSQPVRPPPGDYHYDYHSNVVSVVVLVVCCVPHVSSVSNVSVVVSVVVSVVVVVVVVVD